Protein 8RO4 (pdb70)

Foldseek 3Di:
DDFADWDEAELPVPADVDPPRDEPLRVLLVLVVLPTQEYAEECDCRHHPLVVLLPDLVVLVVVQVSSVVSRYGYFAYEAALLLQLLAEAPVCLQVSLVSFDPVCRPPSVVSNVVSLVSLLSRLSSCLSSVYAEYEYAHHAHCLVCPDCVPHDDPCPLVVRLLVSLVSCLVSLVSNVVSNHAYAHEQARRGCRNDDVSLVSNCVSNVNRPRYAHEQDCLSCQLVVHDSLVRCVVRVVRHAHYEDWAKAAADDPPAHSVQPPDDQVRGNIHTAFPPPYDDPLLSVLVSCVVSDHHGYHYYDDDHPDDDVVVSSNVVRVVVVVSTDDDDDDDVVVVCVVDVD/DDFADWDEAELPVQADPDPPRDEPLRVLLVLVVLPTQEYEEECDCRHHPLVVLLVDLVVLCVSQVSSVVSRHHYFAYEDALLQQLLEEAPVCLQVSQVSFPPVCRPPSVVSNVVSLVSLLSRLSSCLSSVYAEYEYAQHAHCLVCPDCVPHDDPCPLVVRLLVSLVSCLVSLVSNVVSNHAYAHEQARRGCRNDDVSLVVNCVSNVVRPRYAHEQDCLRCQLVVHDSLVVCVVRVVRHQHYEDWAKAAADDPPAHSVQPPDDQLRGNIHTAAPPPYDDPLLSVLVSCVVSPHHGHHYYDDDHPDDDPVVRSSVVRVVVVVNTDDDDDDDPVVVVVVVD/DDFADWDEAELPVPADVDPPRQEQLSVLLVLVVLQTQEYEEECDVSYHPLVVLLPDLVVLVVVQVSSVVNRYGYFAYEDALLQQLLAEAPVCLQVSQVSFPPVCRPPSVVSNVVSLVSLLSRLSSCLSSVYAEYEYAQHAHCLVPPDCVPHDDPCPLVVRLLVSLVRCLVSLVSNVVSNHAYAHEQARRGQRNDDVSLVSNCVSNVVRPRYAHEQDCLSCQLVVHDSLVRCVVRVVRHAHYEDWAKAAADDPPAHSVQPPDDQLRGRIHTAFPPPYDDPLLSVLVSNVVSDHHGHHYYDDDHPDDDVVVSSSCVRVSVVVNTDDDDDDPVVVVCVVVVD/DDFADWDEAELPVQADPDPPRPEPLSVLLVLVVLPTQEYEEECDVSYHPLVVLLVDLVVLVVVQVSSVVSRYGYFEYEDALLLQLLEEAPVCLQVSQVSFPPVCRPPSVVSNVVSLVSLLSRLSSCLSSVYAEYEYAQHAHCLVCPDCVPHDDPCPLVVRLLVSLVSCLVSLVSNVVSNHAYAHEQARRGCRNDDVSLVSNCVSNVNRVRYAHAQDCLSCQLVVHDSLVRCVPRVVRHQHYEDWAKAAADDPPAHSVQPPDDQVPGRIHTAAPPPYDDPLLSVLVSNVVSPHHGYHYYDDDHPDDDPVVSSNVVRVSVVVSTDDDDDDDVVVVCVVVVD/DDFADWDEAELPVQADVDPPRQEPLSVLLVLVVLPTQEYEEEDDVSYHPLVVLLVDLVVLVVSQVSSVVSRHYYFEYEDALLQQLLEEAPVCLQVSLVSDDPVCNPPSVVSNVVSLVSLLSSLSSCLSNVHAEYEYAHHAHCLVPPDCVPHDDPCPLVVRLLVSLVRCLVSLVSNVVSNHAYAHEQARRGQRNDDVSLVSNCVSNVVRPRYAHAQDCLRCQLQVHDSLVRCVVRVVRHAHYEDWAKAAADDPVDHSVQPPDDQLPGNIHTAAPPPYDDPLLSVQVSNVVSPHHGYHYYDDDHPDDDPVVSSSVVRVSVVVNTDDDDDDPVVVVCVVVVD/DDFADWDEAELPVPADPDPPRDEPLRVLLVLVVLPTQEYEEECDCSYHPLVCLLVDLVVLVVSQVSSVVNRYYYFEYELALLQQLLAEAPVCLQVSLVSDPPVCRVPNVCSNVVSLVSLLSRLSSCLSSVYAEYEYAQHAHCLVPPDCVPHDDPCPLVVRLLVSLVSCLVSLVSNVVSNHAYAHEQARRHCRNDDVSLVSNCVSNVNRVRYAHAQDCLSCQLQVHDSLVSCVVRVVRHAHYEDWAKAAADDPPAHSVQPPDDQVRGNIHTAFPPPYDDPLLSVLVSNVVSDHHGHHYYDDDHPDDDPVVSSSVVRVSVVVNTDDDDDDPVVVVCVVVPD

B-factor: mean 66.4, std 17.75, range [29.2, 140.8]

Secondary structure (DSSP, 8-state):
--PPEEEEEEGGGG--SSTTSSSHHHHHHHHHHHT--EEEEE--TTT--HHHHHH-HHHHHHHHHHHHHHT-EEEEEEEHHHHHHTSB-GGGTTTTGGGS-GGGTT-HHHHHHHHHHHHHHHHHHHHHHT--EEEE---BSSGGGSS-SSPPPTTHHHHHHHHHHHHHHHHHHHHHHHT-EEEEE--TTSS--SHHHHHHHHHHTTS-TTEEEEE-HHHHHTTT--HHHHHHHHGGGEEEEEE-EEEE---SS--SS-TT--TTT-SEEEE-TTSSS--HHHHHHHHHHTT--SEEEE----SSS-HHHHHHHHHHHHHHH---B----HHHHHHHS--/--PPEEEEEEGGGG--SSTTSSSHHHHHHHHHHTT--EEEEE--TTT--HHHHHH-HHHHHHHHHHHHHHT-EEEEEEEHHHHHTTSB-GGGHHHHHTTS-GGGTT-HHHHHHHHHHHHHHHHHHHHHHT-SEEEE---BSSGGGSS-SSPPPTTHHHHHHHHHHHHHHHHHHHHHHHT-EEEEE--TTSS--SHHHHHHHHHHTTS-TTEEEEE-HHHHHTTT--HHHHHHHHGGGEEEEEE-EEEE---SS--SS-TT--TTTSSEEEE-TTSSS--HHHHHHHHHHTT--SEEEE----SSS-HHHHHHHHHHHHHHH---B----SHHHHHHTT-/--PPEEEEEEGGGG--SSTTSSSHHHHHHHHHHHT--EEEEE--TTT--HHHHHH-HHHHHHHHHHHHHHT-EEEEEEEHHHHHHTSB-GGGTTTTGGGS-GGGTT-HHHHHHHHHHHHHHHHHHHHHHT--EEEE---BSSGGGSS-SSPPPTTHHHHHHHHHHHHHHHHHHHHHHHT-EEEEE--TTSS--SHHHHHHHHHHTTS-TTEEEEE-HHHHHTTT--HHHHHHHHGGGEEEEEE-EEEE---SS--SS-TT--TTT-SEEEE-TTSSS--HHHHHHHHHHTT--SEEEE----SSB-HHHHHHHHHHHHHHH--------HHHHHHHT-/--PPEEEEEEGGGT--SSTTSSSHHHHHHHHHHTT--EEEEE--TTT--HHHHTT-HHHHHHHHHHHHHHT-EEEEEEEHHHHHTTSB-GGGTTTTGGGS-GGGTT-HHHHHHHHHHHHHHHHHHHHHHT-SEEEE---BSSGGGSS-SSPPPTTHHHHHHHHHHHHHHHHHHHHHHHT-EEEEEP-TTSS--SHHHHHHHHHHTTS-TTEEEEE-HHHHHTTT--HHHHHHHHGGGEEEEEE-EEEE---SS--SS-TT--TTT-SEEEE-TTSSS--HHHHHHHHHHTT--SEEEE----SSS-HHHHHHHHHHHHHHH--------HHHHHHHTT-/--PPEEEEEEGGGT--SSTTSSSHHHHHHHHHHHT--EEEEE--TTT--HHHHHH-HHHHHHHHHHHHHHT-EEEEEEEHHHHHHTSB-GGGTTTTGGGS-GGGTT-HHHHHHHHHHHHHHHHHHHHHHT--EEEE---BSSGGGSS-SSPPPTTHHHHHHHHHHHHHHHHHHHHHHHT-EEEEE--TTSS--SHHHHHHHHHHTTS-TTEEEEE-HHHHHTTT--HHHHHHHHGGGEEEEEE-EEEE---SS--SS-TT--TTT-SEEEE-TTSSS--HHHHHHHHHHTT--SEEEE----SSB-HHHHHHHHHHHHHHH--------HHHHHHHHT-/--PPEEEEEEGGGT--SSTTSSSHHHHHHHHHHTT--EEEEE--TTT--HHHHHH-HHHHHHHHHHHHTTT-EEEEEEEHHHHHHTSB-GGGHHHHGGGS-GGGTT-HHHHHHHHHHHHHHHHHHHHHHT--EEEE---BSSGGGSS-SSPPPTTHHHHHHHHHHHHHHHHHHHHHHHT-EEEEE--TTSS--SHHHHHHHHHHTTS-TTEEEEE-HHHHHTTT--HHHHHHHHGGGEEEEEE-EEEE---SS--SS-TT--TTTSSEEEE-TTSSS--HHHHHHHHHHTT--SEEEE----SSS-HHHHHHHHHHHHHHH--------HHHHHHHT--

Solvent-accessible surface area: 72629 Å² total; per-residue (Å²): 88,82,58,4,102,18,6,0,0,7,0,38,80,19,64,41,127,156,75,50,64,49,65,14,53,39,0,0,83,37,0,30,89,30,37,5,120,0,0,1,0,21,10,67,91,183,21,1,38,4,89,111,0,9,80,47,109,65,49,0,62,81,12,87,43,119,7,66,141,39,48,7,102,10,9,8,0,5,0,20,55,8,0,4,2,0,0,22,7,62,18,11,33,73,28,4,20,60,82,6,33,68,118,24,105,62,153,72,137,38,6,40,102,53,0,26,65,12,0,76,22,0,0,92,0,0,90,22,9,52,14,155,12,0,0,0,12,2,0,6,1,0,7,4,3,8,13,21,47,7,126,46,54,62,20,0,12,101,34,0,6,60,36,0,1,149,53,0,40,63,0,0,74,30,0,77,143,19,29,1,14,0,0,0,5,3,18,3,6,0,0,1,1,0,0,34,0,2,62,81,0,20,148,41,11,67,95,26,69,50,0,0,0,2,0,2,0,0,4,2,15,4,0,25,8,55,30,43,60,0,0,44,70,15,61,133,45,9,82,2,0,0,0,11,2,0,16,28,71,63,56,4,92,2,0,2,12,0,1,8,30,45,68,50,83,10,10,2,20,8,7,2,20,52,55,24,96,15,72,7,34,27,0,0,5,44,3,0,27,63,71,11,116,7,31,0,1,1,15,21,58,23,20,3,22,39,47,94,30,4,0,138,90,1,7,25,44,0,108,115,47,34,12,111,26,116,112,81,86,66,46,18,1,102,148,17,4,38,65,101,78,56,4,95,11,2,0,0,6,0,35,76,20,70,43,134,167,71,49,47,55,65,12,53,39,0,0,80,30,0,30,90,49,44,5,119,0,0,1,0,22,6,65,64,193,23,1,45,4,107,115,0,10,91,38,99,66,49,0,67,96,38,100,42,102,5,65,140,37,48,6,92,11,10,8,0,3,0,18,55,6,0,5,2,0,0,23,7,67,19,10,36,80,24,6,19,59,83,4,35,65,126,19,112,61,127,76,140,24,6,42,104,55,0,28,65,10,0,68,10,0,0,90,0,0,88,49,5,64,21,115,12,1,1,0,15,2,0,4,3,0,8,4,4,11,15,22,52,7,131,48,54,68,25,1,16,121,32,0,5,52,46,0,0,146,55,0,42,63,0,0,68,25,0,77,144,28,29,0,4,0,0,1,4,3,19,3,5,0,0,0,1,0,0,41,0,1,61,87,0,20,146,45,11,66,97,28,71,36,0,0,0,2,0,3,0,0,3,2,16,6,2,23,8,56,30,40,59,0,0,51,66,14,56,125,47,8,91,2,1,0,0,8,2,0,13,30,71,60,56,3,90,2,0,3,14,0,1,8,25,43,72,47,78,10,10,3,21,9,8,2,15,50,55,24,96,15,74,6,34,27,0,0,4,46,3,0,30,67,72,12,128,7,27,0,1,0,15,19,57,22,24,1,20,42,49,96,11,1,0,128,76,0,8,39,44,0,92,130,49,27,10,110,29,127,129,66,90,72,35,15,2,137,146,15,11,74,86,82,61,4,104,8,0,0,0,6,0,37,79,22,50,31,120,152,79,52,45,37,60,14,54,43,0,0,101,29,0,30,90,43,34,4,110,0,0,1,0,14,12,62,112,113,14,1,33,5,93,111,0,20,85,45,106,72,59,0,65,74,6,109,34,93,2,66,146,50,50,5,94,16,10,8,0,4,0,18,68,9,0,2,1,0,0,21,7,68,17,12,38,70,26,6,18,63,68,11,42,82,121,22,132,66,129,75,138,30,6,36,99,58,0,29,72,14,0,64,16,0,0,78,0,0,96,38,8,64,21,112,12,0,0,0,13,2,0,6,1,0,10,5,3,9,11,19,41,6,124,48,57,59,13,0,12,98,29,0,5,60,25,0,1,150,56,0,39,64,0,0,66,15,0,75,132,17,26,0,3,0,0,0,4,3,18,1,6,0,0,1,1,0,0,38,0,2,62,88,0,23,128,39,9,66,84,26,73,34,0,0,0,2,0,3,0,0,4,2,15,2,0,24,7,55,30,41,60,0,0,46,70,14,55,134,51,7,81,2,1,1,0,10,2,0,14,28,68,65,57,3,88,2,1,3,14,0,0,10,27,48,70,50,88,10,12,2,20,10,7,2,15,49,55,23,96,14,74,6,34,26,0,1,8,45,3,0,27,64,64,12,114,6,28,0,1,0,15,19,57,23,18,2,24,40,48,72,30,2,0,145,83,1,7,33,50,0,98,126,47,33,11,108,24,127,122,74,94,64,58,16,4,127,144,17,0,41,92,170,77,62,3,98,18,0,0,0,6,0,44,75,21,63,40,138,163,67,53,50,36,54,14,71,39,0,0,97,34,0,32,90,44,32,6,109,0,0,1,0,24,10,73,102,160,12,1,35,4,74,113,0,11,92,44,118,59,52,0,60,76,6,104,42,124,8,64,158,60,47,4,95,19,10,8,0,4,1,18,58,9,0,4,1,0,0,25,7,66,16,9,41,74,22,6,20,62,68,6,45,69,132,20,102,65,138,75,106,18,8,33,108,61,0,29,69,19,0,77,19,0,0,103,0,0,99,33,4,59,18,158,14,0,1,0,14,2,0,5,2,1,9,4,5,8,13,17,57,7,143,42,55,70,28,1,19,96,42,1,2,53,32,0,2,145,40,0,43,66,0,0,63,28,0,98,147,22,41,1,21,0,0,0,5,3,20,1,5,0,1,1,1,0,0,35,0,2,59,84,0,20,140,42,13,65,88,20,75,54,0,1,0,2,0,4,0,0,4,3,15,3,1,24,8,56,29,43,59,0,0,46,56,14,53,97,49,5,71,3,1,1,0,11,2,0,13,28,67,64,58,4,90,2,1,4,13,0,0,9,28,48,70,42,84,10,11,4,20,10,7,2,15,50,56,22,101,15,74,6,34,28,0,0,6,45,3,1,40,68,50,9,79,8,32,0,1,0,15,20,55,20,22,2,19,35,47,109,27,1,1,147,63,0,6,34,46,0,91,125,49,36,13,132,26,122,115,83,96,55,44,16,2,96,142,17,1,34,131,100,79,60,3,103,10,2,0,0,8,0,37,74,20,62,33,100,143,71,54,66,39,60,17,58,38,0,0,91,28,0,32,90,36,42,3,114,0,0,1,0,24,8,72,102,153,19,1,47,4,82,112,0,7,90,42,88,62,51,0,70,78,6,110,42,124,6,68,128,37,48,6,95,12,10,10,0,4,0,19,61,8,0,5,2,0,0,24,7,64,19,12,35,69,30,6,27,57,102,4,44,64,123,21,122,64,139,69,142,26,6,39,112,63,0,28,80,18,0,70,21,0,0,96,0,0,88,31,9,63,16,95,4,1,1,0,15,2,0,5,7,1,9,4,4,9,12,19,49,9,125,49,55,69,22,0,13,97,45,0,5,61,45,0,2,152,65,0,42,62,0,0,61,23,0,98,136,24,39,1,12,0,0,0,5,3,19,4,6,1,0,1,1,0,0,38,0,1,62,78,0,20,132,43,11,63,92,22,77,59,0,0,0,3,0,2,0,0,5,3,14,6,0,22,8,55,32,44,61,0,0,48,56,10,62,100,44,7,71,3,1,0,0,10,2,0,16,27,74,62,57,5,91,2,0,3,14,0,1,10,27,47,71,63,85,11,10,2,22,9,9,3,18,50,54,22,92,16,74,6,33,25,0,1,6,46,3,0,31,66,64,10,85,4,29,0,0,0,16,19,60,21,25,13,25,52,50,65,16,2,0,116,82,0,9,36,47,0,96,129,45,36,12,107,22,123,118,68,91,63,48,15,1,102,147,14,2,35,131,93,102,53,4,93,14,0,0,0,7,1,38,77,19,80,45,126,158,73,45,62,47,63,17,44,41,0,0,88,24,0,29,88,44,34,5,111,0,0,1,0,18,10,65,76,179,23,2,44,5,85,108,0,18,89,43,116,70,60,0,63,60,13,119,34,110,4,64,158,39,50,5,92,16,11,11,0,4,0,20,64,6,0,5,1,0,0,21,6,62,18,10,42,75,28,5,18,56,81,5,42,73,106,12,110,62,113,71,154,34,7,42,116,52,0,23,60,17,0,74,21,0,0,84,0,0,80,35,9,63,22,153,14,0,0,0,14,2,0,4,3,0,8,4,4,11,15,17,52,11,146,46,50,68,12,0,11,90,42,1,6,63,42,0,2,155,52,0,41,65,0,0,63,30,0,77,144,31,25,0,19,0,0,0,5,3,19,0,6,0,2,1,0,0,0,46,0,2,66,86,0,20,139,44,12,66,101,22,74,50,0,2,0,2,0,2,0,0,3,2,16,2,1,24,8,55,32,41,57,0,0,44,58,14,53,98,50,5,90,1,1,0,0,10,2,0,16,28,75,61,58,3,93,2,1,3,18,0,0,9,26,46,70,43,82,9,12,3,18,8,7,3,20,49,54,22,96,15,77,6,34,28,0,1,4,42,3,0,31,61,88,11,123,8,29,0,0,0,15,21,56,21,25,4,17,50,48,62,13,2,0,120,85,1,7,37,50,0,92,126,43,34,11,104,21,121,126,67,92,75,56,18,2,116,141,15,1,35,90

Structure (mmCIF, N/CA/C/O backbone):
data_8RO4
#
_entry.id   8RO4
#
_cell.length_a   82.320
_cell.length_b   165.550
_cell.length_c   93.380
_cell.angle_alpha   90.000
_cell.angle_beta   113.340
_cell.angle_gamma   90.000
#
_symmetry.space_group_name_H-M   'P 1 21 1'
#
loop_
_entity.id
_entity.type
_entity.pdbx_description
1 polymer '2-hydroxy-3-keto-glucal hydratase'
2 non-polymer 'MANGANESE (II) ION'
3 water water
#
loop_
_atom_site.group_PDB
_atom_site.id
_atom_site.type_symbol
_atom_site.label_atom_id
_atom_site.label_alt_id
_atom_site.label_comp_id
_atom_site.label_asym_id
_atom_site.label_entity_id
_atom_site.label_seq_id
_atom_site.pdbx_PDB_ins_code
_atom_site.Cartn_x
_atom_site.Cartn_y
_atom_site.Cartn_z
_atom_site.occupancy
_atom_site.B_iso_or_equiv
_atom_site.auth_seq_id
_atom_site.auth_comp_id
_atom_site.auth_asym_id
_atom_site.auth_atom_id
_atom_site.pdbx_PDB_model_num
ATOM 1 N N . MET A 1 1 ? -7.11366 22.19301 3.71402 1.000 92.50300 1 MET A N 1
ATOM 2 C CA . MET A 1 1 ? -6.59459 20.98997 4.35453 1.000 90.84375 1 MET A CA 1
ATOM 3 C C . MET A 1 1 ? -7.59489 19.84541 4.25215 1.000 94.33602 1 MET A C 1
ATOM 4 O O . MET A 1 1 ? -8.60940 19.96554 3.56701 1.000 99.85981 1 MET A O 1
ATOM 9 N N . LYS A 1 2 ? -7.30954 18.73234 4.92821 1.000 99.33147 2 LYS A N 1
ATOM 10 C CA . LYS A 1 2 ? -8.12443 17.53187 4.79781 1.000 92.51534 2 LYS A CA 1
ATOM 11 C C . LYS A 1 2 ? -8.31011 16.84257 6.13976 1.000 81.80153 2 LYS A C 1
ATOM 12 O O . LYS A 1 2 ? -7.38472 16.77983 6.95497 1.000 69.68158 2 LYS A O 1
ATOM 18 N N . THR A 1 3 ? -9.52048 16.33250 6.35684 1.000 80.36254 3 THR A N 1
ATOM 19 C CA . THR A 1 3 ? -9.82352 15.54426 7.54175 1.000 70.87057 3 THR A CA 1
ATOM 20 C C . THR A 1 3 ? -9.35767 14.10823 7.32757 1.000 73.08139 3 THR A C 1
ATOM 21 O O . THR A 1 3 ? -9.69155 13.48221 6.31619 1.000 73.19291 3 THR A O 1
ATOM 25 N N . ILE A 1 4 ? -8.56429 13.59819 8.26926 1.000 74.52338 4 ILE A N 1
ATOM 26 C CA . ILE A 1 4 ? -8.03475 12.24335 8.16355 1.000 69.39904 4 ILE A CA 1
ATOM 27 C C . ILE A 1 4 ? -9.17295 11.23538 8.25516 1.000 63.27282 4 ILE A C 1
ATOM 28 O O . ILE A 1 4 ? -10.04036 11.32851 9.13387 1.000 65.49728 4 ILE A O 1
ATOM 33 N N . LYS A 1 5 ? -9.18178 10.27311 7.33724 1.000 51.38480 5 LYS A N 1
ATOM 34 C CA . LYS A 1 5 ? -10.19808 9.23111 7.33455 1.000 57.68033 5 LYS A CA 1
ATOM 35 C C . LYS A 1 5 ? -9.88097 8.16044 8.37446 1.000 59.99326 5 LYS A C 1
ATOM 36 O O . LYS A 1 5 ? -8.71649 7.84371 8.64154 1.000 58.57904 5 LYS A O 1
ATOM 42 N N . GLY A 1 6 ? -10.93816 7.59735 8.95932 1.000 55.96086 6 GLY A N 1
ATOM 43 C CA . GLY A 1 6 ? -10.80139 6.57769 9.97308 1.000 53.72425 6 GLY A CA 1
ATOM 44 C C . GLY A 1 6 ? -12.01877 6.50016 10.87165 1.000 53.06529 6 GLY A C 1
ATOM 45 O O . GLY A 1 6 ? -12.99589 7.23131 10.68849 1.000 61.25555 6 GLY A O 1
ATOM 46 N N . PRO A 1 7 ? -11.98322 5.60850 11.87483 1.000 63.35267 7 PRO A N 1
ATOM 47 C CA . PRO A 1 7 ? -10.87617 4.71208 12.24297 1.000 52.73650 7 PRO A CA 1
ATOM 48 C C . PRO A 1 7 ? -10.84753 3.41643 11.43207 1.000 53.15031 7 PRO A C 1
ATOM 49 O O . PRO A 1 7 ? -11.88476 2.91199 11.00988 1.000 52.73189 7 PRO A O 1
ATOM 53 N N . ALA A 1 8 ? -9.65380 2.87186 11.19891 1.000 54.41297 8 ALA A N 1
ATOM 54 C CA . ALA A 1 8 ? -9.46214 1.60144 10.51410 1.000 46.02084 8 ALA A CA 1
ATOM 55 C C . ALA A 1 8 ? -8.57014 0.71078 11.37113 1.000 47.29118 8 ALA A C 1
ATOM 56 O O . ALA A 1 8 ? -7.97707 1.16027 12.35644 1.000 42.61476 8 ALA A O 1
ATOM 58 N N . ILE A 1 9 ? -8.47303 -0.56756 10.99958 1.000 46.36448 9 ILE A N 1
ATOM 59 C CA . ILE A 1 9 ? -7.73430 -1.54099 11.79948 1.000 48.92163 9 ILE A CA 1
ATOM 60 C C . ILE A 1 9 ? -6.98821 -2.50714 10.88359 1.000 52.75678 9 ILE A C 1
ATOM 61 O O . ILE A 1 9 ? -7.50791 -2.93525 9.84742 1.000 46.49483 9 ILE A O 1
ATOM 66 N N . PHE A 1 10 ? -5.75895 -2.84210 11.27409 1.000 55.11997 10 PHE A N 1
ATOM 67 C CA . PHE A 1 10 ? -4.92090 -3.79942 10.56065 1.000 47.90585 10 PHE A CA 1
ATOM 68 C C . PHE A 1 10 ? -5.18046 -5.19407 11.12659 1.000 48.29140 10 PHE A C 1
ATOM 69 O O . PHE A 1 10 ? -4.99409 -5.42517 12.32624 1.000 53.67627 10 PHE A O 1
ATOM 77 N N . LEU A 1 11 ? -5.59923 -6.12362 10.26398 1.000 57.00274 11 LEU A N 1
ATOM 78 C CA . LEU A 1 11 ? -6.07213 -7.43103 10.71035 1.000 57.25662 11 LEU A CA 1
ATOM 79 C C . LEU A 1 11 ? -4.96149 -8.44445 10.96272 1.000 57.73160 11 LEU A C 1
ATOM 80 O O . LEU A 1 11 ? -5.25577 -9.53042 11.47341 1.000 59.50613 11 LEU A O 1
ATOM 85 N N . ALA A 1 12 ? -3.70639 -8.12351 10.63615 1.000 58.16083 12 ALA A N 1
ATOM 86 C CA . ALA A 1 12 ? -2.64087 -9.12299 10.70360 1.000 55.82261 12 ALA A CA 1
ATOM 87 C C . ALA A 1 12 ? -2.47653 -9.68322 12.11383 1.000 61.89580 12 ALA A C 1
ATOM 88 O O . ALA A 1 12 ? -2.20786 -10.87852 12.28834 1.000 57.38112 12 ALA A O 1
ATOM 90 N N . GLN A 1 13 ? -2.62291 -8.83810 13.13079 1.000 56.56733 13 GLN A N 1
ATOM 91 C CA . GLN A 1 13 ? -2.42452 -9.26021 14.51192 1.000 62.41140 13 GLN A CA 1
ATOM 92 C C . GLN A 1 13 ? -3.62178 -10.00333 15.08844 1.000 57.59681 13 GLN A C 1
ATOM 93 O O . GLN A 1 13 ? -3.54609 -10.47242 16.22837 1.000 59.31822 13 GLN A O 1
ATOM 99 N N . PHE A 1 14 ? -4.71569 -10.12642 14.34028 1.000 52.84322 14 PHE A N 1
ATOM 100 C CA . PHE A 1 14 ? -5.94460 -10.69761 14.86650 1.000 63.17381 14 PHE A CA 1
ATOM 101 C C . PHE A 1 14 ? -6.40595 -11.94766 14.13239 1.000 66.76752 14 PHE A C 1
ATOM 102 O O . PHE A 1 14 ? -7.41426 -12.53954 14.53384 1.000 71.80836 14 PHE A O 1
ATOM 110 N N . VAL A 1 15 ? -5.71181 -12.36724 13.07287 1.000 58.24833 15 VAL A N 1
ATOM 111 C CA . VAL A 1 15 ? -6.11960 -13.56568 12.35268 1.000 70.48909 15 VAL A CA 1
ATOM 112 C C . VAL A 1 15 ? -5.84186 -14.79770 13.19998 1.000 66.40952 15 VAL A C 1
ATOM 113 O O . VAL A 1 15 ? -4.83387 -14.87692 13.91610 1.000 66.29675 15 VAL A O 1
ATOM 117 N N . GLY A 1 16 ? -6.75355 -15.76107 13.13210 1.000 79.01819 16 GLY A N 1
ATOM 118 C CA . GLY A 1 16 ? -6.59686 -17.01420 13.84210 1.000 82.02395 16 GLY A CA 1
ATOM 119 C C . GLY A 1 16 ? -7.22671 -18.14773 13.05522 1.000 81.08265 16 GLY A C 1
ATOM 120 O O . GLY A 1 16 ? -7.37132 -18.04290 11.82949 1.000 86.35979 16 GLY A O 1
ATOM 121 N N . ASP A 1 17 ? -7.61933 -19.22705 13.73110 1.000 91.53942 17 ASP A N 1
ATOM 122 C CA . ASP A 1 17 ? -8.20116 -20.36880 13.04549 1.000 100.13630 17 ASP A CA 1
ATOM 123 C C . ASP A 1 17 ? -9.65897 -20.60290 13.40634 1.000 94.34694 17 ASP A C 1
ATOM 124 O O . ASP A 1 17 ? -10.31657 -21.43230 12.76945 1.000 99.02302 17 ASP A O 1
ATOM 129 N N . LYS A 1 18 ? -10.17703 -19.90802 14.41178 1.000 82.13529 18 LYS A N 1
ATOM 130 C CA . LYS A 1 18 ? -11.55377 -20.04206 14.86281 1.000 79.83319 18 LYS A CA 1
ATOM 131 C C . LYS A 1 18 ? -12.31632 -18.76168 14.54546 1.000 84.95204 18 LYS A C 1
ATOM 132 O O . LYS A 1 18 ? -11.73999 -17.76432 14.10343 1.000 85.25203 18 LYS A O 1
ATOM 138 N N . ALA A 1 19 ? -13.61976 -18.79759 14.76973 1.000 70.52599 19 ALA A N 1
ATOM 139 C CA . ALA A 1 19 ? -14.44724 -17.63650 14.50122 1.000 78.38634 19 ALA A CA 1
ATOM 140 C C . ALA A 1 19 ? -14.30960 -16.60783 15.62206 1.000 79.51261 19 ALA A C 1
ATOM 141 O O . ALA A 1 19 ? -14.07728 -16.96762 16.77874 1.000 76.51175 19 ALA A O 1
ATOM 143 N N . PRO A 1 20 ? -14.44261 -15.31146 15.30242 1.000 77.85892 20 PRO A N 1
ATOM 144 C CA . PRO A 1 20 ? -14.63809 -14.72501 13.97073 1.000 79.61038 20 PRO A CA 1
ATOM 145 C C . PRO A 1 20 ? -13.32732 -14.27252 13.33376 1.000 79.91907 20 PRO A C 1
ATOM 146 O O . PRO A 1 20 ? -13.31115 -13.30924 12.57229 1.000 71.21764 20 PRO A O 1
ATOM 150 N N . PHE A 1 21 ? -12.21087 -14.94966 13.60826 1.000 77.18712 21 PHE A N 1
ATOM 151 C CA . PHE A 1 21 ? -10.90072 -14.50977 13.14525 1.000 79.73306 21 PHE A CA 1
ATOM 152 C C . PHE A 1 21 ? -10.33648 -15.41799 12.06103 1.000 74.23455 21 PHE A C 1
ATOM 153 O O . PHE A 1 21 ? -9.11736 -15.46782 11.87058 1.000 75.28460 21 PHE A O 1
ATOM 161 N N . ASP A 1 22 ? -11.20077 -16.12327 11.33672 1.000 79.36156 22 ASP A N 1
ATOM 162 C CA . ASP A 1 22 ? -10.79064 -17.11942 10.35345 1.000 80.02146 22 ASP A CA 1
ATOM 163 C C . ASP A 1 22 ? -11.02001 -16.69473 8.91070 1.000 77.67642 22 ASP A C 1
ATOM 164 O O . ASP A 1 22 ? -10.17766 -16.97564 8.05725 1.000 79.24783 22 ASP A O 1
ATOM 169 N N . THR A 1 23 ? -12.13863 -16.04269 8.60168 1.000 75.01063 23 THR A N 1
ATOM 170 C CA . THR A 1 23 ? -12.43696 -15.59568 7.24760 1.000 80.45018 23 THR A CA 1
ATOM 171 C C . THR A 1 23 ? -12.47490 -14.07305 7.19563 1.000 81.44324 23 THR A C 1
ATOM 172 O O . THR A 1 23 ? -12.67310 -13.39937 8.21158 1.000 75.65219 23 THR A O 1
ATOM 176 N N . LEU A 1 24 ? -12.27988 -13.53866 5.98530 1.000 73.65851 24 LEU A N 1
ATOM 177 C CA . LEU A 1 24 ? -12.33207 -12.09187 5.78897 1.000 73.27026 24 LEU A CA 1
ATOM 178 C C . LEU A 1 24 ? -13.72226 -11.53573 6.07997 1.000 80.88758 24 LEU A C 1
ATOM 179 O O . LEU A 1 24 ? -13.85492 -10.41812 6.58605 1.000 80.45597 24 LEU A O 1
ATOM 184 N N . ASP A 1 25 ? -14.77001 -12.29465 5.75294 1.000 82.10953 25 ASP A N 1
ATOM 185 C CA . ASP A 1 25 ? -16.12961 -11.84513 6.03205 1.000 71.92461 25 ASP A CA 1
ATOM 186 C C . ASP A 1 25 ? -16.34842 -11.69710 7.53118 1.000 74.67581 25 ASP A C 1
ATOM 187 O O . ASP A 1 25 ? -16.91492 -10.70040 7.99490 1.000 80.85015 25 ASP A O 1
ATOM 192 N N . ASN A 1 26 ? -15.91178 -12.69296 8.30547 1.000 68.07899 26 ASN A N 1
ATOM 193 C CA . ASN A 1 26 ? -16.10083 -12.65163 9.74957 1.000 78.33668 26 ASN A CA 1
ATOM 194 C C . ASN A 1 26 ? -15.26556 -11.55275 10.39415 1.000 74.65998 26 ASN A C 1
ATOM 195 O O . ASN A 1 26 ? -15.74179 -10.86434 11.30353 1.000 68.63949 26 ASN A O 1
ATOM 200 N N . LEU A 1 27 ? -14.02720 -11.37004 9.93382 1.000 72.38617 27 LEU A N 1
ATOM 201 C CA . LEU A 1 27 ? -13.20167 -10.29318 10.46445 1.000 61.76484 27 LEU A CA 1
ATOM 202 C C . LEU A 1 27 ? -13.80799 -8.93711 10.13950 1.000 71.14734 27 LEU A C 1
ATOM 203 O O . LEU A 1 27 ? -13.71230 -7.99693 10.93798 1.000 69.74954 27 LEU A O 1
ATOM 208 N N . GLY A 1 28 ? -14.43826 -8.81695 8.97052 1.000 56.16940 28 GLY A N 1
ATOM 209 C CA . GLY A 1 28 ? -15.08777 -7.56597 8.62130 1.000 60.44711 28 GLY A CA 1
ATOM 210 C C . GLY A 1 28 ? -16.27486 -7.25032 9.51202 1.000 69.82229 28 GLY A C 1
ATOM 211 O O . GLY A 1 28 ? -16.48327 -6.09547 9.89567 1.000 66.76943 28 GLY A O 1
ATOM 212 N N . GLN A 1 29 ? -17.07153 -8.26642 9.85286 1.000 70.20491 29 GLN A N 1
ATOM 213 C CA . GLN A 1 29 ? -18.18190 -8.04023 10.77147 1.000 68.82078 29 GLN A CA 1
ATOM 214 C C . GLN A 1 29 ? -17.67691 -7.72993 12.17385 1.000 67.14621 29 GLN A C 1
ATOM 215 O O . GLN A 1 29 ? -18.24727 -6.88316 12.87174 1.000 68.36621 29 GLN A O 1
ATOM 221 N N . TRP A 1 30 ? -16.61265 -8.41164 12.60423 1.000 62.19726 30 TRP A N 1
ATOM 222 C CA . TRP A 1 30 ? -16.03566 -8.14780 13.91894 1.000 67.05557 30 TRP A CA 1
ATOM 223 C C . TRP A 1 30 ? -15.50706 -6.72064 14.00973 1.000 65.48262 30 TRP A C 1
ATOM 224 O O . TRP A 1 30 ? -15.75123 -6.01633 14.99673 1.000 64.54410 30 TRP A O 1
ATOM 235 N N . ALA A 1 31 ? -14.78775 -6.27278 12.97733 1.000 59.14394 31 ALA A N 1
ATOM 236 C CA . ALA A 1 31 ? -14.25803 -4.91243 12.97486 1.000 62.82816 31 ALA A CA 1
ATOM 237 C C . ALA A 1 31 ? -15.37667 -3.87811 12.92732 1.000 61.17209 31 ALA A C 1
ATOM 238 O O . ALA A 1 31 ? -15.31541 -2.85671 13.62280 1.000 65.77946 31 ALA A O 1
ATOM 240 N N . ALA A 1 32 ? -16.40727 -4.12280 12.11434 1.000 59.13965 32 ALA A N 1
ATOM 241 C CA . ALA A 1 32 ? -17.50454 -3.16671 12.01362 1.000 62.58958 32 ALA A CA 1
ATOM 242 C C . ALA A 1 32 ? -18.30445 -3.09415 13.30705 1.000 70.05581 32 ALA A C 1
ATOM 243 O O . ALA A 1 32 ? -18.80638 -2.02166 13.66453 1.000 63.57451 32 ALA A O 1
ATOM 245 N N . SER A 1 33 ? -18.41757 -4.21265 14.02789 1.000 60.48489 33 SER A N 1
ATOM 246 C CA . SER A 1 33 ? -19.13576 -4.21305 15.29503 1.000 62.18984 33 SER A CA 1
ATOM 247 C C . SER A 1 33 ? -18.42383 -3.38974 16.35907 1.000 71.00894 33 SER A C 1
ATOM 248 O O . SER A 1 33 ? -19.07435 -2.92316 17.30052 1.000 70.55703 33 SER A O 1
ATOM 251 N N . LEU A 1 34 ? -17.11012 -3.19878 16.23104 1.000 67.54790 34 LEU A N 1
ATOM 252 C CA . LEU A 1 34 ? -16.34374 -2.42809 17.19998 1.000 58.18526 34 LEU A CA 1
ATOM 253 C C . LEU A 1 34 ? -16.29345 -0.94044 16.87567 1.000 50.69352 34 LEU A C 1
ATOM 254 O O . LEU A 1 34 ? -15.83737 -0.15502 17.71309 1.000 60.77628 34 LEU A O 1
ATOM 259 N N . GLY A 1 35 ? -16.75288 -0.53262 15.69518 1.000 49.63230 35 GLY A N 1
ATOM 260 C CA . GLY A 1 35 ? -16.78382 0.86760 15.32286 1.000 51.74210 35 GLY A CA 1
ATOM 261 C C . GLY A 1 35 ? -15.81915 1.25999 14.22616 1.000 53.46534 35 GLY A C 1
ATOM 262 O O . GLY A 1 35 ? -15.73806 2.44906 13.89867 1.000 63.13338 35 GLY A O 1
ATOM 263 N N . TYR A 1 36 ? -15.08868 0.31296 13.64563 1.000 51.99288 36 TYR A N 1
ATOM 264 C CA . TYR A 1 36 ? -14.14123 0.63726 12.59239 1.000 52.24078 36 TYR A CA 1
ATOM 265 C C . TYR A 1 36 ? -14.84656 0.72870 11.24648 1.000 50.13604 36 TYR A C 1
ATOM 266 O O . TYR A 1 36 ? -15.85987 0.06941 11.00372 1.000 62.42178 36 TYR A O 1
ATOM 275 N N . LYS A 1 37 ? -14.29068 1.55650 10.36373 1.000 56.06064 37 LYS A N 1
ATOM 276 C CA . LYS A 1 37 ? -14.85665 1.77613 9.04401 1.000 48.76946 37 LYS A CA 1
ATOM 277 C C . LYS A 1 37 ? -13.95516 1.30495 7.91432 1.000 57.58357 37 LYS A C 1
ATOM 278 O O . LYS A 1 37 ? -14.37979 1.33570 6.75403 1.000 62.79058 37 LYS A O 1
ATOM 284 N N . GLY A 1 38 ? -12.73642 0.86754 8.21571 1.000 61.81750 38 GLY A N 1
ATOM 285 C CA . GLY A 1 38 ? -11.82820 0.38077 7.19608 1.000 55.13403 38 GLY A CA 1
ATOM 286 C C . GLY A 1 38 ? -10.95889 -0.72339 7.75390 1.000 52.37707 38 GLY A C 1
ATOM 287 O O . GLY A 1 38 ? -10.86690 -0.91827 8.97021 1.000 57.79994 38 GLY A O 1
ATOM 288 N N . ILE A 1 39 ? -10.32676 -1.45756 6.84448 1.000 53.08080 39 ILE A N 1
ATOM 289 C CA . ILE A 1 39 ? -9.43586 -2.55155 7.20943 1.000 50.30827 39 ILE A CA 1
ATOM 290 C C . ILE A 1 39 ? -8.23208 -2.54053 6.28104 1.000 55.39278 39 ILE A C 1
ATOM 291 O O . ILE A 1 39 ? -8.35182 -2.24642 5.08632 1.000 51.86294 39 ILE A O 1
ATOM 296 N N . GLN A 1 40 ? -7.06836 -2.84919 6.84166 1.000 56.60586 40 GLN A N 1
ATOM 297 C CA . GLN A 1 40 ? -5.86510 -3.11507 6.06916 1.000 53.95781 40 GLN A CA 1
ATOM 298 C C . GLN A 1 40 ? -5.71872 -4.63029 6.01029 1.000 53.40233 40 GLN A C 1
ATOM 299 O O . GLN A 1 40 ? -5.69075 -5.29408 7.05269 1.000 47.85189 40 GLN A O 1
ATOM 305 N N . VAL A 1 41 ? -5.64351 -5.17812 4.80674 1.000 50.36673 41 VAL A N 1
ATOM 306 C CA . VAL A 1 41 ? -5.78215 -6.61741 4.61054 1.000 52.78479 41 VAL A CA 1
ATOM 307 C C . VAL A 1 41 ? -4.40500 -7.20289 4.32048 1.000 56.92741 41 VAL A C 1
ATOM 308 O O . VAL A 1 41 ? -3.75259 -6.79103 3.35114 1.000 52.94131 41 VAL A O 1
ATOM 312 N N . PRO A 1 42 ? -3.92788 -8.15595 5.11756 1.000 54.39414 42 PRO A N 1
ATOM 313 C CA . PRO A 1 42 ? -2.71981 -8.89563 4.73913 1.000 58.70401 42 PRO A CA 1
ATOM 314 C C . PRO A 1 42 ? -3.03346 -9.90920 3.64849 1.000 61.51184 42 PRO A C 1
ATOM 315 O O . PRO A 1 42 ? -4.10701 -10.51671 3.62309 1.000 60.65716 42 PRO A O 1
ATOM 319 N N . THR A 1 43 ? -2.08172 -10.08146 2.73352 1.000 58.16585 43 THR A N 1
ATOM 320 C CA . THR A 1 43 ? -2.29573 -10.90166 1.54078 1.000 63.53844 43 THR A CA 1
ATOM 321 C C . THR A 1 43 ? -1.83650 -12.33869 1.79152 1.000 72.47251 43 THR A C 1
ATOM 322 O O . THR A 1 43 ? -0.88113 -12.84535 1.20083 1.000 72.29134 43 THR A O 1
ATOM 326 N N . ASP A 1 44 ? -2.55663 -12.99667 2.68527 1.000 86.39655 44 ASP A N 1
ATOM 327 C CA . ASP A 1 44 ? -2.36093 -14.41743 2.94424 1.000 83.93522 44 ASP A CA 1
ATOM 328 C C . ASP A 1 44 ? -3.28875 -15.20558 2.02978 1.000 88.70419 44 ASP A C 1
ATOM 329 O O . ASP A 1 44 ? -4.48805 -14.90556 1.97768 1.000 92.59573 44 ASP A O 1
ATOM 334 N N . PRO A 1 45 ? -2.77001 -16.18047 1.27249 1.000 92.30868 45 PRO A N 1
ATOM 335 C CA . PRO A 1 45 ? -3.63087 -16.94129 0.34769 1.000 89.20390 45 PRO A CA 1
ATOM 336 C C . PRO A 1 45 ? -4.93460 -17.42969 0.95789 1.000 87.42267 45 PRO A C 1
ATOM 337 O O . PRO A 1 45 ? -5.92300 -17.59782 0.23144 1.000 82.99376 45 PRO A O 1
ATOM 341 N N . LYS A 1 46 ? -4.97271 -17.65234 2.27275 1.000 86.54670 46 LYS A N 1
ATOM 342 C CA . LYS A 1 46 ? -6.22613 -18.01373 2.92555 1.000 85.96824 46 LYS A CA 1
ATOM 343 C C . LYS A 1 46 ? -7.22242 -16.86115 2.88065 1.000 83.98158 46 LYS A C 1
ATOM 344 O O . LYS A 1 46 ? -8.37751 -17.04208 2.47801 1.000 98.93797 46 LYS A O 1
ATOM 350 N N . LEU A 1 47 ? -6.78968 -15.66322 3.28461 1.000 83.30110 47 LEU A N 1
ATOM 351 C CA . LEU A 1 47 ? -7.70502 -14.52977 3.38083 1.000 81.86531 47 LEU A CA 1
ATOM 352 C C . LEU A 1 47 ? -7.89038 -13.82267 2.04401 1.000 68.29292 47 LEU A C 1
ATOM 353 O O . LEU A 1 47 ? -9.01327 -13.44349 1.69571 1.000 70.88976 47 LEU A O 1
ATOM 358 N N . PHE A 1 48 ? -6.81378 -13.63809 1.28230 1.000 76.24233 48 PHE A N 1
ATOM 359 C CA . PHE A 1 48 ? -6.88757 -12.87966 0.03570 1.000 80.71416 48 PHE A CA 1
ATOM 360 C C . PHE A 1 48 ? -5.82016 -13.41677 -0.90698 1.000 87.25947 48 PHE A C 1
ATOM 361 O O . PHE A 1 48 ? -4.62428 -13.24598 -0.65075 1.000 91.93582 48 PHE A O 1
ATOM 369 N N . ASP A 1 49 ? -6.24825 -14.05156 -1.99638 1.000 83.10909 49 ASP A N 1
ATOM 370 C CA . ASP A 1 49 ? -5.32922 -14.63279 -2.96991 1.000 85.95379 49 ASP A CA 1
ATOM 371 C C . ASP A 1 49 ? -5.00828 -13.56693 -4.01306 1.000 75.19109 49 ASP A C 1
ATOM 372 O O . ASP A 1 49 ? -5.88836 -13.13537 -4.76507 1.000 79.36772 49 ASP A O 1
ATOM 377 N N . LEU A 1 50 ? -3.74276 -13.14436 -4.05474 1.000 77.71308 50 LEU A N 1
ATOM 378 C CA . LEU A 1 50 ? -3.33609 -12.08024 -4.96611 1.000 75.07900 50 LEU A CA 1
ATOM 379 C C . LEU A 1 50 ? -3.40164 -12.51455 -6.42492 1.000 73.54640 50 LEU A C 1
ATOM 380 O O . LEU A 1 50 ? -3.65203 -11.68207 -7.30339 1.000 71.67403 50 LEU A O 1
ATOM 385 N N . GLU A 1 51 ? -3.18495 -13.80140 -6.70518 1.000 82.36949 51 GLU A N 1
ATOM 386 C CA . GLU A 1 51 ? -3.10867 -14.25213 -8.09127 1.000 83.34468 51 GLU A CA 1
ATOM 387 C C . GLU A 1 51 ? -4.48352 -14.32021 -8.74910 1.000 72.88313 51 GLU A C 1
ATOM 388 O O . GLU A 1 51 ? -4.62286 -13.96765 -9.92605 1.000 69.54139 51 GLU A O 1
ATOM 394 N N . LYS A 1 52 ? -5.51126 -14.76239 -8.01806 1.000 79.03769 52 LYS A N 1
ATOM 395 C CA . LYS A 1 52 ? -6.86278 -14.69647 -8.56869 1.000 72.94368 52 LYS A CA 1
ATOM 396 C C . LYS A 1 52 ? -7.34590 -13.25560 -8.66030 1.000 73.36823 52 LYS A C 1
ATOM 397 O O . LYS A 1 52 ? -8.04349 -12.88646 -9.61310 1.000 73.47248 52 LYS A O 1
ATOM 403 N N . ALA A 1 53 ? -6.96985 -12.42347 -7.68556 1.000 73.26906 53 ALA A N 1
ATOM 404 C CA . ALA A 1 53 ? -7.42707 -11.04010 -7.67433 1.000 69.09558 53 ALA A CA 1
ATOM 405 C C . ALA A 1 53 ? -6.76266 -10.22434 -8.77237 1.000 70.08558 53 ALA A C 1
ATOM 406 O O . ALA A 1 53 ? -7.38962 -9.32368 -9.34312 1.000 65.22796 53 ALA A O 1
ATOM 408 N N . ALA A 1 54 ? -5.50498 -10.52473 -9.08658 1.000 61.24445 54 ALA A N 1
ATOM 409 C CA . ALA A 1 54 ? -4.82501 -9.83321 -10.16999 1.000 62.81318 54 ALA A CA 1
ATOM 410 C C . ALA A 1 54 ? -5.27437 -10.30951 -11.54426 1.000 74.88834 54 ALA A C 1
ATOM 411 O O . ALA A 1 54 ? -5.01932 -9.61913 -12.53436 1.000 68.23880 54 ALA A O 1
ATOM 413 N N . ALA A 1 55 ? -5.95909 -11.44867 -11.63311 1.000 73.26360 55 ALA A N 1
ATOM 414 C CA . ALA A 1 55 ? -6.33594 -11.99618 -12.93081 1.000 79.05361 55 ALA A CA 1
ATOM 415 C C . ALA A 1 55 ? -7.74773 -11.62091 -13.35101 1.000 82.62302 55 ALA A C 1
ATOM 416 O O . ALA A 1 55 ? -7.99318 -11.38471 -14.53797 1.000 83.60787 55 ALA A O 1
ATOM 418 N N . SER A 1 56 ? -8.68424 -11.56197 -12.41081 1.000 82.38042 56 SER A N 1
ATOM 419 C CA . SER A 1 56 ? -10.07003 -11.22964 -12.71206 1.000 83.33399 56 SER A CA 1
ATOM 420 C C . SER A 1 56 ? -10.48848 -10.06753 -11.82840 1.000 78.02919 56 SER A C 1
ATOM 421 O O . SER A 1 56 ? -10.45400 -10.18135 -10.59821 1.000 80.09072 56 SER A O 1
ATOM 424 N N . LYS A 1 57 ? -10.88274 -8.95390 -12.45069 1.000 78.09789 57 LYS A N 1
ATOM 425 C CA . LYS A 1 57 ? -11.48159 -7.86649 -11.68344 1.000 74.06503 57 LYS A CA 1
ATOM 426 C C . LYS A 1 57 ? -12.75539 -8.32663 -10.98793 1.000 79.69381 57 LYS A C 1
ATOM 427 O O . LYS A 1 57 ? -13.12454 -7.78107 -9.94095 1.000 80.90771 57 LYS A O 1
ATOM 433 N N . ALA A 1 58 ? -13.44448 -9.31721 -11.56169 1.000 80.11411 58 ALA A N 1
ATOM 434 C CA . ALA A 1 58 ? -14.67475 -9.81815 -10.95763 1.000 80.93860 58 ALA A CA 1
ATOM 435 C C . ALA A 1 58 ? -14.42490 -10.35449 -9.55287 1.000 77.62088 58 ALA A C 1
ATOM 436 O O . ALA A 1 58 ? -15.24114 -10.14063 -8.64908 1.000 81.03074 58 ALA A O 1
ATOM 438 N N . TYR A 1 59 ? -13.31804 -11.07782 -9.35582 1.000 73.72820 59 TYR A N 1
ATOM 439 C CA . TYR A 1 59 ? -12.96977 -11.56206 -8.02148 1.000 76.99391 59 TYR A CA 1
ATOM 440 C C . TYR A 1 59 ? -12.89363 -10.41371 -7.02052 1.000 82.44616 59 TYR A C 1
ATOM 441 O O . TYR A 1 59 ? -13.39867 -10.51625 -5.89737 1.000 79.49112 59 TYR A O 1
ATOM 450 N N . CYS A 1 60 ? -12.24719 -9.31255 -7.41282 1.000 72.15006 60 CYS A N 1
ATOM 451 C CA . CYS A 1 60 ? -12.15304 -8.14493 -6.54084 1.000 76.76422 60 CYS A CA 1
ATOM 452 C C . CYS A 1 60 ? -13.51955 -7.51103 -6.30029 1.000 77.74848 60 CYS A C 1
ATOM 453 O O . CYS A 1 60 ? -13.82904 -7.09571 -5.17664 1.000 75.96723 60 CYS A O 1
ATOM 456 N N . ASP A 1 61 ? -14.34474 -7.40936 -7.34781 1.000 75.07093 61 ASP A N 1
ATOM 457 C CA . ASP A 1 61 ? -15.66973 -6.81296 -7.19230 1.000 78.27649 61 ASP A CA 1
ATOM 458 C C . ASP A 1 61 ? -16.52577 -7.57206 -6.18552 1.000 72.51687 61 ASP A C 1
ATOM 459 O O . ASP A 1 61 ? -17.35254 -6.96609 -5.49684 1.000 66.86986 61 ASP A O 1
ATOM 464 N N . ASP A 1 62 ? -16.35823 -8.89076 -6.09155 1.000 72.74870 62 ASP A N 1
ATOM 465 C CA . ASP A 1 62 ? -17.10698 -9.65793 -5.10117 1.000 71.62616 62 ASP A CA 1
ATOM 466 C C . ASP A 1 62 ? -16.68610 -9.28066 -3.68528 1.000 71.73461 62 ASP A C 1
ATOM 467 O O . ASP A 1 62 ? -17.53398 -9.03599 -2.81777 1.000 69.09839 62 ASP A O 1
ATOM 472 N N . ILE A 1 63 ? -15.37397 -9.23179 -3.43602 1.000 69.38075 63 ILE A N 1
ATOM 473 C CA . ILE A 1 63 ? -14.86767 -8.92661 -2.09894 1.000 69.92693 63 ILE A CA 1
ATOM 474 C C . ILE A 1 63 ? -15.30388 -7.53048 -1.67350 1.000 69.58247 63 ILE A C 1
ATOM 475 O O . ILE A 1 63 ? -15.78132 -7.31784 -0.55144 1.000 63.21751 63 ILE A O 1
ATOM 480 N N . LYS A 1 64 ? -15.14271 -6.55904 -2.57353 1.000 64.12259 64 LYS A N 1
ATOM 481 C CA . LYS A 1 64 ? -15.51733 -5.17880 -2.28596 1.000 60.35348 64 LYS A CA 1
ATOM 482 C C . LYS A 1 64 ? -16.99815 -5.06552 -1.94334 1.000 66.33424 64 LYS A C 1
ATOM 483 O O . LYS A 1 64 ? -17.37375 -4.42003 -0.95759 1.000 64.25938 64 LYS A O 1
ATOM 489 N N . GLY A 1 65 ? -17.85565 -5.68436 -2.75860 1.000 66.83060 65 GLY A N 1
ATOM 490 C CA . GLY A 1 65 ? -19.28798 -5.59743 -2.52377 1.000 51.46725 65 GLY A CA 1
ATOM 491 C C . GLY A 1 65 ? -19.72820 -6.29472 -1.25067 1.000 60.61610 65 GLY A C 1
ATOM 492 O O . GLY A 1 65 ? -20.57668 -5.78278 -0.51471 1.000 68.19244 65 GLY A O 1
ATOM 493 N N . ARG A 1 66 ? -19.16819 -7.47691 -0.97740 1.000 57.75389 66 ARG A N 1
ATOM 494 C CA . ARG A 1 66 ? -19.58477 -8.23693 0.19678 1.000 60.55894 66 ARG A CA 1
ATOM 495 C C . ARG A 1 66 ? -19.14767 -7.56433 1.49085 1.000 69.14958 66 ARG A C 1
ATOM 496 O O . ARG A 1 66 ? -19.84083 -7.67552 2.50868 1.000 71.14124 66 ARG A O 1
ATOM 504 N N . LEU A 1 67 ? -18.00771 -6.86998 1.47651 1.000 64.34288 67 LEU A N 1
ATOM 505 C CA . LEU A 1 67 ? -17.58613 -6.12485 2.65839 1.000 61.31701 67 LEU A CA 1
ATOM 506 C C . LEU A 1 67 ? -18.43699 -4.87758 2.85718 1.000 58.62867 67 LEU A C 1
ATOM 507 O O . LEU A 1 67 ? -18.72823 -4.49453 3.99579 1.000 64.48561 67 LEU A O 1
ATOM 512 N N . ALA A 1 68 ? -18.85223 -4.23596 1.76174 1.000 58.69224 68 ALA A N 1
ATOM 513 C CA . ALA A 1 68 ? -19.67425 -3.03559 1.86103 1.000 58.08793 68 ALA A CA 1
ATOM 514 C C . ALA A 1 68 ? -21.04923 -3.31608 2.45395 1.000 64.78069 68 ALA A C 1
ATOM 515 O O . ALA A 1 68 ? -21.67088 -2.39988 3.00119 1.000 65.33462 68 ALA A O 1
ATOM 517 N N . GLU A 1 69 ? -21.53625 -4.55565 2.36092 1.000 72.59362 69 GLU A N 1
ATOM 518 C CA . GLU A 1 69 ? -22.80411 -4.90129 2.99565 1.000 79.70005 69 GLU A CA 1
ATOM 519 C C . GLU A 1 69 ? -22.72188 -4.78836 4.51404 1.000 79.39087 69 GLU A C 1
ATOM 520 O O . GLU A 1 69 ? -23.70883 -4.42314 5.16292 1.000 79.59821 69 GLU A O 1
ATOM 526 N N . THR A 1 70 ? -21.56149 -5.09014 5.09726 1.000 75.31440 70 THR A N 1
ATOM 527 C CA . THR A 1 70 ? -21.38633 -4.94428 6.53638 1.000 80.66316 70 THR A CA 1
ATOM 528 C C . THR A 1 70 ? -21.04173 -3.51921 6.94411 1.000 74.68560 70 THR A C 1
ATOM 529 O O . THR A 1 70 ? -21.16158 -3.18389 8.12814 1.000 79.31029 70 THR A O 1
ATOM 533 N N . GLY A 1 71 ? -20.61603 -2.68181 6.00568 1.000 69.05821 71 GLY A N 1
ATOM 534 C CA . GLY A 1 71 ? -20.21296 -1.33005 6.31401 1.000 63.71004 71 GLY A CA 1
ATOM 535 C C . GLY A 1 71 ? -18.72097 -1.10704 6.40860 1.000 71.11923 71 GLY A C 1
ATOM 536 O O . GLY A 1 71 ? -18.29316 -0.22494 7.16012 1.000 76.31109 71 GLY A O 1
ATOM 537 N N . ILE A 1 72 ? -17.91753 -1.87557 5.67652 1.000 68.27496 72 ILE A N 1
ATOM 538 C CA . ILE A 1 72 ? -16.46652 -1.85327 5.79327 1.000 64.42573 72 ILE A CA 1
ATOM 539 C C . ILE A 1 72 ? -15.86161 -1.64767 4.41064 1.000 70.93867 72 ILE A C 1
ATOM 540 O O . ILE A 1 72 ? -16.40291 -2.10219 3.39766 1.000 67.71077 72 ILE A O 1
ATOM 545 N N . GLU A 1 73 ? -14.73116 -0.94657 4.37264 1.000 67.00592 73 GLU A N 1
ATOM 546 C CA . GLU A 1 73 ? -13.99826 -0.70376 3.14067 1.000 72.18855 73 GLU A CA 1
ATOM 547 C C . GLU A 1 73 ? -12.54834 -1.12534 3.32163 1.000 69.42821 73 GLU A C 1
ATOM 548 O O . GLU A 1 73 ? -11.99032 -1.00085 4.41499 1.000 73.63735 73 GLU A O 1
ATOM 554 N N . ILE A 1 74 ? -11.94020 -1.62572 2.25160 1.000 68.71323 74 ILE A N 1
ATOM 555 C CA . ILE A 1 74 ? -10.52352 -1.96684 2.28379 1.000 58.89053 74 ILE A CA 1
ATOM 556 C C . ILE A 1 74 ? -9.73838 -0.67400 2.11717 1.000 59.97553 74 ILE A C 1
ATOM 557 O O . ILE A 1 74 ? -9.87241 0.01421 1.10074 1.000 70.62512 74 ILE A O 1
ATOM 562 N N . THR A 1 75 ? -8.93004 -0.33159 3.11950 1.000 50.92734 75 THR A N 1
ATOM 563 C CA . THR A 1 75 ? -8.10623 0.86863 3.01797 1.000 53.52661 75 THR A CA 1
ATOM 564 C C . THR A 1 75 ? -6.89138 0.62096 2.13064 1.000 53.53678 75 THR A C 1
ATOM 565 O O . THR A 1 75 ? -6.67868 1.32655 1.13946 1.000 51.47173 75 THR A O 1
ATOM 569 N N . GLU A 1 76 ? -6.08189 -0.38002 2.47523 1.000 55.63587 76 GLU A N 1
ATOM 570 C CA . GLU A 1 76 ? -4.93151 -0.75804 1.66842 1.000 50.67691 76 GLU A CA 1
ATOM 571 C C . GLU A 1 76 ? -4.71730 -2.25898 1.80434 1.000 55.64804 76 GLU A C 1
ATOM 572 O O . GLU A 1 76 ? -5.24926 -2.90683 2.71174 1.000 51.14432 76 GLU A O 1
ATOM 578 N N . LEU A 1 77 ? -3.93997 -2.80792 0.88013 1.000 51.17932 77 LEU A N 1
ATOM 579 C CA . LEU A 1 77 ? -3.43536 -4.16530 0.99805 1.000 52.39808 77 LEU A CA 1
ATOM 580 C C . LEU A 1 77 ? -2.03338 -4.13243 1.59578 1.000 51.23683 77 LEU A C 1
ATOM 581 O O . LEU A 1 77 ? -1.31240 -3.13899 1.48664 1.000 54.57856 77 LEU A O 1
ATOM 586 N N . SER A 1 78 ? -1.64535 -5.23974 2.22191 1.000 54.52635 78 SER A N 1
ATOM 587 C CA . SER A 1 78 ? -0.36851 -5.33801 2.91653 1.000 49.72394 78 SER A CA 1
ATOM 588 C C . SER A 1 78 ? 0.44831 -6.49405 2.35725 1.000 51.79884 78 SER A C 1
ATOM 589 O O . SER A 1 78 ? -0.05963 -7.61227 2.22315 1.000 44.62815 78 SER A O 1
ATOM 592 N N . THR A 1 79 ? 1.70641 -6.21769 2.02107 1.000 46.40117 79 THR A N 1
ATOM 593 C CA . THR A 1 79 ? 2.67506 -7.23624 1.62303 1.000 47.61685 79 THR A CA 1
ATOM 594 C C . THR A 1 79 ? 3.96012 -7.08389 2.42556 1.000 50.43100 79 THR A C 1
ATOM 595 O O . THR A 1 79 ? 5.06848 -7.09153 1.88511 1.000 54.53498 79 THR A O 1
ATOM 599 N N . HIS A 1 80 ? 3.81654 -6.92093 3.74286 1.000 54.74620 80 HIS A N 1
ATOM 600 C CA . HIS A 1 80 ? 4.98340 -6.84741 4.61799 1.000 51.96342 80 HIS A CA 1
ATOM 601 C C . HIS A 1 80 ? 5.81923 -8.11925 4.52621 1.000 50.65885 80 HIS A C 1
ATOM 602 O O . HIS A 1 80 ? 7.05150 -8.06261 4.44115 1.000 51.26506 80 HIS A O 1
ATOM 609 N N . ILE A 1 81 ? 5.16033 -9.27975 4.56611 1.000 46.00165 81 ILE A N 1
ATOM 610 C CA . ILE A 1 81 ? 5.86813 -10.55686 4.50134 1.000 48.76929 81 ILE A CA 1
ATOM 611 C C . ILE A 1 81 ? 6.58814 -10.71103 3.16462 1.000 49.50062 81 ILE A C 1
ATOM 612 O O . ILE A 1 81 ? 7.78277 -11.02696 3.11767 1.000 48.96237 81 ILE A O 1
ATOM 617 N N . GLN A 1 82 ? 5.86960 -10.50666 2.05621 1.000 53.09296 82 GLN A N 1
ATOM 618 C CA . GLN A 1 82 ? 6.47380 -10.71332 0.74075 1.000 50.20461 82 GLN A CA 1
ATOM 619 C C . GLN A 1 82 ? 7.57183 -9.69528 0.46076 1.000 48.81894 82 GLN A C 1
ATOM 620 O O . GLN A 1 82 ? 8.59111 -10.02900 -0.15445 1.000 49.54486 82 GLN A O 1
ATOM 626 N N . GLY A 1 83 ? 7.37371 -8.44389 0.87394 1.000 46.98660 83 GLY A N 1
ATOM 627 C CA . GLY A 1 83 ? 8.41161 -7.44797 0.67953 1.000 41.06885 83 GLY A CA 1
ATOM 628 C C . GLY A 1 83 ? 9.69288 -7.79217 1.41018 1.000 51.49329 83 GLY A C 1
ATOM 629 O O . GLY A 1 83 ? 10.79059 -7.50309 0.92309 1.000 43.46818 83 GLY A O 1
ATOM 630 N N . GLN A 1 84 ? 9.57302 -8.42390 2.57972 1.000 42.07737 84 GLN A N 1
ATOM 631 C CA . GLN A 1 84 ? 10.75498 -8.83522 3.32693 1.000 48.71511 84 GLN A CA 1
ATOM 632 C C . GLN A 1 84 ? 11.57767 -9.85034 2.54561 1.000 41.92622 84 GLN A C 1
ATOM 633 O O . GLN A 1 84 ? 12.81282 -9.82031 2.58098 1.000 43.58423 84 GLN A O 1
ATOM 639 N N . LEU A 1 85 ? 10.90903 -10.76476 1.84420 1.000 50.79563 85 LEU A N 1
ATOM 640 C CA . LEU A 1 85 ? 11.58494 -11.82577 1.11064 1.000 53.13011 85 LEU A CA 1
ATOM 641 C C . LEU A 1 85 ? 12.20563 -11.34755 -0.19676 1.000 46.49071 85 LEU A C 1
ATOM 642 O O . LEU A 1 85 ? 12.92318 -12.11940 -0.84179 1.000 54.84242 85 LEU A O 1
ATOM 647 N N . VAL A 1 86 ? 11.94596 -10.10336 -0.60397 1.000 48.36429 86 VAL A N 1
ATOM 648 C CA . VAL A 1 86 ? 12.57882 -9.56537 -1.80343 1.000 51.67316 86 VAL A CA 1
ATOM 649 C C . VAL A 1 86 ? 14.07741 -9.38501 -1.58821 1.000 56.40413 86 VAL A C 1
ATOM 650 O O . VAL A 1 86 ? 14.86375 -9.45813 -2.54121 1.000 54.26557 86 VAL A O 1
ATOM 654 N N . SER A 1 87 ? 14.50447 -9.17613 -0.34437 1.000 56.86113 87 SER A N 1
ATOM 655 C CA . SER A 1 87 ? 15.92448 -9.01025 -0.04484 1.000 56.76746 87 SER A CA 1
ATOM 656 C C . SER A 1 87 ? 16.18670 -9.60558 1.33158 1.000 50.01981 87 SER A C 1
ATOM 657 O O . SER A 1 87 ? 15.73941 -9.05161 2.33982 1.000 57.11612 87 SER A O 1
ATOM 660 N N . VAL A 1 88 ? 16.90915 -10.72431 1.37720 1.000 45.80293 88 VAL A N 1
ATOM 661 C CA . VAL A 1 88 ? 17.16784 -11.44743 2.61827 1.000 53.72424 88 VAL A CA 1
ATOM 662 C C . VAL A 1 88 ? 18.65384 -11.76468 2.71221 1.000 52.98003 88 VAL A C 1
ATOM 663 O O . VAL A 1 88 ? 19.24713 -12.27095 1.75403 1.000 59.70456 88 VAL A O 1
ATOM 667 N N . HIS A 1 89 ? 19.24868 -11.47562 3.86749 1.000 53.13520 89 HIS A N 1
ATOM 668 C CA . HIS A 1 89 ? 20.62635 -11.86260 4.13856 1.000 53.12983 89 HIS A CA 1
ATOM 669 C C . HIS A 1 89 ? 20.68200 -13.34248 4.52686 1.000 57.94904 89 HIS A C 1
ATOM 670 O O . HIS A 1 89 ? 19.79009 -13.83094 5.22797 1.000 50.26819 89 HIS A O 1
ATOM 677 N N . PRO A 1 90 ? 21.71353 -14.07243 4.08094 1.000 59.56457 90 PRO A N 1
ATOM 678 C CA . PRO A 1 90 ? 21.76013 -15.52774 4.33225 1.000 60.38515 90 PRO A CA 1
ATOM 679 C C . PRO A 1 90 ? 21.66570 -15.92649 5.79586 1.000 58.70279 90 PRO A C 1
ATOM 680 O O . PRO A 1 90 ? 21.15214 -17.01118 6.09463 1.000 52.69764 90 PRO A O 1
ATOM 684 N N . ALA A 1 91 ? 22.15412 -15.09604 6.71890 1.000 51.51050 91 ALA A N 1
ATOM 685 C CA . ALA A 1 91 ? 22.08737 -15.44237 8.13372 1.000 52.21077 91 ALA A CA 1
ATOM 686 C C . ALA A 1 91 ? 20.65434 -15.61456 8.62310 1.000 58.70460 91 ALA A C 1
ATOM 687 O O . ALA A 1 91 ? 20.43480 -16.29415 9.63257 1.000 57.13644 91 ALA A O 1
ATOM 689 N N . TYR A 1 92 ? 19.67773 -15.01736 7.93564 1.000 52.22659 92 TYR A N 1
ATOM 690 C CA . TYR A 1 92 ? 18.27585 -15.09407 8.32771 1.000 51.51752 92 TYR A CA 1
ATOM 691 C C . TYR A 1 92 ? 17.43713 -15.93844 7.37248 1.000 57.17066 92 TYR A C 1
ATOM 692 O O . TYR A 1 92 ? 16.20397 -15.92872 7.48086 1.000 65.59688 92 TYR A O 1
ATOM 701 N N . ASP A 1 93 ? 18.06978 -16.65655 6.43801 1.000 60.52853 93 ASP A N 1
ATOM 702 C CA . ASP A 1 93 ? 17.32120 -17.37874 5.41019 1.000 66.67979 93 ASP A CA 1
ATOM 703 C C . ASP A 1 93 ? 16.34212 -18.37177 6.02392 1.000 60.43088 93 ASP A C 1
ATOM 704 O O . ASP A 1 93 ? 15.18656 -18.46649 5.59214 1.000 61.95265 93 ASP A O 1
ATOM 709 N N . GLU A 1 94 ? 16.78642 -19.12534 7.03204 1.000 69.56626 94 GLU A N 1
ATOM 710 C CA . GLU A 1 94 ? 15.92690 -20.13833 7.62991 1.000 68.15095 94 GLU A CA 1
ATOM 711 C C . GLU A 1 94 ? 14.88232 -19.53775 8.56722 1.000 63.38035 94 GLU A C 1
ATOM 712 O O . GLU A 1 94 ? 13.77815 -20.07781 8.66904 1.000 64.94230 94 GLU A O 1
ATOM 718 N N . MET A 1 95 ? 15.19817 -18.43510 9.25739 1.000 63.84873 95 MET A N 1
ATOM 719 C CA . MET A 1 95 ? 14.21279 -17.83256 10.15048 1.000 60.52697 95 MET A CA 1
ATOM 720 C C . MET A 1 95 ? 13.01520 -17.28958 9.38882 1.000 59.39428 95 MET A C 1
ATOM 721 O O . MET A 1 95 ? 11.90636 -17.24612 9.93438 1.000 62.79288 95 MET A O 1
ATOM 726 N N . PHE A 1 96 ? 13.21348 -16.88150 8.13972 1.000 58.94018 96 PHE A N 1
ATOM 727 C CA . PHE A 1 96 ? 12.14287 -16.32649 7.32888 1.000 58.90926 96 PHE A CA 1
ATOM 728 C C . PHE A 1 96 ? 11.42873 -17.36904 6.47933 1.000 74.52838 96 PHE A C 1
ATOM 729 O O . PHE A 1 96 ? 10.41976 -17.03770 5.84434 1.000 69.80919 96 PHE A O 1
ATOM 737 N N . ASP A 1 97 ? 11.91928 -18.61295 6.44635 1.000 67.87938 97 ASP A N 1
ATOM 738 C CA . ASP A 1 97 ? 11.28491 -19.62097 5.60389 1.000 68.38476 97 ASP A CA 1
ATOM 739 C C . ASP A 1 97 ? 9.86903 -19.92442 6.06957 1.000 67.99113 97 ASP A C 1
ATOM 740 O O . ASP A 1 97 ? 9.02076 -20.30714 5.25705 1.000 77.75518 97 ASP A O 1
ATOM 745 N N . GLY A 1 98 ? 9.58575 -19.74435 7.36017 1.000 69.92475 98 GLY A N 1
ATOM 746 C CA . GLY A 1 98 ? 8.23095 -19.95401 7.83930 1.000 70.74057 98 GLY A CA 1
ATOM 747 C C . GLY A 1 98 ? 7.22319 -18.96814 7.28850 1.000 66.87250 98 GLY A C 1
ATOM 748 O O . GLY A 1 98 ? 6.01637 -19.17580 7.45565 1.000 71.61705 98 GLY A O 1
ATOM 749 N N . PHE A 1 99 ? 7.69316 -17.91309 6.62755 1.000 69.96134 99 PHE A N 1
ATOM 750 C CA . PHE A 1 99 ? 6.84115 -16.89907 6.03154 1.000 61.21423 99 PHE A CA 1
ATOM 751 C C . PHE A 1 99 ? 6.62982 -17.11901 4.54069 1.000 63.04385 99 PHE A C 1
ATOM 752 O O . PHE A 1 99 ? 5.80822 -16.42312 3.93527 1.000 62.24746 99 PHE A O 1
ATOM 760 N N . ALA A 1 100 ? 7.35290 -18.05592 3.94258 1.000 63.28726 100 ALA A N 1
ATOM 761 C CA . ALA A 1 100 ? 7.23726 -18.43630 2.54752 1.000 66.00206 100 ALA A CA 1
ATOM 762 C C . ALA A 1 100 ? 6.40514 -19.70173 2.41886 1.000 66.76473 100 ALA A C 1
ATOM 763 O O . ALA A 1 100 ? 6.23383 -20.44515 3.39019 1.000 63.36688 100 ALA A O 1
ATOM 765 N N . PRO A 1 101 ? 5.84602 -19.96883 1.23769 1.000 65.77871 101 PRO A N 1
ATOM 766 C CA . PRO A 1 101 ? 5.14629 -21.24174 1.03354 1.000 73.95790 101 PRO A CA 1
ATOM 767 C C . PRO A 1 101 ? 6.05792 -22.42865 1.31026 1.000 75.79083 101 PRO A C 1
ATOM 768 O O . PRO A 1 101 ? 7.27287 -22.37019 1.10259 1.000 70.47302 101 PRO A O 1
ATOM 772 N N . ALA A 1 102 ? 5.44689 -23.51468 1.79467 1.000 64.10145 102 ALA A N 1
ATOM 773 C CA . ALA A 1 102 ? 6.21659 -24.67191 2.24409 1.000 70.28970 102 ALA A CA 1
ATOM 774 C C . ALA A 1 102 ? 7.06740 -25.25038 1.11939 1.000 68.66680 102 ALA A C 1
ATOM 775 O O . ALA A 1 102 ? 8.18079 -25.73343 1.35777 1.000 67.21298 102 ALA A O 1
ATOM 777 N N . GLU A 1 103 ? 6.55874 -25.21592 -0.11414 1.000 64.69752 103 GLU A N 1
ATOM 778 C CA . GLU A 1 103 ? 7.29275 -25.79035 -1.23525 1.000 74.12345 103 GLU A CA 1
ATOM 779 C C . GLU A 1 103 ? 8.53675 -24.98510 -1.58343 1.000 75.60972 103 GLU A C 1
ATOM 780 O O . GLU A 1 103 ? 9.43488 -25.51152 -2.24986 1.000 66.49861 103 GLU A O 1
ATOM 786 N N . LEU A 1 104 ? 8.60598 -23.72619 -1.15279 1.000 73.90999 104 LEU A N 1
ATOM 787 C CA . LEU A 1 104 ? 9.74321 -22.86368 -1.43547 1.000 60.05094 104 LEU A CA 1
ATOM 788 C C . LEU A 1 104 ? 10.78476 -22.85849 -0.32408 1.000 67.49019 104 LEU A C 1
ATOM 789 O O . LEU A 1 104 ? 11.85608 -22.27010 -0.50689 1.000 70.22296 104 LEU A O 1
ATOM 794 N N . ARG A 1 105 ? 10.49961 -23.48484 0.81633 1.000 58.34028 105 ARG A N 1
ATOM 795 C CA . ARG A 1 105 ? 11.46498 -23.51800 1.90656 1.000 66.45333 105 ARG A CA 1
ATOM 796 C C . ARG A 1 105 ? 12.71438 -24.28694 1.49064 1.000 72.67533 105 ARG A C 1
ATOM 797 O O . ARG A 1 105 ? 12.63487 -25.34796 0.86499 1.000 67.14035 105 ARG A O 1
ATOM 805 N N . GLY A 1 106 ? 13.87696 -23.74018 1.84108 1.000 71.94135 106 GLY A N 1
ATOM 806 C CA . GLY A 1 106 ? 15.14572 -24.31744 1.45447 1.000 55.98443 106 GLY A CA 1
ATOM 807 C C . GLY A 1 106 ? 15.64088 -23.92408 0.07974 1.000 69.18048 106 GLY A C 1
ATOM 808 O O . GLY A 1 106 ? 16.72161 -24.37729 -0.32131 1.000 66.49041 106 GLY A O 1
ATOM 809 N N . ARG A 1 107 ? 14.89320 -23.09521 -0.65276 1.000 64.24109 107 ARG A N 1
ATOM 810 C CA . ARG A 1 107 ? 15.25519 -22.67121 -2.00564 1.000 57.22115 107 ARG A CA 1
ATOM 811 C C . ARG A 1 107 ? 15.22479 -21.15056 -2.06708 1.000 63.01275 107 ARG A C 1
ATOM 812 O O . ARG A 1 107 ? 14.21047 -20.55258 -2.45351 1.000 60.31647 107 ARG A O 1
ATOM 820 N N . PRO A 1 108 ? 16.33036 -20.48975 -1.70742 1.000 59.68456 108 PRO A N 1
ATOM 821 C CA . PRO A 1 108 ? 16.29298 -19.02168 -1.57021 1.000 63.48085 108 PRO A CA 1
ATOM 822 C C . PRO A 1 108 ? 16.01374 -18.27005 -2.86313 1.000 63.38046 108 PRO A C 1
ATOM 823 O O . PRO A 1 108 ? 15.27839 -17.27491 -2.83348 1.000 57.94238 108 PRO A O 1
ATOM 827 N N . GLN A 1 109 ? 16.57686 -18.69583 -3.99727 1.000 56.02313 109 GLN A N 1
ATOM 828 C CA . GLN A 1 109 ? 16.33806 -17.95349 -5.23376 1.000 51.59481 109 GLN A CA 1
ATOM 829 C C . GLN A 1 109 ? 14.88935 -18.08592 -5.68841 1.000 59.73613 109 GLN A C 1
ATOM 830 O O . GLN A 1 109 ? 14.29725 -17.11864 -6.18304 1.000 60.12237 109 GLN A O 1
ATOM 836 N N . ALA A 1 110 ? 14.30160 -19.27387 -5.52812 1.000 53.28447 110 ALA A N 1
ATOM 837 C CA . ALA A 1 110 ? 12.89859 -19.45764 -5.88406 1.000 51.94804 110 ALA A CA 1
ATOM 838 C C . ALA A 1 110 ? 11.98723 -18.65373 -4.96431 1.000 52.05160 110 ALA A C 1
ATOM 839 O O . ALA A 1 110 ? 10.96584 -18.11560 -5.40778 1.000 55.69282 110 ALA A O 1
ATOM 841 N N . ARG A 1 111 ? 12.34202 -18.56283 -3.67953 1.000 57.50543 111 ARG A N 1
ATOM 842 C CA . ARG A 1 111 ? 11.55472 -17.77091 -2.73889 1.000 51.14260 111 ARG A CA 1
ATOM 843 C C . ARG A 1 111 ? 11.58273 -16.29051 -3.09795 1.000 43.87130 111 ARG A C 1
ATOM 844 O O . ARG A 1 111 ? 10.55732 -15.60356 -3.01568 1.000 45.40524 111 ARG A O 1
ATOM 852 N N . GLN A 1 112 ? 12.74914 -15.78072 -3.50006 1.000 50.73649 112 GLN A N 1
ATOM 853 C CA . GLN A 1 112 ? 12.85685 -14.36936 -3.85639 1.000 45.31605 112 GLN A CA 1
ATOM 854 C C . GLN A 1 112 ? 12.04518 -14.04392 -5.10745 1.000 48.43518 112 GLN A C 1
ATOM 855 O O . GLN A 1 112 ? 11.36452 -13.01381 -5.15712 1.000 56.51661 112 GLN A O 1
ATOM 861 N N . GLU A 1 113 ? 12.10233 -14.90757 -6.12859 1.000 58.10633 113 GLU A N 1
ATOM 862 C CA . GLU A 1 113 ? 11.35003 -14.65845 -7.35798 1.000 53.92146 113 GLU A CA 1
ATOM 863 C C . GLU A 1 113 ? 9.84567 -14.76646 -7.13504 1.000 52.36367 113 GLU A C 1
ATOM 864 O O . GLU A 1 113 ? 9.06902 -14.04960 -7.77784 1.000 47.06567 113 GLU A O 1
ATOM 870 N N . TRP A 1 114 ? 9.41529 -15.65700 -6.24173 1.000 38.96125 114 TRP A N 1
ATOM 871 C CA . TRP A 1 114 ? 7.99992 -15.72891 -5.89899 1.000 40.97769 114 TRP A CA 1
ATOM 872 C C . TRP A 1 114 ? 7.53306 -14.44688 -5.21983 1.000 50.51214 114 TRP A C 1
ATOM 873 O O . TRP A 1 114 ? 6.41191 -13.98305 -5.45583 1.000 55.28952 114 TRP A O 1
ATOM 884 N N . ALA A 1 115 ? 8.38917 -13.85041 -4.38474 1.000 47.82965 115 ALA A N 1
ATOM 885 C CA . ALA A 1 115 ? 8.00830 -12.63589 -3.66946 1.000 51.83930 115 ALA A CA 1
ATOM 886 C C . ALA A 1 115 ? 7.90136 -11.44460 -4.61317 1.000 54.44770 115 ALA A C 1
ATOM 887 O O . ALA A 1 115 ? 7.00904 -10.60093 -4.45627 1.000 45.63159 115 ALA A O 1
ATOM 889 N N . VAL A 1 116 ? 8.80689 -11.35098 -5.59216 1.000 44.90245 116 VAL A N 1
ATOM 890 C CA . VAL A 1 116 ? 8.72622 -10.27247 -6.57443 1.000 41.68178 116 VAL A CA 1
ATOM 891 C C . VAL A 1 116 ? 7.43189 -10.37657 -7.36895 1.000 46.50544 116 VAL A C 1
ATOM 892 O O . VAL A 1 116 ? 6.77232 -9.36769 -7.64910 1.000 52.75155 116 VAL A O 1
ATOM 896 N N . ASN A 1 117 ? 7.03647 -11.59918 -7.72785 1.000 55.81585 117 ASN A N 1
ATOM 897 C CA . ASN A 1 117 ? 5.79205 -11.77885 -8.46568 1.000 62.50455 117 ASN A CA 1
ATOM 898 C C . ASN A 1 117 ? 4.58778 -11.41298 -7.60498 1.000 59.04323 117 ASN A C 1
ATOM 899 O O . ASN A 1 117 ? 3.61132 -10.84262 -8.10553 1.000 55.52650 117 ASN A O 1
ATOM 904 N N . GLN A 1 118 ? 4.63734 -11.73516 -6.30879 1.000 54.29444 118 GLN A N 1
ATOM 905 C CA . GLN A 1 118 ? 3.55549 -11.34574 -5.40807 1.000 62.15091 118 GLN A CA 1
ATOM 906 C C . GLN A 1 118 ? 3.39691 -9.83049 -5.35613 1.000 59.03075 118 GLN A C 1
ATOM 907 O O . GLN A 1 118 ? 2.27153 -9.31656 -5.36260 1.000 56.64690 118 GLN A O 1
ATOM 913 N N . LEU A 1 119 ? 4.51326 -9.09825 -5.30156 1.000 56.27159 119 LEU A N 1
ATOM 914 C CA . LEU A 1 119 ? 4.43830 -7.64026 -5.26619 1.000 61.30049 119 LEU A CA 1
ATOM 915 C C . LEU A 1 119 ? 3.81427 -7.08514 -6.54023 1.000 51.94366 119 LEU A C 1
ATOM 916 O O . LEU A 1 119 ? 3.01291 -6.14504 -6.48721 1.000 58.83959 119 LEU A O 1
ATOM 921 N N . LYS A 1 120 ? 4.16931 -7.65063 -7.69656 1.000 61.17989 120 LYS A N 1
ATOM 922 C CA . LYS A 1 120 ? 3.63346 -7.14236 -8.95658 1.000 58.80647 120 LYS A CA 1
ATOM 923 C C . LYS A 1 120 ? 2.14447 -7.44302 -9.09174 1.000 55.41221 120 LYS A C 1
ATOM 924 O O . LYS A 1 120 ? 1.38939 -6.62837 -9.63565 1.000 62.09834 120 LYS A O 1
ATOM 930 N N . CYS A 1 121 ? 1.70041 -8.60313 -8.60328 1.000 52.29815 121 CYS A N 1
ATOM 931 C CA . CYS A 1 121 ? 0.26966 -8.89001 -8.59413 1.000 54.90329 121 CYS A CA 1
ATOM 932 C C . CYS A 1 121 ? -0.47584 -7.96969 -7.63642 1.000 60.94235 121 CYS A C 1
ATOM 933 O O . CYS A 1 121 ? -1.65573 -7.66981 -7.85595 1.000 52.74635 121 CYS A O 1
ATOM 936 N N . ALA A 1 122 ? 0.19647 -7.51093 -6.57621 1.000 66.96421 122 ALA A N 1
ATOM 937 C CA . ALA A 1 122 ? -0.43648 -6.61306 -5.61688 1.000 55.63584 122 ALA A CA 1
ATOM 938 C C . ALA A 1 122 ? -0.72855 -5.24844 -6.22298 1.000 49.56428 122 ALA A C 1
ATOM 939 O O . ALA A 1 122 ? -1.69986 -4.59276 -5.82746 1.000 53.51055 122 ALA A O 1
ATOM 941 N N . ALA A 1 123 ? 0.09779 -4.79637 -7.16696 1.000 46.98926 123 ALA A N 1
ATOM 942 C CA . ALA A 1 123 ? -0.18440 -3.53525 -7.84361 1.000 42.58827 123 ALA A CA 1
ATOM 943 C C . ALA A 1 123 ? -1.46005 -3.63366 -8.67174 1.000 51.39892 123 ALA A C 1
ATOM 944 O O . ALA A 1 123 ? -2.31328 -2.74103 -8.62414 1.000 52.86141 123 ALA A O 1
ATOM 946 N N . LYS A 1 124 ? -1.61479 -4.72502 -9.42674 1.000 57.49408 124 LYS A N 1
ATOM 947 C CA . LYS A 1 124 ? -2.76432 -4.85444 -10.31788 1.000 65.19803 124 LYS A CA 1
ATOM 948 C C . LYS A 1 124 ? -4.05789 -5.05854 -9.53669 1.000 61.16217 124 LYS A C 1
ATOM 949 O O . LYS A 1 124 ? -5.10000 -4.49774 -9.89556 1.000 60.71397 124 LYS A O 1
ATOM 955 N N . ALA A 1 125 ? -4.01386 -5.86106 -8.47010 1.000 52.31731 125 ALA A N 1
ATOM 956 C CA . ALA A 1 125 ? -5.20090 -6.06077 -7.64451 1.000 54.49507 125 ALA A CA 1
ATOM 957 C C . ALA A 1 125 ? -5.61098 -4.77802 -6.92953 1.000 63.20734 125 ALA A C 1
ATOM 958 O O . ALA A 1 125 ? -6.79839 -4.57851 -6.64952 1.000 57.29581 125 ALA A O 1
ATOM 960 N N . SER A 1 126 ? -4.64787 -3.90824 -6.61237 1.000 60.66584 126 SER A N 1
ATOM 961 C CA . SER A 1 126 ? -4.97652 -2.63836 -5.97138 1.000 57.04230 126 SER A CA 1
ATOM 962 C C . SER A 1 126 ? -5.72994 -1.71527 -6.92186 1.000 56.76224 126 SER A C 1
ATOM 963 O O . SER A 1 126 ? -6.65492 -1.00920 -6.50440 1.000 58.10897 126 SER A O 1
ATOM 966 N N . GLN A 1 127 ? -5.33873 -1.69481 -8.19874 1.000 53.78906 127 GLN A N 1
ATOM 967 C CA . GLN A 1 127 ? -6.08756 -0.93152 -9.19245 1.000 62.04938 127 GLN A CA 1
ATOM 968 C C . GLN A 1 127 ? -7.52009 -1.43309 -9.31485 1.000 62.08086 127 GLN A C 1
ATOM 969 O O . GLN A 1 127 ? -8.46024 -0.63621 -9.41570 1.000 60.22327 127 GLN A O 1
ATOM 975 N N . HIS A 1 128 ? -7.70297 -2.75555 -9.31126 1.000 58.51895 128 HIS A N 1
ATOM 976 C CA . HIS A 1 128 ? -9.04232 -3.32747 -9.42168 1.000 65.21664 128 HIS A CA 1
ATOM 977 C C . HIS A 1 128 ? -9.93275 -2.87185 -8.27212 1.000 64.00525 128 HIS A C 1
ATOM 978 O O . HIS A 1 128 ? -11.10976 -2.54971 -8.47538 1.000 65.00750 128 HIS A O 1
ATOM 985 N N . LEU A 1 129 ? -9.38599 -2.83475 -7.05794 1.000 59.70698 129 LEU A N 1
ATOM 986 C CA . LEU A 1 129 ? -10.13465 -2.39787 -5.88927 1.000 62.91487 129 LEU A CA 1
ATOM 987 C C . LEU A 1 129 ? -10.20907 -0.88071 -5.75711 1.000 58.41499 129 LEU A C 1
ATOM 988 O O . LEU A 1 129 ? -10.88974 -0.38766 -4.85258 1.000 56.93814 129 LEU A O 1
ATOM 993 N N . GLY A 1 130 ? -9.52895 -0.12936 -6.61682 1.000 58.45516 130 GLY A N 1
ATOM 994 C CA . GLY A 1 130 ? -9.55648 1.31534 -6.49748 1.000 65.70686 130 GLY A CA 1
ATOM 995 C C . GLY A 1 130 ? -8.73607 1.87590 -5.35593 1.000 63.38986 130 GLY A C 1
ATOM 996 O O . GLY A 1 130 ? -9.07514 2.93648 -4.82287 1.000 67.33582 130 GLY A O 1
ATOM 997 N N . LEU A 1 131 ? -7.66659 1.19269 -4.96145 1.000 70.10252 131 LEU A N 1
ATOM 998 C CA . LEU A 1 131 ? -6.82051 1.64396 -3.86683 1.000 62.73138 131 LEU A CA 1
ATOM 999 C C . LEU A 1 131 ? -5.68093 2.50439 -4.39646 1.000 70.65747 131 LEU A C 1
ATOM 1000 O O . LEU A 1 131 ? -5.16830 2.28649 -5.49812 1.000 72.96205 131 LEU A O 1
ATOM 1005 N N . LYS A 1 132 ? -5.28958 3.49366 -3.59400 1.000 66.88016 132 LYS A N 1
ATOM 1006 C CA . LYS A 1 132 ? -4.26483 4.45016 -3.98440 1.000 59.97103 132 LYS A CA 1
ATOM 1007 C C . LYS A 1 132 ? -2.90887 4.17606 -3.34936 1.000 61.66141 132 LYS A C 1
ATOM 1008 O O . LYS A 1 132 ? -1.91123 4.75685 -3.79018 1.000 64.64173 132 LYS A O 1
ATOM 1014 N N . SER A 1 133 ? -2.84244 3.30796 -2.34164 1.000 54.73320 133 SER A N 1
ATOM 1015 C CA . SER A 1 133 ? -1.60108 3.05211 -1.62778 1.000 53.33281 133 SER A CA 1
ATOM 1016 C C . SER A 1 133 ? -1.46783 1.56299 -1.34438 1.000 55.80633 133 SER A C 1
ATOM 1017 O O . SER A 1 133 ? -2.44851 0.81449 -1.36260 1.000 54.92088 133 SER A O 1
ATOM 1020 N N . HIS A 1 134 ? -0.23246 1.14509 -1.06844 1.000 46.45433 134 HIS A N 1
ATOM 1021 C CA . HIS A 1 134 ? 0.06418 -0.23825 -0.72942 1.000 42.43298 134 HIS A CA 1
ATOM 1022 C C . HIS A 1 134 ? 1.21744 -0.26656 0.26248 1.000 48.05734 134 HIS A C 1
ATOM 1023 O O . HIS A 1 134 ? 2.21701 0.43469 0.08244 1.000 54.39676 134 HIS A O 1
ATOM 1030 N N . ALA A 1 135 ? 1.07042 -1.08390 1.30156 1.000 37.47118 135 ALA A N 1
ATOM 1031 C CA . ALA A 1 135 ? 2.01117 -1.14047 2.41152 1.000 44.93967 135 ALA A CA 1
ATOM 1032 C C . ALA A 1 135 ? 2.93104 -2.34465 2.27263 1.000 49.10895 135 ALA A C 1
ATOM 1033 O O . ALA A 1 135 ? 2.48180 -3.43788 1.91716 1.000 52.98921 135 ALA A O 1
ATOM 1035 N N . SER A 1 136 ? 4.21518 -2.15125 2.57565 1.000 43.28551 136 SER A N 1
ATOM 1036 C CA . SER A 1 136 ? 5.17099 -3.24215 2.43144 1.000 53.58004 136 SER A CA 1
ATOM 1037 C C . SER A 1 136 ? 6.44149 -2.94643 3.22130 1.000 51.78426 136 SER A C 1
ATOM 1038 O O . SER A 1 136 ? 6.64614 -1.84414 3.73422 1.000 55.22000 136 SER A O 1
ATOM 1041 N N . PHE A 1 137 ? 7.29369 -3.96334 3.30321 1.000 55.07139 137 PHE A N 1
ATOM 1042 C CA . PHE A 1 137 ? 8.65118 -3.86647 3.81582 1.000 46.61437 137 PHE A CA 1
ATOM 1043 C C . PHE A 1 137 ? 9.63083 -3.88345 2.64712 1.000 54.31827 137 PHE A C 1
ATOM 1044 O O . PHE A 1 137 ? 9.28404 -4.23713 1.51812 1.000 56.14217 137 PHE A O 1
ATOM 1052 N N . SER A 1 138 ? 10.87793 -3.51084 2.93318 1.000 47.85819 138 SER A N 1
ATOM 1053 C CA . SER A 1 138 ? 11.89827 -3.43086 1.89641 1.000 44.60607 138 SER A CA 1
ATOM 1054 C C . SER A 1 138 ? 12.86616 -4.60765 1.89588 1.000 52.98483 138 SER A C 1
ATOM 1055 O O . SER A 1 138 ? 13.52100 -4.84734 0.87480 1.000 39.71369 138 SER A O 1
ATOM 1058 N N . GLY A 1 139 ? 12.96172 -5.35114 2.99491 1.000 39.81539 139 GLY A N 1
ATOM 1059 C CA . GLY A 1 139 ? 13.99796 -6.34747 3.15165 1.000 50.47352 139 GLY A CA 1
ATOM 1060 C C . GLY A 1 139 ? 15.30183 -5.73929 3.64043 1.000 56.76543 139 GLY A C 1
ATOM 1061 O O . GLY A 1 139 ? 15.46396 -4.52171 3.75584 1.000 53.63227 139 GLY A O 1
ATOM 1062 N N . ALA A 1 140 ? 16.26199 -6.61635 3.92307 1.000 61.34050 140 ALA A N 1
ATOM 1063 C CA . ALA A 1 140 ? 17.53294 -6.17878 4.48419 1.000 63.02865 140 ALA A CA 1
ATOM 1064 C C . ALA A 1 140 ? 18.65854 -7.05409 3.96153 1.000 55.97663 140 ALA A C 1
ATOM 1065 O O . ALA A 1 140 ? 18.58039 -8.28337 4.03954 1.000 66.12021 140 ALA A O 1
ATOM 1067 N N . LEU A 1 141 ? 19.69351 -6.41385 3.42105 1.000 58.47146 141 LEU A N 1
ATOM 1068 C CA . LEU A 1 141 ? 20.93572 -7.08610 3.06946 1.000 53.70586 141 LEU A CA 1
ATOM 1069 C C . LEU A 1 141 ? 22.07853 -6.78469 4.02341 1.000 51.16621 141 LEU A C 1
ATOM 1070 O O . LEU A 1 141 ? 22.96046 -7.62739 4.19349 1.000 50.72814 141 LEU A O 1
ATOM 1075 N N . ALA A 1 142 ? 22.07481 -5.61633 4.66483 1.000 50.60427 142 ALA A N 1
ATOM 1076 C CA . ALA A 1 142 ? 23.20833 -5.16857 5.46225 1.000 50.17441 142 ALA A CA 1
ATOM 1077 C C . ALA A 1 142 ? 22.88655 -5.02143 6.94442 1.000 52.19622 142 ALA A C 1
ATOM 1078 O O . ALA A 1 142 ? 23.74323 -4.55212 7.70351 1.000 43.35119 142 ALA A O 1
ATOM 1080 N N . TRP A 1 143 ? 21.69205 -5.42252 7.38215 1.000 48.91433 143 TRP A N 1
ATOM 1081 C CA . TRP A 1 143 ? 21.33981 -5.26458 8.79150 1.000 53.70236 143 TRP A CA 1
ATOM 1082 C C . TRP A 1 143 ? 22.32015 -5.92932 9.75662 1.000 48.46858 143 TRP A C 1
ATOM 1083 O O . TRP A 1 143 ? 22.55611 -5.35199 10.83200 1.000 43.28195 143 TRP A O 1
ATOM 1094 N N . PRO A 1 144 ? 22.89985 -7.10526 9.47791 1.000 50.77711 144 PRO A N 1
ATOM 1095 C CA . PRO A 1 144 ? 23.90788 -7.64603 10.40975 1.000 49.25297 144 PRO A CA 1
ATOM 1096 C C . PRO A 1 144 ? 25.09155 -6.71767 10.64608 1.000 45.04164 144 PRO A C 1
ATOM 1097 O O . PRO A 1 144 ? 25.80783 -6.89210 11.64081 1.000 44.43604 144 PRO A O 1
ATOM 1101 N N . PHE A 1 145 ? 25.31608 -5.73176 9.77859 1.000 42.70115 145 PHE A N 1
ATOM 1102 C CA . PHE A 1 145 ? 26.44115 -4.81461 9.90698 1.000 47.03767 145 PHE A CA 1
ATOM 1103 C C . PHE A 1 145 ? 25.98988 -3.41761 10.32425 1.000 47.64068 145 PHE A C 1
ATOM 1104 O O . PHE A 1 145 ? 26.62924 -2.42195 9.97592 1.000 47.72504 145 PHE A O 1
ATOM 1112 N N . ILE A 1 146 ? 24.89533 -3.33618 11.08551 1.000 44.18168 146 ILE A N 1
ATOM 1113 C CA . ILE A 1 146 ? 24.33667 -2.03979 11.46134 1.000 46.74318 146 ILE A CA 1
ATOM 1114 C C . ILE A 1 146 ? 25.30501 -1.27277 12.35583 1.000 44.48915 146 ILE A C 1
ATOM 1115 O O . ILE A 1 146 ? 25.40797 -0.04373 12.26735 1.000 54.75926 146 ILE A O 1
ATOM 1120 N N . TYR A 1 147 ? 26.04128 -1.98315 13.23183 1.000 41.58595 147 TYR A N 1
ATOM 1121 C CA . TYR A 1 147 ? 27.04018 -1.27593 14.02664 1.000 46.68484 147 TYR A CA 1
ATOM 1122 C C . TYR A 1 147 ? 28.41893 -1.48229 13.42319 1.000 51.85483 147 TYR A C 1
ATOM 1123 O O . TYR A 1 147 ? 28.76971 -2.62099 13.08273 1.000 50.90225 147 TYR A O 1
ATOM 1132 N N . PRO A 1 148 ? 29.23771 -0.42865 13.29130 1.000 57.54711 148 PRO A N 1
ATOM 1133 C CA . PRO A 1 148 ? 30.53872 -0.58006 12.62106 1.000 60.11314 148 PRO A CA 1
ATOM 1134 C C . PRO A 1 148 ? 31.56781 -1.34705 13.44091 1.000 63.48111 148 PRO A C 1
ATOM 1135 O O . PRO A 1 148 ? 32.71259 -0.90344 13.57381 1.000 58.64994 148 PRO A O 1
ATOM 1139 N N . TRP A 1 149 ? 31.18210 -2.49297 13.99340 1.000 60.22339 149 TRP A N 1
ATOM 1140 C CA . TRP A 1 149 ? 32.14387 -3.36996 14.64709 1.000 63.20451 149 TRP A CA 1
ATOM 1141 C C . TRP A 1 149 ? 31.74693 -4.82377 14.41733 1.000 61.06182 149 TRP A C 1
ATOM 1142 O O . TRP A 1 149 ? 30.71986 -5.27599 14.93934 1.000 75.78878 149 TRP A O 1
ATOM 1153 N N . PRO A 1 150 ? 32.52516 -5.58981 13.63917 1.000 65.88336 150 PRO A N 1
ATOM 1154 C CA . PRO A 1 150 ? 33.80950 -5.23506 13.00845 1.000 68.11361 150 PRO A CA 1
ATOM 1155 C C . PRO A 1 150 ? 33.67631 -4.13784 11.95301 1.000 69.29179 150 PRO A C 1
ATOM 1156 O O . PRO A 1 150 ? 32.58080 -3.85283 11.47122 1.000 59.57965 150 PRO A O 1
ATOM 1160 N N . GLN A 1 151 ? 34.78752 -3.49996 11.59731 1.000 61.93144 151 GLN A N 1
ATOM 1161 C CA . GLN A 1 151 ? 34.74525 -2.35360 10.70057 1.000 73.24962 151 GLN A CA 1
ATOM 1162 C C . GLN A 1 151 ? 34.26261 -2.77710 9.31849 1.000 71.79864 151 GLN A C 1
ATOM 1163 O O . GLN A 1 151 ? 34.74629 -3.76284 8.75300 1.000 68.46383 151 GLN A O 1
ATOM 1169 N N . ARG A 1 152 ? 33.30188 -2.03641 8.78338 1.000 62.17292 152 ARG A N 1
ATOM 1170 C CA . ARG A 1 152 ? 32.72121 -2.38965 7.49589 1.000 65.07564 152 ARG A CA 1
ATOM 1171 C C . ARG A 1 152 ? 33.71296 -2.09081 6.37770 1.000 64.02455 152 ARG A C 1
ATOM 1172 O O . ARG A 1 152 ? 34.24000 -0.97414 6.30566 1.000 59.31924 152 ARG A O 1
ATOM 1180 N N . PRO A 1 153 ? 33.99102 -3.04668 5.49465 1.000 59.74211 153 PRO A N 1
ATOM 1181 C CA . PRO A 1 153 ? 34.89020 -2.77349 4.36924 1.000 60.82174 153 PRO A CA 1
ATOM 1182 C C . PRO A 1 153 ? 34.29082 -1.74855 3.41774 1.000 60.19033 153 PRO A C 1
ATOM 1183 O O . PRO A 1 153 ? 33.07455 -1.55949 3.34160 1.000 64.19441 153 PRO A O 1
ATOM 1187 N N . ALA A 1 154 ? 35.17804 -1.07835 2.68460 1.000 62.08609 154 ALA A N 1
ATOM 1188 C CA . ALA A 1 154 ? 34.75541 -0.03260 1.76085 1.000 58.11790 154 ALA A CA 1
ATOM 1189 C C . ALA A 1 154 ? 33.88010 -0.60403 0.65212 1.000 66.19169 154 ALA A C 1
ATOM 1190 O O . ALA A 1 154 ? 34.19306 -1.64612 0.06841 1.000 66.48362 154 ALA A O 1
ATOM 1192 N N . GLY A 1 155 ? 32.77302 0.08322 0.36838 1.000 59.28878 155 GLY A N 1
ATOM 1193 C CA . GLY A 1 155 ? 31.86831 -0.31381 -0.68648 1.000 63.93449 155 GLY A CA 1
ATOM 1194 C C . GLY A 1 155 ? 30.78529 -1.28891 -0.27868 1.000 60.23493 155 GLY A C 1
ATOM 1195 O O . GLY A 1 155 ? 29.89922 -1.57785 -1.09421 1.000 61.35776 155 GLY A O 1
ATOM 1196 N N . LEU A 1 156 ? 30.82463 -1.80615 0.95221 1.000 56.14069 156 LEU A N 1
ATOM 1197 C CA . LEU A 1 156 ? 29.83768 -2.79565 1.37586 1.000 51.89764 156 LEU A CA 1
ATOM 1198 C C . LEU A 1 156 ? 28.43709 -2.19572 1.40928 1.000 52.27460 156 LEU A C 1
ATOM 1199 O O . LEU A 1 156 ? 27.49700 -2.74615 0.82487 1.000 59.08589 156 LEU A O 1
ATOM 1204 N N . VAL A 1 157 ? 28.28161 -1.05942 2.08907 1.000 49.38114 157 VAL A N 1
ATOM 1205 C CA . VAL A 1 157 ? 26.96996 -0.43056 2.20228 1.000 61.13744 157 VAL A CA 1
ATOM 1206 C C . VAL A 1 157 ? 26.49198 0.07842 0.84638 1.000 59.35507 157 VAL A C 1
ATOM 1207 O O . VAL A 1 157 ? 25.29761 0.01255 0.53178 1.000 58.81110 157 VAL A O 1
ATOM 1211 N N . GLU A 1 158 ? 27.40859 0.58590 0.01779 1.000 58.63913 158 GLU A N 1
ATOM 1212 C CA . GLU A 1 158 ? 27.00370 1.08251 -1.29481 1.000 60.23424 158 GLU A CA 1
ATOM 1213 C C . GLU A 1 158 ? 26.53144 -0.04537 -2.20290 1.000 57.46127 158 GLU A C 1
ATOM 1214 O O . GLU A 1 158 ? 25.63419 0.16033 -3.02866 1.000 59.66814 158 GLU A O 1
ATOM 1220 N N . MET A 1 159 ? 27.11919 -1.23552 -2.06962 1.000 51.78961 159 MET A N 1
ATOM 1221 C CA . MET A 1 159 ? 26.67126 -2.37281 -2.86557 1.000 55.59933 159 MET A CA 1
ATOM 1222 C C . MET A 1 159 ? 25.28820 -2.83738 -2.42900 1.000 63.00360 159 MET A C 1
ATOM 1223 O O . MET A 1 159 ? 24.46395 -3.23009 -3.26421 1.000 58.48930 159 MET A O 1
ATOM 1228 N N . ALA A 1 160 ? 25.02286 -2.81188 -1.12107 1.000 59.74782 160 ALA A N 1
ATOM 1229 C CA . ALA A 1 160 ? 23.72049 -3.23457 -0.61808 1.000 53.80076 160 ALA A CA 1
ATOM 1230 C C . ALA A 1 160 ? 22.60283 -2.34941 -1.15477 1.000 52.64501 160 ALA A C 1
ATOM 1231 O O . ALA A 1 160 ? 21.53968 -2.84740 -1.54434 1.000 58.70922 160 ALA A O 1
ATOM 1233 N N . PHE A 1 161 ? 22.81810 -1.03278 -1.17988 1.000 46.90882 161 PHE A N 1
ATOM 1234 C CA . PHE A 1 161 ? 21.77101 -0.13683 -1.65892 1.000 56.09185 161 PHE A CA 1
ATOM 1235 C C . PHE A 1 161 ? 21.65740 -0.13331 -3.17889 1.000 56.79680 161 PHE A C 1
ATOM 1236 O O . PHE A 1 161 ? 20.56361 0.09244 -3.70940 1.000 57.33554 161 PHE A O 1
ATOM 1244 N N . ALA A 1 162 ? 22.76137 -0.37234 -3.89285 1.000 60.16768 162 ALA A N 1
ATOM 1245 C CA . ALA A 1 162 ? 22.67856 -0.54025 -5.34073 1.000 49.59778 162 ALA A CA 1
ATOM 1246 C C . ALA A 1 162 ? 21.87484 -1.78253 -5.70187 1.000 58.14421 162 ALA A C 1
ATOM 1247 O O . ALA A 1 162 ? 21.05204 -1.75324 -6.62487 1.000 59.50040 162 ALA A O 1
ATOM 1249 N N . GLU A 1 163 ? 22.09833 -2.88541 -4.98049 1.000 50.57283 163 GLU A N 1
ATOM 1250 C CA . GLU A 1 163 ? 21.33642 -4.10536 -5.22980 1.000 54.89439 163 GLU A CA 1
ATOM 1251 C C . GLU A 1 163 ? 19.87257 -3.92580 -4.85551 1.000 58.66817 163 GLU A C 1
ATOM 1252 O O . GLU A 1 163 ? 18.97893 -4.41011 -5.55993 1.000 58.00974 163 GLU A O 1
ATOM 1258 N N . LEU A 1 164 ? 19.61239 -3.23951 -3.74193 1.000 59.79606 164 LEU A N 1
ATOM 1259 C CA . LEU A 1 164 ? 18.23866 -3.00569 -3.30987 1.000 57.21903 164 LEU A CA 1
ATOM 1260 C C . LEU A 1 164 ? 17.47175 -2.18386 -4.33933 1.000 51.81110 164 LEU A C 1
ATOM 1261 O O . LEU A 1 164 ? 16.32407 -2.50226 -4.67285 1.000 53.65187 164 LEU A O 1
ATOM 1266 N N . GLY A 1 165 ? 18.09149 -1.12190 -4.85523 1.000 59.67641 165 GLY A N 1
ATOM 1267 C CA . GLY A 1 165 ? 17.44514 -0.33467 -5.89079 1.000 53.68607 165 GLY A CA 1
ATOM 1268 C C . GLY A 1 165 ? 17.23672 -1.11652 -7.17308 1.000 59.34766 165 GLY A C 1
ATOM 1269 O O . GLY A 1 165 ? 16.22279 -0.94611 -7.85560 1.000 66.23401 165 GLY A O 1
ATOM 1270 N N . LYS A 1 166 ? 18.19793 -1.97433 -7.52627 1.000 55.13921 166 LYS A N 1
ATOM 1271 C CA . LYS A 1 166 ? 18.06554 -2.77278 -8.74061 1.000 61.19711 166 LYS A CA 1
ATOM 1272 C C . LYS A 1 166 ? 16.89923 -3.75095 -8.65270 1.000 60.19587 166 LYS A C 1
ATOM 1273 O O . LYS A 1 166 ? 16.26075 -4.04352 -9.66957 1.000 59.68489 166 LYS A O 1
ATOM 1279 N N . ARG A 1 167 ? 16.58510 -4.24411 -7.45189 1.000 61.56099 167 ARG A N 1
ATOM 1280 C CA . ARG A 1 167 ? 15.50269 -5.21371 -7.31276 1.000 47.95112 167 ARG A CA 1
ATOM 1281 C C . ARG A 1 167 ? 14.13233 -4.55847 -7.20241 1.000 57.28982 167 ARG A C 1
ATOM 1282 O O . ARG A 1 167 ? 13.13977 -5.14284 -7.65026 1.000 63.11091 167 ARG A O 1
ATOM 1290 N N . TRP A 1 168 ? 14.04911 -3.36336 -6.61744 1.000 54.63716 168 TRP A N 1
ATOM 1291 C CA . TRP A 1 168 ? 12.76006 -2.72129 -6.39373 1.000 49.99683 168 TRP A CA 1
ATOM 1292 C C . TRP A 1 168 ? 12.33769 -1.80427 -7.53377 1.000 49.05880 168 TRP A C 1
ATOM 1293 O O . TRP A 1 168 ? 11.13962 -1.53172 -7.67523 1.000 52.89474 168 TRP A O 1
ATOM 1304 N N . THR A 1 169 ? 13.28267 -1.32454 -8.34383 1.000 55.74346 169 THR A N 1
ATOM 1305 C CA . THR A 1 169 ? 12.93042 -0.43739 -9.45194 1.000 57.34547 169 THR A CA 1
ATOM 1306 C C . THR A 1 169 ? 11.97325 -1.08239 -10.45085 1.000 61.15332 169 THR A C 1
ATOM 1307 O O . THR A 1 169 ? 11.00081 -0.41764 -10.85003 1.000 54.81916 169 THR A O 1
ATOM 1311 N N . PRO A 1 170 ? 12.17186 -2.33200 -10.90359 1.000 63.94037 170 PRO A N 1
ATOM 1312 C CA . PRO A 1 170 ? 11.13176 -2.96153 -11.74171 1.000 55.89793 170 PRO A CA 1
ATOM 1313 C C . PRO A 1 170 ? 9.76829 -3.02339 -11.06990 1.000 56.94997 170 PRO A C 1
ATOM 1314 O O . PRO A 1 170 ? 8.74706 -2.75980 -11.71795 1.000 58.05822 170 PRO A O 1
ATOM 1318 N N . ILE A 1 171 ? 9.72399 -3.37710 -9.78292 1.000 51.70575 171 ILE A N 1
ATOM 1319 C CA . ILE A 1 171 ? 8.45463 -3.41779 -9.05966 1.000 51.41727 171 ILE A CA 1
ATOM 1320 C C . ILE A 1 171 ? 7.83340 -2.02883 -8.98280 1.000 49.92160 171 ILE A C 1
ATOM 1321 O O . ILE A 1 171 ? 6.61774 -1.86583 -9.15206 1.000 48.30073 171 ILE A O 1
ATOM 1326 N N . LEU A 1 172 ? 8.65325 -1.00622 -8.72652 1.000 47.97585 172 LEU A N 1
ATOM 1327 C CA . LEU A 1 172 ? 8.12741 0.35162 -8.65260 1.000 49.71681 172 LEU A CA 1
ATOM 1328 C C . LEU A 1 172 ? 7.53511 0.79209 -9.98461 1.000 56.43765 172 LEU A C 1
ATOM 1329 O O . LEU A 1 172 ? 6.54927 1.53832 -10.00964 1.000 51.47987 172 LEU A O 1
ATOM 1334 N N . ASP A 1 173 ? 8.11459 0.33594 -11.09789 1.000 54.96309 173 ASP A N 1
ATOM 1335 C CA . ASP A 1 173 ? 7.56247 0.65893 -12.40892 1.000 53.51573 173 ASP A CA 1
ATOM 1336 C C . ASP A 1 173 ? 6.19158 0.02657 -12.61306 1.000 58.51117 173 ASP A C 1
ATOM 1337 O O . ASP A 1 173 ? 5.33062 0.61658 -13.27625 1.000 73.57105 173 ASP A O 1
ATOM 1342 N N . THR A 1 174 ? 5.97433 -1.17362 -12.07150 1.000 51.61208 174 THR A N 1
ATOM 1343 C CA . THR A 1 174 ? 4.65404 -1.78866 -12.15508 1.000 53.26462 174 THR A CA 1
ATOM 1344 C C . THR A 1 174 ? 3.61933 -0.97530 -11.38740 1.000 58.96523 174 THR A C 1
ATOM 1345 O O . THR A 1 174 ? 2.47748 -0.82380 -11.83917 1.000 63.24597 174 THR A O 1
ATOM 1349 N N . PHE A 1 175 ? 4.00010 -0.43491 -10.22645 1.000 55.35529 175 PHE A N 1
ATOM 1350 C CA . PHE A 1 175 ? 3.05870 0.38109 -9.46897 1.000 56.13432 175 PHE A CA 1
ATOM 1351 C C . PHE A 1 175 ? 2.75263 1.68775 -10.18587 1.000 59.39937 175 PHE A C 1
ATOM 1352 O O . PHE A 1 175 ? 1.67802 2.26560 -9.98506 1.000 63.49539 175 PHE A O 1
ATOM 1360 N N . GLU A 1 176 ? 3.67955 2.16825 -11.01842 1.000 61.97337 176 GLU A N 1
ATOM 1361 C CA . GLU A 1 176 ? 3.42628 3.38126 -11.78852 1.000 57.13875 176 GLU A CA 1
ATOM 1362 C C . GLU A 1 176 ? 2.32912 3.16376 -12.82326 1.000 58.34100 176 GLU A C 1
ATOM 1363 O O . GLU A 1 176 ? 1.39039 3.96213 -12.91947 1.000 64.40026 176 GLU A O 1
ATOM 1369 N N . GLU A 1 177 ? 2.42380 2.08400 -13.60477 1.000 56.21535 177 GLU A N 1
ATOM 1370 C CA . GLU A 1 177 ? 1.43578 1.84631 -14.65109 1.000 67.44801 177 GLU A CA 1
ATOM 1371 C C . GLU A 1 177 ? 0.04288 1.57479 -14.09006 1.000 75.53960 177 GLU A C 1
ATOM 1372 O O . GLU A 1 177 ? -0.94446 1.76074 -14.80956 1.000 73.14245 177 GLU A O 1
ATOM 1378 N N . ASN A 1 178 ? -0.06443 1.14746 -12.83045 1.000 64.19794 178 ASN A N 1
ATOM 1379 C CA . ASN A 1 178 ? -1.36207 0.99664 -12.18424 1.000 63.92395 178 ASN A CA 1
ATOM 1380 C C . ASN A 1 178 ? -1.77373 2.21894 -11.37212 1.000 66.54836 178 ASN A C 1
ATOM 1381 O O . ASN A 1 178 ? -2.90573 2.25951 -10.87715 1.000 66.38709 178 ASN A O 1
ATOM 1386 N N . GLY A 1 179 ? -0.89621 3.20642 -11.22411 1.000 61.34095 179 GLY A N 1
ATOM 1387 C CA . GLY A 1 179 ? -1.23293 4.40911 -10.47920 1.000 59.15681 179 GLY A CA 1
ATOM 1388 C C . GLY A 1 179 ? -1.36837 4.19708 -8.98600 1.000 66.95074 179 GLY A C 1
ATOM 1389 O O . GLY A 1 179 ? -2.27989 4.75878 -8.36562 1.000 66.85263 179 GLY A O 1
ATOM 1390 N N . VAL A 1 180 ? -0.48150 3.40402 -8.38873 1.000 65.18015 180 VAL A N 1
ATOM 1391 C CA . VAL A 1 180 ? -0.55586 3.06196 -6.97391 1.000 68.24576 180 VAL A CA 1
ATOM 1392 C C . VAL A 1 180 ? 0.74618 3.46357 -6.29395 1.000 56.87422 180 VAL A C 1
ATOM 1393 O O . VAL A 1 180 ? 1.83582 3.23183 -6.82858 1.000 62.52397 180 VAL A O 1
ATOM 1397 N N . ASP A 1 181 ? 0.62714 4.06769 -5.11418 1.000 57.95351 181 ASP A N 1
ATOM 1398 C CA . ASP A 1 181 ? 1.78848 4.45013 -4.32349 1.000 51.54275 181 ASP A CA 1
ATOM 1399 C C . ASP A 1 181 ? 2.27310 3.27219 -3.48841 1.000 57.58050 181 ASP A C 1
ATOM 1400 O O . ASP A 1 181 ? 1.47301 2.53365 -2.90631 1.000 55.72732 181 ASP A O 1
ATOM 1405 N N . LEU A 1 182 ? 3.59013 3.09730 -3.43160 1.000 58.27546 182 LEU A N 1
ATOM 1406 C CA . LEU A 1 182 ? 4.20704 2.04557 -2.63235 1.000 53.23890 182 LEU A CA 1
ATOM 1407 C C . LEU A 1 182 ? 4.79958 2.66576 -1.37143 1.000 46.15453 182 LEU A C 1
ATOM 1408 O O . LEU A 1 182 ? 5.71935 3.48676 -1.45262 1.000 51.02812 182 LEU A O 1
ATOM 1413 N N . CYS A 1 183 ? 4.27495 2.27414 -0.21230 1.000 46.10316 183 CYS A N 1
ATOM 1414 C CA . CYS A 1 183 ? 4.62890 2.88819 1.06504 1.000 53.35633 183 CYS A CA 1
ATOM 1415 C C . CYS A 1 183 ? 5.44098 1.90116 1.89719 1.000 38.56083 183 CYS A C 1
ATOM 1416 O O . CYS A 1 183 ? 4.89761 0.91335 2.39973 1.000 44.49969 183 CYS A O 1
ATOM 1419 N N . TYR A 1 184 ? 6.73086 2.18558 2.06605 1.000 41.55964 184 TYR A N 1
ATOM 1420 C CA . TYR A 1 184 ? 7.59011 1.36685 2.91006 1.000 36.80608 184 TYR A CA 1
ATOM 1421 C C . TYR A 1 184 ? 7.46245 1.78828 4.36685 1.000 47.51170 184 TYR A C 1
ATOM 1422 O O . TYR A 1 184 ? 7.42287 2.98161 4.68180 1.000 46.41805 184 TYR A O 1
ATOM 1431 N N . GLU A 1 185 ? 7.41326 0.80335 5.25923 1.000 40.75965 185 GLU A N 1
ATOM 1432 C CA . GLU A 1 185 ? 7.41568 1.06869 6.69170 1.000 37.69524 185 GLU A CA 1
ATOM 1433 C C . GLU A 1 185 ? 8.84597 0.99268 7.21017 1.000 47.66596 185 GLU A C 1
ATOM 1434 O O . GLU A 1 185 ? 9.47451 -0.06956 7.15795 1.000 49.61589 185 GLU A O 1
ATOM 1440 N N . LEU A 1 186 ? 9.36199 2.12030 7.69182 1.000 52.13329 186 LEU A N 1
ATOM 1441 C CA . LEU A 1 186 ? 10.71103 2.16001 8.24099 1.000 42.20395 186 LEU A CA 1
ATOM 1442 C C . LEU A 1 186 ? 10.74141 1.41325 9.56787 1.000 48.51443 186 LEU A C 1
ATOM 1443 O O . LEU A 1 186 ? 10.08209 1.81453 10.53149 1.000 54.32087 186 LEU A O 1
ATOM 1448 N N . HIS A 1 187 ? 11.52663 0.33797 9.62164 1.000 45.80835 187 HIS A N 1
ATOM 1449 C CA . HIS A 1 187 ? 11.39455 -0.67568 10.64682 1.000 54.30972 187 HIS A CA 1
ATOM 1450 C C . HIS A 1 187 ? 12.76134 -1.29664 10.88916 1.000 51.92681 187 HIS A C 1
ATOM 1451 O O . HIS A 1 187 ? 13.50480 -1.52358 9.92429 1.000 52.71940 187 HIS A O 1
ATOM 1458 N N . PRO A 1 188 ? 13.12586 -1.57254 12.14016 1.000 50.52324 188 PRO A N 1
ATOM 1459 C CA . PRO A 1 188 ? 14.38551 -2.28167 12.39570 1.000 49.54500 188 PRO A CA 1
ATOM 1460 C C . PRO A 1 188 ? 14.37825 -3.65800 11.74697 1.000 56.69725 188 PRO A C 1
ATOM 1461 O O . PRO A 1 188 ? 13.33114 -4.28759 11.58229 1.000 49.94965 188 PRO A O 1
ATOM 1465 N N . GLY A 1 189 ? 15.57069 -4.13065 11.38948 1.000 49.52301 189 GLY A N 1
ATOM 1466 C CA . GLY A 1 189 ? 15.67921 -5.33541 10.59546 1.000 44.14141 189 GLY A CA 1
ATOM 1467 C C . GLY A 1 189 ? 15.42748 -5.13116 9.11907 1.000 45.24665 189 GLY A C 1
ATOM 1468 O O . GLY A 1 189 ? 15.33496 -6.11457 8.37736 1.000 57.86794 189 GLY A O 1
ATOM 1469 N N . GLU A 1 190 ? 15.29010 -3.88608 8.67517 1.000 49.33818 190 GLU A N 1
ATOM 1470 C CA . GLU A 1 190 ? 15.22209 -3.53955 7.26628 1.000 53.78677 190 GLU A CA 1
ATOM 1471 C C . GLU A 1 190 ? 16.36632 -2.58833 6.95227 1.000 51.90554 190 GLU A C 1
ATOM 1472 O O . GLU A 1 190 ? 16.85658 -1.87715 7.83425 1.000 60.84853 190 GLU A O 1
ATOM 1478 N N . ASP A 1 191 ? 16.79253 -2.57290 5.68858 1.000 51.07768 191 ASP A N 1
ATOM 1479 C CA . ASP A 1 191 ? 17.75489 -1.55718 5.27751 1.000 53.26284 191 ASP A CA 1
ATOM 1480 C C . ASP A 1 191 ? 17.14054 -0.16432 5.33781 1.000 46.60928 191 ASP A C 1
ATOM 1481 O O . ASP A 1 191 ? 17.85426 0.81570 5.57921 1.000 53.62208 191 ASP A O 1
ATOM 1486 N N . LEU A 1 192 ? 15.82702 -0.05777 5.12705 1.000 47.10718 192 LEU A N 1
ATOM 1487 C CA . LEU A 1 192 ? 15.09495 1.19772 5.30662 1.000 53.94354 192 LEU A CA 1
ATOM 1488 C C . LEU A 1 192 ? 14.53641 1.21158 6.72282 1.000 51.07504 192 LEU A C 1
ATOM 1489 O O . LEU A 1 192 ? 13.43313 0.72940 6.98276 1.000 47.42026 192 LEU A O 1
ATOM 1494 N N . HIS A 1 193 ? 15.30274 1.77812 7.65447 1.000 43.49980 193 HIS A N 1
ATOM 1495 C CA . HIS A 1 193 ? 14.89065 1.82525 9.04969 1.000 49.11997 193 HIS A CA 1
ATOM 1496 C C . HIS A 1 193 ? 14.87051 3.23142 9.63244 1.000 47.01558 193 HIS A C 1
ATOM 1497 O O . HIS A 1 193 ? 14.53256 3.38557 10.81093 1.000 53.63938 193 HIS A O 1
ATOM 1504 N N . ASP A 1 194 ? 15.22276 4.25340 8.85707 1.000 52.41768 194 ASP A N 1
ATOM 1505 C CA . ASP A 1 194 ? 15.09074 5.64149 9.29303 1.000 53.97907 194 ASP A CA 1
ATOM 1506 C C . ASP A 1 194 ? 15.06580 6.53317 8.05383 1.000 53.61341 194 ASP A C 1
ATOM 1507 O O . ASP A 1 194 ? 14.98440 6.04828 6.91984 1.000 52.67248 194 ASP A O 1
ATOM 1512 N N . GLY A 1 195 ? 15.12814 7.84744 8.27500 1.000 39.98879 195 GLY A N 1
ATOM 1513 C CA . GLY A 1 195 ? 15.00828 8.78208 7.16767 1.000 41.08341 195 GLY A CA 1
ATOM 1514 C C . GLY A 1 195 ? 16.24329 8.84056 6.28759 1.000 46.52251 195 GLY A C 1
ATOM 1515 O O . GLY A 1 195 ? 16.13714 9.01513 5.07049 1.000 52.20314 195 GLY A O 1
ATOM 1516 N N . ILE A 1 196 ? 17.43005 8.70722 6.88597 1.000 48.21230 196 ILE A N 1
ATOM 1517 C CA . ILE A 1 196 ? 18.66475 8.76464 6.10562 1.000 49.77759 196 ILE A CA 1
ATOM 1518 C C . ILE A 1 196 ? 18.70823 7.63352 5.08678 1.000 51.21052 196 ILE A C 1
ATOM 1519 O O . ILE A 1 196 ? 19.05410 7.84289 3.91728 1.000 53.62022 196 ILE A O 1
ATOM 1524 N N . THR A 1 197 ? 18.33612 6.42277 5.50415 1.000 41.70801 197 THR A N 1
ATOM 1525 C CA . THR A 1 197 ? 18.38259 5.29477 4.58385 1.000 51.96580 197 THR A CA 1
ATOM 1526 C C . THR A 1 197 ? 17.31550 5.40622 3.50443 1.000 49.70389 197 THR A C 1
ATOM 1527 O O . THR A 1 197 ? 17.53563 4.95777 2.37426 1.000 52.30195 197 THR A O 1
ATOM 1531 N N . PHE A 1 198 ? 16.16066 5.99525 3.82269 1.000 42.00695 198 PHE A N 1
ATOM 1532 C CA . PHE A 1 198 ? 15.14779 6.19570 2.79208 1.000 46.39502 198 PHE A CA 1
ATOM 1533 C C . PHE A 1 198 ? 15.62851 7.17331 1.72484 1.000 46.62057 198 PHE A C 1
ATOM 1534 O O . PHE A 1 198 ? 15.36872 6.97292 0.53308 1.000 47.15640 198 PHE A O 1
ATOM 1542 N N . GLU A 1 199 ? 16.31625 8.24476 2.13156 1.000 48.99617 199 GLU A N 1
ATOM 1543 C CA . GLU A 1 199 ? 16.86998 9.17624 1.15311 1.000 49.79150 199 GLU A CA 1
ATOM 1544 C C . GLU A 1 199 ? 17.90857 8.48406 0.28371 1.000 58.19043 199 GLU A C 1
ATOM 1545 O O . GLU A 1 199 ? 18.00908 8.75167 -0.92027 1.000 51.02481 199 GLU A O 1
ATOM 1551 N N . ARG A 1 200 ? 18.69443 7.59130 0.88901 1.000 56.64731 200 ARG A N 1
ATOM 1552 C CA . ARG A 1 200 ? 19.70529 6.84195 0.15422 1.000 54.29375 200 ARG A CA 1
ATOM 1553 C C . ARG A 1 200 ? 19.06155 5.86633 -0.82376 1.000 56.47786 200 ARG A C 1
ATOM 1554 O O . ARG A 1 200 ? 19.55214 5.68437 -1.94398 1.000 57.23937 200 ARG A O 1
ATOM 1562 N N . PHE A 1 201 ? 17.96112 5.23016 -0.41355 1.000 49.19680 201 PHE A N 1
ATOM 1563 C CA . PHE A 1 201 ? 17.24230 4.32119 -1.30036 1.000 54.30704 201 PHE A CA 1
ATOM 1564 C C . PHE A 1 201 ? 16.62467 5.06806 -2.47554 1.000 50.42700 201 PHE A C 1
ATOM 1565 O O . PHE A 1 201 ? 16.57859 4.54408 -3.59490 1.000 49.78420 201 PHE A O 1
ATOM 1573 N N . LEU A 1 202 ? 16.13307 6.28622 -2.23522 1.000 45.82857 202 LEU A N 1
ATOM 1574 C CA . LEU A 1 202 ? 15.54597 7.08683 -3.30623 1.000 46.72369 202 LEU A CA 1
ATOM 1575 C C . LEU A 1 202 ? 16.55722 7.34729 -4.41672 1.000 57.54745 202 LEU A C 1
ATOM 1576 O O . LEU A 1 202 ? 16.26818 7.13267 -5.59947 1.000 58.18241 202 LEU A O 1
ATOM 1581 N N . GLU A 1 203 ? 17.75292 7.81836 -4.04946 1.000 52.00752 203 GLU A N 1
ATOM 1582 C CA . GLU A 1 203 ? 18.78947 8.08900 -5.04050 1.000 64.24657 203 GLU A CA 1
ATOM 1583 C C . GLU A 1 203 ? 19.16220 6.83798 -5.82748 1.000 62.52648 203 GLU A C 1
ATOM 1584 O O . GLU A 1 203 ? 19.45604 6.92364 -7.02565 1.000 73.36733 203 GLU A O 1
ATOM 1590 N N . ALA A 1 204 ? 19.13920 5.66967 -5.18442 1.000 49.88845 204 ALA A N 1
ATOM 1591 C CA . ALA A 1 204 ? 19.46173 4.42718 -5.87449 1.000 50.74324 204 ALA A CA 1
ATOM 1592 C C . ALA A 1 204 ? 18.35211 3.95903 -6.80713 1.000 62.07956 204 ALA A C 1
ATOM 1593 O O . ALA A 1 204 ? 18.59352 3.05779 -7.61754 1.000 61.98142 204 ALA A O 1
ATOM 1595 N N . THR A 1 205 ? 17.15216 4.53502 -6.71340 1.000 54.72287 205 THR A N 1
ATOM 1596 C CA . THR A 1 205 ? 16.04848 4.19881 -7.60562 1.000 62.55547 205 THR A CA 1
ATOM 1597 C C . THR A 1 205 ? 15.72326 5.31997 -8.58594 1.000 63.84080 205 THR A C 1
ATOM 1598 O O . THR A 1 205 ? 14.67154 5.27749 -9.23468 1.000 58.66908 205 THR A O 1
ATOM 1602 N N . GLY A 1 206 ? 16.59258 6.31958 -8.70730 1.000 50.72918 206 GLY A N 1
ATOM 1603 C CA . GLY A 1 206 ? 16.32073 7.44247 -9.58416 1.000 47.39060 206 GLY A CA 1
ATOM 1604 C C . GLY A 1 206 ? 15.20276 8.34963 -9.11860 1.000 61.13443 206 GLY A C 1
ATOM 1605 O O . GLY A 1 206 ? 14.48587 8.91593 -9.95080 1.000 60.71524 206 GLY A O 1
ATOM 1606 N N . ASN A 1 207 ? 15.04206 8.50942 -7.80364 1.000 60.91768 207 ASN A N 1
ATOM 1607 C CA . ASN A 1 207 ? 14.01918 9.38134 -7.22110 1.000 62.71260 207 ASN A CA 1
ATOM 1608 C C . ASN A 1 207 ? 12.61560 9.01624 -7.70842 1.000 60.49323 207 ASN A C 1
ATOM 1609 O O . ASN A 1 207 ? 11.80213 9.88697 -8.02355 1.000 58.28482 207 ASN A O 1
ATOM 1614 N N . HIS A 1 208 ? 12.33080 7.71555 -7.76195 1.000 52.60809 208 HIS A N 1
ATOM 1615 C CA . HIS A 1 208 ? 11.05907 7.23149 -8.28818 1.000 57.38512 208 HIS A CA 1
ATOM 1616 C C . HIS A 1 208 ? 9.88055 7.81331 -7.51215 1.000 62.24731 208 HIS A C 1
ATOM 1617 O O . HIS A 1 208 ? 9.86538 7.80271 -6.27753 1.000 60.40611 208 HIS A O 1
ATOM 1624 N N . SER A 1 209 ? 8.88347 8.31316 -8.24746 1.000 49.72430 209 SER A N 1
ATOM 1625 C CA . SER A 1 209 ? 7.75922 9.02057 -7.64468 1.000 55.22284 209 SER A CA 1
ATOM 1626 C C . SER A 1 209 ? 6.80628 8.11154 -6.87626 1.000 57.89274 209 SER A C 1
ATOM 1627 O O . SER A 1 209 ? 5.95964 8.62544 -6.13720 1.000 55.78719 209 SER A O 1
ATOM 1630 N N . ARG A 1 210 ? 6.90815 6.79253 -7.02726 1.000 49.25436 210 ARG A N 1
ATOM 1631 C CA . ARG A 1 210 ? 6.02154 5.87089 -6.32981 1.000 53.50392 210 ARG A CA 1
ATOM 1632 C C . ARG A 1 210 ? 6.63328 5.30469 -5.05539 1.000 56.03497 210 ARG A C 1
ATOM 1633 O O . ARG A 1 210 ? 5.96427 4.54020 -4.35135 1.000 52.37817 210 ARG A O 1
ATOM 1641 N N . ALA A 1 211 ? 7.88130 5.64994 -4.74441 1.000 45.82879 211 ALA A N 1
ATOM 1642 C CA . ALA A 1 211 ? 8.52330 5.21430 -3.50840 1.000 59.19344 211 ALA A CA 1
ATOM 1643 C C . ALA A 1 211 ? 8.15804 6.20983 -2.41151 1.000 51.37962 211 ALA A C 1
ATOM 1644 O O . ALA A 1 211 ? 8.58296 7.36837 -2.44969 1.000 44.12239 211 ALA A O 1
ATOM 1646 N N . ASN A 1 212 ? 7.36798 5.76274 -1.43820 1.000 48.87828 212 ASN A N 1
ATOM 1647 C CA . ASN A 1 212 ? 6.86414 6.63814 -0.38726 1.000 48.11888 212 ASN A CA 1
ATOM 1648 C C . ASN A 1 212 ? 6.99949 5.92792 0.95710 1.000 54.42791 212 ASN A C 1
ATOM 1649 O O . ASN A 1 212 ? 7.60156 4.85454 1.06242 1.000 54.19269 212 ASN A O 1
ATOM 1654 N N . ILE A 1 213 ? 6.42562 6.53442 1.99368 1.000 47.90014 213 ILE A N 1
ATOM 1655 C CA . ILE A 1 213 ? 6.64247 6.12805 3.37603 1.000 48.85518 213 ILE A CA 1
ATOM 1656 C C . ILE A 1 213 ? 5.30861 5.79821 4.03084 1.000 46.80075 213 ILE A C 1
ATOM 1657 O O . ILE A 1 213 ? 4.31908 6.51360 3.84054 1.000 52.25461 213 ILE A O 1
ATOM 1662 N N . LEU A 1 214 ? 5.28494 4.70841 4.79638 1.000 46.72771 214 LEU A N 1
ATOM 1663 C CA . LEU A 1 214 ? 4.23933 4.45239 5.78046 1.000 48.65972 214 LEU A CA 1
ATOM 1664 C C . LEU A 1 214 ? 4.75640 4.91170 7.14209 1.000 48.11233 214 LEU A C 1
ATOM 1665 O O . LEU A 1 214 ? 5.73540 4.35997 7.65617 1.000 53.38271 214 LEU A O 1
ATOM 1670 N N . TYR A 1 215 ? 4.10307 5.91508 7.72031 1.000 42.51330 215 TYR A N 1
ATOM 1671 C CA . TYR A 1 215 ? 4.55609 6.52992 8.96363 1.000 44.46568 215 TYR A CA 1
ATOM 1672 C C . TYR A 1 215 ? 4.02134 5.75282 10.16299 1.000 44.74125 215 TYR A C 1
ATOM 1673 O O . TYR A 1 215 ? 2.80448 5.60848 10.32735 1.000 48.12672 215 TYR A O 1
ATOM 1682 N N . ASP A 1 216 ? 4.93321 5.24506 10.98869 1.000 46.21624 216 ASP A N 1
ATOM 1683 C CA . ASP A 1 216 ? 4.59653 4.55523 12.23402 1.000 43.04502 216 ASP A CA 1
ATOM 1684 C C . ASP A 1 216 ? 5.50936 5.10159 13.32471 1.000 39.38292 216 ASP A C 1
ATOM 1685 O O . ASP A 1 216 ? 6.69904 4.74370 13.37895 1.000 47.52849 216 ASP A O 1
ATOM 1690 N N . PRO A 1 217 ? 4.99338 5.94911 14.21906 1.000 44.74980 217 PRO A N 1
ATOM 1691 C CA . PRO A 1 217 ? 5.87452 6.61756 15.19079 1.000 36.34808 217 PRO A CA 1
ATOM 1692 C C . PRO A 1 217 ? 6.45869 5.69219 16.24540 1.000 39.06326 217 PRO A C 1
ATOM 1693 O O . PRO A 1 217 ? 7.44466 6.07288 16.88773 1.000 49.41196 217 PRO A O 1
ATOM 1697 N N . SER A 1 218 ? 5.88959 4.50149 16.45125 1.000 43.17494 218 SER A N 1
ATOM 1698 C CA . SER A 1 218 ? 6.36203 3.62835 17.52359 1.000 45.35055 218 SER A CA 1
ATOM 1699 C C . SER A 1 218 ? 7.80245 3.18277 17.29740 1.000 47.14709 218 SER A C 1
ATOM 1700 O O . SER A 1 218 ? 8.58997 3.10215 18.24790 1.000 49.84920 218 SER A O 1
ATOM 1703 N N . HIS A 1 219 ? 8.16682 2.88728 16.04785 1.000 48.70056 219 HIS A N 1
ATOM 1704 C CA . HIS A 1 219 ? 9.51863 2.41384 15.77636 1.000 50.05979 219 HIS A CA 1
ATOM 1705 C C . HIS A 1 219 ? 10.55385 3.51205 15.96829 1.000 52.14830 219 HIS A C 1
ATOM 1706 O O . HIS A 1 219 ? 11.71150 3.22007 16.28705 1.000 63.92684 219 HIS A O 1
ATOM 1713 N N . PHE A 1 220 ? 10.16296 4.77316 15.78526 1.000 53.26622 220 PHE A N 1
ATOM 1714 C CA . PHE A 1 220 ? 11.08929 5.86938 16.03769 1.000 52.05905 220 PHE A CA 1
ATOM 1715 C C . PHE A 1 220 ? 11.29160 6.06822 17.53209 1.000 48.13149 220 PHE A C 1
ATOM 1716 O O . PHE A 1 220 ? 12.39024 6.41732 17.97700 1.000 51.59609 220 PHE A O 1
ATOM 1724 N N . VAL A 1 221 ? 10.23559 5.85911 18.31933 1.000 54.36120 221 VAL A N 1
ATOM 1725 C CA . VAL A 1 221 ? 10.34776 5.94814 19.77187 1.000 42.84423 221 VAL A CA 1
ATOM 1726 C C . VAL A 1 221 ? 11.27460 4.86104 20.30291 1.000 43.29153 221 VAL A C 1
ATOM 1727 O O . VAL A 1 221 ? 12.03754 5.08128 21.25237 1.000 45.95572 221 VAL A O 1
ATOM 1731 N N . LEU A 1 222 ? 11.23311 3.67237 19.69394 1.000 48.12299 222 LEU A N 1
ATOM 1732 C CA . LEU A 1 222 ? 12.01870 2.55062 20.19972 1.000 48.02916 222 LEU A CA 1
ATOM 1733 C C . LEU A 1 222 ? 13.51480 2.72182 19.97063 1.000 45.9255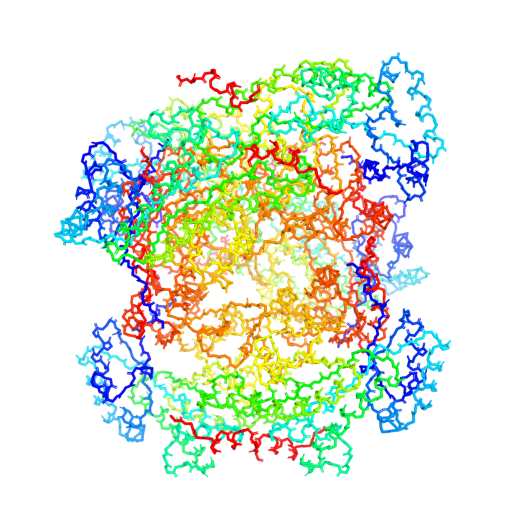7 222 LEU A C 1
ATOM 1734 O O . LEU A 1 222 ? 14.30539 2.00656 20.59469 1.000 45.45333 222 LEU A O 1
ATOM 1739 N N . GLN A 1 223 ? 13.92588 3.64675 19.10048 1.000 42.68076 223 GLN A N 1
ATOM 1740 C CA . GLN A 1 223 ? 15.34202 3.92175 18.88467 1.000 40.98046 223 GLN A CA 1
ATOM 1741 C C . GLN A 1 223 ? 15.71296 5.35375 19.26419 1.000 45.53850 223 GLN A C 1
ATOM 1742 O O . GLN A 1 223 ? 16.75080 5.85857 18.82256 1.000 49.90441 223 GLN A O 1
ATOM 1748 N N . ALA A 1 224 ? 14.87803 6.01867 20.06734 1.000 48.09227 224 ALA A N 1
ATOM 1749 C CA . ALA A 1 224 ? 15.14762 7.36198 20.58681 1.000 42.14503 224 ALA A CA 1
ATOM 1750 C C . ALA A 1 224 ? 15.38639 8.36123 19.45147 1.000 50.46994 224 ALA A C 1
ATOM 1751 O O . ALA A 1 224 ? 16.40322 9.05361 19.39224 1.000 61.79613 224 ALA A O 1
ATOM 1753 N N . MET A 1 225 ? 14.41143 8.43015 18.55094 1.000 53.40347 225 MET A N 1
ATOM 1754 C CA . MET A 1 225 ? 14.45942 9.29533 17.38119 1.000 49.10189 225 MET A CA 1
ATOM 1755 C C . MET A 1 225 ? 13.23937 10.21213 17.37925 1.000 60.38715 225 MET A C 1
ATOM 1756 O O . MET A 1 225 ? 12.15235 9.80988 17.80762 1.000 62.60410 225 MET A O 1
ATOM 1761 N N . ASP A 1 226 ? 13.42143 11.45124 16.91876 1.000 62.13161 226 ASP A N 1
ATOM 1762 C CA . ASP A 1 226 ? 12.36190 12.46232 16.97500 1.000 57.84162 226 ASP A CA 1
ATOM 1763 C C . ASP A 1 226 ? 11.33595 12.19702 15.87992 1.000 50.93870 226 ASP A C 1
ATOM 1764 O O . ASP A 1 226 ? 11.52879 12.57381 14.72130 1.000 53.15644 226 ASP A O 1
ATOM 1769 N N . TYR A 1 227 ? 10.21463 11.58410 16.26324 1.000 46.10386 227 TYR A N 1
ATOM 1770 C CA . TYR A 1 227 ? 9.18285 11.21439 15.30392 1.000 46.08447 227 TYR A CA 1
ATOM 1771 C C . TYR A 1 227 ? 8.36656 12.41060 14.82828 1.000 50.38760 227 TYR A C 1
ATOM 1772 O O . TYR A 1 227 ? 7.70260 12.31332 13.79032 1.000 49.45259 227 TYR A O 1
ATOM 1781 N N . LEU A 1 228 ? 8.38905 13.52872 15.56049 1.000 56.34536 228 LEU A N 1
ATOM 1782 C CA . LEU A 1 228 ? 7.64799 14.71116 15.12741 1.000 52.09812 228 LEU A CA 1
ATOM 1783 C C . LEU A 1 228 ? 8.41780 15.51885 14.08816 1.000 52.68300 228 LEU A C 1
ATOM 1784 O O . LEU A 1 228 ? 7.82399 16.00939 13.12155 1.000 47.22481 228 LEU A O 1
ATOM 1789 N N . ASP A 1 229 ? 9.73524 15.66538 14.26168 1.000 51.71596 229 ASP A N 1
ATOM 1790 C CA . ASP A 1 229 ? 10.53829 16.33210 13.23982 1.000 57.39587 229 ASP A CA 1
ATOM 1791 C C . ASP A 1 229 ? 10.55864 15.54094 11.93738 1.000 60.22108 229 ASP A C 1
ATOM 1792 O O . ASP A 1 229 ? 10.72617 16.12357 10.85957 1.000 54.94749 229 ASP A O 1
ATOM 1797 N N . PHE A 1 230 ? 10.39616 14.21760 12.01848 1.000 54.82779 230 PHE A N 1
ATOM 1798 C CA . PHE A 1 230 ? 10.32184 13.39406 10.81581 1.000 55.22642 230 PHE A CA 1
ATOM 1799 C C . PHE A 1 230 ? 9.18325 13.84277 9.90756 1.000 56.63930 230 PHE A C 1
ATOM 1800 O O . PHE A 1 230 ? 9.34398 13.90196 8.68184 1.000 44.19306 230 PHE A O 1
ATOM 1808 N N . ILE A 1 231 ? 8.02462 14.16346 10.49143 1.000 42.97000 231 ILE A N 1
ATOM 1809 C CA . ILE A 1 231 ? 6.88591 14.60727 9.69249 1.000 52.03004 231 ILE A CA 1
ATOM 1810 C C . ILE A 1 231 ? 7.19484 15.93915 9.01761 1.000 57.23545 231 ILE A C 1
ATOM 1811 O O . ILE A 1 231 ? 6.78539 16.18247 7.87606 1.000 51.37658 231 ILE A O 1
ATOM 1816 N N . ASP A 1 232 ? 7.91177 16.82551 9.71430 1.000 47.02875 232 ASP A N 1
ATOM 1817 C CA . ASP A 1 232 ? 8.23955 18.12929 9.14725 1.000 51.21101 232 ASP A CA 1
ATOM 1818 C C . ASP A 1 232 ? 9.13418 18.00628 7.92015 1.000 50.41824 232 ASP A C 1
ATOM 1819 O O . ASP A 1 232 ? 9.06229 18.84261 7.01376 1.000 52.94136 232 ASP A O 1
ATOM 1824 N N . ILE A 1 233 ? 9.96725 16.97190 7.86447 1.000 55.43209 233 ILE A N 1
ATOM 1825 C CA . ILE A 1 233 ? 10.94146 16.83241 6.78611 1.000 48.71697 233 ILE A CA 1
ATOM 1826 C C . ILE A 1 233 ? 10.38204 16.04472 5.60554 1.000 49.45879 233 ILE A C 1
ATOM 1827 O O . ILE A 1 233 ? 10.64890 16.38333 4.44989 1.000 47.33175 233 ILE A O 1
ATOM 1832 N N . TYR A 1 234 ? 9.59088 14.99864 5.85624 1.000 48.27347 234 TYR A N 1
ATOM 1833 C CA . TYR A 1 234 ? 9.23439 14.03831 4.81722 1.000 46.13037 234 TYR A CA 1
ATOM 1834 C C . TYR A 1 234 ? 7.74557 14.03330 4.47942 1.000 47.32383 234 TYR A C 1
ATOM 1835 O O . TYR A 1 234 ? 7.26398 13.06723 3.88003 1.000 48.27512 234 TYR A O 1
ATOM 1844 N N . HIS A 1 235 ? 7.00526 15.08699 4.84077 1.000 43.63285 235 HIS A N 1
ATOM 1845 C CA . HIS A 1 235 ? 5.55345 15.05718 4.66416 1.000 44.08280 235 HIS A CA 1
ATOM 1846 C C . HIS A 1 235 ? 5.15219 14.87792 3.20271 1.000 44.81711 235 HIS A C 1
ATOM 1847 O O . HIS A 1 235 ? 4.11267 14.27376 2.91846 1.000 48.78713 235 HIS A O 1
ATOM 1854 N N . GLU A 1 236 ? 5.96639 15.36238 2.26343 1.000 48.23989 236 GLU A N 1
ATOM 1855 C CA . GLU A 1 236 ? 5.63400 15.20887 0.85092 1.000 55.51386 236 GLU A CA 1
ATOM 1856 C C . GLU A 1 236 ? 5.63300 13.74896 0.40389 1.000 59.20230 236 GLU A C 1
ATOM 1857 O O . GLU A 1 236 ? 5.09684 13.44111 -0.66697 1.000 58.73278 236 GLU A O 1
ATOM 1863 N N . ARG A 1 237 ? 6.21511 12.84581 1.19468 1.000 52.30167 237 ARG A N 1
ATOM 1864 C CA . ARG A 1 237 ? 6.33275 11.43895 0.83294 1.000 46.06354 237 ARG A CA 1
ATOM 1865 C C . ARG A 1 237 ? 5.55430 10.51277 1.76251 1.000 47.93489 237 ARG A C 1
ATOM 1866 O O . ARG A 1 237 ? 5.66812 9.28950 1.63813 1.000 55.06961 237 ARG A O 1
ATOM 1874 N N . ILE A 1 238 ? 4.76186 11.05396 2.67930 1.000 47.75563 238 ILE A N 1
ATOM 1875 C CA . ILE A 1 238 ? 3.99598 10.23871 3.61551 1.000 49.61901 238 ILE A CA 1
ATOM 1876 C C . ILE A 1 238 ? 2.61058 9.99898 3.02823 1.000 51.10220 238 ILE A C 1
ATOM 1877 O O . ILE A 1 238 ? 1.84359 10.94518 2.81754 1.000 54.28913 238 ILE A O 1
ATOM 1882 N N . ARG A 1 239 ? 2.28502 8.73175 2.76706 1.000 47.94156 239 ARG A N 1
ATOM 1883 C CA . ARG A 1 239 ? 1.01806 8.37550 2.14313 1.000 52.36441 239 ARG A CA 1
ATOM 1884 C C . ARG A 1 239 ? 0.18868 7.38942 2.95721 1.000 59.92881 239 ARG A C 1
ATOM 1885 O O . ARG A 1 239 ? -0.93926 7.07964 2.55626 1.000 70.22238 239 ARG A O 1
ATOM 1893 N N . ALA A 1 240 ? 0.70705 6.88142 4.07483 1.000 54.40084 240 ALA A N 1
ATOM 1894 C CA . ALA A 1 240 ? -0.03613 5.95718 4.92217 1.000 49.90495 240 ALA A CA 1
ATOM 1895 C C . ALA A 1 240 ? 0.37545 6.18213 6.37051 1.000 43.41422 240 ALA A C 1
ATOM 1896 O O . ALA A 1 240 ? 1.43583 6.74621 6.65048 1.000 50.74031 240 ALA A O 1
ATOM 1898 N N . PHE A 1 241 ? -0.46900 5.72102 7.29267 1.000 38.38938 241 PHE A N 1
ATOM 1899 C CA . PHE A 1 241 ? -0.33448 6.08099 8.70112 1.000 37.91305 241 PHE A CA 1
ATOM 1900 C C . PHE A 1 241 ? -0.74400 4.90461 9.57952 1.000 43.50614 241 PHE A C 1
ATOM 1901 O O . PHE A 1 241 ? -1.89038 4.44933 9.51753 1.000 44.32157 241 PHE A O 1
ATOM 1909 N N . HIS A 1 242 ? 0.18994 4.41932 10.39722 1.000 41.38430 242 HIS A N 1
ATOM 1910 C CA . HIS A 1 242 ? -0.08691 3.41012 11.41478 1.000 45.43650 242 HIS A CA 1
ATOM 1911 C C . HIS A 1 242 ? -0.16925 4.08052 12.78115 1.000 50.12341 242 HIS A C 1
ATOM 1912 O O . HIS A 1 242 ? 0.77368 4.75937 13.19960 1.000 50.70957 242 HIS A O 1
ATOM 1919 N N . VAL A 1 243 ? -1.28298 3.88005 13.47826 1.000 52.70364 243 VAL A N 1
ATOM 1920 C CA . VAL A 1 243 ? -1.44820 4.38828 14.83610 1.000 45.69679 243 VAL A CA 1
ATOM 1921 C C . VAL A 1 243 ? -1.01508 3.2957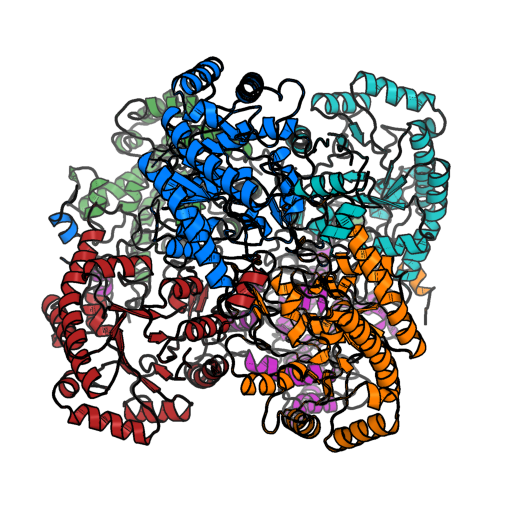0 15.80574 1.000 48.81873 243 VAL A C 1
ATOM 1922 O O . VAL A 1 243 ? -1.72826 2.30938 16.00304 1.000 57.71970 243 VAL A O 1
ATOM 1926 N N . LYS A 1 244 ? 0.14823 3.47849 16.42458 1.000 55.18722 244 LYS A N 1
ATOM 1927 C CA . LYS A 1 244 ? 0.73148 2.46010 17.28737 1.000 43.22442 244 LYS A CA 1
ATOM 1928 C C . LYS A 1 244 ? 1.55393 3.15356 18.36364 1.000 44.90518 244 LYS A C 1
ATOM 1929 O O . LYS A 1 244 ? 2.32409 4.06802 18.05846 1.000 50.84755 244 LYS A O 1
ATOM 1935 N N . ASP A 1 245 ? 1.38151 2.73237 19.61232 1.000 44.50210 245 ASP A N 1
ATOM 1936 C CA . ASP A 1 245 ? 2.02147 3.37490 20.75144 1.000 43.75702 245 ASP A CA 1
ATOM 1937 C C . ASP A 1 245 ? 3.24383 2.58914 21.21608 1.000 42.42675 245 ASP A C 1
ATOM 1938 O O . ASP A 1 245 ? 3.38196 1.39080 20.96011 1.000 38.90730 245 ASP A O 1
ATOM 1943 N N . ALA A 1 246 ? 4.14010 3.29057 21.90700 1.000 45.58271 246 ALA A N 1
ATOM 1944 C CA . ALA A 1 246 ? 5.35773 2.67528 22.41366 1.000 39.40262 246 ALA A CA 1
ATOM 1945 C C . ALA A 1 246 ? 5.94922 3.56466 23.49459 1.000 40.35314 246 ALA A C 1
ATOM 1946 O O . ALA A 1 246 ? 5.62796 4.75079 23.59515 1.000 40.10528 246 ALA A O 1
ATOM 1948 N N . GLU A 1 247 ? 6.83307 2.97501 24.29460 1.000 44.10704 247 GLU A N 1
ATOM 1949 C CA . GLU A 1 247 ? 7.51813 3.69822 25.35226 1.000 49.11288 247 GLU A CA 1
ATOM 1950 C C . GLU A 1 247 ? 8.97002 3.25092 25.39106 1.000 49.75652 247 GLU A C 1
ATOM 1951 O O . GLU A 1 247 ? 9.30024 2.12506 25.00965 1.000 46.43972 247 GLU A O 1
ATOM 1957 N N . PHE A 1 248 ? 9.83365 4.14685 25.86022 1.000 46.01328 248 PHE A N 1
ATOM 1958 C CA . PHE A 1 248 ? 11.25549 3.86598 26.02864 1.000 52.90995 248 PHE A CA 1
ATOM 1959 C C . PHE A 1 248 ? 11.67712 4.39849 27.39075 1.000 45.22205 248 PHE A C 1
ATOM 1960 O O . PHE A 1 248 ? 11.73840 5.61567 27.59366 1.000 55.46773 248 PHE A O 1
ATOM 1968 N N . ASN A 1 249 ? 11.96697 3.48914 28.32209 1.000 49.79932 249 ASN A N 1
ATOM 1969 C CA . ASN A 1 249 ? 12.34199 3.84034 29.69131 1.000 57.47835 249 ASN A CA 1
ATOM 1970 C C . ASN A 1 249 ? 13.70670 3.23633 29.98758 1.000 58.72305 249 ASN A C 1
ATOM 1971 O O . ASN A 1 249 ? 13.80102 2.11114 30.50280 1.000 60.08103 249 ASN A O 1
ATOM 1976 N N . PRO A 1 250 ? 14.78878 3.95050 29.68973 1.000 58.24820 250 PRO A N 1
ATOM 1977 C CA . PRO A 1 250 ? 16.12370 3.39306 29.91832 1.000 50.51982 250 PRO A CA 1
ATOM 1978 C C . PRO A 1 250 ? 16.44896 3.29275 31.39911 1.000 52.63590 250 PRO A C 1
ATOM 1979 O O . PRO A 1 250 ? 16.03588 4.12212 32.21364 1.000 57.92707 250 PRO A O 1
ATOM 1983 N N . THR A 1 251 ? 17.20614 2.25890 31.73724 1.000 52.81619 251 THR A N 1
ATOM 1984 C CA . THR A 1 251 ? 17.64741 1.99173 33.09756 1.000 55.12382 251 THR A CA 1
ATOM 1985 C C . THR A 1 251 ? 19.17381 1.95424 33.11907 1.000 50.98363 251 THR A C 1
ATOM 1986 O O . THR A 1 251 ? 19.83911 2.24774 32.12128 1.000 56.32868 251 THR A O 1
ATOM 1990 N N . GLY A 1 252 ? 19.72752 1.59016 34.27088 1.000 50.77313 252 GLY A N 1
ATOM 1991 C CA . GLY A 1 252 ? 21.14980 1.35221 34.37502 1.000 43.77434 252 GLY A CA 1
ATOM 1992 C C . GLY A 1 252 ? 21.60312 -0.01370 33.91626 1.000 53.63683 252 GLY A C 1
ATOM 1993 O O . GLY A 1 252 ? 22.79953 -0.31111 33.97555 1.000 50.82250 252 GLY A O 1
ATOM 1994 N N . ARG A 1 253 ? 20.67847 -0.85606 33.44408 1.000 48.11588 253 ARG A N 1
ATOM 1995 C CA . ARG A 1 253 ? 21.00118 -2.21165 33.02423 1.000 49.51347 253 ARG A CA 1
ATOM 1996 C C . ARG A 1 253 ? 20.85242 -2.44386 31.52831 1.000 58.25728 253 ARG A C 1
ATOM 1997 O O . ARG A 1 253 ? 21.47278 -3.37328 31.00303 1.000 56.30601 253 ARG A O 1
ATOM 2005 N N . SER A 1 254 ? 20.05857 -1.63346 30.83263 1.000 60.36868 254 SER A N 1
ATOM 2006 C CA . SER A 1 254 ? 19.77243 -1.88900 29.42839 1.000 54.44337 254 SER A CA 1
ATOM 2007 C C . SER A 1 254 ? 19.36716 -0.59002 28.75006 1.000 50.67817 254 SER A C 1
ATOM 2008 O O . SER A 1 254 ? 18.90764 0.35453 29.39673 1.000 45.71940 254 SER A O 1
ATOM 2011 N N . GLY A 1 255 ? 19.54389 -0.56347 27.43184 1.000 47.58908 255 GLY A N 1
ATOM 2012 C CA . GLY A 1 255 ? 19.20327 0.57526 26.60005 1.000 33.96409 255 GLY A CA 1
ATOM 2013 C C . GLY A 1 255 ? 18.43170 0.13147 25.36951 1.000 48.91477 255 GLY A C 1
ATOM 2014 O O . GLY A 1 255 ? 17.59551 -0.77144 25.42004 1.000 48.65251 255 GLY A O 1
ATOM 2015 N N . VAL A 1 256 ? 18.73738 0.78000 24.24139 1.000 43.34111 256 VAL A N 1
ATOM 2016 C CA . VAL A 1 256 ? 17.97124 0.56492 23.01468 1.000 45.44407 256 VAL A CA 1
ATOM 2017 C C . VAL A 1 256 ? 18.15941 -0.85706 22.49015 1.000 43.78683 256 VAL A C 1
ATOM 2018 O O . VAL A 1 256 ? 17.21815 -1.46979 21.97199 1.000 48.61154 256 VAL A O 1
ATOM 2022 N N . TYR A 1 257 ? 19.36864 -1.40751 22.61549 1.000 44.85789 257 TYR A N 1
ATOM 2023 C CA . TYR A 1 257 ? 19.63177 -2.73747 22.07117 1.000 41.28674 257 TYR A CA 1
ATOM 2024 C C . TYR A 1 257 ? 18.78999 -3.80409 22.76574 1.000 53.78009 257 TYR A C 1
ATOM 2025 O O . TYR A 1 257 ? 18.30711 -4.74047 22.11750 1.000 57.81924 257 TYR A O 1
ATOM 2034 N N . GLY A 1 258 ? 18.60830 -3.68739 24.08143 1.000 45.55248 258 GLY A N 1
ATOM 2035 C CA . GLY A 1 258 ? 17.62081 -4.46945 24.79726 1.000 50.34434 258 GLY A CA 1
ATOM 2036 C C . GLY A 1 258 ? 18.14049 -5.69355 25.52067 1.000 57.02106 258 GLY A C 1
ATOM 2037 O O . GLY A 1 258 ? 17.40907 -6.25184 26.34853 1.000 55.65043 258 GLY A O 1
ATOM 2038 N N . GLY A 1 259 ? 19.36190 -6.13609 25.22987 1.000 50.67458 259 GLY A N 1
ATOM 2039 C CA . GLY A 1 259 ? 19.94228 -7.25142 25.95487 1.000 38.85297 259 GLY A CA 1
ATOM 2040 C C . GLY A 1 259 ? 19.24857 -8.58218 25.75973 1.000 49.40208 259 GLY A C 1
ATOM 2041 O O . GLY A 1 259 ? 19.21828 -9.39643 26.68941 1.000 42.90662 259 GLY A O 1
ATOM 2042 N N . TYR A 1 260 ? 18.69963 -8.82980 24.56819 1.000 41.33823 260 TYR A N 1
ATOM 2043 C CA . TYR A 1 260 ? 17.99633 -10.06650 24.22323 1.000 49.95351 260 TYR A CA 1
ATOM 2044 C C . TYR A 1 260 ? 16.78926 -10.33430 25.11813 1.000 50.07946 260 TYR A C 1
ATOM 2045 O O . TYR A 1 260 ? 16.30894 -11.46930 25.18747 1.000 60.16492 260 TYR A O 1
ATOM 2054 N N . GLN A 1 261 ? 16.27395 -9.31627 25.79902 1.000 50.80737 261 GLN A N 1
ATOM 2055 C CA . GLN A 1 261 ? 15.13834 -9.51962 26.68224 1.000 50.86992 261 GLN A CA 1
ATOM 2056 C C . GLN A 1 261 ? 13.83649 -9.60637 25.88998 1.000 54.39549 261 GLN A C 1
ATOM 2057 O O . GLN A 1 261 ? 13.74061 -9.16477 24.74085 1.000 56.49668 261 GLN A O 1
ATOM 2063 N N . GLY A 1 262 ? 12.82411 -10.18629 26.52998 1.000 50.23989 262 GLY A N 1
ATOM 2064 C CA . GLY A 1 262 ? 11.49546 -10.22873 25.95762 1.000 37.26021 262 GLY A CA 1
ATOM 2065 C C . GLY A 1 262 ? 10.80697 -8.87709 26.00175 1.000 52.55213 262 GLY A C 1
ATOM 2066 O O . GLY A 1 262 ? 11.29916 -7.90081 26.57042 1.000 53.24520 262 GLY A O 1
ATOM 2067 N N . TRP A 1 263 ? 9.62806 -8.82795 25.37493 1.000 54.69880 263 TRP A N 1
ATOM 2068 C CA . TRP A 1 263 ? 8.93239 -7.55611 25.20614 1.000 56.60628 263 TRP A CA 1
ATOM 2069 C C . TRP A 1 263 ? 8.50472 -6.95005 26.53500 1.000 50.08797 263 TRP A C 1
ATOM 2070 O O . TRP A 1 263 ? 8.40938 -5.72344 26.65166 1.000 67.00733 263 TRP A O 1
ATOM 2081 N N . VAL A 1 264 ? 8.24190 -7.77960 27.54344 1.000 49.57693 264 VAL A N 1
ATOM 2082 C CA . VAL A 1 264 ? 7.80406 -7.23932 28.82475 1.000 65.05036 264 VAL A CA 1
ATOM 2083 C C . VAL A 1 264 ? 8.95216 -6.53832 29.54182 1.000 61.89610 264 VAL A C 1
ATOM 2084 O O . VAL A 1 264 ? 8.73737 -5.54832 30.25130 1.000 61.84877 264 VAL A O 1
ATOM 2088 N N . ASP A 1 265 ? 10.18270 -7.02024 29.36552 1.000 57.77516 265 ASP A N 1
ATOM 2089 C CA . ASP A 1 265 ? 11.31957 -6.52639 30.13047 1.000 58.33550 265 ASP A CA 1
ATOM 2090 C C . ASP A 1 265 ? 12.20186 -5.54385 29.36851 1.000 57.94673 265 ASP A C 1
ATOM 2091 O O . ASP A 1 265 ? 13.11282 -4.96690 29.97101 1.000 57.38387 265 ASP A O 1
ATOM 2096 N N . ARG A 1 266 ? 11.96728 -5.34111 28.07632 1.000 58.73208 266 ARG A N 1
ATOM 2097 C CA . ARG A 1 266 ? 12.79867 -4.42176 27.31233 1.000 49.03391 266 ARG A CA 1
ATOM 2098 C C . ARG A 1 266 ? 12.56644 -2.98523 27.77247 1.000 50.23693 266 ARG A C 1
ATOM 2099 O O . ARG A 1 266 ? 11.44187 -2.62033 28.13028 1.000 56.19901 266 ARG A O 1
ATOM 2107 N N . PRO A 1 267 ? 13.60833 -2.15054 27.78631 1.000 51.74510 267 PRO A N 1
ATOM 2108 C CA . PRO A 1 267 ? 13.37832 -0.72224 28.05465 1.000 53.25932 267 PRO A CA 1
ATOM 2109 C C . PRO A 1 267 ? 12.44026 -0.08843 27.04433 1.000 52.77495 267 PRO A C 1
ATOM 2110 O O . PRO A 1 267 ? 11.58685 0.72646 27.41757 1.000 50.44266 267 PRO A O 1
ATOM 2114 N N . GLY A 1 268 ? 12.58488 -0.43568 25.76564 1.000 40.74326 268 GLY A N 1
ATOM 2115 C CA . GLY A 1 268 ? 11.68017 0.04386 24.73984 1.000 41.17812 268 GLY A CA 1
ATOM 2116 C C . GLY A 1 268 ? 10.71579 -1.02468 24.27540 1.000 42.86813 268 GLY A C 1
ATOM 2117 O O . GLY A 1 268 ? 11.14198 -2.04498 23.72288 1.000 49.09357 268 GLY A O 1
ATOM 2118 N N . ARG A 1 269 ? 9.41592 -0.79839 24.46644 1.000 44.81078 269 ARG A N 1
ATOM 2119 C CA . ARG A 1 269 ? 8.41464 -1.81122 24.16505 1.000 41.06618 269 ARG A CA 1
ATOM 2120 C C . ARG A 1 269 ? 7.13802 -1.14480 23.67234 1.000 39.86377 269 ARG A C 1
ATOM 2121 O O . ARG A 1 269 ? 6.89742 0.04072 23.91205 1.000 50.32666 269 ARG A O 1
ATOM 2129 N N . PHE A 1 270 ? 6.31728 -1.93094 22.97816 1.000 43.46530 270 PHE A N 1
ATOM 2130 C CA . PHE A 1 270 ? 5.04054 -1.45041 22.46989 1.000 41.21632 270 PHE A CA 1
ATOM 2131 C C . PHE A 1 270 ? 3.97670 -1.47467 23.56118 1.000 44.23243 270 PHE A C 1
ATOM 2132 O O . PHE A 1 270 ? 3.98134 -2.33321 24.44845 1.000 51.01264 270 PHE A O 1
ATOM 2140 N N . ARG A 1 271 ? 3.05379 -0.51819 23.48410 1.000 50.46265 271 ARG A N 1
ATOM 2141 C CA . ARG A 1 271 ? 1.97017 -0.40819 24.44985 1.000 51.07864 271 ARG A CA 1
ATOM 2142 C C . ARG A 1 271 ? 0.66576 -0.10650 23.72478 1.000 51.92150 271 ARG A C 1
ATOM 2143 O O . ARG A 1 271 ? 0.65867 0.41140 22.60503 1.000 47.61205 271 ARG A O 1
ATOM 2151 N N . SER A 1 272 ? -0.44541 -0.44507 24.37839 1.000 56.51928 272 SER A N 1
ATOM 2152 C CA . SER A 1 272 ? -1.75638 -0.09835 23.84821 1.000 52.31939 272 SER A CA 1
ATOM 2153 C C . SER A 1 272 ? -1.90910 1.41595 23.77789 1.000 49.24835 272 SER A C 1
ATOM 2154 O O . SER A 1 272 ? -1.25045 2.16128 24.50791 1.000 47.65054 272 SER A O 1
ATOM 2157 N N . LEU A 1 273 ? -2.78975 1.86429 22.88203 1.000 48.22653 273 LEU A N 1
ATOM 2158 C CA . LEU A 1 273 ? -2.97619 3.28988 22.63078 1.000 49.32282 273 LEU A CA 1
ATOM 2159 C C . LEU A 1 273 ? -3.30851 4.04014 23.91466 1.000 55.42873 273 LEU A C 1
ATOM 2160 O O . LEU A 1 273 ? -4.21638 3.65858 24.65788 1.000 56.35607 273 LEU A O 1
ATOM 2165 N N . GLY A 1 274 ? -2.55817 5.11056 24.17337 1.000 57.39484 274 GLY A N 1
ATOM 2166 C CA . GLY A 1 274 ? -2.73818 5.90563 25.36502 1.000 50.68644 274 GLY A CA 1
ATOM 2167 C C . GLY A 1 274 ? -1.85677 5.52163 26.53105 1.000 49.45174 274 GLY A C 1
ATOM 2168 O O . GLY A 1 274 ? -1.76101 6.29320 27.49332 1.000 52.78877 274 GLY A O 1
ATOM 2169 N N . ASP A 1 275 ? -1.20768 4.36143 26.47979 1.000 59.91544 275 ASP A N 1
ATOM 2170 C CA . ASP A 1 275 ? -0.37211 3.88518 27.57201 1.000 49.95285 275 ASP A CA 1
ATOM 2171 C C . ASP A 1 275 ? 1.11645 4.03966 27.28148 1.000 56.09557 275 ASP A C 1
ATOM 2172 O O . ASP A 1 275 ? 1.93986 3.49800 28.02406 1.000 59.62104 275 ASP A O 1
ATOM 2177 N N . GLY A 1 276 ? 1.47773 4.76239 26.22167 1.000 57.63507 276 GLY A N 1
ATOM 2178 C CA . GLY A 1 276 ? 2.86913 4.97099 25.86875 1.000 48.48377 276 GLY A CA 1
ATOM 2179 C C . GLY A 1 276 ? 3.30720 6.42001 25.94376 1.000 49.33686 276 GLY A C 1
ATOM 2180 O O . GLY A 1 276 ? 2.73013 7.20992 26.69559 1.000 66.56207 276 GLY A O 1
ATOM 2181 N N . HIS A 1 277 ? 4.32845 6.77955 25.16362 1.000 53.13610 277 HIS A N 1
ATOM 2182 C CA . HIS A 1 277 ? 4.91541 8.11383 25.18238 1.000 46.71111 277 HIS A CA 1
ATOM 2183 C C . HIS A 1 277 ? 4.59761 8.93623 23.94027 1.000 40.43848 277 HIS A C 1
ATOM 2184 O O . HIS A 1 277 ? 4.99321 10.10428 23.87501 1.000 56.43761 277 HIS A O 1
ATOM 2191 N N . VAL A 1 278 ? 3.91367 8.36547 22.94901 1.000 45.15442 278 VAL A N 1
ATOM 2192 C CA . VAL A 1 278 ? 3.68023 9.07772 21.69651 1.000 43.50358 278 VAL A CA 1
ATOM 2193 C C . VAL A 1 278 ? 2.66776 10.19431 21.91121 1.000 46.13065 278 VAL A C 1
ATOM 2194 O O . VAL A 1 278 ? 1.58578 9.97770 22.47251 1.000 54.74641 278 VAL A O 1
ATOM 2198 N N . ASP A 1 279 ? 3.01282 11.39548 21.45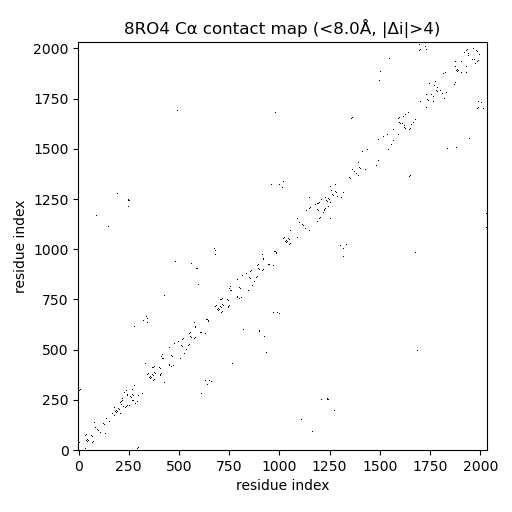276 1.000 48.99374 279 ASP A N 1
ATOM 2199 C CA . ASP A 1 279 ? 2.11030 12.54581 21.47864 1.000 49.45212 279 ASP A CA 1
ATOM 2200 C C . ASP A 1 279 ? 1.23457 12.48026 20.23324 1.000 50.35982 279 ASP A C 1
ATOM 2201 O O . ASP A 1 279 ? 1.56017 13.03399 19.18090 1.000 46.01389 279 ASP A O 1
ATOM 2206 N N . PHE A 1 280 ? 0.10063 11.78879 20.35509 1.000 46.72549 280 PHE A N 1
ATOM 2207 C CA . PHE A 1 280 ? -0.76545 11.59960 19.19629 1.000 47.52345 280 PHE A CA 1
ATOM 2208 C C . PHE A 1 280 ? -1.52841 12.86575 18.83679 1.000 52.99648 280 PHE A C 1
ATOM 2209 O O . PHE A 1 280 ? -1.90964 13.04229 17.67392 1.000 50.79158 280 PHE A O 1
ATOM 2217 N N . GLY A 1 281 ? -1.76858 13.74976 19.80681 1.000 48.76066 281 GLY A N 1
ATOM 2218 C CA . GLY A 1 281 ? -2.32330 15.04941 19.47235 1.000 29.20453 281 GLY A CA 1
ATOM 2219 C C . GLY A 1 281 ? -1.43860 15.82392 18.51289 1.000 44.28081 281 GLY A C 1
ATOM 2220 O O . GLY A 1 281 ? -1.91872 16.39071 17.52857 1.000 45.40609 281 GLY A O 1
ATOM 2221 N N . ALA A 1 282 ? -0.12712 15.82436 18.76347 1.000 38.97296 282 ALA A N 1
ATOM 2222 C CA . ALA A 1 282 ? 0.79274 16.52110 17.87084 1.000 42.60080 282 ALA A CA 1
ATOM 2223 C C . ALA A 1 282 ? 0.90554 15.81332 16.52681 1.000 48.07185 282 ALA A C 1
ATOM 2224 O O . ALA A 1 282 ? 1.05526 16.46659 15.48703 1.000 47.60348 282 ALA A O 1
ATOM 2226 N N . VAL A 1 283 ? 0.84179 14.47975 16.52833 1.000 47.17982 283 VAL A N 1
ATOM 2227 C CA . VAL A 1 283 ? 0.95736 13.72515 15.28398 1.000 44.31553 283 VAL A CA 1
ATOM 2228 C C . VAL A 1 283 ? -0.23537 14.00713 14.37787 1.000 44.57551 283 VAL A C 1
ATOM 2229 O O . VAL A 1 283 ? -0.07542 14.29216 13.18524 1.000 43.39871 283 VAL A O 1
ATOM 2233 N N . PHE A 1 284 ? -1.45070 13.93912 14.93201 1.000 46.45227 284 PHE A N 1
ATOM 2234 C CA . PHE A 1 284 ? -2.64277 14.20554 14.13172 1.000 45.40957 284 PHE A CA 1
ATOM 2235 C C . PHE A 1 284 ? -2.70616 15.65797 13.68498 1.000 50.11001 284 PHE A C 1
ATOM 2236 O O . PHE A 1 284 ? -3.24848 15.95214 12.61423 1.000 50.33022 284 PHE A O 1
ATOM 2244 N N . SER A 1 285 ? -2.17844 16.57686 14.49472 1.000 56.95751 285 SER A N 1
ATOM 2245 C CA . SER A 1 285 ? -2.15764 17.98127 14.10527 1.000 42.19498 285 SER A CA 1
ATOM 2246 C C . SER A 1 285 ? -1.26086 18.20117 12.89273 1.000 46.89152 285 SER A C 1
ATOM 2247 O O . SER A 1 285 ? -1.65175 18.87580 11.93247 1.000 45.70179 285 SER A O 1
ATOM 2250 N N . LYS A 1 286 ? -0.05669 17.62299 12.91194 1.000 43.08045 286 LYS A N 1
ATOM 2251 C CA . LYS A 1 286 ? 0.87546 17.82154 11.80545 1.000 44.78262 286 LYS A CA 1
ATOM 2252 C C . LYS A 1 286 ? 0.37085 17.17414 10.52193 1.000 44.68346 286 LYS A C 1
ATOM 2253 O O . LYS A 1 286 ? 0.46221 17.77210 9.44394 1.000 47.57186 286 LYS A O 1
ATOM 2259 N N . LEU A 1 287 ? -0.16945 15.95713 10.61283 1.000 49.94334 287 LEU A N 1
ATOM 2260 C CA . LEU A 1 287 ? -0.69230 15.30244 9.41763 1.000 51.04626 287 LEU A CA 1
ATOM 2261 C C . LEU A 1 287 ? -1.86938 16.07580 8.84100 1.000 54.66467 287 LEU A C 1
ATOM 2262 O O . LEU A 1 287 ? -2.03067 16.15772 7.61736 1.000 53.06348 287 LEU A O 1
ATOM 2267 N N . THR A 1 288 ? -2.70004 16.65653 9.70872 1.000 43.46288 288 THR A N 1
ATOM 2268 C CA . THR A 1 288 ? -3.81959 17.46114 9.23508 1.000 45.08080 288 THR A CA 1
ATOM 2269 C C . THR A 1 288 ? -3.33365 18.74674 8.57658 1.000 53.02101 288 THR A C 1
ATOM 2270 O O . THR A 1 288 ? -3.91764 19.19868 7.58551 1.000 63.69781 288 THR A O 1
ATOM 2274 N N . GLN A 1 289 ? -2.24896 19.32379 9.09217 1.000 51.82248 289 GLN A N 1
ATOM 2275 C CA . GLN A 1 289 ? -1.74067 20.59427 8.59341 1.000 49.98847 289 GLN A CA 1
ATOM 2276 C C . GLN A 1 289 ? -1.00769 20.44536 7.26404 1.000 56.35904 289 GLN A C 1
ATOM 2277 O O . GLN A 1 289 ? -0.97854 21.39086 6.46885 1.000 57.25990 289 GLN A O 1
ATOM 2283 N N . TYR A 1 290 ? -0.45226 19.26672 6.98518 1.000 55.53536 290 TYR A N 1
ATOM 2284 C CA . TYR A 1 290 ? 0.30759 19.01952 5.76725 1.000 61.50604 290 TYR A CA 1
ATOM 2285 C C . TYR A 1 290 ? -0.51808 18.32823 4.68001 1.000 68.29411 290 TYR A C 1
ATOM 2286 O O . TYR A 1 290 ? 0.05716 17.78500 3.72964 1.000 60.62531 290 TYR A O 1
ATOM 2295 N N . ASP A 1 291 ? -1.84836 18.32156 4.81087 1.000 63.31378 291 ASP A N 1
ATOM 2296 C CA . ASP A 1 291 ? -2.76545 17.77200 3.80592 1.000 75.19452 291 ASP A CA 1
ATOM 2297 C C . ASP A 1 291 ? -2.45033 16.30223 3.50679 1.000 83.45271 291 ASP A C 1
ATOM 2298 O O . ASP A 1 291 ? -2.04356 15.92068 2.40797 1.000 78.90919 291 ASP A O 1
ATOM 2303 N N . PHE A 1 292 ? -2.65881 15.48771 4.53449 1.000 76.57685 292 PHE A N 1
ATOM 2304 C CA . PHE A 1 292 ? -2.54082 14.04049 4.43157 1.000 59.16126 292 PHE A CA 1
ATOM 2305 C C . PHE A 1 292 ? -3.89605 13.46943 4.02398 1.000 60.62069 292 PHE A C 1
ATOM 2306 O O . PHE A 1 292 ? -4.88717 13.63803 4.74348 1.000 67.32742 292 PHE A O 1
ATOM 2314 N N . GLU A 1 293 ? -3.94482 12.81768 2.86270 1.000 72.27533 293 GLU A N 1
ATOM 2315 C CA . GLU A 1 293 ? -5.19441 12.26354 2.33532 1.000 75.99784 293 GLU A CA 1
ATOM 2316 C C . GLU A 1 293 ? -5.21110 10.74132 2.50180 1.000 80.18913 293 GLU A C 1
ATOM 2317 O O . GLU A 1 293 ? -5.21564 9.96737 1.54328 1.000 97.80659 293 GLU A O 1
ATOM 2323 N N . GLY A 1 294 ? -5.26160 10.30776 3.75711 1.000 66.56857 294 GLY A N 1
ATOM 2324 C CA . GLY A 1 294 ? -5.21341 8.88272 4.01065 1.000 62.88841 294 GLY A CA 1
ATOM 2325 C C . GLY A 1 294 ? -6.04757 8.38222 5.16869 1.000 53.41417 294 GLY A C 1
ATOM 2326 O O . GLY A 1 294 ? -6.95248 9.07137 5.65038 1.000 63.00083 294 GLY A O 1
ATOM 2327 N N . TRP A 1 295 ? -5.72756 7.17746 5.63135 1.000 47.53819 295 TRP A N 1
ATOM 2328 C CA . TRP A 1 295 ? -6.46020 6.50602 6.69192 1.000 49.67360 295 TRP A CA 1
ATOM 2329 C C . TRP A 1 295 ? -5.59944 6.41492 7.94291 1.000 52.76124 295 TRP A C 1
ATOM 2330 O O . TRP A 1 295 ? -4.38138 6.22293 7.85934 1.000 52.93523 295 TRP A O 1
ATOM 2341 N N . ALA A 1 296 ? -6.23661 6.56110 9.10010 1.000 47.69113 296 ALA A N 1
ATOM 2342 C CA . ALA A 1 296 ? -5.58860 6.30275 10.38342 1.000 42.98925 296 ALA A CA 1
ATOM 2343 C C . ALA A 1 296 ? -5.82558 4.83656 10.72287 1.000 49.21719 296 ALA A C 1
ATOM 2344 O O . ALA A 1 296 ? -6.90408 4.46232 11.18833 1.000 55.53437 296 ALA A O 1
ATOM 2346 N N . VAL A 1 297 ? -4.81624 4.00141 10.49757 1.000 46.72082 297 VAL A N 1
ATOM 2347 C CA . VAL A 1 297 ? -4.94621 2.55658 10.64050 1.000 39.13984 297 VAL A CA 1
ATOM 2348 C C . VAL A 1 297 ? -4.32557 2.13899 11.96479 1.000 46.58032 297 VAL A C 1
ATOM 2349 O O . VAL A 1 297 ? -3.13035 2.35933 12.19996 1.000 46.63989 297 VAL A O 1
ATOM 2353 N N . LEU A 1 298 ? -5.12965 1.51031 12.81838 1.000 39.64398 298 LEU A N 1
ATOM 2354 C CA . LEU A 1 298 ? -4.63942 0.98792 14.08702 1.000 40.80714 298 LEU A CA 1
ATOM 2355 C C . LEU A 1 298 ? -3.86211 -0.30117 13.85004 1.000 40.98732 298 LEU A C 1
ATOM 2356 O O . LEU A 1 298 ? -4.38105 -1.24574 13.24598 1.000 42.69428 298 LEU A O 1
ATOM 2361 N N . GLU A 1 299 ? -2.61795 -0.33635 14.31486 1.000 41.74813 299 GLU A N 1
ATOM 2362 C CA . GLU A 1 299 ? -1.83096 -1.56229 14.38393 1.000 46.49391 299 GLU A CA 1
ATOM 2363 C C . GLU A 1 299 ? -1.57771 -1.84631 15.85837 1.000 51.08362 299 GLU A C 1
ATOM 2364 O O . GLU A 1 299 ? -0.78106 -1.15213 16.49905 1.000 60.35121 299 GLU A O 1
ATOM 2370 N N . TRP A 1 300 ? -2.25904 -2.85161 16.40155 1.000 53.14150 300 TRP A N 1
ATOM 2371 C CA . TRP A 1 300 ? -2.26515 -3.06845 17.84073 1.000 50.60921 300 TRP A CA 1
ATOM 2372 C C . TRP A 1 300 ? -1.18556 -4.05463 18.26615 1.000 64.48080 300 TRP A C 1
ATOM 2373 O O . TRP A 1 300 ? -0.97176 -5.08671 17.62179 1.000 62.14440 300 TRP A O 1
ATOM 2384 N N . GLU A 1 301 ? -0.51450 -3.72412 19.36955 1.000 50.36107 301 GLU A N 1
ATOM 2385 C CA . GLU A 1 301 ? 0.46571 -4.59866 19.99897 1.000 54.66339 301 GLU A CA 1
ATOM 2386 C C . GLU A 1 301 ? 0.77994 -4.05976 21.38932 1.000 56.82230 301 GLU A C 1
ATOM 2387 O O . GLU A 1 301 ? 1.08336 -2.87184 21.53946 1.000 60.39216 301 GLU A O 1
ATOM 2393 N N . CYS A 1 302 ? 0.70981 -4.91131 22.41093 1.000 50.66080 302 CYS A N 1
ATOM 2394 C CA . CYS A 1 302 ? 0.97323 -4.47139 23.77378 1.000 49.83200 302 CYS A CA 1
ATOM 2395 C C . CYS A 1 302 ? 1.62131 -5.59667 24.56187 1.000 47.65841 302 CYS A C 1
ATOM 2396 O O . CYS A 1 302 ? 1.35557 -6.77703 24.32325 1.000 56.51251 302 CYS A O 1
ATOM 2399 N N . ALA A 1 303 ? 2.46769 -5.21369 25.51775 1.000 55.08813 303 ALA A N 1
ATOM 2400 C CA . ALA A 1 303 ? 3.14229 -6.18832 26.36407 1.000 58.93869 303 ALA A CA 1
ATOM 2401 C C . ALA A 1 303 ? 2.27652 -6.68663 27.51434 1.000 59.57186 303 ALA A C 1
ATOM 2402 O O . ALA A 1 303 ? 2.58901 -7.73074 28.09503 1.000 57.94146 303 ALA A O 1
ATOM 2404 N N . LEU A 1 304 ? 1.20348 -5.98386 27.84960 1.000 62.07127 304 LEU A N 1
ATOM 2405 C CA . LEU A 1 304 ? 0.42697 -6.31702 29.04052 1.000 64.64083 304 LEU A CA 1
ATOM 2406 C C . LEU A 1 304 ? -1.05505 -6.52427 28.76550 1.000 63.39892 304 LEU A C 1
ATOM 2407 O O . LEU A 1 304 ? -1.64546 -7.46392 29.30353 1.000 56.59507 304 LEU A O 1
ATOM 2412 N N . LYS A 1 305 ? -1.67050 -5.67022 27.95318 1.000 61.84202 305 LYS A N 1
ATOM 2413 C CA . LYS A 1 305 ? -3.12067 -5.62703 27.84721 1.000 60.19173 305 LYS A CA 1
ATOM 2414 C C . LYS A 1 305 ? -3.65977 -6.79736 27.03134 1.000 64.35438 305 LYS A C 1
ATOM 2415 O O . LYS A 1 305 ? -3.01149 -7.29188 26.10488 1.000 70.57009 305 LYS A O 1
ATOM 2421 N N . HIS A 1 306 ? -4.87234 -7.22356 27.38020 1.000 65.15656 306 HIS A N 1
ATOM 2422 C CA . HIS A 1 306 ? -5.54129 -8.28996 26.64813 1.000 63.13658 306 HIS A CA 1
ATOM 2423 C C . HIS A 1 306 ? -5.93799 -7.79025 25.25837 1.000 62.14830 306 HIS A C 1
ATOM 2424 O O . HIS A 1 306 ? -6.37488 -6.64385 25.11312 1.000 59.76941 306 HIS A O 1
ATOM 2431 N N . PRO A 1 307 ? -5.79467 -8.62023 24.21993 1.000 58.35212 307 PRO A N 1
ATOM 2432 C CA . PRO A 1 307 ? -6.01493 -8.12485 22.84937 1.000 60.80279 307 PRO A CA 1
ATOM 2433 C C . PRO A 1 307 ? -7.42609 -7.63681 22.57591 1.000 65.83908 307 PRO A C 1
ATOM 2434 O O . PRO A 1 307 ? -7.59764 -6.68483 21.80332 1.000 70.03558 307 PRO A O 1
ATOM 2438 N N . GLU A 1 308 ? -8.44507 -8.24970 23.17769 1.000 67.27876 308 GLU A N 1
ATOM 2439 C CA . GLU A 1 308 ? -9.81270 -7.84902 22.87314 1.000 71.84047 308 GLU A CA 1
ATOM 2440 C C . GLU A 1 308 ? -10.19829 -6.52264 23.52000 1.000 64.97116 308 GLU A C 1
ATOM 2441 O O . G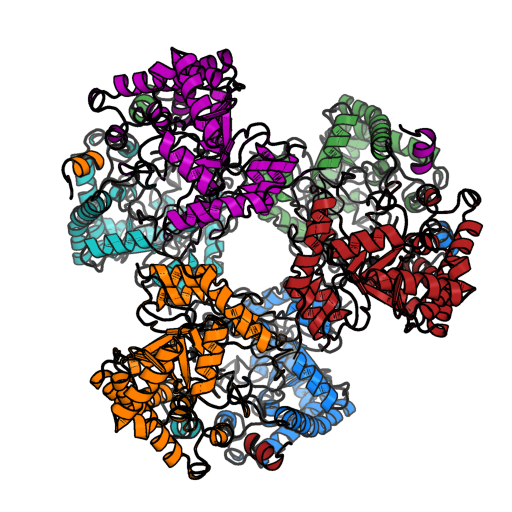LU A 1 308 ? -11.14396 -5.87760 23.05563 1.000 63.70566 308 GLU A O 1
ATOM 2447 N N . ASP A 1 309 ? -9.49041 -6.09677 24.56988 1.000 73.39099 309 ASP A N 1
ATOM 2448 C CA . ASP A 1 309 ? -9.70354 -4.75801 25.11225 1.000 67.51288 309 ASP A CA 1
ATOM 2449 C C . ASP A 1 309 ? -9.02375 -3.69678 24.25653 1.000 70.50035 309 ASP A C 1
ATOM 2450 O O . ASP A 1 309 ? -9.55720 -2.59336 24.09192 1.000 70.55809 309 ASP A O 1
ATOM 2455 N N . GLY A 1 310 ? -7.84265 -4.00729 23.71769 1.000 62.93090 310 GLY A N 1
ATOM 2456 C CA . GLY A 1 310 ? -7.15137 -3.04579 22.87508 1.000 64.51201 310 GLY A CA 1
ATOM 2457 C C . GLY A 1 310 ? -7.91123 -2.72870 21.60181 1.000 55.44413 310 GLY A C 1
ATOM 2458 O O . GLY A 1 310 ? -8.00249 -1.56854 21.19459 1.000 62.82087 310 GLY A O 1
ATOM 2459 N N . ALA A 1 311 ? -8.48211 -3.75297 20.96437 1.000 66.21136 311 ALA A N 1
ATOM 2460 C CA . ALA A 1 311 ? -9.23566 -3.52538 19.73652 1.000 69.45688 311 ALA A CA 1
ATOM 2461 C C . ALA A 1 311 ? -10.48386 -2.69223 19.98997 1.000 63.14289 311 ALA A C 1
ATOM 2462 O O . ALA A 1 311 ? -10.92395 -1.95012 19.10395 1.000 56.06613 311 ALA A O 1
ATOM 2464 N N . ARG A 1 312 ? -11.06227 -2.79332 21.18879 1.000 59.80515 312 ARG A N 1
ATOM 2465 C CA . ARG A 1 312 ? -12.28212 -2.05346 21.49204 1.000 61.06654 312 ARG A CA 1
ATOM 2466 C C . ARG A 1 312 ? -11.99175 -0.58587 21.78648 1.000 52.17255 312 ARG A C 1
ATOM 2467 O O . ARG A 1 312 ? -12.72934 0.29735 21.33616 1.000 64.40618 312 ARG A O 1
ATOM 2475 N N . GLU A 1 313 ? -10.91822 -0.30517 22.52698 1.000 62.24765 313 GLU A N 1
ATOM 2476 C CA . GLU A 1 313 ? -10.58441 1.07267 22.87045 1.000 57.95895 313 GLU A CA 1
ATOM 2477 C C . GLU A 1 313 ? -10.00392 1.84685 21.69271 1.000 55.23701 313 GLU A C 1
ATOM 2478 O O . GLU A 1 313 ? -10.06543 3.08141 21.68883 1.000 54.12666 313 GLU A O 1
ATOM 2484 N N . GLY A 1 314 ? -9.44748 1.15301 20.69828 1.000 52.25372 314 GLY A N 1
ATOM 2485 C CA . GLY A 1 314 ? -8.78330 1.84289 19.60415 1.000 42.93743 314 GLY A CA 1
ATOM 2486 C C . GLY A 1 314 ? -9.71639 2.72607 18.79845 1.000 51.09978 314 GLY A C 1
ATOM 2487 O O . GLY A 1 314 ? -9.33889 3.82405 18.38406 1.000 53.53930 314 GLY A O 1
ATOM 2488 N N . ALA A 1 315 ? -10.94744 2.26163 18.56652 1.000 59.37271 315 ALA A N 1
ATOM 2489 C CA . ALA A 1 315 ? -11.87903 3.00841 17.72423 1.000 53.87158 315 ALA A CA 1
ATOM 2490 C C . ALA A 1 315 ? -12.21508 4.36206 18.33804 1.000 62.93248 315 ALA A C 1
ATOM 2491 O O . ALA A 1 315 ? -12.23225 5.38604 17.64366 1.000 62.55378 315 ALA A O 1
ATOM 2493 N N . GLY A 1 316 ? -12.49571 4.38615 19.64150 1.000 54.11619 316 GLY A N 1
ATOM 2494 C CA . GLY A 1 316 ? -12.77423 5.65276 20.29609 1.000 56.36642 316 GLY A CA 1
ATOM 2495 C C . GLY A 1 316 ? -11.55195 6.54695 20.37112 1.000 57.60645 316 GLY A C 1
ATOM 2496 O O . GLY A 1 316 ? -11.65211 7.76490 20.20743 1.000 50.31802 316 GLY A O 1
ATOM 2497 N N . PHE A 1 317 ? -10.37888 5.95346 20.59830 1.000 60.63943 317 PHE A N 1
ATOM 2498 C CA . PHE A 1 317 ? -9.15015 6.73668 20.66953 1.000 45.85329 317 PHE A CA 1
ATOM 2499 C C . PHE A 1 317 ? -8.88711 7.47128 19.35957 1.000 50.17657 317 PHE A C 1
ATOM 2500 O O . PHE A 1 317 ? -8.55303 8.66129 19.35943 1.000 51.95550 317 PHE A O 1
ATOM 2508 N N . ILE A 1 318 ? -9.02920 6.77532 18.22934 1.000 49.99214 318 ILE A N 1
ATOM 2509 C CA . ILE A 1 318 ? -8.75008 7.39706 16.93782 1.000 48.58726 318 ILE A CA 1
ATOM 2510 C C . ILE A 1 318 ? -9.75990 8.49967 16.63845 1.000 57.29165 318 ILE A C 1
ATOM 2511 O O . ILE A 1 318 ? -9.39601 9.57729 16.14896 1.000 55.97479 318 ILE A O 1
ATOM 2516 N N . GLU A 1 319 ? -11.04333 8.24996 16.91934 1.000 57.82566 319 GLU A N 1
ATOM 2517 C CA . GLU A 1 319 ? -12.08192 9.22223 16.59196 1.000 65.30333 319 GLU A CA 1
ATOM 2518 C C . GLU A 1 319 ? -11.97404 10.49089 17.42869 1.000 59.43905 319 GLU A C 1
ATOM 2519 O O . GLU A 1 319 ? -12.47291 11.53789 17.00482 1.000 70.87821 319 GLU A O 1
ATOM 2525 N N . ASN A 1 320 ? -11.33156 10.42373 18.59829 1.000 57.37707 320 ASN A N 1
ATOM 2526 C CA . ASN A 1 320 ? -11.13260 11.60694 19.42347 1.000 56.14718 320 ASN A CA 1
ATOM 2527 C C . ASN A 1 320 ? -9.95693 12.45447 18.96044 1.000 61.19267 320 ASN A C 1
ATOM 2528 O O . ASN A 1 320 ? -9.91502 13.65029 19.26942 1.000 68.97558 320 ASN A O 1
ATOM 2533 N N . HIS A 1 321 ? -9.01332 11.87525 18.22032 1.000 45.60414 321 HIS A N 1
ATOM 2534 C CA . HIS A 1 321 ? -7.84088 12.60834 17.76689 1.000 52.02265 321 HIS A CA 1
ATOM 2535 C C . HIS A 1 321 ? -7.96765 13.11427 16.33730 1.000 52.93973 321 HIS A C 1
ATOM 2536 O O . HIS A 1 321 ? -7.16267 13.95378 15.92167 1.000 53.41769 321 HIS A O 1
ATOM 2543 N N . ILE A 1 322 ? -8.94939 12.62691 15.57898 1.000 59.80916 322 ILE A N 1
ATOM 2544 C CA . ILE A 1 322 ? -9.18559 13.14700 14.24001 1.000 51.64015 322 ILE A CA 1
ATOM 2545 C C . ILE A 1 322 ? -9.73362 14.56207 14.34509 1.000 55.94893 322 ILE A C 1
ATOM 2546 O O . ILE A 1 322 ? -10.60673 14.85136 15.17497 1.000 66.98881 322 ILE A O 1
ATOM 2551 N N . ILE A 1 323 ? -9.20608 15.45915 13.51699 1.000 64.89604 323 ILE A N 1
ATOM 2552 C CA . ILE A 1 323 ? -9.57262 16.86972 13.53911 1.000 59.25315 323 ILE A CA 1
ATOM 2553 C C . ILE A 1 323 ? -10.40935 17.17564 12.30439 1.000 63.13180 323 ILE A C 1
ATOM 2554 O O . ILE A 1 323 ? -9.96257 16.96229 11.17014 1.000 67.99831 323 ILE A O 1
ATOM 2559 N N . ARG A 1 324 ? -11.62061 17.67662 12.53172 1.000 64.29631 324 ARG A N 1
ATOM 2560 C CA . ARG A 1 324 ? -12.47916 18.19029 11.47057 1.000 66.86926 324 ARG A CA 1
ATOM 2561 C C . ARG A 1 324 ? -12.03897 19.60012 11.09667 1.000 55.28731 324 ARG A C 1
ATOM 2562 O O . ARG A 1 324 ? -12.03089 20.49905 11.94431 1.000 61.83997 324 ARG A O 1
ATOM 2570 N N . VAL A 1 325 ? -11.67771 19.79362 9.82875 1.000 60.94450 325 VAL A N 1
ATOM 2571 C CA . VAL A 1 325 ? -11.14169 21.06860 9.36138 1.000 75.52478 325 VAL A CA 1
ATOM 2572 C C . VAL A 1 325 ? -12.27102 22.02500 8.99962 1.000 71.60527 325 VAL A C 1
ATOM 2573 O O . VAL A 1 325 ? -13.43316 21.62041 8.88300 1.000 78.00101 325 VAL A O 1
ATOM 2577 N N . THR A 1 326 ? -11.92982 23.29597 8.80497 1.000 81.27180 326 THR A N 1
ATOM 2578 C CA . THR A 1 326 ? -12.91598 24.33440 8.52372 1.000 89.09524 326 THR A CA 1
ATOM 2579 C C . THR A 1 326 ? -13.50803 24.17175 7.12781 1.000 75.51934 326 THR A C 1
ATOM 2580 O O . THR A 1 326 ? -12.77978 24.03476 6.14877 1.000 76.46516 326 THR A O 1
ATOM 2584 N N . GLY A 1 337 ? -8.84996 40.14773 -1.34030 1.000 94.68044 337 GLY A N 1
ATOM 2585 C CA . GLY A 1 337 ? -8.14615 40.62041 -2.51894 1.000 105.22491 337 GLY A CA 1
ATOM 2586 C C . GLY A 1 337 ? -6.96387 41.49993 -2.16816 1.000 97.05633 337 GLY A C 1
ATOM 2587 O O . GLY A 1 337 ? -6.87289 41.99416 -1.04309 1.000 102.01588 337 GLY A O 1
ATOM 2588 N N . THR A 1 338 ? -6.06532 41.71991 -3.12714 1.000 94.18716 338 THR A N 1
ATOM 2589 C CA . THR A 1 338 ? -4.86257 42.50825 -2.88988 1.000 96.94356 338 THR A CA 1
ATOM 2590 C C . THR A 1 338 ? -5.04330 43.91089 -3.46016 1.000 97.59057 338 THR A C 1
ATOM 2591 O O . THR A 1 338 ? -5.24246 44.07877 -4.66830 1.000 103.49888 338 THR A O 1
ATOM 2595 N N . ASP A 1 339 ? -4.97907 44.90708 -2.57866 1.000 84.30531 339 ASP A N 1
ATOM 2596 C CA . ASP A 1 339 ? -5.09238 46.32136 -2.93772 1.000 72.49123 339 ASP A CA 1
ATOM 2597 C C . ASP A 1 339 ? -3.71649 46.98990 -2.94964 1.000 75.62754 339 ASP A C 1
ATOM 2598 O O . ASP A 1 339 ? -3.40356 47.79919 -2.07689 1.000 79.26860 339 ASP A O 1
ATOM 2603 N N . ASP A 1 340 ? -2.85846 46.55804 -3.88354 1.000 63.57666 340 ASP A N 1
ATOM 2604 C CA . ASP A 1 340 ? -1.52681 47.14498 -4.07116 1.000 77.75296 340 ASP A CA 1
ATOM 2605 C C . ASP A 1 340 ? -1.38136 48.58809 -3.59007 1.000 77.84179 340 ASP A C 1
ATOM 2606 O O . ASP A 1 340 ? -0.42405 48.90951 -2.88026 1.000 73.27171 340 ASP A O 1
ATOM 2611 N N . ALA A 1 341 ? -2.31679 49.46322 -3.97387 1.000 73.53462 341 ALA A N 1
ATOM 2612 C CA . ALA A 1 341 ? -2.22125 50.87213 -3.59529 1.000 72.22879 341 ALA A CA 1
ATOM 2613 C C . ALA A 1 341 ? -2.29508 51.05357 -2.08180 1.000 69.80064 341 ALA A C 1
ATOM 2614 O O . ALA A 1 341 ? -1.50898 51.80823 -1.49619 1.000 66.42374 341 ALA A O 1
ATOM 2616 N N . ALA A 1 342 ? -3.25249 50.38388 -1.43256 1.000 70.96135 342 ALA A N 1
ATOM 2617 C CA . ALA A 1 342 ? -3.34419 50.45267 0.02253 1.000 65.80012 342 ALA A CA 1
ATOM 2618 C C . ALA A 1 342 ? -2.12326 49.82139 0.67898 1.000 57.61716 342 ALA A C 1
ATOM 2619 O O . ALA A 1 342 ? -1.56982 50.37258 1.63842 1.000 68.08580 342 ALA A O 1
ATOM 2621 N N . ASN A 1 343 ? -1.69777 48.65565 0.18293 1.000 52.83692 343 ASN A N 1
ATOM 2622 C CA . ASN A 1 343 ? -0.49604 48.01745 0.71151 1.000 62.73665 343 ASN A CA 1
ATOM 2623 C C . ASN A 1 343 ? 0.72655 48.90690 0.52342 1.000 61.83095 343 ASN A C 1
ATOM 2624 O O . ASN A 1 343 ? 1.59340 48.97781 1.40293 1.000 64.26102 343 ASN A O 1
ATOM 2629 N N . ARG A 1 344 ? 0.81097 49.59813 -0.61615 1.000 53.36161 344 ARG A N 1
ATOM 2630 C CA . ARG A 1 344 ? 1.90516 50.54027 -0.82545 1.000 61.84993 344 ARG A CA 1
ATOM 2631 C C . ARG A 1 344 ? 1.85157 51.67740 0.18430 1.000 58.90465 344 ARG A C 1
ATOM 2632 O O . ARG A 1 344 ? 2.89237 52.12101 0.68344 1.000 58.39270 344 ARG A O 1
ATOM 2640 N N . ARG A 1 345 ? 0.64748 52.16549 0.49861 1.000 60.40945 345 ARG A N 1
ATOM 2641 C CA . ARG A 1 345 ? 0.53426 53.24561 1.47297 1.000 58.09515 345 ARG A CA 1
ATOM 2642 C C . ARG A 1 345 ? 0.94554 52.77880 2.86183 1.000 61.83763 345 ARG A C 1
ATOM 2643 O O . ARG A 1 345 ? 1.60527 53.51956 3.59976 1.000 56.08490 345 ARG A O 1
ATOM 2651 N N . LEU A 1 346 ? 0.57305 51.54930 3.22960 1.000 54.72588 346 LEU A N 1
ATOM 2652 C CA . LEU A 1 346 ? 0.88968 51.04276 4.56131 1.000 52.84386 346 LEU A CA 1
ATOM 2653 C C . LEU A 1 346 ? 2.39487 50.92160 4.76631 1.000 57.83159 346 LEU A C 1
ATOM 2654 O O . LEU A 1 346 ? 2.90021 51.16074 5.86972 1.000 55.58746 346 LEU A O 1
ATOM 2659 N N . LEU A 1 347 ? 3.12860 50.56227 3.71861 1.000 63.09897 347 LEU A N 1
ATOM 2660 C CA . LEU A 1 347 ? 4.57930 50.48544 3.79786 1.000 57.20767 347 LEU A CA 1
ATOM 2661 C C . LEU A 1 347 ? 5.15103 51.86262 3.45883 1.000 67.59342 347 LEU A C 1
ATOM 2662 O O . LEU A 1 347 ? 4.43405 52.86756 3.47241 1.000 71.39499 347 LEU A O 1
ATOM 2667 N N . GLY A 1 348 ? 6.43693 51.92974 3.11624 1.000 72.43718 348 GLY A N 1
ATOM 2668 C CA . GLY A 1 348 ? 7.02120 53.21688 2.79480 1.000 86.39842 348 GLY A CA 1
ATOM 2669 C C . GLY A 1 348 ? 6.71438 53.62329 1.37370 1.000 83.37006 348 GLY A C 1
ATOM 2670 O O . GLY A 1 348 ? 6.70565 54.81541 1.05156 1.000 75.01431 348 GLY A O 1
ATOM 2671 N N . LEU A 1 349 ? 6.43434 52.64445 0.52099 1.000 88.72600 349 LEU A N 1
ATOM 2672 C CA . LEU A 1 349 ? 6.20752 52.83924 -0.90224 1.000 76.71425 349 LEU A CA 1
ATOM 2673 C C . LEU A 1 349 ? 5.03344 53.77011 -1.17569 1.000 86.26718 349 LEU A C 1
ATOM 2674 O O . LEU A 1 349 ? 4.68087 54.01126 -2.33008 1.000 103.81465 349 LEU A O 1
ATOM 2679 N N . MET B 1 1 ? -12.55412 30.32926 50.16050 1.000 101.94673 1 MET C N 1
ATOM 2680 C CA . MET B 1 1 ? -12.37487 30.01546 48.74741 1.000 92.85447 1 MET C CA 1
ATOM 2681 C C . MET B 1 1 ? -13.70308 30.06164 48.00522 1.000 97.60696 1 MET C C 1
ATOM 2682 O O . MET B 1 1 ? -14.76956 30.05746 48.62080 1.000 93.92166 1 MET C O 1
ATOM 2687 N N . LYS B 1 2 ? -13.63292 30.10222 46.67603 1.000 100.44508 2 LYS C N 1
ATOM 2688 C CA . LYS B 1 2 ? -14.81319 30.30382 45.85016 1.000 101.44537 2 LYS C CA 1
ATOM 2689 C C . LYS B 1 2 ? -14.80409 29.34988 44.66841 1.000 98.95897 2 LYS C C 1
ATOM 2690 O O . LYS B 1 2 ? -13.75342 29.08518 44.07554 1.000 90.35720 2 LYS C O 1
ATOM 2696 N N . THR B 1 3 ? -15.98253 28.83247 44.33779 1.000 86.01507 3 THR C N 1
ATOM 2697 C CA . THR B 1 3 ? -16.13445 28.00565 43.15225 1.000 81.61017 3 THR C CA 1
ATOM 2698 C C . THR B 1 3 ? -16.25588 28.92867 41.94761 1.000 82.58909 3 THR C C 1
ATOM 2699 O O . THR B 1 3 ? -17.11489 29.81773 41.92416 1.000 81.14031 3 THR C O 1
ATOM 2703 N N . ILE B 1 4 ? -15.38688 28.73241 40.95815 1.000 74.24600 4 ILE C N 1
ATOM 2704 C CA . ILE B 1 4 ? -15.41300 29.57038 39.76819 1.000 69.49548 4 ILE C CA 1
ATOM 2705 C C . ILE B 1 4 ? -16.70659 29.31606 39.00882 1.000 69.93020 4 ILE C C 1
ATOM 2706 O O . ILE B 1 4 ? -17.10070 28.16374 38.78605 1.000 69.36189 4 ILE C O 1
ATOM 2711 N N . LYS B 1 5 ? -17.38259 30.39214 38.62424 1.000 58.07731 5 LYS C N 1
ATOM 2712 C CA . LYS B 1 5 ? -18.62655 30.27689 37.88302 1.000 57.77887 5 LYS C CA 1
ATOM 2713 C C . LYS B 1 5 ? -18.34683 29.97111 36.41570 1.000 62.52378 5 LYS C C 1
ATOM 2714 O O . LYS B 1 5 ? -17.34818 30.41734 35.84368 1.000 63.73747 5 LYS C O 1
ATOM 2720 N N . GLY B 1 6 ? -19.24437 29.20069 35.80560 1.000 64.54647 6 GLY C N 1
ATOM 2721 C CA . GLY B 1 6 ? -19.09670 28.82287 34.42057 1.000 55.48881 6 GLY C CA 1
ATOM 2722 C C . GLY B 1 6 ? -19.85316 27.55680 34.07709 1.000 56.90714 6 GLY C C 1
ATOM 2723 O O . GLY B 1 6 ? -20.53423 26.96509 34.91986 1.000 63.38499 6 GLY C O 1
ATOM 2724 N N . PRO B 1 7 ? -19.74228 27.10875 32.81881 1.000 64.95791 7 PRO C N 1
ATOM 2725 C CA . PRO B 1 7 ? -18.92361 27.67559 31.73636 1.000 56.56114 7 PRO C CA 1
ATOM 2726 C C . PRO B 1 7 ? -19.58996 28.84070 31.00541 1.000 56.81521 7 PRO C C 1
ATOM 2727 O O . PRO B 1 7 ? -20.81058 28.89706 30.87086 1.000 62.93691 7 PRO C O 1
ATOM 2731 N N . ALA B 1 8 ? -18.78649 29.78480 30.51900 1.000 48.70513 8 ALA C N 1
ATOM 2732 C CA . ALA B 1 8 ? -19.25686 30.92186 29.74197 1.000 44.61950 8 ALA C CA 1
ATOM 2733 C C . ALA B 1 8 ? -18.46668 30.99422 28.44242 1.000 46.66037 8 ALA C C 1
ATOM 2734 O O . ALA B 1 8 ? -17.45037 30.31688 28.27235 1.000 43.16759 8 ALA C O 1
ATOM 2736 N N . ILE B 1 9 ? -18.93206 31.83305 27.51914 1.000 41.55650 9 ILE C N 1
ATOM 2737 C CA . ILE B 1 9 ? -18.33510 31.92384 26.19100 1.000 40.00660 9 ILE C CA 1
ATOM 2738 C C . ILE B 1 9 ? -18.32311 33.37707 25.73034 1.000 50.64895 9 ILE C C 1
ATOM 2739 O O . ILE B 1 9 ? -19.26615 34.13467 25.98554 1.000 46.40707 9 ILE C O 1
ATOM 2744 N N . PHE B 1 10 ? -17.23218 33.76572 25.07183 1.000 43.62240 10 PHE C N 1
ATOM 2745 C CA . PHE B 1 10 ? -17.08585 35.08528 24.46907 1.000 39.28722 10 PHE C CA 1
ATOM 2746 C C . PHE B 1 10 ? -17.60711 35.02001 23.03645 1.000 42.35885 10 PHE C C 1
ATOM 2747 O O . PHE B 1 10 ? -17.12300 34.21754 22.23229 1.000 55.85206 10 PHE C O 1
ATOM 2755 N N . LEU B 1 11 ? -18.59050 35.86466 22.71926 1.000 52.82043 11 LEU C N 1
ATOM 2756 C CA . LEU B 1 11 ? -19.31241 35.77719 21.45388 1.000 51.52863 11 LEU C CA 1
ATOM 2757 C C . LEU B 1 11 ? -18.59476 36.44647 20.28816 1.000 54.20117 11 LEU C C 1
ATOM 2758 O O . LEU B 1 11 ? -19.06321 36.32007 19.15154 1.000 52.26695 11 LEU C O 1
ATOM 2763 N N . ALA B 1 12 ? -17.48331 37.14699 20.53425 1.000 51.43325 12 ALA C N 1
ATOM 2764 C CA . ALA B 1 12 ? -16.85826 37.94764 19.48196 1.000 55.28883 12 ALA C CA 1
ATOM 2765 C C . ALA B 1 12 ? -16.42066 37.09092 18.29835 1.000 58.65541 12 ALA C C 1
ATOM 2766 O O . ALA B 1 12 ? -16.55971 37.50271 17.14084 1.000 48.06318 12 ALA C O 1
ATOM 2768 N N . GLN B 1 13 ? -15.90614 35.89247 18.56239 1.000 54.31132 13 GLN C N 1
ATOM 2769 C CA . GLN B 1 13 ? -15.37343 35.04926 17.49905 1.000 56.78625 13 GLN C CA 1
ATOM 2770 C C . GLN B 1 13 ? -16.45001 34.32547 16.70186 1.000 62.40709 13 GLN C C 1
ATOM 2771 O O . GLN B 1 13 ? -16.11330 33.62938 15.73817 1.000 71.13436 13 GLN C O 1
ATOM 2777 N N . PHE B 1 14 ? -17.72485 34.46524 17.06228 1.000 55.33772 14 PHE C N 1
ATOM 2778 C CA . PHE B 1 14 ? -18.77570 33.68331 16.43065 1.000 56.95574 14 PHE C CA 1
ATOM 2779 C C . PHE B 1 14 ? -19.83602 34.51530 15.72002 1.000 56.13371 14 PHE C C 1
ATOM 2780 O O . PHE B 1 14 ? -20.72899 33.93364 15.09472 1.000 56.07130 14 PHE C O 1
ATOM 2788 N N . VAL B 1 15 ? -19.76992 35.84694 15.78282 1.000 57.04690 15 VAL C N 1
ATOM 2789 C CA . VAL B 1 15 ? -20.77786 36.66694 15.12047 1.000 59.60058 15 VAL C CA 1
ATOM 2790 C C . VAL B 1 15 ? -20.60254 36.58672 13.60875 1.000 69.65515 15 VAL C C 1
ATOM 2791 O O . VAL B 1 15 ? -19.47768 36.58116 13.09032 1.000 71.91414 15 VAL C O 1
ATOM 2795 N N . GLY B 1 16 ? -21.71812 36.50595 12.89727 1.000 74.10476 16 GLY C N 1
ATOM 2796 C CA . GLY B 1 16 ? -21.72286 36.43318 11.44551 1.000 68.56538 16 GLY C CA 1
ATOM 2797 C C . GLY B 1 16 ? -22.98581 37.05700 10.88632 1.000 82.84444 16 GLY C C 1
ATOM 2798 O O . GLY B 1 16 ? -23.57300 37.95696 11.49484 1.000 85.91336 16 GLY C O 1
ATOM 2799 N N . ASP B 1 17 ? -23.41048 36.57080 9.71836 1.000 78.51941 17 ASP C N 1
ATOM 2800 C CA . ASP B 1 17 ? -24.61566 37.05567 9.05220 1.000 91.16194 17 ASP C CA 1
ATOM 2801 C C . ASP B 1 17 ? -25.74881 36.04587 9.01825 1.000 88.76614 17 ASP C C 1
ATOM 2802 O O . ASP B 1 17 ? -26.91271 36.44900 9.00212 1.000 93.76359 17 ASP C O 1
ATOM 2807 N N . LYS B 1 18 ? -25.44764 34.75423 9.00488 1.000 88.08194 18 LYS C N 1
ATOM 2808 C CA . LYS B 1 18 ? -26.48515 33.73710 9.02489 1.000 84.48709 18 LYS C CA 1
ATOM 2809 C C . LYS B 1 18 ? -26.88364 33.42379 10.46092 1.000 82.31465 18 LYS C C 1
ATOM 2810 O O . LYS B 1 18 ? -26.05855 33.46173 11.37853 1.000 80.69402 18 LYS C O 1
ATOM 2816 N N . ALA B 1 19 ? -28.16583 33.12430 10.64836 1.000 73.71199 19 ALA C N 1
ATOM 2817 C CA . ALA B 1 19 ? -28.62998 32.65021 11.93897 1.000 73.04384 19 ALA C CA 1
ATOM 2818 C C . ALA B 1 19 ? -27.92397 31.33794 12.28258 1.000 73.05338 19 ALA C C 1
ATOM 2819 O O . ALA B 1 19 ? -27.55681 30.56989 11.38813 1.000 71.63286 19 ALA C O 1
ATOM 2821 N N . PRO B 1 20 ? -27.70583 31.05642 13.57362 1.000 72.58223 20 PRO C N 1
ATOM 2822 C CA . PRO B 1 20 ? -28.03018 31.86914 14.75101 1.000 72.62482 20 PRO C CA 1
ATOM 2823 C C . PRO B 1 20 ? -26.87537 32.76319 15.19087 1.000 66.59216 20 PRO C C 1
ATOM 2824 O O . PRO B 1 20 ? -26.70651 33.01706 16.38041 1.000 69.89117 20 PRO C O 1
ATOM 2828 N N . PHE B 1 21 ? -26.05943 33.25988 14.26087 1.000 62.65655 21 PHE C N 1
ATOM 2829 C CA . PHE B 1 21 ? -24.86929 34.02608 14.60433 1.000 63.83637 21 PHE C CA 1
ATOM 2830 C C . PHE B 1 21 ? -24.99981 35.50012 14.23702 1.000 62.34519 21 PHE C C 1
ATOM 2831 O O . PHE B 1 21 ? -23.98473 36.18260 14.06883 1.000 68.43604 21 PHE C O 1
ATOM 2839 N N . ASP B 1 22 ? -26.22349 36.01248 14.12736 1.000 65.71332 22 ASP C N 1
ATOM 2840 C CA . ASP B 1 22 ? -26.44904 37.37327 13.65026 1.000 69.50100 22 ASP C CA 1
ATOM 2841 C C . ASP B 1 22 ? -26.91468 38.34074 14.72736 1.000 52.41780 22 ASP C C 1
ATOM 2842 O O . ASP B 1 22 ? -26.44567 39.47854 14.76282 1.000 66.08061 22 ASP C O 1
ATOM 2847 N N . THR B 1 23 ? -27.82192 37.92952 15.60852 1.000 63.72256 23 THR C N 1
ATOM 2848 C CA . THR B 1 23 ? -28.34615 38.79472 16.65481 1.000 56.77548 23 THR C CA 1
ATOM 2849 C C . THR B 1 23 ? -27.93851 38.26398 18.02306 1.000 64.59883 23 THR C C 1
ATOM 2850 O O . THR B 1 23 ? -27.59175 37.09016 18.18086 1.000 69.11844 23 THR C O 1
ATOM 2854 N N . LEU B 1 24 ? -27.97362 39.15458 19.01714 1.000 58.04717 24 LEU C N 1
ATOM 2855 C CA . LEU B 1 24 ? -27.65610 38.74866 20.38209 1.000 51.35284 24 LEU C CA 1
ATOM 2856 C C . LEU B 1 24 ? -28.64590 37.70922 20.89868 1.000 65.88184 24 LEU C C 1
ATOM 2857 O O . LEU B 1 24 ? -28.26755 36.80064 21.64787 1.000 64.33393 24 LEU C O 1
ATOM 2862 N N . ASP B 1 25 ? -29.91918 37.82682 20.51426 1.000 68.60381 25 ASP C N 1
ATOM 2863 C CA . ASP B 1 25 ? -30.91859 36.85931 20.95889 1.000 64.41546 25 ASP C CA 1
ATOM 2864 C C . ASP B 1 25 ? -30.61725 35.46399 20.42432 1.000 62.49240 25 ASP C C 1
ATOM 2865 O O . ASP B 1 25 ? -30.70245 34.47334 21.15950 1.000 59.92414 25 ASP C O 1
ATOM 2870 N N . ASN B 1 26 ? -30.27585 35.36291 19.13771 1.000 57.56806 26 ASN C N 1
ATOM 2871 C CA . ASN B 1 26 ? -29.99054 34.05285 18.55993 1.000 57.87278 26 ASN C CA 1
ATOM 2872 C C . ASN B 1 26 ? -28.70965 33.46143 19.13474 1.000 59.48038 26 ASN C C 1
ATOM 2873 O O . ASN B 1 26 ? -28.64434 32.25697 19.40693 1.000 60.58704 26 ASN C O 1
ATOM 2878 N N . LEU B 1 27 ? -27.68322 34.29538 19.32985 1.000 55.96585 27 LEU C N 1
ATOM 2879 C CA . LEU B 1 27 ? -26.43324 33.81961 19.91261 1.000 46.26060 27 LEU C CA 1
ATOM 2880 C C . LEU B 1 27 ? -26.63558 33.32442 21.33863 1.000 59.35239 27 LEU C C 1
ATOM 2881 O O . LEU B 1 27 ? -25.96064 32.38190 21.77015 1.000 54.70288 27 LEU C O 1
ATOM 2886 N N . GLY B 1 28 ? -27.54462 33.95245 22.08777 1.000 53.01554 28 GLY C N 1
ATOM 2887 C CA . GLY B 1 28 ? -27.81860 33.49130 23.43865 1.000 53.77828 28 GLY C CA 1
ATOM 2888 C C . GLY B 1 28 ? -28.46927 32.12036 23.47961 1.000 55.50600 28 GLY C C 1
ATOM 2889 O O . GLY B 1 28 ? -28.13259 31.29199 24.33130 1.000 63.91134 28 GLY C O 1
ATOM 2890 N N . GLN B 1 29 ? -29.40782 31.85682 22.56370 1.000 52.61666 29 GLN C N 1
ATOM 2891 C CA . GLN B 1 29 ? -30.01111 30.52678 22.50267 1.000 63.50603 29 GLN C CA 1
ATOM 2892 C C . GLN B 1 29 ? -29.01090 29.48652 22.01501 1.000 57.62817 29 GLN C C 1
ATOM 2893 O O . GLN B 1 29 ? -29.01071 28.34555 22.49332 1.000 52.39654 29 GLN C O 1
ATOM 2899 N N . TRP B 1 30 ? -28.16458 29.85801 21.05099 1.000 50.41487 30 TRP C N 1
ATOM 2900 C CA . TRP B 1 30 ? -27.14562 28.93844 20.55653 1.000 52.59088 30 TRP C CA 1
ATOM 2901 C C . TRP B 1 30 ? -26.18099 28.54054 21.66656 1.000 52.03436 30 TRP C C 1
ATOM 2902 O O . TRP B 1 30 ? -25.83429 27.36146 21.80568 1.000 58.46751 30 TRP C O 1
ATOM 2913 N N . ALA B 1 31 ? -25.74282 29.51178 22.47097 1.000 53.19732 31 ALA C N 1
ATOM 2914 C CA . ALA B 1 31 ? -24.83077 29.21370 23.56967 1.000 51.57825 31 ALA C CA 1
ATOM 2915 C C . ALA B 1 31 ? -25.49564 28.32891 24.61523 1.000 48.51517 31 ALA C C 1
ATOM 2916 O O . ALA B 1 31 ? -24.86159 27.41530 25.15665 1.000 56.97062 31 ALA C O 1
ATOM 2918 N N . ALA B 1 32 ? -26.76925 28.59194 24.92189 1.000 55.83674 32 ALA C N 1
ATOM 2919 C CA . ALA B 1 32 ? -27.46617 27.79674 25.92816 1.000 55.56126 32 ALA C CA 1
ATOM 2920 C C . ALA B 1 32 ? -27.69690 26.36654 25.45785 1.000 51.91647 32 ALA C C 1
ATOM 2921 O O . ALA B 1 32 ? -27.67830 25.43833 26.27480 1.000 54.32429 32 ALA C O 1
ATOM 2923 N N . SER B 1 33 ? -27.90782 26.16578 24.15334 1.000 51.73571 33 SER C N 1
ATOM 2924 C CA . SER B 1 33 ? -28.08826 24.81732 23.62795 1.000 48.03887 33 SER C CA 1
ATOM 2925 C C . SER B 1 33 ? -26.81200 23.99474 23.72610 1.000 54.56567 33 SER C C 1
ATOM 2926 O O . SER B 1 33 ? -26.88282 22.76137 23.74373 1.000 53.93348 33 SER C O 1
ATOM 2929 N N . LEU B 1 34 ? -25.65192 24.64764 23.78056 1.000 56.85137 34 LEU C N 1
ATOM 2930 C CA . LEU B 1 34 ? -24.37707 23.95567 23.89493 1.000 44.32195 34 LEU C CA 1
ATOM 2931 C C . LEU B 1 34 ? -23.96234 23.71215 25.33946 1.000 46.66910 34 LEU C C 1
ATOM 2932 O O . LEU B 1 34 ? -22.98814 22.98905 25.56997 1.000 65.68989 34 LEU C O 1
ATOM 2937 N N . GLY B 1 35 ? -24.66128 24.30070 26.31281 1.000 43.93338 35 GLY C N 1
ATOM 2938 C CA . GLY B 1 35 ? -24.38484 24.05603 27.71748 1.000 50.31044 35 GLY C CA 1
ATOM 2939 C C . GLY B 1 35 ? -23.79246 25.21428 28.49492 1.000 55.02913 35 GLY C C 1
ATOM 2940 O O . GLY B 1 35 ? -23.47484 25.03695 29.67677 1.000 52.41940 35 GLY C O 1
ATOM 2941 N N . TYR B 1 36 ? -23.63418 26.38769 27.89119 1.000 44.86115 36 TYR C N 1
ATOM 2942 C CA . TYR B 1 36 ? -23.04544 27.51993 28.59374 1.000 52.74601 36 TYR C CA 1
ATOM 2943 C C . TYR B 1 36 ? -24.09078 28.25437 29.42791 1.000 52.32603 36 TYR C C 1
ATOM 2944 O O . TYR B 1 36 ? -25.28483 28.24313 29.11769 1.000 56.90970 36 TYR C O 1
ATOM 2953 N N . LYS B 1 37 ? -23.62381 28.90147 30.50015 1.000 51.35739 37 LYS C N 1
ATOM 2954 C CA . LYS B 1 37 ? -24.48892 29.65345 31.39941 1.000 50.66364 37 LYS C CA 1
ATOM 2955 C C . LYS B 1 37 ? -24.24792 31.15367 31.36131 1.000 52.57235 37 LYS C C 1
ATOM 2956 O O . LYS B 1 37 ? -25.00542 31.89756 31.99436 1.000 57.24672 37 LYS C O 1
ATOM 2962 N N . GLY B 1 38 ? -23.22512 31.61618 30.64795 1.000 59.69596 38 GLY C N 1
ATOM 2963 C CA . GLY B 1 38 ? -22.94767 33.03693 30.55909 1.000 49.81387 38 GLY C CA 1
ATOM 2964 C C . GLY B 1 38 ? -22.37263 33.38430 29.20437 1.000 53.93477 38 GLY C C 1
ATOM 2965 O O . GLY B 1 38 ? -21.93051 32.51058 28.45081 1.000 57.86803 38 GLY C O 1
ATOM 2966 N N . ILE B 1 39 ? -22.39194 34.67825 28.89485 1.000 44.01622 39 ILE C N 1
ATOM 2967 C CA . ILE B 1 39 ? -21.84938 35.18135 27.63991 1.000 46.94740 39 ILE C CA 1
ATOM 2968 C C . ILE B 1 39 ? -21.12260 36.49151 27.90715 1.000 53.28812 39 ILE C C 1
ATOM 2969 O O . ILE B 1 39 ? -21.56412 37.30867 28.72236 1.000 49.40051 39 ILE C O 1
ATOM 2974 N N . GLN B 1 40 ? -19.99866 36.68298 27.22438 1.000 41.74072 40 GLN C N 1
ATOM 2975 C CA . GLN B 1 40 ? -19.30877 37.96291 27.19242 1.000 46.80171 40 GLN C CA 1
ATOM 2976 C C . GLN B 1 40 ? -19.65979 38.62626 25.86660 1.000 54.15881 40 GLN C C 1
ATOM 2977 O O . GLN B 1 40 ? -19.47533 38.02792 24.80060 1.000 42.49081 40 GLN C O 1
ATOM 2983 N N . VAL B 1 41 ? -20.18252 39.84162 25.93115 1.000 39.87375 41 VAL C N 1
ATOM 2984 C CA . VAL B 1 41 ? -20.82365 40.47476 24.78333 1.000 59.70152 41 VAL C CA 1
ATOM 2985 C C . VAL B 1 41 ? -19.89119 41.54948 24.23788 1.000 54.19864 41 VAL C C 1
ATOM 2986 O O . VAL B 1 41 ? -19.50981 42.46383 24.98023 1.000 54.20935 41 VAL C O 1
ATOM 2990 N N . PRO B 1 42 ? -19.50381 41.48878 22.96592 1.000 55.89442 42 PRO C N 1
ATOM 2991 C CA . PRO B 1 42 ? -18.80853 42.62890 22.36431 1.000 54.97647 42 PRO C CA 1
ATOM 2992 C C . PRO B 1 42 ? -19.80239 43.74292 22.07994 1.000 62.09420 42 PRO C C 1
ATOM 2993 O O . PRO B 1 42 ? -20.94216 43.49838 21.67655 1.000 60.92448 42 PRO C O 1
ATOM 2997 N N . THR B 1 43 ? -19.36316 44.97989 22.30354 1.000 58.92372 43 THR C N 1
ATOM 2998 C CA . THR B 1 43 ? -20.25792 46.13392 22.21592 1.000 57.92430 43 THR C CA 1
ATOM 2999 C C . THR B 1 43 ? -20.18648 46.75624 20.82175 1.000 59.61587 43 THR C C 1
ATOM 3000 O O . THR B 1 43 ? -19.76061 47.89464 20.62504 1.000 65.56596 43 THR C O 1
ATOM 3004 N N . ASP B 1 44 ? -20.63712 45.99657 19.85920 1.000 66.97228 44 ASP C N 1
ATOM 3005 C CA . ASP B 1 44 ? -20.74162 46.55915 18.51972 1.000 68.16240 44 ASP C CA 1
ATOM 3006 C C . ASP B 1 44 ? -22.12352 47.17033 18.34110 1.000 74.17786 44 ASP C C 1
ATOM 3007 O O . ASP B 1 44 ? -23.12295 46.51828 18.66371 1.000 74.37863 44 ASP C O 1
ATOM 3012 N N . PRO B 1 45 ? -22.21031 48.42030 17.87214 1.000 82.93713 45 PRO C N 1
ATOM 3013 C CA . PRO B 1 45 ? -23.52063 49.08564 17.73723 1.000 81.44597 45 PRO C CA 1
ATOM 3014 C C . PRO B 1 45 ? -24.60578 48.24823 17.07773 1.000 83.96566 45 PRO C C 1
ATOM 3015 O O . PRO B 1 45 ? -25.79265 48.48577 17.33406 1.000 90.93965 45 PRO C O 1
ATOM 3019 N N . LYS B 1 46 ? -24.24525 47.27526 16.24012 1.000 83.50320 46 LYS C N 1
ATOM 3020 C CA . LYS B 1 46 ? -25.24741 46.41277 15.62834 1.000 77.89144 46 LYS C CA 1
ATOM 3021 C C . LYS B 1 46 ? -25.63430 45.23278 16.51235 1.000 71.61510 46 LYS C C 1
ATOM 3022 O O . LYS B 1 46 ? -26.67460 44.61148 16.26610 1.000 77.07935 46 LYS C O 1
ATOM 3028 N N . LEU B 1 47 ? -24.82800 44.91052 17.52500 1.000 74.99815 47 LEU C N 1
ATOM 3029 C CA . LEU B 1 47 ? -25.11041 43.81993 18.45165 1.000 71.38602 47 LEU C CA 1
ATOM 3030 C C . LEU B 1 47 ? -25.63174 44.31428 19.79623 1.000 67.44738 47 LEU C C 1
ATOM 3031 O O . LEU B 1 47 ? -26.55837 43.71922 20.35819 1.000 61.67742 47 LEU C O 1
ATOM 3036 N N . PHE B 1 48 ? -25.04086 45.38798 20.31919 1.000 65.05378 48 PHE C N 1
ATOM 3037 C CA . PHE B 1 48 ? -25.39434 45.95958 21.61692 1.000 59.42365 48 PHE C CA 1
ATOM 3038 C C . PHE B 1 48 ? -25.04854 47.44007 21.54799 1.000 68.37992 48 PHE C C 1
ATOM 3039 O O . PHE B 1 48 ? -23.86789 47.78949 21.45831 1.000 63.19371 48 PHE C O 1
ATOM 3047 N N . ASP B 1 49 ? -26.05839 48.30742 21.61025 1.000 66.33457 49 ASP C N 1
ATOM 3048 C CA . ASP B 1 49 ? -25.84396 49.74688 21.48330 1.000 64.63739 49 ASP C CA 1
ATOM 3049 C C . ASP B 1 49 ? -25.53497 50.32774 22.85857 1.000 62.60512 49 ASP C C 1
ATOM 3050 O O . ASP B 1 49 ? -26.40753 50.38354 23.73127 1.000 58.47274 49 ASP C O 1
ATOM 3055 N N . LEU B 1 50 ? -24.29247 50.78408 23.03568 1.000 59.10908 50 LEU C N 1
ATOM 3056 C CA . LEU B 1 50 ? -23.86232 51.32050 24.32261 1.000 65.95053 50 LEU C CA 1
ATOM 3057 C C . LEU B 1 50 ? -24.53633 52.65341 24.62853 1.000 63.83810 50 LEU C C 1
ATOM 3058 O O . LEU B 1 50 ? -24.90407 52.91740 25.77943 1.000 64.09988 50 LEU C O 1
ATOM 3063 N N . GLU B 1 51 ? -24.69944 53.51049 23.61643 1.000 58.78220 51 GLU C N 1
ATOM 3064 C CA . GLU B 1 51 ? -25.30670 54.81710 23.85307 1.000 67.70099 51 GLU C CA 1
ATOM 3065 C C . GLU B 1 51 ? -26.77354 54.68913 24.24803 1.000 68.80644 51 GLU C C 1
ATOM 3066 O O . GLU B 1 51 ? -27.25424 55.43455 25.10931 1.000 67.40278 51 GLU C O 1
ATOM 3072 N N . LYS B 1 52 ? -27.50205 53.75333 23.63357 1.000 61.50939 52 LYS C N 1
ATOM 3073 C CA . LYS B 1 52 ? -28.87619 53.50361 24.05835 1.000 65.09386 52 LYS C CA 1
ATOM 3074 C C . LYS B 1 52 ? -28.92159 52.86854 25.44234 1.000 66.88477 52 LYS C C 1
ATOM 3075 O O . LYS B 1 52 ? -29.79827 53.19371 26.25172 1.000 60.28001 52 LYS C O 1
ATOM 3081 N N . ALA B 1 53 ? -27.97149 51.97545 25.73747 1.000 63.29175 53 ALA C N 1
ATOM 3082 C CA . ALA B 1 53 ? -27.97665 51.26870 27.01451 1.000 61.03866 53 ALA C CA 1
ATOM 3083 C C . ALA B 1 53 ? -27.58101 52.17541 28.17103 1.000 60.86923 53 ALA C C 1
ATOM 3084 O O . ALA B 1 53 ? -28.06995 51.99276 29.29182 1.000 61.43627 53 ALA C O 1
ATOM 3086 N N . ALA B 1 54 ? -26.69802 53.14690 27.93019 1.000 63.60488 54 ALA C N 1
ATOM 3087 C CA . ALA B 1 54 ? -26.31708 54.06893 28.99238 1.000 64.44229 54 ALA C CA 1
ATOM 3088 C C . ALA B 1 54 ? -27.41186 55.08292 29.29516 1.000 70.52874 54 ALA C C 1
ATOM 3089 O O . ALA B 1 54 ? -27.37966 55.71481 30.35568 1.000 63.13081 54 ALA C O 1
ATOM 3091 N N . ALA B 1 55 ? -28.38749 55.23262 28.40189 1.000 69.86326 55 ALA C N 1
ATOM 3092 C CA . ALA B 1 55 ? -29.45764 56.20898 28.55576 1.000 72.65066 55 ALA C CA 1
ATOM 3093 C C . ALA B 1 55 ? -30.74567 55.61841 29.11371 1.000 75.49557 55 ALA C C 1
ATOM 3094 O O . ALA B 1 55 ? -31.46326 56.31173 29.84269 1.000 85.32042 55 ALA C O 1
ATOM 3096 N N . SER B 1 56 ? -31.06114 54.36276 28.79771 1.000 73.45105 56 SER C N 1
ATOM 3097 C CA . SER B 1 56 ? -32.32265 53.75029 29.19911 1.000 78.38856 56 SER C CA 1
ATOM 3098 C C . SER B 1 56 ? -32.06913 52.49664 30.02506 1.000 71.75352 56 SER C C 1
ATOM 3099 O O . SER B 1 56 ? -31.49033 51.52292 29.52950 1.000 65.20995 56 SER C O 1
ATOM 3102 N N . LYS B 1 57 ? -32.51711 52.52879 31.28274 1.000 69.87237 57 LYS C N 1
ATOM 3103 C CA . LYS B 1 57 ? -32.53280 51.33692 32.12417 1.000 66.94022 57 LYS C CA 1
ATOM 3104 C C . LYS B 1 57 ? -33.46083 50.26942 31.55982 1.000 74.49067 57 LYS C C 1
ATOM 3105 O O . LYS B 1 57 ? -33.20977 49.07116 31.73451 1.000 74.99691 57 LYS C O 1
ATOM 3111 N N . ALA B 1 58 ? -34.54483 50.68573 30.89830 1.000 64.89978 58 ALA C N 1
ATOM 3112 C CA . ALA B 1 58 ? -35.48786 49.72879 30.32651 1.000 66.65464 58 ALA C CA 1
ATOM 3113 C C . ALA B 1 58 ? -34.82707 48.86245 29.26223 1.000 67.19673 58 ALA C C 1
ATOM 3114 O O . ALA B 1 58 ? -35.07455 47.65274 29.19552 1.000 69.27632 58 ALA C O 1
ATOM 3116 N N . TYR B 1 59 ? -34.00744 49.47280 28.40115 1.000 65.14513 59 TYR C N 1
ATOM 3117 C CA . TYR B 1 59 ? -33.28888 48.71518 27.38056 1.000 61.71769 59 TYR C CA 1
ATOM 3118 C C . TYR B 1 59 ? -32.45366 47.59727 27.99663 1.000 64.61572 59 TYR C C 1
ATOM 3119 O O . TYR B 1 59 ? -32.45834 46.46620 27.49812 1.000 64.87951 59 TYR C O 1
ATOM 3128 N N . CYS B 1 60 ? -31.73118 47.89227 29.08163 1.000 64.78798 60 CYS C N 1
ATOM 3129 C CA . CYS B 1 60 ? -30.92113 46.86760 29.73581 1.000 59.61158 60 CYS C CA 1
ATOM 3130 C C . CYS B 1 60 ? -31.78598 45.77525 30.35444 1.000 64.43242 60 CYS C C 1
ATOM 3131 O O . CYS B 1 60 ? -31.48705 44.58295 30.21613 1.000 69.39148 60 CYS C O 1
ATOM 3134 N N . ASP B 1 61 ? -32.85761 46.16018 31.05411 1.000 70.06114 61 ASP C N 1
ATOM 3135 C CA . ASP B 1 61 ? -33.74026 45.15834 31.64770 1.000 71.34887 61 ASP C CA 1
ATOM 3136 C C . ASP B 1 61 ? -34.38663 44.27407 30.58954 1.000 69.76475 61 ASP C C 1
ATOM 3137 O O . ASP B 1 61 ? -34.64824 43.09426 30.84686 1.000 65.94356 61 ASP C O 1
ATOM 3142 N N . ASP B 1 62 ? -34.65616 44.81598 29.40084 1.000 61.28931 62 ASP C N 1
ATOM 3143 C CA . ASP B 1 62 ? -35.20239 43.98768 28.33114 1.000 60.88205 62 ASP C CA 1
ATOM 3144 C C . ASP B 1 62 ? -34.19237 42.92975 27.90406 1.000 70.66581 62 ASP C C 1
ATOM 3145 O O . ASP B 1 62 ? -34.52628 41.74451 27.78581 1.000 71.75033 62 ASP C O 1
ATOM 3150 N N . ILE B 1 63 ? -32.94640 43.34530 27.66184 1.000 65.35648 63 ILE C N 1
ATOM 3151 C CA . ILE B 1 63 ? -31.91375 42.39967 27.24719 1.000 60.33394 63 ILE C CA 1
ATOM 3152 C C . ILE B 1 63 ? -31.65987 41.37649 28.34705 1.000 59.45166 63 ILE C C 1
ATOM 3153 O O . ILE B 1 63 ? -31.62442 40.16485 28.09766 1.000 61.67465 63 ILE C O 1
ATOM 3158 N N . LYS B 1 64 ? -31.48731 41.85153 29.58465 1.000 55.81417 64 LYS C N 1
ATOM 3159 C CA . LYS B 1 64 ? -31.23386 40.94656 30.70304 1.000 63.11106 64 LYS C CA 1
ATOM 3160 C C . LYS B 1 64 ? -32.38392 39.96500 30.90378 1.000 53.64734 64 LYS C C 1
ATOM 3161 O O . LYS B 1 64 ? -32.16250 38.75860 31.05978 1.000 59.47542 64 LYS C O 1
ATOM 3167 N N . GLY B 1 65 ? -33.62332 40.46306 30.89539 1.000 58.76104 65 GLY C N 1
ATOM 3168 C CA . GLY B 1 65 ? -34.76169 39.58536 31.12508 1.000 44.22460 65 GLY C CA 1
ATOM 3169 C C . GLY B 1 65 ? -34.93902 38.55190 30.02879 1.000 54.29591 65 GLY C C 1
ATOM 3170 O O . GLY B 1 65 ? -35.23414 37.38552 30.30259 1.000 52.41967 65 GLY C O 1
ATOM 3171 N N . ARG B 1 66 ? -34.76322 38.96568 28.77176 1.000 52.92320 66 ARG C N 1
ATOM 3172 C CA . ARG B 1 66 ? -34.88471 38.02924 27.66034 1.000 48.29319 66 ARG C CA 1
ATOM 3173 C C . ARG B 1 66 ? -33.83546 36.92944 27.74822 1.000 56.11516 66 ARG C C 1
ATOM 3174 O O . ARG B 1 66 ? -34.13612 35.75330 27.51116 1.000 62.03996 66 ARG C O 1
ATOM 3182 N N . LEU B 1 67 ? -32.59704 37.29198 28.09062 1.000 53.71485 67 LEU C N 1
ATOM 3183 C CA . LEU B 1 67 ? -31.53267 36.29636 28.16893 1.000 55.83737 67 LEU C CA 1
ATOM 3184 C C . LEU B 1 67 ? -31.75838 35.33291 29.32893 1.000 59.24841 67 LEU C C 1
ATOM 3185 O O . LEU B 1 67 ? -31.44706 34.14105 29.22055 1.000 56.92400 67 LEU C O 1
ATOM 3190 N N . ALA B 1 68 ? -32.30172 35.82697 30.44609 1.000 58.35664 68 ALA C N 1
ATOM 3191 C CA . ALA B 1 68 ? -32.56781 34.95161 31.58379 1.000 51.55748 68 ALA C CA 1
ATOM 3192 C C . ALA B 1 68 ? -33.65295 33.92832 31.26734 1.000 64.71671 68 ALA C C 1
ATOM 3193 O O . ALA B 1 68 ? -33.64770 32.82994 31.83460 1.000 60.87818 68 ALA C O 1
ATOM 3195 N N . GLU B 1 69 ? -34.58946 34.26537 30.37472 1.000 61.04774 69 GLU C N 1
ATOM 3196 C CA . GLU B 1 69 ? -35.58246 33.28446 29.94580 1.000 68.49225 69 GLU C CA 1
ATOM 3197 C C . GLU B 1 69 ? -34.92527 32.13671 29.18837 1.000 73.94064 69 GLU C C 1
ATOM 3198 O O . GLU B 1 69 ? -35.33947 30.97798 29.31549 1.000 69.75674 69 GLU C O 1
ATOM 3204 N N . THR B 1 70 ? -33.89182 32.43949 28.39981 1.000 77.62320 70 THR C N 1
ATOM 3205 C CA . THR B 1 70 ? -33.15642 31.40056 27.68956 1.000 69.90932 70 THR C CA 1
ATOM 3206 C C . THR B 1 70 ? -32.27016 30.58533 28.62584 1.000 60.17356 70 THR C C 1
ATOM 3207 O O . THR B 1 70 ? -31.90603 29.45222 28.29137 1.000 53.06154 70 THR C O 1
ATOM 3211 N N . GLY B 1 71 ? -31.95463 31.11487 29.80132 1.000 62.15396 71 GLY C N 1
ATOM 3212 C CA . GLY B 1 71 ? -31.06610 30.46079 30.73223 1.000 55.83068 71 GLY C CA 1
ATOM 3213 C C . GLY B 1 71 ? -29.64527 30.97362 30.69752 1.000 64.79899 71 GLY C C 1
ATOM 3214 O O . GLY B 1 71 ? -28.72629 30.22481 31.04534 1.000 69.63488 71 GLY C O 1
ATOM 3215 N N . ILE B 1 72 ? -29.43915 32.22790 30.30416 1.000 67.69170 72 ILE C N 1
ATOM 3216 C CA . ILE B 1 72 ? -28.12052 32.79942 30.07192 1.000 58.32428 72 ILE C CA 1
ATOM 3217 C C . ILE B 1 72 ? -28.01271 34.10665 30.84463 1.000 57.09221 72 ILE C C 1
ATOM 3218 O O . ILE B 1 72 ? -29.00051 34.82400 31.02801 1.000 65.43230 72 ILE C O 1
ATOM 3223 N N . GLU B 1 73 ? -26.80417 34.40967 31.31167 1.000 64.02545 73 GLU C N 1
ATOM 3224 C CA . GLU B 1 73 ? -26.52779 35.65017 32.01689 1.000 62.53248 73 GLU C CA 1
ATOM 3225 C C . GLU B 1 73 ? -25.33706 36.34332 31.36576 1.000 63.94968 73 GLU C C 1
ATOM 3226 O O . GLU B 1 73 ? -24.43348 35.68889 30.84262 1.000 62.54220 73 GLU C O 1
ATOM 3232 N N . ILE B 1 74 ? -25.34801 37.67344 31.37800 1.000 57.89132 74 ILE C N 1
ATOM 3233 C CA . ILE B 1 74 ? -24.22347 38.44490 30.85536 1.000 48.69440 74 ILE C CA 1
ATOM 3234 C C . ILE B 1 74 ? -23.12620 38.48304 31.91171 1.000 50.82115 74 ILE C C 1
ATOM 3235 O O . ILE B 1 74 ? -23.33995 38.97226 33.02547 1.000 54.60469 74 ILE C O 1
ATOM 3240 N N . THR B 1 75 ? -21.94740 37.96557 31.56493 1.000 47.53648 75 THR C N 1
ATOM 3241 C CA . THR B 1 75 ? -20.82405 38.00434 32.49476 1.000 56.45099 75 THR C CA 1
ATOM 3242 C C . THR B 1 75 ? -20.20856 39.39952 32.55346 1.000 55.01439 75 THR C C 1
ATOM 3243 O O . THR B 1 75 ? -20.15064 40.02066 33.62005 1.000 53.27846 75 THR C O 1
ATOM 3247 N N . GLU B 1 76 ? -19.74903 39.90849 31.41141 1.000 49.23613 76 GLU C N 1
ATOM 3248 C CA . GLU B 1 76 ? -19.20746 41.25658 31.31247 1.000 48.00955 76 GLU C CA 1
ATOM 3249 C C . GLU B 1 76 ? -19.48766 41.78720 29.91343 1.000 49.99433 76 GLU C C 1
ATOM 3250 O O . GLU B 1 76 ? -19.84055 41.03954 28.99744 1.000 44.56524 76 GLU C O 1
ATOM 3256 N N . LEU B 1 77 ? -19.32819 43.09434 29.75901 1.000 45.54533 77 LEU C N 1
ATOM 3257 C CA . LEU B 1 77 ? -19.30552 43.70630 28.44202 1.000 48.68267 77 LEU C CA 1
ATOM 3258 C C . LEU B 1 77 ? -17.86078 43.82054 27.96799 1.000 49.62760 77 LEU C C 1
ATOM 3259 O O . LEU B 1 77 ? -16.91878 43.80420 28.76255 1.000 46.39069 77 LEU C O 1
ATOM 3264 N N . SER B 1 78 ? -17.68948 43.89723 26.65327 1.000 51.65102 78 SER C N 1
ATOM 3265 C CA . SER B 1 78 ? -16.36820 43.97041 26.04667 1.000 47.12114 78 SER C CA 1
ATOM 3266 C C . SER B 1 78 ? -16.26586 45.21131 25.17191 1.000 49.39272 78 SER C C 1
ATOM 3267 O O . SER B 1 78 ? -17.14430 45.46544 24.34126 1.000 41.98128 78 SER C O 1
ATOM 3270 N N . THR B 1 79 ? -15.19769 45.98003 25.36518 1.000 44.05301 79 THR C N 1
ATOM 3271 C CA . THR B 1 79 ? -14.84516 47.10281 24.50091 1.000 40.61278 79 THR C CA 1
ATOM 3272 C C . THR B 1 79 ? -13.40052 46.96633 24.03691 1.000 45.90623 79 THR C C 1
ATOM 3273 O O . THR B 1 79 ? -12.60978 47.90963 24.09278 1.000 54.85234 79 THR C O 1
ATOM 3277 N N . HIS B 1 80 ? -13.02981 45.76453 23.58869 1.000 49.18647 80 HIS C N 1
ATOM 3278 C CA . HIS B 1 80 ? -11.68906 45.56419 23.04847 1.000 51.24604 80 HIS C CA 1
ATOM 3279 C C . HIS B 1 80 ? -11.44244 46.47837 21.85614 1.000 51.02786 80 HIS C C 1
ATOM 3280 O O . HIS B 1 80 ? -10.39310 47.12534 21.76277 1.000 51.18033 80 HIS C O 1
ATOM 3287 N N . ILE B 1 81 ? -12.40976 46.55249 20.93815 1.000 49.66599 81 ILE C N 1
ATOM 3288 C CA . ILE B 1 81 ? -12.25353 47.38922 19.75047 1.000 42.87459 81 ILE C CA 1
ATOM 3289 C C . ILE B 1 81 ? -12.10498 48.85114 20.14735 1.000 53.87434 81 ILE C C 1
ATOM 3290 O O . ILE B 1 81 ? -11.15047 49.52889 19.74783 1.000 51.59329 81 ILE C O 1
ATOM 3295 N N . GLN B 1 82 ? -13.04433 49.35335 20.95514 1.000 53.08575 82 GLN C N 1
ATOM 3296 C CA . GLN B 1 82 ? -13.04072 50.76738 21.31495 1.000 48.67899 82 GLN C CA 1
ATOM 3297 C C . GLN B 1 82 ? -11.83396 51.12527 22.17465 1.000 42.67030 82 GLN C C 1
ATOM 3298 O O . GLN B 1 82 ? -11.25628 52.20631 22.01590 1.000 48.91731 82 GLN C O 1
ATOM 3304 N N . GLY B 1 83 ? -11.44623 50.24118 23.09712 1.000 39.79411 83 GLY C N 1
ATOM 3305 C CA . GLY B 1 83 ? -10.28708 50.51952 23.93052 1.000 42.50961 83 GLY C CA 1
ATOM 3306 C C . GLY B 1 83 ? -9.00717 50.66363 23.13035 1.000 42.73062 83 GLY C C 1
ATOM 3307 O O . GLY B 1 83 ? -8.13606 51.46498 23.47513 1.000 41.63876 83 GLY C O 1
ATOM 3308 N N . GLN B 1 84 ? -8.87620 49.88831 22.05144 1.000 46.34982 84 GLN C N 1
ATOM 3309 C CA . GLN B 1 84 ? -7.70907 50.01378 21.18663 1.000 39.91875 84 GLN C CA 1
ATOM 3310 C C . GLN B 1 84 ? -7.65360 51.39204 20.53936 1.000 47.13736 84 GLN C C 1
ATOM 3311 O O . GLN B 1 84 ? -6.57360 51.97507 20.39246 1.000 47.34713 84 GLN C O 1
ATOM 3317 N N . LEU B 1 85 ? -8.81222 51.93045 20.15108 1.000 51.56540 85 LEU C N 1
ATOM 3318 C CA . LEU B 1 85 ? -8.89003 53.20570 19.45014 1.000 42.00414 85 LEU C CA 1
ATOM 3319 C C . LEU B 1 85 ? -8.67941 54.40977 20.35988 1.000 41.08235 85 LEU C C 1
ATOM 3320 O O . LEU B 1 85 ? -8.58943 55.53400 19.85636 1.000 47.91805 85 LEU C O 1
ATOM 3325 N N . VAL B 1 86 ? -8.59978 54.21066 21.67690 1.000 46.25512 86 VAL C N 1
ATOM 3326 C CA . VAL B 1 86 ? -8.30032 55.32554 22.57073 1.000 45.57324 86 VAL C CA 1
ATOM 3327 C C . VAL B 1 86 ? -6.87074 55.81841 22.35402 1.000 52.36227 86 VAL C C 1
ATOM 3328 O O . VAL B 1 86 ? -6.57449 57.00132 22.56704 1.000 45.95485 86 VAL C O 1
ATOM 3332 N N . SER B 1 87 ? -5.97132 54.94120 21.90406 1.000 45.80592 87 SER C N 1
ATOM 3333 C CA . SER B 1 87 ? -4.58337 55.32345 21.64278 1.000 52.78658 87 SER C CA 1
ATOM 3334 C C . SER B 1 87 ? -4.08600 54.50914 20.45808 1.000 52.21586 87 SER C C 1
ATOM 3335 O O . SER B 1 87 ? -3.92172 53.29097 20.57155 1.000 62.08437 87 SER C O 1
ATOM 3338 N N . VAL B 1 88 ? -3.85037 55.17314 19.32822 1.000 55.61299 88 VAL C N 1
ATOM 3339 C CA . VAL B 1 88 ? -3.41605 54.51236 18.10254 1.000 51.55781 88 VAL C CA 1
ATOM 3340 C C . VAL B 1 88 ? -2.21451 55.26461 17.54868 1.000 49.29305 88 VAL C C 1
ATOM 3341 O O . VAL B 1 88 ? -2.25168 56.49286 17.41739 1.000 58.64037 88 VAL C O 1
ATOM 3345 N N . HIS B 1 89 ? -1.16158 54.53024 17.21283 1.000 46.48140 89 HIS C N 1
ATOM 3346 C CA . HIS B 1 89 ? -0.01558 55.13606 16.55190 1.000 42.55727 89 HIS C CA 1
ATOM 3347 C C . HIS B 1 89 ? -0.32349 55.33520 15.06782 1.000 47.95955 89 HIS C C 1
ATOM 3348 O O . HIS B 1 89 ? -1.00259 54.50165 14.46110 1.000 45.39372 89 HIS C O 1
ATOM 3355 N N . PRO B 1 90 ? 0.14910 56.43628 14.47116 1.000 54.61040 90 PRO C N 1
ATOM 3356 C CA . PRO B 1 90 ? -0.20632 56.73996 13.07032 1.000 49.21394 90 PRO C CA 1
ATOM 3357 C C . PRO B 1 90 ? 0.10276 55.63433 12.07442 1.000 50.36740 90 PRO C C 1
ATOM 3358 O O . PRO B 1 90 ? -0.59375 55.52484 11.05754 1.000 62.61804 90 PRO C O 1
ATOM 3362 N N . ALA B 1 91 ? 1.12810 54.81713 12.32033 1.000 46.34410 91 ALA C N 1
ATOM 3363 C CA . ALA B 1 91 ? 1.45651 53.74403 11.38830 1.000 48.80082 91 ALA C CA 1
ATOM 3364 C C . ALA B 1 91 ? 0.31816 52.74080 11.22940 1.000 51.42781 91 ALA C C 1
ATOM 3365 O O . ALA B 1 91 ? 0.26706 52.03404 10.21690 1.000 51.27481 91 ALA C O 1
ATOM 3367 N N . TYR B 1 92 ? -0.58852 52.65336 12.20281 1.000 49.97359 92 TYR C N 1
ATOM 3368 C CA . TYR B 1 92 ? -1.69573 51.70853 12.15078 1.000 53.74299 92 TYR C CA 1
ATOM 3369 C C . TYR B 1 92 ? -3.04372 52.38959 11.94539 1.000 53.00023 92 TYR C C 1
ATOM 3370 O O . TYR B 1 92 ? -4.08045 51.72948 12.06564 1.000 64.73668 92 TYR C O 1
ATOM 3379 N N . ASP B 1 93 ? -3.05391 53.68895 11.63445 1.000 59.54629 93 ASP C N 1
ATOM 3380 C CA . ASP B 1 93 ? -4.30544 54.44373 11.57270 1.000 63.29577 93 ASP C CA 1
ATOM 3381 C C . ASP B 1 93 ? -5.28346 53.84108 10.56988 1.000 64.71791 93 ASP C C 1
ATOM 3382 O O . ASP B 1 93 ? -6.46647 53.65299 10.87537 1.000 59.70950 93 ASP C O 1
ATOM 3387 N N . GLU B 1 94 ? -4.80764 53.52563 9.36702 1.000 70.46061 94 GLU C N 1
ATOM 3388 C CA . GLU B 1 94 ? -5.70591 53.02225 8.33527 1.000 66.17803 94 GLU C CA 1
ATOM 3389 C C . GLU B 1 94 ? -6.07044 51.55737 8.55435 1.000 65.07928 94 GLU C C 1
ATOM 3390 O O . GLU B 1 94 ? -7.18005 51.14236 8.20028 1.000 76.18699 94 GLU C O 1
ATOM 3396 N N . MET B 1 95 ? -5.16087 50.76235 9.12725 1.000 62.94609 95 MET C N 1
ATOM 3397 C CA . MET B 1 95 ? -5.45087 49.34968 9.36607 1.000 60.24665 95 MET C CA 1
ATOM 3398 C C . MET B 1 95 ? -6.56845 49.15074 10.38344 1.000 66.36642 95 MET C C 1
ATOM 3399 O O . MET B 1 95 ? -7.27721 48.13949 10.33065 1.000 67.40077 95 MET C O 1
ATOM 3404 N N . PHE B 1 96 ? -6.75112 50.09686 11.30066 1.000 65.11478 96 PHE C N 1
ATOM 3405 C CA . PHE B 1 96 ? -7.77671 49.99007 12.32858 1.000 60.96108 96 PHE C CA 1
ATOM 3406 C C . PHE B 1 96 ? -9.09755 50.62247 11.92017 1.000 62.51949 96 PHE C C 1
ATOM 3407 O O . PHE B 1 96 ? -10.08933 50.45871 12.63874 1.000 65.46730 96 PHE C O 1
ATOM 3415 N N . ASP B 1 97 ? -9.13831 51.32085 10.78235 1.000 65.32600 97 ASP C N 1
ATOM 3416 C CA . ASP B 1 97 ? -10.35545 52.01972 10.38321 1.000 73.96979 97 ASP C CA 1
ATOM 3417 C C . ASP B 1 97 ? -11.50173 51.05758 10.09361 1.000 70.52614 97 ASP C C 1
ATOM 3418 O O . ASP B 1 97 ? -12.67138 51.43420 10.23056 1.000 62.66739 97 ASP C O 1
ATOM 3423 N N . GLY B 1 98 ? -11.19812 49.82007 9.69735 1.000 63.58179 98 GLY C N 1
ATOM 3424 C CA . GLY B 1 98 ? -12.25910 48.85666 9.45077 1.000 60.91851 98 GLY C CA 1
ATOM 3425 C C . GLY B 1 98 ? -13.04597 48.45485 10.68342 1.000 63.69530 98 GLY C C 1
ATOM 3426 O O . GLY B 1 98 ? -14.10366 47.83086 10.54550 1.000 72.76745 98 GLY C O 1
ATOM 3427 N N . PHE B 1 99 ? -12.56794 48.81236 11.87375 1.000 62.64807 99 PHE C N 1
ATOM 3428 C CA . PHE B 1 99 ? -13.24262 48.50060 13.12478 1.000 71.76656 99 PHE C CA 1
ATOM 3429 C C . PHE B 1 99 ? -14.06467 49.66090 13.66635 1.000 68.21745 99 PHE C C 1
ATOM 3430 O O . PHE B 1 99 ? -14.78413 49.48108 14.65453 1.000 74.64131 99 PHE C O 1
ATOM 3438 N N . ALA B 1 100 ? -13.96705 50.83270 13.06426 1.000 65.74352 100 ALA C N 1
ATOM 3439 C CA . ALA B 1 100 ? -14.75917 51.97867 13.46893 1.000 62.25091 100 ALA C CA 1
ATOM 3440 C C . ALA B 1 100 ? -15.95763 52.14032 12.54623 1.000 62.27272 100 ALA C C 1
ATOM 3441 O O . ALA B 1 100 ? -15.96252 51.62899 11.42206 1.000 64.23521 100 ALA C O 1
ATOM 3443 N N . PRO B 1 101 ? -17.00475 52.83515 12.99371 1.000 65.73444 101 PRO C N 1
ATOM 3444 C CA . PRO B 1 101 ? -18.12895 53.12738 12.09586 1.000 67.16767 101 PRO C CA 1
ATOM 3445 C C . PRO B 1 101 ? -17.67113 53.86796 10.84767 1.000 70.16175 101 PRO C C 1
ATOM 3446 O O . PRO B 1 101 ? -16.68937 54.61422 10.86529 1.000 73.42932 101 PRO C O 1
ATOM 3450 N N . ALA B 1 102 ? -18.40813 53.64891 9.75360 1.000 69.12622 102 ALA C N 1
ATOM 3451 C CA . ALA B 1 102 ? -17.99432 54.14913 8.44417 1.000 74.40751 102 ALA C CA 1
ATOM 3452 C C . ALA B 1 102 ? -17.79530 55.65961 8.44178 1.000 74.13841 102 ALA C C 1
ATOM 3453 O O . ALA B 1 102 ? -16.93157 56.16953 7.71914 1.000 74.77904 102 ALA C O 1
ATOM 3455 N N . GLU B 1 103 ? -18.58536 56.39082 9.22898 1.000 68.38934 103 GLU C N 1
ATOM 3456 C CA . GLU B 1 103 ? -18.49077 57.84478 9.24031 1.000 68.36105 103 GLU C CA 1
ATOM 3457 C C . GLU B 1 103 ? -17.19040 58.34488 9.85947 1.000 73.47070 103 GLU C C 1
ATOM 3458 O O . GLU B 1 103 ? -16.81677 59.50055 9.63148 1.000 73.39279 103 GLU C O 1
ATOM 3464 N N . LEU B 1 104 ? -16.49881 57.51192 10.63746 1.000 62.37304 104 LEU C N 1
ATOM 3465 C CA . LEU B 1 104 ? -15.27717 57.91915 11.31858 1.000 56.95401 104 LEU C CA 1
ATOM 3466 C C . LEU B 1 104 ? -13.99887 57.56237 10.56837 1.000 61.48642 104 LEU C C 1
ATOM 3467 O O . LEU B 1 104 ? -12.91393 57.95672 11.00995 1.000 63.15856 104 LEU C O 1
ATOM 3472 N N . ARG B 1 105 ? -14.08994 56.82610 9.46464 1.000 53.16038 105 ARG C N 1
ATOM 3473 C CA . ARG B 1 105 ? -12.89057 56.36499 8.77751 1.000 59.40389 105 ARG C CA 1
ATOM 3474 C C . ARG B 1 105 ? -12.20282 57.52234 8.06045 1.000 64.40054 105 ARG C C 1
ATOM 3475 O O . ARG B 1 105 ? -12.83676 58.27339 7.31284 1.000 66.60456 105 ARG C O 1
ATOM 3483 N N . GLY B 1 106 ? -10.89932 57.66350 8.29177 1.000 66.58471 106 GLY C N 1
ATOM 3484 C CA . GLY B 1 106 ? -10.13371 58.76329 7.74857 1.000 54.68773 106 GLY C CA 1
ATOM 3485 C C . GLY B 1 106 ? -10.09909 60.00073 8.61548 1.000 57.41779 106 GLY C C 1
ATOM 3486 O O . GLY B 1 106 ? -9.42746 60.97469 8.25174 1.000 63.57307 106 GLY C O 1
ATOM 3487 N N . ARG B 1 107 ? -10.79637 59.99432 9.75219 1.000 51.28719 107 ARG C N 1
ATOM 3488 C CA . ARG B 1 107 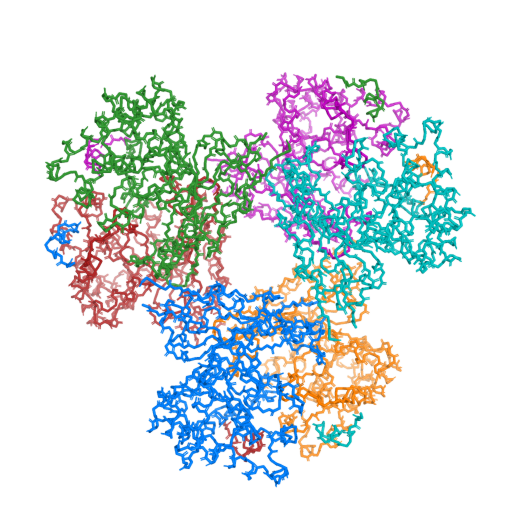? -10.86919 61.13126 10.66574 1.000 56.13535 107 ARG C CA 1
ATOM 3489 C C . ARG B 1 107 ? -10.31739 60.68614 12.01699 1.000 54.99404 107 ARG C C 1
ATOM 3490 O O . ARG B 1 107 ? -11.08139 60.31578 12.92192 1.000 50.33939 107 ARG C O 1
ATOM 3498 N N . PRO B 1 108 ? -8.99287 60.72013 12.19160 1.000 59.64479 108 PRO C N 1
ATOM 3499 C CA . PRO B 1 108 ? -8.38902 60.10676 13.38904 1.000 64.73254 108 PRO C CA 1
ATOM 3500 C C . PRO B 1 108 ? -8.79026 60.75977 14.69930 1.000 54.58390 108 PRO C C 1
ATOM 3501 O O . PRO B 1 108 ? -8.90227 60.06077 15.71307 1.000 66.48117 108 PRO C O 1
ATOM 3505 N N . GLN B 1 109 ? -9.00091 62.07540 14.72231 1.000 54.38199 109 GLN C N 1
ATOM 3506 C CA . GLN B 1 109 ? -9.35084 62.72777 15.97878 1.000 57.25714 109 GLN C CA 1
ATOM 3507 C C . GLN B 1 109 ? -10.79414 62.43954 16.37183 1.000 58.70679 109 GLN C C 1
ATOM 3508 O O . GLN B 1 109 ? -11.08176 62.19171 17.54806 1.000 64.86762 109 GLN C O 1
ATOM 3514 N N . ALA B 1 110 ? -11.71198 62.46085 15.40444 1.000 54.96029 110 ALA C N 1
ATOM 3515 C CA . ALA B 1 110 ? -13.10364 62.14282 15.70453 1.000 55.70184 110 ALA C CA 1
ATOM 3516 C C . ALA B 1 110 ? -13.25508 60.69101 16.13594 1.000 66.85199 110 ALA C C 1
ATOM 3517 O O . ALA B 1 110 ? -14.07568 60.37879 17.00779 1.000 58.22939 110 ALA C O 1
ATOM 3519 N N . ARG B 1 111 ? -12.47413 59.78999 15.53237 1.000 51.82895 111 ARG C N 1
ATOM 3520 C CA . ARG B 1 111 ? -12.53626 58.38278 15.91119 1.000 44.34933 111 ARG C CA 1
ATOM 3521 C C . ARG B 1 111 ? -12.07802 58.17353 17.34846 1.000 51.52574 111 ARG C C 1
ATOM 3522 O O . ARG B 1 111 ? -12.67878 57.38592 18.08817 1.000 46.87376 111 ARG C O 1
ATOM 3530 N N . GLN B 1 112 ? -11.01395 58.86683 17.76316 1.000 53.26256 112 GLN C N 1
ATOM 3531 C CA . GLN B 1 112 ? -10.53013 58.71717 19.13232 1.000 53.77709 112 GLN C CA 1
ATOM 3532 C C . GLN B 1 112 ? -11.53161 59.26939 20.14126 1.000 52.50067 112 GLN C C 1
ATOM 3533 O O . GLN B 1 112 ? -11.68075 58.72016 21.23873 1.000 45.98017 112 GLN C O 1
ATOM 3539 N N . GLU B 1 113 ? -12.21646 60.36251 19.79694 1.000 52.89588 113 GLU C N 1
ATOM 3540 C CA . GLU B 1 113 ? -13.17994 60.94629 20.72589 1.000 54.94379 113 GLU C CA 1
ATOM 3541 C C . GLU B 1 113 ? -14.42059 60.07273 20.85269 1.000 53.21434 113 GLU C C 1
ATOM 3542 O O . GLU B 1 113 ? -14.96315 59.91097 21.95282 1.000 51.65670 113 GLU C O 1
ATOM 3548 N N . TRP B 1 114 ? -14.88466 59.50539 19.73621 1.000 39.66813 114 TRP C N 1
ATOM 3549 C CA . TRP B 1 114 ? -15.98575 58.54872 19.79001 1.000 46.47220 114 TRP C CA 1
ATOM 3550 C C . TRP B 1 114 ? -15.63849 57.35573 20.67303 1.000 53.72127 114 TRP C C 1
ATOM 3551 O O . TRP B 1 114 ? -16.49581 56.84263 21.40106 1.000 49.26578 114 TRP C O 1
ATOM 3562 N N . ALA B 1 115 ? -14.37869 56.91354 20.63732 1.000 42.90928 115 ALA C N 1
ATOM 3563 C CA . ALA B 1 115 ? -13.97754 55.75675 21.42930 1.000 42.21835 115 ALA C CA 1
ATOM 3564 C C . ALA B 1 115 ? -13.96493 56.07871 22.91947 1.000 46.41461 115 ALA C C 1
ATOM 3565 O O . ALA B 1 115 ? -14.34789 55.23989 23.74336 1.000 47.36701 115 ALA C O 1
ATOM 3567 N N . VAL B 1 116 ? -13.52336 57.28325 23.28874 1.000 45.07895 116 VAL C N 1
ATOM 3568 C CA . VAL B 1 116 ? -13.53660 57.67097 24.69739 1.000 46.41209 116 VAL C CA 1
ATOM 3569 C C . VAL B 1 116 ? -14.96395 57.69738 25.22870 1.000 55.34238 116 VAL C C 1
ATOM 3570 O O . VAL B 1 116 ? -15.23313 57.26564 26.35632 1.000 57.44997 116 VAL C O 1
ATOM 3574 N N . ASN B 1 117 ? -15.90246 58.19518 24.42230 1.000 56.28038 117 ASN C N 1
ATOM 3575 C CA . ASN B 1 117 ? -17.29498 58.24557 24.85218 1.000 55.01790 117 ASN C CA 1
ATOM 3576 C C . ASN B 1 117 ? -17.88734 56.84409 24.97417 1.000 64.96613 117 ASN C C 1
ATOM 3577 O O . ASN B 1 117 ? -18.70224 56.58604 25.86854 1.000 54.57699 117 ASN C O 1
ATOM 3582 N N . GLN B 1 118 ? -17.50045 55.93067 24.07544 1.000 57.88783 118 GLN C N 1
ATOM 3583 C CA . GLN B 1 118 ? -17.96923 54.54877 24.16375 1.000 56.27715 118 GLN C CA 1
ATOM 3584 C C . GLN B 1 118 ? -17.55746 53.90165 25.48155 1.000 52.89923 118 GLN C C 1
ATOM 3585 O O . GLN B 1 118 ? -18.35583 53.19267 26.10631 1.000 46.21595 118 GLN C O 1
ATOM 3591 N N . LEU B 1 119 ? -16.31562 54.13296 25.92056 1.000 52.57021 119 LEU C N 1
ATOM 3592 C CA . LEU B 1 119 ? -15.85582 53.55695 27.18244 1.000 53.30986 119 LEU C CA 1
ATOM 3593 C C . LEU B 1 119 ? -16.66056 54.09101 28.36132 1.000 54.12787 119 LEU C C 1
ATOM 3594 O O . LEU B 1 119 ? -17.00971 53.33594 29.27688 1.000 59.57977 119 LEU C O 1
ATOM 3599 N N . LYS B 1 120 ? -16.96452 55.39139 28.35679 1.000 49.26513 120 LYS C N 1
ATOM 3600 C CA . LYS B 1 120 ? -17.70145 55.98338 29.46956 1.000 58.75498 120 LYS C CA 1
ATOM 3601 C C . LYS B 1 120 ? -19.14563 55.49610 29.50213 1.000 62.96629 120 LYS C C 1
ATOM 3602 O O . LYS B 1 120 ? -19.70896 55.28087 30.58294 1.000 52.19487 120 LYS C O 1
ATOM 3608 N N . CYS B 1 121 ? -19.75862 55.30702 28.32918 1.000 54.97307 121 CYS C N 1
ATOM 3609 C CA . CYS B 1 121 ? -21.10583 54.74610 28.28476 1.000 57.61223 121 CYS C CA 1
ATOM 3610 C C . CYS B 1 121 ? -21.12158 53.29850 28.75506 1.000 59.36725 121 CYS C C 1
ATOM 3611 O O . CYS B 1 121 ? -22.14087 52.82825 29.27341 1.000 55.64539 121 CYS C O 1
ATOM 3614 N N . ALA B 1 122 ? -20.00853 52.57951 28.58183 1.000 61.93859 122 ALA C N 1
ATOM 3615 C CA . ALA B 1 122 ? -19.94044 51.19625 29.03907 1.000 51.26358 122 ALA C CA 1
ATOM 3616 C C . ALA B 1 122 ? -19.96168 51.10389 30.55961 1.000 46.18035 122 ALA C C 1
ATOM 3617 O O . ALA B 1 122 ? -20.45839 50.11526 31.11108 1.000 45.20288 122 ALA C O 1
ATOM 3619 N N . ALA B 1 123 ? -19.42585 52.11174 31.25092 1.000 38.52838 123 ALA C N 1
ATOM 3620 C CA . ALA B 1 123 ? -19.47373 52.11639 32.71026 1.000 53.06057 123 ALA C CA 1
ATOM 3621 C C . ALA B 1 123 ? -20.90780 52.22532 33.21561 1.000 54.84555 123 ALA C C 1
ATOM 3622 O O . ALA B 1 123 ? -21.31429 51.48734 34.12129 1.000 50.87586 123 ALA C O 1
ATOM 3624 N N . LYS B 1 124 ? -21.68983 53.14582 32.64245 1.000 46.39665 124 LYS C N 1
ATOM 3625 C CA . LYS B 1 124 ? -23.08034 53.30043 33.06038 1.000 55.09241 124 LYS C CA 1
ATOM 3626 C C . LYS B 1 124 ? -23.90945 52.07466 32.69611 1.000 64.18172 124 LYS C C 1
ATOM 3627 O O . LYS B 1 124 ? -24.71534 51.59984 33.50669 1.000 57.26808 124 LYS C O 1
ATOM 3633 N N . ALA B 1 125 ? -23.72491 51.54546 31.48359 1.000 45.78253 125 ALA C N 1
ATOM 3634 C CA . ALA B 1 125 ? -24.49208 50.37539 31.07423 1.000 51.83417 125 ALA C CA 1
ATOM 3635 C C . ALA B 1 125 ? -24.15449 49.16130 31.92940 1.000 49.10619 125 ALA C C 1
ATOM 3636 O O . ALA B 1 125 ? -25.02020 48.31373 32.17394 1.000 62.88679 125 ALA C O 1
ATOM 3638 N N . SER B 1 126 ? -22.90888 49.05765 32.39406 1.000 48.26875 126 SER C N 1
ATOM 3639 C CA . SER B 1 126 ? -22.54646 47.95520 33.27818 1.000 60.37452 126 SER C CA 1
ATOM 3640 C C . SER B 1 126 ? -23.20279 48.10864 34.64410 1.000 59.19657 126 SER C C 1
ATOM 3641 O O . SER B 1 126 ? -23.64530 47.11861 35.24057 1.000 52.61264 126 SER C O 1
ATOM 3644 N N . GLN B 1 127 ? -23.26428 49.34281 35.15713 1.000 61.57092 127 GLN C N 1
ATOM 3645 C CA . GLN B 1 127 ? -23.95750 49.59323 36.41730 1.000 62.90177 127 GLN C CA 1
ATOM 3646 C C . GLN B 1 127 ? -25.44052 49.23987 36.31799 1.000 62.22014 127 GLN C C 1
ATOM 3647 O O . GLN B 1 127 ? -26.00210 48.62958 37.23664 1.000 64.39532 127 GLN C O 1
ATOM 3653 N N . HIS B 1 128 ? -26.09347 49.60515 35.20853 1.000 56.91249 128 HIS C N 1
ATOM 3654 C CA . HIS B 1 128 ? -27.50949 49.27267 35.05353 1.000 66.92084 128 HIS C CA 1
ATOM 3655 C C . HIS B 1 128 ? -27.72672 47.76270 35.01905 1.000 64.58875 128 HIS C C 1
ATOM 3656 O O . HIS B 1 128 ? -28.69333 47.25417 35.59928 1.000 76.51136 128 HIS C O 1
ATOM 3663 N N . LEU B 1 129 ? -26.84241 47.03028 34.34215 1.000 64.53934 129 LEU C N 1
ATOM 3664 C CA . LEU B 1 129 ? -26.96061 45.58058 34.23519 1.000 57.14615 129 LEU C CA 1
ATOM 3665 C C . LEU B 1 129 ? -26.47999 44.83792 35.47751 1.000 57.21251 129 LEU C C 1
ATOM 3666 O O . LEU B 1 129 ? -26.59781 43.60815 35.52538 1.000 64.10528 129 LEU C O 1
ATOM 3671 N N . GLY B 1 130 ? -25.92907 45.53595 36.46596 1.000 56.47502 130 GLY C N 1
ATOM 3672 C CA . GLY B 1 130 ? -25.44189 44.87261 37.66021 1.000 54.53753 130 GLY C CA 1
ATOM 3673 C C . GLY B 1 130 ? -24.14804 44.10802 37.48700 1.000 65.18295 130 GLY C C 1
ATOM 3674 O O . GLY B 1 130 ? -23.91178 43.13428 38.20931 1.000 57.01925 130 GLY C O 1
ATOM 3675 N N . LEU B 1 131 ? -23.29699 44.52514 36.55507 1.000 70.80582 131 LEU C N 1
ATOM 3676 C CA . LEU B 1 131 ? -22.03153 43.85253 36.30327 1.000 52.80737 131 LEU C CA 1
ATOM 3677 C C . LEU B 1 131 ? -20.91568 44.49378 37.12016 1.000 64.17472 131 LEU C C 1
ATOM 3678 O O . LEU B 1 131 ? -20.93546 45.69571 37.40146 1.000 60.68904 131 LEU C O 1
ATOM 3683 N N . LYS B 1 132 ? -19.93310 43.67636 37.49586 1.000 58.24519 132 LYS C N 1
ATOM 3684 C CA . LYS B 1 132 ? -18.81364 44.14278 38.30445 1.000 66.09825 132 LYS C CA 1
ATOM 3685 C C . LYS B 1 132 ? -17.56550 44.45129 37.48895 1.000 62.85046 132 LYS C C 1
ATOM 3686 O O . LYS B 1 132 ? -16.80502 45.35235 37.85820 1.000 64.26929 132 LYS C O 1
ATOM 3692 N N . SER B 1 133 ? -17.33831 43.74192 36.38946 1.000 59.41646 133 SER C N 1
ATOM 3693 C CA . SER B 1 133 ? -16.11487 43.87801 35.61779 1.000 61.16880 133 SER C CA 1
ATOM 3694 C C . SER B 1 133 ? -16.42764 44.30033 34.18783 1.000 59.52236 133 SER C C 1
ATOM 3695 O O . SER B 1 133 ? -17.55728 44.17182 33.70906 1.000 54.75221 133 SER C O 1
ATOM 3698 N N . HIS B 1 134 ? -15.40020 44.81245 33.51192 1.000 51.91700 134 HIS C N 1
ATOM 3699 C CA . HIS B 1 134 ? -15.50194 45.21938 32.11678 1.000 46.35597 134 HIS C CA 1
ATOM 3700 C C . HIS B 1 134 ? -14.16956 44.94485 31.43297 1.000 51.49903 134 HIS C C 1
ATOM 3701 O O . HIS B 1 134 ? -13.11304 45.28780 31.97188 1.000 50.72160 134 HIS C O 1
ATOM 3708 N N . ALA B 1 135 ? -14.22624 44.33912 30.24854 1.000 38.12792 135 ALA C N 1
ATOM 3709 C CA . ALA B 1 135 ? -13.04245 43.90849 29.51721 1.000 45.27311 135 ALA C CA 1
ATOM 3710 C C . ALA B 1 135 ? -12.72775 44.89758 28.40429 1.000 52.72579 135 ALA C C 1
ATOM 3711 O O . ALA B 1 135 ? -13.63268 45.36778 27.70773 1.000 47.75599 135 ALA C O 1
ATOM 3713 N N . SER B 1 136 ? -11.44078 45.19407 28.22531 1.000 46.31312 136 SER C N 1
ATOM 3714 C CA . SER B 1 136 ? -11.03255 46.17579 27.22930 1.000 52.32377 136 SER C CA 1
ATOM 3715 C C . SER B 1 136 ? -9.55214 46.00908 26.91003 1.000 50.34238 136 SER C C 1
ATOM 3716 O O . SER B 1 136 ? -8.83418 45.23697 27.54893 1.000 51.30975 136 SER C O 1
ATOM 3719 N N . PHE B 1 137 ? -9.11813 46.72994 25.88185 1.000 60.07504 137 PHE C N 1
ATOM 3720 C CA . PHE B 1 137 ? -7.71787 46.90056 25.52956 1.000 40.02291 137 PHE C CA 1
ATOM 3721 C C . PHE B 1 137 ? -7.27312 48.30471 25.92260 1.000 46.32393 137 PHE C C 1
ATOM 3722 O O . PHE B 1 137 ? -8.09165 49.18882 26.18758 1.000 46.57186 137 PHE C O 1
ATOM 3730 N N . SER B 1 138 ? -5.95564 48.51282 25.93596 1.000 48.61671 138 SER C N 1
ATOM 3731 C CA . SER B 1 138 ? -5.38719 49.78496 26.36099 1.000 44.45842 138 SER C CA 1
ATOM 3732 C C . SER B 1 138 ? -4.93872 50.67241 25.20717 1.000 48.30697 138 SER C C 1
ATOM 3733 O O . SER B 1 138 ? -4.75663 51.87767 25.41207 1.000 49.98192 138 SER C O 1
ATOM 3736 N N . GLY B 1 139 ? -4.74258 50.11563 24.01557 1.000 48.71295 139 GLY C N 1
ATOM 3737 C CA . GLY B 1 139 ? -4.14130 50.85026 22.92438 1.000 44.75884 139 GLY C CA 1
ATOM 3738 C C . GLY B 1 139 ? -2.62777 50.85300 23.02448 1.000 52.88929 139 GLY C C 1
ATOM 3739 O O . GLY B 1 139 ? -2.02951 50.37535 23.99085 1.000 51.85309 139 GLY C O 1
ATOM 3740 N N . ALA B 1 140 ? -1.99232 51.40321 21.99192 1.000 56.39322 140 ALA C N 1
ATOM 3741 C CA . ALA B 1 140 ? -0.53631 51.40781 21.92859 1.000 51.78509 140 ALA C CA 1
ATOM 3742 C C . ALA B 1 140 ? -0.04934 52.66627 21.22956 1.000 57.04878 140 ALA C C 1
ATOM 3743 O O . ALA B 1 140 ? -0.48404 52.96927 20.11494 1.000 60.82010 140 ALA C O 1
ATOM 3745 N N . LEU B 1 141 ? 0.85920 53.38524 21.88612 1.000 57.74279 141 LEU C N 1
ATOM 3746 C CA . LEU B 1 141 ? 1.57104 54.50102 21.28070 1.000 44.78283 141 LEU C CA 1
ATOM 3747 C C . LEU B 1 141 ? 3.01612 54.18069 20.93177 1.000 55.48117 141 LEU C C 1
ATOM 3748 O O . LEU B 1 141 ? 3.56367 54.79110 20.01123 1.000 59.20907 141 LEU C O 1
ATOM 3753 N N . ALA B 1 142 ? 3.64443 53.23922 21.63962 1.000 48.39084 142 ALA C N 1
ATOM 3754 C CA . ALA B 1 142 ? 5.06879 52.96402 21.48953 1.000 41.35459 142 ALA C CA 1
ATOM 3755 C C . ALA B 1 142 ? 5.36161 51.55890 20.96748 1.000 51.34763 142 ALA C C 1
ATOM 3756 O O . ALA B 1 142 ? 6.53278 51.16103 20.92070 1.000 42.77061 142 ALA C O 1
ATOM 3758 N N . TRP B 1 143 ? 4.33918 50.80125 20.56827 1.000 47.12034 143 TRP C N 1
ATOM 3759 C CA . TRP B 1 143 ? 4.57024 49.43597 20.09756 1.000 51.61466 143 TRP C CA 1
ATOM 3760 C C . TRP B 1 143 ? 5.55089 49.31628 18.93120 1.000 48.86649 143 TRP C C 1
ATOM 3761 O O . TRP B 1 143 ? 6.31404 48.33483 18.91250 1.000 47.02062 143 TRP C O 1
ATOM 3772 N N . PRO B 1 144 ? 5.58410 50.21667 17.94170 1.000 43.38522 144 PRO C N 1
ATOM 3773 C CA . PRO B 1 144 ? 6.60404 50.08788 16.88301 1.000 40.52206 144 PRO C CA 1
ATOM 3774 C C . PRO B 1 144 ? 8.03744 50.09528 17.39155 1.000 43.45269 144 PRO C C 1
ATOM 3775 O O . PRO B 1 144 ? 8.93733 49.67030 16.65735 1.000 46.19055 144 PRO C O 1
ATOM 3779 N N . PHE B 1 145 ? 8.28277 50.55813 18.61742 1.000 47.23902 145 PHE C N 1
ATOM 3780 C CA . PHE B 1 145 ? 9.62650 50.65229 19.17483 1.000 43.71984 145 PHE C CA 1
ATOM 3781 C C . PHE B 1 145 ? 9.86292 49.60382 20.25560 1.000 47.35051 145 PHE C C 1
ATOM 3782 O O . PHE B 1 145 ? 10.66463 49.81477 21.16878 1.000 46.89495 145 PHE C O 1
ATOM 3790 N N . ILE B 1 146 ? 9.19172 48.45532 20.14177 1.000 41.61728 146 ILE C N 1
ATOM 3791 C CA . ILE B 1 146 ? 9.27631 47.43798 21.18483 1.000 43.38822 146 ILE C CA 1
ATOM 3792 C C . ILE B 1 146 ? 10.69431 46.88895 21.28481 1.000 51.29417 146 ILE C C 1
ATOM 3793 O O . ILE B 1 146 ? 11.18288 46.59166 22.38212 1.000 44.53185 146 ILE C O 1
ATOM 3798 N N . TYR B 1 147 ? 11.39067 46.76465 20.14430 1.000 46.72304 147 TYR C N 1
ATOM 3799 C CA . TYR B 1 147 ? 12.77495 46.32413 20.23239 1.000 43.76865 147 TYR C CA 1
ATOM 3800 C C . TYR B 1 147 ? 13.70164 47.52592 20.12766 1.000 53.77142 147 TYR C C 1
ATOM 3801 O O . TYR B 1 147 ? 13.51081 48.37349 19.24222 1.000 53.90997 147 TYR C O 1
ATOM 3810 N N . PRO B 1 148 ? 14.71328 47.63317 20.99695 1.000 50.93234 148 PRO C N 1
ATOM 3811 C CA . PRO B 1 148 ? 15.56774 48.83156 21.00738 1.000 53.80044 148 PRO C CA 1
ATOM 3812 C C . PRO B 1 148 ? 16.53592 48.93024 19.83484 1.000 54.81987 148 PRO C C 1
ATOM 3813 O O . PRO B 1 148 ? 17.73488 49.14725 20.03827 1.000 61.80288 148 PRO C O 1
ATOM 3817 N N . TRP B 1 149 ? 16.04108 48.76026 18.61123 1.000 50.16052 149 TRP C N 1
ATOM 3818 C CA . TRP B 1 149 ? 16.85214 49.00565 17.42464 1.000 54.76071 149 TRP C CA 1
ATOM 3819 C C . TRP B 1 149 ? 15.98955 49.59567 16.31436 1.000 62.54838 149 TRP C C 1
ATOM 3820 O O . TRP B 1 149 ? 15.13106 48.89615 15.76145 1.000 58.07358 149 TRP C O 1
ATOM 3831 N N . PRO B 1 150 ? 16.18622 50.87138 15.94614 1.000 69.64893 150 PRO C N 1
ATOM 3832 C CA . PRO B 1 150 ? 17.20358 51.81872 16.43388 1.000 59.17602 150 PRO C CA 1
ATOM 3833 C C . PRO B 1 150 ? 17.00281 52.19854 17.89756 1.000 63.74745 150 PRO C C 1
ATOM 3834 O O . PRO B 1 150 ? 15.92909 51.99600 18.46364 1.000 60.60204 150 PRO C O 1
ATOM 3838 N N . GLN B 1 151 ? 18.03405 52.75428 18.52486 1.000 60.36056 151 GLN C N 1
ATOM 3839 C CA . GLN B 1 151 ? 17.99724 53.00218 19.95758 1.000 68.34513 151 GLN C CA 1
ATOM 3840 C C . GLN B 1 151 ? 16.96358 54.06966 20.29681 1.000 71.75195 151 GLN C C 1
ATOM 3841 O O . GLN B 1 151 ? 16.86650 55.10333 19.62990 1.000 67.60416 151 GLN C O 1
ATOM 3847 N N . ARG B 1 152 ? 16.18148 53.80358 21.33248 1.000 62.68195 152 ARG C N 1
ATOM 3848 C CA . ARG B 1 152 ? 15.10349 54.70882 21.70798 1.000 65.50895 152 ARG C CA 1
ATOM 3849 C C . ARG B 1 152 ? 15.67407 55.97552 22.33942 1.000 61.09647 152 ARG C C 1
ATOM 3850 O O . ARG B 1 152 ? 16.50459 55.88792 23.25234 1.000 52.82963 152 ARG C O 1
ATOM 3858 N N . PRO B 1 153 ? 15.26767 57.16040 21.88254 1.000 57.62333 153 PRO C N 1
ATOM 3859 C CA . PRO B 1 153 ? 15.74267 58.39759 22.51177 1.000 61.18071 153 PRO C CA 1
ATOM 3860 C C . PRO B 1 153 ? 15.24490 58.50666 23.94417 1.000 62.06377 153 PRO C C 1
ATOM 3861 O O . PRO B 1 153 ? 14.23197 57.91595 24.32607 1.000 55.50077 153 PRO C O 1
ATOM 3865 N N . ALA B 1 154 ? 15.97827 59.28131 24.74157 1.000 55.18895 154 ALA C N 1
ATOM 3866 C CA . ALA B 1 154 ? 15.63980 59.43453 26.15039 1.000 56.96490 154 ALA C CA 1
ATOM 3867 C C . ALA B 1 154 ? 14.27415 60.08987 26.31145 1.000 56.39516 154 ALA C C 1
ATOM 3868 O O . ALA B 1 154 ? 13.96189 61.08109 25.64426 1.000 56.71058 154 ALA C O 1
ATOM 3870 N N . GLY B 1 155 ? 13.45394 59.51901 27.19535 1.000 48.90224 155 GLY C N 1
ATOM 3871 C CA . GLY B 1 155 ? 12.14612 60.05490 27.49896 1.000 43.28166 155 GLY C CA 1
ATOM 3872 C C . GLY B 1 155 ? 11.01967 59.57301 26.61119 1.000 51.39688 155 GLY C C 1
ATOM 3873 O O . GLY B 1 155 ? 9.85645 59.89602 26.89076 1.000 52.03750 155 GLY C O 1
ATOM 3874 N N . LEU B 1 156 ? 11.32006 58.81444 25.55279 1.000 43.34707 156 LEU C N 1
ATOM 3875 C CA . LEU B 1 156 ? 10.27563 58.38218 24.62781 1.000 43.44056 156 LEU C CA 1
ATOM 3876 C C . LEU B 1 156 ? 9.27121 57.45996 25.30875 1.000 45.52036 156 LEU C C 1
ATOM 3877 O O . LEU B 1 156 ? 8.05687 57.67847 25.22527 1.000 56.72458 156 LEU C O 1
ATOM 3882 N N . VAL B 1 157 ? 9.75793 56.41679 25.98246 1.000 45.17990 157 VAL C N 1
ATOM 3883 C CA . VAL B 1 157 ? 8.85115 55.47614 26.63358 1.000 49.63371 157 VAL C CA 1
ATOM 3884 C C . VAL B 1 157 ? 8.09971 56.15499 27.77169 1.000 53.57761 157 VAL C C 1
ATOM 3885 O O . VAL B 1 157 ? 6.90213 55.91397 27.97198 1.000 56.98927 157 VAL C O 1
ATOM 3889 N N . GLU B 1 158 ? 8.77718 57.02906 28.52007 1.000 51.12941 158 GLU C N 1
ATOM 3890 C CA . GLU B 1 158 ? 8.11085 57.72133 29.61890 1.000 59.49727 158 GLU C CA 1
ATOM 3891 C C . GLU B 1 158 ? 7.01281 58.64810 29.10824 1.000 59.51038 158 GLU C C 1
ATOM 3892 O O . GLU B 1 158 ? 5.95221 58.76400 29.73279 1.000 58.61412 158 GLU C O 1
ATOM 3898 N N . MET B 1 159 ? 7.24463 59.31480 27.97494 1.000 53.40288 159 MET C N 1
ATOM 3899 C CA . MET B 1 159 ? 6.21088 60.17368 27.40687 1.000 52.59341 159 MET C CA 1
ATOM 3900 C C . MET B 1 159 ? 4.99998 59.36347 26.96004 1.000 59.28551 159 MET C C 1
ATOM 3901 O O . MET B 1 159 ? 3.85378 59.79374 27.14139 1.000 56.45624 159 MET C O 1
ATOM 3906 N N . ALA B 1 160 ? 5.23479 58.18335 26.37952 1.000 49.74337 160 ALA C N 1
ATOM 3907 C CA . ALA B 1 160 ? 4.12962 57.35006 25.91712 1.000 46.06215 160 ALA C CA 1
ATOM 3908 C C . ALA B 1 160 ? 3.22502 56.93720 27.07079 1.000 50.60483 160 ALA C C 1
ATOM 3909 O O . ALA B 1 160 ? 1.99529 56.97718 26.94887 1.000 47.30643 160 ALA C O 1
ATOM 3911 N N . PHE B 1 161 ? 3.81259 56.54662 28.20403 1.000 54.48902 161 PHE C N 1
ATOM 3912 C CA . PHE B 1 161 ? 3.00145 56.13134 29.34263 1.000 54.49919 161 PHE C CA 1
ATOM 3913 C C . PHE B 1 161 ? 2.36517 57.31402 30.05983 1.000 55.64766 161 PHE C C 1
ATOM 3914 O O . PHE B 1 161 ? 1.28568 57.16428 30.64163 1.000 53.29298 161 PHE C O 1
ATOM 3922 N N . ALA B 1 162 ? 3.00223 58.48856 30.02312 1.000 51.99423 162 ALA C N 1
ATOM 3923 C CA . ALA B 1 162 ? 2.37523 59.68428 30.57813 1.000 52.55270 162 ALA C CA 1
ATOM 3924 C C . ALA B 1 162 ? 1.10709 60.05443 29.81635 1.000 50.68058 162 ALA C C 1
ATOM 3925 O O . ALA B 1 162 ? 0.09226 60.41549 30.42354 1.000 54.84526 162 ALA C O 1
ATOM 3927 N N . GLU B 1 163 ? 1.14873 59.98663 28.48450 1.000 48.71966 163 GLU C N 1
ATOM 3928 C CA . GLU B 1 163 ? -0.04204 60.27852 27.69105 1.000 57.84853 163 GLU C CA 1
ATOM 3929 C C . GLU B 1 163 ? -1.10672 59.20154 27.87669 1.000 60.97906 163 GLU C C 1
ATOM 3930 O O . GLU B 1 163 ? -2.30562 59.50247 27.92827 1.000 55.78901 163 GLU C O 1
ATOM 3936 N N . LEU B 1 164 ? -0.68382 57.93895 27.96627 1.000 57.72731 164 LEU C N 1
ATOM 3937 C CA . LEU B 1 164 ? -1.62460 56.83599 28.14221 1.000 50.40739 164 LEU C CA 1
ATOM 3938 C C . LEU B 1 164 ? -2.40180 56.96982 29.44845 1.000 57.30620 164 LEU C C 1
ATOM 3939 O O . LEU B 1 164 ? -3.62785 56.80996 29.47610 1.000 58.28602 164 LEU C O 1
ATOM 3944 N N . GLY B 1 165 ? -1.70373 57.26279 30.54618 1.000 58.73115 165 GLY C N 1
ATOM 3945 C CA . GLY B 1 165 ? -2.39454 57.48083 31.80639 1.000 56.26967 165 GLY C CA 1
ATOM 3946 C C . GLY B 1 165 ? -3.27365 58.71605 31.77860 1.000 62.39501 165 GLY C C 1
ATOM 3947 O O . GLY B 1 165 ? -4.36106 58.73239 32.36319 1.000 62.70352 165 GLY C O 1
ATOM 3948 N N . LYS B 1 166 ? -2.80998 59.76970 31.10570 1.000 53.67255 166 LYS C N 1
ATOM 3949 C CA . LYS B 1 166 ? -3.57892 61.00523 31.01953 1.000 60.88710 166 LYS C CA 1
ATOM 3950 C C . LYS B 1 166 ? -4.88319 60.80542 30.25232 1.000 65.25744 166 LYS C C 1
ATOM 3951 O O . LYS B 1 166 ? -5.87407 61.49216 30.52804 1.000 60.63441 166 LYS C O 1
ATOM 3957 N N . ARG B 1 167 ? -4.90936 59.87298 29.29664 1.000 64.04582 167 ARG C N 1
ATOM 3958 C CA . ARG B 1 167 ? -6.13287 59.62142 28.54140 1.000 47.48309 167 ARG C CA 1
ATOM 3959 C C . ARG B 1 167 ? -7.07000 58.66863 29.27010 1.000 53.18728 167 ARG C C 1
ATOM 3960 O O . ARG B 1 167 ? -8.29092 58.76441 29.10506 1.000 55.99653 167 ARG C O 1
ATOM 3968 N N . TRP B 1 168 ? -6.52969 57.75000 30.06973 1.000 50.14612 168 TRP C N 1
ATOM 3969 C CA . TRP B 1 168 ? -7.35247 56.74761 30.72999 1.000 51.56412 168 TRP C CA 1
ATOM 3970 C C . TRP B 1 168 ? -7.83614 57.17458 32.10837 1.000 49.41458 168 TRP C C 1
ATOM 3971 O O . TRP B 1 168 ? -8.83298 56.62376 32.59123 1.000 49.81060 168 TRP C O 1
ATOM 3982 N N . THR B 1 169 ? -7.16133 58.12847 32.75341 1.000 51.77275 169 THR C N 1
ATOM 3983 C CA . THR B 1 169 ? -7.59541 58.56706 34.07992 1.000 60.15305 169 THR C CA 1
ATOM 3984 C C . THR B 1 169 ? -9.00981 59.14129 34.08614 1.000 55.95708 169 THR C C 1
ATOM 3985 O O . THR B 1 169 ? -9.78979 58.77787 34.98391 1.000 46.60997 169 THR C O 1
ATOM 3989 N N . PRO B 1 170 ? -9.41273 60.02003 33.15406 1.000 51.78892 170 PRO C N 1
ATOM 3990 C CA . PRO B 1 170 ? -10.83270 60.41937 33.11956 1.000 46.48819 170 PRO C CA 1
ATOM 3991 C C . PRO B 1 170 ? -11.78335 59.24415 32.97204 1.000 61.17599 170 PRO C C 1
ATOM 3992 O O . PRO B 1 170 ? -12.81786 59.19409 33.64935 1.000 60.81948 170 PRO C O 1
ATOM 3996 N N . ILE B 1 171 ? -11.45568 58.29372 32.09411 1.000 59.26780 171 ILE C N 1
ATOM 3997 C CA . ILE B 1 171 ? -12.29838 57.11656 31.90411 1.000 49.98936 171 ILE C CA 1
ATOM 3998 C C . ILE B 1 171 ? -12.35679 56.27872 33.17683 1.000 49.74197 171 ILE C C 1
ATOM 3999 O O . ILE B 1 171 ? -13.42711 55.79851 33.57209 1.000 52.82059 171 ILE C O 1
ATOM 4004 N N . LEU B 1 172 ? -11.21078 56.08859 33.83753 1.000 43.56907 172 LEU C N 1
ATOM 4005 C CA . LEU B 1 172 ? -11.18421 55.31125 35.07340 1.000 46.99704 172 LEU C CA 1
ATOM 4006 C C . LEU B 1 172 ? -11.99176 55.97462 36.18306 1.000 57.16163 172 LEU C C 1
ATOM 4007 O O . LEU B 1 172 ? -12.59379 55.28007 37.01010 1.000 54.95841 172 LEU C O 1
ATOM 4012 N N . ASP B 1 173 ? -12.01392 57.30951 36.22526 1.000 54.43954 173 ASP C N 1
ATOM 4013 C CA . ASP B 1 173 ? -12.81702 57.99830 37.23147 1.000 60.24807 173 ASP C CA 1
ATOM 4014 C C . ASP B 1 173 ? -14.30579 57.75967 37.00848 1.000 62.61950 173 ASP C C 1
ATOM 4015 O O . ASP B 1 173 ? -15.07375 57.65401 37.97182 1.000 55.96578 173 ASP C O 1
ATOM 4020 N N . THR B 1 174 ? -14.73202 57.67549 35.74571 1.000 57.48098 174 THR C N 1
ATOM 4021 C CA . THR B 1 174 ? -16.12134 57.33616 35.45509 1.000 50.76487 174 THR C CA 1
ATOM 4022 C C . THR B 1 174 ? -16.44776 55.92059 35.91873 1.000 66.90778 174 THR C C 1
ATOM 4023 O O . THR B 1 174 ? -17.55912 55.65724 36.39542 1.000 62.52286 174 THR C O 1
ATOM 4027 N N . PHE B 1 175 ? -15.49818 54.98777 35.77618 1.000 60.95483 175 PHE C N 1
ATOM 4028 C CA . PHE B 1 175 ? -15.75420 53.63441 36.25636 1.000 52.58781 175 PHE C CA 1
ATOM 4029 C C . PHE B 1 175 ? -15.83262 53.58215 37.77543 1.000 49.27135 175 PHE C C 1
ATOM 4030 O O . PHE B 1 175 ? -16.48350 52.68766 38.32713 1.000 56.48455 175 PHE C O 1
ATOM 4038 N N . GLU B 1 176 ? -15.16455 54.50706 38.46841 1.000 58.88989 176 GLU C N 1
ATOM 4039 C CA . GLU B 1 176 ? -15.29382 54.55966 39.92095 1.000 70.13046 176 GLU C CA 1
ATOM 4040 C C . GLU B 1 176 ? -16.69281 55.00376 40.33599 1.000 68.05293 176 GLU C C 1
ATOM 4041 O O . GLU B 1 176 ? -17.26112 54.46320 41.29218 1.000 64.12940 176 GLU C O 1
ATOM 4047 N N . GLU B 1 177 ? -17.26621 55.98029 39.62261 1.000 69.08079 177 GLU C N 1
ATOM 4048 C CA . GLU B 1 177 ? -18.59667 56.47967 39.96402 1.000 66.26860 177 GLU C CA 1
ATOM 4049 C C . GLU B 1 177 ? -19.65749 55.39230 39.85871 1.000 71.49727 177 GLU C C 1
ATOM 4050 O O . GLU B 1 177 ? -20.61441 55.38252 40.64107 1.000 66.39935 177 GLU C O 1
ATOM 4056 N N . ASN B 1 178 ? -19.51592 54.48024 38.89797 1.000 74.97549 178 ASN C N 1
ATOM 4057 C CA . ASN B 1 178 ? -20.47754 53.40359 38.70233 1.000 58.68666 178 ASN C CA 1
ATOM 4058 C C . ASN B 1 178 ? -20.10807 52.12833 39.45040 1.000 48.62284 178 ASN C C 1
ATOM 4059 O O . ASN B 1 178 ? -20.89586 51.17596 39.44433 1.000 53.74040 178 ASN C O 1
ATOM 4064 N N . GLY B 1 179 ? -18.94174 52.08470 40.08616 1.000 49.36120 179 GLY C N 1
ATOM 4065 C CA . GLY B 1 179 ? -18.53192 50.91272 40.84292 1.000 52.76066 179 GLY C CA 1
ATOM 4066 C C . GLY B 1 179 ? -18.18623 49.70935 39.99180 1.000 65.60253 179 GLY C C 1
ATOM 4067 O O . GLY B 1 179 ? -18.53424 48.57832 40.35408 1.000 68.76147 179 GLY C O 1
ATOM 4068 N N . VAL B 1 180 ? -17.49484 49.91978 38.87516 1.000 54.65360 180 VAL C N 1
ATOM 4069 C CA . VAL B 1 180 ? -17.16503 48.85372 37.93903 1.000 57.71126 180 VAL C CA 1
ATOM 4070 C C . VAL B 1 180 ? -15.65212 48.79906 37.77523 1.000 60.21710 180 VAL C C 1
ATOM 4071 O O . VAL B 1 180 ? -14.99354 49.83457 37.62655 1.000 55.88690 180 VAL C O 1
ATOM 4075 N N . ASP B 1 181 ? -15.10274 47.58916 37.80790 1.000 61.35057 181 ASP C N 1
ATOM 4076 C CA . ASP B 1 181 ? -13.67603 47.38999 37.60859 1.000 60.20110 181 ASP C CA 1
ATOM 4077 C C . ASP B 1 181 ? -13.36162 47.30688 36.12042 1.000 56.47831 181 ASP C C 1
ATOM 4078 O O . ASP B 1 181 ? -14.06706 46.63945 35.35777 1.000 59.21630 181 ASP C O 1
ATOM 4083 N N . LEU B 1 182 ? -12.28312 47.96791 35.71698 1.000 51.64572 182 LEU C N 1
ATOM 4084 C CA . LEU B 1 182 ? -11.83759 47.96790 34.33071 1.000 48.12719 182 LEU C CA 1
ATOM 4085 C C . LEU B 1 182 ? -10.65665 47.01237 34.19482 1.000 49.01148 182 LEU C C 1
ATOM 4086 O O . LEU B 1 182 ? -9.59547 47.24166 34.78582 1.000 48.47836 182 LEU C O 1
ATOM 4091 N N . CYS B 1 183 ? -10.84196 45.94895 33.41095 1.000 49.52210 183 CYS C N 1
ATOM 4092 C CA . CYS B 1 183 ? -9.87651 44.85848 33.29514 1.000 42.69819 183 CYS C CA 1
ATOM 4093 C C . CYS B 1 183 ? -9.21694 44.90779 31.92195 1.000 49.72556 183 CYS C C 1
ATOM 4094 O O . CYS B 1 183 ? -9.86431 44.63431 30.90522 1.000 46.86228 183 CYS C O 1
ATOM 4097 N N . TYR B 1 184 ? -7.93096 45.24944 31.89679 1.000 51.38970 184 TYR C N 1
ATOM 4098 C CA . TYR B 1 184 ? -7.16322 45.23650 30.66072 1.000 44.03112 184 TYR C CA 1
ATOM 4099 C C . TYR B 1 184 ? -6.64261 43.83554 30.37027 1.000 40.25155 184 TYR C C 1
ATOM 4100 O O . TYR B 1 184 ? -6.18218 43.12868 31.27146 1.000 46.95587 184 TYR C O 1
ATOM 4109 N N . GLU B 1 185 ? -6.72175 43.43475 29.10477 1.000 36.86913 185 GLU C N 1
ATOM 4110 C CA . GLU B 1 185 ? -6.14784 42.17168 28.65681 1.000 51.43956 185 GLU C CA 1
ATOM 4111 C C . GLU B 1 185 ? -4.74723 42.43362 28.11175 1.000 52.13581 185 GLU C C 1
ATOM 4112 O O . GLU B 1 185 ? -4.58681 43.13756 27.10799 1.000 47.07600 185 GLU C O 1
ATOM 4118 N N . LEU B 1 186 ? -3.73949 41.87712 28.78034 1.000 47.10728 186 LEU C N 1
ATOM 4119 C CA . LEU B 1 186 ? -2.35226 42.05490 28.36639 1.000 39.87765 186 LEU C CA 1
ATOM 4120 C C . LEU B 1 186 ? -2.09850 41.28585 27.07255 1.000 53.07484 186 LEU C C 1
ATOM 4121 O O . LEU B 1 186 ? -2.20884 40.05602 27.03906 1.000 50.52289 186 LEU C O 1
ATOM 4126 N N . HIS B 1 187 ? -1.74158 42.01137 26.01021 1.000 45.17789 187 HIS C N 1
ATOM 4127 C CA . HIS B 1 187 ? -1.83673 41.50531 24.65164 1.000 49.86161 187 HIS C CA 1
ATOM 4128 C C . HIS B 1 187 ? -0.77026 42.16843 23.79059 1.000 45.66725 187 HIS C C 1
ATOM 4129 O O . HIS B 1 187 ? -0.49719 43.36181 23.97794 1.000 49.35934 187 HIS C O 1
ATOM 4136 N N . PRO B 1 188 ? -0.14457 41.44103 22.86425 1.000 47.21391 188 PRO C N 1
ATOM 4137 C CA . PRO B 1 188 ? 0.79514 42.08798 21.93853 1.000 46.44819 188 PRO C CA 1
ATOM 4138 C C . PRO B 1 188 ? 0.09209 43.15609 21.11488 1.000 50.34290 188 PRO C C 1
ATOM 4139 O O . PRO B 1 188 ? -1.11184 43.08464 20.86581 1.000 52.38473 188 PRO C O 1
ATOM 4143 N N . GLY B 1 189 ? 0.85502 44.16338 20.69779 1.000 48.69788 189 GLY C N 1
ATOM 4144 C CA . GLY B 1 189 ? 0.26226 45.30446 20.02807 1.000 45.18694 189 GLY C CA 1
ATOM 4145 C C . GLY B 1 189 ? -0.39736 46.30799 20.94624 1.000 50.32368 189 GLY C C 1
ATOM 4146 O O . GLY B 1 189 ? -1.07331 47.22209 20.46221 1.000 59.14017 189 GLY C O 1
ATOM 4147 N N . GLU B 1 190 ? -0.24567 46.15203 22.25459 1.000 46.11428 190 GLU C N 1
ATOM 4148 C CA . GLU B 1 190 ? -0.67823 47.13447 23.23248 1.000 46.93425 190 GLU C CA 1
ATOM 4149 C C . GLU B 1 190 ? 0.53694 47.57204 24.03411 1.000 51.21530 190 GLU C C 1
ATOM 4150 O O . GLU B 1 190 ? 1.51742 46.83099 24.14811 1.000 45.52429 190 GLU C O 1
ATOM 4156 N N . ASP B 1 191 ? 0.48142 48.78635 24.58143 1.000 47.04650 191 ASP C N 1
ATOM 4157 C CA . ASP B 1 191 ? 1.53831 49.18571 25.49978 1.000 46.91781 191 ASP C CA 1
ATOM 4158 C C . ASP B 1 191 ? 1.50371 48.33972 26.76260 1.000 48.46568 191 ASP C C 1
ATOM 4159 O O . ASP B 1 191 ? 2.54835 48.09426 27.37583 1.000 52.03698 191 ASP C O 1
ATOM 4164 N N . LEU B 1 192 ? 0.32010 47.87127 27.14836 1.000 45.89034 192 LEU C N 1
ATOM 4165 C CA . LEU B 1 192 ? 0.15537 46.95148 28.27207 1.000 59.96544 192 LEU C CA 1
ATOM 4166 C C . LEU B 1 192 ? 0.17148 45.53529 27.71035 1.000 53.63575 192 LEU C C 1
ATOM 4167 O O . LEU B 1 192 ? -0.85599 44.99754 27.29762 1.000 48.64099 192 LEU C O 1
ATOM 4172 N N . HIS B 1 193 ? 1.35676 44.92128 27.67536 1.000 46.52472 193 HIS C N 1
ATOM 4173 C CA . HIS B 1 193 ? 1.48641 43.58002 27.12702 1.000 46.97985 193 HIS C CA 1
ATOM 4174 C C . HIS B 1 193 ? 2.13289 42.57374 28.07181 1.000 48.62745 193 HIS C C 1
ATOM 4175 O O . HIS B 1 193 ? 2.29277 41.41097 27.68609 1.000 48.69180 193 HIS C O 1
ATOM 4182 N N . ASP B 1 194 ? 2.51220 42.97300 29.27976 1.000 45.51043 194 ASP C N 1
ATOM 4183 C CA . ASP B 1 194 ? 3.02037 42.03046 30.26972 1.000 43.43931 194 ASP C CA 1
ATOM 4184 C C . ASP B 1 194 ? 2.87387 42.66258 31.65083 1.000 52.78202 194 ASP C C 1
ATOM 4185 O O . ASP B 1 194 ? 2.27144 43.73077 31.80220 1.000 51.53441 194 ASP C O 1
ATOM 4190 N N . GLY B 1 195 ? 3.43782 42.00462 32.66431 1.000 50.15637 195 GLY C N 1
ATOM 4191 C CA . GLY B 1 195 ? 3.26388 42.48425 34.02493 1.000 46.42682 195 GLY C CA 1
ATOM 4192 C C . GLY B 1 195 ? 4.06485 43.73779 34.31952 1.000 48.51587 195 GLY C C 1
ATOM 4193 O O . GLY B 1 195 ? 3.60630 44.61588 35.05522 1.000 49.19890 195 GLY C O 1
ATOM 4194 N N . ILE B 1 196 ? 5.26778 43.84330 33.74709 1.000 51.99869 196 ILE C N 1
ATOM 4195 C CA . ILE B 1 196 ? 6.10727 45.01755 33.98027 1.000 46.27033 196 ILE C CA 1
ATOM 4196 C C . ILE B 1 196 ? 5.43161 46.27865 33.45349 1.000 49.44624 196 ILE C C 1
ATOM 4197 O O . ILE B 1 196 ? 5.42949 47.32257 34.11900 1.000 44.20236 196 ILE C O 1
ATOM 4202 N N . THR B 1 197 ? 4.84699 46.20749 32.25281 1.000 44.24130 197 THR C N 1
ATOM 4203 C CA . THR B 1 197 ? 4.20381 47.39071 31.68984 1.000 49.90680 197 THR C CA 1
ATOM 4204 C C . THR B 1 197 ? 2.92289 47.74890 32.43306 1.000 45.01494 197 THR C C 1
ATOM 4205 O O . THR B 1 197 ? 2.58285 48.93315 32.53538 1.000 48.12294 197 THR C O 1
ATOM 4209 N N . PHE B 1 198 ? 2.19643 46.75494 32.95061 1.000 43.43058 198 PHE C N 1
ATOM 4210 C CA . PHE B 1 198 ? 1.01131 47.06561 33.74467 1.000 50.57364 198 PHE C CA 1
ATOM 4211 C C . PHE B 1 198 ? 1.37921 47.79766 35.02867 1.000 45.44092 198 PHE C C 1
ATOM 4212 O O . PHE B 1 198 ? 0.69810 48.75118 35.42258 1.000 55.12034 198 PHE C O 1
ATOM 4220 N N . GLU B 1 199 ? 2.45588 47.37278 35.69390 1.000 44.98023 199 GLU C N 1
ATOM 4221 C CA . GLU B 1 199 ? 2.89647 48.08371 36.88939 1.000 58.24976 199 GLU C CA 1
ATOM 4222 C C . GLU B 1 199 ? 3.29066 49.51268 36.54813 1.000 48.43446 199 GLU C C 1
ATOM 4223 O O . GLU B 1 199 ? 3.04017 50.43980 37.32741 1.000 58.48635 199 GLU C O 1
ATOM 4229 N N . ARG B 1 200 ? 3.90367 49.70790 35.37822 1.000 47.60738 200 ARG C N 1
ATOM 4230 C CA . ARG B 1 200 ? 4.26783 51.05025 34.94052 1.000 45.17625 200 ARG C CA 1
ATOM 4231 C C . ARG B 1 200 ? 3.02969 51.89179 34.65704 1.000 52.04054 200 ARG C C 1
ATOM 4232 O O . ARG B 1 200 ? 2.98336 53.07757 35.00431 1.000 55.21879 200 ARG C O 1
ATOM 4240 N N . PHE B 1 201 ? 2.01486 51.29351 34.02821 1.000 50.90096 201 PHE C N 1
ATOM 4241 C CA . PHE B 1 201 ? 0.77107 52.01213 33.77582 1.000 48.03277 201 PHE C CA 1
ATOM 4242 C C . PHE B 1 201 ? 0.04205 52.32236 35.07463 1.000 51.27812 201 PHE C C 1
ATOM 4243 O O . PHE B 1 201 ? -0.54913 53.39808 35.21855 1.000 50.68262 201 PHE C O 1
ATOM 4251 N N . LEU B 1 202 ? 0.07358 51.39001 36.02983 1.000 54.67120 202 LEU C N 1
ATOM 4252 C CA . LEU B 1 202 ? -0.58599 51.61348 37.31203 1.000 55.38804 202 LEU C CA 1
ATOM 4253 C C . LEU B 1 202 ? -0.02588 52.84098 38.02007 1.000 59.16687 202 LEU C C 1
ATOM 4254 O O . LEU B 1 202 ? -0.77168 53.58929 38.66216 1.000 62.70098 202 LEU C O 1
ATOM 4259 N N . GLU B 1 203 ? 1.28452 53.07041 37.91127 1.000 53.09960 203 GLU C N 1
ATOM 4260 C CA . GLU B 1 203 ? 1.87289 54.24099 38.55338 1.000 62.26198 203 GLU C CA 1
ATOM 4261 C C . GLU B 1 203 ? 1.51129 55.52351 37.81255 1.000 64.74880 203 GLU C C 1
ATOM 4262 O O . GLU B 1 203 ? 1.27172 56.56129 38.44060 1.000 71.72432 203 GLU C O 1
ATOM 4268 N N . ALA B 1 204 ? 1.45291 55.47303 36.48047 1.000 54.95189 204 ALA C N 1
ATOM 4269 C CA . ALA B 1 204 ? 1.08100 56.64749 35.70020 1.000 54.20900 204 ALA C CA 1
ATOM 4270 C C . ALA B 1 204 ? -0.36726 57.07407 35.91613 1.000 62.89278 204 ALA C C 1
ATOM 4271 O O . ALA B 1 204 ? -0.73630 58.17545 35.49406 1.000 51.43481 204 ALA C O 1
ATOM 4273 N N . THR B 1 205 ? -1.19118 56.24039 36.55287 1.000 54.26091 205 THR C N 1
ATOM 4274 C CA . THR B 1 205 ? -2.57301 56.58593 36.86413 1.000 67.33484 205 THR C CA 1
ATOM 4275 C C . THR B 1 205 ? -2.78849 56.84308 38.35188 1.000 68.14182 205 THR C C 1
ATOM 4276 O O . THR B 1 205 ? -3.93836 56.91437 38.79910 1.000 70.11147 205 THR C O 1
ATOM 4280 N N . GLY B 1 206 ? -1.71582 56.98451 39.12705 1.000 63.35430 206 GLY C N 1
ATOM 4281 C CA . GLY B 1 206 ? -1.85254 57.18090 40.55694 1.000 49.85742 206 GLY C CA 1
ATOM 4282 C C . GLY B 1 206 ? -2.35720 55.97052 41.31043 1.000 69.15405 206 GLY C C 1
ATOM 4283 O O . GLY B 1 206 ? -3.09174 56.12495 42.29270 1.000 75.35337 206 GLY C O 1
ATOM 4284 N N . ASN B 1 207 ? -1.98096 54.76505 40.87410 1.000 60.34842 207 ASN C N 1
ATOM 4285 C CA . ASN B 1 207 ? -2.40320 53.51606 41.51356 1.000 66.72046 207 ASN C CA 1
ATOM 4286 C C . ASN B 1 207 ? -3.92619 53.41698 41.58672 1.000 61.94959 207 ASN C C 1
ATOM 4287 O O . ASN B 1 207 ? -4.49104 53.00556 42.60291 1.000 64.23336 207 ASN C O 1
ATOM 4292 N N . HIS B 1 208 ? -4.59267 53.79587 40.49581 1.000 54.29512 208 HIS C N 1
ATOM 4293 C CA . HIS B 1 208 ? -6.05034 53.82473 40.46931 1.000 59.89761 208 HIS C CA 1
ATOM 4294 C C . HIS B 1 208 ? -6.62484 52.45212 40.80094 1.000 58.25256 208 HIS C C 1
ATOM 4295 O O . HIS B 1 208 ? -6.21429 51.43528 40.23255 1.000 61.18578 208 HIS C O 1
ATOM 4302 N N . SER B 1 209 ? -7.59240 52.43046 41.71814 1.000 49.22258 209 SER C N 1
ATOM 4303 C CA . SER B 1 209 ? -8.12768 51.17494 42.23138 1.000 61.23755 209 SER C CA 1
ATOM 4304 C C . SER B 1 209 ? -8.97611 50.41874 41.21567 1.000 57.14440 209 SER C C 1
ATOM 4305 O O . SER B 1 209 ? -9.29531 49.24991 41.45643 1.000 58.58323 209 SER C O 1
ATOM 4308 N N . ARG B 1 210 ? -9.34892 51.03993 40.09861 1.000 49.29520 210 ARG C N 1
ATOM 4309 C CA . ARG B 1 210 ? -10.19664 50.39201 39.10768 1.000 48.33927 210 ARG C CA 1
ATOM 4310 C C . ARG B 1 210 ? -9.41380 49.78588 37.94991 1.000 53.93096 210 ARG C C 1
ATOM 4311 O O . ARG B 1 210 ? -10.01534 49.13163 37.09302 1.000 52.88438 210 ARG C O 1
ATOM 4319 N N . ALA B 1 211 ? -8.09468 49.96605 37.91125 1.000 47.65261 211 ALA C N 1
ATOM 4320 C CA . ALA B 1 211 ? -7.25344 49.38467 36.86841 1.000 50.07675 211 ALA C CA 1
ATOM 4321 C C . ALA B 1 211 ? -6.85540 47.97254 37.28785 1.000 51.90390 211 ALA C C 1
ATOM 4322 O O . ALA B 1 211 ? -6.10067 47.79132 38.24875 1.000 51.03055 211 ALA C O 1
ATOM 4324 N N . ASN B 1 212 ? -7.35458 46.97326 36.56452 1.000 46.05162 212 ASN C N 1
ATOM 4325 C CA . ASN B 1 212 ? -7.13879 45.57469 36.91670 1.000 46.52321 212 ASN C CA 1
ATOM 4326 C C . ASN B 1 212 ? -6.78161 44.80310 35.64891 1.000 53.31000 212 ASN C C 1
ATOM 4327 O O . ASN B 1 212 ? -6.54788 45.38947 34.58677 1.000 53.06012 212 ASN C O 1
ATOM 4332 N N . ILE B 1 213 ? -6.73105 43.47536 35.76707 1.000 48.84191 213 ILE C N 1
ATOM 4333 C CA . ILE B 1 213 ? -6.21189 42.59498 34.72603 1.000 54.90189 213 ILE C CA 1
ATOM 4334 C C . ILE B 1 213 ? -7.27190 41.57439 34.33445 1.000 54.28663 213 ILE C C 1
ATOM 4335 O O . ILE B 1 213 ? -7.95866 41.01597 35.19694 1.000 55.91684 213 ILE C O 1
ATOM 4340 N N . LEU B 1 214 ? -7.39946 41.33537 33.02874 1.000 59.99735 214 LEU C N 1
ATOM 4341 C CA . LEU B 1 214 ? -8.05898 40.14895 32.49392 1.000 49.64977 214 LEU C CA 1
ATOM 4342 C C . LEU B 1 214 ? -6.97685 39.11929 32.19372 1.000 57.98593 214 LEU C C 1
ATOM 4343 O O . LEU B 1 214 ? -6.10948 39.35727 31.34592 1.000 54.84987 214 LEU C O 1
ATOM 4348 N N . TYR B 1 215 ? -7.02340 37.98575 32.88611 1.000 48.89438 215 TYR C N 1
ATOM 4349 C CA . TYR B 1 215 ? -5.98820 36.96885 32.76148 1.000 51.05485 215 TYR C CA 1
ATOM 4350 C C . TYR B 1 215 ? -6.30280 36.04974 31.58531 1.000 49.19544 215 TYR C C 1
ATOM 4351 O O . TYR B 1 215 ? -7.35696 35.40410 31.55612 1.000 38.44601 215 TYR C O 1
ATOM 4360 N N . ASP B 1 216 ? -5.39453 36.00101 30.61760 1.000 36.48085 216 ASP C N 1
ATOM 4361 C CA . ASP B 1 216 ? -5.49744 35.08824 29.47967 1.000 42.35537 216 ASP C CA 1
ATOM 4362 C C . ASP B 1 216 ? -4.13205 34.44402 29.28096 1.000 44.56886 216 ASP C C 1
ATOM 4363 O O . ASP B 1 216 ? -3.20923 35.10712 28.76317 1.000 51.82644 216 ASP C O 1
ATOM 4368 N N . PRO B 1 217 ? -3.95431 33.17368 29.65419 1.000 46.85449 217 PRO C N 1
ATOM 4369 C CA . PRO B 1 217 ? -2.60649 32.58101 29.61549 1.000 45.74825 217 PRO C CA 1
ATOM 4370 C C . PRO B 1 217 ? -2.06736 32.35990 28.21292 1.000 39.33089 217 PRO C C 1
ATOM 4371 O O . PRO B 1 217 ? -0.85132 32.19110 28.06308 1.000 51.04134 217 PRO C O 1
ATOM 4375 N N . SER B 1 218 ? -2.92102 32.35661 27.18492 1.000 44.66697 218 SER C N 1
ATOM 4376 C CA . SER B 1 218 ? -2.45642 32.03438 25.83764 1.000 49.40415 218 SER C CA 1
ATOM 4377 C C . SER B 1 218 ? -1.43853 33.05284 25.33249 1.000 46.90026 218 SER C C 1
ATOM 4378 O O . SER B 1 218 ? -0.46713 32.68746 24.65956 1.000 47.52613 218 SER C O 1
ATOM 4381 N N . HIS B 1 219 ? -1.64367 34.33629 25.63860 1.000 47.61829 219 HIS C N 1
ATOM 4382 C CA . HIS B 1 219 ? -0.71929 35.35788 25.15385 1.000 53.08906 219 HIS C CA 1
ATOM 4383 C C . HIS B 1 219 ? 0.63513 35.26791 25.84306 1.000 57.35214 219 HIS C C 1
ATOM 4384 O O . HIS B 1 219 ? 1.65049 35.67463 25.26636 1.000 54.65733 219 HIS C O 1
ATOM 4391 N N . PHE B 1 220 ? 0.67208 34.74447 27.06884 1.000 50.77711 220 PHE C N 1
ATOM 4392 C CA . PHE B 1 220 ? 1.94622 34.56314 27.75483 1.000 51.95623 220 PHE C CA 1
ATOM 4393 C C . PHE B 1 220 ? 2.72676 33.38995 27.17425 1.000 49.38693 220 PHE C C 1
ATOM 4394 O O . PHE B 1 220 ? 3.96038 33.42828 27.11664 1.000 48.44157 220 PHE C O 1
ATOM 4402 N N . VAL B 1 221 ? 2.03023 32.33668 26.74335 1.000 48.68199 221 VAL C N 1
ATOM 4403 C CA . VAL B 1 221 ? 2.71495 31.20179 26.12965 1.000 39.14369 221 VAL C CA 1
ATOM 4404 C C . VAL B 1 221 ? 3.38181 31.61128 24.81862 1.000 49.01460 221 VAL C C 1
ATOM 4405 O O . VAL B 1 221 ? 4.51842 31.20982 24.53734 1.000 40.76158 221 VAL C O 1
ATOM 4409 N N . LEU B 1 222 ? 2.71134 32.44696 24.01254 1.000 49.83176 222 LEU C N 1
ATOM 4410 C CA . LEU B 1 222 ? 3.26902 32.81476 22.70980 1.000 44.98906 222 LEU C CA 1
ATOM 4411 C C . LEU B 1 222 ? 4.48862 33.71601 22.80695 1.000 44.90838 222 LEU C C 1
ATOM 4412 O O . LEU B 1 222 ? 5.17802 33.89385 21.79706 1.000 53.46232 222 LEU C O 1
ATOM 4417 N N . GLN B 1 223 ? 4.77378 34.28976 23.97451 1.000 47.15963 223 GLN C N 1
ATOM 4418 C CA . GLN B 1 223 ? 5.98996 35.07260 24.15400 1.000 50.75743 223 GLN C CA 1
ATOM 4419 C C . GLN B 1 223 ? 6.91836 34.43999 25.18856 1.000 47.29506 223 GLN C C 1
ATOM 4420 O O . GLN B 1 223 ? 7.82622 35.10713 25.69577 1.000 49.75045 223 GLN C O 1
ATOM 4426 N N . ALA B 1 224 ? 6.70812 33.15697 25.49903 1.000 52.32590 224 ALA C N 1
ATOM 4427 C CA . ALA B 1 224 ? 7.56950 32.38137 26.39442 1.000 52.09682 224 ALA C CA 1
ATOM 4428 C C . ALA B 1 224 ? 7.69191 33.04318 27.77081 1.000 55.99559 224 ALA C C 1
ATOM 4429 O O . ALA B 1 224 ? 8.78188 33.35706 28.24791 1.000 61.58839 224 ALA C O 1
ATOM 4431 N N . MET B 1 225 ? 6.54125 33.25841 28.40132 1.000 54.75047 225 MET C N 1
ATOM 4432 C CA . MET B 1 225 ? 6.45958 33.87516 29.71834 1.000 45.04479 225 MET C CA 1
ATOM 4433 C C . MET B 1 225 ? 5.75274 32.91569 30.66620 1.000 56.21122 225 MET C C 1
ATOM 4434 O O . MET B 1 225 ? 4.81797 32.21505 30.26409 1.000 61.27922 225 MET C O 1
ATOM 4439 N N . ASP B 1 226 ? 6.19693 32.87581 31.92200 1.000 52.38479 226 ASP C N 1
ATOM 4440 C CA . ASP B 1 226 ? 5.64822 31.92313 32.88869 1.000 57.39171 226 ASP C CA 1
ATOM 4441 C C . ASP B 1 226 ? 4.28894 32.42791 33.35873 1.000 48.35925 226 ASP C C 1
ATOM 4442 O O . ASP B 1 226 ? 4.19845 33.31846 34.20680 1.000 56.17883 226 ASP C O 1
ATOM 4447 N N . TYR B 1 227 ? 3.22307 31.84596 32.80515 1.000 50.95349 227 TYR C N 1
ATOM 4448 C CA . TYR B 1 227 ? 1.86416 32.28627 33.09350 1.000 49.88771 227 TYR C CA 1
ATOM 4449 C C . TYR B 1 227 ? 1.37296 31.85133 34.46853 1.000 58.75301 227 TYR C C 1
ATOM 4450 O O . TYR B 1 227 ? 0.41569 32.44030 34.98312 1.000 53.02244 227 TYR C O 1
ATOM 4459 N N . LEU B 1 228 ? 1.99750 30.84187 35.07577 1.000 53.34214 228 LEU C N 1
ATOM 4460 C CA . LEU B 1 228 ? 1.58659 30.43043 36.41375 1.000 54.46972 228 LEU C CA 1
ATOM 4461 C C . LEU B 1 228 ? 2.19553 31.32883 37.48160 1.000 59.34644 228 LEU C C 1
ATOM 4462 O O . LEU B 1 228 ? 1.54199 31.63372 38.48649 1.000 56.28345 228 LEU C O 1
ATOM 4467 N N . ASP B 1 229 ? 3.44824 31.75052 37.28682 1.000 62.53540 229 ASP C N 1
ATOM 4468 C CA . ASP B 1 229 ? 4.06155 32.69117 38.21707 1.000 60.12906 229 ASP C CA 1
ATOM 4469 C C . ASP B 1 229 ? 3.34145 34.03097 38.19273 1.000 59.32146 229 ASP C C 1
ATOM 4470 O O . ASP B 1 229 ? 3.30306 34.73850 39.20644 1.000 60.59409 229 ASP C O 1
ATOM 4475 N N . PHE B 1 230 ? 2.75452 34.38045 37.04492 1.000 55.43070 230 PHE C N 1
ATOM 4476 C CA . PHE B 1 230 ? 1.99512 35.61927 36.92042 1.000 56.03227 230 PHE C CA 1
ATOM 4477 C C . PHE B 1 230 ? 0.84585 35.66867 37.91760 1.000 41.87061 230 PHE C C 1
ATOM 4478 O O . PHE B 1 230 ? 0.58541 36.71428 38.52402 1.000 46.32573 230 PHE C O 1
ATOM 4486 N N . ILE B 1 231 ? 0.14336 34.54869 38.09634 1.000 44.32625 231 ILE C N 1
ATOM 4487 C CA . ILE B 1 231 ? -0.98154 34.52186 39.02550 1.000 56.21530 231 ILE C CA 1
ATOM 4488 C C . ILE B 1 231 ? -0.49932 34.73236 40.45550 1.000 50.85244 231 ILE C C 1
ATOM 4489 O O . ILE B 1 231 ? -1.13760 35.44051 41.24109 1.000 53.75515 231 ILE C O 1
ATOM 4494 N N . ASP B 1 232 ? 0.64348 34.14192 40.81074 1.000 51.42154 232 ASP C N 1
ATOM 4495 C CA . ASP B 1 232 ? 1.17011 34.30598 42.16227 1.000 55.25864 232 ASP C CA 1
ATOM 4496 C C . ASP B 1 232 ? 1.54538 35.75476 42.44999 1.000 61.27919 232 ASP C C 1
ATOM 4497 O O . ASP B 1 232 ? 1.51160 36.18660 43.60803 1.000 56.65896 232 ASP C O 1
ATOM 4502 N N . ILE B 1 233 ? 1.90538 36.51748 41.42168 1.000 60.09249 233 ILE C N 1
ATOM 4503 C CA . ILE B 1 233 ? 2.37021 37.88524 41.62785 1.000 45.24518 233 ILE C CA 1
ATOM 4504 C C . ILE B 1 233 ? 1.21881 38.88897 41.58949 1.000 47.38413 233 ILE C C 1
ATOM 4505 O O . ILE B 1 233 ? 1.19163 39.83532 42.37931 1.000 49.24636 233 ILE C O 1
ATOM 4510 N N . TYR B 1 234 ? 0.24598 38.70623 40.69090 1.000 47.05085 234 TYR C N 1
ATOM 4511 C CA . TYR B 1 234 ? -0.76331 39.72615 40.41365 1.000 47.67846 234 TYR C CA 1
ATOM 4512 C C . TYR B 1 234 ? -2.18548 39.29204 40.76333 1.000 53.05814 234 TYR C C 1
ATOM 4513 O O . TYR B 1 234 ? -3.14041 39.91314 40.28249 1.000 47.43097 234 TYR C O 1
ATOM 4522 N N . HIS B 1 235 ? -2.36027 38.25280 41.58845 1.000 41.15807 235 HIS C N 1
ATOM 4523 C CA . HIS B 1 235 ? -3.70505 37.71666 41.80566 1.000 47.77667 235 HIS C CA 1
ATOM 4524 C C . HIS B 1 235 ? -4.65581 38.75132 42.39874 1.000 52.07025 235 HIS C C 1
ATOM 4525 O O . HIS B 1 235 ? -5.86890 38.67799 42.16731 1.000 50.71030 235 HIS C O 1
ATOM 4532 N N . GLU B 1 236 ? -4.13453 39.72898 43.14241 1.000 46.07298 236 GLU C N 1
ATOM 4533 C CA . GLU B 1 236 ? -5.00606 40.71515 43.77085 1.000 56.85999 236 GLU C CA 1
ATOM 4534 C C . GLU B 1 236 ? -5.60046 41.69543 42.76589 1.000 61.39529 236 GLU C C 1
ATOM 4535 O O . GLU B 1 236 ? -6.58753 42.36659 43.08360 1.000 62.55807 236 GLU C O 1
ATOM 4541 N N . ARG B 1 237 ? -5.03344 41.78659 41.56413 1.000 52.99418 237 ARG C N 1
ATOM 4542 C CA . ARG B 1 237 ? -5.53530 42.66958 40.51939 1.000 51.49266 237 ARG C CA 1
ATOM 4543 C C . ARG B 1 237 ? -6.20119 41.91286 39.37593 1.000 57.76426 237 ARG C C 1
ATOM 4544 O O . ARG B 1 237 ? -6.53621 42.52424 38.35558 1.000 56.63526 237 ARG C O 1
ATOM 4552 N N . ILE B 1 238 ? -6.39215 40.60347 39.51314 1.000 44.16208 238 ILE C N 1
ATOM 4553 C CA . ILE B 1 238 ? -7.02593 39.79236 38.47775 1.000 47.84422 238 ILE C CA 1
ATOM 4554 C C . ILE B 1 238 ? -8.51659 39.69455 38.77923 1.000 52.24633 238 ILE C C 1
ATOM 4555 O O . ILE B 1 238 ? -8.91359 39.16618 39.82329 1.000 48.35197 238 ILE C O 1
ATOM 4560 N N . ARG B 1 239 ? -9.34360 40.21258 37.86756 1.000 55.60277 239 ARG C N 1
ATOM 4561 C CA . ARG B 1 239 ? -10.78712 40.25347 38.05793 1.000 53.52001 239 ARG C CA 1
ATOM 4562 C C . ARG B 1 239 ? -11.57097 39.58063 36.93866 1.000 63.16294 239 ARG C C 1
ATOM 4563 O O . ARG B 1 239 ? -12.80413 39.51959 37.01931 1.000 69.20557 239 ARG C O 1
ATOM 4571 N N . ALA B 1 240 ? -10.90267 39.09403 35.89420 1.000 50.52462 240 ALA C N 1
ATOM 4572 C CA . ALA B 1 240 ? -11.57089 38.40377 34.80001 1.000 44.69456 240 ALA C CA 1
ATOM 4573 C C . ALA B 1 240 ? -10.64715 37.31386 34.27284 1.000 57.41990 240 ALA C C 1
ATOM 4574 O O . ALA B 1 240 ? -9.43396 37.34079 34.49634 1.000 59.84679 240 ALA C O 1
ATOM 4576 N N . PHE B 1 241 ? -11.23455 36.34766 33.56884 1.000 45.86551 241 PHE C N 1
ATOM 4577 C CA . PHE B 1 241 ? -10.51603 35.13139 33.20069 1.000 45.21483 241 PHE C CA 1
ATOM 4578 C C . PHE B 1 241 ? -10.97028 34.64490 31.83145 1.000 49.38480 241 PHE C C 1
ATOM 4579 O O . PHE B 1 241 ? -12.14933 34.33038 31.64304 1.000 60.86718 241 PHE C O 1
ATOM 4587 N N . HIS B 1 242 ? -10.03159 34.57538 30.88822 1.000 48.97180 242 HIS C N 1
ATOM 4588 C CA . HIS B 1 242 ? -10.24926 33.95916 29.58394 1.000 49.34559 242 HIS C CA 1
ATOM 4589 C C . HIS B 1 242 ? -9.60410 32.57818 29.55886 1.000 44.98480 242 HIS C C 1
ATOM 4590 O O . HIS B 1 242 ? -8.41253 32.43941 29.85584 1.000 51.92070 242 HIS C O 1
ATOM 4597 N N . VAL B 1 243 ? -10.38939 31.56250 29.21712 1.000 45.53932 243 VAL C N 1
ATOM 4598 C CA . VAL B 1 243 ? -9.87908 30.20568 29.04977 1.000 41.72975 243 VAL C CA 1
ATOM 4599 C C . VAL B 1 243 ? -9.53237 30.01841 27.57770 1.000 47.98507 243 VAL C C 1
ATOM 4600 O O . VAL B 1 243 ? -10.42418 29.92019 26.73113 1.000 46.73303 243 VAL C O 1
ATOM 4604 N N . LYS B 1 244 ? -8.23867 29.97902 27.26618 1.000 46.79574 244 LYS C N 1
ATOM 4605 C CA . LYS B 1 244 ? -7.80218 29.89772 25.87794 1.000 38.47114 244 LYS C CA 1
ATOM 4606 C C . LYS B 1 244 ? -6.47235 29.16171 25.80729 1.000 43.42998 244 LYS C C 1
ATOM 4607 O O . LYS B 1 244 ? -5.55933 29.45184 26.58630 1.000 44.48828 244 LYS C O 1
ATOM 4613 N N . ASP B 1 245 ? -6.36669 28.21410 24.88185 1.000 36.61759 245 ASP C N 1
ATOM 4614 C CA . ASP B 1 245 ? -5.18304 27.37579 24.76768 1.000 45.92141 245 ASP C CA 1
ATOM 4615 C C . ASP B 1 245 ? -4.27085 27.85926 23.64321 1.000 51.36116 245 ASP C C 1
ATOM 4616 O O . ASP B 1 245 ? -4.69798 28.53345 22.70085 1.000 41.56364 245 ASP C O 1
ATOM 4621 N N . ALA B 1 246 ? -2.99494 27.49713 23.75798 1.000 43.21985 246 ALA C N 1
ATOM 4622 C CA . ALA B 1 246 ? -1.99119 27.89159 22.78018 1.000 43.25299 246 ALA C CA 1
ATOM 4623 C C . ALA B 1 246 ? -0.76767 27.00598 22.95246 1.000 48.96835 246 ALA C C 1
ATOM 4624 O O . ALA B 1 246 ? -0.59256 26.35412 23.98552 1.000 51.00353 246 ALA C O 1
ATOM 4626 N N . GLU B 1 247 ? 0.08514 27.00044 21.92897 1.000 43.97583 247 GLU C N 1
ATOM 4627 C CA . GLU B 1 247 ? 1.30574 26.20722 21.94680 1.000 50.95294 247 GLU C CA 1
ATOM 4628 C C . GLU B 1 247 ? 2.44607 27.00671 21.33418 1.000 47.82959 247 GLU C C 1
ATOM 4629 O O . GLU B 1 247 ? 2.22800 27.88682 20.49785 1.000 43.19672 247 GLU C O 1
ATOM 4635 N N . PHE B 1 248 ? 3.66951 26.69276 21.76136 1.000 51.32144 248 PHE C N 1
ATOM 4636 C CA . PHE B 1 248 ? 4.87479 27.32152 21.22589 1.000 51.41381 248 PHE C CA 1
ATOM 4637 C C . PHE B 1 248 ? 5.90605 26.23136 20.96196 1.000 47.96358 248 PHE C C 1
ATOM 4638 O O . PHE B 1 248 ? 6.44885 25.64272 21.90270 1.000 45.01747 248 PHE C O 1
ATOM 4646 N N . ASN B 1 249 ? 6.17191 25.95768 19.68437 1.000 48.51735 249 ASN C N 1
ATOM 4647 C CA . ASN B 1 249 ? 7.11943 24.92337 19.26810 1.000 50.13726 249 ASN C CA 1
ATOM 4648 C C . ASN B 1 249 ? 8.18235 25.55612 18.38091 1.000 49.22977 249 ASN C C 1
ATOM 4649 O O . ASN B 1 249 ? 8.02936 25.60302 17.14981 1.000 52.09530 249 ASN C O 1
ATOM 4654 N N . PRO B 1 250 ? 9.27455 26.05093 18.95761 1.000 53.54584 250 PRO C N 1
ATOM 4655 C CA . PRO B 1 250 ? 10.31124 26.68962 18.14209 1.000 58.61582 250 PRO C CA 1
ATOM 4656 C C . PRO B 1 250 ? 11.04761 25.67638 17.28216 1.000 46.91400 250 PRO C C 1
ATOM 4657 O O . PRO B 1 250 ? 11.21718 24.51330 17.65230 1.000 50.85375 250 PRO C O 1
ATOM 4661 N N . THR B 1 251 ? 11.46332 26.12864 16.10803 1.000 58.73302 251 THR C N 1
ATOM 4662 C CA . THR B 1 251 ? 12.19697 25.31132 15.15284 1.000 44.79109 251 THR C CA 1
ATOM 4663 C C . THR B 1 251 ? 13.53649 25.97936 14.85322 1.000 49.09550 251 THR C C 1
ATOM 4664 O O . THR B 1 251 ? 13.91448 26.97647 15.47539 1.000 45.15208 251 THR C O 1
ATOM 4668 N N . GLY B 1 252 ? 14.25830 25.42015 13.89070 1.000 53.65231 252 GLY C N 1
ATOM 4669 C CA . GLY B 1 252 ? 15.45759 26.07906 13.42700 1.000 47.02158 252 GLY C CA 1
ATOM 4670 C C . GLY B 1 252 ? 15.22509 27.18423 12.42738 1.000 46.76685 252 GLY C C 1
ATOM 4671 O O . GLY B 1 252 ? 16.18845 27.80239 11.96741 1.000 50.37248 252 GLY C O 1
ATOM 4672 N N . ARG B 1 253 ? 13.96446 27.46288 12.08211 1.000 50.39231 253 ARG C N 1
ATOM 4673 C CA . ARG B 1 253 ? 13.63863 28.47680 11.09036 1.000 47.90791 253 ARG C CA 1
ATOM 4674 C C . ARG B 1 253 ? 12.91611 29.69015 11.65757 1.000 55.00472 253 ARG C C 1
ATOM 4675 O O . ARG B 1 253 ? 12.95589 30.75507 11.03279 1.000 45.20649 253 ARG C O 1
ATOM 4683 N N . SER B 1 254 ? 12.25579 29.56466 12.80671 1.000 48.88055 254 SER C N 1
ATOM 4684 C CA . SER B 1 254 ? 11.44555 30.66469 13.30857 1.000 44.97589 254 SER C CA 1
ATOM 4685 C C . SER B 1 254 ? 11.28204 30.53111 14.81715 1.000 38.43675 254 SER C C 1
ATOM 4686 O O . SER B 1 254 ? 11.39571 29.44026 15.38193 1.000 48.75830 254 SER C O 1
ATOM 4689 N N . GLY B 1 255 ? 11.01138 31.66313 15.45920 1.000 51.50949 255 GLY C N 1
ATOM 4690 C CA . GLY B 1 255 ? 10.82115 31.74000 16.89569 1.000 42.90535 255 GLY C CA 1
ATOM 4691 C C . GLY B 1 255 ? 9.59002 32.56034 17.23247 1.000 47.73233 255 GLY C C 1
ATOM 4692 O O . GLY B 1 255 ? 8.56447 32.49658 16.55452 1.000 49.19524 255 GLY C O 1
ATOM 4693 N N . VAL B 1 256 ? 9.71343 33.36363 18.29246 1.000 39.91983 256 VAL C N 1
ATOM 4694 C CA . VAL B 1 256 ? 8.55972 34.08967 18.81888 1.000 44.22102 256 VAL C CA 1
ATOM 4695 C C . VAL B 1 256 ? 8.05320 35.11661 17.81082 1.000 39.66333 256 VAL C C 1
ATOM 4696 O O . VAL B 1 256 ? 6.84068 35.30959 17.66174 1.000 48.49042 256 VAL C O 1
ATOM 4700 N N . TYR B 1 257 ? 8.96338 35.77384 17.08767 1.000 44.03183 257 TYR C N 1
ATOM 4701 C CA . TYR B 1 257 ? 8.54723 36.81725 16.15400 1.000 38.73955 257 TYR C CA 1
ATOM 4702 C C . TYR B 1 257 ? 7.67196 36.24785 15.04054 1.000 35.06917 257 TYR C C 1
ATOM 4703 O O . TYR B 1 257 ? 6.68852 36.87568 14.63407 1.000 45.36468 257 TYR C O 1
ATOM 4712 N N . GLY B 1 258 ? 8.00698 35.06053 14.53626 1.000 42.07689 258 GLY C N 1
ATOM 4713 C CA . GLY B 1 258 ? 7.12192 34.32218 13.65943 1.000 39.64250 258 GLY C CA 1
ATOM 4714 C C . GLY B 1 258 ? 7.41054 34.45512 12.17878 1.000 43.05503 258 GLY C C 1
ATOM 4715 O O . GLY B 1 258 ? 6.85643 33.68094 11.38988 1.000 48.99806 258 GLY C O 1
ATOM 4716 N N . GLY B 1 259 ? 8.23014 35.42253 11.77528 1.000 50.09099 259 GLY C N 1
ATOM 4717 C CA . GLY B 1 259 ? 8.61355 35.54740 10.38005 1.000 50.41184 259 GLY C CA 1
ATOM 4718 C C . GLY B 1 259 ? 7.49506 35.90259 9.42582 1.000 42.31700 259 GLY C C 1
ATOM 4719 O O . GLY B 1 259 ? 7.50521 35.44286 8.28011 1.000 42.30198 259 GLY C O 1
ATOM 4720 N N . TYR B 1 260 ? 6.52690 36.70826 9.86717 1.000 46.62181 260 TYR C N 1
ATOM 4721 C CA . TYR B 1 260 ? 5.37876 37.12827 9.05976 1.000 53.43542 260 TYR C CA 1
ATOM 4722 C C . TYR B 1 260 ? 4.53999 35.94974 8.57205 1.000 46.61061 260 TYR C C 1
ATOM 4723 O O . TYR B 1 260 ? 3.78724 36.07956 7.60216 1.000 53.10929 260 TYR C O 1
ATOM 4732 N N . GLN B 1 261 ? 4.65726 34.79437 9.21553 1.000 47.85886 261 GLN C N 1
ATOM 4733 C CA . GLN B 1 261 ? 3.90407 33.62414 8.79612 1.000 48.62286 261 GLN C CA 1
ATOM 4734 C C . GLN B 1 261 ? 2.45709 33.71079 9.27567 1.000 52.85858 261 GLN C C 1
ATOM 4735 O O . GLN B 1 261 ? 2.12652 34.43723 10.21781 1.000 51.21170 261 GLN C O 1
ATOM 4741 N N . GLY B 1 262 ? 1.59160 32.94679 8.61436 1.000 53.29231 262 GLY C N 1
ATOM 4742 C CA . GLY B 1 262 ? 0.21855 32.82248 9.05386 1.000 43.40996 262 GLY C CA 1
ATOM 4743 C C . GLY B 1 262 ? 0.10273 31.95719 10.29548 1.000 44.85088 262 GLY C C 1
ATOM 4744 O O . GLY B 1 262 ? 1.05515 31.31965 10.74510 1.000 58.09031 262 GLY C O 1
ATOM 4745 N N . TRP B 1 263 ? -1.10802 31.92774 10.85690 1.000 48.85690 263 TRP C N 1
ATOM 4746 C CA . TRP B 1 263 ? -1.30227 31.26475 12.14362 1.000 53.81519 263 TRP C CA 1
ATOM 4747 C C . TRP B 1 263 ? -1.07015 29.75987 12.06198 1.000 56.58324 263 TRP C C 1
ATOM 4748 O O . TRP B 1 263 ? -0.63903 29.15145 13.04770 1.000 65.04190 263 TRP C O 1
ATOM 4759 N N . VAL B 1 264 ? -1.32848 29.14403 10.90582 1.000 46.60573 264 VAL C N 1
ATOM 4760 C CA . VAL B 1 264 ? -1.16302 27.69693 10.80160 1.000 58.89701 264 VAL C CA 1
ATOM 4761 C C . VAL B 1 264 ? 0.31442 27.31669 10.82762 1.000 62.06264 264 VAL C C 1
ATOM 4762 O O . VAL B 1 264 ? 0.68168 26.25150 11.34008 1.000 58.98893 264 VAL C O 1
ATOM 4766 N N . ASP B 1 265 ? 1.18404 28.17609 10.30132 1.000 48.31611 265 ASP C N 1
ATOM 4767 C CA . ASP B 1 265 ? 2.59689 27.86277 10.16117 1.000 52.55386 265 ASP C CA 1
ATOM 4768 C C . ASP B 1 265 ? 3.46899 28.48978 11.24434 1.000 57.42486 265 ASP C C 1
ATOM 4769 O O . ASP B 1 265 ? 4.65916 28.16656 11.31656 1.000 56.92596 265 ASP C O 1
ATOM 4774 N N . ARG B 1 266 ? 2.91069 29.35404 12.09112 1.000 49.91329 266 ARG C N 1
ATOM 4775 C CA . ARG B 1 266 ? 3.70463 30.01737 13.11776 1.000 42.61104 266 ARG C CA 1
ATOM 4776 C C . ARG B 1 266 ? 4.18024 29.01050 14.16292 1.000 52.52457 266 ARG C C 1
ATOM 4777 O O . ARG B 1 266 ? 3.45337 28.06699 14.49343 1.000 49.83089 266 ARG C O 1
ATOM 4785 N N . PRO B 1 267 ? 5.39495 29.17798 14.69729 1.000 52.58138 267 PRO C N 1
ATOM 4786 C CA . PRO B 1 267 ? 5.80442 28.32886 15.82875 1.000 46.20684 267 PRO C CA 1
ATOM 4787 C C . PRO B 1 267 ? 4.88657 28.47582 17.02719 1.000 50.81419 267 PRO C C 1
ATOM 4788 O O . PRO B 1 267 ? 4.54492 27.47831 17.67409 1.000 48.80812 267 PRO C O 1
ATOM 4792 N N . GLY B 1 268 ? 4.47938 29.70496 17.34084 1.000 44.72268 268 GLY C N 1
ATOM 4793 C CA . GLY B 1 268 ? 3.52243 29.95432 18.40070 1.000 45.84812 268 GLY C CA 1
ATOM 4794 C C . GLY B 1 268 ? 2.16006 30.30417 17.84478 1.000 49.81388 268 GLY C C 1
ATOM 4795 O O . GLY B 1 268 ? 2.00831 31.31439 17.14722 1.000 53.13730 268 GLY C O 1
ATOM 4796 N N . ARG B 1 269 ? 1.15794 29.48297 18.14712 1.000 46.98548 269 ARG C N 1
ATOM 4797 C CA . ARG B 1 269 ? -0.16456 29.65395 17.56669 1.000 44.49521 269 ARG C CA 1
ATOM 4798 C C . ARG B 1 269 ? -1.22277 29.21650 18.56956 1.000 41.63228 269 ARG C C 1
ATOM 4799 O O . ARG B 1 269 ? -0.94855 28.45296 19.50059 1.000 41.02499 269 ARG C O 1
ATOM 4807 N N . PHE B 1 270 ? -2.44726 29.69575 18.35326 1.000 43.09304 270 PHE C N 1
ATOM 4808 C CA . PHE B 1 270 ? -3.56762 29.33445 19.21131 1.000 39.90157 270 PHE C CA 1
ATOM 4809 C C . PHE B 1 270 ? -4.12725 27.97090 18.82495 1.000 41.29547 270 PHE C C 1
ATOM 4810 O O . PHE B 1 270 ? -4.13513 27.58450 17.65233 1.000 48.97938 270 PHE C O 1
ATOM 4818 N N . ARG B 1 271 ? -4.61011 27.24306 19.82950 1.000 44.50738 271 ARG C N 1
ATOM 4819 C CA . ARG B 1 271 ? -5.18663 25.92579 19.61492 1.000 43.25354 271 ARG C CA 1
ATOM 4820 C C . ARG B 1 271 ? -6.46907 25.79751 20.42391 1.000 47.04752 271 ARG C C 1
ATOM 4821 O O . ARG B 1 271 ? -6.67115 26.48723 21.42729 1.000 42.50778 271 ARG C O 1
ATOM 4829 N N . SER B 1 272 ? -7.33945 24.90133 19.96530 1.000 50.66141 272 SER C N 1
ATOM 4830 C CA . SER B 1 272 ? -8.56732 24.60332 20.68748 1.000 48.60367 272 SER C CA 1
ATOM 4831 C C . SER B 1 272 ? -8.24821 24.00569 22.05401 1.000 45.65134 272 SER C C 1
ATOM 4832 O O . SER B 1 272 ? -7.18346 23.41948 22.26625 1.000 51.30838 272 SER C O 1
ATOM 4835 N N . LEU B 1 273 ? -9.19009 24.15815 22.98461 1.000 47.76712 273 LEU C N 1
ATOM 4836 C CA . LEU B 1 273 ? -8.98809 23.71818 24.36217 1.000 45.78137 273 LEU C CA 1
ATOM 4837 C C . LEU B 1 273 ? -8.60486 22.24577 24.42716 1.000 54.14805 273 LEU C C 1
ATOM 4838 O O . LEU B 1 273 ? -9.28481 21.38629 23.86011 1.000 57.00724 273 LEU C O 1
ATOM 4843 N N . GLY B 1 274 ? -7.50935 21.95943 25.12941 1.000 52.05930 274 GLY C N 1
ATOM 4844 C CA . GLY B 1 274 ? -7.01782 20.60712 25.26390 1.000 48.06255 274 GLY C CA 1
ATOM 4845 C C . GLY B 1 274 ? -5.97536 20.19712 24.24718 1.000 44.72218 274 GLY C C 1
ATOM 4846 O O . GLY B 1 274 ? -5.31898 19.16756 24.44221 1.000 60.71628 274 GLY C O 1
ATOM 4847 N N . ASP B 1 275 ? -5.79769 20.96430 23.17222 1.000 49.64354 275 ASP C N 1
ATOM 4848 C CA . ASP B 1 275 ? -4.84122 20.63834 22.12250 1.000 54.58366 275 ASP C CA 1
ATOM 4849 C C . ASP B 1 275 ? -3.58242 21.49684 22.18095 1.000 50.84434 275 ASP C C 1
ATOM 4850 O O . ASP B 1 275 ? -2.78295 21.46721 21.23982 1.000 54.36804 275 ASP C O 1
ATOM 4855 N N . GLY B 1 276 ? -3.38780 22.25578 23.25923 1.000 42.97034 276 GLY C N 1
ATOM 4856 C CA . GLY B 1 276 ? -2.21644 23.09900 23.40066 1.000 35.13044 276 GLY C CA 1
ATOM 4857 C C . GLY B 1 276 ? -1.30826 22.71127 24.55044 1.000 38.96239 276 GLY C C 1
ATOM 4858 O O . GLY B 1 276 ? -1.28677 21.55218 24.97209 1.000 54.16144 276 GLY C O 1
ATOM 4859 N N . HIS B 1 277 ? -0.55328 23.68130 25.07017 1.000 52.03493 277 HIS C N 1
ATOM 4860 C CA . HIS B 1 277 ? 0.42532 23.43832 26.12093 1.000 47.40102 277 HIS C CA 1
ATOM 4861 C C . HIS B 1 277 ? 0.01672 23.98321 27.48074 1.000 48.04785 277 HIS C C 1
ATOM 4862 O O . HIS B 1 277 ? 0.73604 23.74837 28.45682 1.000 50.88609 277 HIS C O 1
ATOM 4869 N N . VAL B 1 278 ? -1.10482 24.69784 27.57880 1.000 49.15608 278 VAL C N 1
ATOM 4870 C CA . VAL B 1 278 ? -1.47459 25.33106 28.83980 1.000 48.26910 278 VAL C CA 1
ATOM 4871 C C . VAL B 1 278 ? -1.89990 24.26879 29.84385 1.000 48.20252 278 VAL C C 1
ATOM 4872 O O . VAL B 1 278 ? -2.71362 23.38774 29.53820 1.000 44.60169 278 VAL C O 1
ATOM 4876 N N . ASP B 1 279 ? -1.33474 24.33866 31.04661 1.000 44.65515 279 ASP C N 1
ATOM 4877 C CA . ASP B 1 279 ? -1.72413 23.46052 32.14756 1.000 51.80343 279 ASP C CA 1
ATOM 4878 C C . ASP B 1 279 ? -2.93310 24.09232 32.82945 1.000 56.27801 279 ASP C C 1
ATOM 4879 O O . ASP B 1 279 ? -2.81074 24.85168 33.79335 1.000 49.76033 279 ASP C O 1
ATOM 4884 N N . PHE B 1 280 ? -4.12504 23.76991 32.32104 1.000 43.52070 280 PHE C N 1
ATOM 4885 C CA . PHE B 1 280 ? -5.33658 24.38139 32.85602 1.000 51.35280 280 PHE C CA 1
ATOM 4886 C C . PHE B 1 280 ? -5.71159 23.80769 34.21791 1.000 56.86251 280 PHE C C 1
ATOM 4887 O O . PHE B 1 280 ? -6.37579 24.48714 35.00775 1.000 51.01581 280 PHE C O 1
ATOM 4895 N N . GLY B 1 281 ? -5.30136 22.57274 34.51463 1.000 47.71010 281 GLY C N 1
ATOM 4896 C CA . GLY B 1 281 ? -5.49058 22.05247 35.85918 1.000 37.58454 281 GLY C CA 1
ATOM 4897 C C . GLY B 1 281 ? -4.82015 22.91423 36.91228 1.000 48.39742 281 GLY C C 1
ATOM 4898 O O . GLY B 1 281 ? -5.40055 23.18990 37.96468 1.000 54.46627 281 GLY C O 1
ATOM 4899 N N . ALA B 1 282 ? -3.58837 23.35528 36.64098 1.000 48.33287 282 ALA C N 1
ATOM 4900 C CA . ALA B 1 282 ? -2.88452 24.23015 37.57426 1.000 48.12298 282 ALA C CA 1
ATOM 4901 C C . ALA B 1 282 ? -3.48058 25.63304 37.60415 1.000 49.31679 282 ALA C C 1
ATOM 4902 O O . ALA B 1 282 ? -3.48425 26.27910 38.65878 1.000 58.55390 282 ALA C O 1
ATOM 4904 N N . VAL B 1 283 ? -3.97201 26.12550 36.46501 1.000 47.70258 283 VAL C N 1
ATOM 4905 C CA . VAL B 1 283 ? -4.53486 27.47262 36.41627 1.000 46.97005 283 VAL C CA 1
ATOM 4906 C C . VAL B 1 283 ? -5.78997 27.56189 37.27673 1.000 48.53486 283 VAL C C 1
ATOM 4907 O O . VAL B 1 283 ? -5.94567 28.49014 38.07904 1.000 48.74004 283 VAL C O 1
ATOM 4911 N N . PHE B 1 284 ? -6.70136 26.59637 37.12750 1.000 52.48592 284 PHE C N 1
ATOM 4912 C CA . PHE B 1 284 ? -7.92746 26.60969 37.92002 1.000 57.91863 284 PHE C CA 1
ATOM 4913 C C . PHE B 1 284 ? -7.64156 26.40253 39.40093 1.000 55.25743 284 PHE C C 1
ATOM 4914 O O . PHE B 1 284 ? -8.36054 26.94199 40.24941 1.000 51.78568 284 PHE C O 1
ATOM 4922 N N . SER B 1 285 ? -6.60641 25.62650 39.72917 1.000 51.76601 285 SER C N 1
ATOM 4923 C CA . SER B 1 285 ? -6.24288 25.42502 41.12803 1.000 53.20459 285 SER C CA 1
ATOM 4924 C C . SER B 1 285 ? -5.76475 26.72459 41.76441 1.000 54.30954 285 SER C C 1
ATOM 4925 O O . SER B 1 285 ? -6.17595 27.06832 42.87869 1.000 57.38996 285 SER C O 1
ATOM 4928 N N . LYS B 1 286 ? -4.89397 27.46390 41.07031 1.000 47.90750 286 LYS C N 1
ATOM 4929 C CA . LYS B 1 286 ? -4.38114 28.71069 41.63170 1.000 44.99167 286 LYS C CA 1
ATOM 4930 C C . LYS B 1 286 ? -5.47945 29.75929 41.75898 1.000 50.05730 286 LYS C C 1
ATOM 4931 O O . LYS B 1 286 ? -5.55065 30.46685 42.76972 1.000 49.93921 286 LYS C O 1
ATOM 4937 N N . LEU B 1 287 ? -6.34185 29.88042 40.74665 1.000 47.29372 287 LEU C N 1
ATOM 4938 C CA . LEU B 1 287 ? -7.43974 30.83807 40.83533 1.000 50.01262 287 LEU C CA 1
ATOM 4939 C C . LEU B 1 287 ? -8.40472 30.46826 41.95576 1.000 59.52344 287 LEU C C 1
ATOM 4940 O O . LEU B 1 287 ? -8.94277 31.34916 42.63595 1.000 61.77542 287 LEU C O 1
ATOM 4945 N N . THR B 1 288 ? -8.63391 29.16789 42.16544 1.000 54.38516 288 THR C N 1
ATOM 4946 C CA . THR B 1 288 ? -9.52937 28.73790 43.23570 1.000 55.33670 288 THR C CA 1
ATOM 4947 C C . THR B 1 288 ? -8.93074 29.02846 44.60683 1.000 60.64933 288 THR C C 1
ATOM 4948 O O . THR B 1 288 ? -9.64598 29.43212 45.53149 1.000 66.61622 288 THR C O 1
ATOM 4952 N N . GLN B 1 289 ? -7.61633 28.86461 44.74867 1.000 54.92013 289 GLN C N 1
ATOM 4953 C CA . GLN B 1 289 ? -6.97428 29.05607 46.04162 1.000 60.00652 289 GLN C CA 1
ATOM 4954 C C . GLN B 1 289 ? -6.80328 30.52957 46.38733 1.000 61.12826 289 GLN C C 1
ATOM 4955 O O . GLN B 1 289 ? -6.67886 30.86600 47.56925 1.000 62.73987 289 GLN C O 1
ATOM 4961 N N . TYR B 1 290 ? -6.79604 31.41055 45.38906 1.000 63.74663 290 TYR C N 1
ATOM 4962 C CA . TYR B 1 290 ? -6.64284 32.84152 45.60496 1.000 58.82764 290 TYR C CA 1
ATOM 4963 C C . TYR B 1 290 ? -7.97311 33.58538 45.63297 1.000 53.84089 290 TYR C C 1
ATOM 4964 O O . TYR B 1 290 ? -7.98226 34.81491 45.52432 1.000 68.59209 290 TYR C O 1
ATOM 4973 N N . ASP B 1 291 ? -9.08923 32.86800 45.77518 1.000 64.26282 291 ASP C N 1
ATOM 4974 C CA . ASP B 1 291 ? -10.42060 33.45853 45.93052 1.000 78.40755 291 ASP C CA 1
ATOM 4975 C C . ASP B 1 291 ? -10.75577 34.38196 44.75736 1.000 83.21111 291 ASP C C 1
ATOM 4976 O O . ASP B 1 291 ? -10.93785 35.59217 44.90536 1.000 84.99592 291 ASP C O 1
ATOM 4981 N N . PHE B 1 292 ? -10.84908 33.77538 43.58058 1.000 71.51895 292 PHE C N 1
ATOM 4982 C CA . PHE B 1 292 ? -11.24111 34.47541 42.36687 1.000 61.79538 292 PHE C CA 1
ATOM 4983 C C . PHE B 1 292 ? -12.75996 34.43340 42.23541 1.000 70.59013 292 PHE C C 1
ATOM 4984 O O . PHE B 1 292 ? -13.35250 33.35204 42.14967 1.000 71.64966 292 PHE C O 1
ATOM 4992 N N . GLU B 1 293 ? -13.38281 35.60901 42.22129 1.000 72.97653 293 GLU C N 1
ATOM 4993 C CA . GLU B 1 293 ? -14.83776 35.72661 42.15355 1.000 77.58559 293 GLU C CA 1
ATOM 4994 C C . GLU B 1 293 ? -15.25454 36.13281 40.74083 1.000 76.05203 293 GLU C C 1
ATOM 4995 O O . GLU B 1 293 ? -15.70404 37.24890 40.47734 1.000 107.01507 293 GLU C O 1
ATOM 5001 N N . GLY B 1 294 ? -15.06511 35.20777 39.80967 1.000 61.83552 294 GLY C N 1
ATOM 5002 C CA . GLY B 1 294 ? -15.41357 35.51473 38.43847 1.000 68.16146 294 GLY C CA 1
ATOM 5003 C C . GLY B 1 294 ? -15.93936 34.35746 37.61887 1.000 60.99919 294 GLY C C 1
ATOM 5004 O O . GLY B 1 294 ? -16.31828 33.31003 38.15195 1.000 66.73402 294 GLY C O 1
ATOM 5005 N N . TRP B 1 295 ? -15.94003 34.54589 36.30441 1.000 58.60828 295 TRP C N 1
ATOM 5006 C CA . TRP B 1 295 ? -16.43384 33.56852 35.34888 1.000 56.70200 295 TRP C CA 1
ATOM 5007 C C . TRP B 1 295 ? -15.26729 33.02696 34.53126 1.000 57.73262 295 TRP C C 1
ATOM 5008 O O . TRP B 1 295 ? -14.32858 33.76222 34.20588 1.000 56.63698 295 TRP C O 1
ATOM 5019 N N . ALA B 1 296 ? -15.32229 31.73899 34.20941 1.000 50.86555 296 ALA C N 1
ATOM 5020 C CA . ALA B 1 296 ? -14.37783 31.13369 33.27329 1.000 54.90044 296 ALA C CA 1
ATOM 5021 C C . ALA B 1 296 ? -14.97301 31.27602 31.87732 1.000 56.26168 296 ALA C C 1
ATOM 5022 O O . ALA B 1 296 ? -15.87885 30.53034 31.49615 1.000 48.36906 296 ALA C O 1
ATOM 5024 N N . VAL B 1 297 ? -14.47720 32.24742 31.11536 1.000 46.34588 297 VAL C N 1
ATOM 5025 C CA . VAL B 1 297 ? -15.04353 32.59299 29.81553 1.000 42.72624 297 VAL C CA 1
ATOM 5026 C C . VAL B 1 297 ? -14.15724 32.01658 28.71874 1.000 48.22015 297 VAL C C 1
ATOM 5027 O O . VAL B 1 297 ? -12.96845 32.34723 28.62838 1.000 49.00113 297 VAL C O 1
ATOM 5031 N N . LEU B 1 298 ? -14.74266 31.18212 27.86382 1.000 41.36798 298 LEU C N 1
ATOM 5032 C CA . LEU B 1 298 ? -14.02324 30.62796 26.72590 1.000 40.18370 298 LEU C CA 1
ATOM 5033 C C . LEU B 1 298 ? -13.87229 31.67129 25.62369 1.000 49.60082 298 LEU C C 1
ATOM 5034 O O . LEU B 1 298 ? -14.85874 32.25429 25.16195 1.000 44.75952 298 LEU C O 1
ATOM 5039 N N . GLU B 1 299 ? -12.63343 31.90685 25.20857 1.000 43.06606 299 GLU C N 1
ATOM 5040 C CA . GLU B 1 299 ? -12.32976 32.68250 24.01278 1.000 45.53179 299 GLU C CA 1
ATOM 5041 C C . GLU B 1 299 ? -11.70843 31.70490 23.02614 1.000 47.66909 299 GLU C C 1
ATOM 5042 O O . GLU B 1 299 ? -10.56568 31.27451 23.20815 1.000 52.21093 299 GLU C O 1
ATOM 5048 N N . TRP B 1 300 ? -12.46711 31.32820 22.00404 1.000 44.20361 300 TRP C N 1
ATOM 5049 C CA . TRP B 1 300 ? -12.07153 30.22062 21.15219 1.000 54.43387 300 TRP C CA 1
ATOM 5050 C C . TRP B 1 300 ? -11.32006 30.71482 19.92484 1.000 52.05438 300 TRP C C 1
ATOM 5051 O O . TRP B 1 300 ? -11.70001 31.71116 19.30352 1.000 53.11933 300 TRP C O 1
ATOM 5062 N N . GLU B 1 301 ? -10.24565 30.00325 19.58640 1.000 55.01835 301 GLU C N 1
ATOM 5063 C CA . GLU B 1 301 ? -9.47520 30.25256 18.37487 1.000 52.43982 301 GLU C CA 1
ATOM 5064 C C . GLU B 1 301 ? -8.53872 29.07659 18.12994 1.000 55.33420 301 GLU C C 1
ATOM 5065 O O . GLU B 1 301 ? -7.83811 28.63495 19.04668 1.000 58.24474 301 GLU C O 1
ATOM 5071 N N . CYS B 1 302 ? -8.53671 28.54813 16.90859 1.000 58.10983 302 CYS C N 1
ATOM 5072 C CA . CYS B 1 302 ? -7.68961 27.41729 16.56068 1.000 52.45110 302 CYS C CA 1
ATOM 5073 C C . CYS B 1 302 ? -7.25475 27.55176 15.11134 1.000 51.21008 302 CYS C C 1
ATOM 5074 O O . CYS B 1 302 ? -7.97964 28.10145 14.27831 1.000 53.21327 302 CYS C O 1
ATOM 5077 N N . ALA B 1 303 ? -6.06051 27.03999 14.81752 1.000 56.23657 303 ALA C N 1
ATOM 5078 C CA . ALA B 1 303 ? -5.55244 27.08036 13.45395 1.000 64.90755 303 ALA C CA 1
ATOM 5079 C C . ALA B 1 303 ? -6.12586 25.97405 12.57768 1.000 60.62099 303 ALA C C 1
ATOM 5080 O O . ALA B 1 303 ? -6.03951 26.07177 11.34910 1.000 71.30793 303 ALA C O 1
ATOM 5082 N N . LEU B 1 304 ? -6.71346 24.93850 13.16957 1.000 49.72771 304 LEU C N 1
ATOM 5083 C CA . LEU B 1 304 ? -7.13766 23.77989 12.38842 1.000 66.72922 304 LEU C CA 1
ATOM 5084 C C . LEU B 1 304 ? -8.60086 23.40737 12.58399 1.000 60.40998 304 LEU C C 1
ATOM 5085 O O . LEU B 1 304 ? -9.29012 23.12625 11.59989 1.000 61.73886 304 LEU C O 1
ATOM 5090 N N . LYS B 1 305 ? -9.09310 23.40584 13.82109 1.000 49.53543 305 LYS C N 1
ATOM 5091 C CA . LYS B 1 305 ? -10.37560 22.78492 14.12495 1.000 52.58930 305 LYS C CA 1
ATOM 5092 C C . LYS B 1 305 ? -11.54868 23.63352 13.63519 1.000 48.32371 305 LYS C C 1
ATOM 5093 O O . LYS B 1 305 ? -11.48791 24.86457 13.59796 1.000 43.90148 305 LYS C O 1
ATOM 5099 N N . HIS B 1 306 ? -12.63252 22.94837 13.27253 1.000 55.66310 306 HIS C N 1
ATOM 5100 C CA . HIS B 1 306 ? -13.84510 23.61893 12.82357 1.000 64.18666 306 HIS C CA 1
ATOM 5101 C C . HIS B 1 306 ? -14.51525 24.33779 13.99478 1.000 53.03865 306 HIS C C 1
ATOM 5102 O O . HIS B 1 306 ? -14.58455 23.79146 15.10059 1.000 49.15824 306 HIS C O 1
ATOM 5109 N N . PRO B 1 307 ? -15.02984 25.55297 13.78075 1.000 57.80824 307 PRO C N 1
ATOM 5110 C CA . PRO B 1 307 ? -15.56066 26.33639 14.91163 1.000 57.40979 307 PRO C CA 1
ATOM 5111 C C . PRO B 1 307 ? -16.74583 25.69568 15.61089 1.000 61.63150 307 PRO C C 1
ATOM 5112 O O . PRO B 1 307 ? -16.95399 25.95119 16.80378 1.000 61.84316 307 PRO C O 1
ATOM 5116 N N . GLU B 1 308 ? -17.53622 24.87667 14.91233 1.000 69.78386 308 GLU C N 1
ATOM 5117 C CA . GLU B 1 308 ? -18.66334 24.22070 15.56908 1.000 66.50126 308 GLU C CA 1
ATOM 5118 C C . GLU B 1 308 ? -18.19023 23.15785 16.55300 1.000 62.73070 308 GLU C C 1
ATOM 5119 O O . GLU B 1 308 ? -18.81304 22.95443 17.60179 1.000 68.80317 308 GLU C O 1
ATOM 5125 N N . ASP B 1 309 ? -17.09261 22.46944 16.23308 1.000 64.04017 309 ASP C N 1
ATOM 5126 C CA . ASP B 1 309 ? -16.55893 21.46146 17.14427 1.000 66.25327 309 ASP C CA 1
ATOM 5127 C C . ASP B 1 309 ? -15.90917 22.10338 18.36304 1.000 60.09208 309 ASP C C 1
ATOM 5128 O O . ASP B 1 309 ? -16.02175 21.58503 19.48007 1.000 58.84094 309 ASP C O 1
ATOM 5133 N N . GLY B 1 310 ? -15.22195 23.22922 18.16841 1.000 56.76082 310 GLY C N 1
ATOM 5134 C CA . GLY B 1 310 ? -14.58407 23.89428 19.29162 1.000 62.65676 310 GLY C CA 1
ATOM 5135 C C . GLY B 1 310 ? -15.57424 24.42229 20.31165 1.000 54.47720 310 GLY C C 1
ATOM 5136 O O . GLY B 1 310 ? -15.36562 24.28594 21.52071 1.000 51.74692 310 GLY C O 1
ATOM 5137 N N . ALA B 1 311 ? -16.66478 25.03221 19.84238 1.000 56.27240 311 ALA C N 1
ATOM 5138 C CA . ALA B 1 311 ? -17.66771 25.55440 20.76349 1.000 57.71683 311 ALA C CA 1
ATOM 5139 C C . ALA B 1 311 ? -18.36682 24.43738 21.52388 1.000 57.39772 311 ALA C C 1
ATOM 5140 O O . ALA B 1 311 ? -18.72862 24.61726 22.69253 1.000 46.40008 311 ALA C O 1
ATOM 5142 N N . ARG B 1 312 ? -18.55615 23.28066 20.88510 1.000 57.77667 312 ARG C N 1
ATOM 5143 C CA . ARG B 1 312 ? -19.24924 22.17866 21.54265 1.000 64.90243 312 ARG C CA 1
ATOM 5144 C C . ARG B 1 312 ? -18.38929 21.55136 22.63422 1.000 53.20671 312 ARG C C 1
ATOM 5145 O O . ARG B 1 312 ? -18.89536 21.20675 23.70735 1.000 58.83483 312 ARG C O 1
ATOM 5153 N N . GLU B 1 313 ? -17.08671 21.40449 22.38713 1.000 65.53081 313 GLU C N 1
ATOM 5154 C CA . GLU B 1 313 ? -16.20730 20.76120 23.35647 1.000 66.35240 313 GLU C CA 1
ATOM 5155 C C . GLU B 1 313 ? -15.83002 21.67082 24.52013 1.000 60.27246 313 GLU C C 1
ATOM 5156 O O . GLU B 1 313 ? -15.48667 21.16474 25.59446 1.000 64.76984 313 GLU C O 1
ATOM 5162 N N . GLY B 1 314 ? -15.89247 22.99186 24.33533 1.000 58.42943 314 GLY C N 1
ATOM 5163 C CA . GLY B 1 314 ? -15.42764 23.90195 25.37233 1.000 63.18172 314 GLY C CA 1
ATOM 5164 C C . GLY B 1 314 ? -16.22295 23.81259 26.66241 1.000 54.86553 314 GLY C C 1
ATOM 5165 O O . GLY B 1 314 ? -15.65590 23.87952 27.75575 1.000 54.62041 314 GLY C O 1
ATOM 5166 N N . ALA B 1 315 ? -17.54576 23.66043 26.55485 1.000 55.45935 315 ALA C N 1
ATOM 5167 C CA . ALA B 1 315 ? -18.38985 23.66809 27.74590 1.000 54.62286 315 ALA C CA 1
ATOM 5168 C C . ALA B 1 315 ? -18.05874 22.50223 28.67036 1.000 59.61289 315 ALA C C 1
ATOM 5169 O O . ALA B 1 315 ? -17.94834 22.67882 29.89034 1.000 55.71587 315 ALA C O 1
ATOM 5171 N N . GLY B 1 316 ? -17.89446 21.30310 28.10939 1.000 54.59242 316 GLY C N 1
ATOM 5172 C CA . GLY B 1 316 ? -17.53184 20.16055 28.93145 1.000 50.80930 316 GLY C CA 1
ATOM 5173 C C . GLY B 1 316 ? -16.13509 20.28350 29.50962 1.000 58.27827 316 GLY C C 1
ATOM 5174 O O . GLY B 1 316 ? -15.88306 19.86252 30.64252 1.000 57.11147 316 GLY C O 1
ATOM 5175 N N . PHE B 1 317 ? -15.20745 20.85330 28.73601 1.000 56.82992 317 PHE C N 1
ATOM 5176 C CA . PHE B 1 317 ? -13.84523 21.06099 29.21876 1.000 51.70664 317 PHE C CA 1
ATOM 5177 C C . PHE B 1 317 ? -13.83227 21.96317 30.44811 1.000 47.94127 317 PHE C C 1
ATOM 5178 O O . PHE B 1 317 ? -13.16263 21.66612 31.44428 1.000 49.87144 317 PHE C O 1
ATOM 5186 N N . ILE B 1 318 ? -14.57333 23.07296 30.39627 1.000 45.53544 318 ILE C N 1
ATOM 5187 C CA . ILE B 1 318 ? -14.58362 24.01383 31.51391 1.000 54.48038 318 ILE C CA 1
ATOM 5188 C C . ILE B 1 318 ? -15.21282 23.37667 32.74712 1.000 61.59234 318 ILE C C 1
ATOM 5189 O O . ILE B 1 318 ? -14.77292 23.61587 33.87840 1.000 60.49050 318 ILE C O 1
ATOM 5194 N N . GLU B 1 319 ? -16.24962 22.55555 32.55259 1.000 56.95818 319 GLU C N 1
ATOM 5195 C CA . GLU B 1 319 ? -16.92450 21.94019 33.69094 1.000 62.48926 319 GLU C CA 1
ATOM 5196 C C . GLU B 1 319 ? -16.02774 20.95037 34.42512 1.000 57.61487 319 GLU C C 1
ATOM 5197 O O . GLU B 1 319 ? -16.12111 20.83139 35.65165 1.000 63.77557 319 GLU C O 1
ATOM 5203 N N . ASN B 1 320 ? -15.15208 20.24070 33.70756 1.000 64.82732 320 ASN C N 1
ATOM 5204 C CA . ASN B 1 320 ? -14.29989 19.25141 34.36047 1.000 62.30488 320 ASN C CA 1
ATOM 5205 C C . ASN B 1 320 ? -13.17332 19.87794 35.17495 1.000 56.11815 320 ASN C C 1
ATOM 5206 O O . ASN B 1 320 ? -12.64553 19.21771 36.07570 1.000 66.69631 320 ASN C O 1
ATOM 5211 N N . HIS B 1 321 ? -12.79706 21.12756 34.89660 1.000 49.28972 321 HIS C N 1
ATOM 5212 C CA . HIS B 1 321 ? -11.69952 21.76926 35.61196 1.000 54.69354 321 HIS C CA 1
ATOM 5213 C C . HIS B 1 321 ? -12.15484 22.66632 36.75674 1.000 53.01142 321 HIS C C 1
ATOM 5214 O O . HIS B 1 321 ? -11.32036 23.05821 37.57883 1.000 52.50036 321 HIS C O 1
ATOM 5221 N N . ILE B 1 322 ? -13.44133 23.00695 36.83447 1.000 60.12754 322 ILE C N 1
ATOM 5222 C CA . ILE B 1 322 ? -13.92660 23.78650 37.96521 1.000 63.07220 322 ILE C CA 1
ATOM 5223 C C . ILE B 1 322 ? -13.89483 22.92300 39.21973 1.000 67.21408 322 ILE C C 1
ATOM 5224 O O . ILE B 1 322 ? -14.29163 21.74960 39.20190 1.000 68.78679 322 ILE C O 1
ATOM 5229 N N . ILE B 1 323 ? -13.40196 23.49636 40.31459 1.000 60.41715 323 ILE C N 1
ATOM 5230 C CA . ILE B 1 323 ? -13.22171 22.78661 41.57580 1.000 60.27744 323 ILE C CA 1
ATOM 5231 C C . ILE B 1 323 ? -14.27831 23.27740 42.55501 1.000 63.17769 323 ILE C C 1
ATOM 5232 O O . ILE B 1 323 ? -14.35967 24.47889 42.83963 1.000 73.85816 323 ILE C O 1
ATOM 5237 N N . ARG B 1 324 ? -15.08570 22.35188 43.07089 1.000 72.72156 324 ARG C N 1
ATOM 5238 C CA . ARG B 1 324 ? -16.03923 22.67262 44.12673 1.000 69.67597 324 ARG C CA 1
ATOM 5239 C C . ARG B 1 324 ? -15.31051 22.68208 45.46477 1.000 58.51733 324 ARG C C 1
ATOM 5240 O O . ARG B 1 324 ? -14.68121 21.68672 45.83894 1.000 66.20914 324 ARG C O 1
ATOM 5248 N N . VAL B 1 325 ? -15.38709 23.80022 46.18223 1.000 63.43347 325 VAL C N 1
ATOM 5249 C CA . VAL B 1 325 ? -14.67277 23.94572 47.44634 1.000 71.43956 325 VAL C CA 1
ATOM 5250 C C . VAL B 1 325 ? -15.49770 23.32246 48.56546 1.000 78.47134 325 VAL C C 1
ATOM 5251 O O . VAL B 1 325 ? -16.67508 22.99646 48.37585 1.000 76.70851 325 VAL C O 1
ATOM 5255 N N . THR B 1 326 ? -14.89054 23.16475 49.73906 1.000 81.76586 326 THR C N 1
ATOM 5256 C CA . THR B 1 326 ? -15.53519 22.48067 50.85756 1.000 83.77716 326 THR C CA 1
ATOM 5257 C C . THR B 1 326 ? -16.69506 23.29483 51.42377 1.000 74.03195 326 THR C C 1
ATOM 5258 O O . THR B 1 326 ? -16.53882 24.46367 51.76403 1.000 79.27963 326 THR C O 1
ATOM 5262 N N . GLY B 1 337 ? -9.93486 29.71741 71.07295 1.000 84.76529 337 GLY C N 1
ATOM 5263 C CA . GLY B 1 337 ? -9.93681 28.50557 71.87138 1.000 99.19277 337 GLY C CA 1
ATOM 5264 C C . GLY B 1 337 ? -8.70686 27.64593 71.65283 1.000 112.46462 337 GLY C C 1
ATOM 5265 O O . GLY B 1 337 ? -8.76373 26.60831 70.99480 1.000 120.79843 337 GLY C O 1
ATOM 5266 N N . THR B 1 338 ? -7.58965 28.08100 72.22695 1.000 99.76798 338 THR C N 1
ATOM 5267 C CA . THR B 1 338 ? -6.30300 27.41031 72.09925 1.000 97.68771 338 THR C CA 1
ATOM 5268 C C . THR B 1 338 ? -5.75279 27.20039 73.49840 1.000 102.71780 338 THR C C 1
ATOM 5269 O O . THR B 1 338 ? -5.73765 28.13523 74.30331 1.000 111.13571 338 THR C O 1
ATOM 5273 N N . ASP B 1 339 ? -5.31688 25.97882 73.79300 1.000 91.88142 339 ASP C N 1
ATOM 5274 C CA . ASP B 1 339 ? -4.78939 25.65917 75.11801 1.000 95.03632 339 ASP C CA 1
ATOM 5275 C C . ASP B 1 339 ? -3.35404 26.16496 75.16915 1.000 96.27077 339 ASP C C 1
ATOM 5276 O O . ASP B 1 339 ? -2.40689 25.47041 74.79650 1.000 96.02604 339 ASP C O 1
ATOM 5281 N N . ASP B 1 340 ? -3.21213 27.41340 75.63170 1.000 92.20452 340 ASP C N 1
ATOM 5282 C CA . ASP B 1 340 ? -1.90105 28.04471 75.75693 1.000 91.91678 340 ASP C CA 1
ATOM 5283 C C . ASP B 1 340 ? -0.94815 27.17170 76.56282 1.000 93.64168 340 ASP C C 1
ATOM 5284 O O . ASP B 1 340 ? 0.21640 26.98973 76.19082 1.000 94.19515 340 ASP C O 1
ATOM 5289 N N . ALA B 1 341 ? -1.43207 26.63494 77.68721 1.000 97.61861 341 ALA C N 1
ATOM 5290 C CA . ALA B 1 341 ? -0.58656 25.83938 78.57431 1.000 92.47742 341 ALA C CA 1
ATOM 5291 C C . ALA B 1 341 ? -0.01816 24.61467 77.86683 1.000 90.10923 341 ALA C C 1
ATOM 5292 O O . ALA B 1 341 ? 1.16873 24.29917 78.01508 1.000 92.68414 341 ALA C O 1
ATOM 5294 N N . ALA B 1 342 ? -0.85031 23.90685 77.09900 1.000 90.12676 342 ALA C N 1
ATOM 5295 C CA . ALA B 1 342 ? -0.36392 22.74107 76.36703 1.000 91.37013 342 ALA C CA 1
ATOM 5296 C C . ALA B 1 342 ? 0.69166 23.12798 75.33809 1.000 88.22168 342 ALA C C 1
ATOM 5297 O O . ALA B 1 342 ? 1.71740 22.44902 75.20769 1.000 88.48524 342 ALA C O 1
ATOM 5299 N N . ASN B 1 343 ? 0.45490 24.20914 74.58997 1.000 84.14517 343 ASN C N 1
ATOM 5300 C CA . ASN B 1 343 ? 1.44205 24.66068 73.61418 1.000 68.91312 343 ASN C CA 1
ATOM 5301 C C . ASN B 1 343 ? 2.75570 25.03765 74.28841 1.000 75.61151 343 ASN C C 1
ATOM 5302 O O . ASN B 1 343 ? 3.83578 24.78984 73.73930 1.000 75.73826 343 ASN C O 1
ATOM 5307 N N . ARG B 1 344 ? 2.68519 25.63888 75.48050 1.000 85.44751 344 ARG C N 1
ATOM 5308 C CA . ARG B 1 344 ? 3.90504 25.97228 76.21130 1.000 78.14297 344 ARG C CA 1
ATOM 5309 C C . ARG B 1 344 ? 4.65755 24.71368 76.62371 1.000 79.69997 344 ARG C C 1
ATOM 5310 O O . ARG B 1 344 ? 5.89438 24.68984 76.62259 1.000 78.69278 344 ARG C O 1
ATOM 5318 N N . ARG B 1 345 ? 3.92469 23.65529 76.97658 1.000 72.60656 345 ARG C N 1
ATOM 5319 C CA . ARG B 1 345 ? 4.56207 22.39872 77.35232 1.000 80.90539 345 ARG C CA 1
ATOM 5320 C C . ARG B 1 345 ? 5.25145 21.75579 76.15634 1.000 81.80944 345 ARG C C 1
ATOM 5321 O O . ARG B 1 345 ? 6.36363 21.22960 76.28039 1.000 76.32992 345 ARG C O 1
ATOM 5329 N N . LEU B 1 346 ? 4.60802 21.80393 74.98687 1.000 83.74566 346 LEU C N 1
ATOM 5330 C CA . LEU B 1 346 ? 5.17200 21.19947 73.78433 1.000 83.66375 346 LEU C CA 1
ATOM 5331 C C . LEU B 1 346 ? 6.45305 21.89769 73.34347 1.000 80.65919 346 LEU C C 1
ATOM 5332 O O . LEU B 1 346 ? 7.36399 21.24395 72.82197 1.000 78.50037 346 LEU C O 1
ATOM 5337 N N . LEU B 1 347 ? 6.54084 23.21276 73.53742 1.000 81.58335 347 LEU C N 1
ATOM 5338 C CA . LEU B 1 347 ? 7.72842 23.98187 73.18885 1.000 75.31499 347 LEU C CA 1
ATOM 5339 C C . LEU B 1 347 ? 8.75743 24.03057 74.31118 1.000 71.22546 347 LEU C C 1
ATOM 5340 O O . LEU B 1 347 ? 9.81357 24.64712 74.13104 1.000 72.77376 347 LEU C O 1
ATOM 5345 N N . GLY B 1 348 ? 8.48506 23.37574 75.43977 1.000 81.78150 348 GLY C N 1
ATOM 5346 C CA . GLY B 1 348 ? 9.33111 23.40795 76.62542 1.000 86.45137 348 GLY C CA 1
ATOM 5347 C C . GLY B 1 348 ? 10.09228 24.68775 76.91536 1.000 75.14038 348 GLY C C 1
ATOM 5348 O O . GLY B 1 348 ? 9.53231 25.64042 77.45756 1.000 71.53562 348 GLY C O 1
ATOM 5349 N N . MET C 1 1 ? 36.85933 18.90955 5.79323 1.000 98.90711 1 MET D N 1
ATOM 5350 C CA . MET C 1 1 ? 36.75118 19.80551 6.93899 1.000 91.87440 1 MET D CA 1
ATOM 5351 C C . MET C 1 1 ? 37.80471 20.90265 6.89379 1.000 91.07597 1 MET D C 1
ATOM 5352 O O . MET C 1 1 ? 38.85160 20.75246 6.26420 1.000 90.36563 1 MET D O 1
ATOM 5357 N N . LYS C 1 2 ? 37.51547 22.01152 7.56861 1.000 93.03351 2 LYS D N 1
ATOM 5358 C CA . LYS C 1 2 ? 38.38457 23.17621 7.55934 1.000 91.28627 2 LYS D CA 1
ATOM 5359 C C . LYS C 1 2 ? 38.49644 23.71988 8.97383 1.000 86.16725 2 LYS D C 1
ATOM 5360 O O . LYS C 1 2 ? 37.50989 23.74855 9.71469 1.000 80.82094 2 LYS D O 1
ATOM 5366 N N . THR C 1 3 ? 39.70195 24.14481 9.34408 1.000 89.38796 3 THR D N 1
ATOM 5367 C CA . THR C 1 3 ? 39.92140 24.74825 10.65072 1.000 77.38355 3 THR D CA 1
ATOM 5368 C C . THR C 1 3 ? 39.48380 26.20730 10.61595 1.000 79.07335 3 THR D C 1
ATOM 5369 O O . THR C 1 3 ? 39.91173 26.97541 9.74806 1.000 77.50841 3 THR D O 1
ATOM 5373 N N . ILE C 1 4 ? 38.61411 26.58010 11.55368 1.000 69.03007 4 ILE D N 1
ATOM 5374 C CA . ILE C 1 4 ? 38.09062 27.93853 11.60352 1.000 69.16273 4 ILE D CA 1
ATOM 5375 C C . ILE C 1 4 ? 39.21552 28.91065 11.93328 1.000 65.72433 4 ILE D C 1
ATOM 5376 O O . ILE C 1 4 ? 39.98681 28.69836 12.87881 1.000 66.90420 4 ILE D O 1
ATOM 5381 N N . LYS C 1 5 ? 39.31527 29.98367 11.15339 1.000 56.94304 5 LYS D N 1
ATOM 5382 C CA . LYS C 1 5 ? 40.32052 31.00389 11.40455 1.000 49.85416 5 LYS D CA 1
ATOM 5383 C C . LYS C 1 5 ? 39.86414 31.92319 12.53193 1.000 60.06217 5 LYS D C 1
ATOM 5384 O O . LYS C 1 5 ? 38.67273 32.20590 12.68850 1.000 61.66815 5 LYS D O 1
ATOM 5390 N N . GLY C 1 6 ? 40.82478 32.38847 13.32494 1.000 56.76626 6 GLY D N 1
ATOM 5391 C CA . GLY C 1 6 ? 40.52404 33.27344 14.42375 1.000 52.92463 6 GLY D CA 1
ATOM 5392 C C . GLY C 1 6 ? 41.56593 33.21558 15.51904 1.000 55.24921 6 GLY D C 1
ATOM 5393 O O . GLY C 1 6 ? 42.54618 32.47058 15.43588 1.000 68.77295 6 GLY D O 1
ATOM 5394 N N . PRO C 1 7 ? 41.36015 33.99251 16.58810 1.000 54.18060 7 PRO D N 1
ATOM 5395 C CA . PRO C 1 7 ? 40.21053 34.86991 16.84646 1.000 50.64480 7 PRO D CA 1
ATOM 5396 C C . PRO C 1 7 ? 40.32087 36.23963 16.17929 1.000 51.46275 7 PRO D C 1
ATOM 5397 O O . PRO C 1 7 ? 41.40861 36.77061 15.97179 1.000 46.85711 7 PRO D O 1
ATOM 5401 N N . ALA C 1 8 ? 39.17732 36.82182 15.83219 1.000 46.30730 8 ALA D N 1
ATOM 5402 C CA . ALA C 1 8 ? 39.08654 38.15972 15.27119 1.000 44.64411 8 ALA D CA 1
ATOM 5403 C C . ALA C 1 8 ? 38.11062 38.95847 16.12232 1.000 44.76322 8 ALA D C 1
ATOM 5404 O O . ALA C 1 8 ? 37.42536 38.41230 16.99050 1.000 44.64495 8 ALA D O 1
ATOM 5406 N N . ILE C 1 9 ? 38.05279 40.26586 15.88829 1.000 49.10479 9 ILE D N 1
ATOM 5407 C CA . ILE C 1 9 ? 37.23790 41.14519 16.71695 1.000 42.13143 9 ILE D CA 1
ATOM 5408 C C . ILE C 1 9 ? 36.57098 42.19354 15.83753 1.000 51.33016 9 ILE D C 1
ATOM 5409 O O . ILE C 1 9 ? 37.17940 42.71547 14.89722 1.000 45.81481 9 ILE D O 1
ATOM 5414 N N . PHE C 1 10 ? 35.30675 42.48325 16.14127 1.000 47.57116 10 PHE D N 1
ATOM 5415 C CA . PHE C 1 10 ? 34.53689 43.51868 15.46284 1.000 46.75665 10 PHE D CA 1
ATOM 5416 C C . PHE C 1 10 ? 34.74552 44.82863 16.21395 1.000 46.02813 10 PHE D C 1
ATOM 5417 O O . PHE C 1 10 ? 34.45575 44.91407 17.41192 1.000 56.31712 10 PHE D O 1
ATOM 5425 N N . LEU C 1 11 ? 35.24589 45.84622 15.51434 1.000 55.57377 11 LEU D N 1
ATOM 5426 C CA . LEU C 1 11 ? 35.66865 47.07564 16.17384 1.000 56.39128 11 LEU D CA 1
ATOM 5427 C C . LEU C 1 11 ? 34.52730 48.04312 16.45352 1.000 57.71626 11 LEU D C 1
ATOM 5428 O O . LEU C 1 11 ? 34.75805 49.05924 17.11789 1.000 64.63803 11 LEU D O 1
ATOM 5433 N N . ALA C 1 12 ? 33.31323 47.75292 15.97938 1.000 60.30102 12 ALA D N 1
ATOM 5434 C CA . ALA C 1 12 ? 32.23007 48.72972 16.05888 1.000 61.51776 12 ALA D CA 1
ATOM 5435 C C . ALA C 1 12 ? 31.91780 49.11786 17.49967 1.000 59.71853 12 ALA D C 1
ATOM 5436 O O . ALA C 1 12 ? 31.64835 50.28988 17.78692 1.000 58.35590 12 ALA D O 1
ATOM 5438 N N . GLN C 1 13 ? 31.95247 48.15653 18.42045 1.000 54.40016 13 GLN D N 1
ATOM 5439 C CA . GLN C 1 13 ? 31.58485 48.43755 19.80328 1.000 61.58104 13 GLN D CA 1
ATOM 5440 C C . GLN C 1 13 ? 32.69590 49.10605 20.60444 1.000 63.46887 13 GLN D C 1
ATOM 5441 O O . GLN C 1 13 ? 32.45724 49.47707 21.75901 1.000 75.70033 13 GLN D O 1
ATOM 5447 N N . PHE C 1 14 ? 33.89210 49.27924 20.03326 1.000 65.09701 14 PHE D N 1
ATOM 5448 C CA . PHE C 1 14 ? 35.03097 49.80189 20.77717 1.000 60.04839 14 PHE D CA 1
ATOM 5449 C C . PHE C 1 14 ? 35.61054 51.09283 20.21672 1.000 65.19999 14 PHE D C 1
ATOM 5450 O O . PHE C 1 14 ? 36.50726 51.66399 20.84704 1.000 64.83766 14 PHE D O 1
ATOM 5458 N N . VAL C 1 15 ? 35.12862 51.57824 19.07179 1.000 71.25583 15 VAL D N 1
ATOM 5459 C CA . VAL C 1 15 ? 35.65688 52.81533 18.51173 1.000 62.31714 15 VAL D CA 1
ATOM 5460 C C . VAL C 1 15 ? 35.19311 53.98968 19.36569 1.000 59.79614 15 VAL D C 1
ATOM 5461 O O . VAL C 1 15 ? 34.06355 54.00480 19.87738 1.000 68.93930 15 VAL D O 1
ATOM 5465 N N . GLY C 1 16 ? 36.07452 54.96133 19.56095 1.000 68.74934 16 GLY D N 1
ATOM 5466 C CA . GLY C 1 16 ? 35.76833 56.13100 20.36838 1.000 68.72620 16 GLY D CA 1
ATOM 5467 C C . GLY C 1 16 ? 36.47837 57.38622 19.89757 1.000 75.44972 16 GLY D C 1
ATOM 5468 O O . GLY C 1 16 ? 36.78909 57.53316 18.71072 1.000 74.58093 16 GLY D O 1
ATOM 5469 N N . ASP C 1 17 ? 36.74535 58.29304 20.84944 1.000 77.01525 17 ASP D N 1
ATOM 5470 C CA . ASP C 1 17 ? 37.36876 59.57963 20.57479 1.000 97.73844 17 ASP D CA 1
ATOM 5471 C C . ASP C 1 17 ? 38.77101 59.71010 21.15351 1.000 103.50417 17 ASP D C 1
ATOM 5472 O O . ASP C 1 17 ? 39.44975 60.70131 20.86974 1.000 88.75036 17 ASP D O 1
ATOM 5477 N N . LYS C 1 18 ? 39.21938 58.75141 21.95804 1.000 97.10704 18 LYS D N 1
ATOM 5478 C CA . LYS C 1 18 ? 40.49427 58.84241 22.64953 1.000 84.44696 18 LYS D CA 1
ATOM 5479 C C . LYS C 1 18 ? 41.32752 57.59993 22.36336 1.000 86.56812 18 LYS D C 1
ATOM 5480 O O . LYS C 1 18 ? 40.79344 56.52859 22.05181 1.000 87.77993 18 LYS D O 1
ATOM 5486 N N . ALA C 1 19 ? 42.64513 57.75189 22.48088 1.000 83.44682 19 ALA D N 1
ATOM 5487 C CA . ALA C 1 19 ? 43.54217 56.64939 22.18895 1.000 80.19932 19 ALA D CA 1
ATOM 5488 C C . ALA C 1 19 ? 43.35236 55.52263 23.20476 1.000 82.97195 19 ALA D C 1
ATOM 5489 O O . ALA C 1 19 ? 43.04229 55.77123 24.37330 1.000 89.62860 19 ALA D O 1
ATOM 5491 N N . PRO C 1 20 ? 43.54525 54.26541 22.78492 1.000 83.22714 20 PRO D N 1
ATOM 5492 C CA . PRO C 1 20 ? 43.88853 53.80642 21.43343 1.000 84.49386 20 PRO D CA 1
ATOM 5493 C C . PRO C 1 20 ? 42.66546 53.44622 20.59359 1.000 79.22907 20 PRO D C 1
ATOM 5494 O O . PRO C 1 20 ? 42.72936 52.55091 19.75459 1.000 79.08738 20 PRO D O 1
ATOM 5498 N N . PHE C 1 21 ? 41.53999 54.13602 20.78601 1.000 78.46705 21 PHE D N 1
ATOM 5499 C CA . PHE C 1 21 ? 40.28483 53.78833 20.13274 1.000 73.19999 21 PHE D CA 1
ATOM 5500 C C . PHE C 1 21 ? 39.84954 54.81422 19.08958 1.000 75.84332 21 PHE D C 1
ATOM 5501 O O . PHE C 1 21 ? 38.65737 54.90742 18.78695 1.000 81.26551 21 PHE D O 1
ATOM 5509 N N . ASP C 1 22 ? 40.78081 55.57298 18.51699 1.000 86.71037 22 ASP D N 1
ATOM 5510 C CA . ASP C 1 22 ? 40.42567 56.67016 17.62197 1.000 79.77266 22 ASP D CA 1
ATOM 5511 C C . ASP C 1 22 ? 40.71579 56.38872 16.15764 1.000 80.37451 22 ASP D C 1
ATOM 5512 O O . ASP C 1 22 ? 39.90279 56.73458 15.30050 1.000 90.64030 22 ASP D O 1
ATOM 5517 N N . THR C 1 23 ? 41.85037 55.77726 15.84022 1.000 77.50693 23 THR D N 1
ATOM 5518 C CA . THR C 1 23 ? 42.22867 55.50193 14.46417 1.000 78.54433 23 THR D CA 1
ATOM 5519 C C . THR C 1 23 ? 42.26584 54.00166 14.21610 1.000 74.44387 23 THR D C 1
ATOM 5520 O O . THR C 1 23 ? 42.35203 53.19724 15.14714 1.000 74.94616 23 THR D O 1
ATOM 5524 N N . LEU C 1 24 ? 42.18577 53.63494 12.93455 1.000 66.31974 24 LEU D N 1
ATOM 5525 C CA . LEU C 1 24 ? 42.26262 52.22471 12.56696 1.000 75.76396 24 LEU D CA 1
ATOM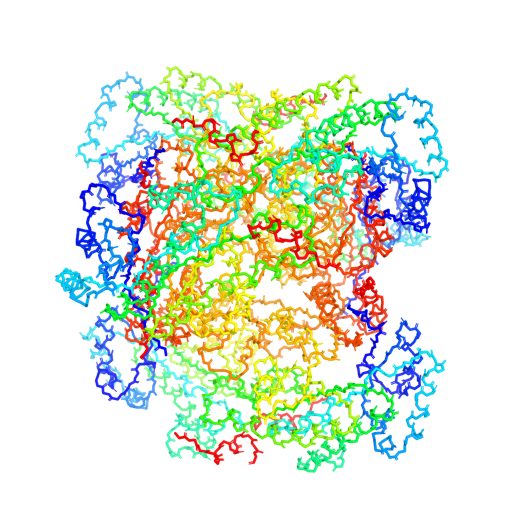 5526 C C . LEU C 1 24 ? 43.60221 51.61293 12.95867 1.000 73.86482 24 LEU D C 1
ATOM 5527 O O . LEU C 1 24 ? 43.66413 50.44968 13.37144 1.000 75.49585 24 LEU D O 1
ATOM 5532 N N . ASP C 1 25 ? 44.68571 52.37244 12.82954 1.000 76.28859 25 ASP D N 1
ATOM 5533 C CA . ASP C 1 25 ? 45.99487 51.85775 13.21758 1.000 78.92097 25 ASP D CA 1
ATOM 5534 C C . ASP C 1 25 ? 46.07899 51.60743 14.71835 1.000 73.73400 25 ASP D C 1
ATOM 5535 O O . ASP C 1 25 ? 46.60280 50.57498 15.15452 1.000 71.01084 25 ASP D O 1
ATOM 5540 N N . ASN C 1 26 ? 45.58139 52.55034 15.52719 1.000 63.89733 26 ASN D N 1
ATOM 5541 C CA . ASN C 1 26 ? 45.65189 52.37212 16.97563 1.000 75.14616 26 ASN D CA 1
ATOM 5542 C C . ASN C 1 26 ? 44.78464 51.20046 17.41143 1.000 73.32727 26 ASN D C 1
ATOM 5543 O O . ASN C 1 26 ? 45.17015 50.42530 18.29659 1.000 72.92092 26 ASN D O 1
ATOM 5548 N N . LEU C 1 27 ? 43.60115 51.05847 16.80531 1.000 75.27288 27 LEU D N 1
ATOM 5549 C CA . LEU C 1 27 ? 42.74693 49.91516 17.11047 1.000 68.72449 27 LEU D CA 1
ATOM 5550 C C . LEU C 1 27 ? 43.41869 48.61561 16.68734 1.000 64.47454 27 LEU D C 1
ATOM 5551 O O . LEU C 1 27 ? 43.27276 47.58641 17.35590 1.000 56.82777 27 LEU D O 1
ATOM 5556 N N . GLY C 1 28 ? 44.16875 48.65015 15.58029 1.000 54.49222 28 GLY D N 1
ATOM 5557 C CA . GLY C 1 28 ? 44.87726 47.46011 15.13412 1.000 56.94945 28 GLY D CA 1
ATOM 5558 C C . GLY C 1 28 ? 45.98602 47.03492 16.07987 1.000 69.60325 28 GLY D C 1
ATOM 5559 O O . GLY C 1 28 ? 46.18960 45.83922 16.30917 1.000 62.75570 28 GLY D O 1
ATOM 5560 N N . GLN C 1 29 ? 46.73220 48.00097 16.62708 1.000 67.22609 29 GLN D N 1
ATOM 5561 C CA . GLN C 1 29 ? 47.74889 47.66276 17.62048 1.000 70.05779 29 GLN D CA 1
ATOM 5562 C C . GLN C 1 29 ? 47.11075 47.20566 18.92562 1.000 63.74631 29 GLN D C 1
ATOM 5563 O O . GLN C 1 29 ? 47.62107 46.29474 19.58846 1.000 65.88933 29 GLN D O 1
ATOM 5569 N N . TRP C 1 30 ? 46.00612 47.84251 19.31928 1.000 57.56991 30 TRP D N 1
ATOM 5570 C CA . TRP C 1 30 ? 45.29780 47.42724 20.52439 1.000 58.74282 30 TRP D CA 1
ATOM 5571 C C . TRP C 1 30 ? 44.76849 46.00451 20.38979 1.000 63.29597 30 TRP D C 1
ATOM 5572 O O . TRP C 1 30 ? 44.89501 45.19657 21.31770 1.000 61.54717 30 TRP D O 1
ATOM 5583 N N . ALA C 1 31 ? 44.17892 45.67709 19.23661 1.000 65.19323 31 ALA D N 1
ATOM 5584 C CA . ALA C 1 31 ? 43.65377 44.33114 19.02543 1.000 58.23857 31 ALA D CA 1
ATOM 5585 C C . ALA C 1 31 ? 44.76720 43.29004 19.00940 1.000 61.34975 31 ALA D C 1
ATOM 5586 O O . ALA C 1 31 ? 44.61447 42.20260 19.57819 1.000 66.96145 31 ALA D O 1
ATOM 5588 N N . ALA C 1 32 ? 45.89612 43.60339 18.36824 1.000 64.38336 32 ALA D N 1
ATOM 5589 C CA . ALA C 1 32 ? 46.98793 42.63855 18.28830 1.000 58.53949 32 ALA D CA 1
ATOM 5590 C C . ALA C 1 32 ? 47.61275 42.37907 19.65172 1.000 56.09149 32 ALA D C 1
ATOM 5591 O O . ALA C 1 32 ? 48.06375 41.26015 19.92037 1.000 54.53494 32 ALA D O 1
ATOM 5593 N N . SER C 1 33 ? 47.64468 43.38979 20.52241 1.000 48.36314 33 SER D N 1
ATOM 5594 C CA . SER C 1 33 ? 48.19076 43.20404 21.85996 1.000 47.64953 33 SER D CA 1
ATOM 5595 C C . SER C 1 33 ? 47.32348 42.29101 22.71770 1.000 59.73981 33 SER D C 1
ATOM 5596 O O . SER C 1 33 ? 47.83225 41.68592 23.66762 1.000 63.14400 33 SER D O 1
ATOM 5599 N N . LEU C 1 34 ? 46.03118 42.18470 22.41133 1.000 65.15197 34 LEU D N 1
ATOM 5600 C CA . LEU C 1 34 ? 45.11374 41.34668 23.17152 1.000 54.56496 34 LEU D CA 1
ATOM 5601 C C . LEU C 1 34 ? 45.01953 39.91908 22.65229 1.000 58.52349 34 LEU D C 1
ATOM 5602 O O . LEU C 1 34 ? 44.34545 39.09566 23.27978 1.000 71.91142 34 LEU D O 1
ATOM 5607 N N . GLY C 1 35 ? 45.62520 39.61638 21.50720 1.000 56.68927 35 GLY D N 1
ATOM 5608 C CA . GLY C 1 35 ? 45.64710 38.26552 20.98221 1.000 54.17278 35 GLY D CA 1
ATOM 5609 C C . GLY C 1 35 ? 44.81877 38.05275 19.73745 1.000 52.75457 35 GLY D C 1
ATOM 5610 O O . GLY C 1 35 ? 44.72997 36.91511 19.26231 1.000 50.53572 35 GLY D O 1
ATOM 5611 N N . TYR C 1 36 ? 44.19612 39.09344 19.19903 1.000 56.15885 36 TYR D N 1
ATOM 5612 C CA . TYR C 1 36 ? 43.40639 38.92734 17.99302 1.000 57.20606 36 TYR D CA 1
ATOM 5613 C C . TYR C 1 36 ? 44.31338 39.02182 16.77338 1.000 51.59169 36 TYR D C 1
ATOM 5614 O O . TYR C 1 36 ? 45.33912 39.70677 16.78739 1.000 59.01383 36 TYR D O 1
ATOM 5623 N N . LYS C 1 37 ? 43.92963 38.31317 15.71635 1.000 50.24306 37 LYS D N 1
ATOM 5624 C CA . LYS C 1 37 ? 44.69618 38.27398 14.48144 1.000 56.42804 37 LYS D CA 1
ATOM 5625 C C . LYS C 1 37 ? 43.94386 38.87501 13.30606 1.000 61.71054 37 LYS D C 1
ATOM 5626 O O . LYS C 1 37 ? 44.51099 38.98054 12.21177 1.000 64.96139 37 LYS D O 1
ATOM 5632 N N . GLY C 1 38 ? 42.68573 39.25965 13.50066 1.000 56.90593 38 GLY D N 1
ATOM 5633 C CA . GLY C 1 38 ? 41.89939 39.88306 12.45480 1.000 51.16495 38 GLY D CA 1
ATOM 5634 C C . GLY C 1 38 ? 40.95465 40.88751 13.07538 1.000 57.56703 38 GLY D C 1
ATOM 5635 O O . GLY C 1 38 ? 40.72005 40.88228 14.28807 1.000 53.60624 38 GLY D O 1
ATOM 5636 N N . ILE C 1 39 ? 40.42040 41.76416 12.22961 1.000 58.61409 39 ILE D N 1
ATOM 5637 C CA . ILE C 1 39 ? 39.48829 42.79713 12.66496 1.000 58.82320 39 ILE D CA 1
ATOM 5638 C C . ILE C 1 39 ? 38.40150 42.94981 11.61327 1.000 61.68751 39 ILE D C 1
ATOM 5639 O O . ILE C 1 39 ? 38.66090 42.82251 10.41195 1.000 61.88122 39 ILE D O 1
ATOM 5644 N N . GLN C 1 40 ? 37.17738 43.19489 12.07123 1.000 57.10377 40 GLN D N 1
ATOM 5645 C CA . GLN C 1 40 ? 36.07488 43.58323 11.20392 1.000 58.51537 40 GLN D CA 1
ATOM 5646 C C . GLN C 1 40 ? 35.90147 45.08965 11.34274 1.000 55.44363 40 GLN D C 1
ATOM 5647 O O . GLN C 1 40 ? 35.75562 45.59755 12.46008 1.000 50.95861 40 GLN D O 1
ATOM 5653 N N . VAL C 1 41 ? 35.95030 45.80082 10.22524 1.000 49.49585 41 VAL D N 1
ATOM 5654 C CA . VAL C 1 41 ? 36.04472 47.25762 10.22358 1.000 65.22571 41 VAL D CA 1
ATOM 5655 C C . VAL C 1 41 ? 34.69837 47.83348 9.79636 1.000 64.64748 41 VAL D C 1
ATOM 5656 O O . VAL C 1 41 ? 34.21140 47.51128 8.70345 1.000 56.15324 41 VAL D O 1
ATOM 5660 N N . PRO C 1 42 ? 34.06952 48.67816 10.60800 1.000 59.06820 42 PRO D N 1
ATOM 5661 C CA . PRO C 1 42 ? 32.91033 49.43423 10.13086 1.000 60.95538 42 PRO D CA 1
ATOM 5662 C C . PRO C 1 42 ? 33.35562 50.56280 9.21577 1.000 67.62311 42 PRO D C 1
ATOM 5663 O O . PRO C 1 42 ? 34.41662 51.16367 9.39824 1.000 67.85386 42 PRO D O 1
ATOM 5667 N N . THR C 1 43 ? 32.52784 50.84300 8.21057 1.000 68.61216 43 THR D N 1
ATOM 5668 C CA . THR C 1 43 ? 32.89330 51.79674 7.16170 1.000 67.45913 43 THR D CA 1
ATOM 5669 C C . THR C 1 43 ? 32.43865 53.20422 7.55160 1.000 75.21640 43 THR D C 1
ATOM 5670 O O . THR C 1 43 ? 31.58964 53.83354 6.91776 1.000 69.25884 43 THR D O 1
ATOM 5674 N N . ASP C 1 44 ? 33.05214 53.69778 8.61403 1.000 87.17643 44 ASP D N 1
ATOM 5675 C CA . ASP C 1 44 ? 32.89090 55.06752 9.08290 1.000 86.90483 44 ASP D CA 1
ATOM 5676 C C . ASP C 1 44 ? 33.97956 55.92733 8.45420 1.000 95.97779 44 ASP D C 1
ATOM 5677 O O . ASP C 1 44 ? 35.15564 55.54683 8.50113 1.000 92.28211 44 ASP D O 1
ATOM 5682 N N . PRO C 1 45 ? 33.62718 57.04925 7.81555 1.000 94.41955 45 PRO D N 1
ATOM 5683 C CA . PRO C 1 45 ? 34.65688 57.90183 7.19433 1.000 83.71104 45 PRO D CA 1
ATOM 5684 C C . PRO C 1 45 ? 35.84140 58.19537 8.09691 1.000 83.75004 45 PRO D C 1
ATOM 5685 O O . PRO C 1 45 ? 36.97574 58.29499 7.61101 1.000 87.31083 45 PRO D O 1
ATOM 5689 N N . LYS C 1 46 ? 35.60976 58.32588 9.40465 1.000 75.88160 46 LYS D N 1
ATOM 5690 C CA . LYS C 1 46 ? 36.70657 58.54717 10.33910 1.000 86.17399 46 LYS D CA 1
ATOM 5691 C C . LYS C 1 46 ? 37.68001 57.37352 10.35267 1.000 90.86192 46 LYS D C 1
ATOM 5692 O O . LYS C 1 46 ? 38.87023 57.56016 10.63062 1.000 97.75045 46 LYS D O 1
ATOM 5698 N N . LEU C 1 47 ? 37.20505 56.16723 10.04560 1.000 85.84325 47 LEU D N 1
ATOM 5699 C CA . LEU C 1 47 ? 38.03034 54.96434 10.08302 1.000 73.98034 47 LEU D CA 1
ATOM 5700 C C . LEU C 1 47 ? 38.39444 54.42532 8.70918 1.000 76.61579 47 LEU D C 1
ATOM 5701 O O . LEU C 1 47 ? 39.53600 54.01079 8.49875 1.000 86.05596 47 LEU D O 1
ATOM 5706 N N . PHE C 1 48 ? 37.45096 54.40842 7.77072 1.000 87.35086 48 PHE D N 1
ATOM 5707 C CA . PHE C 1 48 ? 37.67023 53.80622 6.45947 1.000 85.10497 48 PHE D CA 1
ATOM 5708 C C . PHE C 1 48 ? 36.75951 54.48394 5.44707 1.000 88.49648 48 PHE D C 1
ATOM 5709 O O . PHE C 1 48 ? 35.53426 54.38279 5.55965 1.000 91.04139 48 PHE D O 1
ATOM 5717 N N . ASP C 1 49 ? 37.34557 55.16977 4.46627 1.000 77.50633 49 ASP D N 1
ATOM 5718 C CA . ASP C 1 49 ? 36.57688 55.87009 3.43899 1.000 74.33946 49 ASP D CA 1
ATOM 5719 C C . ASP C 1 49 ? 36.27965 54.91839 2.28608 1.000 82.49296 49 ASP D C 1
ATOM 5720 O O . ASP C 1 49 ? 37.19584 54.45373 1.59963 1.000 80.03913 49 ASP D O 1
ATOM 5725 N N . LEU C 1 50 ? 34.99216 54.62510 2.08390 1.000 71.88634 50 LEU D N 1
ATOM 5726 C CA . LEU C 1 50 ? 34.58816 53.72677 1.01030 1.000 78.01221 50 LEU D CA 1
ATOM 5727 C C . LEU C 1 50 ? 34.80243 54.36103 -0.35694 1.000 81.84675 50 LEU D C 1
ATOM 5728 O O . LEU C 1 50 ? 35.10681 53.65607 -1.32621 1.000 83.59854 50 LEU D O 1
ATOM 5733 N N . GLU C 1 51 ? 34.64627 55.68457 -0.45126 1.000 86.67651 51 GLU D N 1
ATOM 5734 C CA . GLU C 1 51 ? 34.76617 56.36323 -1.73782 1.000 87.88258 51 GLU D CA 1
ATOM 5735 C C . GLU C 1 51 ? 36.20618 56.36985 -2.23680 1.000 83.12205 51 GLU D C 1
ATOM 5736 O O . GLU C 1 51 ? 36.44914 56.20526 -3.43719 1.000 73.11574 51 GLU D O 1
ATOM 5742 N N . LYS C 1 52 ? 37.17023 56.56515 -1.33548 1.000 83.08905 52 LYS D N 1
ATOM 5743 C CA . LYS C 1 52 ? 38.57677 56.51949 -1.71940 1.000 81.77371 52 LYS D CA 1
ATOM 5744 C C . LYS C 1 52 ? 39.06457 55.09336 -1.92505 1.000 86.62630 52 LYS D C 1
ATOM 5745 O O . LYS C 1 52 ? 39.91218 54.85543 -2.79478 1.000 86.56235 52 LYS D O 1
ATOM 5751 N N . ALA C 1 53 ? 38.56028 54.13891 -1.13827 1.000 85.52940 53 ALA D N 1
ATOM 5752 C CA . ALA C 1 53 ? 39.00767 52.75618 -1.28431 1.000 79.41481 53 ALA D CA 1
ATOM 5753 C C . ALA C 1 53 ? 38.46917 52.11564 -2.55708 1.000 81.21332 53 ALA D C 1
ATOM 5754 O O . ALA C 1 53 ? 39.15050 51.28520 -3.16955 1.000 79.62763 53 ALA D O 1
ATOM 5756 N N . ALA C 1 54 ? 37.25852 52.48483 -2.97085 1.000 75.57595 54 ALA D N 1
ATOM 5757 C CA . ALA C 1 54 ? 36.67845 51.95377 -4.19680 1.000 79.46471 54 ALA D CA 1
ATOM 5758 C C . ALA C 1 54 ? 37.28249 52.56109 -5.45495 1.000 81.33040 54 ALA D C 1
ATOM 5759 O O . ALA C 1 54 ? 37.07592 52.01867 -6.54513 1.000 75.43301 54 ALA D O 1
ATOM 5761 N N . ALA C 1 55 ? 38.01204 53.66763 -5.33846 1.000 85.63056 55 ALA D N 1
ATOM 5762 C CA . ALA C 1 55 ? 38.56206 54.35241 -6.50179 1.000 90.95338 55 ALA D CA 1
ATOM 5763 C C . ALA C 1 55 ? 40.02229 54.01848 -6.77866 1.000 87.39821 55 ALA D C 1
ATOM 5764 O O . ALA C 1 55 ? 40.41835 53.92388 -7.94470 1.000 83.98174 55 ALA D O 1
ATOM 5766 N N . SER C 1 56 ? 40.83347 53.82499 -5.74268 1.000 85.30391 56 SER D N 1
ATOM 5767 C CA . SER C 1 56 ? 42.26675 53.60903 -5.89971 1.000 80.74672 56 SER D CA 1
ATOM 5768 C C . SER C 1 56 ? 42.67593 52.30286 -5.23784 1.000 93.23782 56 SER D C 1
ATOM 5769 O O . SER C 1 56 ? 42.44896 52.10935 -4.03827 1.000 89.14230 56 SER D O 1
ATOM 5772 N N . LYS C 1 57 ? 43.28118 51.41375 -6.02623 1.000 90.02173 57 LYS D N 1
ATOM 5773 C CA . LYS C 1 57 ? 43.88223 50.20776 -5.47179 1.000 85.01328 57 LYS D CA 1
ATOM 5774 C C . LYS C 1 57 ? 44.95940 50.54770 -4.44540 1.000 92.64476 57 LYS D C 1
ATOM 5775 O O . LYS C 1 57 ? 45.17722 49.78349 -3.49841 1.000 94.19293 57 LYS D O 1
ATOM 5781 N N . ALA C 1 58 ? 45.63984 51.68582 -4.62002 1.000 88.48690 58 ALA D N 1
ATOM 5782 C CA . ALA C 1 58 ? 46.71144 52.09038 -3.70964 1.000 89.27309 58 ALA D CA 1
ATOM 5783 C C . ALA C 1 58 ? 46.21073 52.34011 -2.28720 1.000 81.76743 58 ALA D C 1
ATOM 5784 O O . ALA C 1 58 ? 46.85760 51.93477 -1.31408 1.000 80.72678 58 ALA D O 1
ATOM 5786 N N . TYR C 1 59 ? 45.07643 53.03384 -2.14454 1.000 78.63129 59 TYR D N 1
ATOM 5787 C CA . TYR C 1 59 ? 44.53196 53.32405 -0.81732 1.000 82.58063 59 TYR D CA 1
ATOM 5788 C C . TYR C 1 59 ? 44.31280 52.04952 -0.00833 1.000 84.53662 59 TYR D C 1
ATOM 5789 O O . TYR C 1 59 ? 44.67387 51.97903 1.17183 1.000 79.48329 59 TYR D O 1
ATOM 5798 N N . CYS C 1 60 ? 43.71324 51.03022 -0.63036 1.000 80.52337 60 CYS D N 1
ATOM 5799 C CA . CYS C 1 60 ? 43.49437 49.76512 0.06361 1.000 79.21527 60 CYS D CA 1
ATOM 5800 C C . CYS C 1 60 ? 44.81264 49.07011 0.38267 1.000 83.92103 60 CYS D C 1
ATOM 5801 O O . CYS C 1 60 ? 44.99261 48.54887 1.48946 1.000 82.93295 60 CYS D O 1
ATOM 5804 N N . ASP C 1 61 ? 45.73940 49.03840 -0.58012 1.000 88.05247 61 ASP D N 1
ATOM 5805 C CA . ASP C 1 61 ? 47.04345 48.42464 -0.34299 1.000 84.74989 61 ASP D CA 1
ATOM 5806 C C . ASP C 1 61 ? 47.81224 49.13157 0.76589 1.000 76.15649 61 ASP D C 1
ATOM 5807 O O . ASP C 1 61 ? 48.57654 48.49138 1.49496 1.000 73.35843 61 ASP D O 1
ATOM 5812 N N . ASP C 1 62 ? 47.62787 50.44538 0.90396 1.000 82.13431 62 ASP D N 1
ATOM 5813 C CA . ASP C 1 62 ? 48.30385 51.19573 1.95758 1.000 83.11126 62 ASP D CA 1
ATOM 5814 C C . ASP C 1 62 ? 47.81386 50.74524 3.33155 1.000 85.84030 62 ASP D C 1
ATOM 5815 O O . ASP C 1 62 ? 48.61949 50.40683 4.20791 1.000 85.09411 62 ASP D O 1
ATOM 5820 N N . ILE C 1 63 ? 46.49018 50.68205 3.51782 1.000 82.07440 63 ILE D N 1
ATOM 5821 C CA . ILE C 1 63 ? 45.92804 50.29224 4.81168 1.000 82.46621 63 ILE D CA 1
ATOM 5822 C C . ILE C 1 63 ? 46.32924 48.86326 5.16103 1.000 78.21897 63 ILE D C 1
ATOM 5823 O O . ILE C 1 63 ? 46.73467 48.57303 6.29304 1.000 78.05782 63 ILE D O 1
ATOM 5828 N N . LYS C 1 64 ? 46.22199 47.95126 4.18987 1.000 69.62741 64 LYS D N 1
ATOM 5829 C CA . LYS C 1 64 ? 46.58338 46.55365 4.41725 1.000 66.96506 64 LYS D CA 1
ATOM 5830 C C . LYS C 1 64 ? 48.02997 46.41221 4.87980 1.000 83.93148 64 LYS D C 1
ATOM 5831 O O . LYS C 1 64 ? 48.32468 45.64975 5.80851 1.000 81.31502 64 LYS D O 1
ATOM 5837 N N . GLY C 1 65 ? 48.95106 47.12791 4.23053 1.000 82.93193 65 GLY D N 1
ATOM 5838 C CA . GLY C 1 65 ? 50.35679 46.99190 4.57779 1.000 58.31167 65 GLY D CA 1
ATOM 5839 C C . GLY C 1 65 ? 50.66848 47.44969 5.98940 1.000 64.94215 65 GLY D C 1
ATOM 5840 O O . GLY C 1 65 ? 51.39916 46.77732 6.72069 1.000 72.64276 65 GLY D O 1
ATOM 5841 N N . ARG C 1 66 ? 50.11831 48.59664 6.39443 1.000 61.13545 66 ARG D N 1
ATOM 5842 C CA . ARG C 1 66 ? 50.38302 49.09995 7.73840 1.000 64.19704 66 ARG D CA 1
ATOM 5843 C C . ARG C 1 66 ? 49.81720 48.16704 8.80124 1.000 73.11587 66 ARG D C 1
ATOM 5844 O O . ARG C 1 66 ? 50.47421 47.90307 9.81512 1.000 75.37932 66 ARG D O 1
ATOM 5852 N N . LEU C 1 67 ? 48.59831 47.66267 8.59120 1.000 70.88659 67 LEU D N 1
ATOM 5853 C CA . LEU C 1 67 ? 48.02454 46.70618 9.53263 1.000 75.15390 67 LEU D CA 1
ATOM 5854 C C . LEU C 1 67 ? 48.85510 45.43163 9.59933 1.000 74.82267 67 LEU D C 1
ATOM 5855 O O . LEU C 1 67 ? 48.99004 44.82480 10.66841 1.000 76.04659 67 LEU D O 1
ATOM 5860 N N . ALA C 1 68 ? 49.42166 45.01130 8.46553 1.000 68.29827 68 ALA D N 1
ATOM 5861 C CA . ALA C 1 68 ? 50.24053 43.80402 8.44822 1.000 74.53164 68 ALA D CA 1
ATOM 5862 C C . ALA C 1 68 ? 51.52069 43.97367 9.25785 1.000 79.39618 68 ALA D C 1
ATOM 5863 O O . ALA C 1 68 ? 52.06930 42.98449 9.75646 1.000 83.30777 68 ALA D O 1
ATOM 5865 N N . GLU C 1 69 ? 52.01272 45.20818 9.39688 1.000 75.97188 69 GLU D N 1
ATOM 5866 C CA . GLU C 1 69 ? 53.17686 45.44747 10.24425 1.000 82.71114 69 GLU D CA 1
ATOM 5867 C C . GLU C 1 69 ? 52.88470 45.11494 11.70092 1.000 86.80795 69 GLU D C 1
ATOM 5868 O O . GLU C 1 69 ? 53.78192 44.67764 12.43068 1.000 94.74629 69 GLU D O 1
ATOM 5874 N N . THR C 1 70 ? 51.64355 45.31943 12.14151 1.000 85.15554 70 THR D N 1
ATOM 5875 C CA . THR C 1 70 ? 51.25670 45.03420 13.51549 1.000 78.12556 70 THR D CA 1
ATOM 5876 C C . THR C 1 70 ? 50.86557 43.57824 13.73213 1.000 73.01111 70 THR D C 1
ATOM 5877 O O . THR C 1 70 ? 50.85699 43.11523 14.87956 1.000 89.40642 70 THR D O 1
ATOM 5881 N N . GLY C 1 71 ? 50.55793 42.84912 12.66746 1.000 69.62740 71 GLY D N 1
ATOM 5882 C CA . GLY C 1 71 ? 50.12181 41.47661 12.76728 1.000 72.47120 71 GLY D CA 1
ATOM 5883 C C . GLY C 1 71 ? 48.62712 41.27498 12.67168 1.000 70.14739 71 GLY D C 1
ATOM 5884 O O . GLY C 1 71 ? 48.11837 40.28246 13.20428 1.000 71.75618 71 GLY D O 1
ATOM 5885 N N . ILE C 1 72 ? 47.91170 42.17516 12.00438 1.000 70.39907 72 ILE D N 1
ATOM 5886 C CA . ILE C 1 72 ? 46.45780 42.15485 11.93283 1.000 67.99758 72 ILE D CA 1
ATOM 5887 C C . ILE C 1 72 ? 46.06929 42.25357 10.46497 1.000 68.13307 72 ILE D C 1
ATOM 5888 O O . ILE C 1 72 ? 46.73414 42.94694 9.68692 1.000 80.50162 72 ILE D O 1
ATOM 5893 N N . GLU C 1 73 ? 44.99944 41.56148 10.08111 1.000 65.56456 73 GLU D N 1
ATOM 5894 C CA . GLU C 1 73 ? 44.46777 41.66242 8.73107 1.000 69.38057 73 GLU D CA 1
ATOM 5895 C C . GLU C 1 73 ? 42.97244 41.93048 8.80109 1.000 69.44188 73 GLU D C 1
ATOM 5896 O O . GLU C 1 73 ? 42.30150 41.55703 9.76704 1.000 69.07573 73 GLU D O 1
ATOM 5902 N N . ILE C 1 74 ? 42.45865 42.59820 7.77215 1.000 66.75279 74 ILE D N 1
ATOM 5903 C CA . ILE C 1 74 ? 41.03451 42.89510 7.71339 1.000 57.29857 74 ILE D CA 1
ATOM 5904 C C . ILE C 1 74 ? 40.28422 41.62433 7.34069 1.000 64.07384 74 ILE D C 1
ATOM 5905 O O . ILE C 1 74 ? 40.51157 41.04104 6.27496 1.000 65.45384 74 ILE D O 1
ATOM 5910 N N . THR C 1 75 ? 39.38816 41.18435 8.22422 1.000 61.24570 75 THR D N 1
ATOM 5911 C CA . THR C 1 75 ? 38.57989 40.00722 7.92960 1.000 51.93200 75 THR D CA 1
ATOM 5912 C C . THR C 1 75 ? 37.46041 40.34587 6.95074 1.000 59.94466 75 THR D C 1
ATOM 5913 O O . THR C 1 75 ? 37.36741 39.75484 5.87049 1.000 57.59503 75 THR D O 1
ATOM 5917 N N . GLU C 1 76 ? 36.60709 41.30552 7.30658 1.000 57.57949 76 GLU D N 1
ATOM 5918 C CA . GLU C 1 76 ? 35.54926 41.76196 6.41608 1.000 53.79433 76 GLU D CA 1
ATOM 5919 C C . GLU C 1 76 ? 35.29989 43.23924 6.67219 1.000 58.64414 76 GLU D C 1
ATOM 5920 O O . GLU C 1 76 ? 35.71595 43.79644 7.69216 1.000 58.20728 76 GLU D O 1
ATOM 5926 N N . LEU C 1 77 ? 34.61496 43.86763 5.72776 1.000 59.90565 77 LEU D N 1
ATOM 5927 C CA . LEU C 1 77 ? 34.09296 45.20662 5.93185 1.000 57.08980 77 LEU D CA 1
ATOM 5928 C C . LEU C 1 77 ? 32.64893 45.12002 6.40869 1.000 56.40803 77 LEU D C 1
ATOM 5929 O O . LEU C 1 77 ? 31.94471 44.13916 6.15945 1.000 65.60453 77 LEU D O 1
ATOM 5934 N N . SER C 1 78 ? 32.20854 46.16175 7.10364 1.000 60.24371 78 SER D N 1
ATOM 5935 C CA . SER C 1 78 ? 30.86875 46.19646 7.67029 1.000 54.31026 78 SER D CA 1
ATOM 5936 C C . SER C 1 78 ? 30.12511 47.41887 7.15521 1.000 50.94445 78 SER D C 1
ATOM 5937 O O . SER C 1 78 ? 30.63556 48.54102 7.22836 1.000 51.43971 78 SER D O 1
ATOM 5940 N N . THR C 1 79 ? 28.92270 47.19346 6.63643 1.000 51.55629 79 THR D N 1
ATOM 5941 C CA . THR C 1 79 ? 27.99181 48.24521 6.24671 1.000 51.65796 79 THR D CA 1
ATOM 5942 C C . THR C 1 79 ? 26.62862 47.99438 6.87756 1.000 52.48510 79 THR D C 1
ATOM 5943 O O . THR C 1 79 ? 25.58701 48.06897 6.22137 1.000 57.73416 79 THR D O 1
ATOM 5947 N N . HIS C 1 80 ? 26.62742 47.67305 8.17522 1.000 54.06432 80 HIS D N 1
ATOM 5948 C CA . HIS C 1 80 ? 25.36880 47.49219 8.89352 1.000 52.32529 80 HIS D CA 1
ATOM 5949 C C . HIS C 1 80 ? 24.53511 48.76405 8.84447 1.000 54.79861 80 HIS D C 1
ATOM 5950 O O . HIS C 1 80 ? 23.32914 48.72476 8.57248 1.000 57.91783 80 HIS D O 1
ATOM 5957 N N . ILE C 1 81 ? 25.17250 49.90641 9.10593 1.000 50.23117 81 ILE D N 1
ATOM 5958 C CA . ILE C 1 81 ? 24.46814 51.18482 9.11252 1.000 58.48200 81 ILE D CA 1
ATOM 5959 C C . ILE C 1 81 ? 23.90138 51.49579 7.73214 1.000 55.71974 81 ILE D C 1
ATOM 5960 O O . ILE C 1 81 ? 22.70895 51.78812 7.58247 1.000 65.50626 81 ILE D O 1
ATOM 5965 N N . GLN C 1 82 ? 24.74676 51.43270 6.70165 1.000 52.58081 82 GLN D N 1
ATOM 5966 C CA . GLN C 1 82 ? 24.30108 51.79694 5.36075 1.000 48.39991 82 GLN D CA 1
ATOM 5967 C C . GLN C 1 82 ? 23.26994 50.80912 4.83168 1.000 52.87837 82 GLN D C 1
ATOM 5968 O O . GLN C 1 82 ? 22.30518 51.20709 4.16856 1.000 67.34225 82 GLN D O 1
ATOM 5974 N N . GLY C 1 83 ? 23.45944 49.51732 5.10646 1.000 50.92177 83 GLY D N 1
ATOM 5975 C CA . GLY C 1 83 ? 22.49125 48.52461 4.66893 1.000 48.68438 83 GLY D CA 1
ATOM 5976 C C . GLY C 1 83 ? 21.11388 48.73427 5.26484 1.000 52.03085 83 GLY D C 1
ATOM 5977 O O . GLY C 1 83 ? 20.10232 48.44069 4.62162 1.000 52.13020 83 GLY D O 1
ATOM 5978 N N . GLN C 1 84 ? 21.05500 49.23560 6.50057 1.000 45.96739 84 GLN D N 1
ATOM 5979 C CA . GLN C 1 84 ? 19.77150 49.52257 7.12935 1.000 51.19180 84 GLN D CA 1
ATOM 5980 C C . GLN C 1 84 ? 19.00165 50.58600 6.35360 1.000 56.84999 84 GLN D C 1
ATOM 5981 O O . GLN C 1 84 ? 17.77386 50.50784 6.23053 1.000 51.99579 84 GLN D O 1
ATOM 5987 N N . LEU C 1 85 ? 19.70627 51.58770 5.82235 1.000 50.10942 85 LEU D N 1
ATOM 5988 C CA . LEU C 1 85 ? 19.06751 52.70591 5.13877 1.000 41.86924 85 LEU D CA 1
ATOM 5989 C C . LEU C 1 85 ? 18.57774 52.36421 3.73718 1.000 44.68655 85 LEU D C 1
ATOM 5990 O O . LEU C 1 85 ? 17.91713 53.20069 3.11154 1.000 58.98550 85 LEU D O 1
ATOM 5995 N N . VAL C 1 86 ? 18.88442 51.17167 3.22387 1.000 53.03763 86 VAL D N 1
ATOM 5996 C CA . VAL C 1 86 ? 18.36492 50.78349 1.91594 1.000 51.52725 86 VAL D CA 1
ATOM 5997 C C . VAL C 1 86 ? 16.84662 50.60416 1.96287 1.000 56.00304 86 VAL D C 1
ATOM 5998 O O . VAL C 1 86 ? 16.16217 50.78934 0.94779 1.000 59.57608 86 VAL D O 1
ATOM 6002 N N . SER C 1 87 ? 16.28904 50.27635 3.13034 1.000 55.79461 87 SER D N 1
ATOM 6003 C CA . SER C 1 87 ? 14.84126 50.11062 3.27110 1.000 58.80970 87 SER D CA 1
ATOM 6004 C C . SER C 1 87 ? 14.43346 50.57631 4.66242 1.000 58.25509 87 SER D C 1
ATOM 6005 O O . SER C 1 87 ? 14.77702 49.93068 5.65713 1.000 59.72104 87 SER D O 1
ATOM 6008 N N . VAL C 1 88 ? 13.69859 51.68547 4.73435 1.000 55.95540 88 VAL D N 1
ATOM 6009 C CA . VAL C 1 88 ? 13.27968 52.27443 6.00189 1.000 54.33680 88 VAL D CA 1
ATOM 6010 C C . VAL C 1 88 ? 11.78552 52.56140 5.93972 1.000 56.71597 88 VAL D C 1
ATOM 6011 O O . VAL C 1 88 ? 11.30629 53.17858 4.98207 1.000 70.42475 88 VAL D O 1
ATOM 6015 N N . HIS C 1 89 ? 11.05302 52.12490 6.96741 1.000 58.75057 89 HIS D N 1
ATOM 6016 C CA . HIS C 1 89 ? 9.64021 52.46264 7.08092 1.000 52.63859 89 HIS D CA 1
ATOM 6017 C C . HIS C 1 89 ? 9.48947 53.87909 7.63705 1.000 52.55196 89 HIS D C 1
ATOM 6018 O O . HIS C 1 89 ? 10.27460 54.29017 8.49577 1.000 52.60635 89 HIS D O 1
ATOM 6025 N N . PRO C 1 90 ? 8.49679 54.64164 7.16269 1.000 57.77556 90 PRO D N 1
ATOM 6026 C CA . PRO C 1 90 ? 8.36577 56.04707 7.59392 1.000 59.26381 90 PRO D CA 1
ATOM 6027 C C . PRO C 1 90 ? 8.29857 56.24714 9.10110 1.000 56.02725 90 PRO D C 1
ATOM 6028 O O . PRO C 1 90 ? 8.71612 57.30464 9.59101 1.000 56.51271 90 PRO D O 1
ATOM 6032 N N . ALA C 1 91 ? 7.77459 55.27658 9.85376 1.000 53.62109 91 ALA D N 1
ATOM 6033 C CA . ALA C 1 91 ? 7.68583 55.42629 11.30286 1.000 50.00064 91 ALA D CA 1
ATOM 6034 C C . ALA C 1 91 ? 9.04873 55.57531 11.96965 1.000 57.15951 91 ALA D C 1
ATOM 6035 O O . ALA C 1 91 ? 9.12991 56.14991 13.06025 1.000 60.93667 91 ALA D O 1
ATOM 6037 N N . TYR C 1 92 ? 10.11941 55.08877 11.34123 1.000 52.32013 92 TYR D N 1
ATOM 6038 C CA . TYR C 1 92 ? 11.45939 55.15211 11.91369 1.000 62.23577 92 TYR D CA 1
ATOM 6039 C C . TYR C 1 92 ? 12.37058 56.13754 11.18978 1.000 66.64692 92 TYR D C 1
ATOM 6040 O O . TYR C 1 92 ? 13.58355 56.13201 11.43450 1.000 65.54180 92 TYR D O 1
ATOM 6049 N N . ASP C 1 93 ? 11.81923 56.97329 10.30480 1.000 64.55260 93 ASP D N 1
ATOM 6050 C CA . ASP C 1 93 ? 12.64734 57.83845 9.46942 1.000 67.48299 93 ASP D CA 1
ATOM 6051 C C . ASP C 1 93 ? 13.55491 58.73230 10.30591 1.000 69.86616 93 ASP D C 1
ATOM 6052 O O . ASP C 1 93 ? 14.74587 58.87352 10.00780 1.000 76.38945 93 ASP D O 1
ATOM 6057 N N . GLU C 1 94 ? 13.01488 59.34573 11.35854 1.000 69.02819 94 GLU D N 1
ATOM 6058 C CA . GLU C 1 94 ? 13.80955 60.30120 12.11800 1.000 61.07035 94 GLU D CA 1
ATOM 6059 C C . GLU C 1 94 ? 14.80911 59.61197 13.04379 1.000 68.23838 94 GLU D C 1
ATOM 6060 O O . GLU C 1 94 ? 15.89572 60.14684 13.28382 1.000 73.23555 94 GLU D O 1
ATOM 6066 N N . MET C 1 95 ? 14.46370 58.43486 13.57800 1.000 69.85804 95 MET D N 1
ATOM 6067 C CA . MET C 1 95 ? 15.37067 57.73338 14.48449 1.000 58.84164 95 MET D CA 1
ATOM 6068 C C . MET C 1 95 ? 16.63888 57.27381 13.77669 1.000 64.33179 95 MET D C 1
ATOM 6069 O O . MET C 1 95 ? 17.68068 57.10689 14.42228 1.000 69.00430 95 MET D O 1
ATOM 6074 N N . PHE C 1 96 ? 16.57133 57.06015 12.46510 1.000 70.45752 96 PHE D N 1
ATOM 6075 C CA . PHE C 1 96 ? 17.71418 56.60905 11.68348 1.000 74.80046 96 PHE D CA 1
ATOM 6076 C C . PHE C 1 96 ? 18.52108 57.74921 11.07305 1.000 74.13141 96 PHE D C 1
ATOM 6077 O O . PHE C 1 96 ? 19.57710 57.48850 10.48481 1.000 75.02583 96 PHE D O 1
ATOM 6085 N N . ASP C 1 97 ? 18.05501 58.99715 11.19124 1.000 73.78428 97 ASP D N 1
ATOM 6086 C CA . ASP C 1 97 ? 18.75517 60.11462 10.56226 1.000 81.35137 97 ASP D CA 1
ATOM 6087 C C . ASP C 1 97 ? 20.13978 60.33335 11.15838 1.000 88.78415 97 ASP D C 1
ATOM 6088 O O . ASP C 1 97 ? 21.03275 60.84444 10.47350 1.000 93.15742 97 ASP D O 1
ATOM 6093 N N . GLY C 1 98 ? 20.34195 59.95708 12.42109 1.000 86.23393 98 GLY D N 1
ATOM 6094 C CA . GLY C 1 98 ? 21.65057 60.08751 13.03973 1.000 74.65120 98 GLY D CA 1
ATOM 6095 C C . GLY C 1 98 ? 22.72074 59.19854 12.44041 1.000 75.17078 98 GLY D C 1
ATOM 6096 O O . GLY C 1 98 ? 23.89839 59.36103 12.77819 1.000 82.53587 98 GLY D O 1
ATOM 6097 N N . PHE C 1 99 ? 22.34093 58.27098 11.56363 1.000 80.85371 99 PHE D N 1
ATOM 6098 C CA . PHE C 1 99 ? 23.27142 57.33911 10.94537 1.000 85.41434 99 PHE D CA 1
ATOM 6099 C C . PHE C 1 99 ? 23.71941 57.77087 9.55523 1.000 82.88449 99 PHE D C 1
ATOM 6100 O O . PHE C 1 99 ? 24.64681 57.16777 9.00464 1.000 81.79210 99 PHE D O 1
ATOM 6108 N N . ALA C 1 100 ? 23.08579 58.78115 8.98008 1.000 80.07202 100 ALA D N 1
ATOM 6109 C CA . ALA C 1 100 ? 23.41015 59.34571 7.68235 1.000 82.42300 100 ALA D CA 1
ATOM 6110 C C . ALA C 1 100 ? 24.19484 60.63746 7.84382 1.000 83.96647 100 ALA D C 1
ATOM 6111 O O . ALA C 1 100 ? 24.19513 61.24569 8.91884 1.000 78.09630 100 ALA D O 1
ATOM 6113 N N . PRO C 1 101 ? 24.90388 61.07455 6.80118 1.000 80.40565 101 PRO D N 1
ATOM 6114 C CA . PRO C 1 101 ? 25.55136 62.38970 6.85886 1.000 80.52355 101 PRO D CA 1
ATOM 6115 C C . PRO C 1 101 ? 24.53956 63.49220 7.13912 1.000 80.36583 101 PRO D C 1
ATOM 6116 O O . PRO C 1 101 ? 23.36868 63.40323 6.76220 1.000 84.99858 101 PRO D O 1
ATOM 6120 N N . ALA C 1 102 ? 25.01166 64.53825 7.82355 1.000 81.91625 102 ALA D N 1
ATOM 6121 C CA . ALA C 1 102 ? 24.11882 65.58961 8.30510 1.000 82.54780 102 ALA D CA 1
ATOM 6122 C C . ALA C 1 102 ? 23.37017 66.27342 7.16428 1.000 85.16722 102 ALA D C 1
ATOM 6123 O O . ALA C 1 102 ? 22.20324 66.65271 7.31993 1.000 85.31547 102 ALA D O 1
ATOM 6125 N N . GLU C 1 103 ? 24.02109 66.44277 6.00974 1.000 76.86892 103 GLU D N 1
ATOM 6126 C CA . GLU C 1 103 ? 23.39134 67.15986 4.90488 1.000 83.78928 103 GLU D CA 1
ATOM 6127 C C . GLU C 1 103 ? 22.23905 66.38349 4.27895 1.000 82.23250 103 GLU D C 1
ATOM 6128 O O . GLU C 1 103 ? 21.41581 66.98111 3.57850 1.000 84.69774 103 GLU D O 1
ATOM 6134 N N . LEU C 1 104 ? 22.16161 65.07576 4.50676 1.000 85.31841 104 LEU D N 1
ATOM 6135 C CA . LEU C 1 104 ? 21.11262 64.24704 3.92897 1.000 70.20533 104 LEU D CA 1
ATOM 6136 C C . LEU C 1 104 ? 19.90017 64.10323 4.83520 1.000 72.42828 104 LEU D C 1
ATOM 6137 O O . LEU C 1 104 ? 18.90800 63.49442 4.42268 1.000 70.34177 104 LEU D O 1
ATOM 6142 N N . ARG C 1 105 ? 19.95286 64.64115 6.04954 1.000 72.78330 105 ARG D N 1
ATOM 6143 C CA . ARG C 1 105 ? 18.84839 64.48048 6.98317 1.000 80.18055 105 ARG D CA 1
ATOM 6144 C C . ARG C 1 105 ? 17.63327 65.27726 6.52115 1.000 81.29387 105 ARG D C 1
ATOM 6145 O O . ARG C 1 105 ? 17.75687 66.38971 5.99951 1.000 80.73725 105 ARG D O 1
ATOM 6153 N N . GLY C 1 106 ? 16.45182 64.68688 6.70135 1.000 79.59850 106 GLY D N 1
ATOM 6154 C CA . GLY C 1 106 ? 15.21536 65.25927 6.21716 1.000 60.92926 106 GLY D CA 1
ATOM 6155 C C . GLY C 1 106 ? 14.85412 64.89649 4.79271 1.000 78.10550 106 GLY D C 1
ATOM 6156 O O . GLY C 1 106 ? 13.76603 65.26875 4.33444 1.000 83.12181 106 GLY D O 1
ATOM 6157 N N . ARG C 1 107 ? 15.72416 64.17833 4.07896 1.000 80.57553 107 ARG D N 1
ATOM 6158 C CA . ARG C 1 107 ? 15.52309 63.82677 2.67295 1.000 71.26187 107 ARG D CA 1
ATOM 6159 C C . ARG C 1 107 ? 15.60494 62.31219 2.53680 1.000 67.59400 107 ARG D C 1
ATOM 6160 O O . ARG C 1 107 ? 16.68658 61.75993 2.28064 1.000 72.46600 107 ARG D O 1
ATOM 6168 N N . PRO C 1 108 ? 14.48381 61.60080 2.69030 1.000 71.92708 108 PRO D N 1
ATOM 6169 C CA . PRO C 1 108 ? 14.55535 60.12848 2.71898 1.000 73.93110 108 PRO D CA 1
ATOM 6170 C C . PRO C 1 108 ? 15.01323 59.51211 1.40957 1.000 70.58570 108 PRO D C 1
ATOM 6171 O O . PRO C 1 108 ? 15.73585 58.50701 1.42529 1.000 62.35043 108 PRO D O 1
ATOM 6175 N N . GLN C 1 109 ? 14.60962 60.08272 0.27235 1.000 74.67284 109 GLN D N 1
ATOM 6176 C CA . GLN C 1 109 ? 14.95234 59.48750 -1.01508 1.000 67.91171 109 GLN D CA 1
ATOM 6177 C C . GLN C 1 109 ? 16.43244 59.66505 -1.33206 1.000 64.13634 109 GLN D C 1
ATOM 6178 O O . GLN C 1 109 ? 17.07688 58.74288 -1.84643 1.000 62.31085 109 GLN D O 1
ATOM 6184 N N . ALA C 1 110 ? 16.99032 60.84070 -1.03048 1.000 60.41826 110 ALA D N 1
ATOM 6185 C CA . ALA C 1 110 ? 18.41665 61.05687 -1.25243 1.000 64.95195 110 ALA D CA 1
ATOM 6186 C C . ALA C 1 110 ? 19.25542 60.22537 -0.29007 1.000 69.32061 110 ALA D C 1
ATOM 6187 O O . ALA C 1 110 ? 20.31163 59.70423 -0.66855 1.000 63.45540 110 ALA D O 1
ATOM 6189 N N . ARG C 1 111 ? 18.79538 60.08273 0.95576 1.000 62.19004 111 ARG D N 1
ATOM 6190 C CA . ARG C 1 111 ? 19.50869 59.25222 1.92071 1.000 58.44983 111 ARG D CA 1
ATOM 6191 C C . ARG C 1 111 ? 19.52100 57.79587 1.47934 1.000 59.86381 111 ARG D C 1
ATOM 6192 O O . ARG C 1 111 ? 20.53136 57.09764 1.63126 1.000 57.56927 111 ARG D O 1
ATOM 6200 N N . GLN C 1 112 ? 18.39908 57.32032 0.93562 1.000 59.10357 112 GLN D N 1
ATOM 6201 C CA . GLN C 1 112 ? 18.31650 55.93824 0.47837 1.000 60.77202 112 GLN D CA 1
ATOM 6202 C C . GLN C 1 112 ? 19.24696 55.68494 -0.70287 1.000 58.88252 112 GLN D C 1
ATOM 6203 O O . GLN C 1 112 ? 19.85001 54.61091 -0.80302 1.000 57.83042 112 GLN D O 1
ATOM 6209 N N . GLU C 1 113 ? 19.38170 56.65986 -1.60606 1.000 74.01008 113 GLU D N 1
ATOM 6210 C CA . GLU C 1 113 ? 20.27795 56.48350 -2.74551 1.000 67.00789 113 GLU D CA 1
ATOM 6211 C C . GLU C 1 113 ? 21.74163 56.58466 -2.33537 1.000 57.05793 113 GLU D C 1
ATOM 6212 O O . GLU C 1 113 ? 22.59486 55.91259 -2.92556 1.000 51.20799 113 GLU D O 1
ATOM 6218 N N . TRP C 1 114 ? 22.05193 57.40998 -1.33288 1.000 54.48242 114 TRP D N 1
ATOM 6219 C CA . TRP C 1 114 ? 23.41346 57.45302 -0.80999 1.000 54.82943 114 TRP D CA 1
ATOM 6220 C C . TRP C 1 114 ? 23.82791 56.09834 -0.25101 1.000 61.24790 114 TRP D C 1
ATOM 6221 O O . TRP C 1 114 ? 24.98906 55.69367 -0.37919 1.000 66.06511 114 TRP D O 1
ATOM 6232 N N . ALA C 1 115 ? 22.88769 55.38138 0.36947 1.000 61.23197 115 ALA D N 1
ATOM 6233 C CA . ALA C 1 115 ? 23.20318 54.07846 0.94660 1.000 59.05086 115 ALA D CA 1
ATOM 6234 C C . ALA C 1 115 ? 23.46332 53.03586 -0.13564 1.000 57.36588 115 ALA D C 1
ATOM 6235 O O . ALA C 1 115 ? 24.34669 52.18431 0.01822 1.000 57.26815 115 ALA D O 1
ATOM 6237 N N . VAL C 1 116 ? 22.70401 53.08134 -1.23435 1.000 51.24763 116 VAL D N 1
ATOM 6238 C CA . VAL C 1 116 ? 22.92703 52.14242 -2.33286 1.000 52.83668 116 VAL D CA 1
ATOM 6239 C C . VAL C 1 116 ? 24.32446 52.31952 -2.91336 1.000 62.16557 116 VAL D C 1
ATOM 6240 O O . VAL C 1 116 ? 24.99835 51.34102 -3.25974 1.000 57.32375 116 VAL D O 1
ATOM 6244 N N . ASN C 1 117 ? 24.78158 53.56779 -3.03297 1.000 53.17064 117 ASN D N 1
ATOM 6245 C CA . ASN C 1 117 ? 26.12152 53.81075 -3.55490 1.000 61.16395 117 ASN D CA 1
ATOM 6246 C C . ASN C 1 117 ? 27.18902 53.31200 -2.58632 1.000 58.36103 117 ASN D C 1
ATOM 6247 O O . ASN C 1 117 ? 28.22337 52.78400 -3.01120 1.000 58.67089 117 ASN D O 1
ATOM 6252 N N . GLN C 1 118 ? 26.95599 53.47447 -1.28083 1.000 59.45804 118 GLN D N 1
ATOM 6253 C CA . GLN C 1 118 ? 27.89833 52.97061 -0.28575 1.000 55.45477 118 GLN D CA 1
ATOM 6254 C C . GLN C 1 118 ? 28.05859 51.45897 -0.38573 1.000 55.89761 118 GLN D C 1
ATOM 6255 O O . GLN C 1 118 ? 29.17575 50.93682 -0.28719 1.000 55.73576 118 GLN D O 1
ATOM 6261 N N . LEU C 1 119 ? 26.95087 50.73757 -0.56717 1.000 52.27141 119 LEU D N 1
ATOM 6262 C CA . LEU C 1 119 ? 27.02665 49.28451 -0.68567 1.000 52.88194 119 LEU D CA 1
ATOM 6263 C C . LEU C 1 119 ? 27.81288 48.87404 -1.92484 1.000 54.66323 119 LEU D C 1
ATOM 6264 O O . LEU C 1 119 ? 28.58799 47.91141 -1.88733 1.000 61.52300 119 LEU D O 1
ATOM 6269 N N . LYS C 1 120 ? 27.61178 49.58209 -3.03895 1.000 54.25632 120 LYS D N 1
ATOM 6270 C CA . LYS C 1 120 ? 28.30903 49.23671 -4.27393 1.000 57.82848 120 LYS D CA 1
ATOM 6271 C C . LYS C 1 120 ? 29.79782 49.55519 -4.18360 1.000 65.39301 120 LYS D C 1
ATOM 6272 O O . LYS C 1 120 ? 30.62894 48.81941 -4.73025 1.000 64.76685 120 LYS D O 1
ATOM 6278 N N . CYS C 1 121 ? 30.15700 50.64532 -3.50075 1.000 53.59145 121 CYS D N 1
ATOM 6279 C CA . CYS C 1 121 ? 31.57080 50.94560 -3.29871 1.000 57.69572 121 CYS D CA 1
ATOM 6280 C C . CYS C 1 121 ? 32.24322 49.92576 -2.38659 1.000 64.23155 121 CYS D C 1
ATOM 6281 O O . CYS C 1 121 ? 33.44848 49.68278 -2.51501 1.000 63.45764 121 CYS D O 1
ATOM 6284 N N . ALA C 1 122 ? 31.49071 49.32073 -1.46462 1.000 65.49679 122 ALA D N 1
ATOM 6285 C CA . ALA C 1 122 ? 32.07827 48.31516 -0.58641 1.000 60.93937 122 ALA D CA 1
ATOM 6286 C C . ALA C 1 122 ? 32.45426 47.05145 -1.34856 1.000 62.91606 122 ALA D C 1
ATOM 6287 O O . ALA C 1 122 ? 33.42577 46.37658 -0.98656 1.000 61.10639 122 ALA D O 1
ATOM 6289 N N . ALA C 1 123 ? 31.70431 46.71528 -2.39998 1.000 58.24745 123 ALA D N 1
ATOM 6290 C CA . ALA C 1 123 ? 32.05863 45.55995 -3.21826 1.000 63.01994 123 ALA D CA 1
ATOM 6291 C C . ALA C 1 123 ? 33.38096 45.78042 -3.94482 1.000 66.50679 123 ALA D C 1
ATOM 6292 O O . ALA C 1 123 ? 34.18775 44.85176 -4.07277 1.000 69.56639 123 ALA D O 1
ATOM 6294 N N . LYS C 1 124 ? 33.62067 47.00284 -4.42712 1.000 60.44631 124 LYS D N 1
ATOM 6295 C CA . LYS C 1 124 ? 34.88307 47.29926 -5.09816 1.000 77.68427 124 LYS D CA 1
ATOM 6296 C C . LYS C 1 124 ? 36.04421 47.31946 -4.11214 1.000 67.14131 124 LYS D C 1
ATOM 6297 O O . LYS C 1 124 ? 37.11180 46.76143 -4.39051 1.000 75.94611 124 LYS D O 1
ATOM 6303 N N . ALA C 1 125 ? 35.85601 47.95699 -2.95542 1.000 60.21176 125 ALA D N 1
ATOM 6304 C CA . ALA C 1 125 ? 36.91648 47.99717 -1.95522 1.000 65.95087 125 ALA D CA 1
ATOM 6305 C C . ALA C 1 125 ? 37.23401 46.60821 -1.41475 1.000 63.91152 125 ALA D C 1
ATOM 6306 O O . ALA C 1 125 ? 38.37850 46.33821 -1.03430 1.000 73.22324 125 ALA D O 1
ATOM 6308 N N . SER C 1 126 ? 36.24203 45.71550 -1.36859 1.000 69.74985 126 SER D N 1
ATOM 6309 C CA . SER C 1 126 ? 36.49968 44.35834 -0.89648 1.000 69.01375 126 SER D CA 1
ATOM 6310 C C . SER C 1 126 ? 37.38017 43.58666 -1.87194 1.000 68.15494 126 SER D C 1
ATOM 6311 O O . SER C 1 126 ? 38.27875 42.84797 -1.45200 1.000 66.39202 126 SER D O 1
ATOM 6314 N N . GLN C 1 127 ? 37.14108 43.74498 -3.17642 1.000 63.88731 127 GLN D N 1
ATOM 6315 C CA . GLN C 1 127 ? 38.00401 43.10884 -4.16739 1.000 74.38523 127 GLN D CA 1
ATOM 6316 C C . GLN C 1 127 ? 39.43534 43.61785 -4.06495 1.000 72.68865 127 GLN D C 1
ATOM 6317 O O . GLN C 1 127 ? 40.39036 42.83821 -4.16369 1.000 75.67840 127 GLN D O 1
ATOM 6323 N N . HIS C 1 128 ? 39.60068 44.92773 -3.87121 1.000 68.30426 128 HIS D N 1
ATOM 6324 C CA . HIS C 1 128 ? 40.93602 45.50571 -3.75067 1.000 73.88135 128 HIS D CA 1
ATOM 6325 C C . HIS C 1 128 ? 41.68389 44.92253 -2.55827 1.000 72.39722 128 HIS D C 1
ATOM 6326 O O . HIS C 1 128 ? 42.88231 44.62852 -2.64772 1.000 82.56104 128 HIS D O 1
ATOM 6333 N N . LEU C 1 129 ? 40.99151 44.74402 -1.43408 1.000 69.27178 129 LEU D N 1
ATOM 6334 C CA . LEU C 1 129 ? 41.60324 44.18285 -0.23823 1.000 65.99482 129 LEU D CA 1
ATOM 6335 C C . LEU C 1 129 ? 41.70917 42.66469 -0.28563 1.000 63.66199 129 LEU D C 1
ATOM 6336 O O . LEU C 1 129 ? 42.29226 42.07144 0.62806 1.000 66.13198 129 LEU D O 1
ATOM 6341 N N . GLY C 1 130 ? 41.16260 42.02618 -1.31587 1.000 68.79692 130 GLY D N 1
ATOM 6342 C CA . GLY C 1 130 ? 41.20069 40.58012 -1.39331 1.000 66.05846 130 GLY D CA 1
ATOM 6343 C C . GLY C 1 130 ? 40.24410 39.87510 -0.45899 1.000 70.93635 130 GLY D C 1
ATOM 6344 O O . GLY C 1 130 ? 40.52146 38.74848 -0.03939 1.000 68.75246 130 GLY D O 1
ATOM 6345 N N . LEU C 1 131 ? 39.11778 40.50036 -0.12791 1.000 72.73751 131 LEU D N 1
ATOM 6346 C CA . LEU C 1 131 ? 38.15368 39.91116 0.78892 1.000 62.13976 131 LEU D CA 1
ATOM 6347 C C . LEU C 1 131 ? 37.11595 39.09857 0.02578 1.000 62.28345 131 LEU D C 1
ATOM 6348 O O . LEU C 1 131 ? 36.78250 39.39792 -1.12398 1.000 76.11347 131 LEU D O 1
ATOM 6353 N N . LYS C 1 132 ? 36.60585 38.05671 0.68713 1.000 65.86603 132 LYS D N 1
ATOM 6354 C CA . LYS C 1 132 ? 35.63282 37.15048 0.09501 1.000 71.33416 132 LYS D CA 1
ATOM 6355 C C . LYS C 1 132 ? 34.20975 37.36534 0.59695 1.000 64.18903 132 LYS D C 1
ATOM 6356 O O . LYS C 1 132 ? 33.26553 36.95270 -0.08532 1.000 57.64315 132 LYS D O 1
ATOM 6362 N N . SER C 1 133 ? 34.02775 38.02048 1.74381 1.000 54.90623 133 SER D N 1
ATOM 6363 C CA . SER C 1 133 ? 32.70513 38.25280 2.30721 1.000 56.79566 133 SER D CA 1
ATOM 6364 C C . SER C 1 133 ? 32.56507 39.69892 2.76345 1.000 65.58087 133 SER D C 1
ATOM 6365 O O . SER C 1 133 ? 33.55124 40.41607 2.95428 1.000 61.35509 133 SER D O 1
ATOM 6368 N N . HIS C 1 134 ? 31.30907 40.11115 2.93734 1.000 56.37863 134 HIS D N 1
ATOM 6369 C CA . HIS C 1 134 ? 30.95700 41.44522 3.40100 1.000 46.22536 134 HIS D CA 1
ATOM 6370 C C . HIS C 1 134 ? 29.69324 41.35577 4.24355 1.000 53.77218 134 HIS D C 1
ATOM 6371 O O . HIS C 1 134 ? 28.75103 40.64637 3.88206 1.000 52.51593 134 HIS D O 1
ATOM 6378 N N . ALA C 1 135 ? 29.69018 42.06869 5.36918 1.000 44.41750 135 ALA D N 1
ATOM 6379 C CA . ALA C 1 135 ? 28.61821 42.01528 6.35560 1.000 49.50009 135 ALA D CA 1
ATOM 6380 C C . ALA C 1 135 ? 27.70065 43.22580 6.22660 1.000 56.23101 135 ALA D C 1
ATOM 6381 O O . ALA C 1 135 ? 28.16899 44.34486 5.99910 1.000 59.88933 135 ALA D O 1
ATOM 6383 N N . SER C 1 136 ? 26.39241 43.00061 6.37714 1.000 53.37270 136 SER D N 1
ATOM 6384 C CA . SER C 1 136 ? 25.42472 44.08356 6.23716 1.000 56.86811 136 SER D CA 1
ATOM 6385 C C . SER C 1 136 ? 24.09354 43.69798 6.87469 1.000 55.11496 136 SER D C 1
ATOM 6386 O O . SER C 1 136 ? 23.87821 42.55649 7.28984 1.000 55.28984 136 SER D O 1
ATOM 6389 N N . PHE C 1 137 ? 23.20583 44.68722 6.95110 1.000 55.48902 137 PHE D N 1
ATOM 6390 C CA . PHE C 1 137 ? 21.80815 44.52458 7.32617 1.000 42.09246 137 PHE D CA 1
ATOM 6391 C C . PHE C 1 137 ? 20.93399 44.63143 6.08001 1.000 53.42924 137 PHE D C 1
ATOM 6392 O O . PHE C 1 137 ? 21.37321 45.07894 5.01853 1.000 57.24273 137 PHE D O 1
ATOM 6400 N N . SER C 1 138 ? 19.66972 44.23365 6.22399 1.000 50.30593 138 SER D N 1
ATOM 6401 C CA . SER C 1 138 ? 18.75155 44.22161 5.09330 1.000 43.42283 138 SER D CA 1
ATOM 6402 C C . SER C 1 138 ? 17.79466 45.40546 5.07010 1.000 44.44280 138 SER D C 1
ATOM 6403 O O . SER C 1 138 ? 17.22249 45.69408 4.01433 1.000 46.42437 138 SER D O 1
ATOM 6406 N N . GLY C 1 139 ? 17.60002 46.08845 6.19325 1.000 41.49017 139 GLY D N 1
ATOM 6407 C CA . GLY C 1 139 ? 16.55516 47.08230 6.29963 1.000 49.04329 139 GLY D CA 1
ATOM 6408 C C . GLY C 1 139 ? 15.21698 46.43168 6.59872 1.000 54.64299 139 GLY D C 1
ATOM 6409 O O . GLY C 1 139 ? 15.06883 45.20859 6.61566 1.000 61.37485 139 GLY D O 1
ATOM 6410 N N . ALA C 1 140 ? 14.21481 47.27215 6.84151 1.000 54.50345 140 ALA D N 1
ATOM 6411 C CA . ALA C 1 140 ? 12.90198 46.76088 7.21047 1.000 51.80201 140 ALA D CA 1
ATOM 6412 C C . ALA C 1 140 ? 11.81180 47.66690 6.66331 1.000 61.36970 140 ALA D C 1
ATOM 6413 O O . ALA C 1 140 ? 11.82351 48.87629 6.90951 1.000 65.30531 140 ALA D O 1
ATOM 6415 N N . LEU C 1 141 ? 10.86851 47.07135 5.93534 1.000 55.32057 141 LEU D N 1
ATOM 6416 C CA . LEU C 1 141 ? 9.65002 47.74661 5.51273 1.000 55.62479 141 LEU D CA 1
ATOM 6417 C C . LEU C 1 141 ? 8.41348 47.31046 6.28335 1.000 59.38398 141 LEU D C 1
ATOM 6418 O O . LEU C 1 141 ? 7.47592 48.09918 6.41626 1.000 58.09372 141 LEU D O 1
ATOM 6423 N N . ALA C 1 142 ? 8.39144 46.08030 6.79957 1.000 53.95960 142 ALA D N 1
ATOM 6424 C CA . ALA C 1 142 ? 7.19741 45.50755 7.40927 1.000 51.42044 142 ALA D CA 1
ATOM 6425 C C . ALA C 1 142 ? 7.35990 45.20357 8.89422 1.000 52.58277 142 ALA D C 1
ATOM 6426 O O . ALA C 1 142 ? 6.46211 44.59200 9.48656 1.000 60.87588 142 ALA D O 1
ATOM 6428 N N . TRP C 1 143 ? 8.47219 45.60281 9.51124 1.000 42.53695 143 TRP D N 1
ATOM 6429 C CA . TRP C 1 143 ? 8.67492 45.29556 10.92596 1.000 47.14192 143 TRP D CA 1
ATOM 6430 C C . TRP C 1 143 ? 7.56769 45.81293 11.84578 1.000 46.90910 143 TRP D C 1
ATOM 6431 O O . TRP C 1 143 ? 7.22299 45.09444 12.80069 1.000 45.04504 143 TRP D O 1
ATOM 6442 N N . PRO C 1 144 ? 6.97802 46.99921 11.64426 1.000 45.96232 144 PRO D N 1
ATOM 6443 C CA . PRO C 1 144 ? 5.85328 47.40248 12.51181 1.000 44.18464 144 PRO D CA 1
ATOM 6444 C C . PRO C 1 144 ? 4.68302 46.42898 12.50980 1.000 50.66255 144 PRO D C 1
ATOM 6445 O O . PRO C 1 144 ? 3.84912 46.48802 13.42240 1.000 45.76096 144 PRO D O 1
ATOM 6449 N N . PHE C 1 145 ? 4.58730 45.53913 11.52168 1.000 42.55006 145 PHE D N 1
ATOM 6450 C CA . PHE C 1 145 ? 3.48223 44.59605 11.42290 1.000 43.01714 145 PHE D CA 1
ATOM 6451 C C . PHE C 1 145 ? 3.92488 43.16855 11.72674 1.000 39.52686 145 PHE D C 1
ATOM 6452 O O . PHE C 1 145 ? 3.35863 42.20871 11.19822 1.000 42.51540 145 PHE D O 1
ATOM 6460 N N . ILE C 1 146 ? 4.93644 43.01926 12.58553 1.000 46.46425 146 ILE D N 1
ATOM 6461 C CA . ILE C 1 146 ? 5.46941 41.69451 12.88364 1.000 41.11178 146 ILE D CA 1
ATOM 6462 C C . ILE C 1 146 ? 4.42808 40.84772 13.60733 1.000 41.07233 146 ILE D C 1
ATOM 6463 O O . ILE C 1 146 ? 4.36232 39.62910 13.40549 1.000 44.45152 146 ILE D O 1
ATOM 6468 N N . TYR C 1 147 ? 3.59976 41.46516 14.45507 1.000 39.97423 147 TYR D N 1
ATOM 6469 C CA . TYR C 1 147 ? 2.52802 40.69397 15.06813 1.000 42.36622 147 TYR D CA 1
ATOM 6470 C C . TYR C 1 147 ? 1.20937 40.94497 14.34350 1.000 46.11118 147 TYR D C 1
ATOM 6471 O O . TYR C 1 147 ? 0.87337 42.09639 14.04900 1.000 51.09485 147 TYR D O 1
ATOM 6480 N N . PRO C 1 148 ? 0.42772 39.89630 14.05770 1.000 42.22101 148 PRO D N 1
ATOM 6481 C CA . PRO C 1 148 ? -0.79797 40.07969 13.26573 1.000 47.25000 148 PRO D CA 1
ATOM 6482 C C . PRO C 1 148 ? -1.92400 40.78182 14.01365 1.000 54.74268 148 PRO D C 1
ATOM 6483 O O . PRO C 1 148 ? -3.07089 40.32191 13.98637 1.000 47.46593 148 PRO D O 1
ATOM 6487 N N . TRP C 1 149 ? -1.61944 41.89118 14.67946 1.000 50.18917 149 TRP D N 1
ATOM 6488 C CA . TRP C 1 149 ? -2.66175 42.72096 15.27042 1.000 62.11582 149 TRP D CA 1
ATOM 6489 C C . TRP C 1 149 ? -2.23270 44.18237 15.18811 1.000 66.42422 149 TRP D C 1
ATOM 6490 O O . TRP C 1 149 ? -1.29495 44.59207 15.88477 1.000 59.82145 149 TRP D O 1
ATOM 6501 N N . PRO C 1 150 ? -2.88572 45.00421 14.34994 1.000 66.25931 150 PRO D N 1
ATOM 6502 C CA . PRO C 1 150 ? -4.06730 44.71171 13.51662 1.000 61.39890 150 PRO D CA 1
ATOM 6503 C C . PRO C 1 150 ? -3.81470 43.67013 12.42686 1.000 63.27642 150 PRO D C 1
ATOM 6504 O O . PRO C 1 150 ? -2.67781 43.45243 12.00705 1.000 62.33181 150 PRO D O 1
ATOM 6508 N N . GLN C 1 151 ? -4.87877 43.00960 11.97155 1.000 57.18819 151 GLN D N 1
ATOM 6509 C CA . GLN C 1 151 ? -4.74964 41.93816 10.99187 1.000 58.42830 151 GLN D CA 1
ATOM 6510 C C . GLN C 1 151 ? -4.17723 42.47143 9.68308 1.000 59.77901 151 GLN D C 1
ATOM 6511 O O . GLN C 1 151 ? -4.59778 43.52084 9.18758 1.000 69.62676 151 GLN D O 1
ATOM 6517 N N . ARG C 1 152 ? -3.20746 41.74849 9.12997 1.000 58.76080 152 ARG D N 1
ATOM 6518 C CA . ARG C 1 152 ? -2.48559 42.23449 7.95833 1.000 62.00449 152 ARG D CA 1
ATOM 6519 C C . ARG C 1 152 ? -3.31632 41.99628 6.70097 1.000 59.71343 152 ARG D C 1
ATOM 6520 O O . ARG C 1 152 ? -3.76889 40.87085 6.46924 1.000 52.58409 152 ARG D O 1
ATOM 6528 N N . PRO C 1 153 ? -3.53325 43.01425 5.87236 1.000 59.45345 153 PRO D N 1
ATOM 6529 C CA . PRO C 1 153 ? -4.27532 42.80256 4.62524 1.000 50.49231 153 PRO D CA 1
ATOM 6530 C C . PRO C 1 153 ? -3.51007 41.89576 3.67344 1.000 60.94517 153 PRO D C 1
ATOM 6531 O O . PRO C 1 153 ? -2.28290 41.78244 3.72292 1.000 60.55470 153 PRO D O 1
ATOM 6535 N N . ALA C 1 154 ? -4.26510 41.24917 2.78762 1.000 64.41080 154 ALA D N 1
ATOM 6536 C CA . ALA C 1 154 ? -3.67548 40.31214 1.84052 1.000 52.61793 154 ALA D CA 1
ATOM 6537 C C . ALA C 1 154 ? -2.70977 41.02361 0.90151 1.000 58.04964 154 ALA D C 1
ATOM 6538 O O . ALA C 1 154 ? -3.00623 42.09856 0.37271 1.000 63.69045 154 ALA D O 1
ATOM 6540 N N . GLY C 1 155 ? -1.54375 40.41304 0.69418 1.000 54.85680 155 GLY D N 1
ATOM 6541 C CA . GLY C 1 155 ? -0.54323 40.95546 -0.19790 1.000 53.95303 155 GLY D CA 1
ATOM 6542 C C . GLY C 1 155 ? 0.44659 41.90821 0.43699 1.000 51.33107 155 GLY D C 1
ATOM 6543 O O . GLY C 1 155 ? 1.39077 42.33239 -0.24323 1.000 55.62566 155 GLY D O 1
ATOM 6544 N N . LEU C 1 156 ? 0.25848 42.26804 1.71045 1.000 44.31015 156 LEU D N 1
ATOM 6545 C CA . LEU C 1 156 ? 1.15647 43.22199 2.35649 1.000 49.72588 156 LEU D CA 1
ATOM 6546 C C . LEU C 1 156 ? 2.56763 42.66157 2.47629 1.000 53.86885 156 LEU D C 1
ATOM 6547 O O . LEU C 1 156 ? 3.54581 43.32018 2.10270 1.000 50.41176 156 LEU D O 1
ATOM 6552 N N . VAL C 1 157 ? 2.69174 41.44822 3.01592 1.000 47.25787 157 VAL D N 1
ATOM 6553 C CA . VAL C 1 157 ? 4.00781 40.84747 3.20519 1.000 63.74818 157 VAL D CA 1
ATOM 6554 C C . VAL C 1 157 ? 4.66733 40.56934 1.86034 1.000 60.04017 157 VAL D C 1
ATOM 6555 O O . VAL C 1 157 ? 5.86766 40.80915 1.67965 1.000 60.25209 157 VAL D O 1
ATOM 6559 N N . GLU C 1 158 ? 3.88981 40.07842 0.89209 1.000 55.14568 158 GLU D N 1
ATOM 6560 C CA . GLU C 1 158 ? 4.43688 39.75573 -0.42088 1.000 56.01433 158 GLU D CA 1
ATOM 6561 C C . GLU C 1 158 ? 4.95021 40.99656 -1.13744 1.000 62.63955 158 GLU D C 1
ATOM 6562 O O . GLU C 1 158 ? 5.92311 40.91571 -1.89519 1.000 62.22854 158 GLU D O 1
ATOM 6568 N N . MET C 1 159 ? 4.31933 42.15134 -0.91353 1.000 56.59463 159 MET D N 1
ATOM 6569 C CA . MET C 1 159 ? 4.80690 43.37532 -1.54060 1.000 62.01704 159 MET D CA 1
ATOM 6570 C C . MET C 1 159 ? 6.07395 43.88220 -0.86369 1.000 68.33336 159 MET D C 1
ATOM 6571 O O . MET C 1 159 ? 6.98070 44.38837 -1.53642 1.000 69.26297 159 MET D O 1
ATOM 6576 N N . ALA C 1 160 ? 6.15678 43.76092 0.46409 1.000 59.40991 160 ALA D N 1
ATOM 6577 C CA . ALA C 1 160 ? 7.35286 44.21780 1.16253 1.000 58.11100 160 ALA D CA 1
ATOM 6578 C C . ALA C 1 160 ? 8.58149 43.45836 0.68481 1.000 56.95817 160 ALA D C 1
ATOM 6579 O O . ALA C 1 160 ? 9.63615 44.05515 0.43922 1.000 55.60671 160 ALA D O 1
ATOM 6581 N N . PHE C 1 161 ? 8.45616 42.14253 0.52330 1.000 50.20893 161 PHE D N 1
ATOM 6582 C CA . PHE C 1 161 ? 9.58568 41.33639 0.08292 1.000 57.96360 161 PHE D CA 1
ATOM 6583 C C . PHE C 1 161 ? 9.85834 41.48816 -1.40639 1.000 65.47907 161 PHE D C 1
ATOM 6584 O O . PHE C 1 161 ? 11.00413 41.31793 -1.83832 1.000 58.32502 161 PHE D O 1
ATOM 6592 N N . ALA C 1 162 ? 8.83002 41.79326 -2.20200 1.000 63.20128 162 ALA D N 1
ATOM 6593 C CA . ALA C 1 162 ? 9.06000 42.11645 -3.60556 1.000 57.16477 162 ALA D CA 1
ATOM 6594 C C . ALA C 1 162 ? 9.90560 43.37573 -3.73953 1.000 53.30686 162 ALA D C 1
ATOM 6595 O O . ALA C 1 162 ? 10.80124 43.44383 -4.58891 1.000 54.55933 162 ALA D O 1
ATOM 6597 N N . GLU C 1 163 ? 9.63576 44.38349 -2.90396 1.000 55.37842 163 GLU D N 1
ATOM 6598 C CA . GLU C 1 163 ? 10.41911 45.61508 -2.93759 1.000 55.69420 163 GLU D CA 1
ATOM 6599 C C . GLU C 1 163 ? 11.85448 45.38894 -2.46988 1.000 61.40689 163 GLU D C 1
ATOM 6600 O O . GLU C 1 163 ? 12.79015 45.97119 -3.03158 1.000 58.37478 163 GLU D O 1
ATOM 6606 N N . LEU C 1 164 ? 12.05053 44.56400 -1.43564 1.000 52.89078 164 LEU D N 1
ATOM 6607 C CA . LEU C 1 164 ? 13.40389 44.28508 -0.95713 1.000 49.97448 164 LEU D CA 1
ATOM 6608 C C . LEU C 1 164 ? 14.25039 43.62827 -2.04047 1.000 59.24758 164 LEU D C 1
ATOM 6609 O O . LEU C 1 164 ? 15.40637 44.00977 -2.25759 1.000 59.98307 164 LEU D O 1
ATOM 6614 N N . GLY C 1 165 ? 13.69244 42.63096 -2.72935 1.000 55.55700 165 GLY D N 1
ATOM 6615 C CA . GLY C 1 165 ? 14.42293 42.00978 -3.82113 1.000 59.83751 165 GLY D CA 1
ATOM 6616 C C . GLY C 1 165 ? 14.68460 42.97899 -4.95629 1.000 65.19687 165 GLY D C 1
ATOM 6617 O O . GLY C 1 165 ? 15.74650 42.94820 -5.58161 1.000 67.01333 165 GLY D O 1
ATOM 6618 N N . LYS C 1 166 ? 13.71874 43.85639 -5.23248 1.000 55.10974 166 LYS D N 1
ATOM 6619 C CA . LYS C 1 166 ? 13.88636 44.85250 -6.28288 1.000 54.44385 166 LYS D CA 1
ATOM 6620 C C . LYS C 1 166 ? 15.00957 45.83160 -5.96284 1.000 64.24186 166 LYS D C 1
ATOM 6621 O O . LYS C 1 166 ? 15.71331 46.28321 -6.87307 1.000 65.08621 166 LYS D O 1
ATOM 6627 N N . ARG C 1 167 ? 15.21415 46.15110 -4.68286 1.000 59.90694 167 ARG D N 1
ATOM 6628 C CA . ARG C 1 167 ? 16.25329 47.10142 -4.30343 1.000 51.71036 167 ARG D CA 1
ATOM 6629 C C . ARG C 1 167 ? 17.62069 46.45886 -4.13210 1.000 60.51294 167 ARG D C 1
ATOM 6630 O O . ARG C 1 167 ? 18.63700 47.11545 -4.38670 1.000 67.18449 167 ARG D O 1
ATOM 6638 N N . TRP C 1 168 ? 17.67577 45.19773 -3.70500 1.000 54.23108 168 TRP D N 1
ATOM 6639 C CA . TRP C 1 168 ? 18.95093 44.55637 -3.41617 1.000 53.82094 168 TRP D CA 1
ATOM 6640 C C . TRP C 1 168 ? 19.53167 43.79661 -4.60155 1.000 50.56402 168 TRP D C 1
ATOM 6641 O O . TRP C 1 168 ? 20.74475 43.56062 -4.62599 1.000 60.05931 168 TRP D O 1
ATOM 6652 N N . THR C 1 169 ? 18.70718 43.40012 -5.57267 1.000 53.68460 169 THR D N 1
ATOM 6653 C CA . THR C 1 169 ? 19.22857 42.66843 -6.72713 1.000 61.58728 169 THR D CA 1
ATOM 6654 C C . THR C 1 169 ? 20.25583 43.46796 -7.52310 1.000 66.59530 169 THR D C 1
ATOM 6655 O O . THR C 1 169 ? 21.30211 42.89658 -7.87695 1.000 60.53598 169 THR D O 1
ATOM 6659 N N . PRO C 1 170 ? 20.04427 44.75475 -7.84544 1.000 59.42179 170 PRO D N 1
ATOM 6660 C CA . PRO C 1 170 ? 21.13738 45.51536 -8.47953 1.000 59.43075 170 PRO D CA 1
ATOM 6661 C C . PRO C 1 170 ? 22.40898 45.52512 -7.65303 1.000 64.46712 170 PRO D C 1
ATOM 6662 O O . PRO C 1 170 ? 23.50639 45.36096 -8.20126 1.000 59.83769 170 PRO D O 1
ATOM 6666 N N . ILE C 1 171 ? 22.28885 45.71664 -6.33839 1.000 68.20854 171 ILE D N 1
ATOM 6667 C CA . ILE C 1 171 ? 23.46409 45.69017 -5.47354 1.000 60.71770 171 ILE D CA 1
ATOM 6668 C C . ILE C 1 171 ? 24.10626 44.30953 -5.49192 1.000 56.58937 171 ILE D C 1
ATOM 6669 O O . ILE C 1 171 ? 25.33372 44.17892 -5.57871 1.000 50.25402 171 ILE D O 1
ATOM 6674 N N . LEU C 1 172 ? 23.28621 43.25773 -5.42634 1.000 57.47326 172 LEU D N 1
ATOM 6675 C CA . LEU C 1 172 ? 23.81876 41.90036 -5.45301 1.000 54.45874 172 LEU D CA 1
ATOM 6676 C C . LEU C 1 172 ? 24.51908 41.60402 -6.77187 1.000 65.51875 172 LEU D C 1
ATOM 6677 O O . LEU C 1 172 ? 25.47859 40.82471 -6.80402 1.000 70.16030 172 LEU D O 1
ATOM 6682 N N . ASP C 1 173 ? 24.04621 42.19769 -7.86958 1.000 59.83013 173 ASP D N 1
ATOM 6683 C CA . ASP C 1 173 ? 24.72666 42.02591 -9.14828 1.000 63.55418 173 ASP D CA 1
ATOM 6684 C C . ASP C 1 173 ? 26.11220 42.65941 -9.11634 1.000 66.94982 173 ASP D C 1
ATOM 6685 O O . ASP C 1 173 ? 27.05223 42.14412 -9.73328 1.000 68.47155 173 ASP D O 1
ATOM 6690 N N . THR C 1 174 ? 26.25540 43.78059 -8.40456 1.000 55.93129 174 THR D N 1
ATOM 6691 C CA . THR C 1 174 ? 27.56868 44.39732 -8.24910 1.000 66.22334 174 THR D CA 1
ATOM 6692 C C . THR C 1 174 ? 28.51280 43.49352 -7.46375 1.000 66.65277 174 THR D C 1
ATOM 6693 O O . THR C 1 174 ? 29.70248 43.39490 -7.78789 1.000 67.51536 174 THR D O 1
ATOM 6697 N N . PHE C 1 175 ? 27.99952 42.81787 -6.43082 1.000 66.91614 175 PHE D N 1
ATOM 6698 C CA . PHE C 1 175 ? 28.84092 41.91472 -5.65163 1.000 65.08270 175 PHE D CA 1
ATOM 6699 C C . PHE C 1 175 ? 29.25913 40.68626 -6.45088 1.000 64.14031 175 PHE D C 1
ATOM 6700 O O . PHE C 1 175 ? 30.31673 40.10678 -6.17779 1.000 65.77251 175 PHE D O 1
ATOM 6708 N N . GLU C 1 176 ? 28.45161 40.26899 -7.42944 1.000 59.10053 176 GLU D N 1
ATOM 6709 C CA . GLU C 1 176 ? 28.85283 39.15593 -8.28562 1.000 69.90410 176 GLU D CA 1
ATOM 6710 C C . GLU C 1 176 ? 30.02300 39.53708 -9.18674 1.000 76.61614 176 GLU D C 1
ATOM 6711 O O . GLU C 1 176 ? 30.92567 38.72335 -9.41752 1.000 72.98958 176 GLU D O 1
ATOM 6717 N N . GLU C 1 177 ? 30.02431 40.76883 -9.70468 1.000 77.34293 177 GLU D N 1
ATOM 6718 C CA . GLU C 1 177 ? 31.10662 41.20806 -10.58154 1.000 81.02592 177 GLU D CA 1
ATOM 6719 C C . GLU C 1 177 ? 32.44310 41.22079 -9.84998 1.000 75.79715 177 GLU D C 1
ATOM 6720 O O . GLU C 1 177 ? 33.46430 40.79014 -10.39858 1.000 78.38867 177 GLU D O 1
ATOM 6726 N N . ASN C 1 178 ? 32.45642 41.70904 -8.60980 1.000 71.04928 178 ASN D N 1
ATOM 6727 C CA . ASN C 1 178 ? 33.67958 41.76749 -7.82104 1.000 60.90811 178 ASN D CA 1
ATOM 6728 C C . ASN C 1 178 ? 34.00149 40.45210 -7.12360 1.000 69.98191 178 ASN D C 1
ATOM 6729 O O . ASN C 1 178 ? 35.06819 40.34243 -6.51067 1.000 75.13624 178 ASN D O 1
ATOM 6734 N N . GLY C 1 179 ? 33.11700 39.46286 -7.19745 1.000 71.81607 179 GLY D N 1
ATOM 6735 C CA . GLY C 1 179 ? 33.37497 38.17051 -6.58390 1.000 67.31485 179 GLY D CA 1
ATOM 6736 C C . GLY C 1 179 ? 33.33874 38.15873 -5.06989 1.000 71.49521 179 GLY D C 1
ATOM 6737 O O . GLY C 1 179 ? 34.18506 37.51110 -4.44090 1.000 75.62777 179 GLY D O 1
ATOM 6738 N N . VAL C 1 180 ? 32.37938 38.85762 -4.46596 1.000 70.98370 180 VAL D N 1
ATOM 6739 C CA . VAL C 1 180 ? 32.27066 38.97284 -3.01624 1.000 65.34150 180 VAL D CA 1
ATOM 6740 C C . VAL C 1 180 ? 30.88900 38.49896 -2.57771 1.000 66.28033 180 VAL D C 1
ATOM 6741 O O . VAL C 1 180 ? 29.88083 38.80543 -3.22416 1.000 57.31491 180 VAL D O 1
ATOM 6745 N N . ASP C 1 181 ? 30.85003 37.72913 -1.49166 1.000 56.00073 181 ASP D N 1
ATOM 6746 C CA . ASP C 1 181 ? 29.59150 37.27728 -0.91211 1.000 58.10956 181 ASP D CA 1
ATOM 6747 C C . ASP C 1 181 ? 29.02327 38.33691 0.02667 1.000 53.51078 181 ASP D C 1
ATOM 6748 O O . ASP C 1 181 ? 29.75783 38.96676 0.79233 1.000 58.02558 181 ASP D O 1
ATOM 6753 N N . LEU C 1 182 ? 27.70902 38.53671 -0.03924 1.000 48.87196 182 LEU D N 1
ATOM 6754 C CA . LEU C 1 182 ? 27.01464 39.48360 0.82683 1.000 52.85150 182 LEU D CA 1
ATOM 6755 C C . LEU C 1 182 ? 26.28923 38.71954 1.93077 1.000 52.63097 182 LEU D C 1
ATOM 6756 O O . LEU C 1 182 ? 25.37929 37.93011 1.65202 1.000 46.16136 182 LEU D O 1
ATOM 6761 N N . CYS C 1 183 ? 26.68681 38.96080 3.17898 1.000 45.49248 183 CYS D N 1
ATOM 6762 C CA . CYS C 1 183 ? 26.19379 38.21005 4.33034 1.000 52.64434 183 CYS D CA 1
ATOM 6763 C C . CYS C 1 183 ? 25.28502 39.10916 5.16224 1.000 51.94859 183 CYS D C 1
ATOM 6764 O O . CYS C 1 183 ? 25.75661 40.05026 5.80941 1.000 50.92218 183 CYS D O 1
ATOM 6767 N N . TYR C 1 184 ? 23.98719 38.81357 5.14963 1.000 46.70643 184 TYR D N 1
ATOM 6768 C CA . TYR C 1 184 ? 23.03329 39.53923 5.97648 1.000 50.03420 184 TYR D CA 1
ATOM 6769 C C . TYR C 1 184 ? 22.99873 38.94848 7.37911 1.000 51.54110 184 TYR D C 1
ATOM 6770 O O . TYR C 1 184 ? 23.00668 37.72626 7.55503 1.000 40.89665 184 TYR D O 1
ATOM 6779 N N . GLU C 1 185 ? 22.94003 39.81956 8.37956 1.000 42.56168 185 GLU D N 1
ATOM 6780 C CA . GLU C 1 185 ? 22.79145 39.38418 9.76108 1.000 44.26585 185 GLU D CA 1
ATOM 6781 C C . GLU C 1 185 ? 21.31318 39.37710 10.13680 1.000 46.84837 185 GLU D C 1
ATOM 6782 O O . GLU C 1 185 ? 20.66040 40.42640 10.13291 1.000 49.52509 185 GLU D O 1
ATOM 6788 N N . LEU C 1 186 ? 20.78591 38.19398 10.44317 1.000 42.80014 186 LEU D N 1
ATOM 6789 C CA . LEU C 1 186 ? 19.39219 38.06987 10.85096 1.000 47.40891 186 LEU D CA 1
ATOM 6790 C C . LEU C 1 186 ? 19.21125 38.68050 12.23736 1.000 45.46337 186 LEU D C 1
ATOM 6791 O O . LEU C 1 186 ? 19.78525 38.19844 13.21881 1.000 48.30378 186 LEU D O 1
ATOM 6796 N N . HIS C 1 187 ? 18.39705 39.73272 12.31878 1.000 44.00582 187 HIS D N 1
ATOM 6797 C CA . HIS C 1 187 ? 18.39043 40.63020 13.45538 1.000 46.10867 187 HIS D CA 1
ATOM 6798 C C . HIS C 1 187 ? 16.99263 41.20650 13.61209 1.000 48.90809 187 HIS D C 1
ATOM 6799 O O . HIS C 1 187 ? 16.34682 41.51648 12.60149 1.000 50.69989 187 HIS D O 1
ATOM 6806 N N . PRO C 1 188 ? 16.49516 41.35249 14.83866 1.000 51.57227 188 PRO D N 1
ATOM 6807 C CA . PRO C 1 188 ? 15.20686 42.02968 15.02808 1.000 55.50439 188 PRO D CA 1
ATOM 6808 C C . PRO C 1 188 ? 15.26779 43.46275 14.51753 1.000 51.80208 188 PRO D C 1
ATOM 6809 O O . PRO C 1 188 ? 16.32440 44.09806 14.50576 1.000 51.38274 188 PRO D O 1
ATOM 6813 N N . GLY C 1 189 ? 14.11407 43.97233 14.09197 1.000 46.54639 189 GLY D N 1
ATOM 6814 C CA . GLY C 1 189 ? 14.07244 45.25572 13.42231 1.000 40.38960 189 GLY D CA 1
ATOM 6815 C C . GLY C 1 189 ? 14.47767 45.21178 11.96738 1.000 44.45041 189 GLY D C 1
ATOM 6816 O O . GLY C 1 189 ? 14.63258 46.26894 11.34706 1.000 57.97777 189 GLY D O 1
ATOM 6817 N N . GLU C 1 190 ? 14.67518 44.02196 11.41238 1.000 52.39857 190 GLU D N 1
ATOM 6818 C CA . GLU C 1 190 ? 14.91294 43.81657 9.99451 1.000 54.52772 190 GLU D CA 1
ATOM 6819 C C . GLU C 1 190 ? 13.83213 42.89506 9.44961 1.000 51.49393 190 GLU D C 1
ATOM 6820 O O . GLU C 1 190 ? 13.22486 42.11725 10.19156 1.000 49.95261 190 GLU D O 1
ATOM 6826 N N . ASP C 1 191 ? 13.57063 42.99886 8.14497 1.000 47.95321 191 ASP D N 1
ATOM 6827 C CA . ASP C 1 191 ? 12.68018 42.02159 7.52986 1.000 54.74959 191 ASP D CA 1
ATOM 6828 C C . ASP C 1 191 ? 13.30904 40.63239 7.51820 1.000 55.77795 191 ASP D C 1
ATOM 6829 O O . ASP C 1 191 ? 12.59018 39.63035 7.60634 1.000 62.89911 191 ASP D O 1
ATOM 6834 N N . LEU C 1 192 ? 14.64055 40.55257 7.43753 1.000 49.34777 192 LEU D N 1
ATOM 6835 C CA . LEU C 1 192 ? 15.37038 39.28541 7.54562 1.000 50.56671 192 LEU D CA 1
ATOM 6836 C C . LEU C 1 192 ? 15.77451 39.09764 9.00288 1.000 51.41775 192 LEU D C 1
ATOM 6837 O O . LEU C 1 192 ? 16.84165 39.53538 9.43489 1.000 48.53104 192 LEU D O 1
ATOM 6842 N N . HIS C 1 193 ? 14.91907 38.42172 9.77109 1.000 40.26673 193 HIS D N 1
ATOM 6843 C CA . HIS C 1 193 ? 15.16651 38.21424 11.18935 1.000 42.43085 193 HIS D CA 1
ATOM 6844 C C . HIS C 1 193 ? 15.14133 36.75093 11.60481 1.000 48.74547 193 HIS D C 1
ATOM 6845 O O . HIS C 1 193 ? 15.37078 36.45910 12.78452 1.000 55.04316 193 HIS D O 1
ATOM 6852 N N . ASP C 1 194 ? 14.88211 35.82696 10.68489 1.000 43.67756 194 ASP D N 1
ATOM 6853 C CA . ASP C 1 194 ? 14.96179 34.40022 10.98381 1.000 44.46119 194 ASP D CA 1
ATOM 6854 C C . ASP C 1 194 ? 15.13960 33.63626 9.67438 1.000 44.36134 194 ASP D C 1
ATOM 6855 O O . ASP C 1 194 ? 15.32314 34.23089 8.60649 1.000 48.51007 194 ASP D O 1
ATOM 6860 N N . GLY C 1 195 ? 15.07510 32.30734 9.75887 1.000 40.12670 195 GLY D N 1
ATOM 6861 C CA . GLY C 1 195 ? 15.33938 31.48806 8.58712 1.000 49.99310 195 GLY D CA 1
ATOM 6862 C C . GLY C 1 195 ? 14.21476 31.52676 7.57055 1.000 50.22498 195 GLY D C 1
ATOM 6863 O O . GLY C 1 195 ? 14.45834 31.46726 6.36230 1.000 53.59430 195 GLY D O 1
ATOM 6864 N N . ILE C 1 196 ? 12.96860 31.61160 8.04295 1.000 52.73192 196 ILE D N 1
ATOM 6865 C CA . ILE C 1 196 ? 11.82736 31.66062 7.13246 1.000 51.62002 196 ILE D CA 1
ATOM 6866 C C . ILE C 1 196 ? 11.89008 32.90591 6.25624 1.000 51.35413 196 ILE D C 1
ATOM 6867 O O . ILE C 1 196 ? 11.65728 32.84051 5.04238 1.000 48.00514 196 ILE D O 1
ATOM 6872 N N . THR C 1 197 ? 12.21427 34.05743 6.85045 1.000 43.05806 197 THR D N 1
ATOM 6873 C CA . THR C 1 197 ? 12.25476 35.29104 6.07350 1.000 48.48581 197 THR D CA 1
ATOM 6874 C C . THR C 1 197 ? 13.42033 35.30737 5.09454 1.000 43.31928 197 THR D C 1
ATOM 6875 O O . THR C 1 197 ? 13.30678 35.89398 4.01333 1.000 56.39246 197 THR D O 1
ATOM 6879 N N . PHE C 1 198 ? 14.54224 34.67572 5.44327 1.000 46.37743 198 PHE D N 1
ATOM 6880 C CA . PHE C 1 198 ? 15.65150 34.60837 4.49938 1.000 53.29573 198 PHE D CA 1
ATOM 6881 C C . PHE C 1 198 ? 15.27405 33.79907 3.26377 1.000 49.09573 198 PHE D C 1
ATOM 6882 O O . PHE C 1 198 ? 15.62900 34.17133 2.14021 1.000 56.91103 198 PHE D O 1
ATOM 6890 N N . GLU C 1 199 ? 14.55022 32.69127 3.44958 1.000 48.75379 199 GLU D N 1
ATOM 6891 C CA . GLU C 1 199 ? 14.10034 31.90223 2.30534 1.000 55.98396 199 GLU D CA 1
ATOM 6892 C C . GLU C 1 199 ? 13.14577 32.69831 1.42259 1.000 51.17884 199 GLU D C 1
ATOM 6893 O O . GLU C 1 199 ? 13.17679 32.57533 0.19235 1.000 53.19922 199 GLU D O 1
ATOM 6899 N N . ARG C 1 200 ? 12.28320 33.51367 2.03373 1.000 44.10981 200 ARG D N 1
ATOM 6900 C CA . ARG C 1 200 ? 11.36248 34.33748 1.25649 1.000 47.42295 200 ARG D CA 1
ATOM 6901 C C . ARG C 1 200 ? 12.11051 35.40176 0.46179 1.000 60.04213 200 ARG D C 1
ATOM 6902 O O . ARG C 1 200 ? 11.75795 35.69288 -0.68729 1.000 53.33713 200 ARG D O 1
ATOM 6910 N N . PHE C 1 201 ? 13.13978 35.99820 1.06520 1.000 54.80026 201 PHE D N 1
ATOM 6911 C CA . PHE C 1 201 ? 13.95735 36.98146 0.36566 1.000 52.50559 201 PHE D CA 1
ATOM 6912 C C . PHE C 1 201 ? 14.73558 36.34122 -0.77913 1.000 59.31505 201 PHE D C 1
ATOM 6913 O O . PHE C 1 201 ? 14.90743 36.95540 -1.83877 1.000 57.52448 201 PHE D O 1
ATOM 6921 N N . LEU C 1 202 ? 15.20545 35.10541 -0.58540 1.000 52.25391 202 LEU D N 1
ATOM 6922 C CA . LEU C 1 202 ? 15.95980 34.41438 -1.62820 1.000 58.46385 202 LEU D CA 1
ATOM 6923 C C . LEU C 1 202 ? 15.14562 34.27763 -2.90804 1.000 63.83976 202 LEU D C 1
ATOM 6924 O O . LEU C 1 202 ? 15.63788 34.57322 -4.00362 1.000 61.40326 202 LEU D O 1
ATOM 6929 N N . GLU C 1 203 ? 13.89454 33.82435 -2.79179 1.000 57.75497 203 GLU D N 1
ATOM 6930 C CA . GLU C 1 203 ? 13.05792 33.69253 -3.97978 1.000 67.69120 203 GLU D CA 1
ATOM 6931 C C . GLU C 1 203 ? 12.75367 35.04664 -4.60920 1.000 63.01209 203 GLU D C 1
ATOM 6932 O O . GLU C 1 203 ? 12.52328 35.12692 -5.82060 1.000 75.24731 203 GLU D O 1
ATOM 6938 N N . ALA C 1 204 ? 12.76004 36.11662 -3.81568 1.000 59.59788 204 ALA D N 1
ATOM 6939 C CA . ALA C 1 204 ? 12.53515 37.45239 -4.34662 1.000 57.92425 204 ALA D CA 1
ATOM 6940 C C . ALA C 1 204 ? 13.74238 38.00489 -5.09333 1.000 66.86203 204 ALA D C 1
ATOM 6941 O O . ALA C 1 204 ? 13.60419 39.00548 -5.80457 1.000 65.76957 204 ALA D O 1
ATOM 6943 N N . THR C 1 205 ? 14.90914 37.37453 -4.96658 1.000 61.12307 205 THR D N 1
ATOM 6944 C CA . THR C 1 205 ? 16.11162 37.79043 -5.67704 1.000 62.22036 205 THR D CA 1
ATOM 6945 C C . THR C 1 205 ? 16.48175 36.82295 -6.79283 1.000 60.26404 205 THR D C 1
ATOM 6946 O O . THR C 1 205 ? 17.60333 36.88186 -7.30837 1.000 61.29247 205 THR D O 1
ATOM 6950 N N . GLY C 1 206 ? 15.57514 35.92566 -7.16613 1.000 56.25047 206 GLY D N 1
ATOM 6951 C CA . GLY C 1 206 ? 15.89108 34.93019 -8.16957 1.000 65.04118 206 GLY D CA 1
ATOM 6952 C C . GLY C 1 206 ? 16.89204 33.90258 -7.69921 1.000 68.79201 206 GLY D C 1
ATOM 6953 O O . GLY C 1 206 ? 17.69779 33.41845 -8.50183 1.000 69.91521 206 GLY D O 1
ATOM 6954 N N . ASN C 1 207 ? 16.86022 33.55848 -6.40907 1.000 68.99596 207 ASN D N 1
ATOM 6955 C CA . ASN C 1 207 ? 17.77139 32.57573 -5.82003 1.000 62.76296 207 ASN D CA 1
ATOM 6956 C C . ASN C 1 207 ? 19.22996 32.97301 -6.06143 1.000 67.88918 207 ASN D C 1
ATOM 6957 O O . ASN C 1 207 ? 20.07953 32.14057 -6.38816 1.000 64.67073 207 ASN D O 1
ATOM 6962 N N . HIS C 1 208 ? 19.51293 34.26503 -5.88593 1.000 65.68701 208 HIS D N 1
ATOM 6963 C CA . HIS C 1 208 ? 20.82783 34.82942 -6.17470 1.000 58.91833 208 HIS D CA 1
ATOM 6964 C C . HIS C 1 208 ? 21.93423 34.13978 -5.38398 1.000 69.15724 208 HIS D C 1
ATOM 6965 O O . HIS C 1 208 ? 21.80966 33.91370 -4.17660 1.000 67.00485 208 HIS D O 1
ATOM 6972 N N . SER C 1 209 ? 23.02233 33.80214 -6.08038 1.000 58.09254 209 SER D N 1
ATOM 6973 C CA . SER C 1 209 ? 24.11639 33.04083 -5.48951 1.000 64.91464 209 SER D CA 1
ATOM 6974 C C . SER C 1 209 ? 24.96418 33.84555 -4.50777 1.000 58.96642 209 SER D C 1
ATOM 6975 O O . SER C 1 209 ? 25.75481 33.24469 -3.77271 1.000 73.42075 209 SER D O 1
ATOM 6978 N N . ARG C 1 210 ? 24.83306 35.17048 -4.47382 1.000 57.95969 210 ARG D N 1
ATOM 6979 C CA . ARG C 1 210 ? 25.63309 36.01052 -3.58960 1.000 51.21111 210 ARG D CA 1
ATOM 6980 C C . ARG C 1 210 ? 24.91233 36.40680 -2.30601 1.000 53.68516 210 ARG D C 1
ATOM 6981 O O . ARG C 1 210 ? 25.50751 37.09338 -1.46853 1.000 56.18486 210 ARG D O 1
ATOM 6989 N N . ALA C 1 211 ? 23.65289 36.01250 -2.13303 1.000 49.09157 211 ALA D N 1
ATOM 6990 C CA . ALA C 1 211 ? 22.90209 36.30603 -0.91440 1.000 52.11501 211 ALA D CA 1
ATOM 6991 C C . ALA C 1 211 ? 23.18193 35.21657 0.11464 1.000 50.88489 211 ALA D C 1
ATOM 6992 O O . ALA C 1 211 ? 22.78467 34.06200 -0.06987 1.000 47.45062 211 ALA D O 1
ATOM 6994 N N . ASN C 1 212 ? 23.85664 35.57956 1.20182 1.000 48.88606 212 ASN D N 1
ATOM 6995 C CA . ASN C 1 212 ? 24.26112 34.60202 2.20248 1.000 50.09295 212 ASN D CA 1
ATOM 6996 C C . ASN C 1 212 ? 23.94812 35.15393 3.58926 1.000 51.61021 212 ASN D C 1
ATOM 6997 O O . ASN C 1 212 ? 23.33953 36.21737 3.73835 1.000 50.35269 212 ASN D O 1
ATOM 7002 N N . ILE C 1 213 ? 24.39035 34.42620 4.61107 1.000 52.16386 213 ILE D N 1
ATOM 7003 C CA . ILE C 1 213 ? 23.98857 34.65090 5.99305 1.000 51.79910 213 ILE D CA 1
ATOM 7004 C C . ILE C 1 213 ? 25.22159 34.90034 6.85226 1.000 52.50157 213 ILE D C 1
ATOM 7005 O O . ILE C 1 213 ? 26.23690 34.20935 6.71415 1.000 49.94374 213 ILE D O 1
ATOM 7010 N N . LEU C 1 214 ? 25.12638 35.89009 7.74068 1.000 46.15260 214 LEU D N 1
ATOM 7011 C CA . LEU C 1 214 ? 26.04287 36.04128 8.86380 1.000 45.82451 214 LEU D CA 1
ATOM 7012 C C . LEU C 1 214 ? 25.39152 35.40608 10.08834 1.000 49.53648 214 LEU D C 1
ATOM 7013 O O . LEU C 1 214 ? 24.34378 35.87114 10.55015 1.000 52.71562 214 LEU D O 1
ATOM 7018 N N . TYR C 1 215 ? 26.00315 34.34734 10.60569 1.000 50.90776 215 TYR D N 1
ATOM 7019 C CA . TYR C 1 215 ? 25.42778 33.58665 11.70702 1.000 54.02808 215 TYR D CA 1
ATOM 7020 C C . TYR C 1 215 ? 25.83891 34.19419 13.04492 1.000 46.36046 215 TYR D C 1
ATOM 7021 O O . TYR C 1 215 ? 27.03122 34.25611 13.36743 1.000 50.00250 215 TYR D O 1
ATOM 7030 N N . ASP C 1 216 ? 24.84719 34.62650 13.82094 1.000 38.71376 216 ASP D N 1
ATOM 7031 C CA . ASP C 1 216 ? 25.04191 35.14145 15.17643 1.000 43.83353 216 ASP D CA 1
ATOM 7032 C C . ASP C 1 216 ? 23.99869 34.48272 16.07072 1.000 49.12628 216 ASP D C 1
ATOM 7033 O O . ASP C 1 216 ? 22.81480 34.86244 16.03101 1.000 51.31278 216 ASP D O 1
ATOM 7038 N N . PRO C 1 217 ? 24.39600 33.51770 16.90567 1.000 41.18271 217 PRO D N 1
ATOM 7039 C CA . PRO C 1 217 ? 23.39766 32.75006 17.66953 1.000 51.03439 217 PRO D CA 1
ATOM 7040 C C . PRO C 1 217 ? 22.68554 33.55258 18.75074 1.000 47.09719 217 PRO D C 1
ATOM 7041 O O . PRO C 1 217 ? 21.61130 33.12979 19.19846 1.000 46.45894 217 PRO D O 1
ATOM 7045 N N . SER C 1 218 ? 23.23449 34.69451 19.17305 1.000 50.86612 218 SER D N 1
ATOM 7046 C CA . SER C 1 218 ? 22.64512 35.43726 20.28517 1.000 50.10155 218 SER D CA 1
ATOM 7047 C C . SER C 1 218 ? 21.24593 35.94407 19.95050 1.000 50.79254 218 SER D C 1
ATOM 7048 O O . SER C 1 218 ? 20.35110 35.92446 20.80361 1.000 50.26630 218 SER D O 1
ATOM 7051 N N . HIS C 1 219 ? 21.03377 36.40407 18.71588 1.000 46.96532 219 HIS D N 1
ATOM 7052 C CA . HIS C 1 219 ? 19.72070 36.92787 18.35533 1.000 46.85733 219 HIS D CA 1
ATOM 7053 C C . HIS C 1 219 ? 18.67082 35.82480 18.29891 1.000 54.06655 219 HIS D C 1
ATOM 7054 O O . HIS C 1 219 ? 17.47956 36.09406 18.49562 1.000 51.77043 219 HIS D O 1
ATOM 7061 N N . PHE C 1 220 ? 19.08669 34.58508 18.03408 1.000 44.13618 220 PHE D N 1
ATOM 7062 C CA . PHE C 1 220 ? 18.14248 33.47417 18.05990 1.000 55.98223 220 PHE D CA 1
ATOM 7063 C C . PHE C 1 220 ? 17.77314 33.09712 19.49153 1.000 49.16162 220 PHE D C 1
ATOM 7064 O O . PHE C 1 220 ? 16.62064 32.74609 19.76785 1.000 49.61255 220 PHE D O 1
ATOM 7072 N N . VAL C 1 221 ? 18.73352 33.17817 20.41693 1.000 49.67032 221 VAL D N 1
ATOM 7073 C CA . VAL C 1 221 ? 18.45054 32.88894 21.82165 1.000 39.43668 221 VAL D CA 1
ATOM 7074 C C . VAL C 1 221 ? 17.45885 33.89876 22.38995 1.000 42.25812 221 VAL D C 1
ATOM 7075 O O . VAL C 1 221 ? 16.58974 33.55021 23.19903 1.000 50.66230 221 VAL D O 1
ATOM 7079 N N . LEU C 1 222 ? 17.56242 35.16156 21.97165 1.000 40.57852 222 LEU D N 1
ATOM 7080 C CA . LEU C 1 222 ? 16.70310 36.20055 22.52579 1.000 43.88127 222 LEU D CA 1
ATOM 7081 C C . LEU C 1 222 ? 15.25286 36.07539 22.07992 1.000 46.54233 222 LEU D C 1
ATOM 7082 O O . LEU C 1 222 ? 14.38489 36.72605 22.67163 1.000 44.07033 222 LEU D O 1
ATOM 7087 N N . GLN C 1 223 ? 14.96444 35.28237 21.04815 1.000 36.35973 223 GLN D N 1
ATOM 7088 C CA . GLN C 1 223 ? 13.58648 35.06357 20.62809 1.000 45.42090 223 GLN D CA 1
ATOM 7089 C C . GLN C 1 223 ? 13.19620 33.59373 20.75197 1.000 43.50323 223 GLN D C 1
ATOM 7090 O O . GLN C 1 223 ? 12.20195 33.16304 20.15747 1.000 46.83860 223 GLN D O 1
ATOM 7096 N N . ALA C 1 224 ? 13.96477 32.82371 21.52810 1.000 47.09728 224 ALA D N 1
ATOM 7097 C CA . ALA C 1 224 ? 13.68739 31.41644 21.82327 1.000 46.66254 224 ALA D CA 1
ATOM 7098 C C . ALA C 1 224 ? 13.61302 30.57652 20.54582 1.000 50.60444 224 ALA D C 1
ATOM 7099 O O . ALA C 1 224 ? 12.61777 29.91273 20.25882 1.000 71.14878 224 ALA D O 1
ATOM 7101 N N . MET C 1 225 ? 14.69914 30.61333 19.78137 1.000 57.81382 225 MET D N 1
ATOM 7102 C CA . MET C 1 225 ? 14.81515 29.87846 18.53007 1.000 45.96770 225 MET D CA 1
ATOM 7103 C C . MET C 1 225 ? 15.99992 28.92858 18.63158 1.000 52.32240 225 MET D C 1
ATOM 7104 O O . MET C 1 225 ? 17.02037 29.26629 19.23863 1.000 62.36324 225 MET D O 1
ATOM 7109 N N . ASP C 1 226 ? 15.86622 27.73922 18.04483 1.000 56.42220 226 ASP D N 1
ATOM 7110 C CA . ASP C 1 226 ? 16.90419 26.71334 18.15033 1.000 50.55603 226 ASP D CA 1
ATOM 7111 C C . ASP C 1 226 ? 18.04397 27.08011 17.20741 1.000 50.61941 226 ASP D C 1
ATOM 7112 O O . ASP C 1 226 ? 17.99395 26.79910 16.00756 1.000 50.61732 226 ASP D O 1
ATOM 7117 N N . TYR C 1 227 ? 19.10208 27.66851 17.76827 1.000 48.19644 227 TYR D N 1
ATOM 7118 C CA . TYR C 1 227 ? 20.21358 28.16855 16.96829 1.000 46.72836 227 TYR D CA 1
ATOM 7119 C C . TYR C 1 227 ? 21.09986 27.05521 16.42768 1.000 49.64204 227 TYR D C 1
ATOM 7120 O O . TYR C 1 227 ? 21.85334 27.29305 15.47844 1.000 47.27533 227 TYR D O 1
ATOM 7129 N N . LEU C 1 228 ? 21.03673 25.85324 17.00647 1.000 53.38612 228 LEU D N 1
ATOM 7130 C CA . LEU C 1 228 ? 21.83457 24.74735 16.48580 1.000 44.32477 228 LEU D CA 1
ATOM 7131 C C . LEU C 1 228 ? 21.16333 24.08796 15.28935 1.000 56.57421 228 LEU D C 1
ATOM 7132 O O . LEU C 1 228 ? 21.84054 23.71893 14.32293 1.000 63.38813 228 LEU D O 1
ATOM 7137 N N . ASP C 1 229 ? 19.83613 23.93374 15.33463 1.000 54.14593 229 ASP D N 1
ATOM 7138 C CA . ASP C 1 229 ? 19.11747 23.39986 14.18231 1.000 53.82562 229 ASP D CA 1
ATOM 7139 C C . ASP C 1 229 ? 19.22794 24.32968 12.98260 1.000 48.40649 229 ASP D C 1
ATOM 7140 O O . ASP C 1 229 ? 19.14133 23.87627 11.83567 1.000 50.71649 229 ASP D O 1
ATOM 7145 N N . PHE C 1 230 ? 19.40508 25.62987 13.22879 1.000 35.48235 230 PHE D N 1
ATOM 7146 C CA . PHE C 1 230 ? 19.60429 26.57860 12.13965 1.000 44.88535 230 PHE D CA 1
ATOM 7147 C C . PHE C 1 230 ? 20.83147 26.21384 11.30809 1.000 48.36733 230 PHE D C 1
ATOM 7148 O O . PHE C 1 230 ? 20.79955 26.29665 10.07410 1.000 41.84312 230 PHE D O 1
ATOM 7156 N N . ILE C 1 231 ? 21.92239 25.80647 11.96706 1.000 43.16408 231 ILE D N 1
ATOM 7157 C CA . ILE C 1 231 ? 23.14634 25.46018 11.24602 1.000 50.23018 231 ILE D CA 1
ATOM 7158 C C . ILE C 1 231 ? 22.93656 24.22472 10.37953 1.000 52.98138 231 ILE D C 1
ATOM 7159 O O . ILE C 1 231 ? 23.42211 24.15865 9.24426 1.000 52.97297 231 ILE D O 1
ATOM 7164 N N . ASP C 1 232 ? 22.20539 23.23142 10.89115 1.000 44.47416 232 ASP D N 1
ATOM 7165 C CA . ASP C 1 232 ? 21.97219 22.01640 10.11695 1.000 49.02210 232 ASP D CA 1
ATOM 7166 C C . ASP C 1 232 ? 21.16938 22.30119 8.85304 1.000 48.76858 232 ASP D C 1
ATOM 7167 O O . ASP C 1 232 ? 21.30673 21.58531 7.85584 1.000 56.47912 232 ASP D O 1
ATOM 7172 N N . ILE C 1 233 ? 20.33406 23.33506 8.87133 1.000 55.78880 233 ILE D N 1
ATOM 7173 C CA . ILE C 1 233 ? 19.45692 23.61938 7.74105 1.000 43.12382 233 ILE D CA 1
ATOM 7174 C C . ILE C 1 233 ? 20.12003 24.54768 6.72888 1.000 39.67255 233 ILE D C 1
ATOM 7175 O O . ILE C 1 233 ? 19.98539 24.34453 5.52059 1.000 51.41449 233 ILE D O 1
ATOM 7180 N N . TYR C 1 234 ? 20.86850 25.55631 7.18704 1.000 42.05792 234 TYR D N 1
ATOM 7181 C CA . TYR C 1 234 ? 21.32804 26.63967 6.32324 1.000 47.15321 234 TYR D CA 1
ATOM 7182 C C . TYR C 1 234 ? 22.84604 26.68867 6.15770 1.000 48.48040 234 TYR D C 1
ATOM 7183 O O . TYR C 1 234 ? 23.37019 27.69836 5.67419 1.000 44.62512 234 TYR D O 1
ATOM 7192 N N . HIS C 1 235 ? 23.56139 25.61198 6.50142 1.000 50.30035 235 HIS D N 1
ATOM 7193 C CA . HIS C 1 235 ? 25.02268 25.66578 6.51043 1.000 49.08097 235 HIS D CA 1
ATOM 7194 C C . HIS C 1 235 ? 25.62087 25.98824 5.14418 1.000 48.51215 235 HIS D C 1
ATOM 7195 O O . HIS C 1 235 ? 26.73271 26.52280 5.08237 1.000 58.73095 235 HIS D O 1
ATOM 7202 N N . GLU C 1 236 ? 24.91499 25.69460 4.05169 1.000 52.45814 236 GLU D N 1
ATOM 7203 C CA . GLU C 1 236 ? 25.44613 25.99672 2.72714 1.000 64.82058 236 GLU D CA 1
ATOM 7204 C C . GLU C 1 236 ? 25.45214 27.48756 2.41342 1.000 55.61329 236 GLU D C 1
ATOM 7205 O O . GLU C 1 236 ? 26.12056 27.89772 1.45918 1.000 56.81907 236 GLU D O 1
ATOM 7211 N N . ARG C 1 237 ? 24.74331 28.30515 3.18924 1.000 59.14128 237 ARG D N 1
ATOM 7212 C CA . ARG C 1 237 ? 24.65626 29.73784 2.93818 1.000 54.35592 237 ARG D CA 1
ATOM 7213 C C . ARG C 1 237 ? 25.30952 30.57132 4.03416 1.000 52.38572 237 ARG D C 1
ATOM 7214 O O . ARG C 1 237 ? 25.19269 31.80109 4.01395 1.000 57.97264 237 ARG D O 1
ATOM 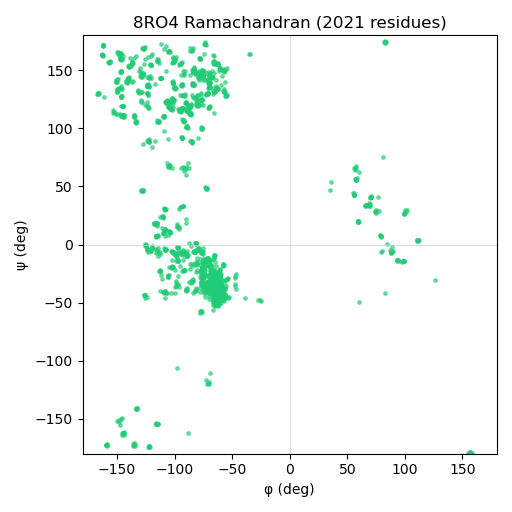7222 N N . ILE C 1 238 ? 25.99006 29.94063 4.98582 1.000 47.51172 238 ILE D N 1
ATOM 7223 C CA . ILE C 1 238 ? 26.63924 30.65228 6.08179 1.000 51.61706 238 ILE D CA 1
ATOM 7224 C C . ILE C 1 238 ? 28.08579 30.92895 5.69420 1.000 56.25883 238 ILE D C 1
ATOM 7225 O O . ILE C 1 238 ? 28.87210 29.99744 5.48722 1.000 52.86069 238 ILE D O 1
ATOM 7230 N N . ARG C 1 239 ? 28.43824 32.21207 5.59835 1.000 50.07738 239 ARG D N 1
ATOM 7231 C CA . ARG C 1 239 ? 29.76710 32.62256 5.17144 1.000 57.14884 239 ARG D CA 1
ATOM 7232 C C . ARG C 1 239 ? 30.46631 33.52294 6.18007 1.000 55.77053 239 ARG D C 1
ATOM 7233 O O . ARG C 1 239 ? 31.62903 33.88347 5.96343 1.000 64.48710 239 ARG D O 1
ATOM 7241 N N . ALA C 1 240 ? 29.79732 33.89687 7.26903 1.000 52.12222 240 ALA D N 1
ATOM 7242 C CA . ALA C 1 240 ? 30.39650 34.72978 8.30163 1.000 48.77223 240 ALA D CA 1
ATOM 7243 C C . ALA C 1 240 ? 29.83442 34.31002 9.65165 1.000 45.80895 240 ALA D C 1
ATOM 7244 O O . ALA C 1 240 ? 28.77180 33.69030 9.73571 1.000 49.52270 240 ALA D O 1
ATOM 7246 N N . PHE C 1 241 ? 30.55927 34.66008 10.71283 1.000 41.44312 241 PHE D N 1
ATOM 7247 C CA . PHE C 1 241 ? 30.27892 34.11930 12.03956 1.000 47.75311 241 PHE D CA 1
ATOM 7248 C C . PHE C 1 241 ? 30.58102 35.17272 13.09605 1.000 43.04820 241 PHE D C 1
ATOM 7249 O O . PHE C 1 241 ? 31.72522 35.62045 13.21713 1.000 52.90555 241 PHE D O 1
ATOM 7257 N N . HIS C 1 242 ? 29.56055 35.55961 13.85994 1.000 42.20663 242 HIS D N 1
ATOM 7258 C CA . HIS C 1 242 ? 29.72529 36.41977 15.02622 1.000 42.38105 242 HIS D CA 1
ATOM 7259 C C . HIS C 1 242 ? 29.65543 35.56187 16.28227 1.000 49.53130 242 HIS D C 1
ATOM 7260 O O . HIS C 1 242 ? 28.66464 34.85601 16.49961 1.000 52.64277 242 HIS D O 1
ATOM 7267 N N . VAL C 1 243 ? 30.69286 35.63659 17.11023 1.000 45.35937 243 VAL D N 1
ATOM 7268 C CA . VAL C 1 243 ? 30.71905 34.94335 18.39329 1.000 46.23264 243 VAL D CA 1
ATOM 7269 C C . VAL C 1 243 ? 30.18567 35.90747 19.44731 1.000 49.29579 243 VAL D C 1
ATOM 7270 O O . VAL C 1 243 ? 30.86478 36.86314 19.83102 1.000 42.87626 243 VAL D O 1
ATOM 7274 N N . LYS C 1 244 ? 28.96533 35.65872 19.91497 1.000 47.92393 244 LYS D N 1
ATOM 7275 C CA . LYS C 1 244 ? 28.30468 36.56243 20.84654 1.000 44.52444 244 LYS D CA 1
ATOM 7276 C C . LYS C 1 244 ? 27.37434 35.75147 21.73543 1.000 48.45876 244 LYS D C 1
ATOM 7277 O O . LYS C 1 244 ? 26.61929 34.91114 21.23811 1.000 40.47146 244 LYS D O 1
ATOM 7283 N N . ASP C 1 245 ? 27.43595 35.99715 23.03981 1.000 47.78713 245 ASP D N 1
ATOM 7284 C CA . ASP C 1 245 ? 26.67312 35.23129 24.01339 1.000 47.46470 245 ASP D CA 1
ATOM 7285 C C . ASP C 1 245 ? 25.43329 36.00133 24.45894 1.000 41.98356 245 ASP D C 1
ATOM 7286 O O . ASP C 1 245 ? 25.36392 37.22806 24.36059 1.000 41.11250 245 ASP D O 1
ATOM 7291 N N . ALA C 1 246 ? 24.44636 35.25451 24.95181 1.000 45.66109 246 ALA D N 1
ATOM 7292 C CA . ALA C 1 246 ? 23.18909 35.83033 25.41003 1.000 37.96126 246 ALA D CA 1
ATOM 7293 C C . ALA C 1 246 ? 22.47011 34.81313 26.28242 1.000 43.57589 246 ALA D C 1
ATOM 7294 O O . ALA C 1 246 ? 22.79388 33.62239 26.27787 1.000 46.17715 246 ALA D O 1
ATOM 7296 N N . GLU C 1 247 ? 21.49413 35.30258 27.04307 1.000 40.18989 247 GLU D N 1
ATOM 7297 C CA . GLU C 1 247 ? 20.68925 34.44911 27.90460 1.000 51.13087 247 GLU D CA 1
ATOM 7298 C C . GLU C 1 247 ? 19.23791 34.90193 27.85225 1.000 47.61571 247 GLU D C 1
ATOM 7299 O O . GLU C 1 247 ? 18.94553 36.06324 27.55729 1.000 47.58083 247 GLU D O 1
ATOM 7305 N N . PHE C 1 248 ? 18.32851 33.96529 28.12257 1.000 45.99839 248 PHE D N 1
ATOM 7306 C CA . PHE C 1 248 ? 16.89682 34.25610 28.17578 1.000 47.13785 248 PHE D CA 1
ATOM 7307 C C . PHE C 1 248 ? 16.31941 33.58224 29.41408 1.000 41.14261 248 PHE D C 1
ATOM 7308 O O . PHE C 1 248 ? 16.24572 32.35233 29.47585 1.000 41.44023 248 PHE D O 1
ATOM 7316 N N . ASN C 1 249 ? 15.90573 34.38193 30.39675 1.000 53.32115 249 ASN D N 1
ATOM 7317 C CA . ASN C 1 249 ? 15.35673 33.88164 31.65737 1.000 53.24324 249 ASN D CA 1
ATOM 7318 C C . ASN C 1 249 ? 13.95328 34.44263 31.84162 1.000 58.07649 249 ASN D C 1
ATOM 7319 O O . ASN C 1 249 ? 13.77724 35.53188 32.41100 1.000 64.74322 249 ASN D O 1
ATOM 7324 N N . PRO C 1 250 ? 12.92732 33.74079 31.36785 1.000 55.33038 250 PRO D N 1
ATOM 7325 C CA . PRO C 1 250 ? 11.56230 34.25784 31.49457 1.000 58.07382 250 PRO D CA 1
ATOM 7326 C C . PRO C 1 250 ? 11.09209 34.24534 32.93843 1.000 53.17029 250 PRO D C 1
ATOM 7327 O O . PRO C 1 250 ? 11.44731 33.36795 33.72767 1.000 56.32930 250 PRO D O 1
ATOM 7331 N N . THR C 1 251 ? 10.28707 35.24218 33.27895 1.000 51.79872 251 THR D N 1
ATOM 7332 C CA . THR C 1 251 ? 9.72971 35.39254 34.61509 1.000 55.70237 251 THR D CA 1
ATOM 7333 C C . THR C 1 251 ? 8.20525 35.43016 34.53158 1.000 57.08524 251 THR D C 1
ATOM 7334 O O . THR C 1 251 ? 7.61209 35.25111 33.46394 1.000 57.12113 251 THR D O 1
ATOM 7338 N N . GLY C 1 252 ? 7.57146 35.67691 35.67387 1.000 54.11999 252 GLY D N 1
ATOM 7339 C CA . GLY C 1 252 ? 6.14512 35.90646 35.68810 1.000 52.01760 252 GLY D CA 1
ATOM 7340 C C . GLY C 1 252 ? 5.74324 37.31478 35.32776 1.000 65.75383 252 GLY D C 1
ATOM 7341 O O . GLY C 1 252 ? 4.54991 37.63284 35.30962 1.000 56.74748 252 GLY D O 1
ATOM 7342 N N . ARG C 1 253 ? 6.72148 38.17365 35.02701 1.000 52.14989 253 ARG D N 1
ATOM 7343 C CA . ARG C 1 253 ? 6.46161 39.56689 34.70709 1.000 49.00445 253 ARG D CA 1
ATOM 7344 C C . ARG C 1 253 ? 6.76764 39.94628 33.26595 1.000 50.68641 253 ARG D C 1
ATOM 7345 O O . ARG C 1 253 ? 6.20594 40.93173 32.77793 1.000 53.11987 253 ARG D O 1
ATOM 7353 N N . SER C 1 254 ? 7.63234 39.20874 32.57400 1.000 55.72004 254 SER D N 1
ATOM 7354 C CA . SER C 1 254 ? 8.04334 39.63880 31.24524 1.000 51.53764 254 SER D CA 1
ATOM 7355 C C . SER C 1 254 ? 8.54072 38.44273 30.44926 1.000 47.32967 254 SER D C 1
ATOM 7356 O O . SER C 1 254 ? 8.95323 37.42610 31.01181 1.000 49.56271 254 SER D O 1
ATOM 7359 N N . GLY C 1 255 ? 8.49489 38.58453 29.12469 1.000 52.67109 255 GLY D N 1
ATOM 7360 C CA . GLY C 1 255 ? 8.93297 37.55597 28.19917 1.000 44.99730 255 GLY D CA 1
ATOM 7361 C C . GLY C 1 255 ? 9.82100 38.13634 27.11155 1.000 45.10307 255 GLY D C 1
ATOM 7362 O O . GLY C 1 255 ? 10.64078 39.02059 27.34848 1.000 47.55618 255 GLY D O 1
ATOM 7363 N N . VAL C 1 256 ? 9.63434 37.62668 25.89144 1.000 46.81500 256 VAL D N 1
ATOM 7364 C CA . VAL C 1 256 ? 10.52356 37.97801 24.78694 1.000 45.71908 256 VAL D CA 1
ATOM 7365 C C . VAL C 1 256 ? 10.38829 39.45374 24.41571 1.000 46.45114 256 VAL D C 1
ATOM 7366 O O . VAL C 1 256 ? 11.38125 40.11525 24.09005 1.000 50.87866 256 VAL D O 1
ATOM 7370 N N . TYR C 1 257 ? 9.16811 39.99739 24.46146 1.000 50.67883 257 TYR D N 1
ATOM 7371 C CA . TYR C 1 257 ? 8.96585 41.38445 24.04503 1.000 46.52537 257 TYR D CA 1
ATOM 7372 C C . TYR C 1 257 ? 9.71125 42.35848 24.95348 1.000 45.52997 257 TYR D C 1
ATOM 7373 O O . TYR C 1 257 ? 10.28493 43.34287 24.47440 1.000 56.87695 257 TYR D O 1
ATOM 7382 N N . GLY C 1 258 ? 9.71828 42.10590 26.26433 1.000 48.95100 258 GLY D N 1
ATOM 7383 C CA . GLY C 1 258 ? 10.61643 42.78915 27.17578 1.000 49.65756 258 GLY D CA 1
ATOM 7384 C C . GLY C 1 258 ? 10.03516 43.96352 27.93857 1.000 46.54755 258 GLY D C 1
ATOM 7385 O O . GLY C 1 258 ? 10.65709 44.41047 28.91006 1.000 51.57753 258 GLY D O 1
ATOM 7386 N N . GLY C 1 259 ? 8.87673 44.47693 27.53639 1.000 44.59399 259 GLY D N 1
ATOM 7387 C CA . GLY C 1 259 ? 8.23497 45.55158 28.27421 1.000 51.33225 259 GLY D CA 1
ATOM 7388 C C . GLY C 1 259 ? 8.95483 46.88511 28.26982 1.000 52.97655 259 GLY D C 1
ATOM 7389 O O . GLY C 1 259 ? 8.89151 47.61584 29.26639 1.000 52.69941 259 GLY D O 1
ATOM 7390 N N . TYR C 1 260 ? 9.63337 47.22672 27.17100 1.000 44.72440 260 TYR D N 1
ATOM 7391 C CA . TYR C 1 260 ? 10.36859 48.48460 27.01718 1.000 47.50419 260 TYR D CA 1
ATOM 7392 C C . TYR C 1 260 ? 11.45655 48.66537 28.07109 1.000 47.57722 260 TYR D C 1
ATOM 7393 O O . TYR C 1 260 ? 11.92347 49.78597 28.29463 1.000 55.70284 260 TYR D O 1
ATOM 7402 N N . GLN C 1 261 ? 11.88393 47.58296 28.71459 1.000 46.80068 261 GLN D N 1
ATOM 7403 C CA . GLN C 1 261 ? 12.88765 47.66797 29.76229 1.000 43.00144 261 GLN D CA 1
ATOM 7404 C C . GLN C 1 261 ? 14.28305 47.82987 29.16999 1.000 49.47817 261 GLN D C 1
ATOM 7405 O O . GLN C 1 261 ? 14.53766 47.50456 28.00611 1.000 44.13489 261 GLN D O 1
ATOM 7411 N N . GLY C 1 262 ? 15.19801 48.32392 30.00150 1.000 46.37510 262 GLY D N 1
ATOM 7412 C CA . GLY C 1 262 ? 16.58926 48.40132 29.61239 1.000 39.01875 262 GLY D CA 1
ATOM 7413 C C . GLY C 1 262 ? 17.23720 47.02982 29.59417 1.000 40.74723 262 GLY D C 1
ATOM 7414 O O . GLY C 1 262 ? 16.66301 46.02510 30.01368 1.000 53.26778 262 GLY D O 1
ATOM 7415 N N . TRP C 1 263 ? 18.47083 46.99225 29.08649 1.000 44.89970 263 TRP D N 1
ATOM 7416 C CA . TRP C 1 263 ? 19.13729 45.71255 28.86231 1.000 49.53460 263 TRP D CA 1
ATOM 7417 C C . TRP C 1 263 ? 19.43357 44.97333 30.16122 1.000 49.70551 263 TRP D C 1
ATOM 7418 O O . TRP C 1 263 ? 19.46364 43.73788 30.17127 1.000 61.22697 263 TRP D O 1
ATOM 7429 N N . VAL C 1 264 ? 19.63913 45.69524 31.26340 1.000 53.01348 264 VAL D N 1
ATOM 7430 C CA . VAL C 1 264 ? 19.97507 45.02058 32.51287 1.000 60.10384 264 VAL D CA 1
ATOM 7431 C C . VAL C 1 264 ? 18.77393 44.25562 33.05807 1.000 58.40307 264 VAL D C 1
ATOM 7432 O O . VAL C 1 264 ? 18.93368 43.19695 33.67832 1.000 64.37735 264 VAL D O 1
ATOM 7436 N N . ASP C 1 265 ? 17.55964 44.75507 32.83079 1.000 56.11865 265 ASP D N 1
ATOM 7437 C CA . ASP C 1 265 ? 16.36750 44.15806 33.41853 1.000 61.94238 265 ASP D CA 1
ATOM 7438 C C . ASP C 1 265 ? 15.57390 43.28056 32.45406 1.000 59.27606 265 ASP D C 1
ATOM 7439 O O . ASP C 1 265 ? 14.61239 42.63536 32.88607 1.000 53.78821 265 ASP D O 1
ATOM 7444 N N . ARG C 1 266 ? 15.94347 43.23298 31.17559 1.000 53.05876 266 ARG D N 1
ATOM 7445 C CA . ARG C 1 266 ? 15.21067 42.40370 30.22837 1.000 42.75050 266 ARG D CA 1
ATOM 7446 C C . ARG C 1 266 ? 15.40692 40.92468 30.55661 1.000 50.37200 266 ARG D C 1
ATOM 7447 O O . ARG C 1 266 ? 16.48789 40.52461 31.00494 1.000 52.84154 266 ARG D O 1
ATOM 7455 N N . PRO C 1 267 ? 14.37593 40.09410 30.36817 1.000 47.58608 267 PRO D N 1
ATOM 7456 C CA . PRO C 1 267 ? 14.57770 38.64018 30.51015 1.000 47.17341 267 PRO D CA 1
ATOM 7457 C C . PRO C 1 267 ? 15.60914 38.09382 29.54080 1.000 46.98830 267 PRO D C 1
ATOM 7458 O O . PRO C 1 267 ? 16.41240 37.22467 29.90422 1.000 50.12023 267 PRO D O 1
ATOM 7462 N N . GLY C 1 268 ? 15.58672 38.56715 28.29885 1.000 43.29020 268 GLY D N 1
ATOM 7463 C CA . GLY C 1 268 ? 16.58046 38.19014 27.31647 1.000 39.10195 268 GLY D CA 1
ATOM 7464 C C . GLY C 1 268 ? 17.56901 39.30885 27.07994 1.000 47.11569 268 GLY D C 1
ATOM 7465 O O . GLY C 1 268 ? 17.18628 40.39708 26.63394 1.000 47.48134 268 GLY D O 1
ATOM 7466 N N . ARG C 1 269 ? 18.84391 39.05813 27.36738 1.000 38.98207 269 ARG D N 1
ATOM 7467 C CA . ARG C 1 269 ? 19.85439 40.09973 27.28654 1.000 44.27594 269 ARG D CA 1
ATOM 7468 C C . ARG C 1 269 ? 21.17671 39.48744 26.85015 1.000 40.98121 269 ARG D C 1
ATOM 7469 O O . ARG C 1 269 ? 21.39530 38.28038 26.96876 1.000 43.69629 269 ARG D O 1
ATOM 7477 N N . PHE C 1 270 ? 22.05812 40.34173 26.33904 1.000 45.47153 270 PHE D N 1
ATOM 7478 C CA . PHE C 1 270 ? 23.38408 39.91257 25.92428 1.000 37.32885 270 PHE D CA 1
ATOM 7479 C C . PHE C 1 270 ? 24.31062 39.81103 27.12949 1.000 43.69576 270 PHE D C 1
ATOM 7480 O O . PHE C 1 270 ? 24.19037 40.56490 28.09906 1.000 46.21782 270 PHE D O 1
ATOM 7488 N N . ARG C 1 271 ? 25.24165 38.86258 27.06107 1.000 36.87230 271 ARG D N 1
ATOM 7489 C CA . ARG C 1 271 ? 26.21769 38.65058 28.11876 1.000 40.89186 271 ARG D CA 1
ATOM 7490 C C . ARG C 1 271 ? 27.59121 38.42231 27.50576 1.000 49.98274 271 ARG D C 1
ATOM 7491 O O . ARG C 1 271 ? 27.71147 37.96760 26.36508 1.000 39.85015 271 ARG D O 1
ATOM 7499 N N . SER C 1 272 ? 28.62675 38.72055 28.28827 1.000 53.30147 272 SER D N 1
ATOM 7500 C CA . SER C 1 272 ? 29.99180 38.46849 27.85649 1.000 47.83565 272 SER D CA 1
ATOM 7501 C C . SER C 1 272 ? 30.20578 36.97237 27.64197 1.000 51.74089 272 SER D C 1
ATOM 7502 O O . SER C 1 272 ? 29.50902 36.13033 28.21999 1.000 40.21999 272 SER D O 1
ATOM 7505 N N . LEU C 1 273 ? 31.18599 36.64958 26.79316 1.000 44.82898 273 LEU D N 1
ATOM 7506 C CA . LEU C 1 273 ? 31.44210 35.26439 26.40661 1.000 50.42157 273 LEU D CA 1
ATOM 7507 C C . LEU C 1 273 ? 31.65996 34.37593 27.62353 1.000 52.82454 273 LEU D C 1
ATOM 7508 O O . LEU C 1 273 ? 32.47353 34.68278 28.49853 1.000 50.45040 273 LEU D O 1
ATOM 7513 N N . GLY C 1 274 ? 30.91613 33.27028 27.67302 1.000 52.94681 274 GLY D N 1
ATOM 7514 C CA . GLY C 1 274 ? 30.98708 32.34025 28.77537 1.000 54.33294 274 GLY D CA 1
ATOM 7515 C C . GLY C 1 274 ? 29.97468 32.57527 29.87446 1.000 53.37875 274 GLY D C 1
ATOM 7516 O O . GLY C 1 274 ? 29.78905 31.69296 30.72096 1.000 57.83173 274 GLY D O 1
ATOM 7517 N N . ASP C 1 275 ? 29.31070 33.72950 29.88841 1.000 52.67497 275 ASP D N 1
ATOM 7518 C CA . ASP C 1 275 ? 28.35059 34.07251 30.92729 1.000 46.98427 275 ASP D CA 1
ATOM 7519 C C . ASP C 1 275 ? 26.90839 33.94081 30.45613 1.000 51.21120 275 ASP D C 1
ATOM 7520 O O . ASP C 1 275 ? 25.99662 34.38862 31.15754 1.000 55.49622 275 ASP D O 1
ATOM 7525 N N . GLY C 1 276 ? 26.68200 33.34316 29.28744 1.000 45.30766 276 GLY D N 1
ATOM 7526 C CA . GLY C 1 276 ? 25.33863 33.16744 28.76849 1.000 51.08250 276 GLY D CA 1
ATOM 7527 C C . GLY C 1 276 ? 24.91074 31.71864 28.63490 1.000 48.84019 276 GLY D C 1
ATOM 7528 O O . GLY C 1 276 ? 25.42075 30.84495 29.34193 1.000 59.61691 276 GLY D O 1
ATOM 7529 N N . HIS C 1 277 ? 23.97492 31.44982 27.72434 1.000 55.79804 277 HIS D N 1
ATOM 7530 C CA . HIS C 1 277 ? 23.40859 30.11842 27.55001 1.000 45.71222 277 HIS D CA 1
ATOM 7531 C C . HIS C 1 277 ? 23.85086 29.42949 26.26570 1.000 44.82482 277 HIS D C 1
ATOM 7532 O O . HIS C 1 277 ? 23.50295 28.26289 26.06045 1.000 55.48818 277 HIS D O 1
ATOM 7539 N N . VAL C 1 278 ? 24.60785 30.10400 25.40037 1.000 44.86733 278 VAL D N 1
ATOM 7540 C CA . VAL C 1 278 ? 24.96118 29.52064 24.11012 1.000 50.25290 278 VAL D CA 1
ATOM 7541 C C . VAL C 1 278 ? 25.95167 28.38169 24.31369 1.000 45.20684 278 VAL D C 1
ATOM 7542 O O . VAL C 1 278 ? 26.96606 28.53161 25.00762 1.000 44.29216 278 VAL D O 1
ATOM 7546 N N . ASP C 1 279 ? 25.65742 27.23181 23.70910 1.000 48.62055 279 ASP D N 1
ATOM 7547 C CA . ASP C 1 279 ? 26.55765 26.07933 23.72461 1.000 57.66203 279 ASP D CA 1
ATOM 7548 C C . ASP C 1 279 ? 27.55842 26.26044 22.58953 1.000 52.03957 279 ASP D C 1
ATOM 7549 O O . ASP C 1 279 ? 27.35907 25.78417 21.47025 1.000 47.78409 279 ASP D O 1
ATOM 7554 N N . PHE C 1 280 ? 28.66312 26.94944 22.88747 1.000 43.10857 280 PHE D N 1
ATOM 7555 C CA . PHE C 1 280 ? 29.63091 27.26426 21.84236 1.000 43.47696 280 PHE D CA 1
ATOM 7556 C C . PHE C 1 280 ? 30.44138 26.04496 21.43276 1.000 52.89626 280 PHE D C 1
ATOM 7557 O O . PHE C 1 280 ? 30.93615 25.98771 20.30103 1.000 51.11040 280 PHE D O 1
ATOM 7565 N N . GLY C 1 281 ? 30.59459 25.06890 22.32858 1.000 48.21119 281 GLY D N 1
ATOM 7566 C CA . GLY C 1 281 ? 31.20107 23.81324 21.92579 1.000 36.52439 281 GLY D CA 1
ATOM 7567 C C . GLY C 1 281 ? 30.44060 23.15195 20.79212 1.000 60.51766 281 GLY D C 1
ATOM 7568 O O . GLY C 1 281 ? 31.03877 22.64928 19.83668 1.000 48.38658 281 GLY D O 1
ATOM 7569 N N . ALA C 1 282 ? 29.10809 23.14894 20.88021 1.000 47.41812 282 ALA D N 1
ATOM 7570 C CA . ALA C 1 282 ? 28.29740 22.57552 19.81230 1.000 50.17343 282 ALA D CA 1
ATOM 7571 C C . ALA C 1 282 ? 28.32386 23.44766 18.56117 1.000 52.26988 282 ALA D C 1
ATOM 7572 O O . ALA C 1 282 ? 28.28941 22.92949 17.43853 1.000 56.55847 282 ALA D O 1
ATOM 7574 N N . VAL C 1 283 ? 28.37697 24.77140 18.73045 1.000 51.23853 283 VAL D N 1
ATOM 7575 C CA . VAL C 1 283 ? 28.38519 25.66649 17.57518 1.000 50.97518 283 VAL D CA 1
ATOM 7576 C C . VAL C 1 283 ? 29.66503 25.48213 16.76777 1.000 52.05327 283 VAL D C 1
ATOM 7577 O O . VAL C 1 283 ? 29.62757 25.32929 15.54128 1.000 49.08679 283 VAL D O 1
ATOM 7581 N N . PHE C 1 284 ? 30.81687 25.48031 17.44562 1.000 50.05549 284 PHE D N 1
ATOM 7582 C CA . PHE C 1 284 ? 32.08400 25.31267 16.74296 1.000 51.58136 284 PHE D CA 1
ATOM 7583 C C . PHE C 1 284 ? 32.20425 23.92650 16.12606 1.000 51.28823 284 PHE D C 1
ATOM 7584 O O . PHE C 1 284 ? 32.81324 23.77740 15.06104 1.000 48.03690 284 PHE D O 1
ATOM 7592 N N . SER C 1 285 ? 31.62462 22.90929 16.76851 1.000 53.21073 285 SER D N 1
ATOM 7593 C CA . SER C 1 285 ? 31.66546 21.55848 16.21629 1.000 47.28642 285 SER D CA 1
ATOM 7594 C C . SER C 1 285 ? 30.89800 21.47821 14.90367 1.000 51.54293 285 SER D C 1
ATOM 7595 O O . SER C 1 285 ? 31.38275 20.90215 13.92255 1.000 53.42670 285 SER D O 1
ATOM 7598 N N . LYS C 1 286 ? 29.69046 22.05062 14.86985 1.000 46.20777 286 LYS D N 1
ATOM 7599 C CA . LYS C 1 286 ? 28.87643 21.99788 13.65942 1.000 45.43629 286 LYS D CA 1
ATOM 7600 C C . LYS C 1 286 ? 29.49455 22.81369 12.53388 1.000 39.28838 286 LYS D C 1
ATOM 7601 O O . LYS C 1 286 ? 29.49508 22.38022 11.37620 1.000 45.61673 286 LYS D O 1
ATOM 7607 N N . LEU C 1 287 ? 30.01355 24.00080 12.84877 1.000 42.70177 287 LEU D N 1
ATOM 7608 C CA . LEU C 1 287 ? 30.65559 24.81796 11.82320 1.000 49.12696 287 LEU D CA 1
ATOM 7609 C C . LEU C 1 287 ? 31.90494 24.13591 11.27274 1.000 58.92516 287 LEU D C 1
ATOM 7610 O O . LEU C 1 287 ? 32.20866 24.24660 10.07913 1.000 55.56840 287 LEU D O 1
ATOM 7615 N N . THR C 1 288 ? 32.64525 23.42976 12.13021 1.000 54.29708 288 THR D N 1
ATOM 7616 C CA . THR C 1 288 ? 33.83260 22.71353 11.67452 1.000 56.84145 288 THR D CA 1
ATOM 7617 C C . THR C 1 288 ? 33.45950 21.53641 10.78000 1.000 50.16462 288 THR D C 1
ATOM 7618 O O . THR C 1 288 ? 34.15020 21.25256 9.79438 1.000 54.44861 288 THR D O 1
ATOM 7622 N N . GLN C 1 289 ? 32.34954 20.86512 11.08810 1.000 54.85322 289 GLN D N 1
ATOM 7623 C CA . GLN C 1 289 ? 31.96103 19.66022 10.36478 1.000 54.70872 289 GLN D CA 1
ATOM 7624 C C . GLN C 1 289 ? 31.36741 19.96750 8.99449 1.000 60.72271 289 GLN D C 1
ATOM 7625 O O . GLN C 1 289 ? 31.47180 19.14048 8.08102 1.000 67.22284 289 GLN D O 1
ATOM 7631 N N . TYR C 1 290 ? 30.78970 21.15388 8.81391 1.000 58.75440 290 TYR D N 1
ATOM 7632 C CA . TYR C 1 290 ? 30.16888 21.53878 7.55317 1.000 55.44146 290 TYR D CA 1
ATOM 7633 C C . TYR C 1 290 ? 31.09767 22.35906 6.66627 1.000 62.08542 290 TYR D C 1
ATOM 7634 O O . TYR C 1 290 ? 30.63307 22.98075 5.70641 1.000 64.55404 290 TYR D O 1
ATOM 7643 N N . ASP C 1 291 ? 32.39670 22.36580 6.96388 1.000 67.02434 291 ASP D N 1
ATOM 7644 C CA . ASP C 1 291 ? 33.41205 23.03688 6.15106 1.000 79.21306 291 ASP D CA 1
ATOM 7645 C C . ASP C 1 291 ? 33.10636 24.52811 5.99909 1.000 82.09243 291 ASP D C 1
ATOM 7646 O O . ASP C 1 291 ? 32.83410 25.03461 4.90738 1.000 80.73886 291 ASP D O 1
ATOM 7651 N N . PHE C 1 292 ? 33.16706 25.22691 7.12845 1.000 75.47326 292 PHE D N 1
ATOM 7652 C CA . PHE C 1 292 ? 33.01795 26.67578 7.16578 1.000 65.93831 292 PHE D CA 1
ATOM 7653 C C . PHE C 1 292 ? 34.39205 27.29901 6.96849 1.000 64.84433 292 PHE D C 1
ATOM 7654 O O . PHE C 1 292 ? 35.29721 27.09152 7.78172 1.000 65.98103 292 PHE D O 1
ATOM 7662 N N . GLU C 1 293 ? 34.54858 28.05686 5.89005 1.000 69.27439 293 GLU D N 1
ATOM 7663 C CA . GLU C 1 293 ? 35.81639 28.68599 5.56572 1.000 71.90276 293 GLU D CA 1
ATOM 7664 C C . GLU C 1 293 ? 35.71557 30.17429 5.87917 1.000 73.04091 293 GLU D C 1
ATOM 7665 O O . GLU C 1 293 ? 35.77702 31.03554 5.00202 1.000 89.31403 293 GLU D O 1
ATOM 7671 N N . GLY C 1 294 ? 35.60506 30.47746 7.16319 1.000 67.18907 294 GLY D N 1
ATOM 7672 C CA . GLY C 1 294 ? 35.46939 31.86159 7.55626 1.000 52.09310 294 GLY D CA 1
ATOM 7673 C C . GLY C 1 294 ? 36.18707 32.17930 8.84404 1.000 55.87749 294 GLY D C 1
ATOM 7674 O O . GLY C 1 294 ? 37.02440 31.39999 9.30432 1.000 63.54754 294 GLY D O 1
ATOM 7675 N N . TRP C 1 295 ? 35.85179 33.31639 9.43791 1.000 54.92223 295 TRP D N 1
ATOM 7676 C CA . TRP C 1 295 ? 36.49047 33.79862 10.64975 1.000 52.78258 295 TRP D CA 1
ATOM 7677 C C . TRP C 1 295 ? 35.50199 33.75384 11.80466 1.000 44.06013 295 TRP D C 1
ATOM 7678 O O . TRP C 1 295 ? 34.30679 34.00453 11.62154 1.000 50.31368 295 TRP D O 1
ATOM 7689 N N . ALA C 1 296 ? 36.00308 33.42500 12.98999 1.000 47.21996 296 ALA D N 1
ATOM 7690 C CA . ALA C 1 296 ? 35.22852 33.53708 14.22343 1.000 43.85367 296 ALA D CA 1
ATOM 7691 C C . ALA C 1 296 ? 35.46202 34.93783 14.77313 1.000 52.29561 296 ALA D C 1
ATOM 7692 O O . ALA C 1 296 ? 36.50586 35.21808 15.36731 1.000 51.82220 296 ALA D O 1
ATOM 7694 N N . VAL C 1 297 ? 34.49175 35.82346 14.56776 1.000 39.20904 297 VAL D N 1
ATOM 7695 C CA . VAL C 1 297 ? 34.62177 37.23680 14.90585 1.000 46.49811 297 VAL D CA 1
ATOM 7696 C C . VAL C 1 297 ? 33.86469 37.50544 16.19973 1.000 45.47027 297 VAL D C 1
ATOM 7697 O O . VAL C 1 297 ? 32.66321 37.22831 16.29531 1.000 50.97360 297 VAL D O 1
ATOM 7701 N N . LEU C 1 298 ? 34.56314 38.04200 17.19691 1.000 48.10716 298 LEU D N 1
ATOM 7702 C CA . LEU C 1 298 ? 33.92710 38.43527 18.44759 1.000 36.30257 298 LEU D CA 1
ATOM 7703 C C . LEU C 1 298 ? 33.17397 39.74775 18.25734 1.000 52.02336 298 LEU D C 1
ATOM 7704 O O . LEU C 1 298 ? 33.75508 40.74639 17.81737 1.000 50.97424 298 LEU D O 1
ATOM 7709 N N . GLU C 1 299 ? 31.87955 39.74330 18.56625 1.000 42.45764 299 GLU D N 1
ATOM 7710 C CA . GLU C 1 299 ? 31.09345 40.96701 18.69344 1.000 39.48484 299 GLU D CA 1
ATOM 7711 C C . GLU C 1 299 ? 30.65679 41.04860 20.14915 1.000 42.54922 299 GLU D C 1
ATOM 7712 O O . GLU C 1 299 ? 29.76048 40.31194 20.57326 1.000 44.28804 299 GLU D O 1
ATOM 7718 N N . TRP C 1 300 ? 31.28700 41.93284 20.91494 1.000 52.01408 300 TRP D N 1
ATOM 7719 C CA . TRP C 1 300 ? 31.13009 41.92398 22.36160 1.000 55.93263 300 TRP D CA 1
ATOM 7720 C C . TRP C 1 300 ? 30.03176 42.87897 22.81153 1.000 59.60183 300 TRP D C 1
ATOM 7721 O O . TRP C 1 300 ? 29.91492 44.00029 22.30779 1.000 57.62679 300 TRP D O 1
ATOM 7732 N N . GLU C 1 301 ? 29.23126 42.41807 23.77407 1.000 57.66249 301 GLU D N 1
ATOM 7733 C CA . GLU C 1 301 ? 28.19545 43.22372 24.40984 1.000 54.94432 301 GLU D CA 1
ATOM 7734 C C . GLU C 1 301 ? 27.71370 42.52404 25.67537 1.000 60.06765 301 GLU D C 1
ATOM 7735 O O . GLU C 1 301 ? 27.40543 41.32796 25.64415 1.000 60.98535 301 GLU D O 1
ATOM 7741 N N . CYS C 1 302 ? 27.65989 43.24749 26.79366 1.000 49.24589 302 CYS D N 1
ATOM 7742 C CA . CYS C 1 302 ? 27.22895 42.66227 28.05577 1.000 48.17178 302 CYS D CA 1
ATOM 7743 C C . CYS C 1 302 ? 26.50086 43.70747 28.88558 1.000 53.66237 302 CYS D C 1
ATOM 7744 O O . CYS C 1 302 ? 26.80915 44.89979 28.82231 1.000 55.35522 302 CYS D O 1
ATOM 7747 N N . ALA C 1 303 ? 25.54062 43.24027 29.68357 1.000 64.41548 303 ALA D N 1
ATOM 7748 C CA . ALA C 1 303 ? 24.77553 44.13188 30.54466 1.000 65.33374 303 ALA D CA 1
ATOM 7749 C C . ALA C 1 303 ? 25.49986 44.49101 31.83693 1.000 60.68976 303 ALA D C 1
ATOM 7750 O O . ALA C 1 303 ? 25.10870 45.46101 32.49415 1.000 68.03284 303 ALA D O 1
ATOM 7752 N N . LEU C 1 304 ? 26.53769 43.74585 32.21677 1.000 67.75718 304 LEU D N 1
ATOM 7753 C CA . LEU C 1 304 ? 27.17580 43.94597 33.51691 1.000 66.30853 304 LEU D CA 1
ATOM 7754 C C . LEU C 1 304 ? 28.67573 44.18603 33.43245 1.000 56.57247 304 LEU D C 1
ATOM 7755 O O . LEU C 1 304 ? 29.18886 45.06766 34.12509 1.000 57.60206 304 LEU D O 1
ATOM 7760 N N . LYS C 1 305 ? 29.38934 43.42359 32.61168 1.000 55.30094 305 LYS D N 1
ATOM 7761 C CA . LYS C 1 305 ? 30.84260 43.39359 32.66310 1.000 53.40708 305 LYS D CA 1
ATOM 7762 C C . LYS C 1 305 ? 31.44268 44.64791 32.03790 1.000 53.91260 305 LYS D C 1
ATOM 7763 O O . LYS C 1 305 ? 30.88148 45.23490 31.10822 1.000 59.26931 305 LYS D O 1
ATOM 7769 N N . HIS C 1 306 ? 32.60222 45.04990 32.55732 1.000 66.65345 306 HIS D N 1
ATOM 7770 C CA . HIS C 1 306 ? 33.31476 46.19499 32.00447 1.000 62.94474 306 HIS D CA 1
ATOM 7771 C C . HIS C 1 306 ? 33.87395 45.84384 30.62553 1.000 61.13191 306 HIS D C 1
ATOM 7772 O O . HIS C 1 306 ? 34.38202 44.73585 30.42509 1.000 54.66089 306 HIS D O 1
ATOM 7779 N N . PRO C 1 307 ? 33.80391 46.76441 29.65987 1.000 66.52822 307 PRO D N 1
ATOM 7780 C CA . PRO C 1 307 ? 34.19895 46.41206 28.28384 1.000 57.37627 307 PRO D CA 1
ATOM 7781 C C . PRO C 1 307 ? 35.65763 46.01357 28.13126 1.000 66.26892 307 PRO D C 1
ATOM 7782 O O . PRO C 1 307 ? 35.98313 45.26722 27.19937 1.000 59.96556 307 PRO D O 1
ATOM 7786 N N . GLU C 1 308 ? 36.55029 46.48118 29.00794 1.000 65.67107 308 GLU D N 1
ATOM 7787 C CA . GLU C 1 308 ? 37.95930 46.13105 28.85708 1.000 69.92978 308 GLU D CA 1
ATOM 7788 C C . GLU C 1 308 ? 38.22941 44.68916 29.26808 1.000 71.43098 308 GLU D C 1
ATOM 7789 O O . GLU C 1 308 ? 39.04181 44.00605 28.63429 1.000 63.25479 308 GLU D O 1
ATOM 7795 N N . ASP C 1 309 ? 37.56378 44.20871 30.32142 1.000 64.91014 309 ASP D N 1
ATOM 7796 C CA . ASP C 1 309 ? 37.70943 42.80622 30.69910 1.000 66.73450 309 ASP D CA 1
ATOM 7797 C C . ASP C 1 309 ? 37.10622 41.88701 29.64396 1.000 65.64646 309 ASP D C 1
ATOM 7798 O O . ASP C 1 309 ? 37.64006 40.80265 29.38076 1.000 71.99185 309 ASP D O 1
ATOM 7803 N N . GLY C 1 310 ? 35.99348 42.30195 29.03203 1.000 54.18103 310 GLY D N 1
ATOM 7804 C CA . GLY C 1 310 ? 35.38529 41.48826 27.99205 1.000 47.98404 310 GLY D CA 1
ATOM 7805 C C . GLY C 1 310 ? 36.28653 41.32288 26.78301 1.000 51.68836 310 GLY D C 1
ATOM 7806 O O . GLY C 1 310 ? 36.37721 40.23605 26.20769 1.000 60.21790 310 GLY D O 1
ATOM 7807 N N . ALA C 1 311 ? 36.95732 42.40247 26.37424 1.000 52.88549 311 ALA D N 1
ATOM 7808 C CA . ALA C 1 311 ? 37.87128 42.32384 25.24039 1.000 51.07662 311 ALA D CA 1
ATOM 7809 C C . ALA C 1 311 ? 39.08322 41.45308 25.54827 1.000 48.95423 311 ALA D C 1
ATOM 7810 O O . ALA C 1 311 ? 39.59787 40.77506 24.65221 1.000 46.78817 311 ALA D O 1
ATOM 7812 N N . ARG C 1 312 ? 39.54759 41.45418 26.80134 1.000 47.81747 312 ARG D N 1
ATOM 7813 C CA . ARG C 1 312 ? 40.73051 40.67737 27.16453 1.000 52.40877 312 ARG D CA 1
ATOM 7814 C C . ARG C 1 312 ? 40.46676 39.17802 27.12828 1.000 52.18371 312 ARG D C 1
ATOM 7815 O O . ARG C 1 312 ? 41.36448 38.39921 26.78708 1.000 68.24980 312 ARG D O 1
ATOM 7823 N N . GLU C 1 313 ? 39.25407 38.75735 27.47782 1.000 58.40484 313 GLU D N 1
ATOM 7824 C CA . GLU C 1 313 ? 38.92570 37.34454 27.61351 1.000 59.56003 313 GLU D CA 1
ATOM 7825 C C . GLU C 1 313 ? 38.49382 36.69549 26.30681 1.000 47.87690 313 GLU D C 1
ATOM 7826 O O . GLU C 1 313 ? 38.57479 35.46801 26.18648 1.000 59.34545 313 GLU D O 1
ATOM 7832 N N . GLY C 1 314 ? 38.04040 37.48467 25.33242 1.000 51.55878 314 GLY D N 1
ATOM 7833 C CA . GLY C 1 314 ? 37.48105 36.90564 24.12135 1.000 52.16102 314 GLY D CA 1
ATOM 7834 C C . GLY C 1 314 ? 38.47063 36.06590 23.33642 1.000 50.80322 314 GLY D C 1
ATOM 7835 O O . GLY C 1 314 ? 38.11057 35.02135 22.78807 1.000 58.94231 314 GLY D O 1
ATOM 7836 N N . ALA C 1 315 ? 39.72672 36.51052 23.26206 1.000 53.18771 315 ALA D N 1
ATOM 7837 C CA . ALA C 1 315 ? 40.71106 35.79781 22.45239 1.000 51.20942 315 ALA D CA 1
ATOM 7838 C C . ALA C 1 315 ? 40.95580 34.39246 22.99112 1.000 55.27809 315 ALA D C 1
ATOM 7839 O O . ALA C 1 315 ? 40.99396 33.42067 22.22759 1.000 53.53824 315 ALA D O 1
ATOM 7841 N N . GLY C 1 316 ? 41.11756 34.26460 24.31014 1.000 63.66009 316 GLY D N 1
ATOM 7842 C CA . GLY C 1 316 ? 41.32898 32.94997 24.89417 1.000 52.15192 316 GLY D CA 1
ATOM 7843 C C . GLY C 1 316 ? 40.10698 32.05647 24.80413 1.000 52.48554 316 GLY D C 1
ATOM 7844 O O . GLY C 1 316 ? 40.22702 30.85096 24.57070 1.000 51.94380 316 GLY D O 1
ATOM 7845 N N . PHE C 1 317 ? 38.91520 32.63224 24.98294 1.000 61.98693 317 PHE D N 1
ATOM 7846 C CA . PHE C 1 317 ? 37.68745 31.84714 24.88445 1.000 48.07366 317 PHE D CA 1
ATOM 7847 C C . PHE C 1 317 ? 37.53053 31.23890 23.49575 1.000 45.23320 317 PHE D C 1
ATOM 7848 O O . PHE C 1 317 ? 37.24404 30.04444 23.35621 1.000 53.26456 317 PHE D O 1
ATOM 7856 N N . ILE C 1 318 ? 37.71515 32.05041 22.45377 1.000 46.83506 318 ILE D N 1
ATOM 7857 C CA . ILE C 1 318 ? 37.55046 31.56010 21.08900 1.000 51.96722 318 ILE D CA 1
ATOM 7858 C C . ILE C 1 318 ? 38.63114 30.53984 20.74870 1.000 56.73736 318 ILE D C 1
ATOM 7859 O O . ILE C 1 318 ? 38.37705 29.56053 20.03617 1.000 53.53996 318 ILE D O 1
ATOM 7864 N N . GLU C 1 319 ? 39.84911 30.74312 21.25985 1.000 53.67119 319 GLU D N 1
ATOM 7865 C CA . GLU C 1 319 ? 40.94329 29.83080 20.94505 1.000 60.14540 319 GLU D CA 1
ATOM 7866 C C . GLU C 1 319 ? 40.71949 28.44390 21.53288 1.000 54.26261 319 GLU D C 1
ATOM 7867 O O . GLU C 1 319 ? 41.15256 27.45078 20.94101 1.000 65.01002 319 GLU D O 1
ATOM 7873 N N . ASN C 1 320 ? 40.05323 28.34950 22.68422 1.000 53.80214 320 ASN D N 1
ATOM 7874 C CA . ASN C 1 320 ? 39.80577 27.04862 23.29503 1.000 52.70575 320 ASN D CA 1
ATOM 7875 C C . ASN C 1 320 ? 38.72061 26.25688 22.57741 1.000 55.16549 320 ASN D C 1
ATOM 7876 O O . ASN C 1 320 ? 38.65418 25.03439 22.74193 1.000 67.84092 320 ASN D O 1
ATOM 7881 N N . HIS C 1 321 ? 37.86757 26.91976 21.79777 1.000 52.71484 321 HIS D N 1
ATOM 7882 C CA . HIS C 1 321 ? 36.76736 26.25764 21.11286 1.000 50.61542 321 HIS D CA 1
ATOM 7883 C C . HIS C 1 321 ? 37.08329 25.91008 19.66375 1.000 55.42978 321 HIS D C 1
ATOM 7884 O O . HIS C 1 321 ? 36.35087 25.11796 19.05944 1.000 46.33010 321 HIS D O 1
ATOM 7891 N N . ILE C 1 322 ? 38.14822 26.47534 19.09364 1.000 54.13330 322 ILE D N 1
ATOM 7892 C CA . ILE C 1 322 ? 38.54037 26.12428 17.73575 1.000 53.47791 322 ILE D CA 1
ATOM 7893 C C . ILE C 1 322 ? 39.09639 24.70666 17.71146 1.000 56.93931 322 ILE D C 1
ATOM 7894 O O . ILE C 1 322 ? 39.89615 24.31349 18.57257 1.000 58.92062 322 ILE D O 1
ATOM 7899 N N . ILE C 1 323 ? 38.66318 23.92806 16.72316 1.000 54.47561 323 ILE D N 1
ATOM 7900 C CA . ILE C 1 323 ? 39.03573 22.52622 16.58288 1.000 48.30134 323 ILE D CA 1
ATOM 7901 C C . ILE C 1 323 ? 39.99828 22.39800 15.41115 1.000 52.42117 323 ILE D C 1
ATOM 7902 O O . ILE C 1 323 ? 39.67138 22.78001 14.28021 1.000 52.31881 323 ILE D O 1
ATOM 7907 N N . ARG C 1 324 ? 41.18384 21.86587 15.68472 1.000 55.68758 324 ARG D N 1
ATOM 7908 C CA . ARG C 1 324 ? 42.13774 21.51409 14.64126 1.000 61.27913 324 ARG D CA 1
ATOM 7909 C C . ARG C 1 324 ? 41.76583 20.16886 14.03233 1.000 50.79842 324 ARG D C 1
ATOM 7910 O O . ARG C 1 324 ? 41.70268 19.15593 14.73717 1.000 53.75674 324 ARG D O 1
ATOM 7918 N N . VAL C 1 325 ? 41.52030 20.16243 12.72323 1.000 54.69383 325 VAL D N 1
ATOM 7919 C CA . VAL C 1 325 ? 41.07716 18.96453 12.01977 1.000 71.64695 325 VAL D CA 1
ATOM 7920 C C . VAL C 1 325 ? 42.28438 18.12376 11.63054 1.000 72.76351 325 VAL D C 1
ATOM 7921 O O . VAL C 1 325 ? 43.42780 18.58954 11.69164 1.000 72.57667 325 VAL D O 1
ATOM 7925 N N . THR C 1 326 ? 42.03387 16.88780 11.21256 1.000 81.33401 326 THR D N 1
ATOM 7926 C CA . THR C 1 326 ? 43.10101 15.95121 10.89168 1.000 81.95229 326 THR D CA 1
ATOM 7927 C C . THR C 1 326 ? 43.81820 16.36323 9.61111 1.000 80.19715 326 THR D C 1
ATOM 7928 O O . THR C 1 326 ? 43.18225 16.67211 8.60641 1.000 78.27228 326 THR D O 1
ATOM 7932 N N . GLY C 1 337 ? 40.91502 0.69438 -1.82935 1.000 98.30933 337 GLY D N 1
ATOM 7933 C CA . GLY C 1 337 ? 40.26712 -0.20233 -2.76880 1.000 112.26902 337 GLY D CA 1
ATOM 7934 C C . GLY C 1 337 ? 39.10183 -0.96761 -2.17031 1.000 115.39242 337 GLY D C 1
ATOM 7935 O O . GLY C 1 337 ? 38.95556 -1.03447 -0.94984 1.000 112.00416 337 GLY D O 1
ATOM 7936 N N . THR C 1 338 ? 38.27089 -1.55141 -3.03457 1.000 109.73153 338 THR D N 1
ATOM 7937 C CA . THR C 1 338 ? 37.09057 -2.30197 -2.61747 1.000 104.08791 338 THR D CA 1
ATOM 7938 C C . THR C 1 338 ? 37.11918 -3.66515 -3.29174 1.000 106.96410 338 THR D C 1
ATOM 7939 O O . THR C 1 338 ? 37.17918 -3.75067 -4.52170 1.000 115.56332 338 THR D O 1
ATOM 7943 N N . ASP C 1 339 ? 37.08783 -4.72477 -2.48319 1.000 88.95929 339 ASP D N 1
ATOM 7944 C CA . ASP C 1 339 ? 37.11059 -6.10669 -2.96675 1.000 80.47499 339 ASP D CA 1
ATOM 7945 C C . ASP C 1 339 ? 35.68387 -6.60853 -3.19370 1.000 83.76739 339 ASP D C 1
ATOM 7946 O O . ASP C 1 339 ? 35.15780 -7.41357 -2.42246 1.000 90.16059 339 ASP D O 1
ATOM 7951 N N . ASP C 1 340 ? 35.00609 -6.00933 -4.18472 1.000 80.60687 340 ASP D N 1
ATOM 7952 C CA . ASP C 1 340 ? 33.66777 -6.44518 -4.60463 1.000 88.70328 340 ASP D CA 1
ATOM 7953 C C . ASP C 1 340 ? 33.37833 -7.92539 -4.35135 1.000 83.95883 340 ASP D C 1
ATOM 7954 O O . ASP C 1 340 ? 32.32447 -8.27424 -3.81089 1.000 88.00644 340 ASP D O 1
ATOM 7959 N N . ALA C 1 341 ? 34.30260 -8.81402 -4.73897 1.000 74.85086 341 ALA D N 1
ATOM 7960 C CA . ALA C 1 341 ? 34.06000 -10.24722 -4.57370 1.000 75.00569 341 ALA D CA 1
ATOM 7961 C C . ALA C 1 341 ? 33.83415 -10.59760 -3.10762 1.000 76.70073 341 ALA D C 1
ATOM 7962 O O . ALA C 1 341 ? 32.92461 -11.36827 -2.77539 1.000 77.79505 341 ALA D O 1
ATOM 7964 N N . ALA C 1 342 ? 34.66239 -10.04986 -2.21663 1.000 65.48621 342 ALA D N 1
ATOM 7965 C CA . ALA C 1 342 ? 34.44838 -10.25105 -0.78805 1.000 75.13157 342 ALA D CA 1
ATOM 7966 C C . ALA C 1 342 ? 33.14011 -9.61198 -0.33477 1.000 76.63592 342 ALA D C 1
ATOM 7967 O O . ALA C 1 342 ? 32.39142 -10.20323 0.45302 1.000 69.36614 342 ALA D O 1
ATOM 7969 N N . ASN C 1 343 ? 32.85332 -8.39739 -0.81573 1.000 63.34752 343 ASN D N 1
ATOM 7970 C CA . ASN C 1 343 ? 31.60848 -7.72587 -0.45170 1.000 61.60857 343 ASN D CA 1
ATOM 7971 C C . ASN C 1 343 ? 30.38844 -8.53063 -0.88213 1.000 67.86630 343 ASN D C 1
ATOM 7972 O O . ASN C 1 343 ? 29.36891 -8.54389 -0.18238 1.000 71.00804 343 ASN D O 1
ATOM 7977 N N . ARG C 1 344 ? 30.46786 -9.20720 -2.03048 1.000 66.60565 344 ARG D N 1
ATOM 7978 C CA . ARG C 1 344 ? 29.33180 -10.00449 -2.48107 1.000 68.48302 344 ARG D CA 1
ATOM 7979 C C . ARG C 1 344 ? 29.17169 -11.27240 -1.65334 1.000 67.60281 344 ARG D C 1
ATOM 7980 O O . ARG C 1 344 ? 28.04374 -11.73685 -1.44847 1.000 65.77360 344 ARG D O 1
ATOM 7988 N N . ARG C 1 345 ? 30.27540 -11.84500 -1.16743 1.000 62.07164 345 ARG D N 1
ATOM 7989 C CA . ARG C 1 345 ? 30.15782 -12.97900 -0.25692 1.000 71.51671 345 ARG D CA 1
ATOM 7990 C C . ARG C 1 345 ? 29.57639 -12.54822 1.08305 1.000 64.28020 345 ARG D C 1
ATOM 7991 O O . ARG C 1 345 ? 28.77372 -13.27749 1.67701 1.000 63.81595 345 ARG D O 1
ATOM 7999 N N . LEU C 1 346 ? 29.97602 -11.37294 1.58080 1.000 61.55439 346 LEU D N 1
ATOM 8000 C CA . LEU C 1 346 ? 29.45953 -10.90583 2.86407 1.000 56.22258 346 LEU D CA 1
ATOM 8001 C C . LEU C 1 346 ? 27.96272 -10.62140 2.79322 1.000 55.25853 346 LEU D C 1
ATOM 8002 O O . LEU C 1 346 ? 27.23029 -10.89347 3.75187 1.000 48.02652 346 LEU D O 1
ATOM 8007 N N . LEU C 1 347 ? 27.48852 -10.07999 1.66902 1.000 55.06967 347 LEU D N 1
ATOM 8008 C CA . LEU C 1 347 ? 26.06942 -9.82540 1.45353 1.000 50.19868 347 LEU D CA 1
ATOM 8009 C C . LEU C 1 347 ? 25.35131 -11.00364 0.80369 1.000 64.92890 347 LEU D C 1
ATOM 8010 O O . LEU C 1 347 ? 24.26612 -10.81596 0.24074 1.000 67.21578 347 LEU D O 1
ATOM 8015 N N . GLY C 1 348 ? 25.90991 -12.21017 0.91165 1.000 60.46748 348 GLY D N 1
ATOM 8016 C CA . GLY C 1 348 ? 25.41904 -13.39710 0.23229 1.000 62.72948 348 GLY D CA 1
ATOM 8017 C C . GLY C 1 348 ? 24.82847 -13.19041 -1.15002 1.000 78.79357 348 GLY D C 1
ATOM 8018 O O . GLY C 1 348 ? 23.75500 -13.71651 -1.46087 1.000 72.26853 348 GLY D O 1
ATOM 8019 N N . LEU C 1 349 ? 25.52718 -12.42965 -1.98985 1.000 77.84199 349 LEU D N 1
ATOM 8020 C CA . LEU C 1 349 ? 25.13562 -12.25587 -3.38530 1.000 76.71940 349 LEU D CA 1
ATOM 8021 C C . LEU C 1 349 ? 25.99757 -13.13047 -4.29305 1.000 93.67007 349 LEU D C 1
ATOM 8022 O O . LEU C 1 349 ? 27.20583 -13.26387 -4.08666 1.000 83.28045 349 LEU D O 1
ATOM 8028 N N . MET D 1 1 ? 37.74298 5.98928 49.60731 1.000 96.58663 1 MET B N 1
ATOM 8029 C CA . MET D 1 1 ? 38.88821 5.83507 50.49621 1.000 98.35926 1 MET B CA 1
ATOM 8030 C C . MET D 1 1 ? 40.18579 5.68965 49.70961 1.000 106.43112 1 MET B C 1
ATOM 8031 O O . MET D 1 1 ? 41.27393 5.69379 50.28656 1.000 113.18319 1 MET B O 1
ATOM 8036 N N . LYS D 1 2 ? 40.07195 5.56152 48.39065 1.000 107.44328 2 LYS B N 1
ATOM 8037 C CA . LYS D 1 2 ? 41.22703 5.35885 47.53069 1.000 106.00119 2 LYS B CA 1
ATOM 8038 C C . LYS D 1 2 ? 41.26782 6.44421 46.46658 1.000 96.42602 2 LYS B C 1
ATOM 8039 O O . LYS D 1 2 ? 40.24129 6.77332 45.86338 1.000 92.23018 2 LYS B O 1
ATOM 8045 N N . THR D 1 3 ? 42.45799 6.98990 46.23245 1.000 85.17471 3 THR B N 1
ATOM 8046 C CA . THR D 1 3 ? 42.65090 7.94955 45.15546 1.000 80.21552 3 THR B CA 1
ATOM 8047 C C . THR D 1 3 ? 42.88087 7.19507 43.85366 1.000 80.73142 3 THR B C 1
ATOM 8048 O O . THR D 1 3 ? 43.74252 6.31284 43.78195 1.000 80.06018 3 THR B O 1
ATOM 8052 N N . ILE D 1 4 ? 42.09721 7.53142 42.82892 1.000 71.96232 4 ILE B N 1
ATOM 8053 C CA . ILE D 1 4 ? 42.21517 6.84350 41.55113 1.000 65.77700 4 ILE B CA 1
ATOM 8054 C C . ILE D 1 4 ? 43.57974 7.13357 40.94591 1.000 54.87265 4 ILE B C 1
ATOM 8055 O O . ILE D 1 4 ? 44.02280 8.28708 40.88774 1.000 68.14156 4 ILE B O 1
ATOM 8060 N N . LYS D 1 5 ? 44.25371 6.08297 40.49238 1.000 59.43911 5 LYS B N 1
ATOM 8061 C CA . LYS D 1 5 ? 45.56845 6.22485 39.88786 1.000 67.96012 5 LYS B CA 1
ATOM 8062 C C . LYS D 1 5 ? 45.44424 6.73182 38.45543 1.000 68.54432 5 LYS B C 1
ATOM 8063 O O . LYS D 1 5 ? 44.49329 6.40745 37.73794 1.000 69.69530 5 LYS B O 1
ATOM 8069 N N . GLY D 1 6 ? 46.42033 7.53382 38.03996 1.000 61.35347 6 GLY B N 1
ATOM 8070 C CA . GLY D 1 6 ? 46.42931 8.07344 36.70247 1.000 68.52950 6 GLY B CA 1
ATOM 8071 C C . GLY D 1 6 ? 47.22796 9.35432 36.59211 1.000 70.05009 6 GLY B C 1
ATOM 8072 O O . GLY D 1 6 ? 47.79160 9.84914 37.57244 1.000 74.40672 6 GLY B O 1
ATOM 8073 N N . PRO D 1 7 ? 47.27612 9.93183 35.38548 1.000 71.07748 7 PRO B N 1
ATOM 8074 C CA . PRO D 1 7 ? 46.60579 9.48893 34.15271 1.000 60.05612 7 PRO B CA 1
ATOM 8075 C C . PRO D 1 7 ? 47.36560 8.40986 33.37904 1.000 62.09106 7 PRO B C 1
ATOM 8076 O O . PRO D 1 7 ? 48.59270 8.36459 33.39117 1.000 61.49674 7 PRO B O 1
ATOM 8080 N N . ALA D 1 8 ? 46.63685 7.53108 32.69094 1.000 61.99516 8 ALA B N 1
ATOM 8081 C CA . ALA D 1 8 ? 47.20610 6.49807 31.83735 1.000 48.82722 8 ALA B CA 1
ATOM 8082 C C . ALA D 1 8 ? 46.56984 6.59835 30.45602 1.000 57.19013 8 ALA B C 1
ATOM 8083 O O . ALA D 1 8 ? 45.58785 7.31867 30.25374 1.000 49.38003 8 ALA B O 1
ATOM 8085 N N . ILE D 1 9 ? 47.13816 5.87790 29.49018 1.000 47.11563 9 ILE B N 1
ATOM 8086 C CA . ILE D 1 9 ? 46.67855 5.95751 28.10773 1.000 51.52948 9 ILE B CA 1
ATOM 8087 C C . ILE D 1 9 ? 46.72695 4.56967 27.47726 1.000 54.11715 9 ILE B C 1
ATOM 8088 O O . ILE D 1 9 ? 47.66260 3.79762 27.71151 1.000 47.25188 9 ILE B O 1
ATOM 8093 N N . PHE D 1 10 ? 45.70174 4.25349 26.68619 1.000 52.38891 10 PHE B N 1
ATOM 8094 C CA . PHE D 1 10 ? 45.62347 3.00402 25.93674 1.000 53.29710 10 PHE B CA 1
ATOM 8095 C C . PHE D 1 10 ? 46.27284 3.22088 24.57522 1.000 54.99745 10 PHE B C 1
ATOM 8096 O O . PHE D 1 10 ? 45.85394 4.10199 23.81757 1.000 61.62112 10 PHE B O 1
ATOM 8104 N N . LEU D 1 11 ? 47.28296 2.41150 24.26020 1.000 66.29851 11 LEU B N 1
ATOM 8105 C CA . LEU D 1 11 ? 48.11450 2.65416 23.08707 1.000 65.68796 11 LEU B CA 1
ATOM 8106 C C . LEU D 1 11 ? 47.50475 2.14109 21.78746 1.000 59.60472 11 LEU B C 1
ATOM 8107 O O . LEU D 1 11 ? 48.06987 2.40110 20.72023 1.000 61.51034 11 LEU B O 1
ATOM 8112 N N . ALA D 1 12 ? 46.37084 1.43796 21.84617 1.000 60.47034 12 ALA B N 1
ATOM 8113 C CA . ALA D 1 12 ? 45.83772 0.77785 20.65634 1.000 62.44485 12 ALA B CA 1
ATOM 8114 C C . ALA D 1 12 ? 45.54058 1.77159 19.53670 1.000 70.08025 12 ALA B C 1
ATOM 8115 O O . ALA D 1 12 ? 45.76972 1.47444 18.35809 1.000 66.50512 12 ALA B O 1
ATOM 8117 N N . GLN D 1 13 ? 45.03203 2.95339 19.88088 1.000 59.57553 13 GLN B N 1
ATOM 8118 C CA . GLN D 1 13 ? 44.63457 3.94302 18.88582 1.000 68.25819 13 GLN B CA 1
ATOM 8119 C C . GLN D 1 13 ? 45.80092 4.73726 18.30991 1.000 61.48402 13 GLN B C 1
ATOM 8120 O O . GLN D 1 13 ? 45.57784 5.55618 17.41222 1.000 74.40640 13 GLN B O 1
ATOM 8126 N N . PHE D 1 14 ? 47.02868 4.52538 18.78413 1.000 61.81640 14 PHE B N 1
ATOM 8127 C CA . PHE D 1 14 ? 48.15125 5.36599 18.38790 1.000 60.13329 14 PHE B CA 1
ATOM 8128 C C . PHE D 1 14 ? 49.28874 4.63316 17.68622 1.000 63.57118 14 PHE B C 1
ATOM 8129 O O . PHE D 1 14 ? 50.26410 5.28347 17.29389 1.000 73.35315 14 PHE B O 1
ATOM 8137 N N . VAL D 1 15 ? 49.20432 3.31307 17.51223 1.000 65.51283 15 VAL B N 1
ATOM 8138 C CA . VAL D 1 15 ? 50.26706 2.58781 16.82572 1.000 59.61332 15 VAL B CA 1
ATOM 8139 C C . VAL D 1 15 ? 50.25560 2.95308 15.34529 1.000 65.27715 15 VAL B C 1
ATOM 8140 O O . VAL D 1 15 ? 49.19132 3.10148 14.72845 1.000 60.28289 15 VAL B O 1
ATOM 8144 N N . GLY D 1 16 ? 51.44197 3.07828 14.76462 1.000 70.66293 16 GLY B N 1
ATOM 8145 C CA . GLY D 1 16 ? 51.60163 3.48744 13.37881 1.000 78.26908 16 GLY B CA 1
ATOM 8146 C C . GLY D 1 16 ? 52.78485 2.78579 12.74885 1.000 82.49974 16 GLY B C 1
ATOM 8147 O O . GLY D 1 16 ? 53.11583 1.65500 13.11790 1.000 84.66936 16 GLY B O 1
ATOM 8148 N N . ASP D 1 17 ? 53.43721 3.45853 11.79899 1.000 94.06445 17 ASP B N 1
ATOM 8149 C CA . ASP D 1 17 ? 54.54690 2.86739 11.05596 1.000 94.95011 17 ASP B CA 1
ATOM 8150 C C . ASP D 1 17 ? 55.90685 3.44135 11.42499 1.000 82.76444 17 ASP B C 1
ATOM 8151 O O . ASP D 1 17 ? 56.85625 2.67883 11.62466 1.000 90.38030 17 ASP B O 1
ATOM 8156 N N . LYS D 1 18 ? 56.04386 4.75901 11.51804 1.000 81.82005 18 LYS B N 1
ATOM 8157 C CA . LYS D 1 18 ? 57.32498 5.36361 11.85372 1.000 89.52325 18 LYS B CA 1
ATOM 8158 C C . LYS D 1 18 ? 57.30172 5.92595 13.26945 1.000 83.77018 18 LYS B C 1
ATOM 8159 O O . LYS D 1 18 ? 56.25988 5.99514 13.92811 1.000 87.78849 18 LYS B O 1
ATOM 8165 N N . ALA D 1 19 ? 58.48531 6.33028 13.72329 1.000 74.03364 19 ALA B N 1
ATOM 8166 C CA . ALA D 1 19 ? 58.65967 6.82601 15.07675 1.000 79.32455 19 ALA B CA 1
ATOM 8167 C C . ALA D 1 19 ? 57.76857 8.04284 15.32870 1.000 77.22138 19 ALA B C 1
ATOM 8168 O O . ALA D 1 19 ? 57.45190 8.79727 14.40338 1.000 79.33078 19 ALA B O 1
ATOM 8170 N N . PRO D 1 20 ? 57.33345 8.24795 16.57730 1.000 70.35543 20 PRO B N 1
ATOM 8171 C CA . PRO D 1 20 ? 57.55329 7.38484 17.74342 1.000 72.73999 20 PRO B CA 1
ATOM 8172 C C . PRO D 1 20 ? 56.38944 6.43181 18.00130 1.000 71.39551 20 PRO B C 1
ATOM 8173 O O . PRO D 1 20 ? 56.13657 6.06837 19.14687 1.000 71.88015 20 PRO B O 1
ATOM 8177 N N . PHE D 1 21 ? 55.66586 6.00367 16.96473 1.000 71.07327 21 PHE B N 1
ATOM 8178 C CA . PHE D 1 21 ? 54.47263 5.17970 17.12612 1.000 79.99535 21 PHE B CA 1
ATOM 8179 C C . PHE D 1 21 ? 54.65652 3.76320 16.59345 1.000 77.14249 21 PHE B C 1
ATOM 8180 O O . PHE D 1 21 ? 53.66854 3.09163 16.27937 1.000 82.37363 21 PHE B O 1
ATOM 8188 N N . ASP D 1 22 ? 55.89379 3.28524 16.50932 1.000 76.17255 22 ASP B N 1
ATOM 8189 C CA . ASP D 1 22 ? 56.19222 1.99491 15.89865 1.000 70.12580 22 ASP B CA 1
ATOM 8190 C C . ASP D 1 22 ? 56.59206 0.92164 16.89724 1.000 75.54769 22 ASP B C 1
ATOM 8191 O O . ASP D 1 22 ? 56.17947 -0.23083 16.75061 1.000 70.27508 22 ASP B O 1
ATOM 8196 N N . THR D 1 23 ? 57.38521 1.26128 17.90708 1.000 82.76716 23 THR B N 1
ATOM 8197 C CA . THR D 1 23 ? 57.83243 0.30385 18.90723 1.000 73.70838 23 THR B CA 1
ATOM 8198 C C . THR D 1 23 ? 57.26522 0.65485 20.27623 1.000 74.02195 23 THR B C 1
ATOM 8199 O O . THR D 1 23 ? 56.86819 1.79354 20.54238 1.000 68.90865 23 THR B O 1
ATOM 8203 N N . LEU D 1 24 ? 57.22299 -0.35532 21.14570 1.000 78.77414 24 LEU B N 1
ATOM 8204 C CA . LEU D 1 24 ? 56.81719 -0.12135 22.52572 1.000 71.35450 24 LEU B CA 1
ATOM 8205 C C . LEU D 1 24 ? 57.80136 0.81007 23.21693 1.000 83.14326 24 LEU B C 1
ATOM 8206 O O . LEU D 1 24 ? 57.41550 1.58880 24.09855 1.000 83.36833 24 LEU B O 1
ATOM 8211 N N . ASP D 1 25 ? 59.07547 0.73780 22.81854 1.000 90.97892 25 ASP B N 1
ATOM 8212 C CA . ASP D 1 25 ? 60.10667 1.60074 23.38479 1.000 90.67108 25 ASP B CA 1
ATOM 8213 C C . ASP D 1 25 ? 59.80180 3.07038 23.12098 1.000 88.96850 25 ASP B C 1
ATOM 8214 O O . ASP D 1 25 ? 59.86252 3.90379 24.03075 1.000 84.03213 25 ASP B O 1
ATOM 8219 N N . ASN D 1 26 ? 59.46935 3.40660 21.87458 1.000 82.01579 26 ASN B N 1
ATOM 8220 C CA . ASN D 1 26 ? 59.18300 4.79345 21.52383 1.000 82.21807 26 ASN B CA 1
ATOM 8221 C C . ASN D 1 26 ? 57.84275 5.26763 22.07580 1.000 77.34941 26 ASN B C 1
ATOM 8222 O O . ASN D 1 26 ? 57.72886 6.41513 22.51896 1.000 72.39435 26 ASN B O 1
ATOM 8227 N N . LEU D 1 27 ? 56.82425 4.40319 22.06307 1.000 76.69107 27 LEU B N 1
ATOM 8228 C CA . LEU D 1 27 ? 55.50650 4.80025 22.55516 1.000 70.86189 27 LEU B CA 1
ATOM 8229 C C . LEU D 1 27 ? 55.53696 5.15697 24.03806 1.000 67.26493 27 LEU B C 1
ATOM 8230 O O . LEU D 1 27 ? 54.82343 6.06766 24.47868 1.000 63.55520 27 LEU B O 1
ATOM 8235 N N . GLY D 1 28 ? 56.35271 4.45317 24.82374 1.000 65.94317 28 GLY B N 1
ATOM 8236 C CA . GLY D 1 28 ? 56.48176 4.79173 26.23268 1.000 57.30069 28 GLY B CA 1
ATOM 8237 C C . GLY D 1 28 ? 57.13120 6.14642 26.44592 1.000 68.52758 28 GLY B C 1
ATOM 8238 O O . GLY D 1 28 ? 56.75390 6.89395 27.35377 1.000 68.90140 28 GLY B O 1
ATOM 8239 N N . GLN D 1 29 ? 58.12275 6.47528 25.61700 1.000 65.48314 29 GLN B N 1
ATOM 8240 C CA . GLN D 1 29 ? 58.76361 7.78335 25.68508 1.000 78.27930 29 GLN B CA 1
ATOM 8241 C C . GLN D 1 29 ? 57.79501 8.88419 25.27133 1.000 73.67116 29 GLN B C 1
ATOM 8242 O O . GLN D 1 29 ? 57.76059 9.95908 25.88242 1.000 69.50510 29 GLN B O 1
ATOM 8248 N N . TRP D 1 30 ? 56.99781 8.62128 24.23425 1.000 67.97882 30 TRP B N 1
ATOM 8249 C CA . TRP D 1 30 ? 55.98704 9.56987 23.78120 1.000 61.96110 30 TRP B CA 1
ATOM 8250 C C . TRP D 1 30 ? 54.93323 9.81968 24.85426 1.000 62.16957 30 TRP B C 1
ATOM 8251 O O . TRP D 1 30 ? 54.55328 10.96925 25.10756 1.000 59.63097 30 TRP B O 1
ATOM 8262 N N . ALA D 1 31 ? 54.45984 8.75516 25.50540 1.000 55.52375 31 ALA B N 1
ATOM 8263 C CA . ALA D 1 31 ? 53.44660 8.90797 26.54502 1.000 59.99034 31 ALA B CA 1
ATOM 8264 C C . ALA D 1 31 ? 53.97996 9.69708 27.73654 1.000 68.69849 31 ALA B C 1
ATOM 8265 O O . ALA D 1 31 ? 53.25886 10.51469 28.32190 1.000 70.05297 31 ALA B O 1
ATOM 8267 N N . ALA D 1 32 ? 55.23430 9.45210 28.12460 1.000 67.37380 32 ALA B N 1
ATOM 8268 C CA . ALA D 1 32 ? 55.80453 10.15594 29.26950 1.000 61.64757 32 ALA B CA 1
ATOM 8269 C C . ALA D 1 32 ? 56.01269 11.63833 28.98577 1.000 61.46007 32 ALA B C 1
ATOM 8270 O O . ALA D 1 32 ? 55.89488 12.46229 29.89995 1.000 57.10875 32 ALA B O 1
ATOM 8272 N N . SER D 1 33 ? 56.32078 11.99972 27.73783 1.000 55.50599 33 SER B N 1
ATOM 8273 C CA . SER D 1 33 ? 56.50083 13.40753 27.40025 1.000 64.27048 33 SER B CA 1
ATOM 8274 C C . SER D 1 33 ? 55.19876 14.19476 27.48859 1.000 64.98872 33 SER B C 1
ATOM 8275 O O . SER D 1 33 ? 55.23899 15.41725 27.66238 1.000 83.13994 33 SER B O 1
ATOM 8278 N N . LEU D 1 34 ? 54.05227 13.52524 27.37164 1.000 59.83747 34 LEU B N 1
ATOM 8279 C CA . LEU D 1 34 ? 52.74973 14.17522 27.42686 1.000 65.80038 34 LEU B CA 1
ATOM 8280 C C . LEU D 1 34 ? 52.19098 14.28348 28.83887 1.000 56.61459 34 LEU B C 1
ATOM 8281 O O . LEU D 1 34 ? 51.18170 14.96723 29.03649 1.000 65.51318 34 LEU B O 1
ATOM 8286 N N . GLY D 1 35 ? 52.80924 13.62709 29.81734 1.000 51.82054 35 GLY B N 1
ATOM 8287 C CA . GLY D 1 35 ? 52.36823 13.69971 31.19547 1.000 51.15686 35 GLY B CA 1
ATOM 8288 C C . GLY D 1 35 ? 51.76257 12.42170 31.73225 1.000 57.78026 35 GLY B C 1
ATOM 8289 O O . GLY D 1 35 ? 51.30582 12.41191 32.88151 1.000 64.92404 35 GLY B O 1
ATOM 8290 N N . TYR D 1 36 ? 51.74837 11.34421 30.95142 1.000 54.84123 36 TYR B N 1
ATOM 8291 C CA . TYR D 1 36 ? 51.16161 10.09050 31.40001 1.000 59.86571 36 TYR B CA 1
ATOM 8292 C C . TYR D 1 36 ? 52.14904 9.29544 32.24357 1.000 57.09088 36 TYR B C 1
ATOM 8293 O O . TYR D 1 36 ? 53.36760 9.40597 32.08727 1.000 68.91367 36 TYR B O 1
ATOM 8302 N N . LYS D 1 37 ? 51.60189 8.49476 33.15868 1.000 63.84655 37 LYS B N 1
ATOM 8303 C CA . LYS D 1 37 ? 52.39883 7.68426 34.06350 1.000 63.79972 37 LYS B CA 1
ATOM 8304 C C . LYS D 1 37 ? 52.19821 6.18814 33.87554 1.000 66.07582 37 LYS B C 1
ATOM 8305 O O . LYS D 1 37 ? 52.93089 5.40370 34.48841 1.000 71.41248 37 LYS B O 1
ATOM 8311 N N . GLY D 1 38 ? 51.23943 5.77264 33.05118 1.000 70.46049 38 GLY B N 1
ATOM 8312 C CA . GLY D 1 38 ? 50.99517 4.36337 32.80444 1.000 59.02196 38 GLY B CA 1
ATOM 8313 C C . GLY D 1 38 ? 50.49610 4.16487 31.39050 1.000 54.45500 38 GLY B C 1
ATOM 8314 O O . GLY D 1 38 ? 50.07607 5.11456 30.72146 1.000 57.64711 38 GLY B O 1
ATOM 8315 N N . ILE D 1 39 ? 50.54294 2.91343 30.93739 1.000 59.78668 39 ILE B N 1
ATOM 8316 C CA . ILE D 1 39 ? 50.09350 2.55643 29.59536 1.000 53.23659 39 ILE B CA 1
ATOM 8317 C C . ILE D 1 39 ? 49.36255 1.22145 29.63996 1.000 56.03740 39 ILE B C 1
ATOM 8318 O O . ILE D 1 39 ? 49.72685 0.32461 30.40818 1.000 57.97878 39 ILE B O 1
ATOM 8323 N N . GLN D 1 40 ? 48.31301 1.10371 28.82675 1.000 54.59102 40 GLN B N 1
ATOM 8324 C CA . GLN D 1 40 ? 47.64532 -0.16647 28.56330 1.000 60.52572 40 GLN B CA 1
ATOM 8325 C C . GLN D 1 40 ? 48.13631 -0.67298 27.21170 1.000 55.67342 40 GLN B C 1
ATOM 8326 O O . GLN D 1 40 ? 48.05349 0.04694 26.21030 1.000 54.81760 40 GLN B O 1
ATOM 8332 N N . VAL D 1 41 ? 48.66737 -1.88760 27.18749 1.000 62.09418 41 VAL B N 1
ATOM 8333 C CA . VAL D 1 41 ? 49.41318 -2.40085 26.04123 1.000 69.04646 41 VAL B CA 1
ATOM 8334 C C . VAL D 1 41 ? 48.56883 -3.45149 25.32648 1.000 67.16648 41 VAL B C 1
ATOM 8335 O O . VAL D 1 41 ? 48.17114 -4.44715 25.94751 1.000 60.35164 41 VAL B O 1
ATOM 8339 N N . PRO D 1 42 ? 48.28587 -3.28615 24.03356 1.000 68.64756 42 PRO B N 1
ATOM 8340 C CA . PRO D 1 42 ? 47.67977 -4.38168 23.26430 1.000 63.15741 42 PRO B CA 1
ATOM 8341 C C . PRO D 1 42 ? 48.70771 -5.45915 22.94208 1.000 64.47733 42 PRO B C 1
ATOM 8342 O O . PRO D 1 42 ? 49.88636 -5.17155 22.71996 1.000 67.86960 42 PRO B O 1
ATOM 8346 N N . THR D 1 43 ? 48.25131 -6.71323 22.93028 1.000 63.72560 43 THR B N 1
ATOM 8347 C CA . THR D 1 43 ? 49.14706 -7.86532 22.79203 1.000 64.07148 43 THR B CA 1
ATOM 8348 C C . THR D 1 43 ? 49.29996 -8.25893 21.32023 1.000 64.13971 43 THR B C 1
ATOM 8349 O O . THR D 1 43 ? 48.89705 -9.33314 20.87277 1.000 71.00682 43 THR B O 1
ATOM 8353 N N . ASP D 1 44 ? 49.91183 -7.35245 20.56913 1.000 73.76761 44 ASP B N 1
ATOM 8354 C CA . ASP D 1 44 ? 50.31638 -7.51922 19.17637 1.000 85.67058 44 ASP B CA 1
ATOM 8355 C C . ASP D 1 44 ? 51.76145 -8.00598 19.13350 1.000 92.90155 44 ASP B C 1
ATOM 8356 O O . ASP D 1 44 ? 52.61969 -7.41842 19.80299 1.000 91.69069 44 ASP B O 1
ATOM 8361 N N . PRO D 1 45 ? 52.05895 -9.08648 18.40076 1.000 91.29750 45 PRO B N 1
ATOM 8362 C CA . PRO D 1 45 ? 53.44425 -9.59091 18.34812 1.000 96.22697 45 PRO B CA 1
ATOM 8363 C C . PRO D 1 45 ? 54.50294 -8.52470 18.10147 1.000 95.75581 45 PRO B C 1
ATOM 8364 O O . PRO D 1 45 ? 55.64483 -8.68813 18.55130 1.000 94.87884 45 PRO B O 1
ATOM 8368 N N . LYS D 1 46 ? 54.16276 -7.43492 17.40835 1.000 91.25119 46 LYS B N 1
ATOM 8369 C CA . LYS D 1 46 ? 55.13453 -6.36790 17.19324 1.000 90.63051 46 LYS B CA 1
ATOM 8370 C C . LYS D 1 46 ? 55.48114 -5.64586 18.49045 1.000 92.31619 46 LYS B C 1
ATOM 8371 O O . LYS D 1 46 ? 56.62783 -5.22093 18.67373 1.000 91.88197 46 LYS B O 1
ATOM 8377 N N . LEU D 1 47 ? 54.51732 -5.50063 19.39768 1.000 86.34257 47 LEU B N 1
ATOM 8378 C CA . LEU D 1 47 ? 54.72723 -4.79226 20.65450 1.000 76.65307 47 LEU B CA 1
ATOM 8379 C C . LEU D 1 47 ? 54.97101 -5.71912 21.83639 1.000 78.07738 47 LEU B C 1
ATOM 8380 O O . LEU D 1 47 ? 55.83894 -5.43699 22.66745 1.000 82.48263 47 LEU B O 1
ATOM 8385 N N . PHE D 1 48 ? 54.22212 -6.81479 21.93937 1.000 90.64519 48 PHE B N 1
ATOM 8386 C CA . PHE D 1 48 ? 54.32566 -7.69956 23.09613 1.000 73.85323 48 PHE B CA 1
ATOM 8387 C C . PHE D 1 48 ? 53.91848 -9.10282 22.66908 1.000 85.89550 48 PHE B C 1
ATOM 8388 O O . PHE D 1 48 ? 52.75314 -9.33168 22.33117 1.000 88.33308 48 PHE B O 1
ATOM 8396 N N . ASP D 1 49 ? 54.87088 -10.03360 22.67806 1.000 87.67470 49 ASP B N 1
ATOM 8397 C CA . ASP D 1 49 ? 54.61497 -11.42166 22.30235 1.000 90.07583 49 ASP B CA 1
ATOM 8398 C C . ASP D 1 49 ? 54.21892 -12.19584 23.55704 1.000 80.51809 49 ASP B C 1
ATOM 8399 O O . ASP D 1 49 ? 55.02534 -12.35453 24.47944 1.000 80.99992 49 ASP B O 1
ATOM 8404 N N . LEU D 1 50 ? 52.97446 -12.67956 23.58701 1.000 75.83738 50 LEU B N 1
ATOM 8405 C CA . LEU D 1 50 ? 52.46815 -13.37551 24.76578 1.000 85.02879 50 LEU B CA 1
ATOM 8406 C C . LEU D 1 50 ? 53.14881 -14.72228 24.98666 1.000 91.33414 50 LEU B C 1
ATOM 8407 O O . LEU D 1 50 ? 53.33351 -15.13403 26.13797 1.000 89.45034 50 LEU B O 1
ATOM 8412 N N . GLU D 1 51 ? 53.51286 -15.42886 23.91347 1.000 91.71785 51 GLU B N 1
ATOM 8413 C CA . GLU D 1 51 ? 54.13984 -16.73806 24.07616 1.000 87.13810 51 GLU B CA 1
ATOM 8414 C C . GLU D 1 51 ? 55.49770 -16.61530 24.75287 1.000 89.87231 51 GLU B C 1
ATOM 8415 O O . GLU D 1 51 ? 55.78065 -17.31299 25.73456 1.000 96.83587 51 GLU B O 1
ATOM 8421 N N . LYS D 1 52 ? 56.35022 -15.72690 24.24078 1.000 80.23769 52 LYS B N 1
ATOM 8422 C CA . LYS D 1 52 ? 57.65904 -15.52027 24.84896 1.000 86.82178 52 LYS B CA 1
ATOM 8423 C C . LYS D 1 52 ? 57.52564 -15.00788 26.27944 1.000 89.65301 52 LYS B C 1
ATOM 8424 O O . LYS D 1 52 ? 58.33012 -15.35812 27.15097 1.000 90.04875 52 LYS B O 1
ATOM 8430 N N . ALA D 1 53 ? 56.51147 -14.17840 26.53993 1.000 88.37585 53 ALA B N 1
ATOM 8431 C CA . ALA D 1 53 ? 56.33077 -13.61585 27.87396 1.000 84.71340 53 ALA B CA 1
ATOM 8432 C C . ALA D 1 53 ? 55.81335 -14.64694 28.86947 1.000 76.11214 53 ALA B C 1
ATOM 8433 O O . ALA D 1 53 ? 56.17317 -14.59547 30.05164 1.000 73.67387 53 ALA B O 1
ATOM 8435 N N . ALA D 1 54 ? 54.96858 -15.58064 28.42390 1.000 78.06139 54 ALA B N 1
ATOM 8436 C CA . ALA D 1 54 ? 54.47180 -16.61892 29.31906 1.000 81.07125 54 ALA B CA 1
ATOM 8437 C C . ALA D 1 54 ? 55.51272 -17.69036 29.60458 1.000 87.75191 54 ALA B C 1
ATOM 8438 O O . ALA D 1 54 ? 55.36539 -18.43869 30.57665 1.000 83.76803 54 ALA B O 1
ATOM 8440 N N . ALA D 1 55 ? 56.56997 -17.75889 28.80042 1.000 97.08452 55 ALA B N 1
ATOM 8441 C CA . ALA D 1 55 ? 57.60820 -18.76726 28.95362 1.000 90.95247 55 ALA B CA 1
ATOM 8442 C C . ALA D 1 55 ? 58.81941 -18.26245 29.72152 1.000 87.99060 55 ALA B C 1
ATOM 8443 O O . ALA D 1 55 ? 59.44905 -19.04225 30.44285 1.000 98.00065 55 ALA B O 1
ATOM 8445 N N . SER D 1 56 ? 59.16586 -16.98534 29.58286 1.000 91.32839 56 SER B N 1
ATOM 8446 C CA . SER D 1 56 ? 60.34524 -16.41468 30.22094 1.000 90.91673 56 SER B CA 1
ATOM 8447 C C . SER D 1 56 ? 59.91999 -15.23950 31.08717 1.000 92.07316 56 SER B C 1
ATOM 8448 O O . SER D 1 56 ? 59.39056 -14.24814 30.57486 1.000 92.83276 56 SER B O 1
ATOM 8451 N N . LYS D 1 57 ? 60.14838 -15.34447 32.39754 1.000 87.73587 57 LYS B N 1
ATOM 8452 C CA . LYS D 1 57 ? 59.93689 -14.17803 33.24823 1.000 89.29431 57 LYS B CA 1
ATOM 8453 C C . LYS D 1 57 ? 60.90020 -13.05432 32.89180 1.000 94.91719 57 LYS B C 1
ATOM 8454 O O . LYS D 1 57 ? 60.55530 -11.87340 33.02507 1.000 96.28057 57 LYS B O 1
ATOM 8460 N N . ALA D 1 58 ? 62.10567 -13.40573 32.43079 1.000 90.45727 58 ALA B N 1
ATOM 8461 C CA . ALA D 1 58 ? 63.10301 -12.39676 32.08939 1.000 88.34079 58 ALA B CA 1
ATOM 8462 C C . ALA D 1 58 ? 62.58705 -11.46229 31.00692 1.000 96.96090 58 ALA B C 1
ATOM 8463 O O . ALA D 1 58 ? 62.74390 -10.24089 31.10848 1.000 101.72926 58 ALA B O 1
ATOM 8465 N N . TYR D 1 59 ? 61.93340 -12.01506 29.98253 1.000 87.22219 59 TYR B N 1
ATOM 8466 C CA . TYR D 1 59 ? 61.34394 -11.18392 28.93771 1.000 88.00265 59 TYR B CA 1
ATOM 8467 C C . TYR D 1 59 ? 60.41893 -10.12868 29.53351 1.000 90.71238 59 TYR B C 1
ATOM 8468 O O . TYR D 1 59 ? 60.47012 -8.95434 29.14964 1.000 89.33326 59 TYR B O 1
ATOM 8477 N N . CYS D 1 60 ? 59.56063 -10.53380 30.47528 1.000 80.76225 60 CYS B N 1
ATOM 8478 C CA . CYS D 1 60 ? 58.68473 -9.57654 31.14586 1.000 85.23056 60 CYS B CA 1
ATOM 8479 C C . CYS D 1 60 ? 59.48234 -8.60858 32.01337 1.000 90.34695 60 CYS B C 1
ATOM 8480 O O . CYS D 1 60 ? 59.23372 -7.39746 31.99803 1.000 87.36875 60 CYS B O 1
ATOM 8483 N N . ASP D 1 61 ? 60.43954 -9.12677 32.78476 1.000 87.67306 61 ASP B N 1
ATOM 8484 C CA . ASP D 1 61 ? 61.26446 -8.26383 33.62347 1.000 92.03926 61 ASP B CA 1
ATOM 8485 C C . ASP D 1 61 ? 62.07467 -7.27004 32.79755 1.000 88.07288 61 ASP B C 1
ATOM 8486 O O . ASP D 1 61 ? 62.32717 -6.14431 33.24936 1.000 92.20146 61 ASP B O 1
ATOM 8491 N N . ASP D 1 62 ? 62.48568 -7.66287 31.58899 1.000 85.32944 62 ASP B N 1
ATOM 8492 C CA . ASP D 1 62 ? 63.24927 -6.75930 30.73669 1.000 89.48197 62 ASP B CA 1
ATOM 8493 C C . ASP D 1 62 ? 62.42287 -5.56438 30.29472 1.000 90.83261 62 ASP B C 1
ATOM 8494 O O . ASP D 1 62 ? 62.86824 -4.41382 30.40460 1.000 87.62949 62 ASP B O 1
ATOM 8499 N N . ILE D 1 63 ? 61.22336 -5.82740 29.77694 1.000 86.10392 63 ILE B N 1
ATOM 8500 C CA . ILE D 1 63 ? 60.35169 -4.75953 29.29692 1.000 82.62716 63 ILE B CA 1
ATOM 8501 C C . ILE D 1 63 ? 59.96427 -3.83120 30.43946 1.000 80.24316 63 ILE B C 1
ATOM 8502 O O . ILE D 1 63 ? 59.96993 -2.60239 30.29389 1.000 79.37544 63 ILE B O 1
ATOM 8507 N N . LYS D 1 64 ? 59.58817 -4.40874 31.58281 1.000 71.66966 64 LYS B N 1
ATOM 8508 C CA . LYS D 1 64 ? 59.20432 -3.60574 32.73928 1.000 80.98251 64 LYS B CA 1
ATOM 8509 C C . LYS D 1 64 ? 60.33113 -2.66578 33.15938 1.000 81.83315 64 LYS B C 1
ATOM 8510 O O . LYS D 1 64 ? 60.09058 -1.48762 33.45301 1.000 77.89828 64 LYS B O 1
ATOM 8516 N N . GLY D 1 65 ? 61.56699 -3.16986 33.19534 1.000 72.43365 65 GLY B N 1
ATOM 8517 C CA . GLY D 1 65 ? 62.68769 -2.33606 33.60287 1.000 76.94534 65 GLY B CA 1
ATOM 8518 C C . GLY D 1 65 ? 62.96781 -1.19052 32.64449 1.000 70.59656 65 GLY B C 1
ATOM 8519 O O . GLY D 1 65 ? 63.30315 -0.08195 33.07257 1.000 72.83309 65 GLY B O 1
ATOM 8520 N N . ARG D 1 66 ? 62.84486 -1.43987 31.33657 1.000 75.32108 66 ARG B N 1
ATOM 8521 C CA . ARG D 1 66 ? 63.09139 -0.38611 30.35366 1.000 67.23589 66 ARG B CA 1
ATOM 8522 C C . ARG D 1 66 ? 62.04919 0.72150 30.45677 1.000 82.29945 66 ARG B C 1
ATOM 8523 O O . ARG D 1 66 ? 62.38653 1.91178 30.43382 1.000 77.09108 66 ARG B O 1
ATOM 8531 N N . LEU D 1 67 ? 60.77244 0.34622 30.55798 1.000 73.63034 67 LEU B N 1
ATOM 8532 C CA . LEU D 1 67 ? 59.71037 1.34216 30.64611 1.000 71.37201 67 LEU B CA 1
ATOM 8533 C C . LEU D 1 67 ? 59.81202 2.14794 31.93290 1.000 74.79660 67 LEU B C 1
ATOM 8534 O O . LEU D 1 67 ? 59.52637 3.35168 31.94132 1.000 77.00279 67 LEU B O 1
ATOM 8539 N N . ALA D 1 68 ? 60.22594 1.50466 33.02798 1.000 71.85917 68 ALA B N 1
ATOM 8540 C CA . ALA D 1 68 ? 60.35784 2.21646 34.29448 1.000 74.48267 68 ALA B CA 1
ATOM 8541 C C . ALA D 1 68 ? 61.46716 3.26088 34.24385 1.000 78.45364 68 ALA B C 1
ATOM 8542 O O . ALA D 1 68 ? 61.43706 4.22735 35.01399 1.000 79.71103 68 ALA B O 1
ATOM 8544 N N . GLU D 1 69 ? 62.45190 3.08777 33.35440 1.000 71.78393 69 GLU B N 1
ATOM 8545 C CA . GLU D 1 69 ? 63.53734 4.05828 33.25799 1.000 85.98391 69 GLU B CA 1
ATOM 8546 C C . GLU D 1 69 ? 63.04769 5.37407 32.66699 1.000 92.84938 69 GLU B C 1
ATOM 8547 O O . GLU D 1 69 ? 63.54762 6.44516 33.03124 1.000 100.39407 69 GLU B O 1
ATOM 8553 N N . THR D 1 70 ? 62.08155 5.31474 31.74677 1.000 82.69389 70 THR B N 1
ATOM 8554 C CA . THR D 1 70 ? 61.44568 6.52166 31.24223 1.000 85.59951 70 THR B CA 1
ATOM 8555 C C . THR D 1 70 ? 60.41843 7.08260 32.22836 1.000 78.07386 70 THR B C 1
ATOM 8556 O O . THR D 1 70 ? 60.09568 8.27533 32.16419 1.000 91.05732 70 THR B O 1
ATOM 8560 N N . GLY D 1 71 ? 59.96398 6.27729 33.18318 1.000 71.04626 71 GLY B N 1
ATOM 8561 C CA . GLY D 1 71 ? 58.95720 6.69231 34.12882 1.000 61.32740 71 GLY B CA 1
ATOM 8562 C C . GLY D 1 71 ? 57.56754 6.18244 33.85154 1.000 73.82821 71 GLY B C 1
ATOM 8563 O O . GLY D 1 71 ? 56.59998 6.86929 34.19292 1.000 76.67857 71 GLY B O 1
ATOM 8564 N N . ILE D 1 72 ? 57.43577 5.01452 33.22896 1.000 63.45710 72 ILE B N 1
ATOM 8565 C CA . ILE D 1 72 ? 56.15222 4.47697 32.80439 1.000 61.72747 72 ILE B CA 1
ATOM 8566 C C . ILE D 1 72 ? 56.03585 3.05981 33.34483 1.000 67.46547 72 ILE B C 1
ATOM 8567 O O . ILE D 1 72 ? 57.03535 2.33779 33.43700 1.000 71.10036 72 ILE B O 1
ATOM 8572 N N . GLU D 1 73 ? 54.81988 2.67110 33.72268 1.000 62.49729 73 GLU B N 1
ATOM 8573 C CA . GLU D 1 73 ? 54.52349 1.32020 34.17050 1.000 68.48374 73 GLU B CA 1
ATOM 8574 C C . GLU D 1 73 ? 53.30213 0.79509 33.42714 1.000 70.83624 73 GLU B C 1
ATOM 8575 O O . GLU D 1 73 ? 52.41537 1.55885 33.03829 1.000 71.93432 73 GLU B O 1
ATOM 8581 N N . ILE D 1 74 ? 53.26826 -0.51716 33.22322 1.000 70.33373 74 ILE B N 1
ATOM 8582 C CA . ILE D 1 74 ? 52.14943 -1.15946 32.54044 1.000 61.48438 74 ILE B CA 1
ATOM 8583 C C . ILE D 1 74 ? 50.97021 -1.27281 33.49813 1.000 60.93861 74 ILE B C 1
ATOM 8584 O O . ILE D 1 74 ? 51.07501 -1.88946 34.56362 1.000 58.94723 74 ILE B O 1
ATOM 8589 N N . THR D 1 75 ? 49.84453 -0.66681 33.12195 1.000 62.25485 75 THR B N 1
ATOM 8590 C CA . THR D 1 75 ? 48.63721 -0.78030 33.93124 1.000 64.55635 75 THR B CA 1
ATOM 8591 C C . THR D 1 75 ? 47.97867 -2.14279 33.73186 1.000 58.61809 75 THR B C 1
ATOM 8592 O O . THR D 1 75 ? 47.78198 -2.89358 34.69211 1.000 59.99101 75 THR B O 1
ATOM 8596 N N . GLU D 1 76 ? 47.63496 -2.47978 32.48813 1.000 59.11450 76 GLU B N 1
ATOM 8597 C CA . GLU D 1 76 ? 47.07634 -3.78489 32.15875 1.000 57.02514 76 GLU B CA 1
ATOM 8598 C C . GLU D 1 76 ? 47.49273 -4.16534 30.74377 1.000 58.26875 76 GLU B C 1
ATOM 8599 O O . GLU D 1 76 ? 47.92646 -3.32502 29.95049 1.000 58.89498 76 GLU B O 1
ATOM 8605 N N . LEU D 1 77 ? 47.34425 -5.44857 30.43686 1.000 53.34601 77 LEU B N 1
ATOM 8606 C CA . LEU D 1 77 ? 47.46396 -5.95186 29.07861 1.000 55.06012 77 LEU B CA 1
ATOM 8607 C C . LEU D 1 77 ? 46.08103 -6.02382 28.43763 1.000 70.64385 77 LEU B C 1
ATOM 8608 O O . LEU D 1 77 ? 45.05830 -6.12887 29.12101 1.000 54.19568 77 LEU B O 1
ATOM 8613 N N . SER D 1 78 ? 46.05729 -5.97847 27.10737 1.000 60.38537 78 SER B N 1
ATOM 8614 C CA . SER D 1 78 ? 44.81016 -5.97723 26.35403 1.000 61.34592 78 SER B CA 1
ATOM 8615 C C . SER D 1 78 ? 44.77826 -7.13923 25.37036 1.000 53.91344 78 SER B C 1
ATOM 8616 O O . SER D 1 78 ? 45.72431 -7.33544 24.60236 1.000 60.36768 78 SER B O 1
ATOM 8619 N N . THR D 1 79 ? 43.69300 -7.90882 25.40312 1.000 51.32353 79 THR B N 1
ATOM 8620 C CA . THR D 1 79 ? 43.40676 -8.94543 24.41448 1.000 57.87445 79 THR B CA 1
ATOM 8621 C C . THR D 1 79 ? 41.99585 -8.76988 23.87106 1.000 57.05438 79 THR B C 1
ATOM 8622 O O . THR D 1 79 ? 41.21590 -9.71957 23.77462 1.000 60.90235 79 THR B O 1
ATOM 8626 N N . HIS D 1 80 ? 41.64465 -7.53022 23.52105 1.000 64.52807 80 HIS B N 1
ATOM 8627 C CA . HIS D 1 80 ? 40.34319 -7.27715 22.91141 1.000 61.66063 80 HIS B CA 1
ATOM 8628 C C . HIS D 1 80 ? 40.18930 -8.07627 21.62566 1.000 63.20372 80 HIS B C 1
ATOM 8629 O O . HIS D 1 80 ? 39.14874 -8.69961 21.38403 1.000 60.99077 80 HIS B O 1
ATOM 8636 N N . ILE D 1 81 ? 41.22834 -8.06589 20.78861 1.000 56.29821 81 ILE B N 1
ATOM 8637 C CA . ILE D 1 81 ? 41.18256 -8.76837 19.50999 1.000 57.16960 81 ILE B CA 1
ATOM 8638 C C . ILE D 1 81 ? 41.01332 -10.26980 19.72543 1.000 58.67675 81 ILE B C 1
ATOM 8639 O O . ILE D 1 81 ? 40.11694 -10.89943 19.15076 1.000 60.01082 81 ILE B O 1
ATOM 8644 N N . GLN D 1 82 ? 41.87654 -10.86856 20.55372 1.000 65.99067 82 GLN B N 1
ATOM 8645 C CA . GLN D 1 82 ? 41.83190 -12.31799 20.74164 1.000 54.40699 82 GLN B CA 1
ATOM 8646 C C . GLN D 1 82 ? 40.55729 -12.75333 21.45296 1.000 45.49028 82 GLN B C 1
ATOM 8647 O O . GLN D 1 82 ? 39.97788 -13.79180 21.11414 1.000 58.73553 82 GLN B O 1
ATOM 8653 N N . GLY D 1 83 ? 40.11017 -11.98173 22.44576 1.000 50.50392 83 GLY B N 1
ATOM 8654 C CA . GLY D 1 83 ? 38.87210 -12.31601 23.12780 1.000 39.56388 83 GLY B CA 1
ATOM 8655 C C . GLY D 1 83 ? 37.67903 -12.32635 22.19441 1.000 52.30167 83 GLY B C 1
ATOM 8656 O O . GLY D 1 83 ? 36.74606 -13.11176 22.37906 1.000 49.61735 83 GLY B O 1
ATOM 8657 N N . GLN D 1 84 ? 37.69214 -11.45596 21.18250 1.000 61.90393 84 GLN B N 1
ATOM 8658 C CA . GLN D 1 84 ? 36.61996 -11.43689 20.19329 1.000 54.27431 84 GLN B CA 1
ATOM 8659 C C . GLN D 1 84 ? 36.55094 -12.74791 19.41947 1.000 59.67632 84 GLN B C 1
ATOM 8660 O O . GLN D 1 84 ? 35.45812 -13.24283 19.11837 1.000 60.29482 84 GLN B O 1
ATOM 8666 N N . LEU D 1 85 ? 37.70915 -13.32740 19.09239 1.000 54.57390 85 LEU B N 1
ATOM 8667 C CA . LEU D 1 85 ? 37.77270 -14.53958 18.28407 1.000 55.46173 85 LEU B CA 1
ATOM 8668 C C . LEU D 1 85 ? 37.39330 -15.79896 19.05446 1.000 54.32867 85 LEU B C 1
ATOM 8669 O O . LEU D 1 85 ? 37.31776 -16.87370 18.44928 1.000 53.81987 85 LEU B O 1
ATOM 8674 N N . VAL D 1 86 ? 37.16209 -15.69834 20.36524 1.000 46.35631 86 VAL B N 1
ATOM 8675 C CA . VAL D 1 86 ? 36.72933 -16.86017 21.13428 1.000 43.89333 86 VAL B CA 1
ATOM 8676 C C . VAL D 1 86 ? 35.33632 -17.30991 20.69851 1.000 53.31805 86 VAL B C 1
ATOM 8677 O O . VAL D 1 86 ? 35.00301 -18.49883 20.78203 1.000 50.39254 86 VAL B O 1
ATOM 8681 N N . SER D 1 87 ? 34.51236 -16.38667 20.20634 1.000 60.54664 87 SER B N 1
ATOM 8682 C CA . SER D 1 87 ? 33.16749 -16.71871 19.73960 1.000 55.27104 87 SER B CA 1
ATOM 8683 C C . SER D 1 87 ? 32.83037 -15.78640 18.58569 1.000 56.85411 87 SER B C 1
ATOM 8684 O O . SER D 1 87 ? 32.67782 -14.57911 18.79232 1.000 68.05593 87 SER B O 1
ATOM 8687 N N . VAL D 1 88 ? 32.71087 -16.33949 17.38155 1.000 57.97027 88 VAL B N 1
ATOM 8688 C CA . VAL D 1 88 ? 32.44242 -15.56180 16.17840 1.000 51.63758 88 VAL B CA 1
ATOM 8689 C C . VAL D 1 88 ? 31.26978 -16.19802 15.44845 1.000 57.18871 88 VAL B C 1
ATOM 8690 O O . VAL D 1 88 ? 31.24668 -17.41658 15.24166 1.000 51.10663 88 VAL B O 1
ATOM 8694 N N . HIS D 1 89 ? 30.29991 -15.37859 15.06783 1.000 59.98670 89 HIS B N 1
ATOM 8695 C CA . HIS D 1 89 ? 29.21029 -15.87878 14.24608 1.000 55.82908 89 HIS B CA 1
ATOM 8696 C C . HIS D 1 89 ? 29.67127 -15.97946 12.79193 1.000 54.60477 89 HIS B C 1
ATOM 8697 O O . HIS D 1 89 ? 30.45980 -15.14562 12.33744 1.000 54.32865 89 HIS B O 1
ATOM 8704 N N . PRO D 1 90 ? 29.21754 -17.00080 12.05433 1.000 60.48137 90 PRO B N 1
ATOM 8705 C CA . PRO D 1 90 ? 29.69857 -17.19174 10.67182 1.000 55.80890 90 PRO B CA 1
ATOM 8706 C C . PRO D 1 90 ? 29.54502 -15.97139 9.77572 1.000 59.53488 90 PRO B C 1
ATOM 8707 O O . PRO D 1 90 ? 30.33167 -15.80476 8.83492 1.000 58.70787 90 PRO B O 1
ATOM 8711 N N . ALA D 1 91 ? 28.55068 -15.11756 10.02983 1.000 48.50476 91 ALA B N 1
ATOM 8712 C CA . ALA D 1 91 ? 28.34936 -13.92766 9.21069 1.000 55.21347 91 ALA B CA 1
ATOM 8713 C C . ALA D 1 91 ? 29.54842 -12.98217 9.23698 1.000 62.09409 91 ALA B C 1
ATOM 8714 O O . ALA D 1 91 ? 29.68644 -12.15240 8.33231 1.000 61.96270 91 ALA B O 1
ATOM 8716 N N . TYR D 1 92 ? 30.40558 -13.07458 10.25430 1.000 61.43120 92 TYR B N 1
ATOM 8717 C CA . TYR D 1 92 ? 31.54546 -12.17982 10.41984 1.000 61.67054 92 TYR B CA 1
ATOM 8718 C C . TYR D 1 92 ? 32.89822 -12.85760 10.19934 1.000 69.39632 92 TYR B C 1
ATOM 8719 O O . TYR D 1 92 ? 33.92663 -12.28667 10.57759 1.000 67.02686 92 TYR B O 1
ATOM 8728 N N . ASP D 1 93 ? 32.92563 -14.06335 9.62054 1.000 67.37327 93 ASP B N 1
ATOM 8729 C CA . ASP D 1 93 ? 34.17212 -14.82699 9.53051 1.000 65.55277 93 ASP B CA 1
ATOM 8730 C C . ASP D 1 93 ? 35.27084 -14.05640 8.80534 1.000 67.97504 93 ASP B C 1
ATOM 8731 O O . ASP D 1 93 ? 36.40274 -13.96329 9.29582 1.000 74.91268 93 ASP B O 1
ATOM 8736 N N . GLU D 1 94 ? 34.95390 -13.48200 7.64353 1.000 61.78101 94 GLU B N 1
ATOM 8737 C CA . GLU D 1 94 ? 35.97540 -12.79819 6.85739 1.000 73.14888 94 GLU B CA 1
ATOM 8738 C C . GLU D 1 94 ? 36.32002 -11.43484 7.42789 1.000 70.32079 94 GLU B C 1
ATOM 8739 O O . GLU D 1 94 ? 37.48022 -11.01280 7.36415 1.000 72.61969 94 GLU B O 1
ATOM 8745 N N . MET D 1 95 ? 35.33493 -10.75176 8.00534 1.000 70.37675 95 MET B N 1
ATOM 8746 C CA . MET D 1 95 ? 35.57684 -9.42969 8.56593 1.000 64.83756 95 MET B CA 1
ATOM 8747 C C . MET D 1 95 ? 36.54400 -9.48586 9.73801 1.000 64.47178 95 MET B C 1
ATOM 8748 O O . MET D 1 95 ? 37.26873 -8.51644 9.99270 1.000 72.08704 95 MET B O 1
ATOM 8753 N N . PHE D 1 96 ? 36.57983 -10.60721 10.45229 1.000 62.24713 96 PHE B N 1
ATOM 8754 C CA . PHE D 1 96 ? 37.48966 -10.76480 11.57456 1.000 72.84953 96 PHE B CA 1
ATOM 8755 C C . PHE D 1 96 ? 38.79063 -11.45325 11.18803 1.000 80.43851 96 PHE B C 1
ATOM 8756 O O . PHE D 1 96 ? 39.71169 -11.50061 12.00975 1.000 83.85944 96 PHE B O 1
ATOM 8764 N N . ASP D 1 97 ? 38.89011 -11.98105 9.96275 1.000 84.72698 97 ASP B N 1
ATOM 8765 C CA . ASP D 1 97 ? 40.09276 -12.70744 9.56338 1.000 90.34650 97 ASP B CA 1
ATOM 8766 C C . ASP D 1 97 ? 41.31388 -11.79949 9.49656 1.000 90.00607 97 ASP B C 1
ATOM 8767 O O . ASP D 1 97 ? 42.44090 -12.26707 9.69499 1.000 89.59244 97 ASP B O 1
ATOM 8772 N N . GLY D 1 98 ? 41.11752 -10.50926 9.22829 1.000 84.41601 98 GLY B N 1
ATOM 8773 C CA . GLY D 1 98 ? 42.23061 -9.57806 9.19773 1.000 89.26293 98 GLY B CA 1
ATOM 8774 C C . GLY D 1 98 ? 42.90195 -9.36375 10.53699 1.000 89.51583 98 GLY B C 1
ATOM 8775 O O . GLY D 1 98 ? 43.95839 -8.72434 10.58702 1.000 92.58732 98 GLY B O 1
ATOM 8776 N N . PHE D 1 99 ? 42.31596 -9.88167 11.61510 1.000 89.97845 99 PHE B N 1
ATOM 8777 C CA . PHE D 1 99 ? 42.84029 -9.70673 12.95921 1.000 91.03722 99 PHE B CA 1
ATOM 8778 C C . PHE D 1 99 ? 43.65573 -10.89874 13.44933 1.000 88.31242 99 PHE B C 1
ATOM 8779 O O . PHE D 1 99 ? 44.30101 -10.79698 14.49800 1.000 91.53897 99 PHE B O 1
ATOM 8787 N N . ALA D 1 100 ? 43.64176 -12.01644 12.72529 1.000 90.50598 100 ALA B N 1
ATOM 8788 C CA . ALA D 1 100 ? 44.36161 -13.23888 13.04979 1.000 87.90547 100 ALA B CA 1
ATOM 8789 C C . ALA D 1 100 ? 45.63527 -13.37051 12.22371 1.000 82.53109 100 ALA B C 1
ATOM 8790 O O . ALA D 1 100 ? 45.79629 -12.70273 11.19768 1.000 75.83337 100 ALA B O 1
ATOM 8792 N N . PRO D 1 101 ? 46.58236 -14.20640 12.66232 1.000 87.43168 101 PRO B N 1
ATOM 8793 C CA . PRO D 1 101 ? 47.75747 -14.49026 11.82755 1.000 85.43828 101 PRO B CA 1
ATOM 8794 C C . PRO D 1 101 ? 47.35217 -15.02576 10.46041 1.000 83.78692 101 PRO B C 1
ATOM 8795 O O . PRO D 1 101 ? 46.31610 -15.67599 10.30592 1.000 87.87751 101 PRO B O 1
ATOM 8799 N N . ALA D 1 102 ? 48.19185 -14.73635 9.46038 1.000 83.10462 102 ALA B N 1
ATOM 8800 C CA . ALA D 1 102 ? 47.83257 -15.00758 8.06889 1.000 91.86816 102 ALA B CA 1
ATOM 8801 C C . ALA D 1 102 ? 47.53505 -16.48430 7.82194 1.000 94.39920 102 ALA B C 1
ATOM 8802 O O . ALA D 1 102 ? 46.63234 -16.81833 7.04526 1.000 87.47217 102 ALA B O 1
ATOM 8804 N N . GLU D 1 103 ? 48.27973 -17.38467 8.46814 1.000 93.74924 103 GLU B N 1
ATOM 8805 C CA . GLU D 1 103 ? 48.08046 -18.81385 8.23874 1.000 95.73317 103 GLU B CA 1
ATOM 8806 C C . GLU D 1 103 ? 46.76982 -19.33697 8.81929 1.000 91.18284 103 GLU B C 1
ATOM 8807 O O . GLU D 1 103 ? 46.34648 -20.43894 8.45292 1.000 86.11365 103 GLU B O 1
ATOM 8813 N N . LEU D 1 104 ? 46.12475 -18.58902 9.71515 1.000 86.90065 104 LEU B N 1
ATOM 8814 C CA . LEU D 1 104 ? 44.87025 -19.02391 10.31769 1.000 83.47584 104 LEU B CA 1
ATOM 8815 C C . LEU D 1 104 ? 43.63604 -18.54283 9.56461 1.000 75.43552 104 LEU B C 1
ATOM 8816 O O . LEU D 1 104 ? 42.52936 -18.99893 9.87309 1.000 81.84684 104 LEU B O 1
ATOM 8821 N N . ARG D 1 105 ? 43.79144 -17.64035 8.59788 1.000 72.26582 105 ARG B N 1
ATOM 8822 C CA . ARG D 1 105 ? 42.64617 -17.16304 7.83463 1.000 82.26399 105 ARG B CA 1
ATOM 8823 C C . ARG D 1 105 ? 42.03073 -18.30288 7.03019 1.000 79.28210 105 ARG B C 1
ATOM 8824 O O . ARG D 1 105 ? 42.73628 -19.15939 6.49066 1.000 83.31105 105 ARG B O 1
ATOM 8832 N N . GLY D 1 106 ? 40.70068 -18.31180 6.95464 1.000 82.02856 106 GLY B N 1
ATOM 8833 C CA . GLY D 1 106 ? 39.97951 -19.37601 6.29177 1.000 69.41721 106 GLY B CA 1
ATOM 8834 C C . GLY D 1 106 ? 39.80493 -20.63567 7.10789 1.000 76.59493 106 GLY B C 1
ATOM 8835 O O . GLY D 1 106 ? 39.10503 -21.55201 6.65854 1.000 78.86773 106 GLY B O 1
ATOM 8836 N N . ARG D 1 107 ? 40.41210 -20.71524 8.29288 1.000 87.84970 107 ARG B N 1
ATOM 8837 C CA . ARG D 1 107 ? 40.32955 -21.88349 9.16795 1.000 74.41116 107 ARG B CA 1
ATOM 8838 C C . ARG D 1 107 ? 39.64950 -21.45722 10.46228 1.000 82.42368 107 ARG B C 1
ATOM 8839 O O . ARG D 1 107 ? 40.32319 -21.05310 11.42517 1.000 68.83275 107 ARG B O 1
ATOM 8847 N N . PRO D 1 108 ? 38.31550 -21.52982 10.53067 1.000 74.66385 108 PRO B N 1
ATOM 8848 C CA . PRO D 1 108 ? 37.61461 -20.99665 11.71342 1.000 76.47480 108 PRO B CA 1
ATOM 8849 C C . PRO D 1 108 ? 37.93597 -21.72804 13.00623 1.000 80.19803 108 PRO B C 1
ATOM 8850 O O . PRO D 1 108 ? 38.10486 -21.08126 14.04788 1.000 77.29151 108 PRO B O 1
ATOM 8854 N N . GLN D 1 109 ? 38.02320 -23.05964 12.97764 1.000 77.36928 109 GLN B N 1
ATOM 8855 C CA . GLN D 1 109 ? 38.28925 -23.79501 14.21019 1.000 76.67571 109 GLN B CA 1
ATOM 8856 C C . GLN D 1 109 ? 39.72160 -23.59271 14.69006 1.000 70.28662 109 GLN B C 1
ATOM 8857 O O . GLN D 1 109 ? 39.96965 -23.56517 15.90071 1.000 71.04893 109 GLN B O 1
ATOM 8863 N N . ALA D 1 110 ? 40.67315 -23.45041 13.76500 1.000 66.11130 110 ALA B N 1
ATOM 8864 C CA . ALA D 1 110 ? 42.05913 -23.22328 14.16151 1.000 65.78322 110 ALA B CA 1
ATOM 8865 C C . ALA D 1 110 ? 42.24905 -21.82118 14.72653 1.000 73.35979 110 ALA B C 1
ATOM 8866 O O . ALA D 1 110 ? 43.02424 -21.62425 15.67016 1.000 77.69525 110 ALA B O 1
ATOM 8868 N N . ARG D 1 111 ? 41.55290 -20.83418 14.15843 1.000 63.87341 111 ARG B N 1
ATOM 8869 C CA . ARG D 1 111 ? 41.63752 -19.47363 14.67695 1.000 60.56319 111 ARG B CA 1
ATOM 8870 C C . ARG D 1 111 ? 41.07792 -19.38334 16.09130 1.000 56.53239 111 ARG B C 1
ATOM 8871 O O . ARG D 1 111 ? 41.66126 -18.72038 16.95726 1.000 57.72442 111 ARG B O 1
ATOM 8879 N N . GLN D 1 112 ? 39.95577 -20.05814 16.34815 1.000 52.32345 112 GLN B N 1
ATOM 8880 C CA . GLN D 1 112 ? 39.34786 -20.01427 17.67407 1.000 55.77214 112 GLN B CA 1
ATOM 8881 C C . GLN D 1 112 ? 40.22995 -20.69664 18.71500 1.000 62.90332 112 GLN B C 1
ATOM 8882 O O . GLN D 1 112 ? 40.29266 -20.25398 19.86794 1.000 66.10964 112 GLN B O 1
ATOM 8888 N N . GLU D 1 113 ? 40.92292 -21.77163 18.32925 1.000 62.79352 113 GLU B N 1
ATOM 8889 C CA . GLU D 1 113 ? 41.80634 -22.45600 19.26997 1.000 60.55691 113 GLU B CA 1
ATOM 8890 C C . GLU D 1 113 ? 43.05156 -21.62776 19.56271 1.000 57.79020 113 GLU B C 1
ATOM 8891 O O . GLU D 1 113 ? 43.55945 -21.63555 20.69019 1.000 57.82077 113 GLU B O 1
ATOM 8897 N N . TRP D 1 114 ? 43.56126 -20.91312 18.55872 1.000 51.50080 114 TRP B N 1
ATOM 8898 C CA . TRP D 1 114 ? 44.67575 -20.00113 18.79052 1.000 54.33273 114 TRP B CA 1
ATOM 8899 C C . TRP D 1 114 ? 44.28450 -18.88586 19.75252 1.000 65.78121 114 TRP B C 1
ATOM 8900 O O . TRP D 1 114 ? 45.09721 -18.45371 20.57807 1.000 63.44470 114 TRP B O 1
ATOM 8911 N N . ALA D 1 115 ? 43.03773 -18.41436 19.66695 1.000 59.98859 115 ALA B N 1
ATOM 8912 C CA . ALA D 1 115 ? 42.59914 -17.31541 20.52043 1.000 58.63299 115 ALA B CA 1
ATOM 8913 C C . ALA D 1 115 ? 42.47594 -17.75011 21.97603 1.000 59.14775 115 ALA B C 1
ATOM 8914 O O . ALA D 1 115 ? 42.82285 -16.98910 22.88712 1.000 59.47817 115 ALA B O 1
ATOM 8916 N N . VAL D 1 116 ? 41.97898 -18.96477 22.21670 1.000 53.66087 116 VAL B N 1
ATOM 8917 C CA . VAL D 1 116 ? 41.88222 -19.47005 23.58476 1.000 64.09953 116 VAL B CA 1
ATOM 8918 C C . VAL D 1 116 ? 43.26747 -19.60408 24.20778 1.000 66.29958 116 VAL B C 1
ATOM 8919 O O . VAL D 1 116 ? 43.46753 -19.29165 25.38849 1.000 69.11958 116 VAL B O 1
ATOM 8923 N N . ASN D 1 117 ? 44.24706 -20.06293 23.42467 1.000 58.06606 117 ASN B N 1
ATOM 8924 C CA . ASN D 1 117 ? 45.60243 -20.20935 23.94679 1.000 59.64100 117 ASN B CA 1
ATOM 8925 C C . ASN D 1 117 ? 46.22853 -18.85202 24.25559 1.000 69.54064 117 ASN B C 1
ATOM 8926 O O . ASN D 1 117 ? 46.94653 -18.70725 25.25304 1.000 65.97121 117 ASN B O 1
ATOM 8931 N N . GLN D 1 118 ? 45.96661 -17.84656 23.41262 1.000 60.98459 118 GLN B N 1
ATOM 8932 C CA . GLN D 1 118 ? 46.46601 -16.49840 23.67572 1.000 56.89090 118 GLN B CA 1
ATOM 8933 C C . GLN D 1 118 ? 45.92847 -15.95795 24.99455 1.000 61.19741 118 GLN B C 1
ATOM 8934 O O . GLN D 1 118 ? 46.66005 -15.31762 25.75847 1.000 57.92849 118 GLN B O 1
ATOM 8940 N N . LEU D 1 119 ? 44.64482 -16.19520 25.27034 1.000 67.37223 119 LEU B N 1
ATOM 8941 C CA . LEU D 1 119 ? 44.04842 -15.71410 26.51158 1.000 68.71867 119 LEU B CA 1
ATOM 8942 C C . LEU D 1 119 ? 44.70676 -16.35782 27.72562 1.000 72.35526 119 LEU B C 1
ATOM 8943 O O . LEU D 1 119 ? 44.95285 -15.68636 28.73495 1.000 66.94170 119 LEU B O 1
ATOM 8948 N N . LYS D 1 120 ? 44.99976 -17.66043 27.64809 1.000 60.76986 120 LYS B N 1
ATOM 8949 C CA . LYS D 1 120 ? 45.60470 -18.34701 28.78621 1.000 57.78340 120 LYS B CA 1
ATOM 8950 C C . LYS D 1 120 ? 47.03911 -17.88853 29.01393 1.000 61.53337 120 LYS B C 1
ATOM 8951 O O . LYS D 1 120 ? 47.47309 -17.74016 30.16234 1.000 65.47386 120 LYS B O 1
ATOM 8957 N N . CYS D 1 121 ? 47.78649 -17.64315 27.93542 1.000 61.69436 121 CYS B N 1
ATOM 8958 C CA . CYS D 1 121 ? 49.13878 -17.11851 28.09048 1.000 64.68585 121 CYS B CA 1
ATOM 8959 C C . CYS D 1 121 ? 49.13105 -15.69594 28.63618 1.000 70.12826 121 CYS B C 1
ATOM 8960 O O . CYS D 1 121 ? 50.08396 -15.28830 29.31042 1.000 73.19741 121 CYS B O 1
ATOM 8963 N N . ALA D 1 122 ? 48.07424 -14.92778 28.35849 1.000 69.70020 122 ALA B N 1
ATOM 8964 C CA . ALA D 1 122 ? 47.98764 -13.57757 28.90288 1.000 62.77454 122 ALA B CA 1
ATOM 8965 C C . ALA D 1 122 ? 47.78722 -13.59291 30.41283 1.000 61.48871 122 ALA B C 1
ATOM 8966 O O . ALA D 1 122 ? 48.26022 -12.68672 31.10781 1.000 61.80508 122 ALA B O 1
ATOM 8968 N N . ALA D 1 123 ? 47.09256 -14.60634 30.93608 1.000 55.75092 123 ALA B N 1
ATOM 8969 C CA . ALA D 1 123 ? 46.93552 -14.72959 32.38197 1.000 63.97356 123 ALA B CA 1
ATOM 8970 C C . ALA D 1 123 ? 48.26867 -15.01846 33.06160 1.000 75.28530 123 ALA B C 1
ATOM 8971 O O . ALA D 1 123 ? 48.52311 -14.53853 34.17302 1.000 69.36878 123 ALA B O 1
ATOM 8973 N N . LYS D 1 124 ? 49.12919 -15.80910 32.41632 1.000 68.62246 124 LYS B N 1
ATOM 8974 C CA . LYS D 1 124 ? 50.43454 -16.09531 33.00046 1.000 74.16967 124 LYS B CA 1
ATOM 8975 C C . LYS D 1 124 ? 51.36443 -14.89530 32.87625 1.000 78.93645 124 LYS B C 1
ATOM 8976 O O . LYS D 1 124 ? 52.09378 -14.56733 33.81979 1.000 75.97631 124 LYS B O 1
ATOM 8982 N N . ALA D 1 125 ? 51.34521 -14.22314 31.72192 1.000 65.75068 125 ALA B N 1
ATOM 8983 C CA . ALA D 1 125 ? 52.16439 -13.03004 31.54476 1.000 64.73715 125 ALA B CA 1
ATOM 8984 C C . ALA D 1 125 ? 51.73626 -11.90918 32.48366 1.000 69.38391 125 ALA B C 1
ATOM 8985 O O . ALA D 1 125 ? 52.57069 -11.09629 32.89790 1.000 72.91852 125 ALA B O 1
ATOM 8987 N N . SER D 1 126 ? 50.44688 -11.84457 32.82981 1.000 61.39850 126 SER B N 1
ATOM 8988 C CA . SER D 1 126 ? 49.99221 -10.82176 33.76639 1.000 71.06259 126 SER B CA 1
ATOM 8989 C C . SER D 1 126 ? 50.55849 -11.06365 35.15922 1.000 70.64894 126 SER B C 1
ATOM 8990 O O . SER D 1 126 ? 50.93970 -10.11163 35.85016 1.000 69.63550 126 SER B O 1
ATOM 8993 N N . GLN D 1 127 ? 50.60922 -12.32433 35.59859 1.000 68.96298 127 GLN B N 1
ATOM 8994 C CA . GLN D 1 127 ? 51.30098 -12.62234 36.84813 1.000 72.36880 127 GLN B CA 1
ATOM 8995 C C . GLN D 1 127 ? 52.78114 -12.28304 36.74818 1.000 69.72307 127 GLN B C 1
ATOM 8996 O O . GLN D 1 127 ? 53.37129 -11.76983 37.70492 1.000 70.84983 127 GLN B O 1
ATOM 9002 N N . HIS D 1 128 ? 53.40478 -12.57664 35.60268 1.000 77.55060 128 HIS B N 1
ATOM 9003 C CA . HIS D 1 128 ? 54.82360 -12.26429 35.44806 1.000 67.10294 128 HIS B CA 1
ATOM 9004 C C . HIS D 1 128 ? 55.06867 -10.76657 35.60253 1.000 71.61598 128 HIS B C 1
ATOM 9005 O O . HIS D 1 128 ? 56.05140 -10.35548 36.22869 1.000 70.79995 128 HIS B O 1
ATOM 9012 N N . LEU D 1 129 ? 54.19773 -9.93038 35.02715 1.000 73.14256 129 LEU B N 1
ATOM 9013 C CA . LEU D 1 129 ? 54.35269 -8.48325 35.14963 1.000 61.91108 129 LEU B CA 1
ATOM 9014 C C . LEU D 1 129 ? 53.80938 -7.92553 36.46095 1.000 68.11086 129 LEU B C 1
ATOM 9015 O O . LEU D 1 129 ? 53.98565 -6.73078 36.71977 1.000 66.78692 129 LEU B O 1
ATOM 9020 N N . GLY D 1 130 ? 53.16750 -8.74301 37.29309 1.000 60.43794 130 GLY B N 1
ATOM 9021 C CA . GLY D 1 130 ? 52.59603 -8.22770 38.52382 1.000 63.20207 130 GLY B CA 1
ATOM 9022 C C . GLY D 1 130 ? 51.32626 -7.42607 38.33478 1.000 68.88142 130 GLY B C 1
ATOM 9023 O O . GLY D 1 130 ? 51.04655 -6.52356 39.12920 1.000 70.36514 130 GLY B O 1
ATOM 9024 N N . LEU D 1 131 ? 50.54599 -7.73586 37.30223 1.000 76.28784 131 LEU B N 1
ATOM 9025 C CA . LEU D 1 131 ? 49.32048 -7.01123 36.99558 1.000 73.18419 131 LEU B CA 1
ATOM 9026 C C . LEU D 1 131 ? 48.12910 -7.67452 37.67441 1.000 63.84043 131 LEU B C 1
ATOM 9027 O O . LEU D 1 131 ? 48.07924 -8.89968 37.81104 1.000 64.06154 131 LEU B O 1
ATOM 9032 N N . LYS D 1 132 ? 47.16615 -6.85576 38.09561 1.000 68.41004 132 LYS B N 1
ATOM 9033 C CA . LYS D 1 132 ? 45.97016 -7.35269 38.76531 1.000 66.93836 132 LYS B CA 1
ATOM 9034 C C . LYS D 1 132 ? 44.77856 -7.52460 37.83454 1.000 70.61587 132 LYS B C 1
ATOM 9035 O O . LYS D 1 132 ? 43.91025 -8.35922 38.11101 1.000 59.52581 132 LYS B O 1
ATOM 9041 N N . SER D 1 133 ? 44.71176 -6.76137 36.74546 1.000 67.05958 133 SER B N 1
ATOM 9042 C CA . SER D 1 133 ? 43.56230 -6.76100 35.85405 1.000 70.23181 133 SER B CA 1
ATOM 9043 C C . SER D 1 133 ? 43.98794 -7.09969 34.43169 1.000 68.90689 133 SER B C 1
ATOM 9044 O O . SER D 1 133 ? 45.16780 -7.02160 34.07683 1.000 59.36224 133 SER B O 1
ATOM 9047 N N . HIS D 1 134 ? 43.00939 -7.50650 33.62273 1.000 65.00696 134 HIS B N 1
ATOM 9048 C CA . HIS D 1 134 ? 43.25404 -7.77140 32.21106 1.000 66.78608 134 HIS B CA 1
ATOM 9049 C C . HIS D 1 134 ? 41.99545 -7.44859 31.41616 1.000 60.26688 134 HIS B C 1
ATOM 9050 O O . HIS D 1 134 ? 40.89470 -7.85106 31.80419 1.000 56.85598 134 HIS B O 1
ATOM 9057 N N . ALA D 1 135 ? 42.16603 -6.74082 30.30178 1.000 49.42198 135 ALA B N 1
ATOM 9058 C CA . ALA D 1 135 ? 41.05977 -6.24972 29.49155 1.000 46.84146 135 ALA B CA 1
ATOM 9059 C C . ALA D 1 135 ? 40.85967 -7.12422 28.25987 1.000 56.58809 135 ALA B C 1
ATOM 9060 O O . ALA D 1 135 ? 41.82894 -7.52672 27.61000 1.000 59.34650 135 ALA B O 1
ATOM 9062 N N . SER D 1 136 ? 39.59826 -7.40014 27.92932 1.000 56.81751 136 SER B N 1
ATOM 9063 C CA . SER D 1 136 ? 39.29098 -8.25615 26.78992 1.000 66.10327 136 SER B CA 1
ATOM 9064 C C . SER D 1 136 ? 37.83649 -8.06181 26.37757 1.000 60.24984 136 SER B C 1
ATOM 9065 O O . SER D 1 136 ? 37.05726 -7.38766 27.05540 1.000 61.87633 136 SER B O 1
ATOM 9068 N N . PHE D 1 137 ? 37.48989 -8.66132 25.24103 1.000 56.70359 137 PHE B N 1
ATOM 9069 C CA . PHE D 1 137 ? 36.12033 -8.77169 24.76059 1.000 51.86853 137 PHE B CA 1
ATOM 9070 C C . PHE D 1 137 ? 35.60022 -10.18958 24.97336 1.000 58.10490 137 PHE B C 1
ATOM 9071 O O . PHE D 1 137 ? 36.35530 -11.12510 25.24601 1.000 60.88555 137 PHE B O 1
ATOM 9079 N N . SER D 1 138 ? 34.28429 -10.34249 24.82655 1.000 50.63224 138 SER B N 1
ATOM 9080 C CA . SER D 1 138 ? 33.62815 -11.62098 25.05833 1.000 49.55628 138 SER B CA 1
ATOM 9081 C C . SER D 1 138 ? 33.30259 -12.37961 23.77858 1.000 51.41936 138 SER B C 1
ATOM 9082 O O . SER D 1 138 ? 33.09033 -13.59569 23.83788 1.000 61.60018 138 SER B O 1
ATOM 9085 N N . GLY D 1 139 ? 33.26567 -11.70545 22.63368 1.000 49.83064 139 GLY B N 1
ATOM 9086 C CA . GLY D 1 139 ? 32.79358 -12.31209 21.40891 1.000 53.89249 139 GLY B CA 1
ATOM 9087 C C . GLY D 1 139 ? 31.28014 -12.28236 21.31826 1.000 58.56778 139 GLY B C 1
ATOM 9088 O O . GLY D 1 139 ? 30.57036 -11.89509 22.24791 1.000 53.19267 139 GLY B O 1
ATOM 9089 N N . ALA D 1 140 ? 30.77360 -12.70732 20.16381 1.000 66.19485 140 ALA B N 1
ATOM 9090 C CA . ALA D 1 140 ? 29.33753 -12.66085 19.92628 1.000 67.50118 140 ALA B CA 1
ATOM 9091 C C . ALA D 1 140 ? 28.91284 -13.82865 19.05208 1.000 67.63679 140 ALA B C 1
ATOM 9092 O O . ALA D 1 140 ? 29.47900 -14.04318 17.97595 1.000 59.31700 140 ALA B O 1
ATOM 9094 N N . LEU D 1 141 ? 27.91962 -14.57812 19.52753 1.000 66.83585 141 LEU B N 1
ATOM 9095 C CA . LEU D 1 141 ? 27.24329 -15.59553 18.73637 1.000 67.95664 141 LEU B CA 1
ATOM 9096 C C . LEU D 1 141 ? 25.84733 -15.18724 18.29631 1.000 59.34542 141 LEU B C 1
ATOM 9097 O O . LEU D 1 141 ? 25.36398 -15.68874 17.27988 1.000 64.60198 141 LEU B O 1
ATOM 9102 N N . ALA D 1 142 ? 25.18763 -14.29681 19.03953 1.000 59.93459 142 ALA B N 1
ATOM 9103 C CA . ALA D 1 142 ? 23.78902 -13.96075 18.80142 1.000 61.40867 142 ALA B CA 1
ATOM 9104 C C . ALA D 1 142 ? 23.57014 -12.50841 18.38939 1.000 49.97648 142 ALA B C 1
ATOM 9105 O O . ALA D 1 142 ? 22.41528 -12.07488 18.30244 1.000 50.05789 142 ALA B O 1
ATOM 9107 N N . TRP D 1 143 ? 24.63325 -11.74257 18.14331 1.000 47.46455 143 TRP B N 1
ATOM 9108 C CA . TRP D 1 143 ? 24.45202 -10.33837 17.77963 1.000 43.25335 143 TRP B CA 1
ATOM 9109 C C . TRP D 1 143 ? 23.58118 -10.11096 16.54457 1.000 45.94613 143 TRP B C 1
ATOM 9110 O O . TRP D 1 143 ? 22.81799 -9.12903 16.54563 1.000 42.74453 143 TRP B O 1
ATOM 9121 N N . PRO D 1 144 ? 23.63865 -10.92240 15.47933 1.000 49.61000 144 PRO B N 1
ATOM 9122 C CA . PRO D 1 144 ? 22.71807 -10.69095 14.34939 1.000 38.95497 144 PRO B CA 1
ATOM 9123 C C . PRO D 1 144 ? 21.25085 -10.72356 14.73349 1.000 50.49069 144 PRO B C 1
ATOM 9124 O O . PRO D 1 144 ? 20.41847 -10.20255 13.98066 1.000 46.32043 144 PRO B O 1
ATOM 9128 N N . PHE D 1 145 ? 20.90596 -11.29770 15.88594 1.000 48.70490 145 PHE B N 1
ATOM 9129 C CA . PHE D 1 145 ? 19.52200 -11.42742 16.32155 1.000 45.18238 145 PHE B CA 1
ATOM 9130 C C . PHE D 1 145 ? 19.19925 -10.49096 17.48442 1.000 47.65332 145 PHE B C 1
ATOM 9131 O O . PHE D 1 145 ? 18.35313 -10.80360 18.32572 1.000 50.90932 145 PHE B O 1
ATOM 9139 N N . ILE D 1 146 ? 19.86584 -9.33403 17.53689 1.000 43.37242 146 ILE B N 1
ATOM 9140 C CA . ILE D 1 146 ? 19.67037 -8.40673 18.64819 1.000 42.37558 146 ILE B CA 1
ATOM 9141 C C . ILE D 1 146 ? 18.24882 -7.84531 18.64312 1.000 51.78758 146 ILE B C 1
ATOM 9142 O O . ILE D 1 146 ? 17.64564 -7.64419 19.70405 1.000 45.07146 146 ILE B O 1
ATOM 9147 N N . TYR D 1 147 ? 17.68265 -7.59894 17.45628 1.000 46.68339 147 TYR B N 1
ATOM 9148 C CA . TYR D 1 147 ? 16.29419 -7.15437 17.42116 1.000 47.80008 147 TYR B CA 1
ATOM 9149 C C . TYR D 1 147 ? 15.37200 -8.31933 17.08278 1.000 46.07703 147 TYR B C 1
ATOM 9150 O O . TYR D 1 147 ? 15.66653 -9.09859 16.16785 1.000 51.59699 147 TYR B O 1
ATOM 9159 N N . PRO D 1 148 ? 14.24668 -8.45919 17.79611 1.000 51.67021 148 PRO B N 1
ATOM 9160 C CA . PRO D 1 148 ? 13.36891 -9.62204 17.58283 1.000 56.24957 148 PRO B CA 1
ATOM 9161 C C . PRO D 1 148 ? 12.59251 -9.58684 16.27312 1.000 49.67843 148 PRO B C 1
ATOM 9162 O O . PRO D 1 148 ? 11.37909 -9.81196 16.26814 1.000 54.28607 148 PRO B O 1
ATOM 9166 N N . TRP D 1 149 ? 13.27015 -9.32154 15.15762 1.000 63.07961 149 TRP B N 1
ATOM 9167 C CA . TRP D 1 149 ? 12.63859 -9.42071 13.84619 1.000 55.70716 149 TRP B CA 1
ATOM 9168 C C . TRP D 1 149 ? 13.64588 -9.95231 12.83183 1.000 60.23866 149 TRP B C 1
ATOM 9169 O O . TRP D 1 149 ? 14.61345 -9.25679 12.49291 1.000 54.84249 149 TRP B O 1
ATOM 9180 N N . PRO D 1 150 ? 13.46072 -11.17939 12.32353 1.000 63.53671 150 PRO B N 1
ATOM 9181 C CA . PRO D 1 150 ? 12.33477 -12.10058 12.56398 1.000 64.82585 150 PRO B CA 1
ATOM 9182 C C . PRO D 1 150 ? 12.26130 -12.59210 14.00775 1.000 65.07227 150 PRO B C 1
ATOM 9183 O O . PRO D 1 150 ? 13.25123 -12.55052 14.73415 1.000 60.75178 150 PRO B O 1
ATOM 9187 N N . GLN D 1 151 ? 11.08593 -13.04404 14.43866 1.000 57.09385 151 GLN B N 1
ATOM 9188 C CA . GLN D 1 151 ? 10.88715 -13.43034 15.82914 1.000 69.29638 151 GLN B CA 1
ATOM 9189 C C . GLN D 1 151 ? 11.83488 -14.56037 16.21978 1.000 69.15888 151 GLN B C 1
ATOM 9190 O O . GLN D 1 151 ? 12.05074 -15.50690 15.45822 1.000 78.88240 151 GLN B O 1
ATOM 9196 N N . ARG D 1 152 ? 12.40859 -14.45136 17.41362 1.000 59.29551 152 ARG B N 1
ATOM 9197 C CA . ARG D 1 152 ? 13.42714 -15.40356 17.84949 1.000 71.47761 152 ARG B CA 1
ATOM 9198 C C . ARG D 1 152 ? 12.78631 -16.71600 18.28534 1.000 67.75822 152 ARG B C 1
ATOM 9199 O O . ARG D 1 152 ? 11.83626 -16.70266 19.07547 1.000 68.68597 152 ARG B O 1
ATOM 9207 N N . PRO D 1 153 ? 13.26905 -17.85510 17.79502 1.000 64.58007 153 PRO B N 1
ATOM 9208 C CA . PRO D 1 153 ? 12.74588 -19.14133 18.26107 1.000 54.68454 153 PRO B CA 1
ATOM 9209 C C . PRO D 1 153 ? 13.09405 -19.37393 19.72259 1.000 59.20561 153 PRO B C 1
ATOM 9210 O O . PRO D 1 153 ? 14.05421 -18.81898 20.26207 1.000 57.78326 153 PRO B O 1
ATOM 9214 N N . ALA D 1 154 ? 12.28569 -20.21087 20.36661 1.000 60.70080 154 ALA B N 1
ATOM 9215 C CA . ALA D 1 154 ? 12.50567 -20.51935 21.77222 1.000 56.06471 154 ALA B CA 1
ATOM 9216 C C . ALA D 1 154 ? 13.83195 -21.24553 21.95062 1.000 48.87197 154 ALA B C 1
ATOM 9217 O O . ALA D 1 154 ? 14.15352 -22.17094 21.19878 1.000 56.95461 154 ALA B O 1
ATOM 9219 N N . GLY D 1 155 ? 14.60755 -20.81647 22.94623 1.000 50.13805 155 GLY B N 1
ATOM 9220 C CA . GLY D 1 155 ? 15.87177 -21.44408 23.26543 1.000 47.48933 155 GLY B CA 1
ATOM 9221 C C . GLY D 1 155 ? 17.07896 -20.91042 22.52088 1.000 52.76489 155 GLY B C 1
ATOM 9222 O O . GLY D 1 155 ? 18.20800 -21.30179 22.84861 1.000 47.04732 155 GLY B O 1
ATOM 9223 N N . LEU D 1 156 ? 16.88661 -20.02835 21.53756 1.000 46.49090 156 LEU B N 1
ATOM 9224 C CA . LEU D 1 156 ? 18.02126 -19.52194 20.77123 1.000 59.85334 156 LEU B CA 1
ATOM 9225 C C . LEU D 1 156 ? 18.96860 -18.72285 21.65849 1.000 49.51383 156 LEU B C 1
ATOM 9226 O O . LEU D 1 156 ? 20.18352 -18.95117 21.65405 1.000 53.97106 156 LEU B O 1
ATOM 9231 N N . VAL D 1 157 ? 18.42885 -17.77152 22.42189 1.000 48.83580 157 VAL B N 1
ATOM 9232 C CA . VAL D 1 157 ? 19.26770 -16.95248 23.29054 1.000 46.98767 157 VAL B CA 1
ATOM 9233 C C . VAL D 1 157 ? 19.89564 -17.79947 24.38958 1.000 56.64626 157 VAL B C 1
ATOM 9234 O O . VAL D 1 157 ? 21.09068 -17.66872 24.68376 1.000 56.81122 157 VAL B O 1
ATOM 9238 N N . GLU D 1 158 ? 19.11068 -18.68903 25.00562 1.000 58.46441 158 GLU B N 1
ATOM 9239 C CA . GLU D 1 158 ? 19.63564 -19.48249 26.11220 1.000 62.96590 158 GLU B CA 1
ATOM 9240 C C . GLU D 1 158 ? 20.74038 -20.43078 25.65803 1.000 63.51731 158 GLU B C 1
ATOM 9241 O O . GLU D 1 158 ? 21.69317 -20.67497 26.40823 1.000 61.47442 158 GLU B O 1
ATOM 9247 N N . MET D 1 159 ? 20.64439 -20.96427 24.43790 1.000 61.92434 159 MET B N 1
ATOM 9248 C CA . MET D 1 159 ? 21.72208 -21.80508 23.92614 1.000 53.77949 159 MET B CA 1
ATOM 9249 C C . MET D 1 159 ? 22.99271 -20.99714 23.69355 1.000 62.13788 159 MET B C 1
ATOM 9250 O O . MET D 1 159 ? 24.10009 -21.48362 23.95467 1.000 61.05439 159 MET B O 1
ATOM 9255 N N . ALA D 1 160 ? 22.85246 -19.76245 23.20118 1.000 57.44320 160 ALA B N 1
ATOM 9256 C CA . ALA D 1 160 ? 24.02084 -18.92665 22.94107 1.000 57.62722 160 ALA B CA 1
ATOM 9257 C C . ALA D 1 160 ? 24.79858 -18.63907 24.21897 1.000 60.48896 160 ALA B C 1
ATOM 9258 O O . ALA D 1 160 ? 26.03425 -18.69869 24.22840 1.000 53.76619 160 ALA B O 1
ATOM 9260 N N . PHE D 1 161 ? 24.09565 -18.32571 25.30959 1.000 59.27067 161 PHE B N 1
ATOM 9261 C CA . PHE D 1 161 ? 24.78346 -18.02004 26.55891 1.000 61.42212 161 PHE B CA 1
ATOM 9262 C C . PHE D 1 161 ? 25.31580 -19.27096 27.24599 1.000 61.92754 161 PHE B C 1
ATOM 9263 O O . PHE D 1 161 ? 26.32566 -19.19580 27.95438 1.000 58.24882 161 PHE B O 1
ATOM 9271 N N . ALA D 1 162 ? 24.65932 -20.41895 27.05823 1.000 65.00981 162 ALA B N 1
ATOM 9272 C CA . ALA D 1 162 ? 25.21798 -21.67173 27.55653 1.000 63.52163 162 ALA B CA 1
ATOM 9273 C C . ALA D 1 162 ? 26.52936 -21.99967 26.85394 1.000 57.28672 162 ALA B C 1
ATOM 9274 O O . ALA D 1 162 ? 27.48820 -22.45081 27.49004 1.000 62.17652 162 ALA B O 1
ATOM 9276 N N . GLU D 1 163 ? 26.58481 -21.78579 25.53651 1.000 60.85212 163 GLU B N 1
ATOM 9277 C CA . GLU D 1 163 ? 27.81524 -22.02221 24.78712 1.000 65.40193 163 GLU B CA 1
ATOM 9278 C C . GLU D 1 163 ? 28.90047 -21.02407 25.16797 1.000 62.60524 163 GLU B C 1
ATOM 9279 O O . GLU D 1 163 ? 30.08164 -21.38152 25.25726 1.000 67.10516 163 GLU B O 1
ATOM 9285 N N . LEU D 1 164 ? 28.52011 -19.76317 25.37310 1.000 52.36198 164 LEU B N 1
ATOM 9286 C CA . LEU D 1 164 ? 29.49513 -18.73899 25.73305 1.000 63.74743 164 LEU B CA 1
ATOM 9287 C C . LEU D 1 164 ? 30.15925 -19.05712 27.06916 1.000 57.29811 164 LEU B C 1
ATOM 9288 O O . LEU D 1 164 ? 31.37513 -18.89126 27.22369 1.000 57.69401 164 LEU B O 1
ATOM 9293 N N . GLY D 1 165 ? 29.36895 -19.48796 28.05481 1.000 59.83551 165 GLY B N 1
ATOM 9294 C CA . GLY D 1 165 ? 29.93699 -19.89635 29.33035 1.000 59.17805 165 GLY B CA 1
ATOM 9295 C C . GLY D 1 165 ? 30.82179 -21.12484 29.21504 1.000 76.45521 165 GLY B C 1
ATOM 9296 O O . GLY D 1 165 ? 31.82834 -21.24446 29.92073 1.000 77.62415 165 GLY B O 1
ATOM 9297 N N . LYS D 1 166 ? 30.45257 -22.05875 28.33146 1.000 67.50972 166 LYS B N 1
ATOM 9298 C CA . LYS D 1 166 ? 31.23834 -23.27484 28.14123 1.000 61.58068 166 LYS B CA 1
ATOM 9299 C C . LYS D 1 166 ? 32.64174 -22.97119 27.63844 1.000 62.91193 166 LYS B C 1
ATOM 9300 O O . LYS D 1 166 ? 33.59277 -23.68147 27.98380 1.000 75.42320 166 LYS B O 1
ATOM 9306 N N . ARG D 1 167 ? 32.79425 -21.91762 26.84055 1.000 58.07274 167 ARG B N 1
ATOM 9307 C CA . ARG D 1 167 ? 34.08943 -21.56762 26.27536 1.000 54.87843 167 ARG B CA 1
ATOM 9308 C C . ARG D 1 167 ? 34.93202 -20.71752 27.21333 1.000 55.19308 167 ARG B C 1
ATOM 9309 O O . ARG D 1 167 ? 36.16385 -20.81005 27.18120 1.000 59.68638 167 ARG B O 1
ATOM 9317 N N . TRP D 1 168 ? 34.30446 -19.89353 28.04915 1.000 60.60243 168 TRP B N 1
ATOM 9318 C CA . TRP D 1 168 ? 35.05709 -18.98181 28.89740 1.000 59.10721 168 TRP B CA 1
ATOM 9319 C C . TRP D 1 168 ? 35.38570 -19.55138 30.27018 1.000 60.31338 168 TRP B C 1
ATOM 9320 O O . TRP D 1 168 ? 36.34306 -19.08350 30.89839 1.000 60.85257 168 TRP B O 1
ATOM 9331 N N . THR D 1 169 ? 34.62960 -20.53887 30.75296 1.000 51.36092 169 THR B N 1
ATOM 9332 C CA . THR D 1 169 ? 34.93134 -21.11275 32.06408 1.000 63.99815 169 THR B CA 1
ATOM 9333 C C . THR D 1 169 ? 36.32353 -21.73233 32.12984 1.000 59.62975 169 THR B C 1
ATOM 9334 O O . THR D 1 169 ? 37.03447 -21.48368 33.11887 1.000 60.11828 169 THR B O 1
ATOM 9338 N N . PRO D 1 170 ? 36.77902 -22.53000 31.15145 1.000 64.74563 170 PRO B N 1
ATOM 9339 C CA . PRO D 1 170 ? 38.18419 -22.97627 31.19171 1.000 58.19773 170 PRO B CA 1
ATOM 9340 C C . PRO D 1 170 ? 39.17951 -21.82937 31.23990 1.000 63.42481 170 PRO B C 1
ATOM 9341 O O . PRO D 1 170 ? 40.16457 -21.89887 31.98470 1.000 70.56535 170 PRO B O 1
ATOM 9345 N N . ILE D 1 171 ? 38.96125 -20.78094 30.44331 1.000 59.67902 171 ILE B N 1
ATOM 9346 C CA . ILE D 1 171 ? 39.85608 -19.62666 30.46566 1.000 65.13448 171 ILE B CA 1
ATOM 9347 C C . ILE D 1 171 ? 39.79808 -18.92692 31.81879 1.000 59.39636 171 ILE B C 1
ATOM 9348 O O . ILE D 1 171 ? 40.82820 -18.51110 32.36503 1.000 55.38965 171 ILE B O 1
ATOM 9353 N N . LEU D 1 172 ? 38.59391 -18.78130 32.37838 1.000 56.44544 172 LEU B N 1
ATOM 9354 C CA . LEU D 1 172 ? 38.44977 -18.12175 33.67287 1.000 62.90935 172 LEU B CA 1
ATOM 9355 C C . LEU D 1 172 ? 39.15665 -18.88798 34.78459 1.000 67.69145 172 LEU B C 1
ATOM 9356 O O . LEU D 1 172 ? 39.67850 -18.27523 35.72396 1.000 69.52190 172 LEU B O 1
ATOM 9361 N N . ASP D 1 173 ? 39.18314 -20.22048 34.69931 1.000 60.75152 173 ASP B N 1
ATOM 9362 C CA . ASP D 1 173 ? 39.89062 -21.01497 35.69914 1.000 65.61817 173 ASP B CA 1
ATOM 9363 C C . ASP D 1 173 ? 41.39494 -20.76910 35.63820 1.000 68.81414 173 ASP B C 1
ATOM 9364 O O . ASP D 1 173 ? 42.07480 -20.77177 36.67124 1.000 69.44510 173 ASP B O 1
ATOM 9369 N N . THR D 1 174 ? 41.93324 -20.55874 34.43636 1.000 59.20155 174 THR B N 1
ATOM 9370 C CA . THR D 1 174 ? 43.34897 -20.23084 34.31058 1.000 55.60516 174 THR B CA 1
ATOM 9371 C C . THR D 1 174 ? 43.66202 -18.88625 34.96131 1.000 73.59089 174 THR B C 1
ATOM 9372 O O . THR D 1 174 ? 44.71825 -18.72107 35.57841 1.000 65.68417 174 THR B O 1
ATOM 9376 N N . PHE D 1 175 ? 42.76047 -17.90808 34.82928 1.000 72.49445 175 PHE B N 1
ATOM 9377 C CA . PHE D 1 175 ? 42.97706 -16.61097 35.46713 1.000 60.03188 175 PHE B CA 1
ATOM 9378 C C . PHE D 1 175 ? 42.89700 -16.71873 36.98191 1.000 67.40348 175 PHE B C 1
ATOM 9379 O O . PHE D 1 175 ? 43.54989 -15.94968 37.69723 1.000 66.87102 175 PHE B O 1
ATOM 9387 N N . GLU D 1 176 ? 42.10776 -17.66053 37.48833 1.000 62.06868 176 GLU B N 1
ATOM 9388 C CA . GLU D 1 176 ? 42.07805 -17.88430 38.92683 1.000 77.86822 176 GLU B CA 1
ATOM 9389 C C . GLU D 1 176 ? 43.40181 -18.46264 39.41909 1.000 82.22635 176 GLU B C 1
ATOM 9390 O O . GLU D 1 176 ? 43.87355 -18.10409 40.50704 1.000 70.14295 176 GLU B O 1
ATOM 9396 N N . GLU D 1 177 ? 44.02717 -19.34454 38.62835 1.000 74.32644 177 GLU B N 1
ATOM 9397 C CA . GLU D 1 177 ? 45.28685 -19.94350 39.06229 1.000 75.65236 177 GLU B CA 1
ATOM 9398 C C . GLU D 1 177 ? 46.39218 -18.90301 39.18316 1.000 78.37592 177 GLU B C 1
ATOM 9399 O O . GLU D 1 177 ? 47.36236 -19.10205 39.92337 1.000 72.58032 177 GLU B O 1
ATOM 9405 N N . ASN D 1 178 ? 46.26841 -17.79554 38.45632 1.000 71.39473 178 ASN B N 1
ATOM 9406 C CA . ASN D 1 178 ? 47.26806 -16.74093 38.45283 1.000 61.59898 178 ASN B CA 1
ATOM 9407 C C . ASN D 1 178 ? 46.86553 -15.52889 39.28497 1.000 68.14326 178 ASN B C 1
ATOM 9408 O O . ASN D 1 178 ? 47.67554 -14.60912 39.44382 1.000 67.13010 178 ASN B O 1
ATOM 9413 N N . GLY D 1 179 ? 45.64597 -15.50132 39.81227 1.000 68.88746 179 GLY B N 1
ATOM 9414 C CA . GLY D 1 179 ? 45.20558 -14.38907 40.63911 1.000 66.40670 179 GLY B CA 1
ATOM 9415 C C . GLY D 1 179 ? 44.99109 -13.09375 39.88569 1.000 69.71148 179 GLY B C 1
ATOM 9416 O O . GLY D 1 179 ? 45.33413 -12.02069 40.39759 1.000 65.66823 179 GLY B O 1
ATOM 9417 N N . VAL D 1 180 ? 44.42030 -13.16311 38.68557 1.000 68.53219 180 VAL B N 1
ATOM 9418 C CA . VAL D 1 180 ? 44.21716 -11.99596 37.83762 1.000 70.84199 180 VAL B CA 1
ATOM 9419 C C . VAL D 1 180 ? 42.73807 -11.88829 37.49422 1.000 64.36319 180 VAL B C 1
ATOM 9420 O O . VAL D 1 180 ? 42.09377 -12.88925 37.16210 1.000 64.01691 180 VAL B O 1
ATOM 9424 N N . ASP D 1 181 ? 42.20446 -10.67082 37.57253 1.000 62.75114 181 ASP B N 1
ATOM 9425 C CA . ASP D 1 181 ? 40.81922 -10.42089 37.20055 1.000 66.37012 181 ASP B CA 1
ATOM 9426 C C . ASP D 1 181 ? 40.70191 -10.21713 35.69549 1.000 65.71385 181 ASP B C 1
ATOM 9427 O O . ASP D 1 181 ? 41.52913 -9.54093 35.07700 1.000 64.77182 181 ASP B O 1
ATOM 9432 N N . LEU D 1 182 ? 39.66568 -10.80850 35.10974 1.000 61.81284 182 LEU B N 1
ATOM 9433 C CA . LEU D 1 182 ? 39.37459 -10.67219 33.68866 1.000 56.88546 182 LEU B CA 1
ATOM 9434 C C . LEU D 1 182 ? 38.21756 -9.69029 33.52447 1.000 59.37865 182 LEU B C 1
ATOM 9435 O O . LEU D 1 182 ? 37.11419 -9.93707 34.02416 1.000 60.43957 182 LEU B O 1
ATOM 9440 N N . CYS D 1 183 ? 38.47560 -8.57189 32.84668 1.000 58.56152 183 CYS B N 1
ATOM 9441 C CA . CYS D 1 183 ? 37.52590 -7.46525 32.74132 1.000 51.37925 183 CYS B CA 1
ATOM 9442 C C . CYS D 1 183 ? 36.98410 -7.38240 31.31800 1.000 48.05878 183 CYS B C 1
ATOM 9443 O O . CYS D 1 183 ? 37.71516 -7.01848 30.39009 1.000 46.04441 183 CYS B O 1
ATOM 9446 N N . TYR D 1 184 ? 35.70400 -7.70849 31.15066 1.000 50.73406 184 TYR B N 1
ATOM 9447 C CA . TYR D 1 184 ? 35.04833 -7.58078 29.85616 1.000 52.06931 184 TYR B CA 1
ATOM 9448 C C . TYR D 1 184 ? 34.55257 -6.15580 29.65689 1.000 46.93570 184 TYR B C 1
ATOM 9449 O O . TYR D 1 184 ? 33.98416 -5.54904 30.56925 1.000 51.06746 184 TYR B O 1
ATOM 9458 N N . GLU D 1 185 ? 34.75200 -5.62693 28.45374 1.000 49.78400 185 GLU B N 1
ATOM 9459 C CA . GLU D 1 185 ? 34.22183 -4.31636 28.09878 1.000 51.96047 185 GLU B CA 1
ATOM 9460 C C . GLU D 1 185 ? 32.88095 -4.49768 27.39666 1.000 49.89343 185 GLU B C 1
ATOM 9461 O O . GLU D 1 185 ? 32.81685 -5.09554 26.31738 1.000 52.81048 185 GLU B O 1
ATOM 9467 N N . LEU D 1 186 ? 31.81425 -3.99891 28.01585 1.000 49.40609 186 LEU B N 1
ATOM 9468 C CA . LEU D 1 186 ? 30.48315 -4.09097 27.42758 1.000 47.72561 186 LEU B CA 1
ATOM 9469 C C . LEU D 1 186 ? 30.39716 -3.16999 26.21246 1.000 51.18500 186 LEU B C 1
ATOM 9470 O O . LEU D 1 186 ? 30.54573 -1.95028 26.33457 1.000 44.83558 186 LEU B O 1
ATOM 9475 N N . HIS D 1 187 ? 30.14558 -3.75516 25.03963 1.000 45.73045 187 HIS B N 1
ATOM 9476 C CA . HIS D 1 187 ? 30.40268 -3.10597 23.76777 1.000 41.35921 187 HIS B CA 1
ATOM 9477 C C . HIS D 1 187 ? 29.40603 -3.61608 22.73761 1.000 45.81675 187 HIS B C 1
ATOM 9478 O O . HIS D 1 187 ? 29.05433 -4.80321 22.76961 1.000 50.16572 187 HIS B O 1
ATOM 9485 N N . PRO D 1 188 ? 28.91233 -2.76149 21.84281 1.000 47.51101 188 PRO B N 1
ATOM 9486 C CA . PRO D 1 188 ? 28.05539 -3.25700 20.75861 1.000 50.51346 188 PRO B CA 1
ATOM 9487 C C . PRO D 1 188 ? 28.80733 -4.25641 19.89283 1.000 54.00479 188 PRO B C 1
ATOM 9488 O O . PRO D 1 188 ? 30.03026 -4.19016 19.74777 1.000 50.04133 188 PRO B O 1
ATOM 9492 N N . GLY D 1 189 ? 28.05966 -5.18806 19.30739 1.000 47.37915 189 GLY B N 1
ATOM 9493 C CA . GLY D 1 189 ? 28.67667 -6.28077 18.58445 1.000 45.32609 189 GLY B CA 1
ATOM 9494 C C . GLY D 1 189 ? 29.22458 -7.38360 19.45919 1.000 52.97436 189 GLY B C 1
ATOM 9495 O O . GLY D 1 189 ? 29.91292 -8.27564 18.95121 1.000 61.01785 189 GLY B O 1
ATOM 9496 N N . GLU D 1 190 ? 28.95815 -7.34067 20.75974 1.000 56.69719 190 GLU B N 1
ATOM 9497 C CA . GLU D 1 190 ? 29.30793 -8.40526 21.68401 1.000 53.02411 190 GLU B CA 1
ATOM 9498 C C . GLU D 1 190 ? 28.03743 -8.92786 22.33055 1.000 52.25368 190 GLU B C 1
ATOM 9499 O O . GLU D 1 190 ? 27.03370 -8.21455 22.42233 1.000 54.40830 190 GLU B O 1
ATOM 9505 N N . ASP D 1 191 ? 28.08330 -10.18369 22.77591 1.000 54.70679 191 ASP B N 1
ATOM 9506 C CA . ASP D 1 191 ? 26.96547 -10.70687 23.54948 1.000 54.92722 191 ASP B CA 1
ATOM 9507 C C . ASP D 1 191 ? 26.83915 -9.97885 24.87919 1.000 59.70103 191 ASP B C 1
ATOM 9508 O O . ASP D 1 191 ? 25.72626 -9.80496 25.38925 1.000 53.11473 191 ASP B O 1
ATOM 9513 N N . LEU D 1 192 ? 27.96177 -9.52441 25.43414 1.000 52.77888 192 LEU B N 1
ATOM 9514 C CA . LEU D 1 192 ? 27.97939 -8.69767 26.64016 1.000 47.94523 192 LEU B CA 1
ATOM 9515 C C . LEU D 1 192 ? 28.02482 -7.23595 26.21075 1.000 52.96398 192 LEU B C 1
ATOM 9516 O O . LEU D 1 192 ? 29.09241 -6.67127 25.96932 1.000 52.40508 192 LEU B O 1
ATOM 9521 N N . HIS D 1 193 ? 26.84910 -6.61471 26.09602 1.000 52.47207 193 HIS B N 1
ATOM 9522 C CA . HIS D 1 193 ? 26.75385 -5.22000 25.68346 1.000 50.47214 193 HIS B CA 1
ATOM 9523 C C . HIS D 1 193 ? 25.98504 -4.34228 26.66400 1.000 50.02678 193 HIS B C 1
ATOM 9524 O O . HIS D 1 193 ? 25.84016 -3.14174 26.40621 1.000 55.73552 193 HIS B O 1
ATOM 9531 N N . ASP D 1 194 ? 25.48125 -4.89446 27.76440 1.000 49.90904 194 ASP B N 1
ATOM 9532 C CA . ASP D 1 194 ? 24.87636 -4.09357 28.82577 1.000 44.46764 194 ASP B CA 1
ATOM 9533 C C . ASP D 1 194 ? 24.86989 -4.91888 30.11228 1.000 54.53934 194 ASP B C 1
ATOM 9534 O O . ASP D 1 194 ? 25.44356 -6.01159 30.17272 1.000 51.52236 194 ASP B O 1
ATOM 9539 N N . GLY D 1 195 ? 24.21052 -4.39354 31.14691 1.000 49.23563 195 GLY B N 1
ATOM 9540 C CA . GLY D 1 195 ? 24.23989 -5.05170 32.44467 1.000 46.59136 195 GLY B CA 1
ATOM 9541 C C . GLY D 1 195 ? 23.39843 -6.31404 32.50572 1.000 50.67279 195 GLY B C 1
ATOM 9542 O O . GLY D 1 195 ? 23.75899 -7.27346 33.19244 1.000 53.33030 195 GLY B O 1
ATOM 9543 N N . ILE D 1 196 ? 22.26211 -6.32915 31.80175 1.000 53.74564 196 ILE B N 1
ATOM 9544 C CA . ILE D 1 196 ? 21.38489 -7.49993 31.81742 1.000 51.18063 196 ILE B CA 1
ATOM 9545 C C . ILE D 1 196 ? 22.10209 -8.72163 31.25045 1.000 56.96375 196 ILE B C 1
ATOM 9546 O O . ILE D 1 196 ? 22.01839 -9.82334 31.80894 1.000 46.90583 196 ILE B O 1
ATOM 9551 N N . THR D 1 197 ? 22.82284 -8.54933 30.13816 1.000 45.56143 197 THR B N 1
ATOM 9552 C CA . THR D 1 197 ? 23.53144 -9.67764 29.54167 1.000 45.81031 197 THR B CA 1
ATOM 9553 C C . THR D 1 197 ? 24.72241 -10.11165 30.38996 1.000 52.18806 197 THR B C 1
ATOM 9554 O O . THR D 1 197 ? 25.07576 -11.29611 30.39386 1.000 56.87020 197 THR B O 1
ATOM 9558 N N . PHE D 1 198 ? 25.36142 -9.17682 31.09856 1.000 46.90041 198 PHE B N 1
ATOM 9559 C CA . PHE D 1 198 ? 26.44811 -9.55221 31.99892 1.000 53.49299 198 PHE B CA 1
ATOM 9560 C C . PHE D 1 198 ? 25.93900 -10.42778 33.13557 1.000 52.18439 198 PHE B C 1
ATOM 9561 O O . PHE D 1 198 ? 26.59800 -11.39720 33.52860 1.000 57.72650 198 PHE B O 1
ATOM 9569 N N . GLU D 1 199 ? 24.76476 -10.09976 33.67504 1.000 52.64119 199 GLU B N 1
ATOM 9570 C CA . GLU D 1 199 ? 24.17331 -10.91810 34.72780 1.000 58.15200 199 GLU B CA 1
ATOM 9571 C C . GLU D 1 199 ? 23.85146 -12.31830 34.21995 1.000 54.61339 199 GLU B C 1
ATOM 9572 O O . GLU D 1 199 ? 24.02002 -13.30521 34.94550 1.000 63.92991 199 GLU B O 1
ATOM 9578 N N . ARG D 1 200 ? 23.38993 -12.42219 32.97060 1.000 57.22901 200 ARG B N 1
ATOM 9579 C CA . ARG D 1 200 ? 23.09980 -13.72701 32.38300 1.000 54.91276 200 ARG B CA 1
ATOM 9580 C C . ARG D 1 200 ? 24.37493 -14.53526 32.18344 1.000 49.56123 200 ARG B C 1
ATOM 9581 O O . ARG D 1 200 ? 24.38921 -15.75200 32.40075 1.000 62.06493 200 ARG B O 1
ATOM 9589 N N . PHE D 1 201 ? 25.45140 -13.87303 31.75670 1.000 57.79571 201 PHE B N 1
ATOM 9590 C CA . PHE D 1 201 ? 26.72923 -14.55076 31.57051 1.000 53.64410 201 PHE B CA 1
ATOM 9591 C C . PHE D 1 201 ? 27.31105 -15.01288 32.90120 1.000 61.60739 201 PHE B C 1
ATOM 9592 O O . PHE D 1 201 ? 27.91018 -16.09223 32.97877 1.000 61.40847 201 PHE B O 1
ATOM 9600 N N . LEU D 1 202 ? 27.15027 -14.20713 33.95646 1.000 56.29868 202 LEU B N 1
ATOM 9601 C CA . LEU D 1 202 ? 27.64725 -14.59307 35.27524 1.000 57.60191 202 LEU B CA 1
ATOM 9602 C C . LEU D 1 202 ? 27.00543 -15.89149 35.74788 1.000 64.65496 202 LEU B C 1
ATOM 9603 O O . LEU D 1 202 ? 27.69171 -16.79049 36.24815 1.000 68.09561 202 LEU B O 1
ATOM 9608 N N . GLU D 1 203 ? 25.68084 -16.00144 35.60801 1.000 59.72098 203 GLU B N 1
ATOM 9609 C CA . GLU D 1 203 ? 24.99807 -17.23273 35.99187 1.000 57.87132 203 GLU B CA 1
ATOM 9610 C C . GLU D 1 203 ? 25.47889 -18.41343 35.15953 1.000 72.11760 203 GLU B C 1
ATOM 9611 O O . GLU D 1 203 ? 25.62270 -19.52816 35.67580 1.000 68.21567 203 GLU B O 1
ATOM 9617 N N . ALA D 1 204 ? 25.73621 -18.19049 33.86861 1.000 62.90906 204 ALA B N 1
ATOM 9618 C CA . ALA D 1 204 ? 26.20529 -19.27285 33.01383 1.000 69.92185 204 ALA B CA 1
ATOM 9619 C C . ALA D 1 204 ? 27.61350 -19.73868 33.36533 1.000 72.18998 204 ALA B C 1
ATOM 9620 O O . ALA D 1 204 ? 28.02809 -20.80061 32.88896 1.000 68.18656 204 ALA B O 1
ATOM 9622 N N . THR D 1 205 ? 28.35674 -18.98398 34.17643 1.000 64.55654 205 THR B N 1
ATOM 9623 C CA . THR D 1 205 ? 29.67904 -19.40336 34.62428 1.000 70.90018 205 THR B CA 1
ATOM 9624 C C . THR D 1 205 ? 29.70974 -19.75940 36.10669 1.000 66.69502 205 THR B C 1
ATOM 9625 O O . THR D 1 205 ? 30.79402 -19.96732 36.66050 1.000 78.35716 205 THR B O 1
ATOM 9629 N N . GLY D 1 206 ? 28.55552 -19.85098 36.75819 1.000 68.13685 206 GLY B N 1
ATOM 9630 C CA . GLY D 1 206 ? 28.53828 -20.15008 38.18033 1.000 67.46574 206 GLY B CA 1
ATOM 9631 C C . GLY D 1 206 ? 29.08436 -19.05553 39.07436 1.000 67.67890 206 GLY B C 1
ATOM 9632 O O . GLY D 1 206 ? 29.72630 -19.36106 40.08761 1.000 85.34384 206 GLY B O 1
ATOM 9633 N N . ASN D 1 207 ? 28.85451 -17.78491 38.72209 1.000 65.48739 207 ASN B N 1
ATOM 9634 C CA . ASN D 1 207 ? 29.36087 -16.64075 39.49502 1.000 68.97936 207 ASN B CA 1
ATOM 9635 C C . ASN D 1 207 ? 30.87402 -16.68495 39.67227 1.000 63.81651 207 ASN B C 1
ATOM 9636 O O . ASN D 1 207 ? 31.39068 -16.44677 40.76590 1.000 65.40761 207 ASN B O 1
ATOM 9641 N N . HIS D 1 208 ? 31.58927 -17.00113 38.59532 1.000 62.90615 208 HIS B N 1
ATOM 9642 C CA . HIS D 1 208 ? 33.04034 -17.07314 38.67410 1.000 64.56614 208 HIS B CA 1
ATOM 9643 C C . HIS D 1 208 ? 33.58884 -15.73737 39.16312 1.000 68.99353 208 HIS B C 1
ATOM 9644 O O . HIS D 1 208 ? 33.21731 -14.67648 38.65171 1.000 75.65375 208 HIS B O 1
ATOM 9651 N N . SER D 1 209 ? 34.47552 -15.79105 40.15999 1.000 63.63561 209 SER B N 1
ATOM 9652 C CA . SER D 1 209 ? 34.94284 -14.57677 40.82192 1.000 66.22008 209 SER B CA 1
ATOM 9653 C C . SER D 1 209 ? 35.85246 -13.72600 39.94700 1.000 54.86979 209 SER B C 1
ATOM 9654 O O . SER D 1 209 ? 36.13450 -12.58023 40.31295 1.000 71.91562 209 SER B O 1
ATOM 9657 N N . ARG D 1 210 ? 36.31564 -14.24610 38.81469 1.000 62.95345 210 ARG B N 1
ATOM 9658 C CA . ARG D 1 210 ? 37.21876 -13.51498 37.93941 1.000 65.06839 210 ARG B CA 1
ATOM 9659 C C . ARG D 1 210 ? 36.50600 -12.82733 36.78339 1.000 59.66529 210 ARG B C 1
ATOM 9660 O O . ARG D 1 210 ? 37.16045 -12.13729 35.99627 1.000 62.20532 210 ARG B O 1
ATOM 9668 N N . ALA D 1 211 ? 35.19058 -12.99370 36.65963 1.000 58.41651 211 ALA B N 1
ATOM 9669 C CA . ALA D 1 211 ? 34.41590 -12.31019 35.62935 1.000 60.18231 211 ALA B CA 1
ATOM 9670 C C . ALA D 1 211 ? 34.03394 -10.93571 36.16538 1.000 61.27296 211 ALA B C 1
ATOM 9671 O O . ALA D 1 211 ? 33.22665 -10.82677 37.09439 1.000 56.51716 211 ALA B O 1
ATOM 9673 N N . ASN D 1 212 ? 34.61414 -9.88800 35.58346 1.000 55.01507 212 ASN B N 1
ATOM 9674 C CA . ASN D 1 212 ? 34.40626 -8.52640 36.05719 1.000 53.97613 212 ASN B CA 1
ATOM 9675 C C . ASN D 1 212 ? 34.18723 -7.61641 34.85096 1.000 56.72814 212 ASN B C 1
ATOM 9676 O O . ASN D 1 212 ? 34.10262 -8.07500 33.70722 1.000 54.78632 212 ASN B O 1
ATOM 9681 N N . ILE D 1 213 ? 34.11736 -6.31065 35.10695 1.000 59.55925 213 ILE B N 1
ATOM 9682 C CA . ILE D 1 213 ? 33.69443 -5.32832 34.11641 1.000 53.00380 213 ILE B CA 1
ATOM 9683 C C . ILE D 1 213 ? 34.78312 -4.28055 33.92878 1.000 53.91926 213 ILE B C 1
ATOM 9684 O O . ILE D 1 213 ? 35.36386 -3.79102 34.90362 1.000 53.01858 213 ILE B O 1
ATOM 9689 N N . LEU D 1 214 ? 35.04509 -3.93117 32.66716 1.000 58.23087 214 LEU B N 1
ATOM 9690 C CA . LEU D 1 214 ? 35.77802 -2.72228 32.30395 1.000 49.84358 214 LEU B CA 1
ATOM 9691 C C . LEU D 1 214 ? 34.74546 -1.64408 31.99405 1.000 52.95143 214 LEU B C 1
ATOM 9692 O O . LEU D 1 214 ? 33.99375 -1.75817 31.01999 1.000 60.89489 214 LEU B O 1
ATOM 9697 N N . TYR D 1 215 ? 34.71956 -0.59376 32.80770 1.000 45.68222 215 TYR B N 1
ATOM 9698 C CA . TYR D 1 215 ? 33.70704 0.44615 32.68905 1.000 41.17629 215 TYR B CA 1
ATOM 9699 C C . TYR D 1 215 ? 34.14661 1.50071 31.67771 1.000 51.04473 215 TYR B C 1
ATOM 9700 O O . TYR D 1 215 ? 35.17706 2.16087 31.86072 1.000 43.81053 215 TYR B O 1
ATOM 9709 N N . ASP D 1 216 ? 33.35560 1.66266 30.62030 1.000 42.80674 216 ASP B N 1
ATOM 9710 C CA . ASP D 1 216 ? 33.56970 2.69580 29.60744 1.000 46.37171 216 ASP B CA 1
ATOM 9711 C C . ASP D 1 216 ? 32.21784 3.34583 29.35310 1.000 44.69527 216 ASP B C 1
ATOM 9712 O O . ASP D 1 216 ? 31.35388 2.74532 28.69072 1.000 51.31055 216 ASP B O 1
ATOM 9717 N N . PRO D 1 217 ? 31.99091 4.56047 29.85906 1.000 48.57712 217 PRO B N 1
ATOM 9718 C CA . PRO D 1 217 ? 30.64686 5.15135 29.76396 1.000 47.78570 217 PRO B CA 1
ATOM 9719 C C . PRO D 1 217 ? 30.24380 5.55099 28.35511 1.000 48.99024 217 PRO B C 1
ATOM 9720 O O . PRO D 1 217 ? 29.04473 5.72792 28.10869 1.000 54.39611 217 PRO B O 1
ATOM 9724 N N . SER D 1 218 ? 31.19407 5.69138 27.42626 1.000 40.23052 218 SER B N 1
ATOM 9725 C CA . SER D 1 218 ? 30.86175 6.18905 26.09264 1.000 47.93727 218 SER B CA 1
ATOM 9726 C C . SER D 1 218 ? 29.91202 5.24949 25.35826 1.000 51.03935 218 SER B C 1
ATOM 9727 O O . SER D 1 218 ? 29.00823 5.70529 24.64695 1.000 58.95536 218 SER B O 1
ATOM 9730 N N . HIS D 1 219 ? 30.09845 3.93480 25.51185 1.000 42.46337 219 HIS B N 1
ATOM 9731 C CA . HIS D 1 219 ? 29.23177 2.99037 24.81092 1.000 48.30775 219 HIS B CA 1
ATOM 9732 C C . HIS D 1 219 ? 27.81423 2.99829 25.37122 1.000 47.41786 219 HIS B C 1
ATOM 9733 O O . HIS D 1 219 ? 26.86578 2.66196 24.65295 1.000 52.07110 219 HIS B O 1
ATOM 9740 N N . PHE D 1 220 ? 27.64740 3.36573 26.64333 1.000 43.88133 220 PHE B N 1
ATOM 9741 C CA . PHE D 1 220 ? 26.30373 3.47563 27.20513 1.000 53.56762 220 PHE B CA 1
ATOM 9742 C C . PHE D 1 220 ? 25.58894 4.72308 26.69938 1.000 52.95305 220 PHE B C 1
ATOM 9743 O O . PHE D 1 220 ? 24.37133 4.70169 26.48190 1.000 44.94739 220 PHE B O 1
ATOM 9751 N N . VAL D 1 221 ? 26.32563 5.81814 26.50226 1.000 52.65895 221 VAL B N 1
ATOM 9752 C CA . VAL D 1 221 ? 25.71622 7.02621 25.95425 1.000 41.18180 221 VAL B CA 1
ATOM 9753 C C . VAL D 1 221 ? 25.20661 6.76472 24.54223 1.000 42.19963 221 VAL B C 1
ATOM 9754 O O . VAL D 1 221 ? 24.15188 7.27267 24.14288 1.000 50.88429 221 VAL B O 1
ATOM 9758 N N . LEU D 1 222 ? 25.93106 5.94768 23.77186 1.000 44.50857 222 LEU B N 1
ATOM 9759 C CA . LEU D 1 222 ? 25.55856 5.71682 22.38029 1.000 46.93048 222 LEU B CA 1
ATOM 9760 C C . LEU D 1 222 ? 24.28541 4.89368 22.23562 1.000 46.89497 222 LEU B C 1
ATOM 9761 O O . LEU D 1 222 ? 23.70758 4.86766 21.14468 1.000 46.78025 222 LEU B O 1
ATOM 9766 N N . GLN D 1 223 ? 23.82956 4.22142 23.29603 1.000 46.99185 223 GLN B N 1
ATOM 9767 C CA . GLN D 1 223 ? 22.57623 3.47644 23.23749 1.000 47.79339 223 GLN B CA 1
ATOM 9768 C C . GLN D 1 223 ? 21.53436 4.02056 24.21276 1.000 52.85224 223 GLN B C 1
ATOM 9769 O O . GLN D 1 223 ? 20.55800 3.32635 24.52319 1.000 46.21743 223 GLN B O 1
ATOM 9775 N N . ALA D 1 224 ? 21.71759 5.25516 24.68881 1.000 48.80186 224 ALA B N 1
ATOM 9776 C CA . ALA D 1 224 ? 20.75751 5.93670 25.56175 1.000 60.24204 224 ALA B CA 1
ATOM 9777 C C . ALA D 1 224 ? 20.48599 5.12082 26.82800 1.000 53.61565 224 ALA B C 1
ATOM 9778 O O . ALA D 1 224 ? 19.34901 4.78998 27.16124 1.000 63.10033 224 ALA B O 1
ATOM 9780 N N . MET D 1 225 ? 21.56523 4.80859 27.53487 1.000 58.17903 225 MET B N 1
ATOM 9781 C CA . MET D 1 225 ? 21.52727 4.01817 28.75618 1.000 47.77651 225 MET B CA 1
ATOM 9782 C C . MET D 1 225 ? 22.14130 4.83948 29.88409 1.000 60.47050 225 MET B C 1
ATOM 9783 O O . MET D 1 225 ? 23.08081 5.60848 29.65844 1.000 67.06648 225 MET B O 1
ATOM 9788 N N . ASP D 1 226 ? 21.59396 4.70213 31.09132 1.000 64.38584 226 ASP B N 1
ATOM 9789 C CA . ASP D 1 226 ? 22.01425 5.52627 32.22712 1.000 53.46263 226 ASP B CA 1
ATOM 9790 C C . ASP D 1 226 ? 23.34849 5.01243 32.75232 1.000 49.16069 226 ASP B C 1
ATOM 9791 O O . ASP D 1 226 ? 23.40083 4.04205 33.51192 1.000 50.28216 226 ASP B O 1
ATOM 9796 N N . TYR D 1 227 ? 24.43544 5.68785 32.37147 1.000 47.00765 227 TYR B N 1
ATOM 9797 C CA . TYR D 1 227 ? 25.76982 5.23483 32.74351 1.000 55.64634 227 TYR B CA 1
ATOM 9798 C C . TYR D 1 227 ? 26.11012 5.51523 34.20279 1.000 63.19042 227 TYR B C 1
ATOM 9799 O O . TYR D 1 227 ? 27.04011 4.89782 34.73438 1.000 52.17144 227 TYR B O 1
ATOM 9808 N N . LEU D 1 228 ? 25.39298 6.43122 34.85981 1.000 58.42209 228 LEU B N 1
ATOM 9809 C CA . LEU D 1 228 ? 25.67224 6.70873 36.26535 1.000 50.44793 228 LEU B CA 1
ATOM 9810 C C . LEU D 1 228 ? 25.00559 5.69072 37.18551 1.000 60.50443 228 LEU B C 1
ATOM 9811 O O . LEU D 1 228 ? 25.60495 5.27639 38.18479 1.000 63.30314 228 LEU B O 1
ATOM 9816 N N . ASP D 1 229 ? 23.76796 5.28187 36.87692 1.000 63.06680 229 ASP B N 1
ATOM 9817 C CA . ASP D 1 229 ? 23.14422 4.19613 37.63342 1.000 60.46588 229 ASP B CA 1
ATOM 9818 C C . ASP D 1 229 ? 23.87173 2.87448 37.43547 1.000 63.05895 229 ASP B C 1
ATOM 9819 O O . ASP D 1 229 ? 23.81187 2.00286 38.31045 1.000 56.76889 229 ASP B O 1
ATOM 9824 N N . PHE D 1 230 ? 24.53987 2.69523 36.29301 1.000 57.58622 230 PHE B N 1
ATOM 9825 C CA . PHE D 1 230 ? 25.31196 1.47602 36.08376 1.000 48.36814 230 PHE B CA 1
ATOM 9826 C C . PHE D 1 230 ? 26.36878 1.31017 37.16939 1.000 49.16276 230 PHE B C 1
ATOM 9827 O O . PHE D 1 230 ? 26.57032 0.20431 37.68343 1.000 47.59001 230 PHE B O 1
ATOM 9835 N N . ILE D 1 231 ? 27.04432 2.40265 37.54063 1.000 50.01164 231 ILE B N 1
ATOM 9836 C CA . ILE D 1 231 ? 28.06760 2.33028 38.58131 1.000 53.41449 231 ILE B CA 1
ATOM 9837 C C . ILE D 1 231 ? 27.44040 1.97825 39.92606 1.000 46.58660 231 ILE B C 1
ATOM 9838 O O . ILE D 1 231 ? 28.01600 1.22163 40.71589 1.000 48.53225 231 ILE B O 1
ATOM 9843 N N . ASP D 1 232 ? 26.25523 2.52407 40.21082 1.000 50.22278 232 ASP B N 1
ATOM 9844 C CA . ASP D 1 232 ? 25.59511 2.24451 41.48244 1.000 56.22681 232 ASP B CA 1
ATOM 9845 C C . ASP D 1 232 ? 25.21408 0.77395 41.61260 1.000 58.70176 232 ASP B C 1
ATOM 9846 O O . ASP D 1 232 ? 25.15660 0.24534 42.72846 1.000 60.77451 232 ASP B O 1
ATOM 9851 N N . ILE D 1 233 ? 24.96138 0.09688 40.49544 1.000 62.85456 233 ILE B N 1
ATOM 9852 C CA . ILE D 1 233 ? 24.48413 -1.28325 40.53668 1.000 56.40235 233 ILE B CA 1
ATOM 9853 C C . ILE D 1 233 ? 25.62878 -2.29418 40.52348 1.000 51.22822 233 ILE B C 1
ATOM 9854 O O . ILE D 1 233 ? 25.58805 -3.28668 41.25415 1.000 53.20483 233 ILE B O 1
ATOM 9859 N N . TYR D 1 234 ? 26.67878 -2.06136 39.72959 1.000 52.57971 234 TYR B N 1
ATOM 9860 C CA . TYR D 1 234 ? 27.67841 -3.08971 39.44526 1.000 56.82688 234 TYR B CA 1
ATOM 9861 C C . TYR D 1 234 ? 29.06881 -2.74807 39.97647 1.000 52.10379 234 TYR B C 1
ATOM 9862 O O . TYR D 1 234 ? 30.05341 -3.34550 39.52770 1.000 46.94924 234 TYR B O 1
ATOM 9871 N N . HIS D 1 235 ? 29.17640 -1.80708 40.92103 1.000 47.64978 235 HIS B N 1
ATOM 9872 C CA . HIS D 1 235 ? 30.49220 -1.33622 41.35434 1.000 52.66322 235 HIS B CA 1
ATOM 9873 C C . HIS D 1 235 ? 31.33979 -2.45271 41.95518 1.000 55.61526 235 HIS B C 1
ATOM 9874 O O . HIS D 1 235 ? 32.57322 -2.37285 41.93024 1.000 54.90406 235 HIS B O 1
ATOM 9881 N N . GLU D 1 236 ? 30.70690 -3.50017 42.48906 1.000 60.02076 236 GLU B N 1
ATOM 9882 C CA . GLU D 1 236 ? 31.45558 -4.60105 43.08667 1.000 57.69582 236 GLU B CA 1
ATOM 9883 C C . GLU D 1 236 ? 32.23012 -5.40909 42.05294 1.000 65.20071 236 GLU B C 1
ATOM 9884 O O . GLU D 1 236 ? 33.15160 -6.14357 42.42363 1.000 63.78564 236 GLU B O 1
ATOM 9890 N N . ARG D 1 237 ? 31.88101 -5.29006 40.77260 1.000 60.89861 237 ARG B N 1
ATOM 9891 C CA . ARG D 1 237 ? 32.50711 -6.05830 39.70523 1.000 55.32568 237 ARG B CA 1
ATOM 9892 C C . ARG D 1 237 ? 33.29557 -5.18396 38.73611 1.000 56.35186 237 ARG B C 1
ATOM 9893 O O . ARG D 1 237 ? 33.73108 -5.67435 37.69037 1.000 49.62774 237 ARG B O 1
ATOM 9901 N N . ILE D 1 238 ? 33.47517 -3.90302 39.04217 1.000 50.12421 238 ILE B N 1
ATOM 9902 C CA . ILE D 1 238 ? 34.20567 -2.99327 38.16582 1.000 52.30247 238 ILE B CA 1
ATOM 9903 C C . ILE D 1 238 ? 35.66473 -2.95307 38.60760 1.000 63.61653 238 ILE B C 1
ATOM 9904 O O . ILE D 1 238 ? 35.97413 -2.52282 39.72478 1.000 63.05796 238 ILE B O 1
ATOM 9909 N N . ARG D 1 239 ? 36.56488 -3.38730 37.72159 1.000 55.46170 239 ARG B N 1
ATOM 9910 C CA . ARG D 1 239 ? 37.98775 -3.46804 38.02124 1.000 51.89586 239 ARG B CA 1
ATOM 9911 C C . ARG D 1 239 ? 38.84925 -2.65417 37.06855 1.000 59.89639 239 ARG B C 1
ATOM 9912 O O . ARG D 1 239 ? 40.06849 -2.58936 37.26544 1.000 67.51598 239 ARG B O 1
ATOM 9920 N N . ALA D 1 240 ? 38.26439 -2.05031 36.03720 1.000 57.21950 240 ALA B N 1
ATOM 9921 C CA . ALA D 1 240 ? 39.02134 -1.23567 35.09966 1.000 52.89040 240 ALA B CA 1
ATOM 9922 C C . ALA D 1 240 ? 38.13817 -0.09276 34.62501 1.000 51.88027 240 ALA B C 1
ATOM 9923 O O . ALA D 1 240 ? 36.91020 -0.14686 34.73061 1.000 52.38113 240 ALA B O 1
ATOM 9925 N N . PHE D 1 241 ? 38.77931 0.94852 34.09854 1.000 39.27843 241 PHE B N 1
ATOM 9926 C CA . PHE D 1 241 ? 38.10334 2.20742 33.80777 1.000 46.94893 241 PHE B CA 1
ATOM 9927 C C . PHE D 1 241 ? 38.70146 2.81692 32.54849 1.000 45.24137 241 PHE B C 1
ATOM 9928 O O . PHE D 1 241 ? 39.89680 3.12536 32.51144 1.000 55.08536 241 PHE B O 1
ATOM 9936 N N . HIS D 1 242 ? 37.87018 2.99469 31.52515 1.000 47.12055 242 HIS B N 1
ATOM 9937 C CA . HIS D 1 242 ? 38.24874 3.71390 30.31512 1.000 48.84625 242 HIS B CA 1
ATOM 9938 C C . HIS D 1 242 ? 37.63859 5.11060 30.36059 1.000 57.39403 242 HIS B C 1
ATOM 9939 O O . HIS D 1 242 ? 36.42073 5.25596 30.52153 1.000 55.56152 242 HIS B O 1
ATOM 9946 N N . VAL D 1 243 ? 38.47954 6.13085 30.22583 1.000 51.62568 243 VAL B N 1
ATOM 9947 C CA . VAL D 1 243 ? 38.01553 7.51033 30.14032 1.000 52.01266 243 VAL B CA 1
ATOM 9948 C C . VAL D 1 243 ? 37.84073 7.83641 28.66227 1.000 57.03432 243 VAL B C 1
ATOM 9949 O O . VAL D 1 243 ? 38.82050 8.02453 27.93595 1.000 59.13906 243 VAL B O 1
ATOM 9953 N N . LYS D 1 244 ? 36.58835 7.90552 28.21875 1.000 50.69503 244 LYS B N 1
ATOM 9954 C CA . LYS D 1 244 ? 36.27429 8.10582 26.81158 1.000 51.18161 244 LYS B CA 1
ATOM 9955 C C . LYS D 1 244 ? 34.95919 8.86292 26.71031 1.000 52.72652 244 LYS B C 1
ATOM 9956 O O . LYS D 1 244 ? 33.97636 8.48854 27.35651 1.000 55.37240 244 LYS B O 1
ATOM 9962 N N . ASP D 1 245 ? 34.93949 9.91121 25.89665 1.000 45.90375 245 ASP B N 1
ATOM 9963 C CA . ASP D 1 245 ? 33.77874 10.77887 25.77880 1.000 43.25130 245 ASP B CA 1
ATOM 9964 C C . ASP D 1 245 ? 32.98423 10.45596 24.51710 1.000 54.56555 245 ASP B C 1
ATOM 9965 O O . ASP D 1 245 ? 33.50228 9.88604 23.55112 1.000 44.27153 245 ASP B O 1
ATOM 9970 N N . ALA D 1 246 ? 31.70560 10.82943 24.54303 1.000 43.05404 246 ALA B N 1
ATOM 9971 C CA . ALA D 1 246 ? 30.80404 10.58336 23.42595 1.000 38.14668 246 ALA B CA 1
ATOM 9972 C C . ALA D 1 246 ? 29.58195 11.47491 23.57528 1.000 40.15084 246 ALA B C 1
ATOM 9973 O O . ALA D 1 246 ? 29.30902 12.00917 24.65338 1.000 47.32024 246 ALA B O 1
ATOM 9975 N N . GLU D 1 247 ? 28.84077 11.61866 22.47683 1.000 43.19592 247 GLU B N 1
ATOM 9976 C CA . GLU D 1 247 ? 27.62702 12.42163 22.46010 1.000 40.76007 247 GLU B CA 1
ATOM 9977 C C . GLU D 1 247 ? 26.55562 11.69399 21.66279 1.000 46.53489 247 GLU B C 1
ATOM 9978 O O . GLU D 1 247 ? 26.85676 10.86909 20.79602 1.000 38.73942 247 GLU B O 1
ATOM 9984 N N . PHE D 1 248 ? 25.29725 11.98689 21.98674 1.000 45.51026 248 PHE B N 1
ATOM 9985 C CA . PHE D 1 248 ? 24.15524 11.42515 21.26928 1.000 50.75779 248 PHE B CA 1
ATOM 9986 C C . PHE D 1 248 ? 23.15655 12.54506 21.01656 1.000 46.12984 248 PHE B C 1
ATOM 9987 O O . PHE D 1 248 ? 22.52323 13.03603 21.95554 1.000 48.20055 248 PHE B O 1
ATOM 9995 N N . ASN D 1 249 ? 23.00964 12.94439 19.75244 1.000 44.37907 249 ASN B N 1
ATOM 9996 C CA . ASN D 1 249 ? 22.12182 14.03916 19.36362 1.000 49.72422 249 ASN B CA 1
ATOM 9997 C C . ASN D 1 249 ? 21.11340 13.52337 18.34689 1.000 56.57387 249 ASN B C 1
ATOM 9998 O O . ASN D 1 249 ? 21.34214 13.61601 17.12916 1.000 54.76655 249 ASN B O 1
ATOM 10003 N N . PRO D 1 250 ? 19.97529 12.99713 18.79631 1.000 57.37733 250 PRO B N 1
ATOM 10004 C CA . PRO D 1 250 ? 18.99594 12.45627 17.85133 1.000 53.48605 250 PRO B CA 1
ATOM 10005 C C . PRO D 1 250 ? 18.33910 13.56156 17.04325 1.000 51.76318 250 PRO B C 1
ATOM 10006 O O . PRO D 1 250 ? 18.09794 14.66812 17.53083 1.000 54.62608 250 PRO B O 1
ATOM 10010 N N . THR D 1 251 ? 18.04875 13.24438 15.79044 1.000 50.62734 251 THR B N 1
ATOM 10011 C CA . THR D 1 251 ? 17.42320 14.17026 14.86223 1.000 42.41620 251 THR B CA 1
ATOM 10012 C C . THR D 1 251 ? 16.12844 13.55287 14.34277 1.000 46.34955 251 THR B C 1
ATOM 10013 O O . THR D 1 251 ? 15.70048 12.48398 14.78665 1.000 45.81341 251 THR B O 1
ATOM 10017 N N . GLY D 1 252 ? 15.50905 14.23456 13.38637 1.000 48.79588 252 GLY B N 1
ATOM 10018 C CA . GLY D 1 252 ? 14.36658 13.68234 12.69871 1.000 39.67940 252 GLY B CA 1
ATOM 10019 C C . GLY D 1 252 ? 14.70582 12.72283 11.58510 1.000 60.69023 252 GLY B C 1
ATOM 10020 O O . GLY D 1 252 ? 13.79859 12.21195 10.92260 1.000 60.42062 252 GLY B O 1
ATOM 10021 N N . ARG D 1 253 ? 15.99732 12.46240 11.35686 1.000 48.76173 253 ARG B N 1
ATOM 10022 C CA . ARG D 1 253 ? 16.43808 11.57593 10.29085 1.000 49.88664 253 ARG B CA 1
ATOM 10023 C C . ARG D 1 253 ? 17.08618 10.29124 10.78391 1.000 49.69869 253 ARG B C 1
ATOM 10024 O O . ARG D 1 253 ? 17.12137 9.31575 10.02941 1.000 53.42450 253 ARG B O 1
ATOM 10032 N N . SER D 1 254 ? 17.60594 10.26018 12.00938 1.000 48.62908 254 SER B N 1
ATOM 10033 C CA . SER D 1 254 ? 18.33115 9.08170 12.46355 1.000 46.32366 254 SER B CA 1
ATOM 10034 C C . SER D 1 254 ? 18.34088 9.02919 13.98566 1.000 46.06802 254 SER B C 1
ATOM 10035 O O . SER D 1 254 ? 18.19593 10.04920 14.66478 1.000 51.13758 254 SER B O 1
ATOM 10038 N N . GLY D 1 255 ? 18.52945 7.81875 14.50924 1.000 45.95862 255 GLY B N 1
ATOM 10039 C CA . GLY D 1 255 ? 18.58926 7.56645 15.93718 1.000 39.96342 255 GLY B CA 1
ATOM 10040 C C . GLY D 1 255 ? 19.77856 6.68535 16.27688 1.000 47.99908 255 GLY B C 1
ATOM 10041 O O . GLY D 1 255 ? 20.84957 6.79371 15.68676 1.000 53.09468 255 GLY B O 1
ATOM 10042 N N . VAL D 1 256 ? 19.56515 5.77385 17.22994 1.000 48.73152 256 VAL B N 1
ATOM 10043 C CA . VAL D 1 256 ? 20.66728 4.97142 17.75897 1.000 43.46842 256 VAL B CA 1
ATOM 10044 C C . VAL D 1 256 ? 21.23848 4.04887 16.68475 1.000 41.16951 256 VAL B C 1
ATOM 10045 O O . VAL D 1 256 ? 22.45389 3.82741 16.62272 1.000 45.84596 256 VAL B O 1
ATOM 10049 N N . TYR D 1 257 ? 20.38245 3.50459 15.81707 1.000 42.57958 257 TYR B N 1
ATOM 10050 C CA . TYR D 1 257 ? 20.86375 2.56205 14.81039 1.000 42.57772 257 TYR B CA 1
ATOM 10051 C C . TYR D 1 257 ? 21.84568 3.22176 13.84668 1.000 47.27454 257 TYR B C 1
ATOM 10052 O O . TYR D 1 257 ? 22.83948 2.60341 13.44856 1.000 44.75849 257 TYR B O 1
ATOM 10061 N N . GLY D 1 258 ? 21.58300 4.46923 13.45079 1.000 48.66274 258 GLY B N 1
ATOM 10062 C CA . GLY D 1 258 ? 22.56408 5.28613 12.76536 1.000 41.60660 258 GLY B CA 1
ATOM 10063 C C . GLY D 1 258 ? 22.45302 5.32727 11.25439 1.000 46.86685 258 GLY B C 1
ATOM 10064 O O . GLY D 1 258 ? 23.07680 6.19686 10.63155 1.000 47.44123 258 GLY B O 1
ATOM 10065 N N . GLY D 1 259 ? 21.69533 4.41858 10.64735 1.000 41.15181 259 GLY B N 1
ATOM 10066 C CA . GLY D 1 259 ? 21.49637 4.45142 9.20942 1.000 48.40576 259 GLY B CA 1
ATOM 10067 C C . GLY D 1 259 ? 22.73326 4.18681 8.37712 1.000 41.31173 259 GLY B C 1
ATOM 10068 O O . GLY D 1 259 ? 22.86892 4.75584 7.29027 1.000 45.03620 259 GLY B O 1
ATOM 10069 N N . TYR D 1 260 ? 23.63983 3.33415 8.85900 1.000 41.55292 260 TYR B N 1
ATOM 10070 C CA . TYR D 1 260 ? 24.88318 2.97109 8.17285 1.000 45.79100 260 TYR B CA 1
ATOM 10071 C C . TYR D 1 260 ? 25.77696 4.17799 7.89931 1.000 45.91945 260 TYR B C 1
ATOM 10072 O O . TYR D 1 260 ? 26.65026 4.12080 7.02676 1.000 48.31562 260 TYR B O 1
ATOM 10081 N N . GLN D 1 261 ? 25.57726 5.27483 8.62444 1.000 50.25374 261 GLN B N 1
ATOM 10082 C CA . GLN D 1 261 ? 26.36745 6.47632 8.41096 1.000 51.87489 261 GLN B CA 1
ATOM 10083 C C . GLN D 1 261 ? 27.75264 6.34170 9.04031 1.000 51.01703 261 GLN B C 1
ATOM 10084 O O . GLN D 1 261 ? 27.98692 5.52372 9.93562 1.000 52.36223 261 GLN B O 1
ATOM 10090 N N . GLY D 1 262 ? 28.67524 7.16894 8.55718 1.000 49.59757 262 GLY B N 1
ATOM 10091 C CA . GLY D 1 262 ? 29.98940 7.25579 9.15496 1.000 39.32046 262 GLY B CA 1
ATOM 10092 C C . GLY D 1 262 ? 29.95804 7.99709 10.47798 1.000 52.07650 262 GLY B C 1
ATOM 10093 O O . GLY D 1 262 ? 28.95561 8.58860 10.88100 1.000 53.90185 262 GLY B O 1
ATOM 10094 N N . TRP D 1 263 ? 31.10538 7.97809 11.15868 1.000 57.47349 263 TRP B N 1
ATOM 10095 C CA . TRP D 1 263 ? 31.16885 8.49713 12.52139 1.000 50.80952 263 TRP B CA 1
ATOM 10096 C C . TRP D 1 263 ? 30.91355 9.99736 12.58528 1.000 59.90480 263 TRP B C 1
ATOM 10097 O O . TRP D 1 263 ? 30.41636 10.49272 13.60327 1.000 68.09410 263 TRP B O 1
ATOM 10108 N N . VAL D 1 264 ? 31.23753 10.73473 11.52159 1.000 51.13381 264 VAL B N 1
ATOM 10109 C CA . VAL D 1 264 ? 31.07125 12.18365 11.56564 1.000 56.87349 264 VAL B CA 1
ATOM 10110 C C . VAL D 1 264 ? 29.59590 12.56733 11.53559 1.000 56.24619 264 VAL B C 1
ATOM 10111 O O . VAL D 1 264 ? 29.18592 13.53883 12.18401 1.000 56.21680 264 VAL B O 1
ATOM 10115 N N . ASP D 1 265 ? 28.77098 11.80498 10.81777 1.000 59.90091 265 ASP B N 1
ATOM 10116 C CA . ASP D 1 265 ? 27.36923 12.14958 10.61658 1.000 53.03576 265 ASP B CA 1
ATOM 10117 C C . ASP D 1 265 ? 26.40973 11.35786 11.49753 1.000 54.63576 265 ASP B C 1
ATOM 10118 O O . ASP D 1 265 ? 25.20791 11.64284 11.48087 1.000 52.06625 265 ASP B O 1
ATOM 10123 N N . ARG D 1 266 ? 26.89494 10.37184 12.24530 1.000 45.72876 266 ARG B N 1
ATOM 10124 C CA . ARG D 1 266 ? 26.00820 9.58995 13.09212 1.000 43.19551 266 ARG B CA 1
ATOM 10125 C C . ARG D 1 266 ? 25.46648 10.45577 14.22781 1.000 47.41359 266 ARG B C 1
ATOM 10126 O O . ARG D 1 266 ? 26.18608 11.30924 14.75597 1.000 46.63139 266 ARG B O 1
ATOM 10134 N N . PRO D 1 267 ? 24.20720 10.25950 14.62819 1.000 49.81169 267 PRO B N 1
ATOM 10135 C CA . PRO D 1 267 ? 23.70569 10.97690 15.81372 1.000 47.47871 267 PRO B CA 1
ATOM 10136 C C . PRO D 1 267 ? 24.51501 10.69238 17.06538 1.000 47.04173 267 PRO B C 1
ATOM 10137 O O . PRO D 1 267 ? 24.76786 11.60708 17.85956 1.000 51.35381 267 PRO B O 1
ATOM 10141 N N . GLY D 1 268 ? 24.91434 9.43981 17.27039 1.000 48.17304 268 GLY B N 1
ATOM 10142 C CA . GLY D 1 268 ? 25.77946 9.07480 18.37533 1.000 43.36716 268 GLY B CA 1
ATOM 10143 C C . GLY D 1 268 ? 27.19843 8.79309 17.92580 1.000 50.61279 268 GLY B C 1
ATOM 10144 O O . GLY D 1 268 ? 27.43222 7.87723 17.12722 1.000 49.43145 268 GLY B O 1
ATOM 10145 N N . ARG D 1 269 ? 28.15626 9.56965 18.42747 1.000 45.15546 269 ARG B N 1
ATOM 10146 C CA . ARG D 1 269 ? 29.53583 9.45916 17.97849 1.000 49.90059 269 ARG B CA 1
ATOM 10147 C C . ARG D 1 269 ? 30.47989 9.78108 19.13030 1.000 50.17390 269 ARG B C 1
ATOM 10148 O O . ARG D 1 269 ? 30.10391 10.43023 20.11059 1.000 37.36749 269 ARG B O 1
ATOM 10156 N N . PHE D 1 270 ? 31.72266 9.32727 18.98891 1.000 46.22053 270 PHE B N 1
ATOM 10157 C CA . PHE D 1 270 ? 32.74686 9.57683 19.99163 1.000 42.57132 270 PHE B CA 1
ATOM 10158 C C . PHE D 1 270 ? 33.33945 10.97145 19.82212 1.000 42.69268 270 PHE B C 1
ATOM 10159 O O . PHE D 1 270 ? 33.46947 11.48644 18.70724 1.000 43.45723 270 PHE B O 1
ATOM 10167 N N . ARG D 1 271 ? 33.70802 11.58051 20.94664 1.000 37.16263 271 ARG B N 1
ATOM 10168 C CA . ARG D 1 271 ? 34.30407 12.90807 20.94304 1.000 42.19810 271 ARG B CA 1
ATOM 10169 C C . ARG D 1 271 ? 35.47914 12.92284 21.91040 1.000 51.31335 271 ARG B C 1
ATOM 10170 O O . ARG D 1 271 ? 35.53957 12.13252 22.85496 1.000 48.64350 271 ARG B O 1
ATOM 10178 N N . SER D 1 272 ? 36.40880 13.84659 21.67091 1.000 50.87169 272 SER B N 1
ATOM 10179 C CA . SER D 1 272 ? 37.54140 14.03685 22.56606 1.000 53.30271 272 SER B CA 1
ATOM 10180 C C . SER D 1 272 ? 37.05939 14.47168 23.94942 1.000 53.18612 272 SER B C 1
ATOM 10181 O O . SER D 1 272 ? 35.96906 15.02732 24.10899 1.000 54.95765 272 SER B O 1
ATOM 10184 N N . LEU D 1 273 ? 37.89217 14.20536 24.95812 1.000 52.65913 273 LEU B N 1
ATOM 10185 C CA . LEU D 1 273 ? 37.52450 14.46725 26.34775 1.000 61.35564 273 LEU B CA 1
ATOM 10186 C C . LEU D 1 273 ? 37.10427 15.91781 26.55027 1.000 63.17250 273 LEU B C 1
ATOM 10187 O O . LEU D 1 273 ? 37.81923 16.84725 26.16557 1.000 56.11355 273 LEU B O 1
ATOM 10192 N N . GLY D 1 274 ? 35.93014 16.10216 27.15579 1.000 55.99226 274 GLY B N 1
ATOM 10193 C CA . GLY D 1 274 ? 35.38345 17.41543 27.40465 1.000 48.47652 274 GLY B CA 1
ATOM 10194 C C . GLY D 1 274 ? 34.44004 17.93758 26.34224 1.000 52.70594 274 GLY B C 1
ATOM 10195 O O . GLY D 1 274 ? 33.73737 18.92456 26.59378 1.000 54.39807 274 GLY B O 1
ATOM 10196 N N . ASP D 1 275 ? 34.39674 17.31535 25.16665 1.000 52.85446 275 ASP B N 1
ATOM 10197 C CA . ASP D 1 275 ? 33.55082 17.77230 24.07288 1.000 54.68067 275 ASP B CA 1
ATOM 10198 C C . ASP D 1 275 ? 32.30983 16.90478 23.88172 1.000 60.99811 275 ASP B C 1
ATOM 10199 O O . ASP D 1 275 ? 31.61652 17.04930 22.87096 1.000 60.87736 275 ASP B O 1
ATOM 10204 N N . GLY D 1 276 ? 32.01229 16.01376 24.82503 1.000 44.29919 276 GLY B N 1
ATOM 10205 C CA . GLY D 1 276 ? 30.83589 15.17321 24.72426 1.000 48.65489 276 GLY B CA 1
ATOM 10206 C C . GLY D 1 276 ? 29.82382 15.46645 25.81413 1.000 54.73554 276 GLY B C 1
ATOM 10207 O O . GLY D 1 276 ? 29.79846 16.57401 26.35660 1.000 58.74301 276 GLY B O 1
ATOM 10208 N N . HIS D 1 277 ? 28.99403 14.48157 26.15506 1.000 60.64627 277 HIS B N 1
ATOM 10209 C CA . HIS D 1 277 ? 27.92341 14.65694 27.12780 1.000 55.62872 277 HIS B CA 1
ATOM 10210 C C . HIS D 1 277 ? 28.19608 13.95985 28.45291 1.000 51.71496 277 HIS B C 1
ATOM 10211 O O . HIS D 1 277 ? 27.39611 14.10030 29.38327 1.000 66.48965 277 HIS B O 1
ATOM 10218 N N . VAL D 1 278 ? 29.29590 13.21619 28.57030 1.000 55.55494 278 VAL B N 1
ATOM 10219 C CA . VAL D 1 278 ? 29.55171 12.45046 29.78460 1.000 59.10767 278 VAL B CA 1
ATOM 10220 C C . VAL D 1 278 ? 29.90087 13.39892 30.92378 1.000 61.22233 278 VAL B C 1
ATOM 10221 O O . VAL D 1 278 ? 30.76593 14.27410 30.78551 1.000 66.56874 278 VAL B O 1
ATOM 10225 N N . ASP D 1 279 ? 29.22429 13.22994 32.05771 1.000 54.76729 279 ASP B N 1
ATOM 10226 C CA . ASP D 1 279 ? 29.51971 13.98922 33.27114 1.000 50.22810 279 ASP B CA 1
ATOM 10227 C C . ASP D 1 279 ? 30.64511 13.26604 34.00067 1.000 49.67348 279 ASP B C 1
ATOM 10228 O O . ASP D 1 279 ? 30.41704 12.41563 34.86269 1.000 52.33218 279 ASP B O 1
ATOM 10233 N N . PHE D 1 280 ? 31.88509 13.61532 33.65388 1.000 48.17761 280 PHE B N 1
ATOM 10234 C CA . PHE D 1 280 ? 33.02641 12.91362 34.22961 1.000 51.13588 280 PHE B CA 1
ATOM 10235 C C . PHE D 1 280 ? 33.25908 13.30724 35.68107 1.000 50.50624 280 PHE B C 1
ATOM 10236 O O . PHE D 1 280 ? 33.80589 12.51145 36.45262 1.000 48.97430 280 PHE B O 1
ATOM 10244 N N . GLY D 1 281 ? 32.85164 14.51781 36.07210 1.000 52.81327 281 GLY B N 1
ATOM 10245 C CA . GLY D 1 281 ? 32.89783 14.88032 37.47942 1.000 39.07528 281 GLY B CA 1
ATOM 10246 C C . GLY D 1 281 ? 32.08600 13.93245 38.33981 1.000 47.56283 281 GLY B C 1
ATOM 10247 O O . GLY D 1 281 ? 32.52875 13.51637 39.41300 1.000 51.27119 281 GLY B O 1
ATOM 10248 N N . ALA D 1 282 ? 30.88684 13.57295 37.87538 1.000 45.32079 282 ALA B N 1
ATOM 10249 C CA . ALA D 1 282 ? 30.06683 12.61236 38.60219 1.000 45.06395 282 ALA B CA 1
ATOM 10250 C C . ALA D 1 282 ? 30.64384 11.20338 38.52042 1.000 50.87152 282 ALA B C 1
ATOM 10251 O O . ALA D 1 282 ? 30.52988 10.43621 39.48323 1.000 51.87759 282 ALA B O 1
ATOM 10253 N N . VAL D 1 283 ? 31.26170 10.84581 37.38926 1.000 46.33630 283 VAL B N 1
ATOM 10254 C CA . VAL D 1 283 ? 31.81775 9.50204 37.23029 1.000 50.45498 283 VAL B CA 1
ATOM 10255 C C . VAL D 1 283 ? 32.96518 9.27916 38.20810 1.000 45.76239 283 VAL B C 1
ATOM 10256 O O . VAL D 1 283 ? 33.03136 8.24662 38.88560 1.000 42.84696 283 VAL B O 1
ATOM 10260 N N . PHE D 1 284 ? 33.88931 10.24221 38.29281 1.000 51.02257 284 PHE B N 1
ATOM 10261 C CA . PHE D 1 284 ? 35.01076 10.10991 39.21812 1.000 48.69821 284 PHE B CA 1
ATOM 10262 C C . PHE D 1 284 ? 34.54834 10.13153 40.66867 1.000 56.43934 284 PHE B C 1
ATOM 10263 O O . PHE D 1 284 ? 35.15779 9.47474 41.52031 1.000 56.06784 284 PHE B O 1
ATOM 10271 N N . SER D 1 285 ? 33.47679 10.86976 40.96597 1.000 55.49796 285 SER B N 1
ATOM 10272 C CA . SER D 1 285 ? 32.94666 10.90144 42.32540 1.000 55.90785 285 SER B CA 1
ATOM 10273 C C . SER D 1 285 ? 32.41953 9.53337 42.74115 1.000 50.62633 285 SER B C 1
ATOM 10274 O O . SER D 1 285 ? 32.68594 9.06301 43.85331 1.000 52.12862 285 SER B O 1
ATOM 10277 N N . LYS D 1 286 ? 31.65749 8.88127 41.85939 1.000 54.43210 286 LYS B N 1
ATOM 10278 C CA . LYS D 1 286 ? 31.09154 7.57888 42.19850 1.000 59.76600 286 LYS B CA 1
ATOM 10279 C C . LYS D 1 286 ? 32.17546 6.51711 42.34115 1.000 56.94850 286 LYS B C 1
ATOM 10280 O O . LYS D 1 286 ? 32.13298 5.70273 43.27012 1.000 56.11444 286 LYS B O 1
ATOM 10286 N N . LEU D 1 287 ? 33.15452 6.50562 41.43452 1.000 45.96291 287 LEU B N 1
ATOM 10287 C CA . LEU D 1 287 ? 34.23217 5.52820 41.54576 1.000 62.27668 287 LEU B CA 1
ATOM 10288 C C . LEU D 1 287 ? 35.04884 5.75248 42.81212 1.000 63.01406 287 LEU B C 1
ATOM 10289 O O . LEU D 1 287 ? 35.51041 4.79305 43.44067 1.000 62.67157 287 LEU B O 1
ATOM 10294 N N . THR D 1 288 ? 35.23176 7.01438 43.20648 1.000 62.55255 288 THR B N 1
ATOM 10295 C CA . THR D 1 288 ? 36.00211 7.30782 44.41120 1.000 65.38486 288 THR B CA 1
ATOM 10296 C C . THR D 1 288 ? 35.27201 6.85576 45.67246 1.000 58.04938 288 THR B C 1
ATOM 10297 O O . THR D 1 288 ? 35.89972 6.34579 46.60754 1.000 63.76354 288 THR B O 1
ATOM 10301 N N . GLN D 1 289 ? 33.94734 7.00514 45.71386 1.000 58.63607 289 GLN B N 1
ATOM 10302 C CA . GLN D 1 289 ? 33.21757 6.63389 46.92003 1.000 61.99242 289 GLN B CA 1
ATOM 10303 C C . GLN D 1 289 ? 33.03525 5.12784 47.04526 1.000 68.55087 289 GLN B C 1
ATOM 10304 O O . GLN D 1 289 ? 32.81302 4.63574 48.15646 1.000 69.67495 289 GLN B O 1
ATOM 10310 N N . TYR D 1 290 ? 33.10710 4.38976 45.93838 1.000 68.99063 290 TYR B N 1
ATOM 10311 C CA . TYR D 1 290 ? 32.96047 2.94262 45.96279 1.000 63.11956 290 TYR B CA 1
ATOM 10312 C C . TYR D 1 290 ? 34.30708 2.23032 46.00066 1.000 70.89030 290 TYR B C 1
ATOM 10313 O O . TYR D 1 290 ? 34.35939 1.01489 45.78551 1.000 78.20637 290 TYR B O 1
ATOM 10322 N N . ASP D 1 291 ? 35.39052 2.96051 46.28201 1.000 72.30939 291 ASP B N 1
ATOM 10323 C CA . ASP D 1 291 ? 36.73280 2.40150 46.45255 1.000 86.21004 291 ASP B CA 1
ATOM 10324 C C . ASP D 1 291 ? 37.17456 1.62141 45.21041 1.000 87.53355 291 ASP B C 1
ATOM 10325 O O . ASP D 1 291 ? 37.33401 0.40054 45.22463 1.000 91.03445 291 ASP B O 1
ATOM 10330 N N . PHE D 1 292 ? 37.37173 2.36648 44.12855 1.000 80.01209 292 PHE B N 1
ATOM 10331 C CA . PHE D 1 292 ? 37.90624 1.79027 42.90374 1.000 77.69079 292 PHE B CA 1
ATOM 10332 C C . PHE D 1 292 ? 39.42727 1.83376 42.99277 1.000 80.27788 292 PHE B C 1
ATOM 10333 O O . PHE D 1 292 ? 40.02230 2.91374 43.08723 1.000 78.00992 292 PHE B O 1
ATOM 10341 N N . GLU D 1 293 ? 40.04808 0.65770 42.98799 1.000 82.25253 293 GLU B N 1
ATOM 10342 C CA . GLU D 1 293 ? 41.49872 0.53558 43.12694 1.000 87.25548 293 GLU B CA 1
ATOM 10343 C C . GLU D 1 293 ? 42.13304 0.18648 41.77872 1.000 78.20881 293 GLU B C 1
ATOM 10344 O O . GLU D 1 293 ? 42.69228 -0.88963 41.56284 1.000 103.52223 293 GLU B O 1
ATOM 10350 N N . GLY D 1 294 ? 42.04996 1.14609 40.86123 1.000 69.59819 294 GLY B N 1
ATOM 10351 C CA . GLY D 1 294 ? 42.56497 0.94692 39.52098 1.000 69.94987 294 GLY B CA 1
ATOM 10352 C C . GLY D 1 294 ? 43.15333 2.18330 38.87284 1.000 63.65549 294 GLY B C 1
ATOM 10353 O O . GLY D 1 294 ? 43.46763 3.16860 39.54831 1.000 68.42470 294 GLY B O 1
ATOM 10354 N N . TRP D 1 295 ? 43.28721 2.13983 37.55012 1.000 59.88978 295 TRP B N 1
ATOM 10355 C CA . TRP D 1 295 ? 43.87695 3.21329 36.76393 1.000 55.81412 295 TRP B CA 1
ATOM 10356 C C . TRP D 1 295 ? 42.81412 3.87188 35.89394 1.000 61.07854 295 TRP B C 1
ATOM 10357 O O . TRP D 1 295 ? 41.91332 3.20064 35.38094 1.000 67.74490 295 TRP B O 1
ATOM 10368 N N . ALA D 1 296 ? 42.92045 5.18921 35.73821 1.000 56.87783 296 ALA B N 1
ATOM 10369 C CA . ALA D 1 296 ? 42.08772 5.94376 34.80306 1.000 53.77806 296 ALA B CA 1
ATOM 10370 C C . ALA D 1 296 ? 42.80334 5.98792 33.45812 1.000 56.46708 296 ALA B C 1
ATOM 10371 O O . ALA D 1 296 ? 43.72937 6.77873 33.26109 1.000 57.44625 296 ALA B O 1
ATOM 10373 N N . VAL D 1 297 ? 42.36775 5.14542 32.52424 1.000 51.62474 297 VAL B N 1
ATOM 10374 C CA . VAL D 1 297 ? 43.03842 4.97328 31.23919 1.000 50.16510 297 VAL B CA 1
ATOM 10375 C C . VAL D 1 297 ? 42.25938 5.71786 30.16213 1.000 48.92393 297 VAL B C 1
ATOM 10376 O O . VAL D 1 297 ? 41.06421 5.46961 29.95946 1.000 47.45738 297 VAL B O 1
ATOM 10380 N N . LEU D 1 298 ? 42.93757 6.62781 29.46846 1.000 47.84312 298 LEU B N 1
ATOM 10381 C CA . LEU D 1 298 ? 42.34138 7.34416 28.34828 1.000 45.84061 298 LEU B CA 1
ATOM 10382 C C . LEU D 1 298 ? 42.28184 6.43823 27.12484 1.000 49.29533 298 LEU B C 1
ATOM 10383 O O . LEU D 1 298 ? 43.30764 5.90157 26.69303 1.000 50.73674 298 LEU B O 1
ATOM 10388 N N . GLU D 1 299 ? 41.08772 6.27119 26.56346 1.000 53.24464 299 GLU B N 1
ATOM 10389 C CA . GLU D 1 299 ? 40.91277 5.64618 25.25633 1.000 63.37047 299 GLU B CA 1
ATOM 10390 C C . GLU D 1 299 ? 40.37233 6.72056 24.32015 1.000 57.74788 299 GLU B C 1
ATOM 10391 O O . GLU D 1 299 ? 39.19696 7.09010 24.40406 1.000 62.80681 299 GLU B O 1
ATOM 10397 N N . TRP D 1 300 ? 41.22514 7.22274 23.43452 1.000 57.95629 300 TRP B N 1
ATOM 10398 C CA . TRP D 1 300 ? 40.91388 8.41620 22.66173 1.000 56.81854 300 TRP B CA 1
ATOM 10399 C C . TRP D 1 300 ? 40.32185 8.08458 21.29791 1.000 57.66002 300 TRP B C 1
ATOM 10400 O O . TRP D 1 300 ? 40.79391 7.18140 20.60031 1.000 59.64665 300 TRP B O 1
ATOM 10411 N N . GLU D 1 301 ? 39.28893 8.84298 20.92587 1.000 52.53535 301 GLU B N 1
ATOM 10412 C CA . GLU D 1 301 ? 38.66832 8.78796 19.60743 1.000 56.06662 301 GLU B CA 1
ATOM 10413 C C . GLU D 1 301 ? 37.74961 9.98732 19.40387 1.000 60.36114 301 GLU B C 1
ATOM 10414 O O . GLU D 1 301 ? 36.92613 10.29796 20.27090 1.000 67.61152 301 GLU B O 1
ATOM 10420 N N . CYS D 1 302 ? 37.89311 10.67881 18.27564 1.000 59.21463 302 CYS B N 1
ATOM 10421 C CA . CYS D 1 302 ? 37.03826 11.81507 17.96277 1.000 49.04392 302 CYS B CA 1
ATOM 10422 C C . CYS D 1 302 ? 36.82898 11.86605 16.46010 1.000 53.78564 302 CYS B C 1
ATOM 10423 O O . CYS D 1 302 ? 37.69553 11.45697 15.68312 1.000 59.28647 302 CYS B O 1
ATOM 10426 N N . ALA D 1 303 ? 35.65920 12.36303 16.06163 1.000 53.67965 303 ALA B N 1
ATOM 10427 C CA . ALA D 1 303 ? 35.34174 12.51621 14.64981 1.000 60.80013 303 ALA B CA 1
ATOM 10428 C C . ALA D 1 303 ? 35.93966 13.77948 14.04472 1.000 58.73438 303 ALA B C 1
ATOM 10429 O O . ALA D 1 303 ? 36.00611 13.88643 12.81491 1.000 65.66207 303 ALA B O 1
ATOM 10431 N N . LEU D 1 304 ? 36.38923 14.72643 14.86913 1.000 52.41866 304 LEU B N 1
ATOM 10432 C CA . LEU D 1 304 ? 36.80768 16.03387 14.37805 1.000 59.47252 304 LEU B CA 1
ATOM 10433 C C . LEU D 1 304 ? 38.23108 16.39745 14.77078 1.000 62.56693 304 LEU B C 1
ATOM 10434 O O . LEU D 1 304 ? 38.99257 16.88198 13.92443 1.000 63.72756 304 LEU B O 1
ATOM 10439 N N . LYS D 1 305 ? 38.61720 16.18496 16.02803 1.000 59.60020 305 LYS B N 1
ATOM 10440 C CA . LYS D 1 305 ? 39.86862 16.73554 16.53352 1.000 59.47551 305 LYS B CA 1
ATOM 10441 C C . LYS D 1 305 ? 41.07846 15.93722 16.05602 1.000 61.02591 305 LYS B C 1
ATOM 10442 O O . LYS D 1 305 ? 41.01409 14.72148 15.85173 1.000 58.64828 305 LYS B O 1
ATOM 10448 N N . HIS D 1 306 ? 42.19661 16.64413 15.90369 1.000 69.04332 306 HIS B N 1
ATOM 10449 C CA . HIS D 1 306 ? 43.45027 16.02145 15.50344 1.000 60.85729 306 HIS B CA 1
ATOM 10450 C C . HIS D 1 306 ? 43.99057 15.14282 16.63233 1.000 58.41597 306 HIS B C 1
ATOM 10451 O O . HIS D 1 306 ? 43.91279 15.52283 17.80491 1.000 56.40004 306 HIS B O 1
ATOM 10458 N N . PRO D 1 307 ? 44.53110 13.96067 16.31460 1.000 65.65304 307 PRO B N 1
ATOM 10459 C CA . PRO D 1 307 ? 44.97301 13.04418 17.38374 1.000 54.20828 307 PRO B CA 1
ATOM 10460 C C . PRO D 1 307 ? 46.10580 13.58870 18.23948 1.000 61.20424 307 PRO B C 1
ATOM 10461 O O . PRO D 1 307 ? 46.18527 13.25133 19.42782 1.000 62.06618 307 PRO B O 1
ATOM 10465 N N . GLU D 1 308 ? 46.99406 14.41232 17.67808 1.000 57.21130 308 GLU B N 1
ATOM 10466 C CA . GLU D 1 308 ? 48.05680 14.99474 18.49164 1.000 62.97452 308 GLU B CA 1
ATOM 10467 C C . GLU D 1 308 ? 47.48669 15.92169 19.55932 1.000 62.46325 308 GLU B C 1
ATOM 10468 O O . GLU D 1 308 ? 47.99410 15.97147 20.68626 1.000 61.73807 308 GLU B O 1
ATOM 10474 N N . ASP D 1 309 ? 46.42401 16.65675 19.22664 1.000 59.65042 309 ASP B N 1
ATOM 10475 C CA . ASP D 1 309 ? 45.80372 17.54337 20.20490 1.000 58.78789 309 ASP B CA 1
ATOM 10476 C C . ASP D 1 309 ? 45.02737 16.75578 21.25197 1.000 61.85731 309 ASP B C 1
ATOM 10477 O O . ASP D 1 309 ? 45.02842 17.11532 22.43519 1.000 63.39663 309 ASP B O 1
ATOM 10482 N N . GLY D 1 310 ? 44.35979 15.67880 20.83536 1.000 59.86336 310 GLY B N 1
ATOM 10483 C CA . GLY D 1 310 ? 43.59147 14.88525 21.77984 1.000 63.70701 310 GLY B CA 1
ATOM 10484 C C . GLY D 1 310 ? 44.45277 14.22135 22.83606 1.000 62.91375 310 GLY B C 1
ATOM 10485 O O . GLY D 1 310 ? 44.08969 14.18705 24.01494 1.000 60.88948 310 GLY B O 1
ATOM 10486 N N . ALA D 1 311 ? 45.60130 13.67659 22.42911 1.000 62.05660 311 ALA B N 1
ATOM 10487 C CA . ALA D 1 311 ? 46.48732 13.03192 23.39223 1.000 66.52042 311 ALA B CA 1
ATOM 10488 C C . ALA D 1 311 ? 47.06733 14.04282 24.37260 1.000 57.27479 311 ALA B C 1
ATOM 10489 O O . ALA D 1 311 ? 47.25139 13.73303 25.55583 1.000 57.33679 311 ALA B O 1
ATOM 10491 N N . ARG D 1 312 ? 47.35133 15.25940 23.90333 1.000 55.33368 312 ARG B N 1
ATOM 10492 C CA . ARG D 1 312 ? 47.96089 16.26221 24.77109 1.000 63.90817 312 ARG B CA 1
ATOM 10493 C C . ARG D 1 312 ? 46.97641 16.75013 25.82814 1.000 65.88241 312 ARG B C 1
ATOM 10494 O O . ARG D 1 312 ? 47.31650 16.83695 27.01382 1.000 68.64583 312 ARG B O 1
ATOM 10502 N N . GLU D 1 313 ? 45.74792 17.07615 25.41661 1.000 63.80447 313 GLU B N 1
ATOM 10503 C CA . GLU D 1 313 ? 44.75173 17.57213 26.35966 1.000 58.12140 313 GLU B CA 1
ATOM 10504 C C . GLU D 1 313 ? 44.28436 16.49927 27.33533 1.000 59.63979 313 GLU B C 1
ATOM 10505 O O . GLU D 1 313 ? 43.80574 16.83755 28.42341 1.000 55.84346 313 GLU B O 1
ATOM 10511 N N . GLY D 1 314 ? 44.41624 15.22113 26.97438 1.000 54.86617 314 GLY B N 1
ATOM 10512 C CA . GLY D 1 314 ? 43.89200 14.16123 27.82139 1.000 51.55747 314 GLY B CA 1
ATOM 10513 C C . GLY D 1 314 ? 44.56249 14.08277 29.18123 1.000 63.55721 314 GLY B C 1
ATOM 10514 O O . GLY D 1 314 ? 43.90187 13.83628 30.19373 1.000 58.43347 314 GLY B O 1
ATOM 10515 N N . ALA D 1 315 ? 45.88357 14.28083 29.22361 1.000 58.73282 315 ALA B N 1
ATOM 10516 C CA . ALA D 1 315 ? 46.62107 14.12073 30.47513 1.000 55.12471 315 ALA B CA 1
ATOM 10517 C C . ALA D 1 315 ? 46.18229 15.14446 31.51726 1.000 65.21680 315 ALA B C 1
ATOM 10518 O O . ALA D 1 315 ? 45.95125 14.80157 32.68289 1.000 62.01617 315 ALA B O 1
ATOM 10520 N N . GLY D 1 316 ? 46.06087 16.41041 31.11407 1.000 57.22147 316 GLY B N 1
ATOM 10521 C CA . GLY D 1 316 ? 45.60522 17.43291 32.04333 1.000 55.61843 316 GLY B CA 1
ATOM 10522 C C . GLY D 1 316 ? 44.15406 17.25238 32.44910 1.000 66.60632 316 GLY B C 1
ATOM 10523 O O . GLY D 1 316 ? 43.77978 17.53145 33.59183 1.000 63.40113 316 GLY B O 1
ATOM 10524 N N . PHE D 1 317 ? 43.31691 16.79240 31.51599 1.000 63.19877 317 PHE B N 1
ATOM 10525 C CA . PHE D 1 317 ? 41.90507 16.56543 31.81150 1.000 59.72865 317 PHE B CA 1
ATOM 10526 C C . PHE D 1 317 ? 41.72615 15.54606 32.93136 1.000 55.30573 317 PHE B C 1
ATOM 10527 O O . PHE D 1 317 ? 40.94058 15.76085 33.86192 1.000 53.24962 317 PHE B O 1
ATOM 10535 N N . ILE D 1 318 ? 42.44187 14.42249 32.85354 1.000 58.41265 318 ILE B N 1
ATOM 10536 C CA . ILE D 1 318 ? 42.28259 13.37490 33.85776 1.000 59.48649 318 ILE B CA 1
ATOM 10537 C C . ILE D 1 318 ? 42.78366 13.84448 35.21917 1.000 60.35094 318 ILE B C 1
ATOM 10538 O O . ILE D 1 318 ? 42.16953 13.55344 36.25307 1.000 57.56987 318 ILE B O 1
ATOM 10543 N N . GLU D 1 319 ? 43.89518 14.58570 35.24557 1.000 60.33920 319 GLU B N 1
ATOM 10544 C CA . GLU D 1 319 ? 44.46033 15.01739 36.52117 1.000 67.62973 319 GLU B CA 1
ATOM 10545 C C . GLU D 1 319 ? 43.54619 15.99305 37.25478 1.000 65.61418 319 GLU B C 1
ATOM 10546 O O . GLU D 1 319 ? 43.55186 16.02777 38.48998 1.000 68.64632 319 GLU B O 1
ATOM 10552 N N . ASN D 1 320 ? 42.75196 16.78293 36.52732 1.000 61.81014 320 ASN B N 1
ATOM 10553 C CA . ASN D 1 320 ? 41.83654 17.71040 37.18622 1.000 67.34726 320 ASN B CA 1
ATOM 10554 C C . ASN D 1 320 ? 40.60823 17.02451 37.77483 1.000 68.71688 320 ASN B C 1
ATOM 10555 O O . ASN D 1 320 ? 39.96871 17.59623 38.66435 1.000 64.41251 320 ASN B O 1
ATOM 10560 N N . HIS D 1 321 ? 40.25973 15.82317 37.31245 1.000 59.28421 321 HIS B N 1
ATOM 10561 C CA . HIS D 1 321 ? 39.06767 15.14437 37.80512 1.000 58.52808 321 HIS B CA 1
ATOM 10562 C C . HIS D 1 321 ? 39.35438 14.12247 38.89578 1.000 65.66045 321 HIS B C 1
ATOM 10563 O O . HIS D 1 321 ? 38.41463 13.67861 39.56567 1.000 63.13193 321 HIS B O 1
ATOM 10570 N N . ILE D 1 322 ? 40.61509 13.73810 39.09269 1.000 60.52050 322 ILE B N 1
ATOM 10571 C CA . ILE D 1 322 ? 40.95332 12.83811 40.18690 1.000 69.26532 322 ILE B CA 1
ATOM 10572 C C . ILE D 1 322 ? 40.80125 13.58370 41.50748 1.000 63.77298 322 ILE B C 1
ATOM 10573 O O . ILE D 1 322 ? 41.18391 14.75560 41.62955 1.000 59.28906 322 ILE B O 1
ATOM 10578 N N . ILE D 1 323 ? 40.21205 12.91580 42.49643 1.000 58.44915 323 ILE B N 1
ATOM 10579 C CA . ILE D 1 323 ? 39.88649 13.51293 43.78914 1.000 62.78588 323 ILE B CA 1
ATOM 10580 C C . ILE D 1 323 ? 40.86147 12.98477 44.83389 1.000 68.98044 323 ILE B C 1
ATOM 10581 O O . ILE D 1 323 ? 40.98856 11.76734 45.01449 1.000 69.36395 323 ILE B O 1
ATOM 10586 N N . ARG D 1 324 ? 41.55129 13.89451 45.52271 1.000 83.96513 324 ARG B N 1
ATOM 10587 C CA . ARG D 1 324 ? 42.39521 13.50123 46.64461 1.000 71.29601 324 ARG B CA 1
ATOM 10588 C C . ARG D 1 324 ? 41.51327 13.31353 47.87308 1.000 71.66171 324 ARG B C 1
ATOM 10589 O O . ARG D 1 324 ? 40.85425 14.25964 48.31779 1.000 85.32885 324 ARG B O 1
ATOM 10597 N N . VAL D 1 325 ? 41.49741 12.10239 48.42387 1.000 74.47352 325 VAL B N 1
ATOM 10598 C CA . VAL D 1 325 ? 40.64305 11.80971 49.56998 1.000 83.02385 325 VAL B CA 1
ATOM 10599 C C . VAL D 1 325 ? 41.36909 12.16471 50.85973 1.000 83.38484 325 VAL B C 1
ATOM 10600 O O . VAL D 1 325 ? 42.58315 12.39707 50.85943 1.000 85.97736 325 VAL B O 1
ATOM 10604 N N . THR D 1 326 ? 40.63112 12.20849 51.96433 1.000 83.71449 326 THR B N 1
ATOM 10605 C CA . THR D 1 326 ? 41.20024 12.58951 53.25137 1.000 89.99580 326 THR B CA 1
ATOM 10606 C C . THR D 1 326 ? 42.09991 11.48232 53.78789 1.000 86.55971 326 THR B C 1
ATOM 10607 O O . THR D 1 326 ? 41.86467 10.30101 53.52783 1.000 94.29455 326 THR B O 1
ATOM 10611 N N . GLY D 1 337 ? 34.07225 5.91517 71.51625 1.000 88.46666 337 GLY B N 1
ATOM 10612 C CA . GLY D 1 337 ? 33.39687 4.63240 71.56169 1.000 100.15866 337 GLY B CA 1
ATOM 10613 C C . GLY D 1 337 ? 31.89167 4.74068 71.41809 1.000 119.91707 337 GLY B C 1
ATOM 10614 O O . GLY D 1 337 ? 31.37649 4.97916 70.32563 1.000 118.16895 337 GLY B O 1
ATOM 10615 N N . THR D 1 338 ? 31.18572 4.54319 72.53067 1.000 117.49904 338 THR B N 1
ATOM 10616 C CA . THR D 1 338 ? 29.72758 4.58988 72.56709 1.000 114.41397 338 THR B CA 1
ATOM 10617 C C . THR D 1 338 ? 29.30640 4.78297 74.01562 1.000 122.16517 338 THR B C 1
ATOM 10618 O O . THR D 1 338 ? 29.73573 4.02416 74.88946 1.000 135.66549 338 THR B O 1
ATOM 10622 N N . ASP D 1 339 ? 28.48006 5.79965 74.26886 1.000 107.77145 339 ASP B N 1
ATOM 10623 C CA . ASP D 1 339 ? 28.05194 6.08815 75.63440 1.000 113.08398 339 ASP B CA 1
ATOM 10624 C C . ASP D 1 339 ? 26.83640 5.27115 76.06104 1.000 116.10225 339 ASP B C 1
ATOM 10625 O O . ASP D 1 339 ? 26.72107 4.91893 77.24078 1.000 121.75231 339 ASP B O 1
ATOM 10630 N N . ASP D 1 340 ? 25.92973 4.96703 75.13004 1.000 109.80291 340 ASP B N 1
ATOM 10631 C CA . ASP D 1 340 ? 24.70776 4.19949 75.37527 1.000 112.83456 340 ASP B CA 1
ATOM 10632 C C . ASP D 1 340 ? 23.79418 4.86640 76.39893 1.000 110.37396 340 ASP B C 1
ATOM 10633 O O . ASP D 1 340 ? 22.59190 4.99927 76.15357 1.000 110.15148 340 ASP B O 1
ATOM 10638 N N . ALA D 1 341 ? 24.33411 5.26568 77.55504 1.000 105.81142 341 ALA B N 1
ATOM 10639 C CA . ALA D 1 341 ? 23.49998 5.89867 78.57341 1.000 103.54919 341 ALA B CA 1
ATOM 10640 C C . ALA D 1 341 ? 22.91241 7.20376 78.05133 1.000 99.33954 341 ALA B C 1
ATOM 10641 O O . ALA D 1 341 ? 21.71139 7.46370 78.19286 1.000 94.16058 341 ALA B O 1
ATOM 10643 N N . ALA D 1 342 ? 23.75391 8.03824 77.43685 1.000 101.05737 342 ALA B N 1
ATOM 10644 C CA . ALA D 1 342 ? 23.26801 9.26608 76.81852 1.000 92.80117 342 ALA B CA 1
ATOM 10645 C C . ALA D 1 342 ? 22.35782 8.96196 75.63636 1.000 97.01193 342 ALA B C 1
ATOM 10646 O O . ALA D 1 342 ? 21.30394 9.59058 75.47998 1.000 95.78364 342 ALA B O 1
ATOM 10648 N N . ASN D 1 343 ? 22.75165 8.00075 74.79260 1.000 94.82256 343 ASN B N 1
ATOM 10649 C CA . ASN D 1 343 ? 21.92184 7.62420 73.65298 1.000 89.63583 343 ASN B CA 1
ATOM 10650 C C . ASN D 1 343 ? 20.55799 7.13057 74.10696 1.000 91.09488 343 ASN B C 1
ATOM 10651 O O . ASN D 1 343 ? 19.55195 7.35845 73.42454 1.000 93.85642 343 ASN B O 1
ATOM 10656 N N . ARG D 1 344 ? 20.50586 6.46046 75.25833 1.000 87.47392 344 ARG B N 1
ATOM 10657 C CA . ARG D 1 344 ? 19.23206 5.99142 75.78537 1.000 81.48608 344 ARG B CA 1
ATOM 10658 C C . ARG D 1 344 ? 18.38748 7.15323 76.29724 1.000 93.29202 344 ARG B C 1
ATOM 10659 O O . ARG D 1 344 ? 17.15658 7.13283 76.17668 1.000 84.74497 344 ARG B O 1
ATOM 10667 N N . ARG D 1 345 ? 19.03148 8.18414 76.85400 1.000 96.34937 345 ARG B N 1
ATOM 10668 C CA . ARG D 1 345 ? 18.29361 9.35822 77.31240 1.000 91.82895 345 ARG B CA 1
ATOM 10669 C C . ARG D 1 345 ? 17.75117 10.16294 76.13745 1.000 95.93727 345 ARG B C 1
ATOM 10670 O O . ARG D 1 345 ? 16.62331 10.66800 76.18987 1.000 92.08348 345 ARG B O 1
ATOM 10678 N N . LEU D 1 346 ? 18.54573 10.29564 75.07169 1.000 92.20155 346 LEU B N 1
ATOM 10679 C CA . LEU D 1 346 ? 18.13017 11.07963 73.91224 1.000 89.66155 346 LEU B CA 1
ATOM 10680 C C . LEU D 1 346 ? 16.93102 10.45209 73.21064 1.000 91.96620 346 LEU B C 1
ATOM 10681 O O . LEU D 1 346 ? 16.05352 11.16624 72.71048 1.000 88.95902 346 LEU B O 1
ATOM 10686 N N . LEU D 1 347 ? 16.87767 9.12142 73.15925 1.000 85.46359 347 LEU B N 1
ATOM 10687 C CA . LEU D 1 347 ? 15.76163 8.39712 72.56811 1.000 85.08491 347 LEU B CA 1
ATOM 10688 C C . LEU D 1 347 ? 14.66493 8.08552 73.57614 1.000 87.40212 347 LEU B C 1
ATOM 10689 O O . LEU D 1 347 ? 13.80341 7.24488 73.28983 1.000 88.89944 347 LEU B O 1
ATOM 10694 N N . GLY D 1 348 ? 14.63592 8.79652 74.70556 1.000 92.18765 348 GLY B N 1
ATOM 10695 C CA . GLY D 1 348 ? 13.76432 8.48245 75.82471 1.000 83.81923 348 GLY B CA 1
ATOM 10696 C C . GLY D 1 348 ? 13.56985 6.99400 76.03395 1.000 91.13517 348 GLY B C 1
ATOM 10697 O O . GLY D 1 348 ? 12.43800 6.50198 76.08483 1.000 92.35387 348 GLY B O 1
ATOM 10698 N N . LEU D 1 349 ? 14.68803 6.27703 76.15244 1.000 90.41509 349 LEU B N 1
ATOM 10699 C CA . LEU D 1 349 ? 14.71591 4.81924 76.28531 1.000 96.26815 349 LEU B CA 1
ATOM 10700 C C . LEU D 1 349 ? 13.99162 4.12984 75.12982 1.000 97.82420 349 LEU B C 1
ATOM 10701 O O . LEU D 1 349 ? 14.62196 3.64328 74.18804 1.000 75.36709 349 LEU B O 1
ATOM 10706 N N . MET E 1 1 ? 26.47516 50.21921 39.80209 1.000 92.23320 1 MET E N 1
ATOM 10707 C CA . MET E 1 1 ? 26.50349 48.97326 40.56399 1.000 97.80271 1 MET E CA 1
ATOM 10708 C C . MET E 1 1 ? 27.78988 48.83396 41.38210 1.000 102.05853 1 MET E C 1
ATOM 10709 O O . MET E 1 1 ? 28.69981 49.65778 41.27115 1.000 91.86057 1 MET E O 1
ATOM 10714 N N . LYS E 1 2 ? 27.85667 47.78385 42.20123 1.000 109.02965 2 LYS E N 1
ATOM 10715 C CA . LYS E 1 2 ? 28.96551 47.55972 43.11902 1.000 105.21128 2 LYS E CA 1
ATOM 10716 C C . LYS E 1 2 ? 29.69148 46.27528 42.75118 1.000 101.42483 2 LYS E C 1
ATOM 10717 O O . LYS E 1 2 ? 29.05760 45.26210 42.43800 1.000 82.40930 2 LYS E O 1
ATOM 10723 N N . THR E 1 3 ? 31.02073 46.31905 42.79849 1.000 95.72014 3 THR E N 1
ATOM 10724 C CA . THR E 1 3 ? 31.82628 45.12443 42.58702 1.000 78.80299 3 THR E CA 1
ATOM 10725 C C . THR E 1 3 ? 31.92602 44.34766 43.89467 1.000 78.78864 3 THR E C 1
ATOM 10726 O O . THR E 1 3 ? 32.31978 44.90309 44.92546 1.000 87.42969 3 THR E O 1
ATOM 10730 N N . ILE E 1 4 ? 31.56234 43.06531 43.85515 1.000 78.55882 4 ILE E N 1
ATOM 10731 C CA . ILE E 1 4 ? 31.59101 42.24303 45.05926 1.000 74.89922 4 ILE E CA 1
ATOM 10732 C C . ILE E 1 4 ? 33.03243 42.06735 45.51745 1.000 72.81538 4 ILE E C 1
ATOM 10733 O O . ILE E 1 4 ? 33.91126 41.69495 44.72822 1.000 72.07756 4 ILE E O 1
ATOM 10738 N N . LYS E 1 5 ? 33.28349 42.33319 46.79733 1.000 66.20870 5 LYS E N 1
ATOM 10739 C CA . LYS E 1 5 ? 34.62267 42.17302 47.34611 1.000 71.59847 5 LYS E CA 1
ATOM 10740 C C . LYS E 1 5 ? 34.91202 40.71464 47.68032 1.000 62.22950 5 LYS E C 1
ATOM 10741 O O . LYS E 1 5 ? 34.01952 39.94402 48.04615 1.000 65.70415 5 LYS E O 1
ATOM 10747 N N . GLY E 1 6 ? 36.18374 40.34678 47.55856 1.000 57.71108 6 GLY E N 1
ATOM 10748 C CA . GLY E 1 6 ? 36.62728 39.00321 47.83457 1.000 65.63741 6 GLY E CA 1
ATOM 10749 C C . GLY E 1 6 ? 37.93740 38.69706 47.14180 1.000 57.20575 6 GLY E C 1
ATOM 10750 O O . GLY E 1 6 ? 38.50820 39.54074 46.44350 1.000 70.68801 6 GLY E O 1
ATOM 10751 N N . PRO E 1 7 ? 38.43654 37.46930 47.30845 1.000 58.53378 7 PRO E N 1
ATOM 10752 C CA . PRO E 1 7 ? 37.84215 36.34472 48.04218 1.000 65.21125 7 PRO E CA 1
ATOM 10753 C C . PRO E 1 7 ? 38.12578 36.37522 49.54134 1.000 57.29951 7 PRO E C 1
ATOM 10754 O O . PRO E 1 7 ? 39.16116 36.86529 49.98289 1.000 55.72551 7 PRO E O 1
ATOM 10758 N N . ALA E 1 8 ? 37.20349 35.84832 50.34103 1.000 59.10311 8 ALA E N 1
ATOM 10759 C CA . ALA E 1 8 ? 37.37757 35.70514 51.77712 1.000 58.65779 8 ALA E CA 1
ATOM 10760 C C . ALA E 1 8 ? 37.10814 34.25296 52.14371 1.000 66.28451 8 ALA E C 1
ATOM 10761 O O . ALA E 1 8 ? 36.59409 33.47503 51.33559 1.000 66.53583 8 ALA E O 1
ATOM 10763 N N . ILE E 1 9 ? 37.45138 33.88058 53.37388 1.000 58.87557 9 ILE E N 1
ATOM 10764 C CA . ILE E 1 9 ? 37.34603 32.49152 53.80414 1.000 49.98700 9 ILE E CA 1
ATOM 10765 C C . ILE E 1 9 ? 36.85838 32.44393 55.24518 1.000 58.22834 9 ILE E C 1
ATOM 10766 O O . ILE E 1 9 ? 37.27823 33.24477 56.08656 1.000 58.84508 9 ILE E O 1
ATOM 10771 N N . PHE E 1 10 ? 35.96538 31.49789 55.52225 1.000 62.51652 10 PHE E N 1
ATOM 10772 C CA . PHE E 1 10 ? 35.44346 31.26777 56.86204 1.000 59.16984 10 PHE E CA 1
ATOM 10773 C C . PHE E 1 10 ? 36.34770 30.25999 57.56402 1.000 70.27099 10 PHE E C 1
ATOM 10774 O O . PHE E 1 10 ? 36.53380 29.13941 57.07604 1.000 69.07809 10 PHE E O 1
ATOM 10782 N N . LEU E 1 11 ? 36.90814 30.65786 58.70515 1.000 57.94570 11 LEU E N 1
ATOM 10783 C CA . LEU E 1 11 ? 37.92472 29.85341 59.36915 1.000 62.12091 11 LEU E CA 1
ATOM 10784 C C . LEU E 1 11 ? 37.34699 28.74482 60.24032 1.000 72.52477 11 LEU E C 1
ATOM 10785 O O . LEU E 1 11 ? 38.11967 27.94197 60.77459 1.000 82.72298 11 LEU E O 1
ATOM 10790 N N . ALA E 1 12 ? 36.02207 28.68502 60.40389 1.000 63.34824 12 ALA E N 1
ATOM 10791 C CA . ALA E 1 12 ? 35.43058 27.74174 61.35061 1.000 73.22669 12 ALA E CA 1
ATOM 10792 C C . ALA E 1 12 ? 35.74880 26.29241 60.99222 1.000 77.09472 12 ALA E C 1
ATOM 10793 O O . ALA E 1 12 ? 36.02469 25.47502 61.87871 1.000 71.78890 12 ALA E O 1
ATOM 10795 N N . GLN E 1 13 ? 35.72650 25.95316 59.70306 1.000 73.94307 13 GLN E N 1
ATOM 10796 C CA . GLN E 1 13 ? 35.92870 24.56791 59.29313 1.000 76.71050 13 GLN E CA 1
ATOM 10797 C C . GLN E 1 13 ? 37.39365 24.14984 59.28516 1.000 83.89538 13 GLN E C 1
ATOM 10798 O O . GLN E 1 13 ? 37.67980 22.97451 59.03567 1.000 90.01273 13 GLN E O 1
ATOM 10804 N N . PHE E 1 14 ? 38.32541 25.06585 59.54700 1.000 73.68510 14 PHE E N 1
ATOM 10805 C CA . PHE E 1 14 ? 39.74226 24.76247 59.43687 1.000 72.99660 14 PHE E CA 1
ATOM 10806 C C . PHE E 1 14 ? 40.50967 24.94196 60.73705 1.000 85.85499 14 PHE E C 1
ATOM 10807 O O . PHE E 1 14 ? 41.69921 24.60773 60.77942 1.000 85.65572 14 PHE E O 1
ATOM 10815 N N . VAL E 1 15 ? 39.87650 25.45607 61.79245 1.000 84.41929 15 VAL E N 1
ATOM 10816 C CA . VAL E 1 15 ? 40.57181 25.64015 63.05782 1.000 89.05899 15 VAL E CA 1
ATOM 10817 C C . VAL E 1 15 ? 40.77976 24.29136 63.73167 1.000 88.61870 15 VAL E C 1
ATOM 10818 O O . VAL E 1 15 ? 39.92973 23.39167 63.65520 1.000 87.16446 15 VAL E O 1
ATOM 10822 N N . GLY E 1 16 ? 41.93705 24.13238 64.36085 1.000 96.32693 16 GLY E N 1
ATOM 10823 C CA . GLY E 1 16 ? 42.24163 22.92012 65.08324 1.000 97.06363 16 GLY E CA 1
ATOM 10824 C C . GLY E 1 16 ? 43.13685 23.23207 66.26366 1.000 107.49544 16 GLY E C 1
ATOM 10825 O O . GLY E 1 16 ? 43.10404 24.34294 66.80538 1.000 110.90912 16 GLY E O 1
ATOM 10826 N N . ASP E 1 17 ? 43.93324 22.25234 66.68230 1.000 109.15992 17 ASP E N 1
ATOM 10827 C CA . ASP E 1 17 ? 44.84180 22.41223 67.80714 1.000 115.17585 17 ASP E CA 1
ATOM 10828 C C . ASP E 1 17 ? 46.31040 22.33812 67.41621 1.000 112.00377 17 ASP E C 1
ATOM 10829 O O . ASP E 1 17 ? 47.17414 22.50750 68.28619 1.000 112.83661 17 ASP E O 1
ATOM 10834 N N . LYS E 1 18 ? 46.61608 22.08701 66.14629 1.000 112.99289 18 LYS E N 1
ATOM 10835 C CA . LYS E 1 18 ? 47.98031 22.11899 65.63904 1.000 102.75042 18 LYS E CA 1
ATOM 10836 C C . LYS E 1 18 ? 48.18915 23.35835 64.77621 1.000 92.43936 18 LYS E C 1
ATOM 10837 O O . LYS E 1 18 ? 47.26452 23.84012 64.11631 1.000 93.53034 18 LYS E O 1
ATOM 10843 N N . ALA E 1 19 ? 49.42230 23.85992 64.76777 1.000 87.37330 19 ALA E N 1
ATOM 10844 C CA . ALA E 1 19 ? 49.75599 24.98157 63.90052 1.000 93.57404 19 ALA E CA 1
ATOM 10845 C C . ALA E 1 19 ? 49.70129 24.54589 62.43428 1.000 89.46531 19 ALA E C 1
ATOM 10846 O O . ALA E 1 19 ? 49.97107 23.38435 62.11430 1.000 85.32994 19 ALA E O 1
ATOM 10848 N N . PRO E 1 20 ? 49.35304 25.46087 61.51634 1.000 99.90633 20 PRO E N 1
ATOM 10849 C CA . PRO E 1 20 ? 48.98157 26.86487 61.71905 1.000 89.41531 20 PRO E CA 1
ATOM 10850 C C . PRO E 1 20 ? 47.47825 27.05385 61.87901 1.000 81.87663 20 PRO E C 1
ATOM 10851 O O . PRO E 1 20 ? 46.92828 28.07252 61.46948 1.000 87.53554 20 PRO E O 1
ATOM 10855 N N . PHE E 1 21 ? 46.78713 26.08424 62.47870 1.000 78.78722 21 PHE E N 1
ATOM 10856 C CA . PHE E 1 21 ? 45.33622 26.11468 62.60381 1.000 74.63942 21 PHE E CA 1
ATOM 10857 C C . PHE E 1 21 ? 44.88572 26.33199 64.04555 1.000 86.57128 21 PHE E C 1
ATOM 10858 O O . PHE E 1 21 ? 43.75954 25.97137 64.39836 1.000 92.04854 21 PHE E O 1
ATOM 10866 N N . ASP E 1 22 ? 45.73991 26.91268 64.88587 1.000 93.19073 22 ASP E N 1
ATOM 10867 C CA . ASP E 1 22 ? 45.45846 27.06191 66.30974 1.000 94.00990 22 ASP E CA 1
ATOM 10868 C C . ASP E 1 22 ? 45.19935 28.49707 66.74111 1.000 96.79463 22 ASP E C 1
ATOM 10869 O O . ASP E 1 22 ? 44.30222 28.73329 67.55284 1.000 97.81573 22 ASP E O 1
ATOM 10874 N N . THR E 1 23 ? 45.95275 29.46630 66.22976 1.000 94.33565 23 THR E N 1
ATOM 10875 C CA . THR E 1 23 ? 45.78312 30.85777 66.61601 1.000 96.64046 23 THR E CA 1
ATOM 10876 C C . THR E 1 23 ? 45.28810 31.68501 65.43665 1.000 99.68040 23 THR E C 1
ATOM 10877 O O . THR E 1 23 ? 45.48624 31.33059 64.27308 1.000 101.62910 23 THR E O 1
ATOM 10881 N N . LEU E 1 24 ? 44.64222 32.81069 65.75909 1.000 96.73692 24 LEU E N 1
ATOM 10882 C CA . LEU E 1 24 ? 44.16542 33.71704 64.71948 1.000 89.60501 24 LEU E CA 1
ATOM 10883 C C . LEU E 1 24 ? 45.31986 34.29260 63.91795 1.000 94.70235 24 LEU E C 1
ATOM 10884 O O . LEU E 1 24 ? 45.19146 34.51097 62.70472 1.000 108.05455 24 LEU E O 1
ATOM 10889 N N . ASP E 1 25 ? 46.45163 34.54707 64.57581 1.000 96.00860 25 ASP E N 1
ATOM 10890 C CA . ASP E 1 25 ? 47.61780 35.05584 63.86562 1.000 105.48120 25 ASP E CA 1
ATOM 10891 C C . ASP E 1 25 ? 48.10970 34.06566 62.81691 1.000 103.61238 25 ASP E C 1
ATOM 10892 O O . ASP E 1 25 ? 48.40501 34.45302 61.68111 1.000 93.43563 25 ASP E O 1
ATOM 10897 N N . ASN E 1 26 ? 48.20117 32.78095 63.17518 1.000 94.97133 26 ASN E N 1
ATOM 10898 C CA . ASN E 1 26 ? 48.67156 31.78650 62.21190 1.000 90.78049 26 ASN E CA 1
ATOM 10899 C C . ASN E 1 26 ? 47.64084 31.55291 61.11249 1.000 90.99613 26 ASN E C 1
ATOM 10900 O O . ASN E 1 26 ? 48.00081 31.36583 59.94333 1.000 90.38607 26 ASN E O 1
ATOM 10905 N N . LEU E 1 27 ? 46.35028 31.53648 61.47123 1.000 88.68887 27 LEU E N 1
ATOM 10906 C CA . LEU E 1 27 ? 45.29553 31.34086 60.47504 1.000 83.75267 27 LEU E CA 1
ATOM 10907 C C . LEU E 1 27 ? 45.25716 32.48271 59.46400 1.000 87.17198 27 LEU E C 1
ATOM 10908 O O . LEU E 1 27 ? 44.95797 32.26564 58.28419 1.000 87.33628 27 LEU E O 1
ATOM 10913 N N . GLY E 1 28 ? 45.54810 33.70795 59.90790 1.000 80.17257 28 GLY E N 1
ATOM 10914 C CA . GLY E 1 28 ? 45.56684 34.83162 58.98430 1.000 75.91472 28 GLY E CA 1
ATOM 10915 C C . GLY E 1 28 ? 46.67286 34.72328 57.95182 1.000 79.12066 28 GLY E C 1
ATOM 10916 O O . GLY E 1 28 ? 46.48614 35.08818 56.78740 1.000 76.59843 28 GLY E O 1
ATOM 10917 N N . GLN E 1 29 ? 47.84384 34.23395 58.36573 1.000 89.90037 29 GLN E N 1
ATOM 10918 C CA . GLN E 1 29 ? 48.93854 34.02384 57.42269 1.000 89.06774 29 GLN E CA 1
ATOM 10919 C C . GLN E 1 29 ? 48.63018 32.88760 56.45360 1.000 77.72556 29 GLN E C 1
ATOM 10920 O O . GLN E 1 29 ? 48.98164 32.96240 55.26981 1.000 71.11033 29 GLN E O 1
ATOM 10926 N N . TRP E 1 30 ? 47.99257 31.81947 56.94244 1.000 70.77524 30 TRP E N 1
ATOM 10927 C CA . TRP E 1 30 ? 47.62817 30.70494 56.07145 1.000 76.69706 30 TRP E CA 1
ATOM 10928 C C . TRP E 1 30 ? 46.64561 31.14460 54.99095 1.000 80.73633 30 TRP E C 1
ATOM 10929 O O . TRP E 1 30 ? 46.79324 30.77281 53.82051 1.000 78.58108 30 TRP E O 1
ATOM 10940 N N . ALA E 1 31 ? 45.63900 31.94071 55.36228 1.000 71.14016 31 ALA E N 1
ATOM 10941 C CA . ALA E 1 31 ? 44.67639 32.42574 54.37792 1.000 62.29286 31 ALA E CA 1
ATOM 10942 C C . ALA E 1 31 ? 45.34220 33.34242 53.36009 1.000 65.65019 31 ALA E C 1
ATOM 10943 O O . ALA E 1 31 ? 45.03324 33.28232 52.16404 1.000 66.37647 31 ALA E O 1
ATOM 10945 N N . ALA E 1 32 ? 46.24897 34.21032 53.81828 1.000 67.33677 32 ALA E N 1
ATOM 10946 C CA . ALA E 1 32 ? 46.92701 35.12496 52.90531 1.000 65.53831 32 ALA E CA 1
ATOM 10947 C C . ALA E 1 32 ? 47.87237 34.38883 51.96231 1.000 66.33746 32 ALA E C 1
ATOM 10948 O O . ALA E 1 32 ? 48.06030 34.81777 50.81816 1.000 67.88688 32 ALA E O 1
ATOM 10950 N N . SER E 1 33 ? 48.48240 33.29264 52.42246 1.000 67.45594 33 SER E N 1
ATOM 10951 C CA . SER E 1 33 ? 49.37406 32.52182 51.56143 1.000 68.81931 33 SER E CA 1
ATOM 10952 C C . SER E 1 33 ? 48.61542 31.80624 50.44774 1.000 81.70226 33 SER E C 1
ATOM 10953 O O . SER E 1 33 ? 49.19629 31.50920 49.39722 1.000 81.41492 33 SER E O 1
ATOM 10956 N N . LEU E 1 34 ? 47.32836 31.52394 50.65062 1.000 75.52522 34 LEU E N 1
ATOM 10957 C CA . LEU E 1 34 ? 46.52395 30.83641 49.64913 1.000 66.25315 34 LEU E CA 1
ATOM 10958 C C . LEU E 1 34 ? 45.85745 31.78566 48.66459 1.000 65.65197 34 LEU E C 1
ATOM 10959 O O . LEU E 1 34 ? 45.28862 31.32178 47.67125 1.000 80.43698 34 LEU E O 1
ATOM 10964 N N . GLY E 1 35 ? 45.90990 33.09220 48.91276 1.000 71.69692 35 GLY E N 1
ATOM 10965 C CA . GLY E 1 35 ? 45.35452 34.07812 48.00773 1.000 69.07457 35 GLY E CA 1
ATOM 10966 C C . GLY E 1 35 ? 44.13364 34.80807 48.52083 1.000 62.83464 35 GLY E C 1
ATOM 10967 O O . GLY E 1 35 ? 43.57276 35.62486 47.78157 1.000 74.46596 35 GLY E O 1
ATOM 10968 N N . TYR E 1 36 ? 43.70348 34.55312 49.75324 1.000 52.57572 36 TYR E N 1
ATOM 10969 C CA . TYR E 1 36 ? 42.53319 35.22343 50.29841 1.000 63.81366 36 TYR E CA 1
ATOM 10970 C C . TYR E 1 36 ? 42.91251 36.58505 50.86940 1.000 66.94338 36 TYR E C 1
ATOM 10971 O O . TYR E 1 36 ? 44.04285 36.80362 51.31217 1.000 74.72084 36 TYR E O 1
ATOM 10980 N N . LYS E 1 37 ? 41.95637 37.51321 50.83713 1.000 63.95664 37 LYS E N 1
ATOM 10981 C CA . LYS E 1 37 ? 42.16272 38.85279 51.37138 1.000 62.52909 37 LYS E CA 1
ATOM 10982 C C . LYS E 1 37 ? 41.25413 39.17758 52.54965 1.000 60.47139 37 LYS E C 1
ATOM 10983 O O . LYS E 1 37 ? 41.37895 40.26428 53.12565 1.000 65.75526 37 LYS E O 1
ATOM 10989 N N . GLY E 1 38 ? 40.34615 38.27926 52.92167 1.000 55.81263 38 GLY E N 1
ATOM 10990 C CA . GLY E 1 38 ? 39.48477 38.50612 54.06743 1.000 57.04116 38 GLY E CA 1
ATOM 10991 C C . GLY E 1 38 ? 39.21343 37.20019 54.78205 1.000 59.15916 38 GLY E C 1
ATOM 10992 O O . GLY E 1 38 ? 39.42305 36.11350 54.23225 1.000 63.36853 38 GLY E O 1
ATOM 10993 N N . ILE E 1 39 ? 38.74874 37.31617 56.02682 1.000 59.72832 39 ILE E N 1
ATOM 10994 C CA . ILE E 1 39 ? 38.44450 36.15603 56.85900 1.000 62.29719 39 ILE E CA 1
ATOM 10995 C C . ILE E 1 39 ? 37.19194 36.42761 57.67871 1.000 59.03528 39 ILE E C 1
ATOM 10996 O O . ILE E 1 39 ? 36.97425 37.54712 58.15357 1.000 65.49179 39 ILE E O 1
ATOM 11001 N N . GLN E 1 40 ? 36.37136 35.39524 57.84500 1.000 60.37071 40 GLN E N 1
ATOM 11002 C CA . GLN E 1 40 ? 35.25981 35.40722 58.78592 1.000 66.36651 40 GLN E CA 1
ATOM 11003 C C . GLN E 1 40 ? 35.68845 34.63155 60.02477 1.000 71.19344 40 GLN E C 1
ATOM 11004 O O . GLN E 1 40 ? 36.07306 33.46116 59.92432 1.000 64.60720 40 GLN E O 1
ATOM 11010 N N . VAL E 1 41 ? 35.61781 35.27433 61.18184 1.000 73.10129 41 VAL E N 1
ATOM 11011 C CA . VAL E 1 41 ? 36.21003 34.75937 62.41246 1.000 73.56304 41 VAL E CA 1
ATOM 11012 C C . VAL E 1 41 ? 35.08631 34.25904 63.31354 1.000 79.58211 41 VAL E C 1
ATOM 11013 O O . VAL E 1 41 ? 34.17737 35.03139 63.64682 1.000 76.41736 41 VAL E O 1
ATOM 11017 N N . PRO E 1 42 ? 35.10468 32.99411 63.72950 1.000 73.30699 42 PRO E N 1
ATOM 11018 C CA . PRO E 1 42 ? 34.15897 32.54011 64.75352 1.000 74.09233 42 PRO E CA 1
ATOM 11019 C C . PRO E 1 42 ? 34.55677 33.04991 66.12932 1.000 87.34441 42 PRO E C 1
ATOM 11020 O O . PRO E 1 42 ? 35.73932 33.20085 66.44644 1.000 83.72917 42 PRO E O 1
ATOM 11024 N N . THR E 1 43 ? 33.54508 33.33700 66.94574 1.000 87.95139 43 THR E N 1
ATOM 11025 C CA . THR E 1 43 ? 33.76265 33.97598 68.24342 1.000 91.00038 43 THR E CA 1
ATOM 11026 C C . THR E 1 43 ? 33.92143 32.93160 69.35206 1.000 99.22161 43 THR E C 1
ATOM 11027 O O . THR E 1 43 ? 33.12618 32.83443 70.28768 1.000 102.73377 43 THR E O 1
ATOM 11031 N N . ASP E 1 44 ? 34.99084 32.13240 69.22085 1.000 105.45972 44 ASP E N 1
ATOM 11032 C CA . ASP E 1 44 ? 35.45403 31.15807 70.20368 1.000 106.58338 44 ASP E CA 1
ATOM 11033 C C . ASP E 1 44 ? 36.54004 31.79903 71.05543 1.000 108.81083 44 ASP E C 1
ATOM 11034 O O . ASP E 1 44 ? 37.48552 32.37474 70.49523 1.000 106.25528 44 ASP E O 1
ATOM 11039 N N . PRO E 1 45 ? 36.43206 31.74530 72.39082 1.000 112.36308 45 PRO E N 1
ATOM 11040 C CA . PRO E 1 45 ? 37.43991 32.40295 73.24850 1.000 109.81903 45 PRO E CA 1
ATOM 11041 C C . PRO E 1 45 ? 38.89219 32.13938 72.87494 1.000 107.74848 45 PRO E C 1
ATOM 11042 O O . PRO E 1 45 ? 39.71545 33.05835 72.97159 1.000 107.66177 45 PRO E O 1
ATOM 11046 N N . LYS E 1 46 ? 39.23395 30.91786 72.45223 1.000 109.70687 46 LYS E N 1
ATOM 11047 C CA . LYS E 1 46 ? 40.61954 30.62077 72.09459 1.000 106.19657 46 LYS E CA 1
ATOM 11048 C C . LYS E 1 46 ? 41.11306 31.50376 70.95633 1.000 103.33130 46 LYS E C 1
ATOM 11049 O O . LYS E 1 46 ? 42.32026 31.74210 70.83327 1.000 90.31455 46 LYS E O 1
ATOM 11055 N N . LEU E 1 47 ? 40.20248 31.99330 70.11931 1.000 110.33576 47 LEU E N 1
ATOM 11056 C CA . LEU E 1 47 ? 40.54176 32.80363 68.95639 1.000 104.62872 47 LEU E CA 1
ATOM 11057 C C . LEU E 1 47 ? 40.17368 34.26960 69.10953 1.000 101.10716 47 LEU E C 1
ATOM 11058 O O . LEU E 1 47 ? 40.94818 35.13888 68.70156 1.000 93.48249 47 LEU E O 1
ATOM 11063 N N . PHE E 1 48 ? 39.00760 34.57150 69.67823 1.000 99.41609 48 PHE E N 1
ATOM 11064 C CA . PHE E 1 48 ? 38.54790 35.95421 69.77642 1.000 100.66274 48 PHE E CA 1
ATOM 11065 C C . PHE E 1 48 ? 37.62904 36.05615 70.98777 1.000 101.01798 48 PHE E C 1
ATOM 11066 O O . PHE E 1 48 ? 36.54896 35.45741 70.99748 1.000 101.40176 48 PHE E O 1
ATOM 11074 N N . ASP E 1 49 ? 38.05584 36.80579 72.00311 1.000 101.85791 49 ASP E N 1
ATOM 11075 C CA . ASP E 1 49 ? 37.29341 36.97240 73.23890 1.000 105.08593 49 ASP E CA 1
ATOM 11076 C C . ASP E 1 49 ? 36.35034 38.16519 73.10166 1.000 97.34554 49 ASP E C 1
ATOM 11077 O O . ASP E 1 49 ? 36.80149 39.30909 72.98247 1.000 90.34011 49 ASP E O 1
ATOM 11082 N N . LEU E 1 50 ? 35.03889 37.90100 73.12164 1.000 83.37722 50 LEU E N 1
ATOM 11083 C CA . LEU E 1 50 ? 34.06803 38.98583 72.98079 1.000 91.86460 50 LEU E CA 1
ATOM 11084 C C . LEU E 1 50 ? 34.06516 39.90198 74.19554 1.000 97.20764 50 LEU E C 1
ATOM 11085 O O . LEU E 1 50 ? 33.94782 41.12470 74.05198 1.000 96.21595 50 LEU E O 1
ATOM 11090 N N . GLU E 1 51 ? 34.17801 39.33328 75.39844 1.000 102.35075 51 GLU E N 1
ATOM 11091 C CA . GLU E 1 51 ? 34.12920 40.15388 76.60410 1.000 95.91235 51 GLU E CA 1
ATOM 11092 C C . GLU E 1 51 ? 35.25665 41.17767 76.61786 1.000 88.01340 51 GLU E C 1
ATOM 11093 O O . GLU E 1 51 ? 35.05039 42.33422 77.00346 1.000 100.72932 51 GLU E O 1
ATOM 11099 N N . LYS E 1 52 ? 36.45210 40.77844 76.18058 1.000 84.59660 52 LYS E N 1
ATOM 11100 C CA . LYS E 1 52 ? 37.55751 41.72732 76.10837 1.000 91.14070 52 LYS E CA 1
ATOM 11101 C C . LYS E 1 52 ? 37.40040 42.67267 74.92269 1.000 97.98145 52 LYS E C 1
ATOM 11102 O O . LYS E 1 52 ? 37.74309 43.85739 75.01753 1.000 98.12782 52 LYS E O 1
ATOM 11108 N N . ALA E 1 53 ? 36.87980 42.17082 73.79870 1.000 103.72720 53 ALA E N 1
ATOM 11109 C CA . ALA E 1 53 ? 36.74297 43.00804 72.61084 1.000 100.50709 53 ALA E CA 1
ATOM 11110 C C . ALA E 1 53 ? 35.62171 44.02810 72.75773 1.000 89.56727 53 ALA E C 1
ATOM 11111 O O . ALA E 1 53 ? 35.73195 45.14531 72.23975 1.000 84.18012 53 ALA E O 1
ATOM 11113 N N . ALA E 1 54 ? 34.54054 43.67179 73.45138 1.000 79.96563 54 ALA E N 1
ATOM 11114 C CA . ALA E 1 54 ? 33.45689 44.62070 73.67007 1.000 87.23061 54 ALA E CA 1
ATOM 11115 C C . ALA E 1 54 ? 33.78801 45.66162 74.73124 1.000 93.36676 54 ALA E C 1
ATOM 11116 O O . ALA E 1 54 ? 33.11247 46.69304 74.79754 1.000 95.51087 54 ALA E O 1
ATOM 11118 N N . ALA E 1 55 ? 34.81568 45.42912 75.54606 1.000 99.01783 55 ALA E N 1
ATOM 11119 C CA . ALA E 1 55 ? 35.16179 46.33914 76.63086 1.000 93.44166 55 ALA E CA 1
ATOM 11120 C C . ALA E 1 55 ? 36.28475 47.29973 76.27782 1.000 92.69058 55 ALA E C 1
ATOM 11121 O O . ALA E 1 55 ? 36.27010 48.44877 76.73212 1.000 91.84547 55 ALA E O 1
ATOM 11123 N N . SER E 1 56 ? 37.25769 46.85701 75.48920 1.000 95.50422 56 SER E N 1
ATOM 11124 C CA . SER E 1 56 ? 38.40822 47.67074 75.12864 1.000 100.11474 56 SER E CA 1
ATOM 11125 C C . SER E 1 56 ? 38.51529 47.74583 73.61480 1.000 99.90335 56 SER E C 1
ATOM 11126 O O . SER E 1 56 ? 38.68066 46.71912 72.94500 1.000 98.59252 56 SER E O 1
ATOM 11129 N N . LYS E 1 57 ? 38.43077 48.97046 73.09224 1.000 102.55832 57 LYS E N 1
ATOM 11130 C CA . LYS E 1 57 ? 38.70904 49.23893 71.68868 1.000 102.70961 57 LYS E CA 1
ATOM 11131 C C . LYS E 1 57 ? 40.13929 48.88278 71.32667 1.000 103.49167 57 LYS E C 1
ATOM 11132 O O . LYS E 1 57 ? 40.40903 48.42928 70.20661 1.000 106.74348 57 LYS E O 1
ATOM 11138 N N . ALA E 1 58 ? 41.05772 49.06301 72.27499 1.000 104.14206 58 ALA E N 1
ATOM 11139 C CA . ALA E 1 58 ? 42.46590 48.80804 72.00863 1.000 102.93754 58 ALA E CA 1
ATOM 11140 C C . ALA E 1 58 ? 42.70213 47.35247 71.63434 1.000 105.22223 58 ALA E C 1
ATOM 11141 O O . ALA E 1 58 ? 43.48098 47.05989 70.71896 1.000 100.36078 58 ALA E O 1
ATOM 11143 N N . TYR E 1 59 ? 42.05170 46.42630 72.34471 1.000 96.01543 59 TYR E N 1
ATOM 11144 C CA . TYR E 1 59 ? 42.13864 45.01421 71.98931 1.000 98.99478 59 TYR E CA 1
ATOM 11145 C C . TYR E 1 59 ? 41.72365 44.78589 70.54157 1.000 100.00506 59 TYR E C 1
ATOM 11146 O O . TYR E 1 59 ? 42.38463 44.04491 69.80640 1.000 101.46495 59 TYR E O 1
ATOM 11155 N N . CYS E 1 60 ? 40.62754 45.41590 70.11585 1.000 96.73877 60 CYS E N 1
ATOM 11156 C CA . CYS E 1 60 ? 40.20039 45.29881 68.72762 1.000 89.77960 60 CYS E CA 1
ATOM 11157 C C . CYS E 1 60 ? 41.23432 45.91644 67.79232 1.000 91.00516 60 CYS E C 1
ATOM 11158 O O . CYS E 1 60 ? 41.53009 45.36526 66.72567 1.000 89.73688 60 CYS E O 1
ATOM 11161 N N . ASP E 1 61 ? 41.77877 47.07860 68.17071 1.000 96.93550 61 ASP E N 1
ATOM 11162 C CA . ASP E 1 61 ? 42.80721 47.73866 67.36784 1.000 93.14203 61 ASP E CA 1
ATOM 11163 C C . ASP E 1 61 ? 44.06586 46.88569 67.23067 1.000 92.59456 61 ASP E C 1
ATOM 11164 O O . ASP E 1 61 ? 44.73764 46.94499 66.19371 1.000 90.48944 61 ASP E O 1
ATOM 11169 N N . ASP E 1 62 ? 44.39742 46.08797 68.25414 1.000 94.64139 62 ASP E N 1
ATOM 11170 C CA . ASP E 1 62 ? 45.56088 45.20334 68.17192 1.000 101.33736 62 ASP E CA 1
ATOM 11171 C C . ASP E 1 62 ? 45.36990 44.13489 67.10743 1.000 92.23513 62 ASP E C 1
ATOM 11172 O O . ASP E 1 62 ? 46.25629 43.89830 66.28453 1.000 77.51891 62 ASP E O 1
ATOM 11177 N N . ILE E 1 63 ? 44.22524 43.45696 67.13043 1.000 93.32499 63 ILE E N 1
ATOM 11178 C CA . ILE E 1 63 ? 43.96746 42.38210 66.18314 1.000 88.38902 63 ILE E CA 1
ATOM 11179 C C . ILE E 1 63 ? 43.92155 42.92400 64.76195 1.000 84.94435 63 ILE E C 1
ATOM 11180 O O . ILE E 1 63 ? 44.51260 42.34470 63.84247 1.000 83.04791 63 ILE E O 1
ATOM 11185 N N . LYS E 1 64 ? 43.21891 44.04267 64.55970 1.000 82.82654 64 LYS E N 1
ATOM 11186 C CA . LYS E 1 64 ? 43.12471 44.64117 63.22994 1.000 74.16175 64 LYS E CA 1
ATOM 11187 C C . LYS E 1 64 ? 44.50864 44.98422 62.68813 1.000 81.79167 64 LYS E C 1
ATOM 11188 O O . LYS E 1 64 ? 44.81893 44.71442 61.52097 1.000 77.12583 64 LYS E O 1
ATOM 11194 N N . GLY E 1 65 ? 45.35186 45.59341 63.52383 1.000 79.92291 65 GLY E N 1
ATOM 11195 C CA . GLY E 1 65 ? 46.69137 45.94484 63.08233 1.000 75.96654 65 GLY E CA 1
ATOM 11196 C C . GLY E 1 65 ? 47.55373 44.73081 62.79021 1.000 85.34339 65 GLY E C 1
ATOM 11197 O O . GLY E 1 65 ? 48.30947 44.71830 61.81492 1.000 73.64708 65 GLY E O 1
ATOM 11198 N N . ARG E 1 66 ? 47.45875 43.69581 63.63187 1.000 87.82601 66 ARG E N 1
ATOM 11199 C CA . ARG E 1 66 ? 48.26889 42.49911 63.42313 1.000 88.29852 66 ARG E CA 1
ATOM 11200 C C . ARG E 1 66 ? 47.83200 41.74093 62.17481 1.000 88.89536 66 ARG E C 1
ATOM 11201 O O . ARG E 1 66 ? 48.66973 41.18292 61.45829 1.000 92.46962 66 ARG E O 1
ATOM 11209 N N . LEU E 1 67 ? 46.52665 41.69947 61.89952 1.000 87.40131 67 LEU E N 1
ATOM 11210 C CA . LEU E 1 67 ? 46.05829 41.02267 60.69387 1.000 82.79831 67 LEU E CA 1
ATOM 11211 C C . LEU E 1 67 ? 46.39195 41.82584 59.44281 1.000 82.87171 67 LEU E C 1
ATOM 11212 O O . LEU E 1 67 ? 46.71610 41.24994 58.39769 1.000 89.71586 67 LEU E O 1
ATOM 11217 N N . ALA E 1 68 ? 46.32281 43.15699 59.53029 1.000 79.50773 68 ALA E N 1
ATOM 11218 C CA . ALA E 1 68 ? 46.63189 44.00229 58.38263 1.000 83.17445 68 ALA E CA 1
ATOM 11219 C C . ALA E 1 68 ? 48.10158 43.94182 57.98497 1.000 86.43545 68 ALA E C 1
ATOM 11220 O O . ALA E 1 68 ? 48.43843 44.32013 56.85809 1.000 85.93416 68 ALA E O 1
ATOM 11222 N N . GLU E 1 69 ? 48.98317 43.48387 58.87711 1.000 90.05853 69 GLU E N 1
ATOM 11223 C CA . GLU E 1 69 ? 50.39314 43.36611 58.52138 1.000 94.22677 69 GLU E CA 1
ATOM 11224 C C . GLU E 1 69 ? 50.65195 42.15832 57.62898 1.000 95.04312 69 GLU E C 1
ATOM 11225 O O . GLU E 1 69 ? 51.62517 42.15405 56.86697 1.000 94.23478 69 GLU E O 1
ATOM 11231 N N . THR E 1 70 ? 49.79624 41.13759 57.70025 1.000 89.69175 70 THR E N 1
ATOM 11232 C CA . THR E 1 70 ? 49.89949 39.98532 56.81514 1.000 92.63051 70 THR E CA 1
ATOM 11233 C C . THR E 1 70 ? 49.17424 40.19136 55.49315 1.000 89.50640 70 THR E C 1
ATOM 11234 O O . THR E 1 70 ? 49.43754 39.45497 54.53689 1.000 97.53161 70 THR E O 1
ATOM 11238 N N . GLY E 1 71 ? 48.28327 41.17112 55.41573 1.000 80.70168 71 GLY E N 1
ATOM 11239 C CA . GLY E 1 71 ? 47.49635 41.41576 54.22976 1.000 77.06756 71 GLY E CA 1
ATOM 11240 C C . GLY E 1 71 ? 46.08041 40.88889 54.28044 1.000 80.23141 71 GLY E C 1
ATOM 11241 O O . GLY E 1 71 ? 45.51580 40.58650 53.22473 1.000 89.75275 71 GLY E O 1
ATOM 11242 N N . ILE E 1 72 ? 45.49134 40.77795 55.47131 1.000 70.39764 72 ILE E N 1
ATOM 11243 C CA . ILE E 1 72 ? 44.18586 40.16709 55.68432 1.000 77.64233 72 ILE E CA 1
ATOM 11244 C C . ILE E 1 72 ? 43.31455 41.11763 56.49561 1.000 78.74143 72 ILE E C 1
ATOM 11245 O O . ILE E 1 72 ? 43.80225 41.85366 57.35684 1.000 86.23895 72 ILE E O 1
ATOM 11250 N N . GLU E 1 73 ? 42.00924 41.08332 56.21700 1.000 78.05286 73 GLU E N 1
ATOM 11251 C CA . GLU E 1 73 ? 41.00004 41.86716 56.91280 1.000 75.06534 73 GLU E CA 1
ATOM 11252 C C . GLU E 1 73 ? 39.87868 40.97234 57.42199 1.000 68.22892 73 GLU E C 1
ATOM 11253 O O . GLU E 1 73 ? 39.54240 39.95555 56.80240 1.000 73.15893 73 GLU E O 1
ATOM 11259 N N . ILE E 1 74 ? 39.30781 41.35916 58.56227 1.000 67.33150 74 ILE E N 1
ATOM 11260 C CA . ILE E 1 74 ? 38.15362 40.65420 59.10784 1.000 75.80614 74 ILE E CA 1
ATOM 11261 C C . ILE E 1 74 ? 36.91614 41.11811 58.35308 1.000 67.86204 74 ILE E C 1
ATOM 11262 O O . ILE E 1 74 ? 36.58309 42.31029 58.35299 1.000 69.67338 74 ILE E O 1
ATOM 11267 N N . THR E 1 75 ? 36.23742 40.17721 57.69678 1.000 66.04811 75 THR E N 1
ATOM 11268 C CA . THR E 1 75 ? 35.01206 40.51166 56.98006 1.000 69.50455 75 THR E CA 1
ATOM 11269 C C . THR E 1 75 ? 33.83714 40.66625 57.93851 1.000 64.63836 75 THR E C 1
ATOM 11270 O O . THR E 1 75 ? 33.18891 41.71599 57.97329 1.000 69.15378 75 THR E O 1
ATOM 11274 N N . GLU E 1 76 ? 33.54756 39.62815 58.72348 1.000 67.26231 76 GLU E N 1
ATOM 11275 C CA . GLU E 1 76 ? 32.48556 39.68310 59.71960 1.000 66.52502 76 GLU E CA 1
ATOM 11276 C C . GLU E 1 76 ? 32.87122 38.79220 60.89269 1.000 69.31446 76 GLU E C 1
ATOM 11277 O O . GLU E 1 76 ? 33.78757 37.97158 60.80375 1.000 70.11789 76 GLU E O 1
ATOM 11283 N N . LEU E 1 77 ? 32.17274 38.97621 62.00747 1.000 73.20601 77 LEU E N 1
ATOM 11284 C CA . LEU E 1 77 ? 32.23170 38.03994 63.11872 1.000 63.38245 77 LEU E CA 1
ATOM 11285 C C . LEU E 1 77 ? 31.06104 37.07066 63.01508 1.000 69.74015 77 LEU E C 1
ATOM 11286 O O . LEU E 1 77 ? 30.02160 37.38625 62.42983 1.000 71.60013 77 LEU E O 1
ATOM 11291 N N . SER E 1 78 ? 31.23270 35.88649 63.59300 1.000 63.03377 78 SER E N 1
ATOM 11292 C CA . SER E 1 78 ? 30.22248 34.84013 63.53452 1.000 62.56093 78 SER E CA 1
ATOM 11293 C C . SER E 1 78 ? 29.85705 34.39966 64.94357 1.000 64.06078 78 SER E C 1
ATOM 11294 O O . SER E 1 78 ? 30.74091 34.11505 65.75714 1.000 60.75163 78 SER E O 1
ATOM 11297 N N . THR E 1 79 ? 28.55843 34.34134 65.22514 1.000 63.16633 79 THR E N 1
ATOM 11298 C CA . THR E 1 79 ? 28.02846 33.79110 66.46921 1.000 56.28901 79 THR E CA 1
ATOM 11299 C C . THR E 1 79 ? 26.97975 32.73276 66.16094 1.000 65.29269 79 THR E C 1
ATOM 11300 O O . THR E 1 79 ? 25.88989 32.70629 66.73708 1.000 66.54403 79 THR E O 1
ATOM 11304 N N . HIS E 1 80 ? 27.31212 31.84258 65.22157 1.000 72.18308 80 HIS E N 1
ATOM 11305 C CA . HIS E 1 80 ? 26.42720 30.72911 64.89150 1.000 62.38239 80 HIS E CA 1
ATOM 11306 C C . HIS E 1 80 ? 26.17829 29.84577 66.10729 1.000 69.95521 80 HIS E C 1
ATOM 11307 O O . HIS E 1 80 ? 25.03692 29.46000 66.38725 1.000 70.75356 80 HIS E O 1
ATOM 11314 N N . ILE E 1 81 ? 27.24435 29.51326 66.84025 1.000 70.55619 81 ILE E N 1
ATOM 11315 C CA . ILE E 1 81 ? 27.12061 28.63607 68.00227 1.000 67.59071 81 ILE E CA 1
ATOM 11316 C C . ILE E 1 81 ? 26.21995 29.26829 69.05728 1.000 72.21804 81 ILE E C 1
ATOM 11317 O O . ILE E 1 81 ? 25.25580 28.65246 69.52851 1.000 60.43476 81 ILE E O 1
ATOM 11322 N N . GLN E 1 82 ? 26.52098 30.51327 69.43887 1.000 68.97471 82 GLN E N 1
ATOM 11323 C CA . GLN E 1 82 ? 25.77683 31.17155 70.50949 1.000 64.87502 82 GLN E CA 1
ATOM 11324 C C . GLN E 1 82 ? 24.33494 31.45484 70.10336 1.000 77.43099 82 GLN E C 1
ATOM 11325 O O . GLN E 1 82 ? 23.41613 31.31159 70.91977 1.000 68.66660 82 GLN E O 1
ATOM 11331 N N . GLY E 1 83 ? 24.11657 31.85746 68.84778 1.000 77.90835 83 GLY E N 1
ATOM 11332 C CA . GLY E 1 83 ? 22.76462 32.13171 68.38964 1.000 61.80308 83 GLY E CA 1
ATOM 11333 C C . GLY E 1 83 ? 21.84918 30.92704 68.46680 1.000 58.43335 83 GLY E C 1
ATOM 11334 O O . GLY E 1 83 ? 20.65293 31.06919 68.73232 1.000 64.91528 83 GLY E O 1
ATOM 11335 N N . GLN E 1 84 ? 22.39139 29.72915 68.23548 1.000 68.91580 84 GLN E N 1
ATOM 11336 C CA . GLN E 1 84 ? 21.58957 28.51702 68.36415 1.000 63.03120 84 GLN E CA 1
ATOM 11337 C C . GLN E 1 84 ? 21.10507 28.32995 69.79646 1.000 68.09825 84 GLN E C 1
ATOM 11338 O O . GLN E 1 84 ? 19.97049 27.89369 70.02589 1.000 70.64546 84 GLN E O 1
ATOM 11344 N N . LEU E 1 85 ? 21.95118 28.65932 70.77439 1.000 71.27595 85 LEU E N 1
ATOM 11345 C CA . LEU E 1 85 ? 21.61743 28.46704 72.17947 1.000 70.65183 85 LEU E CA 1
ATOM 11346 C C . LEU E 1 85 ? 20.63678 29.50513 72.70950 1.000 77.32323 85 LEU E C 1
ATOM 11347 O O . LEU E 1 85 ? 20.16034 29.35841 73.84041 1.000 80.18136 85 LEU E O 1
ATOM 11352 N N . VAL E 1 86 ? 20.32198 30.54086 71.92693 1.000 75.11307 86 VAL E N 1
ATOM 11353 C CA . VAL E 1 86 ? 19.32662 31.51951 72.35312 1.000 61.17323 86 VAL E CA 1
ATOM 11354 C C . VAL E 1 86 ? 17.94060 30.88522 72.40383 1.000 72.49780 86 VAL E C 1
ATOM 11355 O O . VAL E 1 86 ? 17.08589 31.30029 73.19758 1.000 75.33199 86 VAL E O 1
ATOM 11359 N N . SER E 1 87 ? 17.69906 29.85957 71.58869 1.000 72.42808 87 SER E N 1
ATOM 11360 C CA . SER E 1 87 ? 16.40570 29.18107 71.57743 1.000 77.96406 87 SER E CA 1
ATOM 11361 C C . SER E 1 87 ? 16.64653 27.71076 71.26047 1.000 82.26620 87 SER E C 1
ATOM 11362 O O . SER E 1 87 ? 17.03751 27.37583 70.13834 1.000 80.52104 87 SER E O 1
ATOM 11365 N N . VAL E 1 88 ? 16.41948 26.83938 72.24393 1.000 79.27381 88 VAL E N 1
ATOM 11366 C CA . VAL E 1 88 ? 16.67106 25.40670 72.11653 1.000 72.89701 88 VAL E CA 1
ATOM 11367 C C . VAL E 1 88 ? 15.45416 24.63660 72.61365 1.000 74.65848 88 VAL E C 1
ATOM 11368 O O . VAL E 1 88 ? 14.91350 24.94289 73.68194 1.000 80.96215 88 VAL E O 1
ATOM 11372 N N . HIS E 1 89 ? 15.01733 23.64313 71.83121 1.000 85.38233 89 HIS E N 1
ATOM 11373 C CA . HIS E 1 89 ? 13.96083 22.73754 72.26750 1.000 87.45986 89 HIS E CA 1
ATOM 11374 C C . HIS E 1 89 ? 14.55018 21.68938 73.21405 1.000 81.06126 89 HIS E C 1
ATOM 11375 O O . HIS E 1 89 ? 15.69121 21.26059 73.02355 1.000 80.92125 89 HIS E O 1
ATOM 11382 N N . PRO E 1 90 ? 13.80870 21.28017 74.25044 1.000 87.26180 90 PRO E N 1
ATOM 11383 C CA . PRO E 1 90 ? 14.38141 20.36347 75.25646 1.000 87.73213 90 PRO E CA 1
ATOM 11384 C C . PRO E 1 90 ? 14.95776 19.06704 74.70347 1.000 86.56362 90 PRO E C 1
ATOM 11385 O O . PRO E 1 90 ? 15.90430 18.52919 75.29248 1.000 83.98570 90 PRO E O 1
ATOM 11389 N N . ALA E 1 91 ? 14.42172 18.54401 73.59758 1.000 86.37004 91 ALA E N 1
ATOM 11390 C CA . ALA E 1 91 ? 14.92394 17.28930 73.04493 1.000 73.46770 91 ALA E CA 1
ATOM 11391 C C . ALA E 1 91 ? 16.38595 17.36934 72.61873 1.000 77.34940 91 ALA E C 1
ATOM 11392 O O . ALA E 1 91 ? 17.05228 16.33098 72.54298 1.000 82.80783 91 ALA E O 1
ATOM 11394 N N . TYR E 1 92 ? 16.90359 18.56764 72.34828 1.000 79.03185 92 TYR E N 1
ATOM 11395 C CA . TYR E 1 92 ? 18.27475 18.73882 71.88493 1.000 87.57196 92 TYR E CA 1
ATOM 11396 C C . TYR E 1 92 ? 19.17587 19.37103 72.93746 1.000 88.43910 92 TYR E C 1
ATOM 11397 O O . TYR E 1 92 ? 20.30976 19.74722 72.61994 1.000 80.71722 92 TYR E O 1
ATOM 11406 N N . ASP E 1 93 ? 18.69777 19.50085 74.17850 1.000 91.70757 93 ASP E N 1
ATOM 11407 C CA . ASP E 1 93 ? 19.44945 20.22373 75.20313 1.000 92.29992 93 ASP E CA 1
ATOM 11408 C C . ASP E 1 93 ? 20.83453 19.62448 75.41230 1.000 93.12158 93 ASP E C 1
ATOM 11409 O O . ASP E 1 93 ? 21.82838 20.35521 75.50025 1.000 93.78243 93 ASP E O 1
ATOM 11414 N N . GLU E 1 94 ? 20.92114 18.29811 75.49317 1.000 85.80791 94 GLU E N 1
ATOM 11415 C CA . GLU E 1 94 ? 22.20116 17.65383 75.75452 1.000 83.96864 94 GLU E CA 1
ATOM 11416 C C . GLU E 1 94 ? 23.09905 17.64319 74.52361 1.000 89.92302 94 GLU E C 1
ATOM 11417 O O . GLU E 1 94 ? 24.32534 17.74105 74.65498 1.000 94.55475 94 GLU E O 1
ATOM 11423 N N . MET E 1 95 ? 22.51291 17.54059 73.32808 1.000 86.51176 95 MET E N 1
ATOM 11424 C CA . MET E 1 95 ? 23.31130 17.49915 72.10646 1.000 84.43558 95 MET E CA 1
ATOM 11425 C C . MET E 1 95 ? 24.05172 18.80682 71.85614 1.000 85.71562 95 MET E C 1
ATOM 11426 O O . MET E 1 95 ? 25.11491 18.80291 71.22530 1.000 87.21908 95 MET E O 1
ATOM 11431 N N . PHE E 1 96 ? 23.51094 19.92622 72.33027 1.000 87.46128 96 PHE E N 1
ATOM 11432 C CA . PHE E 1 96 ? 24.13420 21.23090 72.15077 1.000 97.65188 96 PHE E CA 1
ATOM 11433 C C . PHE E 1 96 ? 25.01074 21.63641 73.32803 1.000 94.80448 96 PHE E C 1
ATOM 11434 O O . PHE E 1 96 ? 25.70338 22.65720 73.24303 1.000 86.22914 96 PHE E O 1
ATOM 11442 N N . ASP E 1 97 ? 24.99944 20.85909 74.41423 1.000 94.49392 97 ASP E N 1
ATOM 11443 C CA . ASP E 1 97 ? 25.75130 21.22550 75.60990 1.000 99.90620 97 ASP E CA 1
ATOM 11444 C C . ASP E 1 97 ? 27.25493 21.23051 75.36168 1.000 99.45171 97 ASP E C 1
ATOM 11445 O O . ASP E 1 97 ? 27.99237 21.95462 76.04088 1.000 104.83407 97 ASP E O 1
ATOM 11450 N N . GLY E 1 98 ? 27.72859 20.43624 74.40146 1.000 89.13923 98 GLY E N 1
ATOM 11451 C CA . GLY E 1 98 ? 29.14699 20.38881 74.08753 1.000 95.45263 98 GLY E CA 1
ATOM 11452 C C . GLY E 1 98 ? 29.72026 21.66507 73.50373 1.000 105.27532 98 GLY E C 1
ATOM 11453 O O . GLY E 1 98 ? 30.94671 21.77092 73.39131 1.000 99.19964 98 GLY E O 1
ATOM 11454 N N . PHE E 1 99 ? 28.87579 22.62756 73.13119 1.000 94.76111 99 PHE E N 1
ATOM 11455 C CA . PHE E 1 99 ? 29.33788 23.88300 72.55410 1.000 91.82641 99 PHE E CA 1
ATOM 11456 C C . PHE E 1 99 ? 29.40701 25.02512 73.55993 1.000 103.20076 99 PHE E C 1
ATOM 11457 O O . PHE E 1 99 ? 29.94667 26.08683 73.22981 1.000 102.74852 99 PHE E O 1
ATOM 11465 N N . ALA E 1 100 ? 28.88444 24.83914 74.76180 1.000 103.37036 100 ALA E N 1
ATOM 11466 C CA . ALA E 1 100 ? 28.93758 25.84514 75.80751 1.000 101.71634 100 ALA E CA 1
ATOM 11467 C C . ALA E 1 100 ? 30.05469 25.52984 76.79107 1.000 109.46167 100 ALA E C 1
ATOM 11468 O O . ALA E 1 100 ? 30.53544 24.39429 76.85762 1.000 111.72267 100 ALA E O 1
ATOM 11470 N N . PRO E 1 101 ? 30.51412 26.52129 77.55775 1.000 113.73962 101 PRO E N 1
ATOM 11471 C CA . PRO E 1 101 ? 31.49529 26.23725 78.61184 1.000 109.07628 101 PRO E CA 1
ATOM 11472 C C . PRO E 1 101 ? 30.98548 25.18427 79.58614 1.000 110.99621 101 PRO E C 1
ATOM 11473 O O . PRO E 1 101 ? 29.78183 25.04939 79.82015 1.000 105.06345 101 PRO E O 1
ATOM 11477 N N . ALA E 1 102 ? 31.93373 24.42628 80.14635 1.000 109.26947 102 ALA E N 1
ATOM 11478 C CA . ALA E 1 102 ? 31.59543 23.26069 80.96030 1.000 109.25850 102 ALA E CA 1
ATOM 11479 C C . ALA E 1 102 ? 30.72214 23.62994 82.15464 1.000 105.50510 102 ALA E C 1
ATOM 11480 O O . ALA E 1 102 ? 29.83914 22.85851 82.54760 1.000 99.92689 102 ALA E O 1
ATOM 11482 N N . GLU E 1 103 ? 30.94844 24.80688 82.74228 1.000 110.47622 103 GLU E N 1
ATOM 11483 C CA . GLU E 1 103 ? 30.21212 25.20512 83.93796 1.000 108.81523 103 GLU E CA 1
ATOM 11484 C C . GLU E 1 103 ? 28.73583 25.48676 83.67028 1.000 111.64575 103 GLU E C 1
ATOM 11485 O O . GLU E 1 103 ? 27.94583 25.50761 84.62082 1.000 99.49691 103 GLU E O 1
ATOM 11491 N N . LEU E 1 104 ? 28.34103 25.70517 82.41487 1.000 114.54029 104 LEU E N 1
ATOM 11492 C CA . LEU E 1 104 ? 26.93580 25.92843 82.09127 1.000 105.68806 104 LEU E CA 1
ATOM 11493 C C . LEU E 1 104 ? 26.20402 24.65018 81.70478 1.000 104.38668 104 LEU E C 1
ATOM 11494 O O . LEU E 1 104 ? 24.96860 24.65784 81.65085 1.000 101.10284 104 LEU E O 1
ATOM 11499 N N . ARG E 1 105 ? 26.92851 23.56295 81.43969 1.000 103.19040 105 ARG E N 1
ATOM 11500 C CA . ARG E 1 105 ? 26.31540 22.30321 81.02692 1.000 98.32798 105 ARG E CA 1
ATOM 11501 C C . ARG E 1 105 ? 25.47757 21.74572 82.17089 1.000 100.21478 105 ARG E C 1
ATOM 11502 O O . ARG E 1 105 ? 26.01494 21.35339 83.21152 1.000 112.75420 105 ARG E O 1
ATOM 11510 N N . GLY E 1 106 ? 24.16051 21.71265 81.98048 1.000 88.91866 106 GLY E N 1
ATOM 11511 C CA . GLY E 1 106 ? 23.25065 21.25250 83.00970 1.000 82.28688 106 GLY E CA 1
ATOM 11512 C C . GLY E 1 106 ? 22.16115 22.25649 83.32713 1.000 103.67634 106 GLY E C 1
ATOM 11513 O O . GLY E 1 106 ? 21.04983 21.87610 83.70943 1.000 90.28292 106 GLY E O 1
ATOM 11514 N N . ARG E 1 107 ? 22.46831 23.54532 83.16756 1.000 103.03095 107 ARG E N 1
ATOM 11515 C CA . ARG E 1 107 ? 21.52509 24.62289 83.45383 1.000 103.48049 107 ARG E CA 1
ATOM 11516 C C . ARG E 1 107 ? 21.07264 25.27514 82.15361 1.000 101.41016 107 ARG E C 1
ATOM 11517 O O . ARG E 1 107 ? 21.78019 26.14141 81.61488 1.000 100.49195 107 ARG E O 1
ATOM 11525 N N . PRO E 1 108 ? 19.90742 24.90566 81.61345 1.000 101.03432 108 PRO E N 1
ATOM 11526 C CA . PRO E 1 108 ? 19.49225 25.47272 80.31802 1.000 101.30901 108 PRO E CA 1
ATOM 11527 C C . PRO E 1 108 ? 19.25193 26.97100 80.35969 1.000 99.38948 108 PRO E C 1
ATOM 11528 O O . PRO E 1 108 ? 19.62006 27.68055 79.41445 1.000 92.35113 108 PRO E O 1
ATOM 11532 N N . GLN E 1 109 ? 18.63826 27.47432 81.43300 1.000 100.00495 109 GLN E N 1
ATOM 11533 C CA . GLN E 1 109 ? 18.32517 28.89749 81.50217 1.000 91.64492 109 GLN E CA 1
ATOM 11534 C C . GLN E 1 109 ? 19.58782 29.73635 81.65952 1.000 85.66214 109 GLN E C 1
ATOM 11535 O O . GLN E 1 109 ? 19.68553 30.83045 81.09253 1.000 91.55376 109 GLN E O 1
ATOM 11541 N N . ALA E 1 110 ? 20.56854 29.24074 82.41734 1.000 83.23269 110 ALA E N 1
ATOM 11542 C CA . ALA E 1 110 ? 21.83170 29.96111 82.53911 1.000 90.48811 110 ALA E CA 1
ATOM 11543 C C . ALA E 1 110 ? 22.59244 29.96001 81.21932 1.000 87.39296 110 ALA E C 1
ATOM 11544 O O . ALA E 1 110 ? 23.24093 30.95318 80.86797 1.000 78.67597 110 ALA E O 1
ATOM 11546 N N . ARG E 1 111 ? 22.53172 28.84865 80.48065 1.000 88.29774 111 ARG E N 1
ATOM 11547 C CA . ARG E 1 111 ? 23.17154 28.78833 79.17033 1.000 83.44952 111 ARG E CA 1
ATOM 11548 C C . ARG E 1 111 ? 22.51415 29.75470 78.19236 1.000 80.41038 111 ARG E C 1
ATOM 11549 O O . ARG E 1 111 ? 23.20201 30.41675 77.40496 1.000 74.15990 111 ARG E O 1
ATOM 11557 N N . GLN E 1 112 ? 21.18166 29.84477 78.22705 1.000 71.47393 112 GLN E N 1
ATOM 11558 C CA . GLN E 1 112 ? 20.47288 30.75385 77.33253 1.000 73.87545 112 GLN E CA 1
ATOM 11559 C C . GLN E 1 112 ? 20.79531 32.20884 77.65121 1.000 77.11851 112 GLN E C 1
ATOM 11560 O O . GLN E 1 112 ? 21.02403 33.01300 76.73992 1.000 75.82586 112 GLN E O 1
ATOM 11566 N N . GLU E 1 113 ? 20.81622 32.56618 78.93849 1.000 80.12150 113 GLU E N 1
ATOM 11567 C CA . GLU E 1 113 ? 21.15271 33.93306 79.32234 1.000 69.95608 113 GLU E CA 1
ATOM 11568 C C . GLU E 1 113 ? 22.60092 34.26710 78.99262 1.000 72.31420 113 GLU E C 1
ATOM 11569 O O . GLU E 1 113 ? 22.91681 35.42489 78.69344 1.000 67.28594 113 GLU E O 1
ATOM 11575 N N . TRP E 1 114 ? 23.49169 33.27478 79.04438 1.000 69.80842 114 TRP E N 1
ATOM 11576 C CA . TRP E 1 114 ? 24.86691 33.49942 78.61451 1.000 64.79447 114 TRP E CA 1
ATOM 11577 C C . TRP E 1 114 ? 24.93226 33.79351 77.12090 1.000 71.15429 114 TRP E C 1
ATOM 11578 O O . TRP E 1 114 ? 25.73531 34.62422 76.68086 1.000 61.08452 114 TRP E O 1
ATOM 11589 N N . ALA E 1 115 ? 24.08057 33.13448 76.32981 1.000 72.71964 115 ALA E N 1
ATOM 11590 C CA . ALA E 1 115 ? 24.09729 33.33216 74.88301 1.000 74.29042 115 ALA E CA 1
ATOM 11591 C C . ALA E 1 115 ? 23.56822 34.70883 74.49558 1.000 75.43921 115 ALA E C 1
ATOM 11592 O O . ALA E 1 115 ? 24.09294 35.34211 73.57090 1.000 70.53488 115 ALA E O 1
ATOM 11594 N N . VAL E 1 116 ? 22.52835 35.18738 75.18429 1.000 61.95954 116 VAL E N 1
ATOM 11595 C CA . VAL E 1 116 ? 21.99727 36.51782 74.89532 1.000 66.31364 116 VAL E CA 1
ATOM 11596 C C . VAL E 1 116 ? 23.05537 37.58114 75.15309 1.000 68.05877 116 VAL E C 1
ATOM 11597 O O . VAL E 1 116 ? 23.21577 38.52541 74.36907 1.000 74.26947 116 VAL E O 1
ATOM 11601 N N . ASN E 1 117 ? 23.80725 37.43250 76.24478 1.000 65.98810 117 ASN E N 1
ATOM 11602 C CA . ASN E 1 117 ? 24.85591 38.39320 76.56908 1.000 68.70097 117 ASN E CA 1
ATOM 11603 C C . ASN E 1 117 ? 25.99935 38.30818 75.55617 1.000 73.91890 117 ASN E C 1
ATOM 11604 O O . ASN E 1 117 ? 26.60155 39.32950 75.20306 1.000 70.77852 117 ASN E O 1
ATOM 11609 N N . GLN E 1 118 ? 26.31269 37.09745 75.07793 1.000 60.32534 118 GLN E N 1
ATOM 11610 C CA . GLN E 1 118 ? 27.33102 36.94411 74.03943 1.000 63.01480 118 GLN E CA 1
ATOM 11611 C C . GLN E 1 118 ? 26.95626 37.69103 72.76305 1.000 73.12960 118 GLN E C 1
ATOM 11612 O O . GLN E 1 118 ? 27.80469 38.35015 72.14899 1.000 64.62694 118 GLN E O 1
ATOM 11618 N N . LEU E 1 119 ? 25.69092 37.59744 72.34490 1.000 68.73085 119 LEU E N 1
ATOM 11619 C CA . LEU E 1 119 ? 25.26456 38.27222 71.12146 1.000 69.13141 119 LEU E CA 1
ATOM 11620 C C . LEU E 1 119 ? 25.38838 39.78395 71.24548 1.000 70.00596 119 LEU E C 1
ATOM 11621 O O . LEU E 1 119 ? 25.80104 40.45971 70.29594 1.000 64.77331 119 LEU E O 1
ATOM 11626 N N . LYS E 1 120 ? 25.03536 40.33320 72.40894 1.000 79.99309 120 LYS E N 1
ATOM 11627 C CA . LYS E 1 120 ? 25.08623 41.77992 72.58772 1.000 62.41096 120 LYS E CA 1
ATOM 11628 C C . LYS E 1 120 ? 26.52431 42.28559 72.59323 1.000 66.85454 120 LYS E C 1
ATOM 11629 O O . LYS E 1 120 ? 26.80554 43.37306 72.07522 1.000 74.56730 120 LYS E O 1
ATOM 11635 N N . CYS E 1 121 ? 27.45269 41.50915 73.16028 1.000 66.34052 121 CYS E N 1
ATOM 11636 C CA . CYS E 1 121 ? 28.85843 41.89865 73.09583 1.000 68.67692 121 CYS E CA 1
ATOM 11637 C C . CYS E 1 121 ? 29.38967 41.83865 71.67027 1.000 63.31268 121 CYS E C 1
ATOM 11638 O O . CYS E 1 121 ? 30.27909 42.61740 71.30932 1.000 61.18642 121 CYS E O 1
ATOM 11641 N N . ALA E 1 122 ? 28.85169 40.93562 70.84550 1.000 69.53718 122 ALA E N 1
ATOM 11642 C CA . ALA E 1 122 ? 29.26947 40.87357 69.45062 1.000 64.99466 122 ALA E CA 1
ATOM 11643 C C . ALA E 1 122 ? 28.81577 42.11131 68.69193 1.000 66.63673 122 ALA E C 1
ATOM 11644 O O . ALA E 1 122 ? 29.48746 42.54186 67.74712 1.000 60.01369 122 ALA E O 1
ATOM 11646 N N . ALA E 1 123 ? 27.68414 42.69568 69.09380 1.000 57.72787 123 ALA E N 1
ATOM 11647 C CA . ALA E 1 123 ? 27.23161 43.93495 68.47385 1.000 58.90865 123 ALA E CA 1
ATOM 11648 C C . ALA E 1 123 ? 28.20408 45.07325 68.75123 1.000 68.08291 123 ALA E C 1
ATOM 11649 O O . ALA E 1 123 ? 28.54099 45.84551 67.84558 1.000 71.07431 123 ALA E O 1
ATOM 11651 N N . LYS E 1 124 ? 28.67676 45.18811 69.99599 1.000 63.63158 124 LYS E N 1
ATOM 11652 C CA . LYS E 1 124 ? 29.61491 46.25680 70.32512 1.000 64.71734 124 LYS E CA 1
ATOM 11653 C C . LYS E 1 124 ? 30.99083 45.99416 69.72169 1.000 71.22436 124 LYS E C 1
ATOM 11654 O O . LYS E 1 124 ? 31.65117 46.92467 69.24632 1.000 71.35649 124 LYS E O 1
ATOM 11660 N N . ALA E 1 125 ? 31.43527 44.73411 69.71500 1.000 68.41506 125 ALA E N 1
ATOM 11661 C CA . ALA E 1 125 ? 32.73979 44.42015 69.13913 1.000 67.52589 125 ALA E CA 1
ATOM 11662 C C . ALA E 1 125 ? 32.76515 44.63371 67.62751 1.000 73.27873 125 ALA E C 1
ATOM 11663 O O . ALA E 1 125 ? 33.81347 44.99073 67.07409 1.000 63.42937 125 ALA E O 1
ATOM 11665 N N . SER E 1 126 ? 31.63405 44.41654 66.94328 1.000 69.73489 126 SER E N 1
ATOM 11666 C CA . SER E 1 126 ? 31.58150 44.66521 65.50337 1.000 76.06046 126 SER E CA 1
ATOM 11667 C C . SER E 1 126 ? 31.66203 46.15450 65.19782 1.000 75.95984 126 SER E C 1
ATOM 11668 O O . SER E 1 126 ? 32.36789 46.56426 64.26851 1.000 67.51860 126 SER E O 1
ATOM 11671 N N . GLN E 1 127 ? 30.95190 46.98017 65.97366 1.000 73.57728 127 GLN E N 1
ATOM 11672 C CA . GLN E 1 127 ? 31.11001 48.41991 65.83028 1.000 64.47869 127 GLN E CA 1
ATOM 11673 C C . GLN E 1 127 ? 32.55301 48.82469 66.08176 1.000 63.62307 127 GLN E C 1
ATOM 11674 O O . GLN E 1 127 ? 33.09776 49.67290 65.36708 1.000 70.28826 127 GLN E O 1
ATOM 11680 N N . HIS E 1 128 ? 33.19440 48.22699 67.09103 1.000 70.37175 128 HIS E N 1
ATOM 11681 C CA . HIS E 1 128 ? 34.58773 48.56791 67.35056 1.000 80.86968 128 HIS E CA 1
ATOM 11682 C C . HIS E 1 128 ? 35.48089 48.19758 66.16534 1.000 84.86989 128 HIS E C 1
ATOM 11683 O O . HIS E 1 128 ? 36.30833 49.00906 65.74172 1.000 68.97455 128 HIS E O 1
ATOM 11690 N N . LEU E 1 129 ? 35.28177 47.01750 65.55928 1.000 80.00978 129 LEU E N 1
ATOM 11691 C CA . LEU E 1 129 ? 36.11613 46.62148 64.42368 1.000 75.06450 129 LEU E CA 1
ATOM 11692 C C . LEU E 1 129 ? 35.72783 47.30150 63.11746 1.000 82.19968 129 LEU E C 1
ATOM 11693 O O . LEU E 1 129 ? 36.46082 47.17200 62.12931 1.000 72.00957 129 LEU E O 1
ATOM 11698 N N . GLY E 1 130 ? 34.64885 48.07724 63.10656 1.000 76.66895 130 GLY E N 1
ATOM 11699 C CA . GLY E 1 130 ? 34.19702 48.70507 61.88301 1.000 61.07634 130 GLY E CA 1
ATOM 11700 C C . GLY E 1 130 ? 33.47445 47.76249 60.95468 1.000 75.49559 130 GLY E C 1
ATOM 11701 O O . GLY E 1 130 ? 33.50970 47.95051 59.73492 1.000 75.07708 130 GLY E O 1
ATOM 11702 N N . LEU E 1 131 ? 32.82086 46.74433 61.50671 1.000 89.08030 131 LEU E N 1
ATOM 11703 C CA . LEU E 1 131 ? 32.08662 45.75333 60.73584 1.000 76.51754 131 LEU E CA 1
ATOM 11704 C C . LEU E 1 131 ? 30.62407 46.16113 60.62377 1.000 72.61775 131 LEU E C 1
ATOM 11705 O O . LEU E 1 131 ? 30.00842 46.58162 61.60750 1.000 70.64595 131 LEU E O 1
ATOM 11710 N N . LYS E 1 132 ? 30.06360 46.02205 59.42344 1.000 71.78641 132 LYS E N 1
ATOM 11711 C CA . LYS E 1 132 ? 28.68584 46.43121 59.18891 1.000 77.14743 132 LYS E CA 1
ATOM 11712 C C . LYS E 1 132 ? 27.69460 45.27504 59.21245 1.000 77.33232 132 LYS E C 1
ATOM 11713 O O . LYS E 1 132 ? 26.48459 45.52398 59.20171 1.000 72.52676 132 LYS E O 1
ATOM 11719 N N . SER E 1 133 ? 28.16466 44.02913 59.25076 1.000 77.73980 133 SER E N 1
ATOM 11720 C CA . SER E 1 133 ? 27.27537 42.87717 59.27804 1.000 72.71809 133 SER E CA 1
ATOM 11721 C C . SER E 1 133 ? 27.77177 41.87641 60.31293 1.000 66.31911 133 SER E C 1
ATOM 11722 O O . SER E 1 133 ? 28.93908 41.89031 60.71248 1.000 68.65266 133 SER E O 1
ATOM 11725 N N . HIS E 1 134 ? 26.86886 40.99105 60.73338 1.000 58.70892 134 HIS E N 1
ATOM 11726 C CA . HIS E 1 134 ? 27.20276 39.95960 61.70770 1.000 67.93031 134 HIS E CA 1
ATOM 11727 C C . HIS E 1 134 ? 26.38980 38.70503 61.41681 1.000 64.77637 134 HIS E C 1
ATOM 11728 O O . HIS E 1 134 ? 25.17791 38.78722 61.19505 1.000 61.07793 134 HIS E O 1
ATOM 11735 N N . ALA E 1 135 ? 27.05378 37.55080 61.44649 1.000 59.48207 135 ALA E N 1
ATOM 11736 C CA . ALA E 1 135 ? 26.45539 36.27768 61.06794 1.000 54.78744 135 ALA E CA 1
ATOM 11737 C C . ALA E 1 135 ? 26.07110 35.47053 62.30098 1.000 62.42674 135 ALA E C 1
ATOM 11738 O O . ALA E 1 135 ? 26.83530 35.39650 63.26746 1.000 62.03588 135 ALA E O 1
ATOM 11740 N N . SER E 1 136 ? 24.89765 34.84005 62.25046 1.000 56.96915 136 SER E N 1
ATOM 11741 C CA . SER E 1 136 ? 24.40239 34.07287 63.38663 1.000 61.59667 136 SER E CA 1
ATOM 11742 C C . SER E 1 136 ? 23.29778 33.12486 62.93497 1.000 58.97809 136 SER E C 1
ATOM 11743 O O . SER E 1 136 ? 22.83265 33.16879 61.79383 1.000 57.72821 136 SER E O 1
ATOM 11746 N N . PHE E 1 137 ? 22.89859 32.25227 63.85638 1.000 62.23288 137 PHE E N 1
ATOM 11747 C CA . PHE E 1 137 ? 21.73556 31.38696 63.73059 1.000 56.26686 137 PHE E CA 1
ATOM 11748 C C . PHE E 1 137 ? 20.61444 31.91824 64.61527 1.000 60.14548 137 PHE E C 1
ATOM 11749 O O . PHE E 1 137 ? 20.82576 32.77113 65.48086 1.000 73.65323 137 PHE E O 1
ATOM 11757 N N . SER E 1 138 ? 19.40578 31.40371 64.39230 1.000 54.90901 138 SER E N 1
ATOM 11758 C CA . SER E 1 138 ? 18.23871 31.87469 65.12626 1.000 52.96885 138 SER E CA 1
ATOM 11759 C C . SER E 1 138 ? 17.79641 30.93807 66.24203 1.000 70.62378 138 SER E C 1
ATOM 11760 O O . SER E 1 138 ? 17.07327 31.37620 67.14389 1.000 70.91356 138 SER E O 1
ATOM 11763 N N . GLY E 1 139 ? 18.20338 29.67309 66.20795 1.000 67.51404 139 GLY E N 1
ATOM 11764 C CA . GLY E 1 139 ? 17.67461 28.68428 67.12105 1.000 67.04451 139 GLY E CA 1
ATOM 11765 C C . GLY E 1 139 ? 16.34708 28.13135 66.63757 1.000 68.61222 139 GLY E C 1
ATOM 11766 O O . GLY E 1 139 ? 15.77320 28.57050 65.63991 1.000 71.37949 139 GLY E O 1
ATOM 11767 N N . ALA E 1 140 ? 15.84735 27.13742 67.36749 1.000 69.74292 140 ALA E N 1
ATOM 11768 C CA . ALA E 1 140 ? 14.61707 26.46960 66.96624 1.000 73.45023 140 ALA E CA 1
ATOM 11769 C C . ALA E 1 140 ? 13.83043 26.03002 68.19104 1.000 79.43939 140 ALA E C 1
ATOM 11770 O O . ALA E 1 140 ? 14.37474 25.36793 69.07944 1.000 84.07913 140 ALA E O 1
ATOM 11772 N N . LEU E 1 141 ? 12.55335 26.40521 68.23081 1.000 60.85986 141 LEU E N 1
ATOM 11773 C CA . LEU E 1 141 ? 11.61182 25.89013 69.21443 1.000 71.23073 141 LEU E CA 1
ATOM 11774 C C . LEU E 1 141 ? 10.63541 24.87733 68.64125 1.000 71.87929 141 LEU E C 1
ATOM 11775 O O . LEU E 1 141 ? 10.13594 24.03121 69.38497 1.000 68.64737 141 LEU E O 1
ATOM 11780 N N . ALA E 1 142 ? 10.34560 24.94880 67.34178 1.000 71.15292 142 ALA E N 1
ATOM 11781 C CA . ALA E 1 142 ? 9.31330 24.12649 66.72405 1.000 69.18772 142 ALA E CA 1
ATOM 11782 C C . ALA E 1 142 ? 9.86289 23.15942 65.68174 1.000 62.92782 142 ALA E C 1
ATOM 11783 O O . ALA E 1 142 ? 9.07319 22.51630 64.97933 1.000 68.43311 142 ALA E O 1
ATOM 11785 N N . TRP E 1 143 ? 11.18600 23.04501 65.55246 1.000 58.54857 143 TRP E N 1
ATOM 11786 C CA . TRP E 1 143 ? 11.75228 22.15313 64.54162 1.000 64.29702 143 TRP E CA 1
ATOM 11787 C C . TRP E 1 143 ? 11.30098 20.69839 64.66251 1.000 67.81940 143 TRP E C 1
ATOM 11788 O O . TRP E 1 143 ? 11.07673 20.07132 63.61238 1.000 64.91729 143 TRP E O 1
ATOM 11799 N N . PRO E 1 144 ? 11.15534 20.10078 65.85399 1.000 82.46667 144 PRO E N 1
ATOM 11800 C CA . PRO E 1 144 ? 10.62837 18.72321 65.91143 1.000 63.25278 144 PRO E CA 1
ATOM 11801 C C . PRO E 1 144 ? 9.25254 18.55567 65.28653 1.000 54.58331 144 PRO E C 1
ATOM 11802 O O . PRO E 1 144 ? 8.86207 17.42015 64.99106 1.000 72.35622 144 PRO E O 1
ATOM 11806 N N . PHE E 1 145 ? 8.50698 19.63897 65.06997 1.000 57.18927 145 PHE E N 1
ATOM 11807 C CA . PHE E 1 145 ? 7.16511 19.57464 64.50320 1.000 59.46559 145 PHE E CA 1
ATOM 11808 C C . PHE E 1 145 ? 7.14200 20.08638 63.06450 1.000 63.66125 145 PHE E C 1
ATOM 11809 O O . PHE E 1 145 ? 6.13777 20.64014 62.60980 1.000 65.05130 145 PHE E O 1
ATOM 11817 N N . ILE E 1 146 ? 8.24872 19.90697 62.33957 1.000 59.39155 146 ILE E N 1
ATOM 11818 C CA . ILE E 1 146 ? 8.35197 20.44296 60.98500 1.000 58.82824 146 ILE E CA 1
ATOM 11819 C C . ILE E 1 146 ? 7.34877 19.76468 60.05571 1.000 65.89893 146 ILE E C 1
ATOM 11820 O O . ILE E 1 146 ? 6.78305 20.40474 59.15982 1.000 63.30927 146 ILE E O 1
ATOM 11825 N N . TYR E 1 147 ? 7.09908 18.44972 60.25611 1.000 54.22217 147 TYR E N 1
ATOM 11826 C CA . TYR E 1 147 ? 6.07160 17.80620 59.44238 1.000 56.35161 147 TYR E CA 1
ATOM 11827 C C . TYR E 1 147 ? 4.78004 17.68630 60.23368 1.000 61.53985 147 TYR E C 1
ATOM 11828 O O . TYR E 1 147 ? 4.81213 17.26836 61.40064 1.000 61.70262 147 TYR E O 1
ATOM 11837 N N . PRO E 1 148 ? 3.63060 18.01974 59.64070 1.000 67.85453 148 PRO E N 1
ATOM 11838 C CA . PRO E 1 148 ? 2.37283 18.00764 60.40220 1.000 67.18314 148 PRO E CA 1
ATOM 11839 C C . PRO E 1 148 ? 1.85977 16.61076 60.72288 1.000 66.33607 148 PRO E C 1
ATOM 11840 O O . PRO E 1 148 ? 0.68202 16.31043 60.50275 1.000 64.36847 148 PRO E O 1
ATOM 11844 N N . TRP E 1 149 ? 2.73385 15.75165 61.24094 1.000 63.29281 149 TRP E N 1
ATOM 11845 C CA . TRP E 1 149 ? 2.34485 14.44528 61.75779 1.000 69.61887 149 TRP E CA 1
ATOM 11846 C C . TRP E 1 149 ? 3.21340 14.11834 62.96640 1.000 75.57165 149 TRP E C 1
ATOM 11847 O O . TRP E 1 149 ? 4.41442 13.86094 62.81323 1.000 84.23178 149 TRP E O 1
ATOM 11858 N N . PRO E 1 150 ? 2.65217 14.11850 64.18629 1.000 77.51812 150 PRO E N 1
ATOM 11859 C CA . PRO E 1 150 ? 1.23472 14.32783 64.53774 1.000 77.06220 150 PRO E CA 1
ATOM 11860 C C . PRO E 1 150 ? 0.72918 15.73237 64.20851 1.000 82.35177 150 PRO E C 1
ATOM 11861 O O . PRO E 1 150 ? 1.51481 16.67690 64.11551 1.000 78.41461 150 PRO E O 1
ATOM 11865 N N . GLN E 1 151 ? -0.58011 15.87751 64.00961 1.000 70.98639 151 GLN E N 1
ATOM 11866 C CA . GLN E 1 151 ? -1.15104 17.16706 63.64711 1.000 73.43017 151 GLN E CA 1
ATOM 11867 C C . GLN E 1 151 ? -0.84766 18.21093 64.71221 1.000 77.43834 151 GLN E C 1
ATOM 11868 O O . GLN E 1 151 ? -0.81027 17.91350 65.90849 1.000 76.47570 151 GLN E O 1
ATOM 11874 N N . ARG E 1 152 ? -0.63141 19.43516 64.26785 1.000 80.85535 152 ARG E N 1
ATOM 11875 C CA . ARG E 1 152 ? -0.21502 20.51144 65.15642 1.000 78.62969 152 ARG E CA 1
ATOM 11876 C C . ARG E 1 152 ? -1.43107 21.14874 65.81700 1.000 79.24138 152 ARG E C 1
ATOM 11877 O O . ARG E 1 152 ? -2.38504 21.51386 65.11977 1.000 76.49569 152 ARG E O 1
ATOM 11885 N N . PRO E 1 153 ? -1.44366 21.28762 67.14015 1.000 77.11260 153 PRO E N 1
ATOM 11886 C CA . PRO E 1 153 ? -2.55522 21.98310 67.79463 1.000 79.03600 153 PRO E CA 1
ATOM 11887 C C . PRO E 1 153 ? -2.57715 23.45342 67.40678 1.000 77.17583 153 PRO E C 1
ATOM 11888 O O . PRO E 1 153 ? -1.56809 24.03720 67.00500 1.000 77.74910 153 PRO E O 1
ATOM 11892 N N . ALA E 1 154 ? -3.76147 24.04894 67.52188 1.000 81.70360 154 ALA E N 1
ATOM 11893 C CA . ALA E 1 154 ? -3.92785 25.45132 67.16253 1.000 81.64980 154 ALA E CA 1
ATOM 11894 C C . ALA E 1 154 ? -3.09314 26.34402 68.07353 1.000 82.65162 154 ALA E C 1
ATOM 11895 O O . ALA E 1 154 ? -3.07337 26.16390 69.29454 1.000 87.33947 154 ALA E O 1
ATOM 11897 N N . GLY E 1 155 ? -2.38962 27.30206 67.47077 1.000 71.95467 155 GLY E N 1
ATOM 11898 C CA . GLY E 1 155 ? -1.59316 28.25695 68.20877 1.000 70.15096 155 GLY E CA 1
ATOM 11899 C C . GLY E 1 155 ? -0.17113 27.83146 68.50383 1.000 78.50400 155 GLY E C 1
ATOM 11900 O O . GLY E 1 155 ? 0.60600 28.64748 69.01788 1.000 83.54897 155 GLY E O 1
ATOM 11901 N N . LEU E 1 156 ? 0.19574 26.58472 68.20034 1.000 75.60734 156 LEU E N 1
ATOM 11902 C CA . LEU E 1 156 ? 1.53805 26.10437 68.51535 1.000 67.31921 156 LEU E CA 1
ATOM 11903 C C . LEU E 1 156 ? 2.59766 26.85854 67.72135 1.000 66.16544 156 LEU E C 1
ATOM 11904 O O . LEU E 1 156 ? 3.57571 27.35901 68.29074 1.000 80.35156 156 LEU E O 1
ATOM 11909 N N . VAL E 1 157 ? 2.41925 26.94966 66.40152 1.000 67.13047 157 VAL E N 1
ATOM 11910 C CA . VAL E 1 157 ? 3.40694 27.62035 65.56174 1.000 70.20225 157 VAL E CA 1
ATOM 11911 C C . VAL E 1 157 ? 3.46945 29.10427 65.89861 1.000 74.91236 157 VAL E C 1
ATOM 11912 O O . VAL E 1 157 ? 4.55418 29.69516 65.98022 1.000 66.21499 157 VAL E O 1
ATOM 11916 N N . GLU E 1 158 ? 2.30751 29.72255 66.11760 1.000 72.74682 158 GLU E N 1
ATOM 11917 C CA . GLU E 1 158 ? 2.24945 31.14988 66.40930 1.000 66.23587 158 GLU E CA 1
ATOM 11918 C C . GLU E 1 158 ? 2.90080 31.47874 67.74576 1.000 66.50733 158 GLU E C 1
ATOM 11919 O O . GLU E 1 158 ? 3.48979 32.55535 67.89704 1.000 62.42741 158 GLU E O 1
ATOM 11925 N N . MET E 1 159 ? 2.81700 30.56813 68.71924 1.000 68.43664 159 MET E N 1
ATOM 11926 C CA . MET E 1 159 ? 3.46579 30.80836 70.00379 1.000 66.49417 159 MET E CA 1
ATOM 11927 C C . MET E 1 159 ? 4.98148 30.71177 69.88092 1.000 62.63476 159 MET E C 1
ATOM 11928 O O . MET E 1 159 ? 5.71140 31.49343 70.50289 1.000 62.55967 159 MET E O 1
ATOM 11933 N N . ALA E 1 160 ? 5.47229 29.76105 69.08017 1.000 64.37993 160 ALA E N 1
ATOM 11934 C CA . ALA E 1 160 ? 6.91305 29.61968 68.89202 1.000 58.66182 160 ALA E CA 1
ATOM 11935 C C . ALA E 1 160 ? 7.51196 30.87213 68.26408 1.000 61.57619 160 ALA E C 1
ATOM 11936 O O . ALA E 1 160 ? 8.57696 31.34001 68.68458 1.000 62.46901 160 ALA E O 1
ATOM 11938 N N . PHE E 1 161 ? 6.83677 31.43768 67.26092 1.000 64.69749 161 PHE E N 1
ATOM 11939 C CA . PHE E 1 161 ? 7.35972 32.63776 66.61835 1.000 62.03507 161 PHE E CA 1
ATOM 11940 C C . PHE E 1 161 ? 7.17082 33.86492 67.49889 1.000 72.44326 161 PHE E C 1
ATOM 11941 O O . PHE E 1 161 ? 7.96090 34.81362 67.41658 1.000 63.56110 161 PHE E O 1
ATOM 11949 N N . ALA E 1 162 ? 6.13480 33.86692 68.34147 1.000 73.05751 162 ALA E N 1
ATOM 11950 C CA . ALA E 1 162 ? 5.99424 34.92907 69.33095 1.000 69.72610 162 ALA E CA 1
ATOM 11951 C C . ALA E 1 162 ? 7.15238 34.90443 70.31973 1.000 70.02812 162 ALA E C 1
ATOM 11952 O O . ALA E 1 162 ? 7.67304 35.95806 70.70466 1.000 68.62142 162 ALA E O 1
ATOM 11954 N N . GLU E 1 163 ? 7.57161 33.70714 70.74112 1.000 67.39300 163 GLU E N 1
ATOM 11955 C CA . GLU E 1 163 ? 8.70010 33.60220 71.66080 1.000 67.51408 163 GLU E CA 1
ATOM 11956 C C . GLU E 1 163 ? 10.00678 34.03487 71.00187 1.000 72.64137 163 GLU E C 1
ATOM 11957 O O . GLU E 1 163 ? 10.83617 34.69180 71.64219 1.000 78.16941 163 GLU E O 1
ATOM 11963 N N . LEU E 1 164 ? 10.21633 33.67489 69.72956 1.000 66.95407 164 LEU E N 1
ATOM 11964 C CA . LEU E 1 164 ? 11.43616 34.09683 69.03888 1.000 74.47800 164 LEU E CA 1
ATOM 11965 C C . LEU E 1 164 ? 11.53132 35.61418 68.95446 1.000 67.59013 164 LEU E C 1
ATOM 11966 O O . LEU E 1 164 ? 12.60083 36.18982 69.18755 1.000 71.77117 164 LEU E O 1
ATOM 11971 N N . GLY E 1 165 ? 10.42858 36.27928 68.60824 1.000 64.58086 165 GLY E N 1
ATOM 11972 C CA . GLY E 1 165 ? 10.43871 37.73120 68.58804 1.000 69.26545 165 GLY E CA 1
ATOM 11973 C C . GLY E 1 165 ? 10.66466 38.31748 69.96677 1.000 73.29977 165 GLY E C 1
ATOM 11974 O O . GLY E 1 165 ? 11.34680 39.33333 70.11675 1.000 73.14142 165 GLY E O 1
ATOM 11975 N N . LYS E 1 166 ? 10.09975 37.67903 70.99407 1.000 72.86325 166 LYS E N 1
ATOM 11976 C CA . LYS E 1 166 ? 10.28268 38.16063 72.35766 1.000 68.20821 166 LYS E CA 1
ATOM 11977 C C . LYS E 1 166 ? 11.73974 38.08630 72.79490 1.000 69.21654 166 LYS E C 1
ATOM 11978 O O . LYS E 1 166 ? 12.20380 38.95081 73.54678 1.000 72.63700 166 LYS E O 1
ATOM 11984 N N . ARG E 1 167 ? 12.48121 37.08085 72.32581 1.000 70.07348 167 ARG E N 1
ATOM 11985 C CA . ARG E 1 167 ? 13.87072 36.91100 72.73806 1.000 66.12387 167 ARG E CA 1
ATOM 11986 C C . ARG E 1 167 ? 14.86661 37.68616 71.88635 1.000 67.39340 167 ARG E C 1
ATOM 11987 O O . ARG E 1 167 ? 15.89654 38.12737 72.40834 1.000 72.33382 167 ARG E O 1
ATOM 11995 N N . TRP E 1 168 ? 14.59483 37.86423 70.59332 1.000 63.29460 168 TRP E N 1
ATOM 11996 C CA . TRP E 1 168 ? 15.56037 38.50314 69.70749 1.000 63.14941 168 TRP E CA 1
ATOM 11997 C C . TRP E 1 168 ? 15.37509 40.00925 69.58572 1.000 62.89173 168 TRP E C 1
ATOM 11998 O O . TRP E 1 168 ? 16.33090 40.70229 69.21532 1.000 63.67205 168 TRP E O 1
ATOM 12009 N N . THR E 1 169 ? 14.18238 40.53194 69.87517 1.000 71.84398 169 THR E N 1
ATOM 12010 C CA . THR E 1 169 ? 13.97937 41.97676 69.78718 1.000 72.20268 169 THR E CA 1
ATOM 12011 C C . THR E 1 169 ? 14.90769 42.75900 70.71280 1.000 73.14689 169 THR E C 1
ATOM 12012 O O . THR E 1 169 ? 15.47127 43.76945 70.25539 1.000 64.47979 169 THR E O 1
ATOM 12016 N N . PRO E 1 170 ? 15.11003 42.38133 71.98624 1.000 70.65708 170 PRO E N 1
ATOM 12017 C CA . PRO E 1 170 ? 16.15224 43.06507 72.77366 1.000 65.27929 170 PRO E CA 1
ATOM 12018 C C . PRO E 1 170 ? 17.52616 42.99817 72.12771 1.000 71.33169 170 PRO E C 1
ATOM 12019 O O . PRO E 1 170 ? 18.24730 44.00458 72.10453 1.000 65.65627 170 PRO E O 1
ATOM 12023 N N . ILE E 1 171 ? 17.91164 41.83226 71.60166 1.000 65.60443 171 ILE E N 1
ATOM 12024 C CA . ILE E 1 171 ? 19.19868 41.71498 70.92070 1.000 68.21767 171 ILE E CA 1
ATOM 12025 C C . ILE E 1 171 ? 19.22347 42.59284 69.67523 1.000 60.21103 171 ILE E C 1
ATOM 12026 O O . ILE E 1 171 ? 20.21940 43.27167 69.39407 1.000 54.93819 171 ILE E O 1
ATOM 12031 N N . LEU E 1 172 ? 18.12816 42.59422 68.90984 1.000 65.15904 172 LEU E N 1
ATOM 12032 C CA . LEU E 1 172 ? 18.06161 43.42661 67.71316 1.000 69.84439 172 LEU E CA 1
ATOM 12033 C C . LEU E 1 172 ? 18.12839 44.90964 68.05282 1.000 64.25779 172 LEU E C 1
ATOM 12034 O O . LEU E 1 172 ? 18.69299 45.69501 67.28315 1.000 65.10774 172 LEU E O 1
ATOM 12039 N N . ASP E 1 173 ? 17.56301 45.31362 69.19376 1.000 71.95113 173 ASP E N 1
ATOM 12040 C CA . ASP E 1 173 ? 17.66569 46.71014 69.60832 1.000 73.03402 173 ASP E CA 1
ATOM 12041 C C . ASP E 1 173 ? 19.10730 47.08548 69.92765 1.000 59.77684 173 ASP E C 1
ATOM 12042 O O . ASP E 1 173 ? 19.53331 48.21414 69.65838 1.000 67.26258 173 ASP E O 1
ATOM 12047 N N . THR E 1 174 ? 19.87389 46.14999 70.49518 1.000 68.05288 174 THR E N 1
ATOM 12048 C CA . THR E 1 174 ? 21.28556 46.40748 70.76508 1.000 67.22490 174 THR E CA 1
ATOM 12049 C C . THR E 1 174 ? 22.07112 46.60970 69.47273 1.000 63.06002 174 THR E C 1
ATOM 12050 O O . THR E 1 174 ? 22.95590 47.47139 69.40543 1.000 62.37084 174 THR E O 1
ATOM 12054 N N . PHE E 1 175 ? 21.76256 45.82574 68.43367 1.000 63.07011 175 PHE E N 1
ATOM 12055 C CA . PHE E 1 175 ? 22.44458 45.99712 67.15373 1.000 65.86972 175 PHE E CA 1
ATOM 12056 C C . PHE E 1 175 ? 22.06774 47.31302 66.48441 1.000 65.88369 175 PHE E C 1
ATOM 12057 O O . PHE E 1 175 ? 22.85728 47.85629 65.70257 1.000 61.35016 175 PHE E O 1
ATOM 12065 N N . GLU E 1 176 ? 20.87648 47.84062 66.77867 1.000 68.69398 176 GLU E N 1
ATOM 12066 C CA . GLU E 1 176 ? 20.49585 49.14835 66.25408 1.000 74.02203 176 GLU E CA 1
ATOM 12067 C C . GLU E 1 176 ? 21.34888 50.25628 66.85882 1.000 70.09503 176 GLU E C 1
ATOM 12068 O O . GLU E 1 176 ? 21.78060 51.17041 66.14736 1.000 73.17691 176 GLU E O 1
ATOM 12074 N N . GLU E 1 177 ? 21.59667 50.19397 68.17112 1.000 60.66288 177 GLU E N 1
ATOM 12075 C CA . GLU E 1 177 ? 22.41155 51.21327 68.82525 1.000 63.41812 177 GLU E CA 1
ATOM 12076 C C . GLU E 1 177 ? 23.81394 51.26494 68.23507 1.000 69.16991 177 GLU E C 1
ATOM 12077 O O . GLU E 1 177 ? 24.39765 52.34591 68.09897 1.000 68.00195 177 GLU E O 1
ATOM 12083 N N . ASN E 1 178 ? 24.37696 50.10755 67.88984 1.000 61.56663 178 ASN E N 1
ATOM 12084 C CA . ASN E 1 178 ? 25.73526 50.04760 67.36860 1.000 67.70558 178 ASN E CA 1
ATOM 12085 C C . ASN E 1 178 ? 25.79782 50.15798 65.84958 1.000 70.21391 178 ASN E C 1
ATOM 12086 O O . ASN E 1 178 ? 26.89966 50.24635 65.29734 1.000 65.14684 178 ASN E O 1
ATOM 12091 N N . GLY E 1 179 ? 24.65519 50.16443 65.16917 1.000 64.78189 179 GLY E N 1
ATOM 12092 C CA . GLY E 1 179 ? 24.62252 50.31262 63.72180 1.000 69.80649 179 GLY E CA 1
ATOM 12093 C C . GLY E 1 179 ? 25.13612 49.12499 62.93440 1.000 79.77236 179 GLY E C 1
ATOM 12094 O O . GLY E 1 179 ? 25.84037 49.31085 61.93344 1.000 75.54202 179 GLY E O 1
ATOM 12095 N N . VAL E 1 180 ? 24.79655 47.90730 63.35374 1.000 69.76559 180 VAL E N 1
ATOM 12096 C CA . VAL E 1 180 ? 25.28764 46.68493 62.72787 1.000 71.05666 180 VAL E CA 1
ATOM 12097 C C . VAL E 1 180 ? 24.10228 45.83030 62.29422 1.000 70.15427 180 VAL E C 1
ATOM 12098 O O . VAL E 1 180 ? 23.12462 45.68509 63.03662 1.000 67.65485 180 VAL E O 1
ATOM 12102 N N . ASP E 1 181 ? 24.19219 45.26133 61.09239 1.000 72.06233 181 ASP E N 1
ATOM 12103 C CA . ASP E 1 181 ? 23.15341 44.36663 60.59750 1.000 68.67156 181 ASP E CA 1
ATOM 12104 C C . ASP E 1 181 ? 23.35584 42.95562 61.13410 1.000 63.18574 181 ASP E C 1
ATOM 12105 O O . ASP E 1 181 ? 24.48113 42.45293 61.19970 1.000 56.31193 181 ASP E O 1
ATOM 12110 N N . LEU E 1 182 ? 22.25422 42.32340 61.52751 1.000 59.37388 182 LEU E N 1
ATOM 12111 C CA . LEU E 1 182 ? 22.25985 40.94961 62.01021 1.000 61.05588 182 LEU E CA 1
ATOM 12112 C C . LEU E 1 182 ? 21.73265 40.04614 60.90134 1.000 64.43355 182 LEU E C 1
ATOM 12113 O O . LEU E 1 182 ? 20.57226 40.17007 60.49240 1.000 56.96975 182 LEU E O 1
ATOM 12118 N N . CYS E 1 183 ? 22.58289 39.14473 60.41604 1.000 63.29260 183 CYS E N 1
ATOM 12119 C CA . CYS E 1 183 ? 22.27511 38.30829 59.26005 1.000 60.13301 183 CYS E CA 1
ATOM 12120 C C . CYS E 1 183 ? 22.07169 36.86934 59.72095 1.000 58.90711 183 CYS E C 1
ATOM 12121 O O . CYS E 1 183 ? 23.02482 36.20146 60.13407 1.000 60.35859 183 CYS E O 1
ATOM 12124 N N . TYR E 1 184 ? 20.83097 36.39928 59.64798 1.000 59.66569 184 TYR E N 1
ATOM 12125 C CA . TYR E 1 184 ? 20.51306 35.01302 59.95384 1.000 56.10611 184 TYR E CA 1
ATOM 12126 C C . TYR E 1 184 ? 20.76762 34.13550 58.73819 1.000 62.03247 184 TYR E C 1
ATOM 12127 O O . TYR E 1 184 ? 20.42936 34.50185 57.60896 1.000 61.55048 184 TYR E O 1
ATOM 12136 N N . GLU E 1 185 ? 21.36421 32.97140 58.97159 1.000 58.02959 185 GLU E N 1
ATOM 12137 C CA . GLU E 1 185 ? 21.55488 31.98722 57.91601 1.000 53.80385 185 GLU E CA 1
ATOM 12138 C C . GLU E 1 185 ? 20.39960 30.99509 57.95393 1.000 62.89732 185 GLU E C 1
ATOM 12139 O O . GLU E 1 185 ? 20.22905 30.26823 58.93945 1.000 56.33583 185 GLU E O 1
ATOM 12145 N N . LEU E 1 186 ? 19.60198 30.97805 56.88890 1.000 68.93115 186 LEU E N 1
ATOM 12146 C CA . LEU E 1 186 ? 18.47345 30.06003 56.80326 1.000 56.34280 186 LEU E CA 1
ATOM 12147 C C . LEU E 1 186 ? 18.99621 28.63991 56.64835 1.000 59.70931 186 LEU E C 1
ATOM 12148 O O . LEU E 1 186 ? 19.69565 28.32845 55.67903 1.000 59.71736 186 LEU E O 1
ATOM 12153 N N . HIS E 1 187 ? 18.66597 27.78283 57.61354 1.000 63.02708 187 HIS E N 1
ATOM 12154 C CA . HIS E 1 187 ? 19.36751 26.53349 57.80198 1.000 54.78524 187 HIS E CA 1
ATOM 12155 C C . HIS E 1 187 ? 18.40164 25.51857 58.39503 1.000 58.40769 187 HIS E C 1
ATOM 12156 O O . HIS E 1 187 ? 17.57566 25.88697 59.24258 1.000 67.20820 187 HIS E O 1
ATOM 12163 N N . PRO E 1 188 ? 18.44941 24.26128 57.96003 1.000 62.11545 188 PRO E N 1
ATOM 12164 C CA . PRO E 1 188 ? 17.63770 23.23107 58.61736 1.000 61.00347 188 PRO E CA 1
ATOM 12165 C C . PRO E 1 188 ? 18.03577 23.08190 60.07865 1.000 63.60405 188 PRO E C 1
ATOM 12166 O O . PRO E 1 188 ? 19.17848 23.33723 60.46759 1.000 54.56707 188 PRO E O 1
ATOM 12170 N N . GLY E 1 189 ? 17.07220 22.66433 60.89299 1.000 59.55360 189 GLY E N 1
ATOM 12171 C CA . GLY E 1 189 ? 17.26229 22.65919 62.32708 1.000 72.85668 189 GLY E CA 1
ATOM 12172 C C . GLY E 1 189 ? 17.09927 24.01295 62.97594 1.000 69.95531 189 GLY E C 1
ATOM 12173 O O . GLY E 1 189 ? 17.37720 24.15037 64.17251 1.000 72.77893 189 GLY E O 1
ATOM 12174 N N . GLU E 1 190 ? 16.67128 25.01959 62.21843 1.000 77.69500 190 GLU E N 1
ATOM 12175 C CA . GLU E 1 190 ? 16.31779 26.32698 62.74426 1.000 65.01149 190 GLU E CA 1
ATOM 12176 C C . GLU E 1 190 ? 14.87342 26.63042 62.37908 1.000 58.66126 190 GLU E C 1
ATOM 12177 O O . GLU E 1 190 ? 14.34561 26.10845 61.39205 1.000 67.90692 190 GLU E O 1
ATOM 12183 N N . ASP E 1 191 ? 14.23217 27.47723 63.18462 1.000 49.36382 191 ASP E N 1
ATOM 12184 C CA . ASP E 1 191 ? 12.90161 27.94960 62.81968 1.000 66.27934 191 ASP E CA 1
ATOM 12185 C C . ASP E 1 191 ? 12.94555 28.83204 61.57884 1.000 68.72087 191 ASP E C 1
ATOM 12186 O O . ASP E 1 191 ? 11.98166 28.86081 60.80542 1.000 65.13710 191 ASP E O 1
ATOM 12191 N N . LEU E 1 192 ? 14.04891 29.54915 61.37170 1.000 56.25543 192 LEU E N 1
ATOM 12192 C CA . LEU E 1 192 ? 14.26889 30.32763 60.15382 1.000 62.88793 192 LEU E CA 1
ATOM 12193 C C . LEU E 1 192 ? 15.04874 29.44675 59.18634 1.000 62.51170 192 LEU E C 1
ATOM 12194 O O . LEU E 1 192 ? 16.27977 29.41772 59.18941 1.000 60.86668 192 LEU E O 1
ATOM 12199 N N . HIS E 1 193 ? 14.32119 28.71728 58.34225 1.000 52.65815 193 HIS E N 1
ATOM 12200 C CA . HIS E 1 193 ? 14.94072 27.80798 57.39189 1.000 64.16708 193 HIS E CA 1
ATOM 12201 C C . HIS E 1 193 ? 14.53294 28.05032 55.94454 1.000 65.68512 193 HIS E C 1
ATOM 12202 O O . HIS E 1 193 ? 15.01474 27.33304 55.06041 1.000 63.39228 193 HIS E O 1
ATOM 12209 N N . ASP E 1 194 ? 13.67130 29.02625 55.67484 1.000 61.19464 194 ASP E N 1
ATOM 12210 C CA . ASP E 1 194 ? 13.34357 29.41520 54.30704 1.000 64.69779 194 ASP E CA 1
ATOM 12211 C C . ASP E 1 194 ? 12.75917 30.82511 54.33471 1.000 62.85504 194 ASP E C 1
ATOM 12212 O O . ASP E 1 194 ? 12.74422 31.49008 55.37640 1.000 61.78751 194 ASP E O 1
ATOM 12217 N N . GLY E 1 195 ? 12.25881 31.27668 53.18300 1.000 65.01782 195 GLY E N 1
ATOM 12218 C CA . GLY E 1 195 ? 11.77669 32.64277 53.07918 1.000 53.46589 195 GLY E CA 1
ATOM 12219 C C . GLY E 1 195 ? 10.46256 32.87731 53.79372 1.000 51.99902 195 GLY E C 1
ATOM 12220 O O . GLY E 1 195 ? 10.23791 33.95983 54.34224 1.000 55.64038 195 GLY E O 1
ATOM 12221 N N . ILE E 1 196 ? 9.57390 31.88131 53.78953 1.000 56.55095 196 ILE E N 1
ATOM 12222 C CA . ILE E 1 196 ? 8.28220 32.03338 54.45629 1.000 63.40426 196 ILE E CA 1
ATOM 12223 C C . ILE E 1 196 ? 8.46604 32.25179 55.95418 1.000 63.01040 196 ILE E C 1
ATOM 12224 O O . ILE E 1 196 ? 7.82077 33.12257 56.55138 1.000 55.35160 196 ILE E O 1
ATOM 12229 N N . THR E 1 197 ? 9.35371 31.47722 56.58460 1.000 58.51166 197 THR E N 1
ATOM 12230 C CA . THR E 1 197 ? 9.55870 31.62892 58.02166 1.000 56.14599 197 THR E CA 1
ATOM 12231 C C . THR E 1 197 ? 10.28425 32.92587 58.36071 1.000 60.67501 197 THR E C 1
ATOM 12232 O O . THR E 1 197 ? 10.03609 33.50966 59.42148 1.000 64.95163 197 THR E O 1
ATOM 12236 N N . PHE E 1 198 ? 11.18051 33.39257 57.48749 1.000 56.76223 198 PHE E N 1
ATOM 12237 C CA . PHE E 1 198 ? 11.84004 34.66985 57.73998 1.000 58.33114 198 PHE E CA 1
ATOM 12238 C C . PHE E 1 198 ? 10.84247 35.82167 57.70993 1.000 50.20571 198 PHE E C 1
ATOM 12239 O O . PHE E 1 198 ? 10.92792 36.74748 58.52469 1.000 59.62932 198 PHE E O 1
ATOM 12247 N N . GLU E 1 199 ? 9.89869 35.79055 56.76534 1.000 55.63076 199 GLU E N 1
ATOM 12248 C CA . GLU E 1 199 ? 8.86360 36.81837 56.71790 1.000 57.99726 199 GLU E CA 1
ATOM 12249 C C . GLU E 1 199 ? 7.99127 36.77261 57.96446 1.000 62.07047 199 GLU E C 1
ATOM 12250 O O . GLU E 1 199 ? 7.55903 37.81496 58.47065 1.000 56.73907 199 GLU E O 1
ATOM 12256 N N . ARG E 1 200 ? 7.70934 35.56717 58.46253 1.000 54.18193 200 ARG E N 1
ATOM 12257 C CA . ARG E 1 200 ? 6.91643 35.42643 59.67834 1.000 56.25343 200 ARG E CA 1
ATOM 12258 C C . ARG E 1 200 ? 7.68059 35.95869 60.88399 1.000 58.87565 200 ARG E C 1
ATOM 12259 O O . ARG E 1 200 ? 7.09261 36.57747 61.77837 1.000 66.20054 200 ARG E O 1
ATOM 12267 N N . PHE E 1 201 ? 8.99379 35.71716 60.92438 1.000 58.53795 201 PHE E N 1
ATOM 12268 C CA . PHE E 1 201 ? 9.82858 36.25537 61.99386 1.000 66.94672 201 PHE E CA 1
ATOM 12269 C C . PHE E 1 201 ? 9.90244 37.77689 61.91625 1.000 66.43902 201 PHE E C 1
ATOM 12270 O O . PHE E 1 201 ? 9.90829 38.45754 62.94928 1.000 57.29431 201 PHE E O 1
ATOM 12278 N N . LEU E 1 202 ? 9.96862 38.32641 60.69873 1.000 68.71506 202 LEU E N 1
ATOM 12279 C CA . LEU E 1 202 ? 9.96021 39.77756 60.53388 1.000 69.89213 202 LEU E CA 1
ATOM 12280 C C . LEU E 1 202 ? 8.67913 40.38488 61.09261 1.000 73.49828 202 LEU E C 1
ATOM 12281 O O . LEU E 1 202 ? 8.70042 41.47334 61.67933 1.000 68.13051 202 LEU E O 1
ATOM 12286 N N . GLU E 1 203 ? 7.54994 39.69573 60.90879 1.000 74.23514 203 GLU E N 1
ATOM 12287 C CA . GLU E 1 203 ? 6.27699 40.19400 61.41878 1.000 75.67951 203 GLU E CA 1
ATOM 12288 C C . GLU E 1 203 ? 6.26313 40.21668 62.94219 1.000 75.15105 203 GLU E C 1
ATOM 12289 O O . GLU E 1 203 ? 5.67527 41.11821 63.55065 1.000 79.74135 203 GLU E O 1
ATOM 12295 N N . ALA E 1 204 ? 6.90716 39.23552 63.57428 1.000 69.10146 204 ALA E N 1
ATOM 12296 C CA . ALA E 1 204 ? 6.92775 39.13783 65.02733 1.000 78.13315 204 ALA E CA 1
ATOM 12297 C C . ALA E 1 204 ? 7.91393 40.09947 65.67961 1.000 85.52164 204 ALA E C 1
ATOM 12298 O O . ALA E 1 204 ? 7.86110 40.27713 66.90157 1.000 88.65403 204 ALA E O 1
ATOM 12300 N N . THR E 1 205 ? 8.80352 40.72253 64.90720 1.000 77.40354 205 THR E N 1
ATOM 12301 C CA . THR E 1 205 ? 9.74473 41.70201 65.43498 1.000 69.82323 205 THR E CA 1
ATOM 12302 C C . THR E 1 205 ? 9.40582 43.12554 65.01163 1.000 72.99991 205 THR E C 1
ATOM 12303 O O . THR E 1 205 ? 10.24274 44.02206 65.16208 1.000 71.13221 205 THR E O 1
ATOM 12307 N N . GLY E 1 206 ? 8.21006 43.35430 64.47530 1.000 65.16903 206 GLY E N 1
ATOM 12308 C CA . GLY E 1 206 ? 7.84842 44.68537 64.02968 1.000 63.99759 206 GLY E CA 1
ATOM 12309 C C . GLY E 1 206 ? 8.61371 45.16580 62.81958 1.000 68.95538 206 GLY E C 1
ATOM 12310 O O . GLY E 1 206 ? 8.91169 46.36103 62.71959 1.000 64.22164 206 GLY E O 1
ATOM 12311 N N . ASN E 1 207 ? 8.94804 44.25869 61.89948 1.000 71.67336 207 ASN E N 1
ATOM 12312 C CA . ASN E 1 207 ? 9.68789 44.58961 60.68162 1.000 76.73294 207 ASN E CA 1
ATOM 12313 C C . ASN E 1 207 ? 11.00896 45.27490 61.02522 1.000 71.49740 207 ASN E C 1
ATOM 12314 O O . ASN E 1 207 ? 11.40374 46.25141 60.38463 1.000 76.28291 207 ASN E O 1
ATOM 12319 N N . HIS E 1 208 ? 11.69393 44.75959 62.04749 1.000 62.51654 208 HIS E N 1
ATOM 12320 C CA . HIS E 1 208 ? 12.90866 45.39857 62.54060 1.000 64.67093 208 HIS E CA 1
ATOM 12321 C C . HIS E 1 208 ? 13.93052 45.54288 61.41946 1.000 64.82706 208 HIS E C 1
ATOM 12322 O O . HIS E 1 208 ? 14.20949 44.58882 60.68753 1.000 68.75943 208 HIS E O 1
ATOM 12329 N N . SER E 1 209 ? 14.49275 46.74666 61.29138 1.000 59.41106 209 SER E N 1
ATOM 12330 C CA . SER E 1 209 ? 15.36818 47.05961 60.16787 1.000 65.47195 209 SER E CA 1
ATOM 12331 C C . SER E 1 209 ? 16.71431 46.35182 60.23704 1.000 62.82951 209 SER E C 1
ATOM 12332 O O . SER E 1 209 ? 17.44520 46.35949 59.24111 1.000 68.45109 209 SER E O 1
ATOM 12335 N N . ARG E 1 210 ? 17.06423 45.75069 61.37111 1.000 63.77131 210 ARG E N 1
ATOM 12336 C CA . ARG E 1 210 ? 18.34575 45.07580 61.52263 1.000 66.80327 210 ARG E CA 1
ATOM 12337 C C . ARG E 1 210 ? 18.26228 43.56850 61.31220 1.000 54.52359 210 ARG E C 1
ATOM 12338 O O . ARG E 1 210 ? 19.29460 42.89328 61.36089 1.000 55.04547 210 ARG E O 1
ATOM 12346 N N . ALA E 1 211 ? 17.07109 43.02606 61.07285 1.000 51.12509 211 ALA E N 1
ATOM 12347 C CA . ALA E 1 211 ? 16.90780 41.60419 60.79009 1.000 59.81286 211 ALA E CA 1
ATOM 12348 C C . ALA E 1 211 ? 17.11832 41.38546 59.29601 1.000 57.43481 211 ALA E C 1
ATOM 12349 O O . ALA E 1 211 ? 16.31764 41.84430 58.47587 1.000 57.84512 211 ALA E O 1
ATOM 12351 N N . ASN E 1 212 ? 18.19858 40.69642 58.93935 1.000 59.91940 212 ASN E N 1
ATOM 12352 C CA . ASN E 1 212 ? 18.54287 40.48033 57.54063 1.000 54.84705 212 ASN E CA 1
ATOM 12353 C C . ASN E 1 212 ? 18.95032 39.02098 57.36591 1.000 57.19442 212 ASN E C 1
ATOM 12354 O O . ASN E 1 212 ? 18.82516 38.20478 58.28469 1.000 53.60723 212 ASN E O 1
ATOM 12359 N N . ILE E 1 213 ? 19.44417 38.69151 56.17455 1.000 55.38180 213 ILE E N 1
ATOM 12360 C CA . ILE E 1 213 ? 19.67502 37.31161 55.76310 1.000 58.79442 213 ILE E CA 1
ATOM 12361 C C . ILE E 1 213 ? 21.13232 37.12764 55.36325 1.000 54.32947 213 ILE E C 1
ATOM 12362 O O . ILE E 1 213 ? 21.72018 37.99254 54.70353 1.000 63.30569 213 ILE E O 1
ATOM 12367 N N . LEU E 1 214 ? 21.71608 36.00455 55.78249 1.000 52.82141 214 LEU E N 1
ATOM 12368 C CA . LEU E 1 214 ? 22.95249 35.49251 55.20469 1.000 60.47428 214 LEU E CA 1
ATOM 12369 C C . LEU E 1 214 ? 22.57541 34.45772 54.14982 1.000 59.09363 214 LEU E C 1
ATOM 12370 O O . LEU E 1 214 ? 22.01862 33.40423 54.47933 1.000 58.02607 214 LEU E O 1
ATOM 12375 N N . TYR E 1 215 ? 22.88839 34.75118 52.89182 1.000 52.11135 215 TYR E N 1
ATOM 12376 C CA . TYR E 1 215 ? 22.48508 33.90483 51.77549 1.000 55.26642 215 TYR E CA 1
ATOM 12377 C C . TYR E 1 215 ? 23.51273 32.79751 51.56026 1.000 48.10282 215 TYR E C 1
ATOM 12378 O O . TYR E 1 215 ? 24.68636 33.07482 51.29001 1.000 53.07989 215 TYR E O 1
ATOM 12387 N N . ASP E 1 216 ? 23.06854 31.55107 51.67564 1.000 52.08362 216 ASP E N 1
ATOM 12388 C CA . ASP E 1 216 ? 23.89942 30.37763 51.40341 1.000 52.72045 216 ASP E CA 1
ATOM 12389 C C . ASP E 1 216 ? 23.08460 29.43005 50.53258 1.000 50.25138 216 ASP E C 1
ATOM 12390 O O . ASP E 1 216 ? 22.14678 28.78088 51.04139 1.000 47.66267 216 ASP E O 1
ATOM 12395 N N . PRO E 1 217 ? 23.39208 29.31775 49.23650 1.000 47.51832 217 PRO E N 1
ATOM 12396 C CA . PRO E 1 217 ? 22.52435 28.53341 48.34019 1.000 57.49581 217 PRO E CA 1
ATOM 12397 C C . PRO E 1 217 ? 22.56409 27.03294 48.58178 1.000 55.11981 217 PRO E C 1
ATOM 12398 O O . PRO E 1 217 ? 21.63435 26.33784 48.15443 1.000 57.77533 217 PRO E O 1
ATOM 12402 N N . SER E 1 218 ? 23.59170 26.51054 49.25505 1.000 48.83881 218 SER E N 1
ATOM 12403 C CA . SER E 1 218 ? 23.71135 25.06278 49.40905 1.000 57.91096 218 SER E CA 1
ATOM 12404 C C . SER E 1 218 ? 22.53985 24.48475 50.19672 1.000 56.42205 218 SER E C 1
ATOM 12405 O O . SER E 1 218 ? 22.04295 23.39768 49.87864 1.000 55.57045 218 SER E O 1
ATOM 12408 N N . HIS E 1 219 ? 22.08344 25.19727 51.22742 1.000 53.67466 219 HIS E N 1
ATOM 12409 C CA . HIS E 1 219 ? 20.99043 24.68980 52.04875 1.000 53.34520 219 HIS E CA 1
ATOM 12410 C C . HIS E 1 219 ? 19.66492 24.69461 51.29739 1.000 58.20965 219 HIS E C 1
ATOM 12411 O O . HIS E 1 219 ? 18.79410 23.86242 51.57641 1.000 63.25373 219 HIS E O 1
ATOM 12418 N N . PHE E 1 220 ? 19.49926 25.60092 50.33136 1.000 60.71109 220 PHE E N 1
ATOM 12419 C CA . PHE E 1 220 ? 18.28885 25.58988 49.51474 1.000 57.90394 220 PHE E CA 1
ATOM 12420 C C . PHE E 1 220 ? 18.30428 24.43151 48.52608 1.000 54.40989 220 PHE E C 1
ATOM 12421 O O . PHE E 1 220 ? 17.25696 23.84116 48.23529 1.000 52.26122 220 PHE E O 1
ATOM 12429 N N . VAL E 1 221 ? 19.48450 24.09828 47.99803 1.000 51.08392 221 VAL E N 1
ATOM 12430 C CA . VAL E 1 221 ? 19.61316 22.96755 47.08359 1.000 49.04586 221 VAL E CA 1
ATOM 12431 C C . VAL E 1 221 ? 19.28977 21.65951 47.79625 1.000 56.10385 221 VAL E C 1
ATOM 12432 O O . VAL E 1 221 ? 18.66659 20.75813 47.22116 1.000 52.66008 221 VAL E O 1
ATOM 12436 N N . LEU E 1 222 ? 19.68905 21.54020 49.06455 1.000 58.42390 222 LEU E N 1
ATOM 12437 C CA . LEU E 1 222 ? 19.50527 20.29256 49.79680 1.000 54.02284 222 LEU E CA 1
ATOM 12438 C C . LEU E 1 222 ? 18.04750 20.00574 50.12916 1.000 52.36163 222 LEU E C 1
ATOM 12439 O O . LEU E 1 222 ? 17.72892 18.86915 50.49379 1.000 65.98174 222 LEU E O 1
ATOM 12444 N N . GLN E 1 223 ? 17.15872 20.99436 50.01060 1.000 51.42708 223 GLN E N 1
ATOM 12445 C CA . GLN E 1 223 ? 15.73228 20.79384 50.24180 1.000 51.52904 223 GLN E CA 1
ATOM 12446 C C . GLN E 1 223 ? 14.91444 21.06012 48.98167 1.000 53.82923 223 GLN E C 1
ATOM 12447 O O . GLN E 1 223 ? 13.70201 21.29297 49.06880 1.000 47.52946 223 GLN E O 1
ATOM 12453 N N . ALA E 1 224 ? 15.56603 21.05155 47.81481 1.000 50.05581 224 ALA E N 1
ATOM 12454 C CA . ALA E 1 224 ? 14.91224 21.21041 46.51387 1.000 55.38234 224 ALA E CA 1
ATOM 12455 C C . ALA E 1 224 ? 14.12700 22.52328 46.44121 1.000 64.00386 224 ALA E C 1
ATOM 12456 O O . ALA E 1 224 ? 12.93099 22.55588 46.14800 1.000 80.10934 224 ALA E O 1
ATOM 12458 N N . MET E 1 225 ? 14.83378 23.61744 46.69726 1.000 63.94661 225 MET E N 1
ATOM 12459 C CA . MET E 1 225 ? 14.25043 24.95071 46.70658 1.000 56.33854 225 MET E CA 1
ATOM 12460 C C . MET E 1 225 ? 14.97549 25.82746 45.69360 1.000 60.02170 225 MET E C 1
ATOM 12461 O O . MET E 1 225 ? 16.19188 25.70832 45.51688 1.000 64.28765 225 MET E O 1
ATOM 12466 N N . ASP E 1 226 ? 14.22653 26.70349 45.02562 1.000 58.62991 226 ASP E N 1
ATOM 12467 C CA . ASP E 1 226 ? 14.77078 27.52480 43.94351 1.000 61.72041 226 ASP E CA 1
ATOM 12468 C C . ASP E 1 226 ? 15.59389 28.65783 44.54556 1.000 62.95033 226 ASP E C 1
ATOM 12469 O O . ASP E 1 226 ? 15.05290 29.68287 44.96753 1.000 64.86747 226 ASP E O 1
ATOM 12474 N N . TYR E 1 227 ? 16.91751 28.48294 44.55698 1.000 52.57506 227 TYR E N 1
ATOM 12475 C CA . TYR E 1 227 ? 17.81757 29.44652 45.17904 1.000 54.73743 227 TYR E CA 1
ATOM 12476 C C . TYR E 1 227 ? 18.02549 30.70704 44.34305 1.000 58.01203 227 TYR E C 1
ATOM 12477 O O . TYR E 1 227 ? 18.46583 31.72571 44.88757 1.000 53.27699 227 TYR E O 1
ATOM 12486 N N . LEU E 1 228 ? 17.73123 30.66697 43.04049 1.000 52.03308 228 LEU E N 1
ATOM 12487 C CA . LEU E 1 228 ? 17.86641 31.86519 42.21544 1.000 59.46436 228 LEU E CA 1
ATOM 12488 C C . LEU E 1 228 ? 16.65361 32.77920 42.34895 1.000 56.18616 228 LEU E C 1
ATOM 12489 O O . LEU E 1 228 ? 16.79775 34.00724 42.36570 1.000 57.21256 228 LEU E O 1
ATOM 12494 N N . ASP E 1 229 ? 15.45209 32.20329 42.42682 1.000 56.38362 229 ASP E N 1
ATOM 12495 C CA . ASP E 1 229 ? 14.26708 33.01642 42.67695 1.000 63.99413 229 ASP E CA 1
ATOM 12496 C C . ASP E 1 229 ? 14.31153 33.65895 44.05769 1.000 56.28371 229 ASP E C 1
ATOM 12497 O O . ASP E 1 229 ? 13.71003 34.71851 44.26343 1.000 59.22564 229 ASP E O 1
ATOM 12502 N N . PHE E 1 230 ? 15.00647 33.03009 45.01161 1.000 53.71895 230 PHE E N 1
ATOM 12503 C CA . PHE E 1 230 ? 15.15293 33.60998 46.34403 1.000 51.20345 230 PHE E CA 1
ATOM 12504 C C . PHE E 1 230 ? 15.82572 34.97817 46.29076 1.000 54.81769 230 PHE E C 1
ATOM 12505 O O . PHE E 1 230 ? 15.41284 35.90831 46.99463 1.000 48.19023 230 PHE E O 1
ATOM 12513 N N . ILE E 1 231 ? 16.86250 35.12268 45.46086 1.000 45.65111 231 ILE E N 1
ATOM 12514 C CA . ILE E 1 231 ? 17.57281 36.39709 45.37743 1.000 48.87486 231 ILE E CA 1
ATOM 12515 C C . ILE E 1 231 ? 16.66062 37.48416 44.82358 1.000 54.88360 231 ILE E C 1
ATOM 12516 O O . ILE E 1 231 ? 16.68617 38.63202 45.28378 1.000 56.80833 231 ILE E O 1
ATOM 12521 N N . ASP E 1 232 ? 15.83364 37.13799 43.83474 1.000 48.19817 232 ASP E N 1
ATOM 12522 C CA . ASP E 1 232 ? 14.94567 38.12163 43.22348 1.000 58.04039 232 ASP E CA 1
ATOM 12523 C C . ASP E 1 232 ? 13.92468 38.65301 44.21837 1.000 61.24680 232 ASP E C 1
ATOM 12524 O O . ASP E 1 232 ? 13.49082 39.80574 44.11113 1.000 59.00209 232 ASP E O 1
ATOM 12529 N N . ILE E 1 233 ? 13.54882 37.84226 45.20021 1.000 58.05430 233 ILE E N 1
ATOM 12530 C CA . ILE E 1 233 ? 12.49888 38.21820 46.13791 1.000 47.61314 233 ILE E CA 1
ATOM 12531 C C . ILE E 1 233 ? 13.06209 38.95600 47.34826 1.000 57.27433 233 ILE E C 1
ATOM 12532 O O . ILE E 1 233 ? 12.43797 39.89194 47.85337 1.000 56.35188 233 ILE E O 1
ATOM 12537 N N . TYR E 1 234 ? 14.23942 38.55662 47.83983 1.000 58.91007 234 TYR E N 1
ATOM 12538 C CA . TYR E 1 234 ? 14.74083 39.03669 49.12407 1.000 55.25787 234 TYR E CA 1
ATOM 12539 C C . TYR E 1 234 ? 16.03831 39.83560 49.02023 1.000 52.86200 234 TYR E C 1
ATOM 12540 O O . TYR E 1 234 ? 16.71771 40.01255 50.03680 1.000 50.01649 234 TYR E O 1
ATOM 12549 N N . HIS E 1 235 ? 16.40512 40.32980 47.83060 1.000 53.26737 235 HIS E N 1
ATOM 12550 C CA . HIS E 1 235 ? 17.71905 40.96093 47.68695 1.000 54.84327 235 HIS E CA 1
ATOM 12551 C C . HIS E 1 235 ? 17.87310 42.18941 48.57894 1.000 50.91200 235 HIS E C 1
ATOM 12552 O O . HIS E 1 235 ? 18.99542 42.53123 48.96889 1.000 63.34141 235 HIS E O 1
ATOM 12559 N N . GLU E 1 236 ? 16.77143 42.85874 48.92459 1.000 60.59855 236 GLU E N 1
ATOM 12560 C CA . GLU E 1 236 ? 16.86289 44.04743 49.76778 1.000 52.18071 236 GLU E CA 1
ATOM 12561 C C . GLU E 1 236 ? 17.21496 43.72592 51.21654 1.000 64.54586 236 GLU E C 1
ATOM 12562 O O . GLU E 1 236 ? 17.53344 44.64757 51.97472 1.000 55.72610 236 GLU E O 1
ATOM 12568 N N . ARG E 1 237 ? 17.17149 42.45343 51.61624 1.000 71.70065 237 ARG E N 1
ATOM 12569 C CA . ARG E 1 237 ? 17.51259 42.03798 52.97269 1.000 55.67074 237 ARG E CA 1
ATOM 12570 C C . ARG E 1 237 ? 18.73513 41.12902 53.01927 1.000 54.17296 237 ARG E C 1
ATOM 12571 O O . ARG E 1 237 ? 19.03771 40.56993 54.07987 1.000 58.22214 237 ARG E O 1
ATOM 12579 N N . ILE E 1 238 ? 19.43046 40.94503 51.90319 1.000 57.04683 238 ILE E N 1
ATOM 12580 C CA . ILE E 1 238 ? 20.60421 40.08114 51.85453 1.000 58.24986 238 ILE E CA 1
ATOM 12581 C C . ILE E 1 238 ? 21.84003 40.93852 52.08768 1.000 58.82815 238 ILE E C 1
ATOM 12582 O O . ILE E 1 238 ? 22.13802 41.83948 51.29642 1.000 61.61954 238 ILE E O 1
ATOM 12587 N N . ARG E 1 239 ? 22.56233 40.66128 53.17456 1.000 59.07656 239 ARG E N 1
ATOM 12588 C CA . ARG E 1 239 ? 23.72380 41.45767 53.54347 1.000 56.19058 239 ARG E CA 1
ATOM 12589 C C . ARG E 1 239 ? 25.00104 40.64251 53.68723 1.000 60.84729 239 ARG E C 1
ATOM 12590 O O . ARG E 1 239 ? 26.06475 41.22998 53.91553 1.000 68.06376 239 ARG E O 1
ATOM 12598 N N . ALA E 1 240 ? 24.93338 39.31730 53.55975 1.000 65.60246 240 ALA E N 1
ATOM 12599 C CA . ALA E 1 240 ? 26.11555 38.47039 53.64634 1.000 66.49566 240 ALA E CA 1
ATOM 12600 C C . ALA E 1 240 ? 25.94785 37.29212 52.69447 1.000 61.21903 240 ALA E C 1
ATOM 12601 O O . ALA E 1 240 ? 24.83165 36.93589 52.30557 1.000 53.34398 240 ALA E O 1
ATOM 12603 N N . PHE E 1 241 ? 27.07482 36.67473 52.33953 1.000 42.67327 241 PHE E N 1
ATOM 12604 C CA . PHE E 1 241 ? 27.12349 35.71156 51.24421 1.000 55.13846 241 PHE E CA 1
ATOM 12605 C C . PHE E 1 241 ? 28.11679 34.60881 51.57527 1.000 41.49616 241 PHE E C 1
ATOM 12606 O O . PHE E 1 241 ? 29.30771 34.87862 51.75311 1.000 55.85147 241 PHE E O 1
ATOM 12614 N N . HIS E 1 242 ? 27.62786 33.37249 51.64678 1.000 51.50708 242 HIS E N 1
ATOM 12615 C CA . HIS E 1 242 ? 28.47043 32.18919 51.77949 1.000 59.86698 242 HIS E CA 1
ATOM 12616 C C . HIS E 1 242 ? 28.55248 31.47779 50.43281 1.000 60.52962 242 HIS E C 1
ATOM 12617 O O . HIS E 1 242 ? 27.52104 31.11718 49.85272 1.000 54.52792 242 HIS E O 1
ATOM 12624 N N . VAL E 1 243 ? 29.77096 31.26529 49.94516 1.000 58.21869 243 VAL E N 1
ATOM 12625 C CA . VAL E 1 243 ? 29.98958 30.50662 48.71915 1.000 53.91400 243 VAL E CA 1
ATOM 12626 C C . VAL E 1 243 ? 30.20778 29.05414 49.12140 1.000 57.27728 243 VAL E C 1
ATOM 12627 O O . VAL E 1 243 ? 31.26239 28.69523 49.64966 1.000 63.43946 243 VAL E O 1
ATOM 12631 N N . LYS E 1 244 ? 29.20790 28.21729 48.87113 1.000 58.78538 244 LYS E N 1
ATOM 12632 C CA . LYS E 1 244 ? 29.24362 26.82683 49.29623 1.000 48.58220 244 LYS E CA 1
ATOM 12633 C C . LYS E 1 244 ? 28.44627 26.00709 48.29562 1.000 62.71014 244 LYS E C 1
ATOM 12634 O O . LYS E 1 244 ? 27.32015 26.37689 47.95041 1.000 61.18226 244 LYS E O 1
ATOM 12640 N N . ASP E 1 245 ? 29.02182 24.90084 47.84263 1.000 51.74583 245 ASP E N 1
ATOM 12641 C CA . ASP E 1 245 ? 28.41211 24.07766 46.81099 1.000 42.02688 245 ASP E CA 1
ATOM 12642 C C . ASP E 1 245 ? 27.73238 22.85529 47.41531 1.000 58.61380 245 ASP E C 1
ATOM 12643 O O . ASP E 1 245 ? 28.06026 22.40640 48.51734 1.000 51.56794 245 ASP E O 1
ATOM 12648 N N . ALA E 1 246 ? 26.77475 22.31637 46.66444 1.000 58.25784 246 ALA E N 1
ATOM 12649 C CA . ALA E 1 246 ? 26.01270 21.15374 47.09546 1.000 51.47561 246 ALA E CA 1
ATOM 12650 C C . ALA E 1 246 ? 25.33903 20.53615 45.88094 1.000 56.37321 246 ALA E C 1
ATOM 12651 O O . ALA E 1 246 ? 25.22881 21.16117 44.82283 1.000 55.80388 246 ALA E O 1
ATOM 12653 N N . GLU E 1 247 ? 24.90097 19.29120 46.04572 1.000 52.63744 247 GLU E N 1
ATOM 12654 C CA . GLU E 1 247 ? 24.20215 18.56821 44.99557 1.000 52.72255 247 GLU E CA 1
ATOM 12655 C C . GLU E 1 247 ? 23.07426 17.75965 45.61719 1.000 45.95063 247 GLU E C 1
ATOM 12656 O O . GLU E 1 247 ? 23.12621 17.39775 46.79399 1.000 49.35231 247 GLU E O 1
ATOM 12662 N N . PHE E 1 248 ? 22.04449 17.49197 44.81882 1.000 53.04471 248 PHE E N 1
ATOM 12663 C CA . PHE E 1 248 ? 20.90766 16.68023 45.24437 1.000 55.49921 248 PHE E CA 1
ATOM 12664 C C . PHE E 1 248 ? 20.56872 15.69052 44.13660 1.000 55.84296 248 PHE E C 1
ATOM 12665 O O . PHE E 1 248 ? 20.09262 16.08770 43.06879 1.000 51.89520 248 PHE E O 1
ATOM 12673 N N . ASN E 1 249 ? 20.81219 14.40333 44.39129 1.000 53.65350 249 ASN E N 1
ATOM 12674 C CA . ASN E 1 249 ? 20.57514 13.33371 43.42258 1.000 55.45058 249 ASN E CA 1
ATOM 12675 C C . ASN E 1 249 ? 19.61476 12.32096 44.03119 1.000 56.78046 249 ASN E C 1
ATOM 12676 O O . ASN E 1 249 ? 20.04609 11.34650 44.66844 1.000 61.30712 249 ASN E O 1
ATOM 12681 N N . PRO E 1 250 ? 18.30806 12.50775 43.86189 1.000 60.42518 250 PRO E N 1
ATOM 12682 C CA . PRO E 1 250 ? 17.34899 11.56451 44.44425 1.000 52.91779 250 PRO E CA 1
ATOM 12683 C C . PRO E 1 250 ? 17.38688 10.22370 43.73129 1.000 62.15686 250 PRO E C 1
ATOM 12684 O O . PRO E 1 250 ? 17.61727 10.13778 42.52253 1.000 57.26639 250 PRO E O 1
ATOM 12688 N N . THR E 1 251 ? 17.15174 9.16911 44.49951 1.000 57.73513 251 THR E N 1
ATOM 12689 C CA . THR E 1 251 ? 17.15716 7.80660 43.99139 1.000 55.28067 251 THR E CA 1
ATOM 12690 C C . THR E 1 251 ? 15.79752 7.16510 44.25734 1.000 51.96948 251 THR E C 1
ATOM 12691 O O . THR E 1 251 ? 14.85552 7.81607 44.71822 1.000 64.66707 251 THR E O 1
ATOM 12695 N N . GLY E 1 252 ? 15.70072 5.87416 43.95849 1.000 62.88075 252 GLY E N 1
ATOM 12696 C CA . GLY E 1 252 ? 14.52602 5.12063 44.33240 1.000 63.97933 252 GLY E CA 1
ATOM 12697 C C . GLY E 1 252 ? 14.52799 4.64159 45.76156 1.000 59.25516 252 GLY E C 1
ATOM 12698 O O . GLY E 1 252 ? 13.57601 3.98735 46.19453 1.000 58.17050 252 GLY E O 1
ATOM 12699 N N . ARG E 1 253 ? 15.58036 4.96389 46.51715 1.000 62.55879 253 ARG E N 1
ATOM 12700 C CA . ARG E 1 253 ? 15.71137 4.52615 47.89707 1.000 68.95164 253 ARG E CA 1
ATOM 12701 C C . ARG E 1 253 ? 15.63479 5.65957 48.91006 1.000 71.36554 253 ARG E C 1
ATOM 12702 O O . ARG E 1 253 ? 15.30300 5.40090 50.07046 1.000 64.94876 253 ARG E O 1
ATOM 12710 N N . SER E 1 254 ? 15.91791 6.89799 48.50967 1.000 67.67674 254 SER E N 1
ATOM 12711 C CA . SER E 1 254 ? 15.99442 7.98953 49.47117 1.000 63.44160 254 SER E CA 1
ATOM 12712 C C . SER E 1 254 ? 15.74031 9.31708 48.76888 1.000 63.07115 254 SER E C 1
ATOM 12713 O O . SER E 1 254 ? 15.92714 9.45070 47.55599 1.000 61.29850 254 SER E O 1
ATOM 12716 N N . GLY E 1 255 ? 15.31158 10.29930 49.55892 1.000 57.89101 255 GLY E N 1
ATOM 12717 C CA . GLY E 1 255 ? 15.01257 11.63722 49.08361 1.000 52.41914 255 GLY E CA 1
ATOM 12718 C C . GLY E 1 255 ? 15.63836 12.68624 49.98494 1.000 52.39453 255 GLY E C 1
ATOM 12719 O O . GLY E 1 255 ? 16.76009 12.53993 50.46857 1.000 55.92732 255 GLY E O 1
ATOM 12720 N N . VAL E 1 256 ? 14.88667 13.76567 50.20716 1.000 57.67567 256 VAL E N 1
ATOM 12721 C CA . VAL E 1 256 ? 15.42107 14.91276 50.93552 1.000 52.95898 256 VAL E CA 1
ATOM 12722 C C . VAL E 1 256 ? 15.69835 14.55592 52.39334 1.000 48.73074 256 VAL E C 1
ATOM 12723 O O . VAL E 1 256 ? 16.69227 15.00734 52.97600 1.000 52.37709 256 VAL E O 1
ATOM 12727 N N . TYR E 1 257 ? 14.83919 13.73285 53.00221 1.000 53.91601 257 TYR E N 1
ATOM 12728 C CA . TYR E 1 257 ? 14.99557 13.42042 54.42129 1.000 51.68154 257 TYR E CA 1
ATOM 12729 C C . TYR E 1 257 ? 16.30199 12.68635 54.69668 1.000 50.38604 257 TYR E C 1
ATOM 12730 O O . TYR E 1 257 ? 16.97550 12.96447 55.69512 1.000 66.72500 257 TYR E O 1
ATOM 12739 N N . GLY E 1 258 ? 16.68576 11.75775 53.82237 1.000 54.81616 258 GLY E N 1
ATOM 12740 C CA . GLY E 1 258 ? 18.01327 11.18060 53.84844 1.000 47.03109 258 GLY E CA 1
ATOM 12741 C C . GLY E 1 258 ? 18.13235 9.83252 54.52921 1.000 54.05628 258 GLY E C 1
ATOM 12742 O O . GLY E 1 258 ? 19.16995 9.17501 54.37582 1.000 55.60680 258 GLY E O 1
ATOM 12743 N N . GLY E 1 259 ? 17.12403 9.40989 55.28711 1.000 54.68819 259 GLY E N 1
ATOM 12744 C CA . GLY E 1 259 ? 17.14925 8.08740 55.88542 1.000 60.71207 259 GLY E CA 1
ATOM 12745 C C . GLY E 1 259 ? 18.22885 7.86182 56.92234 1.000 65.61354 259 GLY E C 1
ATOM 12746 O O . GLY E 1 259 ? 18.75475 6.74879 57.01872 1.000 65.80495 259 GLY E O 1
ATOM 12747 N N . TYR E 1 260 ? 18.58097 8.89174 57.69606 1.000 52.10676 260 TYR E N 1
ATOM 12748 C CA . TYR E 1 260 ? 19.60604 8.82089 58.74012 1.000 60.65625 260 TYR E CA 1
ATOM 12749 C C . TYR E 1 260 ? 20.97724 8.41868 58.20342 1.000 56.12872 260 TYR E C 1
ATOM 12750 O O . TYR E 1 260 ? 21.83395 7.96105 58.96609 1.000 65.46134 260 TYR E O 1
ATOM 12759 N N . GLN E 1 261 ? 21.20906 8.58191 56.90638 1.000 59.93409 261 GLN E N 1
ATOM 12760 C CA . GLN E 1 261 ? 22.47980 8.20329 56.31304 1.000 59.76092 261 GLN E CA 1
ATOM 12761 C C . GLN E 1 261 ? 23.54680 9.24965 56.61771 1.000 58.01266 261 GLN E C 1
ATOM 12762 O O . GLN E 1 261 ? 23.25139 10.39851 56.95716 1.000 61.68423 261 GLN E O 1
ATOM 12768 N N . GLY E 1 262 ? 24.80367 8.83428 56.49484 1.000 53.49296 262 GLY E N 1
ATOM 12769 C CA . GLY E 1 262 ? 25.90652 9.76202 56.61626 1.000 45.60259 262 GLY E CA 1
ATOM 12770 C C . GLY E 1 262 ? 26.03648 10.64947 55.39203 1.000 61.79498 262 GLY E C 1
ATOM 12771 O O . GLY E 1 262 ? 25.37042 10.47041 54.37177 1.000 68.39565 262 GLY E O 1
ATOM 12772 N N . TRP E 1 263 ? 26.92997 11.63446 55.50119 1.000 58.46455 263 TRP E N 1
ATOM 12773 C CA . TRP E 1 263 ? 27.04599 12.63829 54.44839 1.000 68.35433 263 TRP E CA 1
ATOM 12774 C C . TRP E 1 263 ? 27.54086 12.04625 53.13755 1.000 69.56871 263 TRP E C 1
ATOM 12775 O O . TRP E 1 263 ? 27.23155 12.58153 52.06683 1.000 73.45759 263 TRP E O 1
ATOM 12786 N N . VAL E 1 264 ? 28.31340 10.96048 53.19122 1.000 67.85675 264 VAL E N 1
ATOM 12787 C CA . VAL E 1 264 ? 28.82815 10.39547 51.95010 1.000 72.81126 264 VAL E CA 1
ATOM 12788 C C . VAL E 1 264 ? 27.70933 9.73996 51.14860 1.000 68.00331 264 VAL E C 1
ATOM 12789 O O . VAL E 1 264 ? 27.71987 9.78113 49.91272 1.000 78.23587 264 VAL E O 1
ATOM 12793 N N . ASP E 1 265 ? 26.71853 9.14866 51.81804 1.000 63.46377 265 ASP E N 1
ATOM 12794 C CA . ASP E 1 265 ? 25.68852 8.39249 51.11674 1.000 62.46149 265 ASP E CA 1
ATOM 12795 C C . ASP E 1 265 ? 24.36857 9.13996 50.95578 1.000 62.47251 265 ASP E C 1
ATOM 12796 O O . ASP E 1 265 ? 23.46182 8.61331 50.30334 1.000 75.64498 265 ASP E O 1
ATOM 12801 N N . ARG E 1 266 ? 24.22349 10.32759 51.53752 1.000 62.97267 266 ARG E N 1
ATOM 12802 C CA . ARG E 1 266 ? 22.96322 11.05050 51.42542 1.000 52.70997 266 ARG E CA 1
ATOM 12803 C C . ARG E 1 266 ? 22.72004 11.48327 49.98079 1.000 59.23271 266 ARG E C 1
ATOM 12804 O O . ARG E 1 266 ? 23.66832 11.82248 49.26534 1.000 65.16645 266 ARG E O 1
ATOM 12812 N N . PRO E 1 267 ? 21.46428 11.46804 49.51911 1.000 56.64374 267 PRO E N 1
ATOM 12813 C CA . PRO E 1 267 ? 21.17165 12.04175 48.19339 1.000 61.79746 267 PRO E CA 1
ATOM 12814 C C . PRO E 1 267 ? 21.55733 13.50533 48.09633 1.000 60.99874 267 PRO E C 1
ATOM 12815 O O . PRO E 1 267 ? 22.09767 13.93679 47.06813 1.000 58.08831 267 PRO E O 1
ATOM 12819 N N . GLY E 1 268 ? 21.29172 14.27837 49.14261 1.000 55.01422 268 GLY E N 1
ATOM 12820 C CA . GLY E 1 268 ? 21.70521 15.65927 49.20959 1.000 48.22910 268 GLY E CA 1
ATOM 12821 C C . GLY E 1 268 ? 22.89125 15.80932 50.14020 1.000 56.08280 268 GLY E C 1
ATOM 12822 O O . GLY E 1 268 ? 22.79749 15.52185 51.33629 1.000 55.47925 268 GLY E O 1
ATOM 12823 N N . ARG E 1 269 ? 24.01111 16.26534 49.58226 1.000 53.11688 269 ARG E N 1
ATOM 12824 C CA . ARG E 1 269 ? 25.25893 16.37881 50.32370 1.000 58.58429 269 ARG E CA 1
ATOM 12825 C C . ARG E 1 269 ? 26.04088 17.58251 49.81734 1.000 60.29163 269 ARG E C 1
ATOM 12826 O O . ARG E 1 269 ? 25.83532 18.05974 48.69817 1.000 55.34784 269 ARG E O 1
ATOM 12834 N N . PHE E 1 270 ? 26.94930 18.06324 50.66074 1.000 63.39973 270 PHE E N 1
ATOM 12835 C CA . PHE E 1 270 ? 27.80889 19.18220 50.30828 1.000 54.42144 270 PHE E CA 1
ATOM 12836 C C . PHE E 1 270 ? 29.00594 18.70750 49.49192 1.000 50.87155 270 PHE E C 1
ATOM 12837 O O . PHE E 1 270 ? 29.51800 17.60094 49.68311 1.000 59.33487 270 PHE E O 1
ATOM 12845 N N . ARG E 1 271 ? 29.45126 19.56364 48.57347 1.000 48.48722 271 ARG E N 1
ATOM 12846 C CA . ARG E 1 271 ? 30.57773 19.25732 47.70415 1.000 54.91257 271 ARG E CA 1
ATOM 12847 C C . ARG E 1 271 ? 31.48900 20.47255 47.59473 1.000 49.71673 271 ARG E C 1
ATOM 12848 O O . ARG E 1 271 ? 31.07000 21.61222 47.81148 1.000 52.25178 271 ARG E O 1
ATOM 12856 N N . SER E 1 272 ? 32.74995 20.20769 47.25353 1.000 56.64433 272 SER E N 1
ATOM 12857 C CA . SER E 1 272 ? 33.72726 21.26320 47.02280 1.000 65.02478 272 SER E CA 1
ATOM 12858 C C . SER E 1 272 ? 33.30686 22.13912 45.84084 1.000 62.24689 272 SER E C 1
ATOM 12859 O O . SER E 1 272 ? 32.56426 21.71315 44.95152 1.000 59.08987 272 SER E O 1
ATOM 12862 N N . LEU E 1 273 ? 33.79201 23.38337 45.84326 1.000 60.38478 273 LEU E N 1
ATOM 12863 C CA . LEU E 1 273 ? 33.39337 24.35283 44.82600 1.000 69.37665 273 LEU E CA 1
ATOM 12864 C C . LEU E 1 273 ? 33.66234 23.82863 43.42149 1.000 63.98008 273 LEU E C 1
ATOM 12865 O O . LEU E 1 273 ? 34.77911 23.41242 43.10006 1.000 59.64962 273 LEU E O 1
ATOM 12870 N N . GLY E 1 274 ? 32.63040 23.86887 42.57915 1.000 61.65515 274 GLY E N 1
ATOM 12871 C CA . GLY E 1 274 ? 32.72011 23.36984 41.22748 1.000 65.71615 274 GLY E CA 1
ATOM 12872 C C . GLY E 1 274 ? 32.28104 21.93255 41.05061 1.000 67.28745 274 GLY E C 1
ATOM 12873 O O . GLY E 1 274 ? 32.08640 21.49721 39.90841 1.000 66.79665 274 GLY E O 1
ATOM 12874 N N . ASP E 1 275 ? 32.11599 21.18221 42.13897 1.000 65.17517 275 ASP E N 1
ATOM 12875 C CA . ASP E 1 275 ? 31.74339 19.77726 42.07298 1.000 57.08496 275 ASP E CA 1
ATOM 12876 C C . ASP E 1 275 ? 30.28211 19.53761 42.43118 1.000 62.37169 275 ASP E C 1
ATOM 12877 O O . ASP E 1 275 ? 29.87377 18.38025 42.57836 1.000 62.93770 275 ASP E O 1
ATOM 12882 N N . GLY E 1 276 ? 29.48620 20.59801 42.56067 1.000 52.33367 276 GLY E N 1
ATOM 12883 C CA . GLY E 1 276 ? 28.07912 20.46260 42.88770 1.000 51.50460 276 GLY E CA 1
ATOM 12884 C C . GLY E 1 276 ? 27.16099 20.95552 41.78732 1.000 57.00955 276 GLY E C 1
ATOM 12885 O O . GLY E 1 276 ? 27.55310 20.99292 40.61834 1.000 62.22497 276 GLY E O 1
ATOM 12886 N N . HIS E 1 277 ? 25.94418 21.36161 42.14987 1.000 60.02759 277 HIS E N 1
ATOM 12887 C CA . HIS E 1 277 ? 24.93583 21.77697 41.18377 1.000 54.17491 277 HIS E CA 1
ATOM 12888 C C . HIS E 1 277 ? 24.68758 23.27870 41.16823 1.000 54.17465 277 HIS E C 1
ATOM 12889 O O . HIS E 1 277 ? 23.90815 23.74879 40.33293 1.000 65.69078 277 HIS E O 1
ATOM 12896 N N . VAL E 1 278 ? 25.31488 24.04541 42.06036 1.000 53.75252 278 VAL E N 1
ATOM 12897 C CA . VAL E 1 278 ? 25.01429 25.46987 42.15345 1.000 58.45904 278 VAL E CA 1
ATOM 12898 C C . VAL E 1 278 ? 25.57953 26.19903 40.94116 1.000 48.35430 278 VAL E C 1
ATOM 12899 O O . VAL E 1 278 ? 26.75703 26.04130 40.59203 1.000 53.90167 278 VAL E O 1
ATOM 12903 N N . ASP E 1 279 ? 24.73200 26.99672 40.28792 1.000 50.65034 279 ASP E N 1
ATOM 12904 C CA . ASP E 1 279 ? 25.13127 27.85843 39.17325 1.000 50.17286 279 ASP E CA 1
ATOM 12905 C C . ASP E 1 279 ? 25.63663 29.17378 39.75031 1.000 51.47769 279 ASP E C 1
ATOM 12906 O O . ASP E 1 279 ? 24.88195 30.13316 39.92460 1.000 52.01018 279 ASP E O 1
ATOM 12911 N N . PHE E 1 280 ? 26.93846 29.22630 40.03835 1.000 50.90251 280 PHE E N 1
ATOM 12912 C CA . PHE E 1 280 ? 27.49669 30.41414 40.67673 1.000 49.28519 280 PHE E CA 1
ATOM 12913 C C . PHE E 1 280 ? 27.60234 31.58127 39.70280 1.000 53.81297 280 PHE E C 1
ATOM 12914 O O . PHE E 1 280 ? 27.58956 32.74185 40.12836 1.000 50.87326 280 PHE E O 1
ATOM 12922 N N . GLY E 1 281 ? 27.70750 31.30119 38.40156 1.000 55.87236 281 GLY E N 1
ATOM 12923 C CA . GLY E 1 281 ? 27.62833 32.37272 37.42152 1.000 39.67539 281 GLY E CA 1
ATOM 12924 C C . GLY E 1 281 ? 26.32686 33.14559 37.52387 1.000 51.96507 281 GLY E C 1
ATOM 12925 O O . GLY E 1 281 ? 26.31473 34.37697 37.45827 1.000 52.05757 281 GLY E O 1
ATOM 12926 N N . ALA E 1 282 ? 25.21237 32.43222 37.69305 1.000 49.11940 282 ALA E N 1
ATOM 12927 C CA . ALA E 1 282 ? 23.93009 33.10379 37.86052 1.000 52.51485 282 ALA E CA 1
ATOM 12928 C C . ALA E 1 282 ? 23.84323 33.79475 39.21702 1.000 55.88901 282 ALA E C 1
ATOM 12929 O O . ALA E 1 282 ? 23.23229 34.86352 39.33665 1.000 55.47447 282 ALA E O 1
ATOM 12931 N N . VAL E 1 283 ? 24.43883 33.19462 40.25113 1.000 47.03047 283 VAL E N 1
ATOM 12932 C CA . VAL E 1 283 ? 24.39332 33.78288 41.58797 1.000 45.02470 283 VAL E CA 1
ATOM 12933 C C . VAL E 1 283 ? 25.17867 35.09027 41.62667 1.000 47.28879 283 VAL E C 1
ATOM 12934 O O . VAL E 1 283 ? 24.69488 36.11059 42.13217 1.000 49.13955 283 VAL E O 1
ATOM 12938 N N . PHE E 1 284 ? 26.40245 35.08123 41.09079 1.000 47.79667 284 PHE E N 1
ATOM 12939 C CA . PHE E 1 284 ? 27.22092 36.28995 41.10178 1.000 44.89835 284 PHE E CA 1
ATOM 12940 C C . PHE E 1 284 ? 26.63492 37.38681 40.22254 1.000 51.79409 284 PHE E C 1
ATOM 12941 O O . PHE E 1 284 ? 26.77956 38.57251 40.54152 1.000 54.13769 284 PHE E O 1
ATOM 12949 N N . SER E 1 285 ? 25.97918 37.02078 39.11865 1.000 52.62933 285 SER E N 1
ATOM 12950 C CA . SER E 1 285 ? 25.34606 38.02579 38.26878 1.000 55.20608 285 SER E CA 1
ATOM 12951 C C . SER E 1 285 ? 24.19795 38.71487 38.99517 1.000 55.14285 285 SER E C 1
ATOM 12952 O O . SER E 1 285 ? 24.08084 39.94597 38.96635 1.000 58.21118 285 SER E O 1
ATOM 12955 N N . LYS E 1 286 ? 23.34135 37.93473 39.65890 1.000 42.79967 286 LYS E N 1
ATOM 12956 C CA . LYS E 1 286 ? 22.19320 38.51936 40.34296 1.000 46.53196 286 LYS E CA 1
ATOM 12957 C C . LYS E 1 286 ? 22.62708 39.38886 41.51829 1.000 53.05164 286 LYS E C 1
ATOM 12958 O O . LYS E 1 286 ? 22.08347 40.47993 41.71925 1.000 57.33926 286 LYS E O 1
ATOM 12964 N N . LEU E 1 287 ? 23.60659 38.93221 42.30314 1.000 52.12243 287 LEU E N 1
ATOM 12965 C CA . LEU E 1 287 ? 24.08362 39.74599 43.41831 1.000 56.07973 287 LEU E CA 1
ATOM 12966 C C . LEU E 1 287 ? 24.72407 41.03831 42.92607 1.000 57.91455 287 LEU E C 1
ATOM 12967 O O . LEU E 1 287 ? 24.55583 42.09775 43.54177 1.000 54.39713 287 LEU E O 1
ATOM 12972 N N . THR E 1 288 ? 25.43905 40.97615 41.80043 1.000 49.19498 288 THR E N 1
ATOM 12973 C CA . THR E 1 288 ? 26.06899 42.17249 41.25030 1.000 50.73089 288 THR E CA 1
ATOM 12974 C C . THR E 1 288 ? 25.03258 43.16713 40.74170 1.000 52.40510 288 THR E C 1
ATOM 12975 O O . THR E 1 288 ? 25.21410 44.38108 40.88394 1.000 62.72724 288 THR E O 1
ATOM 12979 N N . GLN E 1 289 ? 23.93057 42.67428 40.18147 1.000 51.82626 289 GLN E N 1
ATOM 12980 C CA . GLN E 1 289 ? 22.91681 43.53912 39.59447 1.000 55.06918 289 GLN E CA 1
ATOM 12981 C C . GLN E 1 289 ? 22.05514 44.23070 40.64561 1.000 52.48385 289 GLN E C 1
ATOM 12982 O O . GLN E 1 289 ? 21.52291 45.31316 40.37771 1.000 55.16897 289 GLN E O 1
ATOM 12988 N N . TYR E 1 290 ? 21.93828 43.65639 41.84222 1.000 47.94066 290 TYR E N 1
ATOM 12989 C CA . TYR E 1 290 ? 21.13619 44.22210 42.91861 1.000 51.09208 290 TYR E CA 1
ATOM 12990 C C . TYR E 1 290 ? 21.97050 45.02500 43.91614 1.000 60.52968 290 TYR E C 1
ATOM 12991 O O . TYR E 1 290 ? 21.49628 45.31222 45.02129 1.000 55.73282 290 TYR E O 1
ATOM 13000 N N . ASP E 1 291 ? 23.20615 45.37441 43.55097 1.000 62.13690 291 ASP E N 1
ATOM 13001 C CA . ASP E 1 291 ? 24.10732 46.20313 44.35698 1.000 77.16375 291 ASP E CA 1
ATOM 13002 C C . ASP E 1 291 ? 24.31193 45.59361 45.74915 1.000 79.74525 291 ASP E C 1
ATOM 13003 O O . ASP E 1 291 ? 23.92403 46.15118 46.77714 1.000 73.66433 291 ASP E O 1
ATOM 13008 N N . PHE E 1 292 ? 24.95170 44.42916 45.75007 1.000 72.06132 292 PHE E N 1
ATOM 13009 C CA . PHE E 1 292 ? 25.31474 43.74573 46.98276 1.000 63.13758 292 PHE E CA 1
ATOM 13010 C C . PHE E 1 292 ? 26.66869 44.26631 47.44510 1.000 65.91379 292 PHE E C 1
ATOM 13011 O O . PHE E 1 292 ? 27.67227 44.12244 46.73742 1.000 71.92885 292 PHE E O 1
ATOM 13019 N N . GLU E 1 293 ? 26.68776 44.87032 48.62960 1.000 74.15773 293 GLU E N 1
ATOM 13020 C CA . GLU E 1 293 ? 27.89681 45.46659 49.19445 1.000 77.43910 293 GLU E CA 1
ATOM 13021 C C . GLU E 1 293 ? 28.45825 44.58291 50.31177 1.000 80.21866 293 GLU E C 1
ATOM 13022 O O . GLU E 1 293 ? 28.46269 44.92748 51.49118 1.000 100.08235 293 GLU E O 1
ATOM 13028 N N . GLY E 1 294 ? 28.95425 43.41765 49.91928 1.000 76.66930 294 GLY E N 1
ATOM 13029 C CA . GLY E 1 294 ? 29.48070 42.51293 50.91330 1.000 73.31497 294 GLY E CA 1
ATOM 13030 C C . GLY E 1 294 ? 30.68197 41.73351 50.43544 1.000 67.80455 294 GLY E C 1
ATOM 13031 O O . GLY E 1 294 ? 31.32929 42.09467 49.44603 1.000 63.17134 294 GLY E O 1
ATOM 13032 N N . TRP E 1 295 ? 30.98578 40.65337 51.14321 1.000 65.92772 295 TRP E N 1
ATOM 13033 C CA . TRP E 1 295 ? 32.12638 39.80764 50.84063 1.000 64.04621 295 TRP E CA 1
ATOM 13034 C C . TRP E 1 295 ? 31.64352 38.44996 50.35638 1.000 56.43193 295 TRP E C 1
ATOM 13035 O O . TRP E 1 295 ? 30.63584 37.92539 50.84359 1.000 58.69311 295 TRP E O 1
ATOM 13046 N N . ALA E 1 296 ? 32.36764 37.88924 49.39446 1.000 50.45365 296 ALA E N 1
ATOM 13047 C CA . ALA E 1 296 ? 32.14938 36.51334 48.96269 1.000 53.68204 296 ALA E CA 1
ATOM 13048 C C . ALA E 1 296 ? 33.01609 35.63192 49.85291 1.000 47.29826 296 ALA E C 1
ATOM 13049 O O . ALA E 1 296 ? 34.22888 35.52679 49.65638 1.000 51.20205 296 ALA E O 1
ATOM 13051 N N . VAL E 1 297 ? 32.39524 35.01475 50.85105 1.000 47.25675 297 VAL E N 1
ATOM 13052 C CA . VAL E 1 297 ? 33.10061 34.24490 51.86743 1.000 52.11060 297 VAL E CA 1
ATOM 13053 C C . VAL E 1 297 ? 32.92410 32.76447 51.56037 1.000 61.17862 297 VAL E C 1
ATOM 13054 O O . VAL E 1 297 ? 31.79385 32.27063 51.46531 1.000 56.71632 297 VAL E O 1
ATOM 13058 N N . LEU E 1 298 ? 34.03900 32.05642 51.40349 1.000 59.18696 298 LEU E N 1
ATOM 13059 C CA . LEU E 1 298 ? 34.01127 30.61636 51.18241 1.000 47.56071 298 LEU E CA 1
ATOM 13060 C C . LEU E 1 298 ? 33.73348 29.88458 52.49157 1.000 57.21956 298 LEU E C 1
ATOM 13061 O O . LEU E 1 298 ? 34.45798 30.06348 53.47604 1.000 57.62383 298 LEU E O 1
ATOM 13066 N N . GLU E 1 299 ? 32.69629 29.05057 52.49829 1.000 54.86212 299 GLU E N 1
ATOM 13067 C CA . GLU E 1 299 ? 32.44637 28.10085 53.57820 1.000 64.46998 299 GLU E CA 1
ATOM 13068 C C . GLU E 1 299 ? 32.62550 26.70660 52.99140 1.000 61.26138 299 GLU E C 1
ATOM 13069 O O . GLU E 1 299 ? 31.76481 26.22517 52.24732 1.000 65.36965 299 GLU E O 1
ATOM 13075 N N . TRP E 1 300 ? 33.73708 26.05915 53.32531 1.000 64.81917 300 TRP E N 1
ATOM 13076 C CA . TRP E 1 300 ? 34.13094 24.83765 52.64170 1.000 73.48535 300 TRP E CA 1
ATOM 13077 C C . TRP E 1 300 ? 33.63386 23.60249 53.38139 1.000 72.42767 300 TRP E C 1
ATOM 13078 O O . TRP E 1 300 ? 33.72907 23.51229 54.60896 1.000 68.09452 300 TRP E O 1
ATOM 13089 N N . GLU E 1 301 ? 33.11709 22.64390 52.61322 1.000 65.84466 301 GLU E N 1
ATOM 13090 C CA . GLU E 1 301 ? 32.69988 21.34852 53.13333 1.000 70.28660 301 GLU E CA 1
ATOM 13091 C C . GLU E 1 301 ? 32.45624 20.38706 51.97650 1.000 75.89953 301 GLU E C 1
ATOM 13092 O O . GLU E 1 301 ? 31.74431 20.72329 51.02442 1.000 79.03872 301 GLU E O 1
ATOM 13098 N N . CYS E 1 302 ? 33.04033 19.19309 52.04465 1.000 75.24091 302 CYS E N 1
ATOM 13099 C CA . CYS E 1 302 ? 32.87439 18.20308 50.99130 1.000 69.31333 302 CYS E CA 1
ATOM 13100 C C . CYS E 1 302 ? 32.88321 16.81495 51.60758 1.000 76.05885 302 CYS E C 1
ATOM 13101 O O . CYS E 1 302 ? 33.53476 16.57575 52.62777 1.000 85.33924 302 CYS E O 1
ATOM 13104 N N . ALA E 1 303 ? 32.15447 15.89938 50.97010 1.000 72.00629 303 ALA E N 1
ATOM 13105 C CA . ALA E 1 303 ? 32.09668 14.52398 51.44332 1.000 73.79056 303 ALA E CA 1
ATOM 13106 C C . ALA E 1 303 ? 33.30734 13.69826 51.02463 1.000 71.81581 303 ALA E C 1
ATOM 13107 O O . ALA E 1 303 ? 33.52755 12.62365 51.59392 1.000 72.98019 303 ALA E O 1
ATOM 13109 N N . LEU E 1 304 ? 34.09434 14.16437 50.05154 1.000 62.24280 304 LEU E N 1
ATOM 13110 C CA . LEU E 1 304 ? 35.16616 13.33672 49.50795 1.000 67.32467 304 LEU E CA 1
ATOM 13111 C C . LEU E 1 304 ? 36.53535 14.01109 49.53987 1.000 68.92715 304 LEU E C 1
ATOM 13112 O O . LEU E 1 304 ? 37.52420 13.38783 49.93938 1.000 75.91254 304 LEU E O 1
ATOM 13117 N N . LYS E 1 305 ? 36.60996 15.27519 49.12993 1.000 77.71980 305 LYS E N 1
ATOM 13118 C CA . LYS E 1 305 ? 37.89796 15.90716 48.87246 1.000 79.04363 305 LYS E CA 1
ATOM 13119 C C . LYS E 1 305 ? 38.61979 16.29478 50.16017 1.000 75.17494 305 LYS E C 1
ATOM 13120 O O . LYS E 1 305 ? 38.00218 16.59542 51.18631 1.000 67.74460 305 LYS E O 1
ATOM 13126 N N . HIS E 1 306 ? 39.94954 16.28459 50.08363 1.000 69.32906 306 HIS E N 1
ATOM 13127 C CA . HIS E 1 306 ? 40.78729 16.68537 51.20408 1.000 81.44848 306 HIS E CA 1
ATOM 13128 C C . HIS E 1 306 ? 40.66503 18.18982 51.44669 1.000 81.69914 306 HIS E C 1
ATOM 13129 O O . HIS E 1 306 ? 40.63985 18.97342 50.49200 1.000 83.01255 306 HIS E O 1
ATOM 13136 N N . PRO E 1 307 ? 40.60029 18.62318 52.70949 1.000 77.28672 307 PRO E N 1
ATOM 13137 C CA . PRO E 1 307 ? 40.34600 20.04851 52.99095 1.000 77.59212 307 PRO E CA 1
ATOM 13138 C C . PRO E 1 307 ? 41.41768 20.99790 52.47903 1.000 76.18194 307 PRO E C 1
ATOM 13139 O O . PRO E 1 307 ? 41.11248 22.17596 52.25237 1.000 72.50628 307 PRO E O 1
ATOM 13143 N N . GLU E 1 308 ? 42.65820 20.53989 52.29340 1.000 83.27143 308 GLU E N 1
ATOM 13144 C CA . GLU E 1 308 ? 43.69815 21.44541 51.81335 1.000 86.34092 308 GLU E CA 1
ATOM 13145 C C . GLU E 1 308 ? 43.50133 21.79063 50.34266 1.000 81.14619 308 GLU E C 1
ATOM 13146 O O . GLU E 1 308 ? 43.67580 22.94883 49.94455 1.000 84.18105 308 GLU E O 1
ATOM 13152 N N . ASP E 1 309 ? 43.14116 20.80379 49.51914 1.000 85.56468 309 ASP E N 1
ATOM 13153 C CA . ASP E 1 309 ? 42.89551 21.08663 48.10917 1.000 83.43071 309 ASP E CA 1
ATOM 13154 C C . ASP E 1 309 ? 41.72276 22.04245 47.93821 1.000 80.38719 309 ASP E C 1
ATOM 13155 O O . ASP E 1 309 ? 41.75448 22.92777 47.07561 1.000 79.17411 309 ASP E O 1
ATOM 13160 N N . GLY E 1 310 ? 40.68470 21.88959 48.76247 1.000 70.94929 310 GLY E N 1
ATOM 13161 C CA . GLY E 1 310 ? 39.53900 22.77711 48.66006 1.000 75.88438 310 GLY E CA 1
ATOM 13162 C C . GLY E 1 310 ? 39.87562 24.21865 48.99057 1.000 74.78654 310 GLY E C 1
ATOM 13163 O O . GLY E 1 310 ? 39.43433 25.14194 48.30148 1.000 72.62635 310 GLY E O 1
ATOM 13164 N N . ALA E 1 311 ? 40.66303 24.43315 50.04849 1.000 69.23493 311 ALA E N 1
ATOM 13165 C CA . ALA E 1 311 ? 41.04545 25.79235 50.41863 1.000 62.22535 311 ALA E CA 1
ATOM 13166 C C . ALA E 1 311 ? 41.94554 26.42932 49.36792 1.000 64.16947 311 ALA E C 1
ATOM 13167 O O . ALA E 1 311 ? 41.86467 27.64144 49.13504 1.000 57.61261 311 ALA E O 1
ATOM 13169 N N . ARG E 1 312 ? 42.80141 25.63471 48.72224 1.000 59.44944 312 ARG E N 1
ATOM 13170 C CA . ARG E 1 312 ? 43.67400 26.18021 47.68846 1.000 72.46294 312 ARG E CA 1
ATOM 13171 C C . ARG E 1 312 ? 42.88277 26.57656 46.44633 1.000 71.59362 312 ARG E C 1
ATOM 13172 O O . ARG E 1 312 ? 43.13622 27.63163 45.85338 1.000 76.45263 312 ARG E O 1
ATOM 13180 N N . GLU E 1 313 ? 41.91263 25.75275 46.04438 1.000 68.19313 313 GLU E N 1
ATOM 13181 C CA . GLU E 1 313 ? 41.14104 26.02614 44.83727 1.000 77.88629 313 GLU E CA 1
ATOM 13182 C C . GLU E 1 313 ? 40.06288 27.08402 45.03814 1.000 72.42745 313 GLU E C 1
ATOM 13183 O O . GLU E 1 313 ? 39.64252 27.70890 44.05736 1.000 65.17989 313 GLU E O 1
ATOM 13189 N N . GLY E 1 314 ? 39.61164 27.30147 46.27588 1.000 65.70385 314 GLY E N 1
ATOM 13190 C CA . GLY E 1 314 ? 38.50326 28.21751 46.50030 1.000 57.38641 314 GLY E CA 1
ATOM 13191 C C . GLY E 1 314 ? 38.80963 29.64510 46.08555 1.000 62.84523 314 GLY E C 1
ATOM 13192 O O . GLY E 1 314 ? 37.95117 30.33660 45.53363 1.000 70.08873 314 GLY E O 1
ATOM 13193 N N . ALA E 1 315 ? 40.03465 30.10779 46.34821 1.000 59.32329 315 ALA E N 1
ATOM 13194 C CA . ALA E 1 315 ? 40.38180 31.49501 46.05199 1.000 58.23262 315 ALA E CA 1
ATOM 13195 C C . ALA E 1 315 ? 40.31304 31.77787 44.55609 1.000 61.54406 315 ALA E C 1
ATOM 13196 O O . ALA E 1 315 ? 39.78940 32.81729 44.13685 1.000 64.87339 315 ALA E O 1
ATOM 13198 N N . GLY E 1 316 ? 40.84818 30.87110 43.73603 1.000 66.58942 316 GLY E N 1
ATOM 13199 C CA . GLY E 1 316 ? 40.78112 31.06120 42.29633 1.000 62.56008 316 GLY E CA 1
ATOM 13200 C C . GLY E 1 316 ? 39.36567 30.96461 41.76055 1.000 64.03271 316 GLY E C 1
ATOM 13201 O O . GLY E 1 316 ? 38.99536 31.68438 40.82881 1.000 56.34134 316 GLY E O 1
ATOM 13202 N N . PHE E 1 317 ? 38.55906 30.06717 42.33254 1.000 62.86186 317 PHE E N 1
ATOM 13203 C CA . PHE E 1 317 ? 37.16862 29.93695 41.90715 1.000 62.59624 317 PHE E CA 1
ATOM 13204 C C . PHE E 1 317 ? 36.40924 31.23801 42.13437 1.000 61.25569 317 PHE E C 1
ATOM 13205 O O . PHE E 1 317 ? 35.66454 31.69801 41.26066 1.000 71.29348 317 PHE E O 1
ATOM 13213 N N . ILE E 1 318 ? 36.58709 31.84557 43.31047 1.000 59.11404 318 ILE E N 1
ATOM 13214 C CA . ILE E 1 318 ? 35.88092 33.08366 43.62627 1.000 59.12687 318 ILE E CA 1
ATOM 13215 C C . ILE E 1 318 ? 36.34635 34.20436 42.70621 1.000 62.34797 318 ILE E C 1
ATOM 13216 O O . ILE E 1 318 ? 35.55471 35.06068 42.29237 1.000 61.05041 318 ILE E O 1
ATOM 13221 N N . GLU E 1 319 ? 37.63311 34.20153 42.35318 1.000 66.59169 319 GLU E N 1
ATOM 13222 C CA . GLU E 1 319 ? 38.19378 35.28777 41.55747 1.000 66.16341 319 GLU E CA 1
ATOM 13223 C C . GLU E 1 319 ? 37.61984 35.30587 40.14651 1.000 70.21742 319 GLU E C 1
ATOM 13224 O O . GLU E 1 319 ? 37.40569 36.37984 39.57435 1.000 77.02684 319 GLU E O 1
ATOM 13230 N N . ASN E 1 320 ? 37.36039 34.13347 39.56863 1.000 67.31116 320 ASN E N 1
ATOM 13231 C CA . ASN E 1 320 ? 36.87162 34.07962 38.19686 1.000 74.19324 320 ASN E CA 1
ATOM 13232 C C . ASN E 1 320 ? 35.39624 34.44414 38.07927 1.000 68.50996 320 ASN E C 1
ATOM 13233 O O . ASN E 1 320 ? 34.94145 34.77401 36.97909 1.000 67.86778 320 ASN E O 1
ATOM 13238 N N . HIS E 1 321 ? 34.63877 34.38435 39.17476 1.000 58.66340 321 HIS E N 1
ATOM 13239 C CA . HIS E 1 321 ? 33.21132 34.67368 39.14290 1.000 59.61994 321 HIS E CA 1
ATOM 13240 C C . HIS E 1 321 ? 32.87147 36.10123 39.55380 1.000 57.38170 321 HIS E C 1
ATOM 13241 O O . HIS E 1 321 ? 31.73857 36.53805 39.32520 1.000 60.34369 321 HIS E O 1
ATOM 13248 N N . ILE E 1 322 ? 33.81100 36.83589 40.15066 1.000 60.50271 322 ILE E N 1
ATOM 13249 C CA . ILE E 1 322 ? 33.56814 38.23797 40.46550 1.000 53.00767 322 ILE E CA 1
ATOM 13250 C C . ILE E 1 322 ? 33.52353 39.04702 39.17621 1.000 63.80587 322 ILE E C 1
ATOM 13251 O O . ILE E 1 322 ? 34.36118 38.87346 38.28019 1.000 66.30345 322 ILE E O 1
ATOM 13256 N N . ILE E 1 323 ? 32.53580 39.93322 39.07390 1.000 53.38130 323 ILE E N 1
ATOM 13257 C CA . ILE E 1 323 ? 32.30154 40.73596 37.87904 1.000 52.34888 323 ILE E CA 1
ATOM 13258 C C . ILE E 1 323 ? 32.71369 42.17310 38.16956 1.000 65.33955 323 ILE E C 1
ATOM 13259 O O . ILE E 1 323 ? 32.19120 42.80193 39.09910 1.000 66.39749 323 ILE E O 1
ATOM 13264 N N . ARG E 1 324 ? 33.64521 42.69327 37.37124 1.000 70.92309 324 ARG E N 1
ATOM 13265 C CA . ARG E 1 324 ? 34.01697 44.10319 37.43286 1.000 66.67483 324 ARG E CA 1
ATOM 13266 C C . ARG E 1 324 ? 33.00387 44.93295 36.65353 1.000 62.00086 324 ARG E C 1
ATOM 13267 O O . ARG E 1 324 ? 32.81450 44.72248 35.45068 1.000 65.18850 324 ARG E O 1
ATOM 13275 N N . VAL E 1 325 ? 32.36021 45.87928 37.33509 1.000 65.96018 325 VAL E N 1
ATOM 13276 C CA . VAL E 1 325 ? 31.31131 46.68686 36.72357 1.000 68.69093 325 VAL E CA 1
ATOM 13277 C C . VAL E 1 325 ? 31.93399 47.86914 35.99282 1.000 74.89827 325 VAL E C 1
ATOM 13278 O O . VAL E 1 325 ? 33.11503 48.18097 36.18360 1.000 72.95979 325 VAL E O 1
ATOM 13282 N N . THR E 1 326 ? 31.14136 48.53496 35.15724 1.000 77.46781 326 THR E N 1
ATOM 13283 C CA . THR E 1 326 ? 31.62873 49.64449 34.34415 1.000 78.68761 326 THR E CA 1
ATOM 13284 C C . THR E 1 326 ? 31.88871 50.88187 35.19835 1.000 77.64494 326 THR E C 1
ATOM 13285 O O . THR E 1 326 ? 31.12024 51.19186 36.10933 1.000 76.18209 326 THR E O 1
ATOM 13289 N N . GLY E 1 337 ? 19.16930 65.03357 28.67664 1.000 92.16296 337 GLY E N 1
ATOM 13290 C CA . GLY E 1 337 ? 18.08612 65.88892 28.22934 1.000 99.37564 337 GLY E CA 1
ATOM 13291 C C . GLY E 1 337 ? 17.03571 65.14835 27.42545 1.000 101.23819 337 GLY E C 1
ATOM 13292 O O . GLY E 1 337 ? 17.27318 64.03565 26.95692 1.000 97.76142 337 GLY E O 1
ATOM 13293 N N . THR E 1 338 ? 15.86781 65.76705 27.26113 1.000 97.12186 338 THR E N 1
ATOM 13294 C CA . THR E 1 338 ? 14.75772 65.16158 26.53465 1.000 86.58709 338 THR E CA 1
ATOM 13295 C C . THR E 1 338 ? 14.24086 66.14572 25.49620 1.000 84.07708 338 THR E C 1
ATOM 13296 O O . THR E 1 338 ? 13.87291 67.27441 25.83647 1.000 105.21215 338 THR E O 1
ATOM 13300 N N . ASP E 1 339 ? 14.23655 65.72274 24.23251 1.000 77.30589 339 ASP E N 1
ATOM 13301 C CA . ASP E 1 339 ? 13.72256 66.52798 23.12316 1.000 77.61897 339 ASP E CA 1
ATOM 13302 C C . ASP E 1 339 ? 12.22822 66.26199 22.91141 1.000 77.08134 339 ASP E C 1
ATOM 13303 O O . ASP E 1 339 ? 11.80948 65.75145 21.87039 1.000 81.99155 339 ASP E O 1
ATOM 13308 N N . ASP E 1 340 ? 11.44349 66.53196 23.96498 1.000 64.19788 340 ASP E N 1
ATOM 13309 C CA . ASP E 1 340 ? 9.98325 66.41166 23.96003 1.000 74.48051 340 ASP E CA 1
ATOM 13310 C C . ASP E 1 340 ? 9.36329 66.57339 22.57730 1.000 74.67407 340 ASP E C 1
ATOM 13311 O O . ASP E 1 340 ? 8.52091 65.76810 22.17113 1.000 75.08178 340 ASP E O 1
ATOM 13316 N N . ALA E 1 341 ? 9.77489 67.61899 21.85383 1.000 61.51983 341 ALA E N 1
ATOM 13317 C CA . ALA E 1 341 ? 9.21152 67.88488 20.53337 1.000 63.49697 341 ALA E CA 1
ATOM 13318 C C . ALA E 1 341 ? 9.48536 66.73170 19.57440 1.000 69.18291 341 ALA E C 1
ATOM 13319 O O . ALA E 1 341 ? 8.58539 66.27368 18.85915 1.000 70.30182 341 ALA E O 1
ATOM 13321 N N . ALA E 1 342 ? 10.72790 66.24523 19.54765 1.000 66.16176 342 ALA E N 1
ATOM 13322 C CA . ALA E 1 342 ? 11.04638 65.09681 18.70637 1.000 67.33566 342 ALA E CA 1
ATOM 13323 C C . ALA E 1 342 ? 10.29876 63.85533 19.17194 1.000 64.55138 342 ALA E C 1
ATOM 13324 O O . ALA E 1 342 ? 9.77873 63.09115 18.35006 1.000 73.38913 342 ALA E O 1
ATOM 13326 N N . ASN E 1 343 ? 10.25015 63.62628 20.48804 1.000 56.00362 343 ASN E N 1
ATOM 13327 C CA . ASN E 1 343 ? 9.50979 62.48063 21.00801 1.000 62.60363 343 ASN E CA 1
ATOM 13328 C C . ASN E 1 343 ? 8.02819 62.56053 20.65897 1.000 67.99889 343 ASN E C 1
ATOM 13329 O O . ASN E 1 343 ? 7.39140 61.52697 20.42581 1.000 65.96412 343 ASN E O 1
ATOM 13334 N N . ARG E 1 344 ? 7.46373 63.76976 20.60257 1.000 59.76890 344 ARG E N 1
ATOM 13335 C CA . ARG E 1 344 ? 6.05685 63.89895 20.23716 1.000 58.01492 344 ARG E CA 1
ATOM 13336 C C . ARG E 1 344 ? 5.82121 63.59238 18.76223 1.000 61.32337 344 ARG E C 1
ATOM 13337 O O . ARG E 1 344 ? 4.75753 63.07499 18.40447 1.000 60.70280 344 ARG E O 1
ATOM 13345 N N . ARG E 1 345 ? 6.78741 63.90098 17.89354 1.000 60.48833 345 ARG E N 1
ATOM 13346 C CA . ARG E 1 345 ? 6.64767 63.53747 16.48544 1.000 58.67894 345 ARG E CA 1
ATOM 13347 C C . ARG E 1 345 ? 6.75244 62.02895 16.28442 1.000 57.60823 345 ARG E C 1
ATOM 13348 O O . ARG E 1 345 ? 6.02269 61.45681 15.46648 1.000 67.77261 345 ARG E O 1
ATOM 13356 N N . LEU E 1 346 ? 7.65419 61.36744 17.01596 1.000 58.95564 346 LEU E N 1
ATOM 13357 C CA . LEU E 1 346 ? 7.82066 59.92399 16.85815 1.000 56.23123 346 LEU E CA 1
ATOM 13358 C C . LEU E 1 346 ? 6.57514 59.15641 17.28974 1.000 49.80521 346 LEU E C 1
ATOM 13359 O O . LEU E 1 346 ? 6.24875 58.11842 16.70292 1.000 59.06386 346 LEU E O 1
ATOM 13364 N N . LEU E 1 347 ? 5.87835 59.63130 18.32010 1.000 53.07716 347 LEU E N 1
ATOM 13365 C CA . LEU E 1 347 ? 4.64995 58.98464 18.76229 1.000 62.38624 347 LEU E CA 1
ATOM 13366 C C . LEU E 1 347 ? 3.40295 59.50997 18.06285 1.000 66.15957 347 LEU E C 1
ATOM 13367 O O . LEU E 1 347 ? 2.31707 58.95714 18.27367 1.000 64.58209 347 LEU E O 1
ATOM 13372 N N . GLY E 1 348 ? 3.52730 60.54311 17.23628 1.000 59.15024 348 GLY E N 1
ATOM 13373 C CA . GLY E 1 348 ? 2.35821 61.16133 16.64115 1.000 61.12120 348 GLY E CA 1
ATOM 13374 C C . GLY E 1 348 ? 1.60082 62.04774 17.60454 1.000 66.30821 348 GLY E C 1
ATOM 13375 O O . GLY E 1 348 ? 0.36303 62.04108 17.60262 1.000 66.95897 348 GLY E O 1
ATOM 13376 N N . LEU E 1 349 ? 2.31839 62.82349 18.41744 1.000 64.55289 349 LEU E N 1
ATOM 13377 C CA . LEU E 1 349 ? 1.76598 63.57369 19.54864 1.000 65.86360 349 LEU E CA 1
ATOM 13378 C C . LEU E 1 349 ? 1.13418 62.62729 20.56932 1.000 81.38625 349 LEU E C 1
ATOM 13379 O O . LEU E 1 349 ? 1.67120 62.43322 21.66165 1.000 71.80238 349 LEU E O 1
ATOM 13385 N N . MET F 1 1 ? 1.33911 -13.12079 35.27126 1.000 91.77812 1 MET F N 1
ATOM 13386 C CA . MET F 1 1 ? 0.81776 -11.78871 35.55680 1.000 94.35398 1 MET F CA 1
ATOM 13387 C C . MET F 1 1 ? -0.65012 -11.86432 35.96314 1.000 96.56176 1 MET F C 1
ATOM 13388 O O . MET F 1 1 ? -1.35382 -12.81198 35.61079 1.000 78.48966 1 MET F O 1
ATOM 13393 N N . LYS F 1 2 ? -1.10549 -10.86483 36.71625 1.000 87.13254 2 LYS F N 1
ATOM 13394 C CA . LYS F 1 2 ? -2.43391 -10.88128 37.31231 1.000 91.98794 2 LYS F CA 1
ATOM 13395 C C . LYS F 1 2 ? -3.06627 -9.50118 37.22568 1.000 79.54504 2 LYS F C 1
ATOM 13396 O O . LYS F 1 2 ? -2.37965 -8.48132 37.33845 1.000 75.42534 2 LYS F O 1
ATOM 13402 N N . THR F 1 3 ? -4.38065 -9.48624 37.01639 1.000 70.09497 3 THR F N 1
ATOM 13403 C CA . THR F 1 3 ? -5.14255 -8.24711 36.95137 1.000 80.36718 3 THR F CA 1
ATOM 13404 C C . THR F 1 3 ? -5.37846 -7.69860 38.35286 1.000 75.95606 3 THR F C 1
ATOM 13405 O O . THR F 1 3 ? -5.83179 -8.42079 39.24673 1.000 71.69534 3 THR F O 1
ATOM 13409 N N . ILE F 1 4 ? -5.04045 -6.42306 38.54401 1.000 67.90849 4 ILE F N 1
ATOM 13410 C CA . ILE F 1 4 ? -5.19131 -5.77794 39.84231 1.000 69.96812 4 ILE F CA 1
ATOM 13411 C C . ILE F 1 4 ? -6.66811 -5.69675 40.20303 1.000 70.27259 4 ILE F C 1
ATOM 13412 O O . ILE F 1 4 ? -7.50631 -5.30561 39.37983 1.000 65.70467 4 ILE F O 1
ATOM 13417 N N . LYS F 1 5 ? -6.99617 -6.08877 41.43065 1.000 71.93152 5 LYS F N 1
ATOM 13418 C CA . LYS F 1 5 ? -8.36771 -6.01834 41.90761 1.000 76.46626 5 LYS F CA 1
ATOM 13419 C C . LYS F 1 5 ? -8.71401 -4.59259 42.32328 1.000 69.54866 5 LYS F C 1
ATOM 13420 O O . LYS F 1 5 ? -7.86486 -3.83881 42.80875 1.000 65.57901 5 LYS F O 1
ATOM 13426 N N . GLY F 1 6 ? -9.97822 -4.22674 42.12575 1.000 65.65513 6 GLY F N 1
ATOM 13427 C CA . GLY F 1 6 ? -10.45276 -2.90752 42.47122 1.000 67.30327 6 GLY F CA 1
ATOM 13428 C C . GLY F 1 6 ? -11.69477 -2.52436 41.69727 1.000 61.06475 6 GLY F C 1
ATOM 13429 O O . GLY F 1 6 ? -12.20136 -3.29237 40.87374 1.000 64.64327 6 GLY F O 1
ATOM 13430 N N . PRO F 1 7 ? -12.21291 -1.31549 41.94408 1.000 74.58402 7 PRO F N 1
ATOM 13431 C CA . PRO F 1 7 ? -11.70087 -0.28424 42.86077 1.000 61.88171 7 PRO F CA 1
ATOM 13432 C C . PRO F 1 7 ? -12.13892 -0.47961 44.31470 1.000 68.53131 7 PRO F C 1
ATOM 13433 O O . PRO F 1 7 ? -13.21770 -0.99944 44.57968 1.000 63.89124 7 PRO F O 1
ATOM 13437 N N . ALA F 1 8 ? -11.30814 -0.06848 45.27244 1.000 65.43983 8 ALA F N 1
ATOM 13438 C CA . ALA F 1 8 ? -11.62465 -0.11413 46.69357 1.000 57.64764 8 ALA F CA 1
ATOM 13439 C C . ALA F 1 8 ? -11.38557 1.26505 47.29586 1.000 63.19665 8 ALA F C 1
ATOM 13440 O O . ALA F 1 8 ? -10.80746 2.14916 46.65826 1.000 67.05306 8 ALA F O 1
ATOM 13442 N N . ILE F 1 9 ? -11.83194 1.45275 48.53841 1.000 61.88046 9 ILE F N 1
ATOM 13443 C CA . ILE F 1 9 ? -11.76747 2.75720 49.19158 1.000 63.58075 9 ILE F CA 1
ATOM 13444 C C . ILE F 1 9 ? -11.41006 2.58749 50.66402 1.000 64.45036 9 ILE F C 1
ATOM 13445 O O . ILE F 1 9 ? -11.86605 1.64953 51.32622 1.000 63.29591 9 ILE F O 1
ATOM 13450 N N . PHE F 1 10 ? -10.56560 3.48991 51.16207 1.000 61.48977 10 PHE F N 1
ATOM 13451 C CA . PHE F 1 10 ? -10.18169 3.54413 52.56839 1.000 61.34509 10 PHE F CA 1
ATOM 13452 C C . PHE F 1 10 ? -11.14230 4.47363 53.30605 1.000 74.91800 10 PHE F C 1
ATOM 13453 O O . PHE F 1 10 ? -11.26734 5.65124 52.95138 1.000 81.04952 10 PHE F O 1
ATOM 13461 N N . LEU F 1 11 ? -11.81376 3.94634 54.33277 1.000 81.61297 11 LEU F N 1
ATOM 13462 C CA . LEU F 1 11 ? -12.89566 4.65803 55.00735 1.000 79.74868 11 LEU F CA 1
ATOM 13463 C C . LEU F 1 11 ? -12.42504 5.62853 56.08517 1.000 74.06729 11 LEU F C 1
ATOM 13464 O O . LEU F 1 11 ? -13.25864 6.36166 56.62867 1.000 76.26000 11 LEU F O 1
ATOM 13469 N N . ALA F 1 12 ? -11.12796 5.65539 56.40580 1.000 75.41790 12 ALA F N 1
ATOM 13470 C CA . ALA F 1 12 ? -10.65825 6.42933 57.55426 1.000 75.35129 12 ALA F CA 1
ATOM 13471 C C . ALA F 1 12 ? -10.97649 7.91506 57.41392 1.000 86.87518 12 ALA F C 1
ATOM 13472 O O . ALA F 1 12 ? -11.32163 8.57776 58.40011 1.000 82.68872 12 ALA F O 1
ATOM 13474 N N . GLN F 1 13 ? -10.86431 8.45863 56.20348 1.000 87.19034 13 GLN F N 1
ATOM 13475 C CA . GLN F 1 13 ? -11.06866 9.88698 55.99532 1.000 78.55199 13 GLN F CA 1
ATOM 13476 C C . GLN F 1 13 ? -12.53958 10.28615 55.93179 1.000 79.88854 13 GLN F C 1
ATOM 13477 O O . GLN F 1 13 ? -12.82908 11.48428 55.84549 1.000 77.37110 13 GLN F O 1
ATOM 13483 N N . PHE F 1 14 ? -13.47288 9.33274 55.98445 1.000 81.69538 14 PHE F N 1
ATOM 13484 C CA . PHE F 1 14 ? -14.88131 9.62535 55.74766 1.000 87.37228 14 PHE F CA 1
ATOM 13485 C C . PHE F 1 14 ? -15.81038 9.30004 56.91357 1.000 86.80126 14 PHE F C 1
ATOM 13486 O O . PHE F 1 14 ? -17.01241 9.57277 56.81410 1.000 90.79301 14 PHE F O 1
ATOM 13494 N N . VAL F 1 15 ? -15.30371 8.73371 58.00972 1.000 87.43103 15 VAL F N 1
ATOM 13495 C CA . VAL F 1 15 ? -16.15925 8.39461 59.14211 1.000 88.02700 15 VAL F CA 1
ATOM 13496 C C . VAL F 1 15 ? -16.61939 9.66836 59.84490 1.000 94.65914 15 VAL F C 1
ATOM 13497 O O . VAL F 1 15 ? -15.86627 10.64736 59.96318 1.000 99.55507 15 VAL F O 1
ATOM 13501 N N . GLY F 1 16 ? -17.86718 9.66901 60.29990 1.000 91.22386 16 GLY F N 1
ATOM 13502 C CA . GLY F 1 16 ? -18.44905 10.81634 60.97723 1.000 98.85321 16 GLY F CA 1
ATOM 13503 C C . GLY F 1 16 ? -19.43531 10.38511 62.04716 1.000 111.87550 16 GLY F C 1
ATOM 13504 O O . GLY F 1 16 ? -19.29134 9.31222 62.64239 1.000 110.99673 16 GLY F O 1
ATOM 13505 N N . ASP F 1 17 ? -20.44198 11.23192 62.29664 1.000 121.29523 17 ASP F N 1
ATOM 13506 C CA . ASP F 1 17 ? -21.44285 10.97880 63.32731 1.000 114.53499 17 ASP F CA 1
ATOM 13507 C C . ASP F 1 17 ? -22.83024 10.69580 62.77795 1.000 108.60057 17 ASP F C 1
ATOM 13508 O O . ASP F 1 17 ? -23.61881 10.02131 63.44733 1.000 114.37074 17 ASP F O 1
ATOM 13513 N N . LYS F 1 18 ? -23.14943 11.20405 61.59260 1.000 111.55997 18 LYS F N 1
ATOM 13514 C CA . LYS F 1 18 ? -24.45764 11.01402 60.98734 1.000 117.04728 18 LYS F CA 1
ATOM 13515 C C . LYS F 1 18 ? -24.36212 10.06798 59.79710 1.000 109.54166 18 LYS F C 1
ATOM 13516 O O . LYS F 1 18 ? -23.27858 9.74132 59.30896 1.000 105.33075 18 LYS F O 1
ATOM 13522 N N . ALA F 1 19 ? -25.52797 9.63812 59.32384 1.000 108.96288 19 ALA F N 1
ATOM 13523 C CA . ALA F 1 19 ? -25.58003 8.68066 58.23508 1.000 100.60716 19 ALA F CA 1
ATOM 13524 C C . ALA F 1 19 ? -25.14362 9.33429 56.92381 1.000 101.26127 19 ALA F C 1
ATOM 13525 O O . ALA F 1 19 ? -25.34468 10.53399 56.71929 1.000 100.06213 19 ALA F O 1
ATOM 13527 N N . PRO F 1 20 ? -24.53293 8.56450 56.01791 1.000 92.23254 20 PRO F N 1
ATOM 13528 C CA . PRO F 1 20 ? -24.16320 7.15266 56.15168 1.000 92.33860 20 PRO F CA 1
ATOM 13529 C C . PRO F 1 20 ? -22.72434 6.96342 56.62384 1.000 97.28031 20 PRO F C 1
ATOM 13530 O O . PRO F 1 20 ? -22.07680 5.98636 56.25416 1.000 103.70558 20 PRO F O 1
ATOM 13534 N N . PHE F 1 21 ? -22.19511 7.86747 57.45041 1.000 86.21583 21 PHE F N 1
ATOM 13535 C CA . PHE F 1 21 ? -20.79572 7.82490 57.85782 1.000 88.39023 21 PHE F CA 1
ATOM 13536 C C . PHE F 1 21 ? -20.62154 7.44360 59.32471 1.000 93.49362 21 PHE F C 1
ATOM 13537 O O . PHE F 1 21 ? -19.60025 7.78128 59.93020 1.000 89.97581 21 PHE F O 1
ATOM 13545 N N . ASP F 1 22 ? -21.59331 6.74609 59.90850 1.000 101.59924 22 ASP F N 1
ATOM 13546 C CA . ASP F 1 22 ? -21.56687 6.40804 61.32765 1.000 98.03988 22 ASP F CA 1
ATOM 13547 C C . ASP F 1 22 ? -21.32732 4.92969 61.60228 1.000 94.90978 22 ASP F C 1
ATOM 13548 O O . ASP F 1 22 ? -20.56722 4.59736 62.51333 1.000 91.90956 22 ASP F O 1
ATOM 13553 N N . THR F 1 23 ? -21.94382 4.03266 60.83636 1.000 95.01267 23 THR F N 1
ATOM 13554 C CA . THR F 1 23 ? -21.82124 2.59522 61.02538 1.000 91.03599 23 THR F CA 1
ATOM 13555 C C . THR F 1 23 ? -21.13473 1.94863 59.82785 1.000 89.53836 23 THR F C 1
ATOM 13556 O O . THR F 1 23 ? -21.10620 2.49617 58.72577 1.000 87.17466 23 THR F O 1
ATOM 13560 N N . LEU F 1 24 ? -20.56170 0.76794 60.06667 1.000 96.87028 24 LEU F N 1
ATOM 13561 C CA . LEU F 1 24 ? -19.90639 0.02353 58.99296 1.000 83.81172 24 LEU F CA 1
ATOM 13562 C C . LEU F 1 24 ? -20.90904 -0.41864 57.92849 1.000 87.34382 24 LEU F C 1
ATOM 13563 O O . LEU F 1 24 ? -20.58928 -0.44177 56.73406 1.000 94.35646 24 LEU F O 1
ATOM 13568 N N . ASP F 1 25 ? -22.12548 -0.78282 58.34071 1.000 92.16303 25 ASP F N 1
ATOM 13569 C CA . ASP F 1 25 ? -23.14757 -1.15010 57.36695 1.000 93.15428 25 ASP F CA 1
ATOM 13570 C C . ASP F 1 25 ? -23.49833 0.03530 56.47709 1.000 91.03459 25 ASP F C 1
ATOM 13571 O O . ASP F 1 25 ? -23.60771 -0.10835 55.25494 1.000 93.26579 25 ASP F O 1
ATOM 13576 N N . ASN F 1 26 ? -23.66812 1.21906 57.07220 1.000 86.39221 26 ASN F N 1
ATOM 13577 C CA . ASN F 1 26 ? -23.99827 2.39980 56.28141 1.000 95.32283 26 ASN F CA 1
ATOM 13578 C C . ASN F 1 26 ? -22.83581 2.80635 55.38360 1.000 94.98256 26 ASN F C 1
ATOM 13579 O O . ASN F 1 26 ? -23.04716 3.20707 54.23294 1.000 91.04848 26 ASN F O 1
ATOM 13584 N N . LEU F 1 27 ? -21.60147 2.71479 55.88934 1.000 85.96817 27 LEU F N 1
ATOM 13585 C CA . LEU F 1 27 ? -20.44431 3.03942 55.05973 1.000 86.93048 27 LEU F CA 1
ATOM 13586 C C . LEU F 1 27 ? -20.32228 2.07202 53.88998 1.000 88.39748 27 LEU F C 1
ATOM 13587 O O . LEU F 1 27 ? -19.92642 2.46528 52.78587 1.000 87.77629 27 LEU F O 1
ATOM 13592 N N . GLY F 1 28 ? -20.66270 0.80116 54.11471 1.000 87.13696 28 GLY F N 1
ATOM 13593 C CA . GLY F 1 28 ? -20.61652 -0.17245 53.03668 1.000 78.89923 28 GLY F CA 1
ATOM 13594 C C . GLY F 1 28 ? -21.64743 0.09763 51.95897 1.000 81.95901 28 GLY F C 1
ATOM 13595 O O . GLY F 1 28 ? -21.37005 -0.06672 50.76782 1.000 81.91552 28 GLY F O 1
ATOM 13596 N N . GLN F 1 29 ? -22.85105 0.51355 52.35908 1.000 81.59236 29 GLN F N 1
ATOM 13597 C CA . GLN F 1 29 ? -23.87026 0.86469 51.37653 1.000 82.03480 29 GLN F CA 1
ATOM 13598 C C . GLN F 1 29 ? -23.47995 2.12375 50.61439 1.000 82.79613 29 GLN F C 1
ATOM 13599 O O . GLN F 1 29 ? -23.69159 2.21245 49.39873 1.000 74.21773 29 GLN F O 1
ATOM 13605 N N . TRP F 1 30 ? -22.91440 3.11027 51.31589 1.000 80.29194 30 TRP F N 1
ATOM 13606 C CA . TRP F 1 30 ? -22.45658 4.32569 50.65147 1.000 75.97151 30 TRP F CA 1
ATOM 13607 C C . TRP F 1 30 ? -21.31448 4.02842 49.68704 1.000 77.80092 30 TRP F C 1
ATOM 13608 O O . TRP F 1 30 ? -21.30662 4.51785 48.55056 1.000 67.23452 30 TRP F O 1
ATOM 13619 N N . ALA F 1 31 ? -20.34329 3.21916 50.12014 1.000 69.78673 31 ALA F N 1
ATOM 13620 C CA . ALA F 1 31 ? -19.21633 2.89081 49.25284 1.000 73.39850 31 ALA F CA 1
ATOM 13621 C C . ALA F 1 31 ? -19.66654 2.08951 48.03780 1.000 73.95005 31 ALA F C 1
ATOM 13622 O O . ALA F 1 31 ? -19.20529 2.33575 46.91696 1.000 76.34217 31 ALA F O 1
ATOM 13624 N N . ALA F 1 32 ? -20.57113 1.12775 48.23838 1.000 79.50378 32 ALA F N 1
ATOM 13625 C CA . ALA F 1 32 ? -21.04945 0.32022 47.12152 1.000 73.13638 32 ALA F CA 1
ATOM 13626 C C . ALA F 1 32 ? -21.89577 1.13968 46.15772 1.000 78.53663 32 ALA F C 1
ATOM 13627 O O . ALA F 1 32 ? -21.89757 0.86875 44.95186 1.000 83.21475 32 ALA F O 1
ATOM 13629 N N . SER F 1 33 ? -22.62273 2.13645 46.66460 1.000 71.23893 33 SER F N 1
ATOM 13630 C CA . SER F 1 33 ? -23.43686 2.97280 45.79306 1.000 75.86419 33 SER F CA 1
ATOM 13631 C C . SER F 1 33 ? -22.59347 3.83116 44.86116 1.000 78.35639 33 SER F C 1
ATOM 13632 O O . SER F 1 33 ? -23.08043 4.22891 43.79784 1.000 74.78107 33 SER F O 1
ATOM 13635 N N . LEU F 1 34 ? -21.34553 4.11944 45.22840 1.000 82.81718 34 LEU F N 1
ATOM 13636 C CA . LEU F 1 34 ? -20.47345 4.94564 44.40599 1.000 74.79868 34 LEU F CA 1
ATOM 13637 C C . LEU F 1 34 ? -19.67710 4.14277 43.38511 1.000 78.90837 34 LEU F C 1
ATOM 13638 O O . LEU F 1 34 ? -19.02602 4.74150 42.52310 1.000 81.60937 34 LEU F O 1
ATOM 13643 N N . GLY F 1 35 ? -19.71098 2.81338 43.45654 1.000 75.90935 35 GLY F N 1
ATOM 13644 C CA . GLY F 1 35 ? -19.02856 1.96840 42.49660 1.000 69.28798 35 GLY F CA 1
ATOM 13645 C C . GLY F 1 35 ? -17.85501 1.18800 43.04326 1.000 70.85048 35 GLY F C 1
ATOM 13646 O O . GLY F 1 35 ? -17.18354 0.49714 42.26776 1.000 65.63859 35 GLY F O 1
ATOM 13647 N N . TYR F 1 36 ? -17.58339 1.26445 44.34227 1.000 66.90278 36 TYR F N 1
ATOM 13648 C CA . TYR F 1 36 ? -16.46577 0.53480 44.91941 1.000 66.49470 36 TYR F CA 1
ATOM 13649 C C . TYR F 1 36 ? -16.85990 -0.90665 45.22082 1.000 68.18230 36 TYR F C 1
ATOM 13650 O O . TYR F 1 36 ? -18.02384 -1.21496 45.49340 1.000 70.17121 36 TYR F O 1
ATOM 13659 N N . LYS F 1 37 ? -15.86454 -1.79296 45.16985 1.000 70.99261 37 LYS F N 1
ATOM 13660 C CA . LYS F 1 37 ? -16.06306 -3.21746 45.39179 1.000 72.69523 37 LYS F CA 1
ATOM 13661 C C . LYS F 1 37 ? -15.36961 -3.73208 46.64351 1.000 76.65158 37 LYS F C 1
ATOM 13662 O O . LYS F 1 37 ? -15.56188 -4.89919 47.00182 1.000 81.10939 37 LYS F O 1
ATOM 13668 N N . GLY F 1 38 ? -14.56780 -2.90364 47.30533 1.000 66.74664 38 GLY F N 1
ATOM 13669 C CA . GLY F 1 38 ? -13.88942 -3.30366 48.52267 1.000 65.23170 38 GLY F CA 1
ATOM 13670 C C . GLY F 1 38 ? -13.73090 -2.10583 49.43088 1.000 67.73197 38 GLY F C 1
ATOM 13671 O O . GLY F 1 38 ? -13.88348 -0.95633 49.00504 1.000 78.26236 38 GLY F O 1
ATOM 13672 N N . ILE F 1 39 ? -13.41863 -2.38370 50.69478 1.000 70.17925 39 ILE F N 1
ATOM 13673 C CA . ILE F 1 39 ? -13.21810 -1.33579 51.68920 1.000 64.35931 39 ILE F CA 1
ATOM 13674 C C . ILE F 1 39 ? -12.03880 -1.71433 52.57123 1.000 68.41346 39 ILE F C 1
ATOM 13675 O O . ILE F 1 39 ? -11.83781 -2.89082 52.89068 1.000 76.94967 39 ILE F O 1
ATOM 13680 N N . GLN F 1 40 ? -11.24545 -0.71437 52.94229 1.000 58.46001 40 GLN F N 1
ATOM 13681 C CA . GLN F 1 40 ? -10.21417 -0.85531 53.96138 1.000 70.90645 40 GLN F CA 1
ATOM 13682 C C . GLN F 1 40 ? -10.73692 -0.23117 55.24946 1.000 83.41732 40 GLN F C 1
ATOM 13683 O O . GLN F 1 40 ? -11.12272 0.94301 55.25960 1.000 89.09630 40 GLN F O 1
ATOM 13689 N N . VAL F 1 41 ? -10.75924 -1.01063 56.32171 1.000 78.47575 41 VAL F N 1
ATOM 13690 C CA . VAL F 1 41 ? -11.43948 -0.63956 57.55892 1.000 81.02206 41 VAL F CA 1
ATOM 13691 C C . VAL F 1 41 ? -10.38741 -0.29426 58.60699 1.000 81.47178 41 VAL F C 1
ATOM 13692 O O . VAL F 1 41 ? -9.51342 -1.12231 58.89862 1.000 83.97430 41 VAL F O 1
ATOM 13696 N N . PRO F 1 42 ? -10.42153 0.90235 59.18255 1.000 82.20672 42 PRO F N 1
ATOM 13697 C CA . PRO F 1 42 ? -9.58492 1.19198 60.34837 1.000 79.52790 42 PRO F CA 1
ATOM 13698 C C . PRO F 1 42 ? -10.14357 0.53893 61.59935 1.000 87.91297 42 PRO F C 1
ATOM 13699 O O . PRO F 1 42 ? -11.35722 0.39828 61.77641 1.000 81.89761 42 PRO F O 1
ATOM 13703 N N . THR F 1 43 ? -9.23021 0.14056 62.48245 1.000 79.98687 43 THR F N 1
ATOM 13704 C CA . THR F 1 43 ? -9.61275 -0.63347 63.66362 1.000 78.04447 43 THR F CA 1
ATOM 13705 C C . THR F 1 43 ? -9.98564 0.32869 64.79295 1.000 96.29139 43 THR F C 1
ATOM 13706 O O . THR F 1 43 ? -9.33599 0.42391 65.83538 1.000 94.26820 43 THR F O 1
ATOM 13710 N N . ASP F 1 44 ? -11.08475 1.06930 64.55043 1.000 100.70389 44 ASP F N 1
ATOM 13711 C CA . ASP F 1 44 ? -11.62592 1.95753 65.57854 1.000 101.31161 44 ASP F CA 1
ATOM 13712 C C . ASP F 1 44 ? -12.69525 1.22748 66.39072 1.000 113.23524 44 ASP F C 1
ATOM 13713 O O . ASP F 1 44 ? -13.59743 0.62899 65.80155 1.000 109.92983 44 ASP F O 1
ATOM 13718 N N . PRO F 1 45 ? -12.59735 1.22909 67.73202 1.000 108.25700 45 PRO F N 1
ATOM 13719 C CA . PRO F 1 45 ? -13.57117 0.46786 68.53762 1.000 106.92487 45 PRO F CA 1
ATOM 13720 C C . PRO F 1 45 ? -15.04091 0.66824 68.16243 1.000 107.69877 45 PRO F C 1
ATOM 13721 O O . PRO F 1 45 ? -15.83326 -0.28229 68.27452 1.000 112.86539 45 PRO F O 1
ATOM 13725 N N . LYS F 1 46 ? -15.44112 1.87272 67.75621 1.000 105.70592 46 LYS F N 1
ATOM 13726 C CA . LYS F 1 46 ? -16.84865 2.15605 67.49226 1.000 108.07775 46 LYS F CA 1
ATOM 13727 C C . LYS F 1 46 ? -17.36722 1.40657 66.27365 1.000 105.23569 46 LYS F C 1
ATOM 13728 O O . LYS F 1 46 ? -18.58499 1.22420 66.13791 1.000 107.80021 46 LYS F O 1
ATOM 13734 N N . LEU F 1 47 ? -16.46613 0.95612 65.40488 1.000 106.63674 47 LEU F N 1
ATOM 13735 C CA . LEU F 1 47 ? -16.76650 0.38079 64.10308 1.000 108.88976 47 LEU F CA 1
ATOM 13736 C C . LEU F 1 47 ? -16.43636 -1.09751 64.03221 1.000 106.39307 47 LEU F C 1
ATOM 13737 O O . LEU F 1 47 ? -17.21651 -1.88353 63.48623 1.000 95.95976 47 LEU F O 1
ATOM 13742 N N . PHE F 1 48 ? -15.31441 -1.49033 64.62282 1.000 109.01593 48 PHE F N 1
ATOM 13743 C CA . PHE F 1 48 ? -14.80546 -2.85385 64.54198 1.000 108.44946 48 PHE F CA 1
ATOM 13744 C C . PHE F 1 48 ? -14.04440 -3.11515 65.83074 1.000 110.01102 48 PHE F C 1
ATOM 13745 O O . PHE F 1 48 ? -12.98570 -2.52131 66.06416 1.000 112.53033 48 PHE F O 1
ATOM 13753 N N . ASP F 1 49 ? -14.58415 -4.00019 66.65820 1.000 110.65024 49 ASP F N 1
ATOM 13754 C CA . ASP F 1 49 ? -13.97165 -4.34343 67.93101 1.000 109.83337 49 ASP F CA 1
ATOM 13755 C C . ASP F 1 49 ? -13.00876 -5.49886 67.69549 1.000 99.97132 49 ASP F C 1
ATOM 13756 O O . ASP F 1 49 ? -13.42956 -6.60140 67.32648 1.000 99.64813 49 ASP F O 1
ATOM 13761 N N . LEU F 1 50 ? -11.71840 -5.24438 67.90768 1.000 99.86539 50 LEU F N 1
ATOM 13762 C CA . LEU F 1 50 ? -10.72231 -6.27585 67.64878 1.000 100.48999 50 LEU F CA 1
ATOM 13763 C C . LEU F 1 50 ? -10.85689 -7.43565 68.62746 1.000 106.20008 50 LEU F C 1
ATOM 13764 O O . LEU F 1 50 ? -10.65096 -8.59468 68.25127 1.000 110.10020 50 LEU F O 1
ATOM 13769 N N . GLU F 1 51 ? -11.22466 -7.14876 69.87861 1.000 107.52963 51 GLU F N 1
ATOM 13770 C CA . GLU F 1 51 ? -11.28868 -8.19722 70.89338 1.000 103.49571 51 GLU F CA 1
ATOM 13771 C C . GLU F 1 51 ? -12.38715 -9.20673 70.58217 1.000 102.48768 51 GLU F C 1
ATOM 13772 O O . GLU F 1 51 ? -12.16329 -10.42129 70.64864 1.000 100.53678 51 GLU F O 1
ATOM 13778 N N . LYS F 1 52 ? -13.58491 -8.72405 70.24336 1.000 101.13854 52 LYS F N 1
ATOM 13779 C CA . LYS F 1 52 ? -14.66426 -9.63726 69.88283 1.000 99.22688 52 LYS F CA 1
ATOM 13780 C C . LYS F 1 52 ? -14.34515 -10.38094 68.59183 1.000 103.84806 52 LYS F C 1
ATOM 13781 O O . LYS F 1 52 ? -14.67575 -11.56425 68.45090 1.000 107.30939 52 LYS F O 1
ATOM 13787 N N . ALA F 1 53 ? -13.70168 -9.70118 67.63930 1.000 106.35403 53 ALA F N 1
ATOM 13788 C CA . ALA F 1 53 ? -13.36186 -10.33293 66.36992 1.000 104.62547 53 ALA F CA 1
ATOM 13789 C C . ALA F 1 53 ? -12.21069 -11.31816 66.52517 1.000 104.73504 53 ALA F C 1
ATOM 13790 O O . ALA F 1 53 ? -12.18098 -12.34964 65.84276 1.000 103.71513 53 ALA F O 1
ATOM 13792 N N . ALA F 1 54 ? -11.26069 -11.02739 67.41795 1.000 92.94746 54 ALA F N 1
ATOM 13793 C CA . ALA F 1 54 ? -10.15966 -11.95440 67.64862 1.000 104.42227 54 ALA F CA 1
ATOM 13794 C C . ALA F 1 54 ? -10.59038 -13.16749 68.46021 1.000 111.36272 54 ALA F C 1
ATOM 13795 O O . ALA F 1 54 ? -9.85519 -14.15890 68.50711 1.000 107.98207 54 ALA F O 1
ATOM 13797 N N . ALA F 1 55 ? -11.74644 -13.10364 69.11683 1.000 110.24257 55 ALA F N 1
ATOM 13798 C CA . ALA F 1 55 ? -12.23519 -14.20025 69.94160 1.000 105.42425 55 ALA F CA 1
ATOM 13799 C C . ALA F 1 55 ? -13.28156 -15.05152 69.24192 1.000 103.74009 55 ALA F C 1
ATOM 13800 O O . ALA F 1 55 ? -13.30444 -16.26996 69.42861 1.000 108.37795 55 ALA F O 1
ATOM 13802 N N . SER F 1 56 ? -14.14411 -14.43622 68.43464 1.000 102.04946 56 SER F N 1
ATOM 13803 C CA . SER F 1 56 ? -15.25363 -15.13582 67.79904 1.000 104.53521 56 SER F CA 1
ATOM 13804 C C . SER F 1 56 ? -15.18181 -14.97689 66.28973 1.000 105.06449 56 SER F C 1
ATOM 13805 O O . SER F 1 56 ? -15.23897 -13.85781 65.76963 1.000 108.20753 56 SER F O 1
ATOM 13808 N N . LYS F 1 57 ? -15.05346 -16.11016 65.60095 1.000 106.40547 57 LYS F N 1
ATOM 13809 C CA . LYS F 1 57 ? -15.17459 -16.15023 64.15174 1.000 109.53206 57 LYS F CA 1
ATOM 13810 C C . LYS F 1 57 ? -16.56788 -15.74315 63.68528 1.000 106.56076 57 LYS F C 1
ATOM 13811 O O . LYS F 1 57 ? -16.70913 -15.12305 62.62795 1.000 108.82755 57 LYS F O 1
ATOM 13817 N N . ALA F 1 58 ? -17.60244 -16.05797 64.46789 1.000 107.30591 58 ALA F N 1
ATOM 13818 C CA . ALA F 1 58 ? -18.97430 -15.71844 64.08693 1.000 109.27590 58 ALA F CA 1
ATOM 13819 C C . ALA F 1 58 ? -19.17071 -14.21098 63.94631 1.000 109.67878 58 ALA F C 1
ATOM 13820 O O . ALA F 1 58 ? -19.86554 -13.74578 63.03237 1.000 106.42071 58 ALA F O 1
ATOM 13822 N N . TYR F 1 59 ? -18.61892 -13.43930 64.88270 1.000 102.17137 59 TYR F N 1
ATOM 13823 C CA . TYR F 1 59 ? -18.67007 -11.98778 64.77959 1.000 105.47895 59 TYR F CA 1
ATOM 13824 C C . TYR F 1 59 ? -18.06987 -11.52287 63.46122 1.000 104.56706 59 TYR F C 1
ATOM 13825 O O . TYR F 1 59 ? -18.63869 -10.66620 62.77489 1.000 106.58807 59 TYR F O 1
ATOM 13834 N N . CYS F 1 60 ? -16.92075 -12.09187 63.08474 1.000 93.46145 60 CYS F N 1
ATOM 13835 C CA . CYS F 1 60 ? -16.30923 -11.75211 61.80319 1.000 93.80885 60 CYS F CA 1
ATOM 13836 C C . CYS F 1 60 ? -17.17665 -12.20526 60.63643 1.000 98.42172 60 CYS F C 1
ATOM 13837 O O . CYS F 1 60 ? -17.32598 -11.47434 59.65038 1.000 98.83750 60 CYS F O 1
ATOM 13840 N N . ASP F 1 61 ? -17.74135 -13.41084 60.72099 1.000 96.98422 61 ASP F N 1
ATOM 13841 C CA . ASP F 1 61 ? -18.62599 -13.88952 59.66526 1.000 106.05818 61 ASP F CA 1
ATOM 13842 C C . ASP F 1 61 ? -19.83850 -12.98036 59.47617 1.000 103.16594 61 ASP F C 1
ATOM 13843 O O . ASP F 1 61 ? -20.36056 -12.87810 58.36044 1.000 99.40613 61 ASP F O 1
ATOM 13848 N N . ASP F 1 62 ? -20.31462 -12.32575 60.54117 1.000 106.71224 62 ASP F N 1
ATOM 13849 C CA . ASP F 1 62 ? -21.43210 -11.39799 60.38408 1.000 109.54778 62 ASP F CA 1
ATOM 13850 C C . ASP F 1 62 ? -21.02630 -10.22514 59.50188 1.000 112.90231 62 ASP F C 1
ATOM 13851 O O . ASP F 1 62 ? -21.72200 -9.88769 58.53134 1.000 106.06891 62 ASP F O 1
ATOM 13856 N N . ILE F 1 63 ? -19.87333 -9.61939 59.80405 1.000 104.23587 63 ILE F N 1
ATOM 13857 C CA . ILE F 1 63 ? -19.41169 -8.47249 59.02444 1.000 97.43814 63 ILE F CA 1
ATOM 13858 C C . ILE F 1 63 ? -19.21689 -8.87538 57.56745 1.000 98.97157 63 ILE F C 1
ATOM 13859 O O . ILE F 1 63 ? -19.62532 -8.15296 56.65041 1.000 102.69015 63 ILE F O 1
ATOM 13864 N N . LYS F 1 64 ? -18.58555 -10.03107 57.32993 1.000 89.56588 64 LYS F N 1
ATOM 13865 C CA . LYS F 1 64 ? -18.47542 -10.54135 55.96613 1.000 84.50937 64 LYS F CA 1
ATOM 13866 C C . LYS F 1 64 ? -19.85105 -10.74495 55.34438 1.000 99.78590 64 LYS F C 1
ATOM 13867 O O . LYS F 1 64 ? -20.08416 -10.37314 54.18887 1.000 101.64526 64 LYS F O 1
ATOM 13873 N N . GLY F 1 65 ? -20.77265 -11.34973 56.09712 1.000 99.01829 65 GLY F N 1
ATOM 13874 C CA . GLY F 1 65 ? -22.08656 -11.64809 55.54802 1.000 88.80251 65 GLY F CA 1
ATOM 13875 C C . GLY F 1 65 ? -22.88405 -10.40642 55.19557 1.000 89.37211 65 GLY F C 1
ATOM 13876 O O . GLY F 1 65 ? -23.39212 -10.27678 54.07875 1.000 90.01914 65 GLY F O 1
ATOM 13877 N N . ARG F 1 66 ? -23.00908 -9.47515 56.14558 1.000 89.62257 66 ARG F N 1
ATOM 13878 C CA . ARG F 1 66 ? -23.84529 -8.29907 55.91558 1.000 96.98482 66 ARG F CA 1
ATOM 13879 C C . ARG F 1 66 ? -23.24673 -7.38551 54.85092 1.000 104.46254 66 ARG F C 1
ATOM 13880 O O . ARG F 1 66 ? -23.98175 -6.77837 54.06134 1.000 102.16116 66 ARG F O 1
ATOM 13888 N N . LEU F 1 67 ? -21.91695 -7.27251 54.81169 1.000 96.69079 67 LEU F N 1
ATOM 13889 C CA . LEU F 1 67 ? -21.28529 -6.47481 53.76653 1.000 91.64098 67 LEU F CA 1
ATOM 13890 C C . LEU F 1 67 ? -21.46311 -7.12310 52.39788 1.000 90.28834 67 LEU F C 1
ATOM 13891 O O . LEU F 1 67 ? -21.62033 -6.42362 51.39072 1.000 88.34003 67 LEU F O 1
ATOM 13896 N N . ALA F 1 68 ? -21.43497 -8.45784 52.33808 1.000 88.38805 68 ALA F N 1
ATOM 13897 C CA . ALA F 1 68 ? -21.62274 -9.14024 51.06239 1.000 86.64917 68 ALA F CA 1
ATOM 13898 C C . ALA F 1 68 ? -23.03910 -8.95505 50.53318 1.000 87.12571 68 ALA F C 1
ATOM 13899 O O . ALA F 1 68 ? -23.24691 -8.94394 49.31377 1.000 86.48127 68 ALA F O 1
ATOM 13901 N N . GLU F 1 69 ? -24.02114 -8.79927 51.42629 1.000 90.95647 69 GLU F N 1
ATOM 13902 C CA . GLU F 1 69 ? -25.37159 -8.45632 50.98921 1.000 101.39086 69 GLU F CA 1
ATOM 13903 C C . GLU F 1 69 ? -25.44076 -7.09068 50.32519 1.000 99.52172 69 GLU F C 1
ATOM 13904 O O . GLU F 1 69 ? -26.40087 -6.81017 49.60438 1.000 87.75233 69 GLU F O 1
ATOM 13910 N N . THR F 1 70 ? -24.44292 -6.24691 50.54135 1.000 101.02522 70 THR F N 1
ATOM 13911 C CA . THR F 1 70 ? -24.35769 -4.95136 49.88324 1.000 106.26172 70 THR F CA 1
ATOM 13912 C C . THR F 1 70 ? -23.48898 -4.97107 48.63418 1.000 103.00469 70 THR F C 1
ATOM 13913 O O . THR F 1 70 ? -23.59761 -4.05626 47.81051 1.000 99.81254 70 THR F O 1
ATOM 13917 N N . GLY F 1 71 ? -22.63624 -5.97506 48.47696 1.000 91.86462 71 GLY F N 1
ATOM 13918 C CA . GLY F 1 71 ? -21.72468 -6.04931 47.35833 1.000 90.92381 71 GLY F CA 1
ATOM 13919 C C . GLY F 1 71 ? -20.32332 -5.58045 47.67200 1.000 90.85916 71 GLY F C 1
ATOM 13920 O O . GLY F 1 71 ? -19.61952 -5.13193 46.75959 1.000 94.26783 71 GLY F O 1
ATOM 13921 N N . ILE F 1 72 ? -19.90230 -5.67293 48.93225 1.000 84.40450 72 ILE F N 1
ATOM 13922 C CA . ILE F 1 72 ? -18.64617 -5.11956 49.42162 1.000 86.41205 72 ILE F CA 1
ATOM 13923 C C . ILE F 1 72 ? -17.90205 -6.19894 50.19345 1.000 82.47073 72 ILE F C 1
ATOM 13924 O O . ILE F 1 72 ? -18.52036 -7.03448 50.85926 1.000 87.97331 72 ILE F O 1
ATOM 13929 N N . GLU F 1 73 ? -16.57489 -6.18565 50.09634 1.000 83.35743 73 GLU F N 1
ATOM 13930 C CA . GLU F 1 73 ? -15.72154 -7.08245 50.85842 1.000 83.78481 73 GLU F CA 1
ATOM 13931 C C . GLU F 1 73 ? -14.61620 -6.28784 51.53655 1.000 87.68011 73 GLU F C 1
ATOM 13932 O O . GLU F 1 73 ? -14.16689 -5.25318 51.02779 1.000 87.02933 73 GLU F O 1
ATOM 13938 N N . ILE F 1 74 ? -14.19251 -6.78441 52.69536 1.000 83.05960 74 ILE F N 1
ATOM 13939 C CA . ILE F 1 74 ? -13.10826 -6.16184 53.44286 1.000 80.74486 74 ILE F CA 1
ATOM 13940 C C . ILE F 1 74 ? -11.79707 -6.56373 52.78627 1.000 87.05254 74 ILE F C 1
ATOM 13941 O O . ILE F 1 74 ? -11.47588 -7.75514 52.69184 1.000 94.11686 74 ILE F O 1
ATOM 13946 N N . THR F 1 75 ? -11.04171 -5.57041 52.31838 1.000 84.06755 75 THR F N 1
ATOM 13947 C CA . THR F 1 75 ? -9.75915 -5.85043 51.68504 1.000 79.40119 75 THR F CA 1
ATOM 13948 C C . THR F 1 75 ? -8.68347 -6.15583 52.72434 1.000 77.92464 75 THR F C 1
ATOM 13949 O O . THR F 1 75 ? -8.08992 -7.23854 52.71473 1.000 83.06403 75 THR F O 1
ATOM 13953 N N . GLU F 1 76 ? -8.42914 -5.21509 53.63475 1.000 78.68868 76 GLU F N 1
ATOM 13954 C CA . GLU F 1 76 ? -7.50072 -5.41219 54.74377 1.000 76.63130 76 GLU F CA 1
ATOM 13955 C C . GLU F 1 76 ? -7.95667 -4.57333 55.93069 1.000 78.11512 76 GLU F C 1
ATOM 13956 O O . GLU F 1 76 ? -8.80704 -3.68897 55.80379 1.000 85.85413 76 GLU F O 1
ATOM 13962 N N . LEU F 1 77 ? -7.38962 -4.87244 57.09716 1.000 72.97910 77 LEU F N 1
ATOM 13963 C CA . LEU F 1 77 ? -7.51526 -4.02232 58.27375 1.000 80.31730 77 LEU F CA 1
ATOM 13964 C C . LEU F 1 77 ? -6.32124 -3.08411 58.39485 1.000 80.41198 77 LEU F C 1
ATOM 13965 O O . LEU F 1 77 ? -5.22818 -3.35528 57.89210 1.000 84.55570 77 LEU F O 1
ATOM 13970 N N . SER F 1 78 ? -6.54962 -1.96947 59.08463 1.000 78.03836 78 SER F N 1
ATOM 13971 C CA . SER F 1 78 ? -5.54976 -0.92944 59.27824 1.000 74.13929 78 SER F CA 1
ATOM 13972 C C . SER F 1 78 ? -5.36100 -0.68567 60.76757 1.000 71.78672 78 SER F C 1
ATOM 13973 O O . SER F 1 78 ? -6.33870 -0.49453 61.49781 1.000 73.24963 78 SER F O 1
ATOM 13976 N N . THR F 1 79 ? -4.10774 -0.68874 61.21068 1.000 71.75955 79 THR F N 1
ATOM 13977 C CA . THR F 1 79 ? -3.73129 -0.32697 62.57416 1.000 75.66913 79 THR F CA 1
ATOM 13978 C C . THR F 1 79 ? -2.64570 0.73977 62.54453 1.000 79.82307 79 THR F C 1
ATOM 13979 O O . THR F 1 79 ? -1.62935 0.65499 63.23899 1.000 74.53599 79 THR F O 1
ATOM 13983 N N . HIS F 1 80 ? -2.86248 1.76550 61.71413 1.000 78.92336 80 HIS F N 1
ATOM 13984 C CA . HIS F 1 80 ? -1.92067 2.87789 61.62308 1.000 72.38592 80 HIS F CA 1
ATOM 13985 C C . HIS F 1 80 ? -1.74813 3.56117 62.97094 1.000 74.27972 80 HIS F C 1
ATOM 13986 O O . HIS F 1 80 ? -0.62263 3.83841 63.40243 1.000 78.71069 80 HIS F O 1
ATOM 13993 N N . ILE F 1 81 ? -2.86264 3.83767 63.65093 1.000 78.49310 81 ILE F N 1
ATOM 13994 C CA . ILE F 1 81 ? -2.81153 4.52028 64.94133 1.000 86.12503 81 ILE F CA 1
ATOM 13995 C C . ILE F 1 81 ? -2.03634 3.69019 65.95469 1.000 86.01607 81 ILE F C 1
ATOM 13996 O O . ILE F 1 81 ? -1.11212 4.18394 66.61266 1.000 87.67126 81 ILE F O 1
ATOM 14001 N N . GLN F 1 82 ? -2.40330 2.41530 66.09577 1.000 82.99897 82 GLN F N 1
ATOM 14002 C CA . GLN F 1 82 ? -1.75736 1.56801 67.09092 1.000 75.33114 82 GLN F CA 1
ATOM 14003 C C . GLN F 1 82 ? -0.29484 1.32688 66.74187 1.000 75.04766 82 GLN F C 1
ATOM 14004 O O . GLN F 1 82 ? 0.56563 1.31383 67.62978 1.000 78.73958 82 GLN F O 1
ATOM 14010 N N . GLY F 1 83 ? 0.00770 1.14368 65.45404 1.000 74.19668 83 GLY F N 1
ATOM 14011 C CA . GLY F 1 83 ? 1.38934 0.94786 65.05069 1.000 68.46489 83 GLY F CA 1
ATOM 14012 C C . GLY F 1 83 ? 2.27674 2.12803 65.38929 1.000 77.98686 83 GLY F C 1
ATOM 14013 O O . GLY F 1 83 ? 3.45583 1.95243 65.71128 1.000 76.16881 83 GLY F O 1
ATOM 14014 N N . GLN F 1 84 ? 1.72880 3.34349 65.31838 1.000 80.64325 84 GLN F N 1
ATOM 14015 C CA . GLN F 1 84 ? 2.49398 4.52479 65.70143 1.000 75.78990 84 GLN F CA 1
ATOM 14016 C C . GLN F 1 84 ? 2.86457 4.48776 67.17783 1.000 74.31367 84 GLN F C 1
ATOM 14017 O O . GLN F 1 84 ? 3.97757 4.87118 67.55802 1.000 75.72280 84 GLN F O 1
ATOM 14023 N N . LEU F 1 85 ? 1.94785 4.01650 68.02325 1.000 81.25190 85 LEU F N 1
ATOM 14024 C CA . LEU F 1 85 ? 2.15668 4.00651 69.46475 1.000 82.19912 85 LEU F CA 1
ATOM 14025 C C . LEU F 1 85 ? 3.10443 2.90793 69.92916 1.000 82.01571 85 LEU F C 1
ATOM 14026 O O . LEU F 1 85 ? 3.46401 2.88531 71.11161 1.000 81.64850 85 LEU F O 1
ATOM 14031 N N . VAL F 1 86 ? 3.51679 2.00354 69.03779 1.000 77.22269 86 VAL F N 1
ATOM 14032 C CA . VAL F 1 86 ? 4.49151 0.98659 69.41840 1.000 79.04297 86 VAL F CA 1
ATOM 14033 C C . VAL F 1 86 ? 5.84713 1.62201 69.70187 1.000 69.42498 86 VAL F C 1
ATOM 14034 O O . VAL F 1 86 ? 6.62040 1.11456 70.52382 1.000 78.49724 86 VAL F O 1
ATOM 14038 N N . SER F 1 87 ? 6.14609 2.75366 69.06759 1.000 75.99312 87 SER F N 1
ATOM 14039 C CA . SER F 1 87 ? 7.42226 3.42995 69.28476 1.000 80.95792 87 SER F CA 1
ATOM 14040 C C . SER F 1 87 ? 7.19659 4.93084 69.16993 1.000 83.75032 87 SER F C 1
ATOM 14041 O O . SER F 1 87 ? 6.92564 5.43405 68.07565 1.000 87.03255 87 SER F O 1
ATOM 14044 N N . VAL F 1 88 ? 7.30957 5.64090 70.29269 1.000 83.50592 88 VAL F N 1
ATOM 14045 C CA . VAL F 1 88 ? 7.05584 7.07662 70.35489 1.000 74.10819 88 VAL F CA 1
ATOM 14046 C C . VAL F 1 88 ? 8.20651 7.75332 71.08734 1.000 80.79033 88 VAL F C 1
ATOM 14047 O O . VAL F 1 88 ? 8.60992 7.30650 72.16690 1.000 93.61340 88 VAL F O 1
ATOM 14051 N N . HIS F 1 89 ? 8.73361 8.82942 70.49929 1.000 79.19286 89 HIS F N 1
ATOM 14052 C CA . HIS F 1 89 ? 9.73127 9.65335 71.16914 1.000 82.92237 89 HIS F CA 1
ATOM 14053 C C . HIS F 1 89 ? 9.03810 10.59664 72.15457 1.000 83.30608 89 HIS F C 1
ATOM 14054 O O . HIS F 1 89 ? 7.92407 11.05602 71.88794 1.000 79.27946 89 HIS F O 1
ATOM 14061 N N . PRO F 1 90 ? 9.65875 10.87821 73.30605 1.000 86.22350 90 PRO F N 1
ATOM 14062 C CA . PRO F 1 90 ? 8.98084 11.69124 74.33500 1.000 92.60672 90 PRO F CA 1
ATOM 14063 C C . PRO F 1 90 ? 8.46127 13.04181 73.85972 1.000 86.77226 90 PRO F C 1
ATOM 14064 O O . PRO F 1 90 ? 7.45594 13.52220 74.40042 1.000 87.69498 90 PRO F O 1
ATOM 14068 N N . ALA F 1 91 ? 9.10309 13.67074 72.87030 1.000 78.91950 91 ALA F N 1
ATOM 14069 C CA . ALA F 1 91 ? 8.64527 14.97544 72.39954 1.000 70.01006 91 ALA F CA 1
ATOM 14070 C C . ALA F 1 91 ? 7.22758 14.93154 71.84396 1.000 77.41820 91 ALA F C 1
ATOM 14071 O O . ALA F 1 91 ? 6.55550 15.96799 71.80901 1.000 78.97330 91 ALA F O 1
ATOM 14073 N N . TYR F 1 92 ? 6.75462 13.75951 71.42372 1.000 69.81033 92 TYR F N 1
ATOM 14074 C CA . TYR F 1 92 ? 5.42991 13.60642 70.83884 1.000 71.27880 92 TYR F CA 1
ATOM 14075 C C . TYR F 1 92 ? 4.46660 12.87136 71.76416 1.000 84.75021 92 TYR F C 1
ATOM 14076 O O . TYR F 1 92 ? 3.37623 12.48630 71.32801 1.000 84.66964 92 TYR F O 1
ATOM 14085 N N . ASP F 1 93 ? 4.84844 12.65931 73.02758 1.000 89.46902 93 ASP F N 1
ATOM 14086 C CA . ASP F 1 93 ? 4.02822 11.86555 73.94136 1.000 88.62065 93 ASP F CA 1
ATOM 14087 C C . ASP F 1 93 ? 2.63137 12.45509 74.09390 1.000 89.74551 93 ASP F C 1
ATOM 14088 O O . ASP F 1 93 ? 1.62871 11.73590 74.01624 1.000 88.21618 93 ASP F O 1
ATOM 14093 N N . GLU F 1 94 ? 2.54551 13.76821 74.30196 1.000 91.13143 94 GLU F N 1
ATOM 14094 C CA . GLU F 1 94 ? 1.25032 14.39520 74.52975 1.000 87.79254 94 GLU F CA 1
ATOM 14095 C C . GLU F 1 94 ? 0.45122 14.56068 73.24511 1.000 92.88698 94 GLU F C 1
ATOM 14096 O O . GLU F 1 94 ? -0.77913 14.43051 73.26302 1.000 90.65024 94 GLU F O 1
ATOM 14102 N N . MET F 1 95 ? 1.12661 14.83433 72.12746 1.000 96.17311 95 MET F N 1
ATOM 14103 C CA . MET F 1 95 ? 0.42370 15.03600 70.86466 1.000 96.61792 95 MET F CA 1
ATOM 14104 C C . MET F 1 95 ? -0.23231 13.75390 70.36162 1.000 89.02942 95 MET F C 1
ATOM 14105 O O . MET F 1 95 ? -1.24376 13.81655 69.65348 1.000 88.53823 95 MET F O 1
ATOM 14110 N N . PHE F 1 96 ? 0.31676 12.59135 70.71404 1.000 87.97306 96 PHE F N 1
ATOM 14111 C CA . PHE F 1 96 ? -0.23715 11.31235 70.28490 1.000 102.81687 96 PHE F CA 1
ATOM 14112 C C . PHE F 1 96 ? -1.19876 10.69169 71.28884 1.000 109.40291 96 PHE F C 1
ATOM 14113 O O . PHE F 1 96 ? -1.84062 9.68638 70.96264 1.000 105.25603 96 PHE F O 1
ATOM 14121 N N . ASP F 1 97 ? -1.31565 11.25578 72.49208 1.000 108.93410 97 ASP F N 1
ATOM 14122 C CA . ASP F 1 97 ? -2.18307 10.66877 73.50665 1.000 108.79652 97 ASP F CA 1
ATOM 14123 C C . ASP F 1 97 ? -3.65520 10.71829 73.11301 1.000 106.04710 97 ASP F C 1
ATOM 14124 O O . ASP F 1 97 ? -4.43932 9.89399 73.59535 1.000 111.93859 97 ASP F O 1
ATOM 14129 N N . GLY F 1 98 ? -4.04620 11.65992 72.25268 1.000 96.20750 98 GLY F N 1
ATOM 14130 C CA . GLY F 1 98 ? -5.42362 11.76631 71.79757 1.000 95.47727 98 GLY F CA 1
ATOM 14131 C C . GLY F 1 98 ? -5.91942 10.59409 70.97053 1.000 111.72532 98 GLY F C 1
ATOM 14132 O O . GLY F 1 98 ? -7.12181 10.52638 70.69125 1.000 98.25805 98 GLY F O 1
ATOM 14133 N N . PHE F 1 99 ? -5.03332 9.68010 70.57216 1.000 112.09204 99 PHE F N 1
ATOM 14134 C CA . PHE F 1 99 ? -5.40732 8.51663 69.77659 1.000 118.20573 99 PHE F CA 1
ATOM 14135 C C . PHE F 1 99 ? -5.61532 7.25030 70.59739 1.000 117.94689 99 PHE F C 1
ATOM 14136 O O . PHE F 1 99 ? -6.06867 6.24240 70.04361 1.000 103.94398 99 PHE F O 1
ATOM 14144 N N . ALA F 1 100 ? -5.30298 7.27161 71.87814 1.000 115.45767 100 ALA F N 1
ATOM 14145 C CA . ALA F 1 100 ? -5.50900 6.13178 72.75307 1.000 108.57215 100 ALA F CA 1
ATOM 14146 C C . ALA F 1 100 ? -6.80106 6.30299 73.53824 1.000 121.10138 100 ALA F C 1
ATOM 14147 O O . ALA F 1 100 ? -7.33699 7.41140 73.63327 1.000 120.51792 100 ALA F O 1
ATOM 14149 N N . PRO F 1 101 ? -7.35351 5.21907 74.08977 1.000 120.41680 101 PRO F N 1
ATOM 14150 C CA . PRO F 1 101 ? -8.52791 5.35588 74.96007 1.000 121.98444 101 PRO F CA 1
ATOM 14151 C C . PRO F 1 101 ? -8.25502 6.33109 76.09768 1.000 120.97193 101 PRO F C 1
ATOM 14152 O O . PRO F 1 101 ? -7.11360 6.50712 76.53092 1.000 119.03185 101 PRO F O 1
ATOM 14156 N N . ALA F 1 102 ? -9.32981 6.96720 76.57589 1.000 115.19921 102 ALA F N 1
ATOM 14157 C CA . ALA F 1 102 ? -9.19509 8.09746 77.49308 1.000 122.34002 102 ALA F CA 1
ATOM 14158 C C . ALA F 1 102 ? -8.38168 7.74062 78.73255 1.000 120.72311 102 ALA F C 1
ATOM 14159 O O . ALA F 1 102 ? -7.61555 8.57000 79.23745 1.000 114.61205 102 ALA F O 1
ATOM 14161 N N . GLU F 1 103 ? -8.52073 6.51193 79.23250 1.000 119.34887 103 GLU F N 1
ATOM 14162 C CA . GLU F 1 103 ? -7.79933 6.12395 80.43965 1.000 113.41138 103 GLU F CA 1
ATOM 14163 C C . GLU F 1 103 ? -6.29845 5.98461 80.20522 1.000 115.82419 103 GLU F C 1
ATOM 14164 O O . GLU F 1 103 ? -5.53385 5.97922 81.17590 1.000 114.40196 103 GLU F O 1
ATOM 14170 N N . LEU F 1 104 ? -5.85635 5.88864 78.94914 1.000 113.68509 104 LEU F N 1
ATOM 14171 C CA . LEU F 1 104 ? -4.43974 5.71711 78.64854 1.000 111.25731 104 LEU F CA 1
ATOM 14172 C C . LEU F 1 104 ? -3.69394 7.03165 78.46521 1.000 114.19474 104 LEU F C 1
ATOM 14173 O O . LEU F 1 104 ? -2.46255 7.01042 78.35435 1.000 114.07704 104 LEU F O 1
ATOM 14178 N N . ARG F 1 105 ? -4.39350 8.16406 78.42704 1.000 113.27413 105 ARG F N 1
ATOM 14179 C CA . ARG F 1 105 ? -3.71220 9.44884 78.33400 1.000 109.11220 105 ARG F CA 1
ATOM 14180 C C . ARG F 1 105 ? -2.83452 9.65568 79.56134 1.000 107.29492 105 ARG F C 1
ATOM 14181 O O . ARG F 1 105 ? -3.26086 9.41380 80.69446 1.000 110.30082 105 ARG F O 1
ATOM 14189 N N . GLY F 1 106 ? -1.59667 10.08966 79.33042 1.000 106.79643 106 GLY F N 1
ATOM 14190 C CA . GLY F 1 106 ? -0.63336 10.25162 80.39528 1.000 90.86450 106 GLY F CA 1
ATOM 14191 C C . GLY F 1 106 ? 0.02536 8.97461 80.86459 1.000 105.10618 106 GLY F C 1
ATOM 14192 O O . GLY F 1 106 ? 0.94137 9.04156 81.69473 1.000 113.93341 106 GLY F O 1
ATOM 14193 N N . ARG F 1 107 ? -0.40884 7.81272 80.36996 1.000 98.91666 107 ARG F N 1
ATOM 14194 C CA . ARG F 1 107 ? 0.17734 6.52069 80.71671 1.000 107.97142 107 ARG F CA 1
ATOM 14195 C C . ARG F 1 107 ? 0.99865 6.02892 79.53119 1.000 106.80066 107 ARG F C 1
ATOM 14196 O O . ARG F 1 107 ? 0.46972 5.33689 78.64896 1.000 107.27326 107 ARG F O 1
ATOM 14204 N N . PRO F 1 108 ? 2.29758 6.35672 79.45940 1.000 99.35119 108 PRO F N 1
ATOM 14205 C CA . PRO F 1 108 ? 3.08612 6.00972 78.26752 1.000 91.98714 108 PRO F CA 1
ATOM 14206 C C . PRO F 1 108 ? 3.27260 4.51231 78.08472 1.000 98.77539 108 PRO F C 1
ATOM 14207 O O . PRO F 1 108 ? 2.92397 3.96100 77.03568 1.000 94.91215 108 PRO F O 1
ATOM 14211 N N . GLN F 1 109 ? 3.82816 3.84829 79.10287 1.000 104.31765 109 GLN F N 1
ATOM 14212 C CA . GLN F 1 109 ? 4.13602 2.42624 78.98386 1.000 100.15504 109 GLN F CA 1
ATOM 14213 C C . GLN F 1 109 ? 2.87760 1.58992 78.79972 1.000 95.03080 109 GLN F C 1
ATOM 14214 O O . GLN F 1 109 ? 2.91503 0.55271 78.12704 1.000 97.96088 109 GLN F O 1
ATOM 14220 N N . ALA F 1 110 ? 1.75905 2.01830 79.38778 1.000 90.50902 110 ALA F N 1
ATOM 14221 C CA . ALA F 1 110 ? 0.49525 1.33018 79.15174 1.000 91.46799 110 ALA F CA 1
ATOM 14222 C C . ALA F 1 110 ? -0.00727 1.58241 77.73683 1.000 95.09216 110 ALA F C 1
ATOM 14223 O O . ALA F 1 110 ? -0.58602 0.68838 77.10890 1.000 91.05960 110 ALA F O 1
ATOM 14225 N N . ARG F 1 111 ? 0.20391 2.79753 77.22241 1.000 103.83809 111 ARG F N 1
ATOM 14226 C CA . ARG F 1 111 ? -0.19392 3.11403 75.85361 1.000 100.96252 111 ARG F CA 1
ATOM 14227 C C . ARG F 1 111 ? 0.58954 2.28308 74.84489 1.000 88.51280 111 ARG F C 1
ATOM 14228 O O . ARG F 1 111 ? 0.03021 1.81607 73.84508 1.000 87.85425 111 ARG F O 1
ATOM 14236 N N . GLN F 1 112 ? 1.88875 2.09344 75.08938 1.000 78.60516 112 GLN F N 1
ATOM 14237 C CA . GLN F 1 112 ? 2.71707 1.31086 74.17734 1.000 88.42822 112 GLN F CA 1
ATOM 14238 C C . GLN F 1 112 ? 2.28340 -0.14926 74.14678 1.000 92.19125 112 GLN F C 1
ATOM 14239 O O . GLN F 1 112 ? 2.16546 -0.75220 73.07331 1.000 88.48245 112 GLN F O 1
ATOM 14245 N N . GLU F 1 113 ? 2.05061 -0.73809 75.31815 1.000 99.00978 113 GLU F N 1
ATOM 14246 C CA . GLU F 1 113 ? 1.72314 -2.15572 75.38075 1.000 93.34322 113 GLU F CA 1
ATOM 14247 C C . GLU F 1 113 ? 0.27126 -2.42613 74.99826 1.000 84.56064 113 GLU F C 1
ATOM 14248 O O . GLU F 1 113 ? -0.03904 -3.51443 74.49947 1.000 90.95790 113 GLU F O 1
ATOM 14254 N N . TRP F 1 114 ? -0.62651 -1.45998 75.21503 1.000 75.73234 114 TRP F N 1
ATOM 14255 C CA . TRP F 1 114 ? -1.98089 -1.58416 74.68262 1.000 78.73510 114 TRP F CA 1
ATOM 14256 C C . TRP F 1 114 ? -1.95581 -1.68718 73.16268 1.000 95.84044 114 TRP F C 1
ATOM 14257 O O . TRP F 1 114 ? -2.76776 -2.40401 72.56503 1.000 95.82464 114 TRP F O 1
ATOM 14268 N N . ALA F 1 115 ? -1.03131 -0.96732 72.52125 1.000 91.29255 115 ALA F N 1
ATOM 14269 C CA . ALA F 1 115 ? -0.92149 -1.01144 71.06714 1.000 90.56676 115 ALA F CA 1
ATOM 14270 C C . ALA F 1 115 ? -0.37696 -2.35522 70.59732 1.000 91.93194 115 ALA F C 1
ATOM 14271 O O . ALA F 1 115 ? -0.80474 -2.87574 69.56023 1.000 94.01666 115 ALA F O 1
ATOM 14273 N N . VAL F 1 116 ? 0.57355 -2.92678 71.34315 1.000 87.38061 116 VAL F N 1
ATOM 14274 C CA . VAL F 1 116 ? 1.09964 -4.24703 71.00258 1.000 85.62844 116 VAL F CA 1
ATOM 14275 C C . VAL F 1 116 ? -0.01869 -5.28034 71.04354 1.000 86.65510 116 VAL F C 1
ATOM 14276 O O . VAL F 1 116 ? -0.08394 -6.18633 70.20321 1.000 84.85205 116 VAL F O 1
ATOM 14280 N N . ASN F 1 117 ? -0.92070 -5.15428 72.01840 1.000 85.50774 117 ASN F N 1
ATOM 14281 C CA . ASN F 1 117 ? -2.07094 -6.04722 72.08962 1.000 89.44570 117 ASN F CA 1
ATOM 14282 C C . ASN F 1 117 ? -3.00587 -5.85345 70.90658 1.000 85.95417 117 ASN F C 1
ATOM 14283 O O . ASN F 1 117 ? -3.52525 -6.82952 70.35227 1.000 92.15442 117 ASN F O 1
ATOM 14288 N N . GLN F 1 118 ? -3.23008 -4.60263 70.50476 1.000 84.16899 118 GLN F N 1
ATOM 14289 C CA . GLN F 1 118 ? -4.08049 -4.34071 69.35045 1.000 85.08747 118 GLN F CA 1
ATOM 14290 C C . GLN F 1 118 ? -3.49203 -4.95021 68.08402 1.000 88.18460 118 GLN F C 1
ATOM 14291 O O . GLN F 1 118 ? -4.22125 -5.51925 67.26309 1.000 84.06716 118 GLN F O 1
ATOM 14297 N N . LEU F 1 119 ? -2.17291 -4.83102 67.90396 1.000 91.60506 119 LEU F N 1
ATOM 14298 C CA . LEU F 1 119 ? -1.52942 -5.39790 66.72172 1.000 95.62021 119 LEU F CA 1
ATOM 14299 C C . LEU F 1 119 ? -1.63015 -6.91872 66.69735 1.000 90.82375 119 LEU F C 1
ATOM 14300 O O . LEU F 1 119 ? -1.91611 -7.51006 65.64926 1.000 84.80571 119 LEU F O 1
ATOM 14305 N N . LYS F 1 120 ? -1.40802 -7.57069 67.84295 1.000 92.24680 120 LYS F N 1
ATOM 14306 C CA . LYS F 1 120 ? -1.44019 -9.03079 67.87408 1.000 83.21864 120 LYS F CA 1
ATOM 14307 C C . LYS F 1 120 ? -2.85538 -9.56152 67.68673 1.000 81.45424 120 LYS F C 1
ATOM 14308 O O . LYS F 1 120 ? -3.05521 -10.59167 67.03252 1.000 87.62424 120 LYS F O 1
ATOM 14314 N N . CYS F 1 121 ? -3.85039 -8.87062 68.24597 1.000 78.34292 121 CYS F N 1
ATOM 14315 C CA . CYS F 1 121 ? -5.23652 -9.26744 68.02496 1.000 85.08949 121 CYS F CA 1
ATOM 14316 C C . CYS F 1 121 ? -5.65874 -9.05525 66.57649 1.000 82.21533 121 CYS F C 1
ATOM 14317 O O . CYS F 1 121 ? -6.54152 -9.76430 66.08022 1.000 88.74733 121 CYS F O 1
ATOM 14320 N N . ALA F 1 122 ? -5.04531 -8.08862 65.88711 1.000 92.77674 122 ALA F N 1
ATOM 14321 C CA . ALA F 1 122 ? -5.38083 -7.83976 64.48845 1.000 84.90580 122 ALA F CA 1
ATOM 14322 C C . ALA F 1 122 ? -4.94744 -8.98798 63.58567 1.000 75.58809 122 ALA F C 1
ATOM 14323 O O . ALA F 1 122 ? -5.59101 -9.24319 62.56148 1.000 78.74309 122 ALA F O 1
ATOM 14325 N N . ALA F 1 123 ? -3.86040 -9.68054 63.93559 1.000 81.17428 123 ALA F N 1
ATOM 14326 C CA . ALA F 1 123 ? -3.44558 -10.84269 63.15549 1.000 87.71979 123 ALA F CA 1
ATOM 14327 C C . ALA F 1 123 ? -4.47279 -11.96357 63.24720 1.000 86.10900 123 ALA F C 1
ATOM 14328 O O . ALA F 1 123 ? -4.80085 -12.59746 62.23727 1.000 83.78474 123 ALA F O 1
ATOM 14330 N N . LYS F 1 124 ? -4.98925 -12.22381 64.44969 1.000 82.72364 124 LYS F N 1
ATOM 14331 C CA . LYS F 1 124 ? -6.01259 -13.25172 64.61038 1.000 84.35074 124 LYS F CA 1
ATOM 14332 C C . LYS F 1 124 ? -7.26495 -12.90256 63.81312 1.000 87.28940 124 LYS F C 1
ATOM 14333 O O . LYS F 1 124 ? -7.77462 -13.72781 63.04699 1.000 90.59394 124 LYS F O 1
ATOM 14339 N N . ALA F 1 125 ? -7.76623 -11.67152 63.96752 1.000 83.59735 125 ALA F N 1
ATOM 14340 C CA . ALA F 1 125 ? -8.96698 -11.26792 63.24244 1.000 85.58847 125 ALA F CA 1
ATOM 14341 C C . ALA F 1 125 ? -8.75821 -11.31195 61.73734 1.000 88.17674 125 ALA F C 1
ATOM 14342 O O . ALA F 1 125 ? -9.69548 -11.62653 60.99412 1.000 81.06993 125 ALA F O 1
ATOM 14344 N N . SER F 1 126 ? -7.54338 -11.01159 61.27025 1.000 93.69072 126 SER F N 1
ATOM 14345 C CA . SER F 1 126 ? -7.25687 -11.12429 59.84475 1.000 90.49700 126 SER F CA 1
ATOM 14346 C C . SER F 1 126 ? -7.22844 -12.58729 59.42005 1.000 91.04887 126 SER F C 1
ATOM 14347 O O . SER F 1 126 ? -7.70672 -12.94006 58.33791 1.000 87.98152 126 SER F O 1
ATOM 14350 N N . GLN F 1 127 ? -6.66377 -13.45562 60.26395 1.000 93.76366 127 GLN F N 1
ATOM 14351 C CA . GLN F 1 127 ? -6.68919 -14.88912 59.99018 1.000 93.45667 127 GLN F CA 1
ATOM 14352 C C . GLN F 1 127 ? -8.12842 -15.37350 59.87389 1.000 90.74571 127 GLN F C 1
ATOM 14353 O O . GLN F 1 127 ? -8.45565 -16.19071 59.00855 1.000 94.36854 127 GLN F O 1
ATOM 14359 N N . HIS F 1 128 ? -9.00070 -14.87694 60.74839 1.000 87.77919 128 HIS F N 1
ATOM 14360 C CA . HIS F 1 128 ? -10.41426 -15.23594 60.71016 1.000 85.31744 128 HIS F CA 1
ATOM 14361 C C . HIS F 1 128 ? -11.12370 -14.74823 59.45752 1.000 90.30839 128 HIS F C 1
ATOM 14362 O O . HIS F 1 128 ? -11.88823 -15.49384 58.84000 1.000 88.65441 128 HIS F O 1
ATOM 14369 N N . LEU F 1 129 ? -10.89380 -13.49650 59.06364 1.000 93.33222 129 LEU F N 1
ATOM 14370 C CA . LEU F 1 129 ? -11.59908 -12.95442 57.90239 1.000 85.46308 129 LEU F CA 1
ATOM 14371 C C . LEU F 1 129 ? -11.06716 -13.46607 56.56195 1.000 91.61890 129 LEU F C 1
ATOM 14372 O O . LEU F 1 129 ? -11.62758 -13.10254 55.52224 1.000 85.69871 129 LEU F O 1
ATOM 14377 N N . GLY F 1 130 ? -10.01620 -14.28511 56.55316 1.000 91.24459 130 GLY F N 1
ATOM 14378 C CA . GLY F 1 130 ? -9.44637 -14.78068 55.31313 1.000 94.00935 130 GLY F CA 1
ATOM 14379 C C . GLY F 1 130 ? -8.63363 -13.75571 54.56050 1.000 96.19165 130 GLY F C 1
ATOM 14380 O O . GLY F 1 130 ? -8.54919 -13.81504 53.32847 1.000 93.98277 130 GLY F O 1
ATOM 14381 N N . LEU F 1 131 ? -8.05694 -12.79406 55.26849 1.000 88.60205 131 LEU F N 1
ATOM 14382 C CA . LEU F 1 131 ? -7.27361 -11.73589 54.65677 1.000 81.53599 131 LEU F CA 1
ATOM 14383 C C . LEU F 1 131 ? -5.79872 -12.10287 54.65617 1.000 78.60640 131 LEU F C 1
ATOM 14384 O O . LEU F 1 131 ? -5.30242 -12.75504 55.57786 1.000 87.99730 131 LEU F O 1
ATOM 14389 N N . LYS F 1 132 ? -5.09812 -11.66803 53.60868 1.000 80.41073 132 LYS F N 1
ATOM 14390 C CA . LYS F 1 132 ? -3.67999 -11.95696 53.45204 1.000 82.96369 132 LYS F CA 1
ATOM 14391 C C . LYS F 1 132 ? -2.76931 -10.81151 53.87528 1.000 84.77193 132 LYS F C 1
ATOM 14392 O O . LYS F 1 132 ? -1.59621 -11.05997 54.17399 1.000 76.00767 132 LYS F O 1
ATOM 14398 N N . SER F 1 133 ? -3.26716 -9.57532 53.91360 1.000 91.00744 133 SER F N 1
ATOM 14399 C CA . SER F 1 133 ? -2.43353 -8.41441 54.19329 1.000 87.73236 133 SER F CA 1
ATOM 14400 C C . SER F 1 133 ? -3.00897 -7.60750 55.35066 1.000 83.12050 133 SER F C 1
ATOM 14401 O O . SER F 1 133 ? -4.19259 -7.71232 55.68577 1.000 67.29847 133 SER F O 1
ATOM 14404 N N . HIS F 1 134 ? -2.14416 -6.79401 55.95912 1.000 72.69530 134 HIS F N 1
ATOM 14405 C CA . HIS F 1 134 ? -2.53610 -5.90414 57.04586 1.000 71.56468 134 HIS F CA 1
ATOM 14406 C C . HIS F 1 134 ? -1.67501 -4.64781 57.01641 1.000 78.69359 134 HIS F C 1
ATOM 14407 O O . HIS F 1 134 ? -0.45012 -4.73656 56.88487 1.000 69.31053 134 HIS F O 1
ATOM 14414 N N . ALA F 1 135 ? -2.31562 -3.48917 57.16099 1.000 71.23416 135 ALA F N 1
ATOM 14415 C CA . ALA F 1 135 ? -1.65990 -2.19172 57.05381 1.000 65.49395 135 ALA F CA 1
ATOM 14416 C C . ALA F 1 135 ? -1.41546 -1.59402 58.43449 1.000 73.42839 135 ALA F C 1
ATOM 14417 O O . ALA F 1 135 ? -2.26844 -1.68938 59.32188 1.000 74.69533 135 ALA F O 1
ATOM 14419 N N . SER F 1 136 ? -0.25123 -0.96989 58.60945 1.000 68.90387 136 SER F N 1
ATOM 14420 C CA . SER F 1 136 ? 0.11014 -0.38793 59.89602 1.000 75.16939 136 SER F CA 1
ATOM 14421 C C . SER F 1 136 ? 1.23888 0.61856 59.70387 1.000 74.10095 136 SER F C 1
ATOM 14422 O O . SER F 1 136 ? 1.81895 0.73953 58.62251 1.000 77.01176 136 SER F O 1
ATOM 14425 N N . PHE F 1 137 ? 1.53381 1.34633 60.77764 1.000 74.78932 137 PHE F N 1
ATOM 14426 C CA . PHE F 1 137 ? 2.69352 2.22163 60.87548 1.000 70.84517 137 PHE F CA 1
ATOM 14427 C C . PHE F 1 137 ? 3.76155 1.57835 61.75723 1.000 71.41195 137 PHE F C 1
ATOM 14428 O O . PHE F 1 137 ? 3.50894 0.60903 62.47557 1.000 69.82840 137 PHE F O 1
ATOM 14436 N N . SER F 1 138 ? 4.97334 2.13541 61.69883 1.000 58.39279 138 SER F N 1
ATOM 14437 C CA . SER F 1 138 ? 6.10031 1.57396 62.43413 1.000 61.99942 138 SER F CA 1
ATOM 14438 C C . SER F 1 138 ? 6.46490 2.33979 63.70181 1.000 73.63919 138 SER F C 1
ATOM 14439 O O . SER F 1 138 ? 7.12400 1.76870 64.57733 1.000 70.26171 138 SER F O 1
ATOM 14442 N N . GLY F 1 139 ? 6.05834 3.60031 63.82867 1.000 69.13894 139 GLY F N 1
ATOM 14443 C CA . GLY F 1 139 ? 6.51037 4.44418 64.91565 1.000 67.08880 139 GLY F CA 1
ATOM 14444 C C . GLY F 1 139 ? 7.86760 5.07171 64.64039 1.000 75.94318 139 GLY F C 1
ATOM 14445 O O . GLY F 1 139 ? 8.55556 4.75772 63.66747 1.000 73.19386 139 GLY F O 1
ATOM 14446 N N . ALA F 1 140 ? 8.27051 5.97187 65.53828 1.000 78.49542 140 ALA F N 1
ATOM 14447 C CA . ALA F 1 140 ? 9.51100 6.71458 65.34706 1.000 80.20700 140 ALA F CA 1
ATOM 14448 C C . ALA F 1 140 ? 10.17641 7.01307 66.68245 1.000 80.12539 140 ALA F C 1
ATOM 14449 O O . ALA F 1 140 ? 9.54410 7.56832 67.58547 1.000 75.81078 140 ALA F O 1
ATOM 14451 N N . LEU F 1 141 ? 11.45588 6.65310 66.79184 1.000 82.10628 141 LEU F N 1
ATOM 14452 C CA . LEU F 1 141 ? 12.29972 7.03800 67.91576 1.000 71.74930 141 LEU F CA 1
ATOM 14453 C C . LEU F 1 141 ? 13.30881 8.12203 67.58050 1.000 76.79573 141 LEU F C 1
ATOM 14454 O O . LEU F 1 141 ? 13.69621 8.88196 68.47002 1.000 83.54456 141 LEU F O 1
ATOM 14459 N N . ALA F 1 142 ? 13.73995 8.21652 66.32369 1.000 67.29626 142 ALA F N 1
ATOM 14460 C CA . ALA F 1 142 ? 14.81986 9.11645 65.94012 1.000 72.36785 142 ALA F CA 1
ATOM 14461 C C . ALA F 1 142 ? 14.36668 10.21574 64.98756 1.000 67.94418 142 ALA F C 1
ATOM 14462 O O . ALA F 1 142 ? 15.21309 10.95498 64.47044 1.000 65.54076 142 ALA F O 1
ATOM 14464 N N . TRP F 1 143 ? 13.06388 10.33811 64.73145 1.000 59.50455 143 TRP F N 1
ATOM 14465 C CA . TRP F 1 143 ? 12.59636 11.36660 63.80626 1.000 65.04115 143 TRP F CA 1
ATOM 14466 C C . TRP F 1 143 ? 13.01787 12.77873 64.20024 1.000 74.98262 143 TRP F C 1
ATOM 14467 O O . TRP F 1 143 ? 13.34229 13.56375 63.29178 1.000 72.11999 143 TRP F O 1
ATOM 14478 N N . PRO F 1 144 ? 13.03480 13.17532 65.47991 1.000 73.47648 144 PRO F N 1
ATOM 14479 C CA . PRO F 1 144 ? 13.56230 14.50991 65.81224 1.000 63.66872 144 PRO F CA 1
ATOM 14480 C C . PRO F 1 144 ? 14.99767 14.72975 65.36279 1.000 59.74884 144 PRO F C 1
ATOM 14481 O O . PRO F 1 144 ? 15.43919 15.88291 65.29733 1.000 67.31351 144 PRO F O 1
ATOM 14485 N N . PHE F 1 145 ? 15.74189 13.66785 65.05579 1.000 62.17603 145 PHE F N 1
ATOM 14486 C CA . PHE F 1 145 ? 17.13876 13.77126 64.65335 1.000 67.10839 145 PHE F CA 1
ATOM 14487 C C . PHE F 1 145 ? 17.33503 13.45229 63.17144 1.000 58.92094 145 PHE F C 1
ATOM 14488 O O . PHE F 1 145 ? 18.38074 12.93385 62.77337 1.000 60.50458 145 PHE F O 1
ATOM 14496 N N . ILE F 1 146 ? 16.32969 13.75662 62.34613 1.000 61.18934 146 ILE F N 1
ATOM 14497 C CA . ILE F 1 146 ? 16.39108 13.41485 60.92687 1.000 72.60689 146 ILE F CA 1
ATOM 14498 C C . ILE F 1 146 ? 17.49132 14.20282 60.21728 1.000 72.11246 146 ILE F C 1
ATOM 14499 O O . ILE F 1 146 ? 18.16564 13.67829 59.32201 1.000 62.10747 146 ILE F O 1
ATOM 14504 N N . TYR F 1 147 ? 17.70705 15.47297 60.61175 1.000 59.93750 147 TYR F N 1
ATOM 14505 C CA . TYR F 1 147 ? 18.80183 16.23331 60.01898 1.000 59.37737 147 TYR F CA 1
ATOM 14506 C C . TYR F 1 147 ? 19.99346 16.21364 60.95840 1.000 67.30062 147 TYR F C 1
ATOM 14507 O O . TYR F 1 147 ? 19.81871 16.43541 62.16586 1.000 72.66901 147 TYR F O 1
ATOM 14516 N N . PRO F 1 148 ? 21.21200 15.97058 60.47080 1.000 68.80747 148 PRO F N 1
ATOM 14517 C CA . PRO F 1 148 ? 22.36146 15.89399 61.38289 1.000 67.38376 148 PRO F CA 1
ATOM 14518 C C . PRO F 1 148 ? 22.78639 17.24844 61.93082 1.000 66.49790 148 PRO F C 1
ATOM 14519 O O . PRO F 1 148 ? 23.97441 17.58656 61.90819 1.000 66.69583 148 PRO F O 1
ATOM 14523 N N . TRP F 1 149 ? 21.82692 18.03033 62.42763 1.000 70.15948 149 TRP F N 1
ATOM 14524 C CA . TRP F 1 149 ? 22.14530 19.25730 63.14549 1.000 72.45368 149 TRP F CA 1
ATOM 14525 C C . TRP F 1 149 ? 21.14453 19.44021 64.27957 1.000 84.07875 149 TRP F C 1
ATOM 14526 O O . TRP F 1 149 ? 19.96626 19.72599 64.02819 1.000 82.11455 149 TRP F O 1
ATOM 14537 N N . PRO F 1 150 ? 21.57001 19.28538 65.54197 1.000 84.95257 150 PRO F N 1
ATOM 14538 C CA . PRO F 1 150 ? 22.94276 19.01594 66.00873 1.000 73.18521 150 PRO F CA 1
ATOM 14539 C C . PRO F 1 150 ? 23.46585 17.65205 65.55795 1.000 71.15058 150 PRO F C 1
ATOM 14540 O O . PRO F 1 150 ? 22.68061 16.76496 65.23111 1.000 67.10891 150 PRO F O 1
ATOM 14544 N N . GLN F 1 151 ? 24.78618 17.48166 65.50589 1.000 67.96512 151 GLN F N 1
ATOM 14545 C CA . GLN F 1 151 ? 25.36845 16.21924 65.07101 1.000 69.85986 151 GLN F CA 1
ATOM 14546 C C . GLN F 1 151 ? 24.86359 15.06197 65.92273 1.000 84.28265 151 GLN F C 1
ATOM 14547 O O . GLN F 1 151 ? 24.72470 15.17874 67.14392 1.000 76.77787 151 GLN F O 1
ATOM 14553 N N . ARG F 1 152 ? 24.59302 13.93923 65.26953 1.000 77.20947 152 ARG F N 1
ATOM 14554 C CA . ARG F 1 152 ? 24.11395 12.76512 65.98460 1.000 76.51610 152 ARG F CA 1
ATOM 14555 C C . ARG F 1 152 ? 25.28824 12.03719 66.62995 1.000 78.64279 152 ARG F C 1
ATOM 14556 O O . ARG F 1 152 ? 26.28123 11.75150 65.95267 1.000 75.36135 152 ARG F O 1
ATOM 14564 N N . PRO F 1 153 ? 25.22031 11.74031 67.92448 1.000 80.21829 153 PRO F N 1
ATOM 14565 C CA . PRO F 1 153 ? 26.29449 10.97963 68.56903 1.000 80.52616 153 PRO F CA 1
ATOM 14566 C C . PRO F 1 153 ? 26.36712 9.55395 68.04308 1.000 80.43587 153 PRO F C 1
ATOM 14567 O O . PRO F 1 153 ? 25.40147 9.00323 67.50768 1.000 79.76105 153 PRO F O 1
ATOM 14571 N N . ALA F 1 154 ? 27.54730 8.95812 68.20346 1.000 73.94001 154 ALA F N 1
ATOM 14572 C CA . ALA F 1 154 ? 27.77014 7.59821 67.73028 1.000 81.68627 154 ALA F CA 1
ATOM 14573 C C . ALA F 1 154 ? 26.85499 6.62135 68.45926 1.000 89.03518 154 ALA F C 1
ATOM 14574 O O . ALA F 1 154 ? 26.71611 6.67458 69.68518 1.000 88.13445 154 ALA F O 1
ATOM 14576 N N . GLY F 1 155 ? 26.22634 5.72682 67.69552 1.000 75.07990 155 GLY F N 1
ATOM 14577 C CA . GLY F 1 155 ? 25.34411 4.72523 68.24989 1.000 74.97078 155 GLY F CA 1
ATOM 14578 C C . GLY F 1 155 ? 23.89937 5.15213 68.39826 1.000 90.33529 155 GLY F C 1
ATOM 14579 O O . GLY F 1 155 ? 23.05888 4.31735 68.76034 1.000 91.38732 155 GLY F O 1
ATOM 14580 N N . LEU F 1 156 ? 23.58279 6.42266 68.13697 1.000 79.74068 156 LEU F N 1
ATOM 14581 C CA . LEU F 1 156 ? 22.21874 6.90503 68.33022 1.000 79.33674 156 LEU F CA 1
ATOM 14582 C C . LEU F 1 156 ? 21.24387 6.22408 67.37507 1.000 73.80458 156 LEU F C 1
ATOM 14583 O O . LEU F 1 156 ? 20.21376 5.68849 67.80064 1.000 71.49609 156 LEU F O 1
ATOM 14588 N N . VAL F 1 157 ? 21.54676 6.24799 66.07528 1.000 82.78627 157 VAL F N 1
ATOM 14589 C CA . VAL F 1 157 ? 20.65855 5.63996 65.08789 1.000 85.00676 157 VAL F CA 1
ATOM 14590 C C . VAL F 1 157 ? 20.62829 4.12494 65.25203 1.000 78.37375 157 VAL F C 1
ATOM 14591 O O . VAL F 1 157 ? 19.56812 3.49488 65.14721 1.000 73.87143 157 VAL F O 1
ATOM 14595 N N . GLU F 1 158 ? 21.78784 3.52021 65.52211 1.000 81.46311 158 GLU F N 1
ATOM 14596 C CA . GLU F 1 158 ? 21.87610 2.06631 65.61831 1.000 83.00513 158 GLU F CA 1
ATOM 14597 C C . GLU F 1 158 ? 21.05530 1.53823 66.78767 1.000 80.67947 158 GLU F C 1
ATOM 14598 O O . GLU F 1 158 ? 20.35599 0.52587 66.65912 1.000 77.64988 158 GLU F O 1
ATOM 14604 N N . MET F 1 159 ? 21.12729 2.21324 67.93694 1.000 74.47800 159 MET F N 1
ATOM 14605 C CA . MET F 1 159 ? 20.31129 1.82238 69.08160 1.000 78.37719 159 MET F CA 1
ATOM 14606 C C . MET F 1 159 ? 18.82509 1.97994 68.78075 1.000 75.77114 159 MET F C 1
ATOM 14607 O O . MET F 1 159 ? 18.00734 1.15650 69.20825 1.000 74.58649 159 MET F O 1
ATOM 14612 N N . ALA F 1 160 ? 18.45579 3.04063 68.05552 1.000 77.81940 160 ALA F N 1
ATOM 14613 C CA . ALA F 1 160 ? 17.05309 3.26006 67.71289 1.000 75.26798 160 ALA F CA 1
ATOM 14614 C C . ALA F 1 160 ? 16.50640 2.13120 66.84746 1.000 78.59886 160 ALA F C 1
ATOM 14615 O O . ALA F 1 160 ? 15.37758 1.67015 67.05513 1.000 79.94858 160 ALA F O 1
ATOM 14617 N N . PHE F 1 161 ? 17.28113 1.68720 65.85610 1.000 75.56866 161 PHE F N 1
ATOM 14618 C CA . PHE F 1 161 ? 16.82509 0.60012 64.99682 1.000 83.37734 161 PHE F CA 1
ATOM 14619 C C . PHE F 1 161 ? 16.92307 -0.75663 65.67953 1.000 86.37495 161 PHE F C 1
ATOM 14620 O O . PHE F 1 161 ? 16.14010 -1.65925 65.35979 1.000 92.90603 161 PHE F O 1
ATOM 14628 N N . ALA F 1 162 ? 17.87020 -0.92697 66.60642 1.000 78.70818 162 ALA F N 1
ATOM 14629 C CA . ALA F 1 162 ? 17.90256 -2.15217 67.40114 1.000 77.93968 162 ALA F CA 1
ATOM 14630 C C . ALA F 1 162 ? 16.65433 -2.27435 68.26654 1.000 79.40676 162 ALA F C 1
ATOM 14631 O O . ALA F 1 162 ? 16.06966 -3.35723 68.38244 1.000 76.48934 162 ALA F O 1
ATOM 14633 N N . GLU F 1 163 ? 16.22299 -1.16674 68.87127 1.000 85.61925 163 GLU F N 1
ATOM 14634 C CA . GLU F 1 163 ? 15.00798 -1.18759 69.67707 1.000 84.67528 163 GLU F CA 1
ATOM 14635 C C . GLU F 1 163 ? 13.76685 -1.43200 68.82564 1.000 85.10170 163 GLU F C 1
ATOM 14636 O O . GLU F 1 163 ? 12.85262 -2.13361 69.26962 1.000 92.02584 163 GLU F O 1
ATOM 14642 N N . LEU F 1 164 ? 13.71256 -0.87470 67.61118 1.000 87.80647 164 LEU F N 1
ATOM 14643 C CA . LEU F 1 164 ? 12.55055 -1.08715 66.75346 1.000 89.72943 164 LEU F CA 1
ATOM 14644 C C . LEU F 1 164 ? 12.33453 -2.56416 66.44708 1.000 82.97077 164 LEU F C 1
ATOM 14645 O O . LEU F 1 164 ? 11.21081 -3.06731 66.55440 1.000 78.14621 164 LEU F O 1
ATOM 14650 N N . GLY F 1 165 ? 13.39861 -3.27625 66.06933 1.000 85.26317 165 GLY F N 1
ATOM 14651 C CA . GLY F 1 165 ? 13.26339 -4.69937 65.80692 1.000 87.08540 165 GLY F CA 1
ATOM 14652 C C . GLY F 1 165 ? 12.90533 -5.49176 67.04980 1.000 88.18383 165 GLY F C 1
ATOM 14653 O O . GLY F 1 165 ? 12.10079 -6.42521 66.99104 1.000 85.44296 165 GLY F O 1
ATOM 14654 N N . LYS F 1 166 ? 13.48307 -5.12071 68.19465 1.000 89.45993 166 LYS F N 1
ATOM 14655 C CA . LYS F 1 166 ? 13.18675 -5.81865 69.44037 1.000 85.21449 166 LYS F CA 1
ATOM 14656 C C . LYS F 1 166 ? 11.71953 -5.66844 69.82131 1.000 78.39569 166 LYS F C 1
ATOM 14657 O O . LYS F 1 166 ? 11.14276 -6.56463 70.44761 1.000 87.29809 166 LYS F O 1
ATOM 14663 N N . ARG F 1 167 ? 11.09679 -4.55605 69.43983 1.000 79.43064 167 ARG F N 1
ATOM 14664 C CA . ARG F 1 167 ? 9.69663 -4.32707 69.76303 1.000 81.82384 167 ARG F CA 1
ATOM 14665 C C . ARG F 1 167 ? 8.75322 -4.96899 68.75381 1.000 81.70803 167 ARG F C 1
ATOM 14666 O O . ARG F 1 167 ? 7.65936 -5.40530 69.13153 1.000 88.09519 167 ARG F O 1
ATOM 14674 N N . TRP F 1 168 ? 9.15438 -5.04483 67.48268 1.000 76.56055 168 TRP F N 1
ATOM 14675 C CA . TRP F 1 168 ? 8.28609 -5.54946 66.42450 1.000 81.65700 168 TRP F CA 1
ATOM 14676 C C . TRP F 1 168 ? 8.45804 -7.03643 66.13618 1.000 80.03901 168 TRP F C 1
ATOM 14677 O O . TRP F 1 168 ? 7.53365 -7.65042 65.58883 1.000 70.45184 168 TRP F O 1
ATOM 14688 N N . THR F 1 169 ? 9.60830 -7.62659 66.47746 1.000 76.29419 169 THR F N 1
ATOM 14689 C CA . THR F 1 169 ? 9.83015 -9.04380 66.18608 1.000 83.68388 169 THR F CA 1
ATOM 14690 C C . THR F 1 169 ? 8.81591 -9.96328 66.85902 1.000 88.26158 169 THR F C 1
ATOM 14691 O O . THR F 1 169 ? 8.31593 -10.88246 66.18655 1.000 79.45332 169 THR F O 1
ATOM 14695 N N . PRO F 1 170 ? 8.47685 -9.80599 68.14787 1.000 82.04477 170 PRO F N 1
ATOM 14696 C CA . PRO F 1 170 ? 7.37473 -10.61816 68.69441 1.000 72.84810 170 PRO F CA 1
ATOM 14697 C C . PRO F 1 170 ? 6.07387 -10.45017 67.92947 1.000 81.22984 170 PRO F C 1
ATOM 14698 O O . PRO F 1 170 ? 5.37557 -11.43850 67.66990 1.000 82.40433 170 PRO F O 1
ATOM 14702 N N . ILE F 1 171 ? 5.72663 -9.21396 67.56582 1.000 87.90185 171 ILE F N 1
ATOM 14703 C CA . ILE F 1 171 ? 4.50850 -8.97192 66.79742 1.000 86.74855 171 ILE F CA 1
ATOM 14704 C C . ILE F 1 171 ? 4.60091 -9.63448 65.42756 1.000 79.36880 171 ILE F C 1
ATOM 14705 O O . ILE F 1 171 ? 3.62903 -10.22598 64.94060 1.000 72.51417 171 ILE F O 1
ATOM 14710 N N . LEU F 1 172 ? 5.76627 -9.53687 64.77880 1.000 82.97076 172 LEU F N 1
ATOM 14711 C CA . LEU F 1 172 ? 5.93912 -10.16464 63.47194 1.000 85.41019 172 LEU F CA 1
ATOM 14712 C C . LEU F 1 172 ? 5.83469 -11.68222 63.55571 1.000 83.97199 172 LEU F C 1
ATOM 14713 O O . LEU F 1 172 ? 5.32978 -12.31935 62.62409 1.000 81.86583 172 LEU F O 1
ATOM 14718 N N . ASP F 1 173 ? 6.29891 -12.27894 64.65709 1.000 83.29432 173 ASP F N 1
ATOM 14719 C CA . ASP F 1 173 ? 6.15821 -13.72280 64.82180 1.000 86.44436 173 ASP F CA 1
ATOM 14720 C C . ASP F 1 173 ? 4.69475 -14.12090 64.95663 1.000 79.45009 173 ASP F C 1
ATOM 14721 O O . ASP F 1 173 ? 4.28886 -15.18679 64.47787 1.000 82.03159 173 ASP F O 1
ATOM 14726 N N . THR F 1 174 ? 3.88746 -13.27827 65.60442 1.000 69.78787 174 THR F N 1
ATOM 14727 C CA . THR F 1 174 ? 2.45782 -13.55409 65.69086 1.000 74.91243 174 THR F CA 1
ATOM 14728 C C . THR F 1 174 ? 1.81849 -13.52994 64.30878 1.000 84.24845 174 THR F C 1
ATOM 14729 O O . THR F 1 174 ? 0.94201 -14.34885 64.00608 1.000 83.05238 174 THR F O 1
ATOM 14733 N N . PHE F 1 175 ? 2.25163 -12.59953 63.45224 1.000 90.09927 175 PHE F N 1
ATOM 14734 C CA . PHE F 1 175 ? 1.73934 -12.55508 62.08739 1.000 89.83025 175 PHE F CA 1
ATOM 14735 C C . PHE F 1 175 ? 2.20659 -13.75825 61.28044 1.000 88.44050 175 PHE F C 1
ATOM 14736 O O . PHE F 1 175 ? 1.53059 -14.16492 60.32752 1.000 84.58417 175 PHE F O 1
ATOM 14744 N N . GLU F 1 176 ? 3.34973 -14.34286 61.64966 1.000 89.32678 176 GLU F N 1
ATOM 14745 C CA . GLU F 1 176 ? 3.80709 -15.55417 60.97935 1.000 87.46661 176 GLU F CA 1
ATOM 14746 C C . GLU F 1 176 ? 2.85902 -16.71242 61.25962 1.000 89.01614 176 GLU F C 1
ATOM 14747 O O . GLU F 1 176 ? 2.48535 -17.45827 60.34695 1.000 84.23355 176 GLU F O 1
ATOM 14753 N N . GLU F 1 177 ? 2.44447 -16.86286 62.52040 1.000 87.19956 177 GLU F N 1
ATOM 14754 C CA . GLU F 1 177 ? 1.60402 -17.98186 62.92853 1.000 82.63433 177 GLU F CA 1
ATOM 14755 C C . GLU F 1 177 ? 0.19388 -17.90002 62.35771 1.000 87.71722 177 GLU F C 1
ATOM 14756 O O . GLU F 1 177 ? -0.48645 -18.92802 62.27693 1.000 90.21312 177 GLU F O 1
ATOM 14762 N N . ASN F 1 178 ? -0.26309 -16.71144 61.96445 1.000 86.93597 178 ASN F N 1
ATOM 14763 C CA . ASN F 1 178 ? -1.58483 -16.55498 61.37244 1.000 85.06599 178 ASN F CA 1
ATOM 14764 C C . ASN F 1 178 ? -1.55184 -16.44138 59.85345 1.000 88.46642 178 ASN F C 1
ATOM 14765 O O . ASN F 1 178 ? -2.61696 -16.44037 59.22595 1.000 82.43074 178 ASN F O 1
ATOM 14770 N N . GLY F 1 179 ? -0.36873 -16.35747 59.25315 1.000 82.19408 179 GLY F N 1
ATOM 14771 C CA . GLY F 1 179 ? -0.24758 -16.28031 57.80620 1.000 83.03859 179 GLY F CA 1
ATOM 14772 C C . GLY F 1 179 ? -0.70326 -14.97580 57.18631 1.000 89.07733 179 GLY F C 1
ATOM 14773 O O . GLY F 1 179 ? -1.34414 -14.98927 56.12718 1.000 83.51343 179 GLY F O 1
ATOM 14774 N N . VAL F 1 180 ? -0.39142 -13.84660 57.81849 1.000 85.94351 180 VAL F N 1
ATOM 14775 C CA . VAL F 1 180 ? -0.80319 -12.53081 57.34471 1.000 80.46624 180 VAL F CA 1
ATOM 14776 C C . VAL F 1 180 ? 0.43687 -11.66329 57.17426 1.000 86.73061 180 VAL F C 1
ATOM 14777 O O . VAL F 1 180 ? 1.32931 -11.66162 58.02992 1.000 78.90566 180 VAL F O 1
ATOM 14781 N N . ASP F 1 181 ? 0.48963 -10.92795 56.06603 1.000 85.76365 181 ASP F N 1
ATOM 14782 C CA . ASP F 1 181 ? 1.59522 -10.01780 55.80557 1.000 77.07801 181 ASP F CA 1
ATOM 14783 C C . ASP F 1 181 ? 1.36675 -8.68060 56.49889 1.000 79.25337 181 ASP F C 1
ATOM 14784 O O . ASP F 1 181 ? 0.25553 -8.14252 56.49510 1.000 82.33299 181 ASP F O 1
ATOM 14789 N N . LEU F 1 182 ? 2.42941 -8.14255 57.09040 1.000 74.86011 182 LEU F N 1
ATOM 14790 C CA . LEU F 1 182 ? 2.38916 -6.84104 57.74480 1.000 81.39922 182 LEU F CA 1
ATOM 14791 C C . LEU F 1 182 ? 3.04080 -5.81653 56.82248 1.000 72.61385 182 LEU F C 1
ATOM 14792 O O . LEU F 1 182 ? 4.23888 -5.91018 56.53268 1.000 71.74014 182 LEU F O 1
ATOM 14797 N N . CYS F 1 183 ? 2.25466 -4.84170 56.36833 1.000 71.06888 183 CYS F N 1
ATOM 14798 C CA . CYS F 1 183 ? 2.68502 -3.87316 55.36323 1.000 64.91011 183 CYS F CA 1
ATOM 14799 C C . CYS F 1 183 ? 2.85586 -2.51080 56.02471 1.000 69.03962 183 CYS F C 1
ATOM 14800 O O . CYS F 1 183 ? 1.87040 -1.87540 56.41651 1.000 61.31334 183 CYS F O 1
ATOM 14803 N N . TYR F 1 184 ? 4.10207 -2.06155 56.13973 1.000 59.20375 184 TYR F N 1
ATOM 14804 C CA . TYR F 1 184 ? 4.37684 -0.73364 56.66380 1.000 62.98327 184 TYR F CA 1
ATOM 14805 C C . TYR F 1 184 ? 4.24422 0.29610 55.55170 1.000 67.51492 184 TYR F C 1
ATOM 14806 O O . TYR F 1 184 ? 4.70220 0.07773 54.42604 1.000 62.25049 184 TYR F O 1
ATOM 14815 N N . GLU F 1 185 ? 3.60783 1.42013 55.86995 1.000 68.31589 185 GLU F N 1
ATOM 14816 C CA . GLU F 1 185 ? 3.50298 2.53981 54.94179 1.000 52.75759 185 GLU F CA 1
ATOM 14817 C C . GLU F 1 185 ? 4.63607 3.51289 55.24082 1.000 62.82088 185 GLU F C 1
ATOM 14818 O O . GLU F 1 185 ? 4.66759 4.13245 56.30964 1.000 63.02599 185 GLU F O 1
ATOM 14824 N N . LEU F 1 186 ? 5.55992 3.65350 54.29458 1.000 57.41419 186 LEU F N 1
ATOM 14825 C CA . LEU F 1 186 ? 6.68351 4.56219 54.47175 1.000 50.77126 186 LEU F CA 1
ATOM 14826 C C . LEU F 1 186 ? 6.18194 6.00023 54.41723 1.000 60.94247 186 LEU F C 1
ATOM 14827 O O . LEU F 1 186 ? 5.64063 6.44246 53.39867 1.000 60.72488 186 LEU F O 1
ATOM 14832 N N . HIS F 1 187 ? 6.37423 6.73045 55.51740 1.000 62.39666 187 HIS F N 1
ATOM 14833 C CA . HIS F 1 187 ? 5.64210 7.94954 55.80934 1.000 59.03799 187 HIS F CA 1
ATOM 14834 C C . HIS F 1 187 ? 6.52347 8.88845 56.61750 1.000 66.94643 187 HIS F C 1
ATOM 14835 O O . HIS F 1 187 ? 7.30124 8.41747 57.46039 1.000 54.56154 187 HIS F O 1
ATOM 14842 N N . PRO F 1 188 ? 6.45219 10.19801 56.37398 1.000 67.51716 188 PRO F N 1
ATOM 14843 C CA . PRO F 1 188 ? 7.20050 11.14030 57.21404 1.000 63.61300 188 PRO F CA 1
ATOM 14844 C C . PRO F 1 188 ? 6.75789 11.04646 58.66678 1.000 67.77921 188 PRO F C 1
ATOM 14845 O O . PRO F 1 188 ? 5.61165 10.70799 58.97044 1.000 64.23646 188 PRO F O 1
ATOM 14849 N N . GLY F 1 189 ? 7.68511 11.35192 59.57123 1.000 62.09621 189 GLY F N 1
ATOM 14850 C CA . GLY F 1 189 ? 7.42930 11.17211 60.98475 1.000 69.22735 189 GLY F CA 1
ATOM 14851 C C . GLY F 1 189 ? 7.55164 9.75110 61.48498 1.000 78.86617 189 GLY F C 1
ATOM 14852 O O . GLY F 1 189 ? 7.20083 9.48649 62.64000 1.000 83.32804 189 GLY F O 1
ATOM 14853 N N . GLU F 1 190 ? 8.02884 8.82781 60.65496 1.000 80.08373 190 GLU F N 1
ATOM 14854 C CA . GLU F 1 190 ? 8.32546 7.46544 61.06625 1.000 61.81631 190 GLU F CA 1
ATOM 14855 C C . GLU F 1 190 ? 9.79674 7.16829 60.82953 1.000 68.27689 190 GLU F C 1
ATOM 14856 O O . GLU F 1 190 ? 10.44057 7.77986 59.97172 1.000 77.84308 190 GLU F O 1
ATOM 14862 N N . ASP F 1 191 ? 10.32586 6.21651 61.59915 1.000 66.93373 191 ASP F N 1
ATOM 14863 C CA . ASP F 1 191 ? 11.67545 5.74242 61.32592 1.000 74.90732 191 ASP F CA 1
ATOM 14864 C C . ASP F 1 191 ? 11.73958 5.03384 59.97830 1.000 73.53106 191 ASP F C 1
ATOM 14865 O O . ASP F 1 191 ? 12.78290 5.05652 59.31628 1.000 69.63208 191 ASP F O 1
ATOM 14870 N N . LEU F 1 192 ? 10.63742 4.41008 59.55745 1.000 68.78414 192 LEU F N 1
ATOM 14871 C CA . LEU F 1 192 ? 10.51017 3.82979 58.21950 1.000 69.31381 192 LEU F CA 1
ATOM 14872 C C . LEU F 1 192 ? 9.85473 4.87168 57.32198 1.000 64.01125 192 LEU F C 1
ATOM 14873 O O . LEU F 1 192 ? 8.62991 4.95148 57.21755 1.000 67.80673 192 LEU F O 1
ATOM 14878 N N . HIS F 1 193 ? 10.68027 5.68652 56.66309 1.000 64.45702 193 HIS F N 1
ATOM 14879 C CA . HIS F 1 193 ? 10.17243 6.74049 55.79876 1.000 68.41440 193 HIS F CA 1
ATOM 14880 C C . HIS F 1 193 ? 10.72725 6.69560 54.38204 1.000 60.88473 193 HIS F C 1
ATOM 14881 O O . HIS F 1 193 ? 10.34101 7.53814 53.56521 1.000 62.14363 193 HIS F O 1
ATOM 14888 N N . ASP F 1 194 ? 11.61131 5.75310 54.06598 1.000 61.81360 194 ASP F N 1
ATOM 14889 C CA . ASP F 1 194 ? 12.08904 5.56417 52.69943 1.000 62.11098 194 ASP F CA 1
ATOM 14890 C C . ASP F 1 194 ? 12.63965 4.14720 52.56886 1.000 62.60286 194 ASP F C 1
ATOM 14891 O O . ASP F 1 194 ? 12.52851 3.33134 53.49004 1.000 61.15755 194 ASP F O 1
ATOM 14896 N N . GLY F 1 195 ? 13.24959 3.85892 51.41791 1.000 63.07415 195 GLY F N 1
ATOM 14897 C CA . GLY F 1 195 ? 13.71861 2.50738 51.15846 1.000 56.82857 195 GLY F CA 1
ATOM 14898 C C . GLY F 1 195 ? 14.96197 2.14679 51.94796 1.000 62.59487 195 GLY F C 1
ATOM 14899 O O . GLY F 1 195 ? 15.13111 0.99647 52.36167 1.000 66.89224 195 GLY F O 1
ATOM 14900 N N . ILE F 1 196 ? 15.85689 3.11691 52.15184 1.000 66.19079 196 ILE F N 1
ATOM 14901 C CA . ILE F 1 196 ? 17.08708 2.85532 52.89513 1.000 60.95158 196 ILE F CA 1
ATOM 14902 C C . ILE F 1 196 ? 16.77171 2.46125 54.33373 1.000 63.37074 196 ILE F C 1
ATOM 14903 O O . ILE F 1 196 ? 17.36317 1.52078 54.87822 1.000 62.09067 196 ILE F O 1
ATOM 14908 N N . THR F 1 197 ? 15.83351 3.16724 54.97211 1.000 63.62547 197 THR F N 1
ATOM 14909 C CA . THR F 1 197 ? 15.48512 2.83899 56.35158 1.000 67.62983 197 THR F CA 1
ATOM 14910 C C . THR F 1 197 ? 14.74072 1.51336 56.44205 1.000 59.01920 197 THR F C 1
ATOM 14911 O O . THR F 1 197 ? 14.85600 0.80914 57.45162 1.000 65.71504 197 THR F O 1
ATOM 14915 N N . PHE F 1 198 ? 13.96717 1.16146 55.41250 1.000 59.80348 198 PHE F N 1
ATOM 14916 C CA . PHE F 1 198 ? 13.29995 -0.13633 55.41096 1.000 70.75658 198 PHE F CA 1
ATOM 14917 C C . PHE F 1 198 ? 14.31106 -1.27463 55.37273 1.000 66.93232 198 PHE F C 1
ATOM 14918 O O . PHE F 1 198 ? 14.13829 -2.28897 56.05816 1.000 66.45105 198 PHE F O 1
ATOM 14926 N N . GLU F 1 199 ? 15.37435 -1.12636 54.57702 1.000 63.62145 199 GLU F N 1
ATOM 14927 C CA . GLU F 1 199 ? 16.40707 -2.15676 54.53561 1.000 66.33013 199 GLU F CA 1
ATOM 14928 C C . GLU F 1 199 ? 17.10062 -2.29144 55.88535 1.000 73.56201 199 GLU F C 1
ATOM 14929 O O . GLU F 1 199 ? 17.45672 -3.40042 56.30088 1.000 77.72831 199 GLU F O 1
ATOM 14935 N N . ARG F 1 200 ? 17.30805 -1.17020 56.58195 1.000 63.68694 200 ARG F N 1
ATOM 14936 C CA . ARG F 1 200 ? 17.94412 -1.22403 57.89416 1.000 68.09910 200 ARG F CA 1
ATOM 14937 C C . ARG F 1 200 ? 17.05211 -1.92644 58.91278 1.000 71.12528 200 ARG F C 1
ATOM 14938 O O . ARG F 1 200 ? 17.54085 -2.70618 59.73938 1.000 67.03461 200 ARG F O 1
ATOM 14946 N N . PHE F 1 201 ? 15.74066 -1.66882 58.86238 1.000 70.25551 201 PHE F N 1
ATOM 14947 C CA . PHE F 1 201 ? 14.80768 -2.35649 59.75130 1.000 72.57200 201 PHE F CA 1
ATOM 14948 C C . PHE F 1 201 ? 14.72103 -3.84228 59.43777 1.000 77.84986 201 PHE F C 1
ATOM 14949 O O . PHE F 1 201 ? 14.62499 -4.67031 60.35177 1.000 77.26912 201 PHE F O 1
ATOM 14957 N N . LEU F 1 202 ? 14.74484 -4.19689 58.15324 1.000 78.74442 202 LEU F N 1
ATOM 14958 C CA . LEU F 1 202 ? 14.68689 -5.60269 57.77305 1.000 73.82077 202 LEU F CA 1
ATOM 14959 C C . LEU F 1 202 ? 15.87717 -6.37359 58.33188 1.000 79.87096 202 LEU F C 1
ATOM 14960 O O . LEU F 1 202 ? 15.72852 -7.50947 58.79790 1.000 75.79418 202 LEU F O 1
ATOM 14965 N N . GLU F 1 203 ? 17.06572 -5.76422 58.30736 1.000 76.21208 203 GLU F N 1
ATOM 14966 C CA . GLU F 1 203 ? 18.25114 -6.42925 58.83642 1.000 81.68205 203 GLU F CA 1
ATOM 14967 C C . GLU F 1 203 ? 18.18431 -6.57816 60.35138 1.000 88.37872 203 GLU F C 1
ATOM 14968 O O . GLU F 1 203 ? 18.78354 -7.50417 60.90931 1.000 92.98942 203 GLU F O 1
ATOM 14974 N N . ALA F 1 204 ? 17.46629 -5.68426 61.03028 1.000 86.88794 204 ALA F N 1
ATOM 14975 C CA . ALA F 1 204 ? 17.33763 -5.74275 62.48001 1.000 88.99391 204 ALA F CA 1
ATOM 14976 C C . ALA F 1 204 ? 16.29899 -6.75513 62.94790 1.000 82.72528 204 ALA F C 1
ATOM 14977 O O . ALA F 1 204 ? 16.24692 -7.05468 64.14545 1.000 81.90370 204 ALA F O 1
ATOM 14979 N N . THR F 1 205 ? 15.47615 -7.28643 62.04491 1.000 75.72355 205 THR F N 1
ATOM 14980 C CA . THR F 1 205 ? 14.48545 -8.29740 62.38945 1.000 73.54052 205 THR F CA 1
ATOM 14981 C C . THR F 1 205 ? 14.86225 -9.67624 61.86605 1.000 75.12326 205 THR F C 1
ATOM 14982 O O . THR F 1 205 ? 14.02338 -10.58389 61.87378 1.000 80.10328 205 THR F O 1
ATOM 14986 N N . GLY F 1 206 ? 16.09996 -9.85610 61.41465 1.000 73.21850 206 GLY F N 1
ATOM 14987 C CA . GLY F 1 206 ? 16.49933 -11.12552 60.84171 1.000 78.15687 206 GLY F CA 1
ATOM 14988 C C . GLY F 1 206 ? 15.83806 -11.42442 59.51662 1.000 79.82957 206 GLY F C 1
ATOM 14989 O O . GLY F 1 206 ? 15.55405 -12.59057 59.22356 1.000 74.77909 206 GLY F O 1
ATOM 14990 N N . ASN F 1 207 ? 15.57668 -10.39296 58.70982 1.000 77.31975 207 ASN F N 1
ATOM 14991 C CA . ASN F 1 207 ? 14.93973 -10.54734 57.40105 1.000 76.55230 207 ASN F CA 1
ATOM 14992 C C . ASN F 1 207 ? 13.60684 -11.28227 57.50865 1.000 71.19539 207 ASN F C 1
ATOM 14993 O O . ASN F 1 207 ? 13.30648 -12.18103 56.71992 1.000 71.89385 207 ASN F O 1
ATOM 14998 N N . HIS F 1 208 ? 12.80357 -10.89838 58.50084 1.000 63.87725 208 HIS F N 1
ATOM 14999 C CA . HIS F 1 208 ? 11.53061 -11.56746 58.73482 1.000 65.93934 208 HIS F CA 1
ATOM 15000 C C . HIS F 1 208 ? 10.68010 -11.53307 57.47201 1.000 68.89223 208 HIS F C 1
ATOM 15001 O O . HIS F 1 208 ? 10.51090 -10.48143 56.84861 1.000 75.91458 208 HIS F O 1
ATOM 15008 N N . SER F 1 209 ? 10.14688 -12.69538 57.09445 1.000 74.03876 209 SER F N 1
ATOM 15009 C CA . SER F 1 209 ? 9.43461 -12.82619 55.83025 1.000 70.67105 209 SER F CA 1
ATOM 15010 C C . SER F 1 209 ? 8.08061 -12.13025 55.83057 1.000 67.70730 209 SER F C 1
ATOM 15011 O O . SER F 1 209 ? 7.49545 -11.95914 54.75575 1.000 76.80102 209 SER F O 1
ATOM 15014 N N . ARG F 1 210 ? 7.57321 -11.72334 56.99205 1.000 70.18113 210 ARG F N 1
ATOM 15015 C CA . ARG F 1 210 ? 6.27495 -11.06940 57.08960 1.000 81.49638 210 ARG F CA 1
ATOM 15016 C C . ARG F 1 210 ? 6.37014 -9.54935 57.14393 1.000 77.40103 210 ARG F C 1
ATOM 15017 O O . ARG F 1 210 ? 5.33294 -8.87965 57.18664 1.000 69.43753 210 ARG F O 1
ATOM 15025 N N . ALA F 1 211 ? 7.57828 -8.99032 57.14261 1.000 69.90219 211 ALA F N 1
ATOM 15026 C CA . ALA F 1 211 ? 7.77079 -7.54391 57.12453 1.000 70.49645 211 ALA F CA 1
ATOM 15027 C C . ALA F 1 211 ? 7.73363 -7.07577 55.67299 1.000 74.76517 211 ALA F C 1
ATOM 15028 O O . ALA F 1 211 ? 8.62852 -7.39946 54.88520 1.000 70.77410 211 ALA F O 1
ATOM 15030 N N . ASN F 1 212 ? 6.70162 -6.31020 55.31844 1.000 73.01772 212 ASN F N 1
ATOM 15031 C CA . ASN F 1 212 ? 6.51478 -5.89528 53.93291 1.000 71.77740 212 ASN F CA 1
ATOM 15032 C C . ASN F 1 212 ? 6.17401 -4.41356 53.83501 1.000 68.38149 212 ASN F C 1
ATOM 15033 O O . ASN F 1 212 ? 6.23892 -3.68705 54.83242 1.000 57.84292 212 ASN F O 1
ATOM 15038 N N . ILE F 1 213 ? 5.81267 -3.95820 52.63711 1.000 67.45479 213 ILE F N 1
ATOM 15039 C CA . ILE F 1 213 ? 5.66068 -2.53959 52.33997 1.000 58.86733 213 ILE F CA 1
ATOM 15040 C C . ILE F 1 213 ? 4.24561 -2.28088 51.84382 1.000 57.45818 213 ILE F C 1
ATOM 15041 O O . ILE F 1 213 ? 3.71037 -3.04985 51.03774 1.000 59.83832 213 ILE F O 1
ATOM 15046 N N . LEU F 1 214 ? 3.63931 -1.20051 52.33250 1.000 54.94844 214 LEU F N 1
ATOM 15047 C CA . LEU F 1 214 ? 2.46318 -0.61068 51.70436 1.000 68.91987 214 LEU F CA 1
ATOM 15048 C C . LEU F 1 214 ? 2.94204 0.52972 50.81366 1.000 59.46787 214 LEU F C 1
ATOM 15049 O O . LEU F 1 214 ? 3.49538 1.51817 51.30776 1.000 53.95905 214 LEU F O 1
ATOM 15054 N N . TYR F 1 215 ? 2.73169 0.39034 49.50975 1.000 53.38095 215 TYR F N 1
ATOM 15055 C CA . TYR F 1 215 ? 3.23837 1.34877 48.53788 1.000 53.85601 215 TYR F CA 1
ATOM 15056 C C . TYR F 1 215 ? 2.25208 2.50097 48.38790 1.000 47.28935 215 TYR F C 1
ATOM 15057 O O . TYR F 1 215 ? 1.09826 2.29401 47.99622 1.000 52.54561 215 TYR F O 1
ATOM 15066 N N . ASP F 1 216 ? 2.71004 3.70843 48.69671 1.000 54.53921 216 ASP F N 1
ATOM 15067 C CA . ASP F 1 216 ? 1.92248 4.92693 48.51755 1.000 56.84409 216 ASP F CA 1
ATOM 15068 C C . ASP F 1 216 ? 2.82273 5.95764 47.85089 1.000 51.24482 216 ASP F C 1
ATOM 15069 O O . ASP F 1 216 ? 3.72600 6.50584 48.51589 1.000 57.74192 216 ASP F O 1
ATOM 15074 N N . PRO F 1 217 ? 2.63183 6.24475 46.56017 1.000 56.61283 217 PRO F N 1
ATOM 15075 C CA . PRO F 1 217 ? 3.57802 7.12666 45.85812 1.000 59.49082 217 PRO F CA 1
ATOM 15076 C C . PRO F 1 217 ? 3.51243 8.57893 46.29549 1.000 49.15424 217 PRO F C 1
ATOM 15077 O O . PRO F 1 217 ? 4.46963 9.32021 46.04303 1.000 55.44442 217 PRO F O 1
ATOM 15081 N N . SER F 1 218 ? 2.42541 9.01138 46.93894 1.000 59.00686 218 SER F N 1
ATOM 15082 C CA . SER F 1 218 ? 2.28523 10.42473 47.28065 1.000 61.90482 218 SER F CA 1
ATOM 15083 C C . SER F 1 218 ? 3.36016 10.87094 48.26517 1.000 54.03939 218 SER F C 1
ATOM 15084 O O . SER F 1 218 ? 3.88409 11.98638 48.15944 1.000 63.89565 218 SER F O 1
ATOM 15087 N N . HIS F 1 219 ? 3.70249 10.01543 49.23111 1.000 50.74961 219 HIS F N 1
ATOM 15088 C CA . HIS F 1 219 ? 4.69991 10.39201 50.22916 1.000 58.07234 219 HIS F CA 1
ATOM 15089 C C . HIS F 1 219 ? 6.10239 10.47718 49.63790 1.000 52.99390 219 HIS F C 1
ATOM 15090 O O . HIS F 1 219 ? 6.94912 11.20861 50.16293 1.000 57.57922 219 HIS F O 1
ATOM 15097 N N . PHE F 1 220 ? 6.37526 9.73603 48.56393 1.000 52.61132 220 PHE F N 1
ATOM 15098 C CA . PHE F 1 220 ? 7.67053 9.86036 47.90196 1.000 60.53360 220 PHE F CA 1
ATOM 15099 C C . PHE F 1 220 ? 7.75201 11.15546 47.10061 1.000 59.68238 220 PHE F C 1
ATOM 15100 O O . PHE F 1 220 ? 8.81727 11.77860 47.01956 1.000 51.07454 220 PHE F O 1
ATOM 15108 N N . VAL F 1 221 ? 6.63296 11.57240 46.50248 1.000 53.30642 221 VAL F N 1
ATOM 15109 C CA . VAL F 1 221 ? 6.59483 12.82539 45.75326 1.000 45.38972 221 VAL F CA 1
ATOM 15110 C C . VAL F 1 221 ? 6.83494 14.01342 46.67850 1.000 55.69627 221 VAL F C 1
ATOM 15111 O O . VAL F 1 221 ? 7.50233 14.98616 46.30357 1.000 58.20956 221 VAL F O 1
ATOM 15115 N N . LEU F 1 222 ? 6.31136 13.94989 47.90686 1.000 58.38746 222 LEU F N 1
ATOM 15116 C CA . LEU F 1 222 ? 6.41450 15.07762 48.82764 1.000 51.43563 222 LEU F CA 1
ATOM 15117 C C . LEU F 1 222 ? 7.82990 15.30160 49.33720 1.000 47.42001 222 LEU F C 1
ATOM 15118 O O . LEU F 1 222 ? 8.10185 16.36700 49.90087 1.000 58.36645 222 LEU F O 1
ATOM 15123 N N . GLN F 1 223 ? 8.73056 14.33314 49.16485 1.000 48.24212 223 GLN F N 1
ATOM 15124 C CA . GLN F 1 223 ? 10.13003 14.50118 49.53874 1.000 55.61304 223 GLN F CA 1
ATOM 15125 C C . GLN F 1 223 ? 11.06178 14.38168 48.33419 1.000 55.40062 223 GLN F C 1
ATOM 15126 O O . GLN F 1 223 ? 12.26716 14.16703 48.50493 1.000 48.28981 223 GLN F O 1
ATOM 15132 N N . ALA F 1 224 ? 10.51895 14.52405 47.12027 1.000 57.41916 224 ALA F N 1
ATOM 15133 C CA . ALA F 1 224 ? 11.28675 14.53518 45.87067 1.000 56.06171 224 ALA F CA 1
ATOM 15134 C C . ALA F 1 224 ? 12.10344 13.25187 45.69918 1.000 54.74076 224 ALA F C 1
ATOM 15135 O O . ALA F 1 224 ? 13.32135 13.27337 45.52290 1.000 66.17439 224 ALA F O 1
ATOM 15137 N N . MET F 1 225 ? 11.39762 12.12539 45.73765 1.000 66.03930 225 MET F N 1
ATOM 15138 C CA . MET F 1 225 ? 11.98924 10.79989 45.61729 1.000 57.22956 225 MET F CA 1
ATOM 15139 C C . MET F 1 225 ? 11.36846 10.07383 44.42881 1.000 60.14236 225 MET F C 1
ATOM 15140 O O . MET F 1 225 ? 10.17940 10.24245 44.14200 1.000 64.20196 225 MET F O 1
ATOM 15145 N N . ASP F 1 226 ? 12.17519 9.26977 43.73587 1.000 69.32970 226 ASP F N 1
ATOM 15146 C CA . ASP F 1 226 ? 11.74181 8.58397 42.51707 1.000 57.88617 226 ASP F CA 1
ATOM 15147 C C . ASP F 1 226 ? 10.85122 7.40649 42.89860 1.000 56.60328 226 ASP F C 1
ATOM 15148 O O . ASP F 1 226 ? 11.33635 6.33075 43.25656 1.000 61.38484 226 ASP F O 1
ATOM 15153 N N . TYR F 1 227 ? 9.53625 7.60144 42.79312 1.000 52.56231 227 TYR F N 1
ATOM 15154 C CA . TYR F 1 227 ? 8.57889 6.58237 43.20628 1.000 55.57897 227 TYR F CA 1
ATOM 15155 C C . TYR F 1 227 ? 8.45876 5.42876 42.21595 1.000 56.68979 227 TYR F C 1
ATOM 15156 O O . TYR F 1 227 ? 7.96523 4.36030 42.59388 1.000 58.62075 227 TYR F O 1
ATOM 15165 N N . LEU F 1 228 ? 8.87876 5.61194 40.96153 1.000 52.00523 228 LEU F N 1
ATOM 15166 C CA . LEU F 1 228 ? 8.80776 4.50647 40.00921 1.000 55.18082 228 LEU F CA 1
ATOM 15167 C C . LEU F 1 228 ? 9.99709 3.56231 40.14749 1.000 50.27326 228 LEU F C 1
ATOM 15168 O O . LEU F 1 228 ? 9.82736 2.34000 40.07023 1.000 50.21042 228 LEU F O 1
ATOM 15173 N N . ASP F 1 229 ? 11.20341 4.10159 40.36122 1.000 49.90018 229 ASP F N 1
ATOM 15174 C CA . ASP F 1 229 ? 12.35413 3.23834 40.62283 1.000 61.53102 229 ASP F CA 1
ATOM 15175 C C . ASP F 1 229 ? 12.19882 2.47768 41.93045 1.000 57.09077 229 ASP F C 1
ATOM 15176 O O . ASP F 1 229 ? 12.78340 1.40088 42.09182 1.000 62.58414 229 ASP F O 1
ATOM 15181 N N . PHE F 1 230 ? 11.43840 3.02749 42.88010 1.000 65.20489 230 PHE F N 1
ATOM 15182 C CA . PHE F 1 230 ? 11.16276 2.30161 44.11426 1.000 58.65709 230 PHE F CA 1
ATOM 15183 C C . PHE F 1 230 ? 10.48581 0.96786 43.82065 1.000 57.58264 230 PHE F C 1
ATOM 15184 O O . PHE F 1 230 ? 10.80259 -0.04944 44.44915 1.000 56.95073 230 PHE F O 1
ATOM 15192 N N . ILE F 1 231 ? 9.54950 0.95378 42.86771 1.000 50.29919 231 ILE F N 1
ATOM 15193 C CA . ILE F 1 231 ? 8.85094 -0.28288 42.52709 1.000 60.16092 231 ILE F CA 1
ATOM 15194 C C . ILE F 1 231 ? 9.81384 -1.30181 41.92545 1.000 59.52068 231 ILE F C 1
ATOM 15195 O O . ILE F 1 231 ? 9.72502 -2.50080 42.21198 1.000 59.49133 231 ILE F O 1
ATOM 15200 N N . ASP F 1 232 ? 10.75354 -0.84565 41.09222 1.000 61.10967 232 ASP F N 1
ATOM 15201 C CA . ASP F 1 232 ? 11.69120 -1.76954 40.45965 1.000 67.66135 232 ASP F CA 1
ATOM 15202 C C . ASP F 1 232 ? 12.58642 -2.45999 41.47871 1.000 65.92173 232 ASP F C 1
ATOM 15203 O O . ASP F 1 232 ? 13.03485 -3.58818 41.24608 1.000 67.62021 232 ASP F O 1
ATOM 15208 N N . ILE F 1 233 ? 12.85637 -1.80803 42.60469 1.000 59.80665 233 ILE F N 1
ATOM 15209 C CA . ILE F 1 233 ? 13.79607 -2.34223 43.58441 1.000 57.16653 233 ILE F CA 1
ATOM 15210 C C . ILE F 1 233 ? 13.10051 -3.23827 44.60401 1.000 59.44018 233 ILE F C 1
ATOM 15211 O O . ILE F 1 233 ? 13.64243 -4.27319 44.99842 1.000 63.49572 233 ILE F O 1
ATOM 15216 N N . TYR F 1 234 ? 11.89091 -2.87132 45.03497 1.000 63.78976 234 TYR F N 1
ATOM 15217 C CA . TYR F 1 234 ? 11.24526 -3.49943 46.18324 1.000 58.09214 234 TYR F CA 1
ATOM 15218 C C . TYR F 1 234 ? 9.96862 -4.24892 45.81191 1.000 56.68160 234 TYR F C 1
ATOM 15219 O O . TYR F 1 234 ? 9.15211 -4.52969 46.69431 1.000 62.02252 234 TYR F O 1
ATOM 15228 N N . HIS F 1 235 ? 9.76957 -4.57535 44.52939 1.000 55.59109 235 HIS F N 1
ATOM 15229 C CA . HIS F 1 235 ? 8.50321 -5.17488 44.11148 1.000 53.51945 235 HIS F CA 1
ATOM 15230 C C . HIS F 1 235 ? 8.24085 -6.49823 44.81826 1.000 63.65989 235 HIS F C 1
ATOM 15231 O O . HIS F 1 235 ? 7.07996 -6.87993 45.00776 1.000 70.43737 235 HIS F O 1
ATOM 15238 N N . GLU F 1 236 ? 9.29879 -7.20291 45.22632 1.000 63.17120 236 GLU F N 1
ATOM 15239 C CA . GLU F 1 236 ? 9.12214 -8.46973 45.92874 1.000 65.05593 236 GLU F CA 1
ATOM 15240 C C . GLU F 1 236 ? 8.46751 -8.27864 47.29225 1.000 71.67564 236 GLU F C 1
ATOM 15241 O O . GLU F 1 236 ? 7.80222 -9.19361 47.78860 1.000 71.05900 236 GLU F O 1
ATOM 15247 N N . ARG F 1 237 ? 8.63859 -7.10894 47.90841 1.000 65.62971 237 ARG F N 1
ATOM 15248 C CA . ARG F 1 237 ? 8.13215 -6.84042 49.24803 1.000 57.05933 237 ARG F CA 1
ATOM 15249 C C . ARG F 1 237 ? 6.90191 -5.93828 49.26053 1.000 67.48302 237 ARG F C 1
ATOM 15250 O O . ARG F 1 237 ? 6.47468 -5.50961 50.33705 1.000 71.06510 237 ARG F O 1
ATOM 15258 N N . ILE F 1 238 ? 6.32585 -5.63529 48.10369 1.000 56.53809 238 ILE F N 1
ATOM 15259 C CA . ILE F 1 238 ? 5.14873 -4.77726 48.03105 1.000 64.19790 238 ILE F CA 1
ATOM 15260 C C . ILE F 1 238 ? 3.90028 -5.65263 48.05582 1.000 61.18197 238 ILE F C 1
ATOM 15261 O O . ILE F 1 238 ? 3.67606 -6.45794 47.14619 1.000 58.14219 238 ILE F O 1
ATOM 15266 N N . ARG F 1 239 ? 3.07985 -5.48661 49.09655 1.000 67.13131 239 ARG F N 1
ATOM 15267 C CA . ARG F 1 239 ? 1.88111 -6.29056 49.28779 1.000 62.00756 239 ARG F CA 1
ATOM 15268 C C . ARG F 1 239 ? 0.59712 -5.48202 49.38846 1.000 61.58788 239 ARG F C 1
ATOM 15269 O O . ARG F 1 239 ? -0.48252 -6.08239 49.43551 1.000 73.91717 239 ARG F O 1
ATOM 15277 N N . ALA F 1 240 ? 0.67261 -4.15398 49.41988 1.000 71.30457 240 ALA F N 1
ATOM 15278 C CA . ALA F 1 240 ? -0.51858 -3.32136 49.48985 1.000 73.27676 240 ALA F CA 1
ATOM 15279 C C . ALA F 1 240 ? -0.25925 -2.04144 48.71039 1.000 59.72736 240 ALA F C 1
ATOM 15280 O O . ALA F 1 240 ? 0.88944 -1.65494 48.48060 1.000 52.62858 240 ALA F O 1
ATOM 15282 N N . PHE F 1 241 ? -1.34379 -1.37524 48.31947 1.000 55.12590 241 PHE F N 1
ATOM 15283 C CA . PHE F 1 241 ? -1.26789 -0.27839 47.36183 1.000 57.79990 241 PHE F CA 1
ATOM 15284 C C . PHE F 1 241 ? -2.29828 0.78147 47.72207 1.000 56.96515 241 PHE F C 1
ATOM 15285 O O . PHE F 1 241 ? -3.50247 0.50765 47.71940 1.000 55.69958 241 PHE F O 1
ATOM 15293 N N . HIS F 1 242 ? -1.82356 1.98965 48.01286 1.000 48.62411 242 HIS F N 1
ATOM 15294 C CA . HIS F 1 242 ? -2.67832 3.15172 48.21945 1.000 54.47711 242 HIS F CA 1
ATOM 15295 C C . HIS F 1 242 ? -2.65562 4.03170 46.97520 1.000 53.99434 242 HIS F C 1
ATOM 15296 O O . HIS F 1 242 ? -1.58190 4.42087 46.50353 1.000 59.89207 242 HIS F O 1
ATOM 15303 N N . VAL F 1 243 ? -3.83650 4.33397 46.44434 1.000 56.16093 243 VAL F N 1
ATOM 15304 C CA . VAL F 1 243 ? -3.97528 5.24690 45.31521 1.000 56.93202 243 VAL F CA 1
ATOM 15305 C C . VAL F 1 243 ? -4.18726 6.64679 45.88186 1.000 58.71475 243 VAL F C 1
ATOM 15306 O O . VAL F 1 243 ? -5.27222 6.97359 46.36899 1.000 56.51464 243 VAL F O 1
ATOM 15310 N N . LYS F 1 244 ? -3.15413 7.48197 45.80754 1.000 56.32305 244 LYS F N 1
ATOM 15311 C CA . LYS F 1 244 ? -3.21230 8.80687 46.40779 1.000 56.49785 244 LYS F CA 1
ATOM 15312 C C . LYS F 1 244 ? -2.33200 9.74534 45.59708 1.000 62.74577 244 LYS F C 1
ATOM 15313 O O . LYS F 1 244 ? -1.18430 9.40823 45.29342 1.000 66.34864 244 LYS F O 1
ATOM 15319 N N . ASP F 1 245 ? -2.86757 10.91053 45.24536 1.000 58.49354 245 ASP F N 1
ATOM 15320 C CA . ASP F 1 245 ? -2.16822 11.85565 44.38773 1.000 53.48046 245 ASP F CA 1
ATOM 15321 C C . ASP F 1 245 ? -1.57532 13.00261 45.20299 1.000 60.57059 245 ASP F C 1
ATOM 15322 O O . ASP F 1 245 ? -2.03835 13.32533 46.30052 1.000 55.40089 245 ASP F O 1
ATOM 15327 N N . ALA F 1 246 ? -0.54510 13.62894 44.63579 1.000 56.48111 246 ALA F N 1
ATOM 15328 C CA . ALA F 1 246 ? 0.14611 14.73391 45.28675 1.000 61.01677 246 ALA F CA 1
ATOM 15329 C C . ALA F 1 246 ? 0.96672 15.48801 44.25007 1.000 66.55912 246 ALA F C 1
ATOM 15330 O O . ALA F 1 246 ? 1.22571 14.98896 43.15087 1.000 61.57472 246 ALA F O 1
ATOM 15332 N N . GLU F 1 247 ? 1.37390 16.70165 44.61839 1.000 51.08709 247 GLU F N 1
ATOM 15333 C CA . GLU F 1 247 ? 2.19836 17.53738 43.75928 1.000 49.12103 247 GLU F CA 1
ATOM 15334 C C . GLU F 1 247 ? 3.25312 18.23736 44.60157 1.000 55.10676 247 GLU F C 1
ATOM 15335 O O . GLU F 1 247 ? 3.06596 18.45956 45.80041 1.000 53.32568 247 GLU F O 1
ATOM 15341 N N . PHE F 1 248 ? 4.37006 18.57627 43.96130 1.000 50.40745 248 PHE F N 1
ATOM 15342 C CA . PHE F 1 248 ? 5.45673 19.31311 44.59997 1.000 55.01220 248 PHE F CA 1
ATOM 15343 C C . PHE F 1 248 ? 5.90968 20.41967 43.65769 1.000 54.87853 248 PHE F C 1
ATOM 15344 O O . PHE F 1 248 ? 6.49714 20.14261 42.60788 1.000 42.10489 248 PHE F O 1
ATOM 15352 N N . ASN F 1 249 ? 5.63631 21.67098 44.03113 1.000 53.11822 249 ASN F N 1
ATOM 15353 C CA . ASN F 1 249 ? 5.97723 22.84309 43.22509 1.000 53.55507 249 ASN F CA 1
ATOM 15354 C C . ASN F 1 249 ? 6.85634 23.77627 44.04689 1.000 52.80224 249 ASN F C 1
ATOM 15355 O O . ASN F 1 249 ? 6.35044 24.66730 44.74753 1.000 58.61911 249 ASN F O 1
ATOM 15360 N N . PRO F 1 250 ? 8.17460 23.61154 43.99426 1.000 54.94531 250 PRO F N 1
ATOM 15361 C CA . PRO F 1 250 ? 9.05100 24.47482 44.78859 1.000 52.80252 250 PRO F CA 1
ATOM 15362 C C . PRO F 1 250 ? 9.05731 25.89794 44.25743 1.000 63.23648 250 PRO F C 1
ATOM 15363 O O . PRO F 1 250 ? 8.93344 26.14225 43.05393 1.000 51.19138 250 PRO F O 1
ATOM 15367 N N . THR F 1 251 ? 9.18795 26.84211 45.18175 1.000 60.44782 251 THR F N 1
ATOM 15368 C CA . THR F 1 251 ? 9.23185 28.26283 44.87303 1.000 56.12233 251 THR F CA 1
ATOM 15369 C C . THR F 1 251 ? 10.53705 28.84619 45.41181 1.000 59.13704 251 THR F C 1
ATOM 15370 O O . THR F 1 251 ? 11.41108 28.12635 45.90297 1.000 59.51595 251 THR F O 1
ATOM 15374 N N . GLY F 1 252 ? 10.66168 30.16563 45.31741 1.000 62.05115 252 GLY F N 1
ATOM 15375 C CA . GLY F 1 252 ? 11.77243 30.86276 45.92636 1.000 66.14314 252 GLY F CA 1
ATOM 15376 C C . GLY F 1 252 ? 11.61915 31.14940 47.40007 1.000 64.34332 252 GLY F C 1
ATOM 15377 O O . GLY F 1 252 ? 12.50850 31.76085 47.99862 1.000 59.78378 252 GLY F O 1
ATOM 15378 N N . ARG F 1 253 ? 10.51015 30.72004 48.00790 1.000 51.80525 253 ARG F N 1
ATOM 15379 C CA . ARG F 1 253 ? 10.23569 30.98845 49.41113 1.000 60.01071 253 ARG F CA 1
ATOM 15380 C C . ARG F 1 253 ? 10.24281 29.75020 50.29473 1.000 56.22283 253 ARG F C 1
ATOM 15381 O O . ARG F 1 253 ? 10.45510 29.88028 51.50365 1.000 49.32837 253 ARG F O 1
ATOM 15389 N N . SER F 1 254 ? 10.03143 28.56422 49.73071 1.000 55.23292 254 SER F N 1
ATOM 15390 C CA . SER F 1 254 ? 9.86143 27.36394 50.53537 1.000 50.53856 254 SER F CA 1
ATOM 15391 C C . SER F 1 254 ? 10.22294 26.14467 49.69858 1.000 64.11149 254 SER F C 1
ATOM 15392 O O . SER F 1 254 ? 10.19235 26.18328 48.46511 1.000 57.99413 254 SER F O 1
ATOM 15395 N N . GLY F 1 255 ? 10.56572 25.05760 50.39082 1.000 55.40987 255 GLY F N 1
ATOM 15396 C CA . GLY F 1 255 ? 10.94038 23.80775 49.75531 1.000 54.20322 255 GLY F CA 1
ATOM 15397 C C . GLY F 1 255 ? 10.22307 22.62891 50.38753 1.000 54.40254 255 GLY F C 1
ATOM 15398 O O . GLY F 1 255 ? 9.04314 22.69446 50.72735 1.000 56.67938 255 GLY F O 1
ATOM 15399 N N . VAL F 1 256 ? 10.96205 21.52707 50.53387 1.000 57.86431 256 VAL F N 1
ATOM 15400 C CA . VAL F 1 256 ? 10.36401 20.27923 50.99953 1.000 52.38873 256 VAL F CA 1
ATOM 15401 C C . VAL F 1 256 ? 9.88781 20.41024 52.44348 1.000 58.52886 256 VAL F C 1
ATOM 15402 O O . VAL F 1 256 ? 8.83101 19.88266 52.81427 1.000 47.04176 256 VAL F O 1
ATOM 15406 N N . TYR F 1 257 ? 10.64687 21.12610 53.27646 1.000 57.09450 257 TYR F N 1
ATOM 15407 C CA . TYR F 1 257 ? 10.30519 21.22499 54.69339 1.000 53.33265 257 TYR F CA 1
ATOM 15408 C C . TYR F 1 257 ? 8.97258 21.94069 54.90189 1.000 59.25099 257 TYR F C 1
ATOM 15409 O O . TYR F 1 257 ? 8.16909 21.53325 55.74898 1.000 59.37255 257 TYR F O 1
ATOM 15418 N N . GLY F 1 258 ? 8.71198 22.99902 54.13178 1.000 60.35178 258 GLY F N 1
ATOM 15419 C CA . GLY F 1 258 ? 7.39554 23.60150 54.05875 1.000 55.68062 258 GLY F CA 1
ATOM 15420 C C . GLY F 1 258 ? 7.18494 24.84900 54.89445 1.000 53.85175 258 GLY F C 1
ATOM 15421 O O . GLY F 1 258 ? 6.18548 25.54684 54.68325 1.000 58.11433 258 GLY F O 1
ATOM 15422 N N . GLY F 1 259 ? 8.07742 25.14848 55.83368 1.000 53.92469 259 GLY F N 1
ATOM 15423 C CA . GLY F 1 259 ? 7.96217 26.37475 56.60358 1.000 64.08355 259 GLY F CA 1
ATOM 15424 C C . GLY F 1 259 ? 6.76434 26.46499 57.52634 1.000 58.20202 259 GLY F C 1
ATOM 15425 O O . GLY F 1 259 ? 6.21801 27.55660 57.70720 1.000 52.90692 259 GLY F O 1
ATOM 15426 N N . TYR F 1 260 ? 6.33670 25.34398 58.11086 1.000 51.23689 260 TYR F N 1
ATOM 15427 C CA . TYR F 1 260 ? 5.20229 25.27907 59.03586 1.000 59.52338 260 TYR F CA 1
ATOM 15428 C C . TYR F 1 260 ? 3.89829 25.76053 58.40638 1.000 54.60060 260 TYR F C 1
ATOM 15429 O O . TYR F 1 260 ? 2.95220 26.10627 59.12284 1.000 62.23793 260 TYR F O 1
ATOM 15438 N N . GLN F 1 261 ? 3.82394 25.78917 57.07966 1.000 55.61288 261 GLN F N 1
ATOM 15439 C CA . GLN F 1 261 ? 2.62871 26.25774 56.39766 1.000 62.93716 261 GLN F CA 1
ATOM 15440 C C . GLN F 1 261 ? 1.54429 25.18244 56.39979 1.000 59.04283 261 GLN F C 1
ATOM 15441 O O . GLN F 1 261 ? 1.80939 23.99174 56.58891 1.000 67.43080 261 GLN F O 1
ATOM 15447 N N . GLY F 1 262 ? 0.30569 25.62191 56.18434 1.000 66.14870 262 GLY F N 1
ATOM 15448 C CA . GLY F 1 262 ? -0.79825 24.69778 56.02711 1.000 46.11589 262 GLY F CA 1
ATOM 15449 C C . GLY F 1 262 ? -0.75738 23.99493 54.68353 1.000 56.22650 262 GLY F C 1
ATOM 15450 O O . GLY F 1 262 ? 0.03415 24.31395 53.79656 1.000 68.47482 262 GLY F O 1
ATOM 15451 N N . TRP F 1 263 ? -1.64671 23.01182 54.53129 1.000 62.99118 263 TRP F N 1
ATOM 15452 C CA . TRP F 1 263 ? -1.59440 22.15028 53.35354 1.000 65.13912 263 TRP F CA 1
ATOM 15453 C C . TRP F 1 263 ? -1.90788 22.89890 52.06287 1.000 70.42097 263 TRP F C 1
ATOM 15454 O O . TRP F 1 263 ? -1.39657 22.52893 51.00050 1.000 72.45511 263 TRP F O 1
ATOM 15465 N N . VAL F 1 264 ? -2.72799 23.94925 52.12474 1.000 72.65407 264 VAL F N 1
ATOM 15466 C CA . VAL F 1 264 ? -3.09826 24.65149 50.89871 1.000 64.43611 264 VAL F CA 1
ATOM 15467 C C . VAL F 1 264 ? -1.91885 25.44563 50.34071 1.000 64.29015 264 VAL F C 1
ATOM 15468 O O . VAL F 1 264 ? -1.77321 25.57674 49.11917 1.000 64.98516 264 VAL F O 1
ATOM 15472 N N . ASP F 1 265 ? -1.05232 25.96380 51.21243 1.000 64.41179 265 ASP F N 1
ATOM 15473 C CA . ASP F 1 265 ? 0.05883 26.82962 50.83476 1.000 66.69967 265 ASP F CA 1
ATOM 15474 C C . ASP F 1 265 ? 1.40659 26.12230 50.78127 1.000 67.29300 265 ASP F C 1
ATOM 15475 O O . ASP F 1 265 ? 2.38780 26.73556 50.34517 1.000 65.51061 265 ASP F O 1
ATOM 15480 N N . ARG F 1 266 ? 1.48535 24.86461 51.20260 1.000 63.71890 266 ARG F N 1
ATOM 15481 C CA . ARG F 1 266 ? 2.75684 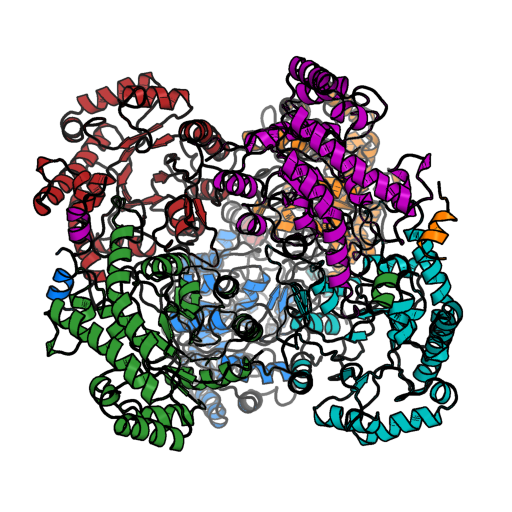24.15726 51.15738 1.000 60.98199 266 ARG F CA 1
ATOM 15482 C C . ARG F 1 266 ? 3.16908 23.90843 49.70821 1.000 50.85485 266 ARG F C 1
ATOM 15483 O O . ARG F 1 266 ? 2.31320 23.66765 48.85030 1.000 60.07405 266 ARG F O 1
ATOM 15491 N N . PRO F 1 267 ? 4.46619 23.97402 49.40013 1.000 48.09306 267 PRO F N 1
ATOM 15492 C CA . PRO F 1 267 ? 4.90762 23.57884 48.05143 1.000 52.32562 267 PRO F CA 1
ATOM 15493 C C . PRO F 1 267 ? 4.54762 22.14402 47.71374 1.000 60.29781 267 PRO F C 1
ATOM 15494 O O . PRO F 1 267 ? 4.12658 21.86261 46.58443 1.000 56.96186 267 PRO F O 1
ATOM 15498 N N . GLY F 1 268 ? 4.70474 21.22695 48.66827 1.000 59.89030 268 GLY F N 1
ATOM 15499 C CA . GLY F 1 268 ? 4.29553 19.85175 48.49775 1.000 52.54177 268 GLY F CA 1
ATOM 15500 C C . GLY F 1 268 ? 3.02441 19.57565 49.27718 1.000 58.62614 268 GLY F C 1
ATOM 15501 O O . GLY F 1 268 ? 3.00143 19.69050 50.50420 1.000 51.23631 268 GLY F O 1
ATOM 15502 N N . ARG F 1 269 ? 1.96820 19.20620 48.55523 1.000 54.90767 269 ARG F N 1
ATOM 15503 C CA . ARG F 1 269 ? 0.66077 19.01799 49.16582 1.000 49.87982 269 ARG F CA 1
ATOM 15504 C C . ARG F 1 269 ? -0.08533 17.90049 48.44741 1.000 54.71954 269 ARG F C 1
ATOM 15505 O O . ARG F 1 269 ? 0.23429 17.54135 47.31030 1.000 46.74503 269 ARG F O 1
ATOM 15513 N N . PHE F 1 270 ? -1.08699 17.35034 49.13332 1.000 54.96611 270 PHE F N 1
ATOM 15514 C CA . PHE F 1 270 ? -1.92541 16.30196 48.56668 1.000 46.00093 270 PHE F CA 1
ATOM 15515 C C . PHE F 1 270 ? -3.01655 16.89220 47.68172 1.000 41.27314 270 PHE F C 1
ATOM 15516 O O . PHE F 1 270 ? -3.52304 17.99054 47.92738 1.000 53.11506 270 PHE F O 1
ATOM 15524 N N . ARG F 1 271 ? -3.37829 16.14423 46.64104 1.000 47.68291 271 ARG F N 1
ATOM 15525 C CA . ARG F 1 271 ? -4.40979 16.56090 45.70199 1.000 47.62603 271 ARG F CA 1
ATOM 15526 C C . ARG F 1 271 ? -5.31446 15.37845 45.37823 1.000 56.47338 271 ARG F C 1
ATOM 15527 O O . ARG F 1 271 ? -4.92982 14.21561 45.52626 1.000 61.91098 271 ARG F O 1
ATOM 15535 N N . SER F 1 272 ? -6.53224 15.69317 44.93904 1.000 55.61555 272 SER F N 1
ATOM 15536 C CA . SER F 1 272 ? -7.46452 14.67326 44.47786 1.000 64.27329 272 SER F CA 1
ATOM 15537 C C . SER F 1 272 ? -6.90518 13.95694 43.24740 1.000 72.94813 272 SER F C 1
ATOM 15538 O O . SER F 1 272 ? -6.07424 14.49473 42.50823 1.000 64.32895 272 SER F O 1
ATOM 15541 N N . LEU F 1 273 ? -7.36877 12.72136 43.03797 1.000 56.45140 273 LEU F N 1
ATOM 15542 C CA . LEU F 1 273 ? -6.85645 11.89225 41.94981 1.000 54.63343 273 LEU F CA 1
ATOM 15543 C C . LEU F 1 273 ? -6.99678 12.59751 40.60612 1.000 64.06081 273 LEU F C 1
ATOM 15544 O O . LEU F 1 273 ? -8.08315 13.05510 40.23951 1.000 61.63060 273 LEU F O 1
ATOM 15549 N N . GLY F 1 274 ? -5.88879 12.66833 39.86621 1.000 55.80392 274 GLY F N 1
ATOM 15550 C CA . GLY F 1 274 ? -5.84936 13.32588 38.57879 1.000 62.95888 274 GLY F CA 1
ATOM 15551 C C . GLY F 1 274 ? -5.39607 14.77156 38.59561 1.000 65.02887 274 GLY F C 1
ATOM 15552 O O . GLY F 1 274 ? -5.08762 15.31728 37.52854 1.000 63.91781 274 GLY F O 1
ATOM 15553 N N . ASP F 1 275 ? -5.34473 15.41131 39.76196 1.000 70.34503 275 ASP F N 1
ATOM 15554 C CA . ASP F 1 275 ? -4.94330 16.80695 39.87294 1.000 65.95913 275 ASP F CA 1
ATOM 15555 C C . ASP F 1 275 ? -3.53255 16.96899 40.42750 1.000 59.87495 275 ASP F C 1
ATOM 15556 O O . ASP F 1 275 ? -3.13602 18.08794 40.76807 1.000 57.81576 275 ASP F O 1
ATOM 15561 N N . GLY F 1 276 ? -2.76797 15.88333 40.52039 1.000 57.19375 276 GLY F N 1
ATOM 15562 C CA . GLY F 1 276 ? -1.40894 15.95273 41.01774 1.000 48.98236 276 GLY F CA 1
ATOM 15563 C C . GLY F 1 276 ? -0.38527 15.60022 39.95821 1.000 51.42489 276 GLY F C 1
ATOM 15564 O O . GLY F 1 276 ? -0.65047 15.74933 38.76221 1.000 67.01775 276 GLY F O 1
ATOM 15565 N N . HIS F 1 277 ? 0.78761 15.13141 40.38004 1.000 55.82723 277 HIS F N 1
ATOM 15566 C CA . HIS F 1 277 ? 1.88878 14.84795 39.46942 1.000 60.66991 277 HIS F CA 1
ATOM 15567 C C . HIS F 1 277 ? 2.17897 13.36185 39.29279 1.000 60.30034 277 HIS F C 1
ATOM 15568 O O . HIS F 1 277 ? 3.06483 13.01257 38.50500 1.000 68.31111 277 HIS F O 1
ATOM 15575 N N . VAL F 1 278 ? 1.47791 12.47862 40.00429 1.000 46.12006 278 VAL F N 1
ATOM 15576 C CA . VAL F 1 278 ? 1.79057 11.05399 39.94041 1.000 57.96744 278 VAL F CA 1
ATOM 15577 C C . VAL F 1 278 ? 1.37139 10.49067 38.58703 1.000 54.64315 278 VAL F C 1
ATOM 15578 O O . VAL F 1 278 ? 0.24245 10.70471 38.12550 1.000 44.49566 278 VAL F O 1
ATOM 15582 N N . ASP F 1 279 ? 2.29060 9.77479 37.93821 1.000 50.38323 279 ASP F N 1
ATOM 15583 C CA . ASP F 1 279 ? 2.02421 9.07730 36.67870 1.000 56.34910 279 ASP F CA 1
ATOM 15584 C C . ASP F 1 279 ? 1.44841 7.70297 37.01356 1.000 58.05953 279 ASP F C 1
ATOM 15585 O O . ASP F 1 279 ? 2.17320 6.71688 37.15332 1.000 51.63078 279 ASP F O 1
ATOM 15590 N N . PHE F 1 280 ? 0.11998 7.63240 37.13909 1.000 59.53670 280 PHE F N 1
ATOM 15591 C CA . PHE F 1 280 ? -0.51118 6.38608 37.56738 1.000 54.98640 280 PHE F CA 1
ATOM 15592 C C . PHE F 1 280 ? -0.51929 5.32758 36.47309 1.000 61.91589 280 PHE F C 1
ATOM 15593 O O . PHE F 1 280 ? -0.56584 4.12984 36.77950 1.000 59.45722 280 PHE F O 1
ATOM 15601 N N . GLY F 1 281 ? -0.47776 5.73504 35.20458 1.000 61.49667 281 GLY F N 1
ATOM 15602 C CA . GLY F 1 281 ? -0.32956 4.75764 34.13952 1.000 40.77601 281 GLY F CA 1
ATOM 15603 C C . GLY F 1 281 ? 0.91907 3.91339 34.30318 1.000 51.63757 281 GLY F C 1
ATOM 15604 O O . GLY F 1 281 ? 0.87989 2.69118 34.14186 1.000 58.74933 281 GLY F O 1
ATOM 15605 N N . ALA F 1 282 ? 2.03883 4.55028 34.65480 1.000 48.70494 282 ALA F N 1
ATOM 15606 C CA . ALA F 1 282 ? 3.27614 3.80798 34.87308 1.000 53.42298 282 ALA F CA 1
ATOM 15607 C C . ALA F 1 282 ? 3.21080 2.96906 36.14536 1.000 49.61074 282 ALA F C 1
ATOM 15608 O O . ALA F 1 282 ? 3.76442 1.86428 36.19452 1.000 52.05221 282 ALA F O 1
ATOM 15610 N N . VAL F 1 283 ? 2.53917 3.47312 37.18251 1.000 60.43125 283 VAL F N 1
ATOM 15611 C CA . VAL F 1 283 ? 2.46013 2.74333 38.44551 1.000 57.12766 283 VAL F CA 1
ATOM 15612 C C . VAL F 1 283 ? 1.67395 1.44881 38.26830 1.000 52.95351 283 VAL F C 1
ATOM 15613 O O . VAL F 1 283 ? 2.10682 0.37547 38.70362 1.000 49.70147 283 VAL F O 1
ATOM 15617 N N . PHE F 1 284 ? 0.50729 1.53010 37.62375 1.000 58.40804 284 PHE F N 1
ATOM 15618 C CA . PHE F 1 284 ? -0.30550 0.33761 37.40778 1.000 48.59680 284 PHE F CA 1
ATOM 15619 C C . PHE F 1 284 ? 0.37349 -0.64593 36.46174 1.000 56.44972 284 PHE F C 1
ATOM 15620 O O . PHE F 1 284 ? 0.21484 -1.86187 36.61825 1.000 63.36467 284 PHE F O 1
ATOM 15628 N N . SER F 1 285 ? 1.13235 -0.14578 35.48294 1.000 56.14050 285 SER F N 1
ATOM 15629 C CA . SER F 1 285 ? 1.85323 -1.03504 34.57605 1.000 51.00520 285 SER F CA 1
ATOM 15630 C C . SER F 1 285 ? 2.92502 -1.82432 35.31495 1.000 49.78861 285 SER F C 1
ATOM 15631 O O . SER F 1 285 ? 3.06686 -3.03562 35.10885 1.000 57.22418 285 SER F O 1
ATOM 15634 N N . LYS F 1 286 ? 3.69367 -1.15353 36.17478 1.000 52.17834 286 LYS F N 1
ATOM 15635 C CA . LYS F 1 286 ? 4.75731 -1.83687 36.90129 1.000 51.40548 286 LYS F CA 1
ATOM 15636 C C . LYS F 1 286 ? 4.19028 -2.85290 37.88668 1.000 60.10698 286 LYS F C 1
ATOM 15637 O O . LYS F 1 286 ? 4.70781 -3.97002 37.99935 1.000 66.61560 286 LYS F O 1
ATOM 15643 N N . LEU F 1 287 ? 3.12414 -2.48906 38.60447 1.000 58.12128 287 LEU F N 1
ATOM 15644 C CA . LEU F 1 287 ? 2.50786 -3.43184 39.53449 1.000 66.70403 287 LEU F CA 1
ATOM 15645 C C . LEU F 1 287 ? 1.92261 -4.63086 38.79770 1.000 63.06934 287 LEU F C 1
ATOM 15646 O O . LEU F 1 287 ? 1.95707 -5.75823 39.30369 1.000 60.81431 287 LEU F O 1
ATOM 15651 N N . THR F 1 288 ? 1.37514 -4.40703 37.60201 1.000 60.10421 288 THR F N 1
ATOM 15652 C CA . THR F 1 288 ? 0.83754 -5.51366 36.81706 1.000 56.86991 288 THR F CA 1
ATOM 15653 C C . THR F 1 288 ? 1.95300 -6.43245 36.32864 1.000 68.21989 288 THR F C 1
ATOM 15654 O O . THR F 1 288 ? 1.78834 -7.65753 36.29159 1.000 66.02582 288 THR F O 1
ATOM 15658 N N . GLN F 1 289 ? 3.10768 -5.85816 35.98523 1.000 68.46006 289 GLN F N 1
ATOM 15659 C CA . GLN F 1 289 ? 4.21396 -6.62317 35.41998 1.000 70.84098 289 GLN F CA 1
ATOM 15660 C C . GLN F 1 289 ? 4.97625 -7.42470 36.47273 1.000 65.57876 289 GLN F C 1
ATOM 15661 O O . GLN F 1 289 ? 5.55514 -8.46868 36.15128 1.000 66.43477 289 GLN F O 1
ATOM 15667 N N . TYR F 1 290 ? 4.95832 -6.98373 37.72966 1.000 67.96948 290 TYR F N 1
ATOM 15668 C CA . TYR F 1 290 ? 5.69582 -7.63126 38.80669 1.000 57.02071 290 TYR F CA 1
ATOM 15669 C C . TYR F 1 290 ? 4.83470 -8.57702 39.63609 1.000 56.55218 290 TYR F C 1
ATOM 15670 O O . TYR F 1 290 ? 5.22077 -8.93103 40.75605 1.000 76.63378 290 TYR F O 1
ATOM 15679 N N . ASP F 1 291 ? 3.67822 -8.98311 39.11067 1.000 68.27180 291 ASP F N 1
ATOM 15680 C CA . ASP F 1 291 ? 2.79758 -9.96719 39.74251 1.000 80.92048 291 ASP F CA 1
ATOM 15681 C C . ASP F 1 291 ? 2.32910 -9.48997 41.11974 1.000 91.16510 291 ASP F C 1
ATOM 15682 O O . ASP F 1 291 ? 2.61525 -10.10240 42.14982 1.000 101.17656 291 ASP F O 1
ATOM 15687 N N . PHE F 1 292 ? 1.59600 -8.37951 41.12410 1.000 76.18169 292 PHE F N 1
ATOM 15688 C CA . PHE F 1 292 ? 1.00176 -7.85707 42.34846 1.000 73.33886 292 PHE F CA 1
ATOM 15689 C C . PHE F 1 292 ? -0.41183 -8.41235 42.49826 1.000 79.21968 292 PHE F C 1
ATOM 15690 O O . PHE F 1 292 ? -1.28352 -8.13481 41.66667 1.000 71.02876 292 PHE F O 1
ATOM 15698 N N . GLU F 1 293 ? -0.63907 -9.19455 43.54846 1.000 86.89512 293 GLU F N 1
ATOM 15699 C CA . GLU F 1 293 ? -1.94073 -9.80999 43.80098 1.000 88.94837 293 GLU F CA 1
ATOM 15700 C C . GLU F 1 293 ? -2.61089 -9.09815 44.97427 1.000 83.41969 293 GLU F C 1
ATOM 15701 O O . GLU F 1 293 ? -2.73117 -9.63479 46.07772 1.000 106.52953 293 GLU F O 1
ATOM 15707 N N . GLY F 1 294 ? -3.02543 -7.85680 44.73645 1.000 65.78322 294 GLY F N 1
ATOM 15708 C CA . GLY F 1 294 ? -3.62928 -7.06405 45.78848 1.000 68.05531 294 GLY F CA 1
ATOM 15709 C C . GLY F 1 294 ? -4.74865 -6.15273 45.32956 1.000 65.58028 294 GLY F C 1
ATOM 15710 O O . GLY F 1 294 ? -5.33777 -6.35827 44.26387 1.000 71.09581 294 GLY F O 1
ATOM 15711 N N . TRP F 1 295 ? -5.06170 -5.15027 46.14546 1.000 77.03695 295 TRP F N 1
ATOM 15712 C CA . TRP F 1 295 ? -6.13915 -4.21073 45.87728 1.000 65.69103 295 TRP F CA 1
ATOM 15713 C C . TRP F 1 295 ? -5.60832 -2.80985 45.61679 1.000 64.54255 295 TRP F C 1
ATOM 15714 O O . TRP F 1 295 ? -4.62754 -2.37765 46.23194 1.000 67.60317 295 TRP F O 1
ATOM 15725 N N . ALA F 1 296 ? -6.26469 -2.11100 44.69451 1.000 59.74012 296 ALA F N 1
ATOM 15726 C CA . ALA F 1 296 ? -6.03176 -0.68679 44.47372 1.000 63.38812 296 ALA F CA 1
ATOM 15727 C C . ALA F 1 296 ? -6.99051 0.06764 45.38695 1.000 56.00988 296 ALA F C 1
ATOM 15728 O O . ALA F 1 296 ? -8.17986 0.19832 45.08620 1.000 49.36789 296 ALA F O 1
ATOM 15730 N N . VAL F 1 297 ? -6.47477 0.55637 46.51103 1.000 53.54601 297 VAL F N 1
ATOM 15731 C CA . VAL F 1 297 ? -7.28334 1.18354 47.55117 1.000 63.77109 297 VAL F CA 1
ATOM 15732 C C . VAL F 1 297 ? -7.11531 2.69304 47.45497 1.000 59.91291 297 VAL F C 1
ATOM 15733 O O . VAL F 1 297 ? -5.99536 3.20837 47.55522 1.000 60.62388 297 VAL F O 1
ATOM 15737 N N . LEU F 1 298 ? -8.22472 3.40603 47.27386 1.000 58.37392 298 LEU F N 1
ATOM 15738 C CA . LEU F 1 298 ? -8.19233 4.86381 47.24144 1.000 58.94767 298 LEU F CA 1
ATOM 15739 C C . LEU F 1 298 ? -8.08045 5.42596 48.65446 1.000 57.22214 298 LEU F C 1
ATOM 15740 O O . LEU F 1 298 ? -8.91219 5.12956 49.51820 1.000 63.96224 298 LEU F O 1
ATOM 15745 N N . GLU F 1 299 ? -7.05595 6.23954 48.88556 1.000 56.11135 299 GLU F N 1
ATOM 15746 C CA . GLU F 1 299 ? -6.93230 7.04615 50.09435 1.000 54.76323 299 GLU F CA 1
ATOM 15747 C C . GLU F 1 299 ? -7.01824 8.50577 49.67178 1.000 63.12171 299 GLU F C 1
ATOM 15748 O O . GLU F 1 299 ? -6.06715 9.04602 49.09683 1.000 54.47588 299 GLU F O 1
ATOM 15754 N N . TRP F 1 300 ? -8.15121 9.14157 49.95519 1.000 66.62899 300 TRP F N 1
ATOM 15755 C CA . TRP F 1 300 ? -8.44944 10.45653 49.40806 1.000 55.74655 300 TRP F CA 1
ATOM 15756 C C . TRP F 1 300 ? -8.02918 11.57668 50.34838 1.000 69.59914 300 TRP F C 1
ATOM 15757 O O . TRP F 1 300 ? -8.25282 11.51172 51.56068 1.000 65.01145 300 TRP F O 1
ATOM 15768 N N . GLU F 1 301 ? -7.43529 12.61726 49.76438 1.000 66.81190 301 GLU F N 1
ATOM 15769 C CA . GLU F 1 301 ? -7.08436 13.83871 50.47666 1.000 59.56847 301 GLU F CA 1
ATOM 15770 C C . GLU F 1 301 ? -6.73984 14.93133 49.47408 1.000 72.69445 301 GLU F C 1
ATOM 15771 O O . GLU F 1 301 ? -5.93509 14.71147 48.56213 1.000 67.49096 301 GLU F O 1
ATOM 15777 N N . CYS F 1 302 ? -7.34119 16.10835 49.63059 1.000 69.87804 302 CYS F N 1
ATOM 15778 C CA . CYS F 1 302 ? -7.07790 17.21918 48.72986 1.000 63.02273 302 CYS F CA 1
ATOM 15779 C C . CYS F 1 302 ? -7.15960 18.51910 49.51125 1.000 61.67702 302 CYS F C 1
ATOM 15780 O O . CYS F 1 302 ? -7.92283 18.63615 50.47338 1.000 63.23738 302 CYS F O 1
ATOM 15783 N N . ALA F 1 303 ? -6.36125 19.49709 49.08160 1.000 63.81807 303 ALA F N 1
ATOM 15784 C CA . ALA F 1 303 ? -6.35685 20.80868 49.71395 1.000 63.48610 303 ALA F CA 1
ATOM 15785 C C . ALA F 1 303 ? -7.49973 21.69657 49.24007 1.000 65.53450 303 ALA F C 1
ATOM 15786 O O . ALA F 1 303 ? -7.78880 22.70788 49.88792 1.000 72.90979 303 ALA F O 1
ATOM 15788 N N . LEU F 1 304 ? -8.15038 21.34833 48.13994 1.000 59.99528 304 LEU F N 1
ATOM 15789 C CA . LEU F 1 304 ? -9.14387 22.22692 47.53196 1.000 67.64287 304 LEU F CA 1
ATOM 15790 C C . LEU F 1 304 ? -10.49947 21.56640 47.33167 1.000 60.48530 304 LEU F C 1
ATOM 15791 O O . LEU F 1 304 ? -11.52504 22.18635 47.62120 1.000 64.68620 304 LEU F O 1
ATOM 15796 N N . LYS F 1 305 ? -10.53021 20.32823 46.84912 1.000 64.29474 305 LYS F N 1
ATOM 15797 C CA . LYS F 1 305 ? -11.76081 19.71938 46.36647 1.000 62.16416 305 LYS F CA 1
ATOM 15798 C C . LYS F 1 305 ? -12.67000 19.27580 47.51154 1.000 69.05508 305 LYS F C 1
ATOM 15799 O O . LYS F 1 305 ? -12.21372 18.91418 48.60079 1.000 58.88676 305 LYS F O 1
ATOM 15805 N N . HIS F 1 306 ? -13.97393 19.30716 47.24297 1.000 63.93069 306 HIS F N 1
ATOM 15806 C CA . HIS F 1 306 ? -14.96547 18.85851 48.21087 1.000 71.55022 306 HIS F CA 1
ATOM 15807 C C . HIS F 1 306 ? -14.89019 17.33983 48.37743 1.000 78.11702 306 HIS F C 1
ATOM 15808 O O . HIS F 1 306 ? -14.70802 16.61572 47.39269 1.000 74.63544 306 HIS F O 1
ATOM 15815 N N . PRO F 1 307 ? -15.02661 16.82881 49.60661 1.000 76.27129 307 PRO F N 1
ATOM 15816 C CA . PRO F 1 307 ? -14.82099 15.38532 49.83092 1.000 81.11721 307 PRO F CA 1
ATOM 15817 C C . PRO F 1 307 ? -15.79625 14.48325 49.09001 1.000 78.20002 307 PRO F C 1
ATOM 15818 O O . PRO F 1 307 ? -15.42921 13.34965 48.75600 1.000 80.31670 307 PRO F O 1
ATOM 15822 N N . GLU F 1 308 ? -17.02529 14.93301 48.82622 1.000 71.82147 308 GLU F N 1
ATOM 15823 C CA . GLU F 1 308 ? -17.95482 14.09913 48.06818 1.000 81.48447 308 GLU F CA 1
ATOM 15824 C C . GLU F 1 308 ? -17.48214 13.91732 46.63150 1.000 78.39861 308 GLU F C 1
ATOM 15825 O O . GLU F 1 308 ? -17.38486 12.78706 46.13906 1.000 80.12091 308 GLU F O 1
ATOM 15831 N N . ASP F 1 309 ? -17.18205 15.02348 45.94410 1.000 90.76534 309 ASP F N 1
ATOM 15832 C CA . ASP F 1 309 ? -16.75476 14.94213 44.55022 1.000 89.82109 309 ASP F CA 1
ATOM 15833 C C . ASP F 1 309 ? -15.52917 14.04942 44.39803 1.000 78.32614 309 ASP F C 1
ATOM 15834 O O . ASP F 1 309 ? -15.40467 13.31615 43.41025 1.000 80.02399 309 ASP F O 1
ATOM 15839 N N . GLY F 1 310 ? -14.60976 14.10309 45.36291 1.000 72.61014 310 GLY F N 1
ATOM 15840 C CA . GLY F 1 310 ? -13.44051 13.24282 45.30059 1.000 78.71796 310 GLY F CA 1
ATOM 15841 C C . GLY F 1 310 ? -13.79013 11.77091 45.41548 1.000 80.05090 310 GLY F C 1
ATOM 15842 O O . GLY F 1 310 ? -13.24869 10.93577 44.68678 1.000 81.58730 310 GLY F O 1
ATOM 15843 N N . ALA F 1 311 ? -14.70367 11.43230 46.33085 1.000 75.42617 311 ALA F N 1
ATOM 15844 C CA . ALA F 1 311 ? -15.10171 10.03782 46.50168 1.000 69.25946 311 ALA F CA 1
ATOM 15845 C C . ALA F 1 311 ? -15.84536 9.50457 45.28414 1.000 61.62842 311 ALA F C 1
ATOM 15846 O O . ALA F 1 311 ? -15.73025 8.31717 44.96182 1.000 65.56151 311 ALA F O 1
ATOM 15848 N N . ARG F 1 312 ? -16.60763 10.35727 44.59750 1.000 70.86040 312 ARG F N 1
ATOM 15849 C CA . ARG F 1 312 ? -17.35123 9.90041 43.42750 1.000 76.86878 312 ARG F CA 1
ATOM 15850 C C . ARG F 1 312 ? -16.42696 9.65603 42.23864 1.000 78.42913 312 ARG F C 1
ATOM 15851 O O . ARG F 1 312 ? -16.54554 8.63162 41.55499 1.000 80.77348 312 ARG F O 1
ATOM 15859 N N . GLU F 1 313 ? -15.49542 10.57880 41.97971 1.000 71.37032 313 GLU F N 1
ATOM 15860 C CA . GLU F 1 313 ? -14.61008 10.44339 40.82759 1.000 68.00299 313 GLU F CA 1
ATOM 15861 C C . GLU F 1 313 ? -13.54301 9.37673 41.02749 1.000 69.72111 313 GLU F C 1
ATOM 15862 O O . GLU F 1 313 ? -12.99880 8.87535 40.03762 1.000 64.01133 313 GLU F O 1
ATOM 15868 N N . GLY F 1 314 ? -13.22821 9.02550 42.27615 1.000 62.57932 314 GLY F N 1
ATOM 15869 C CA . GLY F 1 314 ? -12.14425 8.08657 42.52000 1.000 57.06420 314 GLY F CA 1
ATOM 15870 C C . GLY F 1 314 ? -12.39528 6.71680 41.91634 1.000 64.08404 314 GLY F C 1
ATOM 15871 O O . GLY F 1 314 ? -11.47470 6.07956 41.39840 1.000 68.65222 314 GLY F O 1
ATOM 15872 N N . ALA F 1 315 ? -13.64166 6.24010 41.98370 1.000 64.27133 315 ALA F N 1
ATOM 15873 C CA . ALA F 1 315 ? -13.94955 4.90150 41.48832 1.000 57.57294 315 ALA F CA 1
ATOM 15874 C C . ALA F 1 315 ? -13.72007 4.79685 39.98428 1.000 59.72868 315 ALA F C 1
ATOM 15875 O O . ALA F 1 315 ? -13.13395 3.81860 39.50576 1.000 54.85445 315 ALA F O 1
ATOM 15877 N N . GLY F 1 316 ? -14.17513 5.79536 39.22311 1.000 70.46385 316 GLY F N 1
ATOM 15878 C CA . GLY F 1 316 ? -13.96868 5.77225 37.78282 1.000 65.97817 316 GLY F CA 1
ATOM 15879 C C . GLY F 1 316 ? -12.50957 5.91454 37.39063 1.000 66.50016 316 GLY F C 1
ATOM 15880 O O . GLY F 1 316 ? -12.05826 5.30927 36.41385 1.000 57.58518 316 GLY F O 1
ATOM 15881 N N . PHE F 1 317 ? -11.75504 6.71933 38.14187 1.000 59.03518 317 PHE F N 1
ATOM 15882 C CA . PHE F 1 317 ? -10.33729 6.90811 37.85222 1.000 59.14694 317 PHE F CA 1
ATOM 15883 C C . PHE F 1 317 ? -9.57427 5.59059 37.93449 1.000 68.71394 317 PHE F C 1
ATOM 15884 O O . PHE F 1 317 ? -8.76075 5.27679 37.05754 1.000 66.08201 317 PHE F O 1
ATOM 15892 N N . ILE F 1 318 ? -9.82427 4.80510 38.98635 1.000 63.42243 318 ILE F N 1
ATOM 15893 C CA . ILE F 1 318 ? -9.09576 3.55270 39.17535 1.000 61.91601 318 ILE F CA 1
ATOM 15894 C C . ILE F 1 318 ? -9.43673 2.54740 38.07750 1.000 67.93999 318 ILE F C 1
ATOM 15895 O O . ILE F 1 318 ? -8.56241 1.81063 37.60423 1.000 60.79100 318 ILE F O 1
ATOM 15900 N N . GLU F 1 319 ? -10.70429 2.50434 37.65013 1.000 62.64188 319 GLU F N 1
ATOM 15901 C CA . GLU F 1 319 ? -11.12049 1.53724 36.63516 1.000 62.45832 319 GLU F CA 1
ATOM 15902 C C . GLU F 1 319 ? -10.34880 1.72617 35.33544 1.000 67.36875 319 GLU F C 1
ATOM 15903 O O . GLU F 1 319 ? -9.94563 0.74824 34.69413 1.000 60.51291 319 GLU F O 1
ATOM 15909 N N . ASN F 1 320 ? -10.13973 2.98108 34.93144 1.000 65.72454 320 ASN F N 1
ATOM 15910 C CA . ASN F 1 320 ? -9.42959 3.28727 33.69623 1.000 67.27362 320 ASN F CA 1
ATOM 15911 C C . ASN F 1 320 ? -7.96415 2.87495 33.72583 1.000 65.61628 320 ASN F C 1
ATOM 15912 O O . ASN F 1 320 ? -7.36889 2.68717 32.65954 1.000 66.22784 320 ASN F O 1
ATOM 15917 N N . HIS F 1 321 ? -7.36960 2.72105 34.90678 1.000 61.46036 321 HIS F N 1
ATOM 15918 C CA . HIS F 1 321 ? -5.95878 2.37601 34.99877 1.000 61.38887 321 HIS F CA 1
ATOM 15919 C C . HIS F 1 321 ? -5.70415 0.89406 35.24523 1.000 64.57423 321 HIS F C 1
ATOM 15920 O O . HIS F 1 321 ? -4.56752 0.44283 35.06774 1.000 64.71046 321 HIS F O 1
ATOM 15927 N N . ILE F 1 322 ? -6.71978 0.12641 35.63847 1.000 60.61262 322 ILE F N 1
ATOM 15928 C CA . ILE F 1 322 ? -6.54372 -1.31170 35.78720 1.000 59.00899 322 ILE F CA 1
ATOM 15929 C C . ILE F 1 322 ? -6.38656 -1.93597 34.40801 1.000 64.39005 322 ILE F C 1
ATOM 15930 O O . ILE F 1 322 ? -7.13102 -1.61330 33.47244 1.000 55.29983 322 ILE F O 1
ATOM 15935 N N . ILE F 1 323 ? -5.40734 -2.82432 34.27027 1.000 63.89575 323 ILE F N 1
ATOM 15936 C CA . ILE F 1 323 ? -5.09994 -3.46935 33.00011 1.000 62.76866 323 ILE F CA 1
ATOM 15937 C C . ILE F 1 323 ? -5.55507 -4.91626 33.09615 1.000 60.98968 323 ILE F C 1
ATOM 15938 O O . ILE F 1 323 ? -5.09437 -5.66159 33.97015 1.000 59.75547 323 ILE F O 1
ATOM 15943 N N . ARG F 1 324 ? -6.44882 -5.31751 32.19751 1.000 56.26690 324 ARG F N 1
ATOM 15944 C CA . ARG F 1 324 ? -6.84095 -6.71668 32.09803 1.000 72.03018 324 ARG F CA 1
ATOM 15945 C C . ARG F 1 324 ? -5.79381 -7.47604 31.29119 1.000 71.49682 324 ARG F C 1
ATOM 15946 O O . ARG F 1 324 ? -5.54393 -7.15365 30.12420 1.000 69.95173 324 ARG F O 1
ATOM 15954 N N . VAL F 1 325 ? -5.17870 -8.47716 31.91902 1.000 65.92422 325 VAL F N 1
ATOM 15955 C CA . VAL F 1 325 ? -4.11081 -9.25943 31.30648 1.000 71.95030 325 VAL F CA 1
ATOM 15956 C C . VAL F 1 325 ? -4.70322 -10.40728 30.50145 1.000 78.57501 325 VAL F C 1
ATOM 15957 O O . VAL F 1 325 ? -5.90230 -10.69463 30.59415 1.000 68.20811 325 VAL F O 1
ATOM 15961 N N . THR F 1 326 ? -3.86445 -11.06918 29.71067 1.000 76.48167 326 THR F N 1
ATOM 15962 C CA . THR F 1 326 ? -4.31425 -12.14122 28.83321 1.000 83.71403 326 THR F CA 1
ATOM 15963 C C . THR F 1 326 ? -4.71589 -13.37489 29.63649 1.000 76.18578 326 THR F C 1
ATOM 15964 O O . THR F 1 326 ? -3.91455 -13.92564 30.38635 1.000 73.92478 326 THR F O 1
ATOM 15968 N N . GLY F 1 337 ? 8.13022 -26.97979 22.92590 1.000 89.53898 337 GLY F N 1
ATOM 15969 C CA . GLY F 1 337 ? 9.35139 -27.66021 22.53788 1.000 96.83673 337 GLY F CA 1
ATOM 15970 C C . GLY F 1 337 ? 10.40304 -26.73170 21.96220 1.000 97.93244 337 GLY F C 1
ATOM 15971 O O . GLY F 1 337 ? 10.10292 -25.60160 21.57695 1.000 98.84349 337 GLY F O 1
ATOM 15972 N N . THR F 1 338 ? 11.64195 -27.21811 21.89648 1.000 88.73972 338 THR F N 1
ATOM 15973 C CA . THR F 1 338 ? 12.77493 -26.44659 21.39666 1.000 76.40997 338 THR F CA 1
ATOM 15974 C C . THR F 1 338 ? 13.50722 -27.26854 20.34603 1.000 81.33580 338 THR F C 1
ATOM 15975 O O . THR F 1 338 ? 13.90668 -28.40676 20.61138 1.000 89.62835 338 THR F O 1
ATOM 15979 N N . ASP F 1 339 ? 13.65696 -26.69689 19.14987 1.000 70.22831 339 ASP F N 1
ATOM 15980 C CA . ASP F 1 339 ? 14.34842 -27.33508 18.02652 1.000 66.47170 339 ASP F CA 1
ATOM 15981 C C . ASP F 1 339 ? 15.83814 -27.00024 18.09839 1.000 67.69150 339 ASP F C 1
ATOM 15982 O O . ASP F 1 339 ? 16.35232 -26.15846 17.35821 1.000 74.56383 339 ASP F O 1
ATOM 15987 N N . ASP F 1 340 ? 16.50508 -27.57917 19.10390 1.000 63.16821 340 ASP F N 1
ATOM 15988 C CA . ASP F 1 340 ? 17.95145 -27.41145 19.27181 1.000 72.16464 340 ASP F CA 1
ATOM 15989 C C . ASP F 1 340 ? 18.70450 -27.41705 17.94327 1.000 64.30241 340 ASP F C 1
ATOM 15990 O O . ASP F 1 340 ? 19.58519 -26.57797 17.72114 1.000 68.90880 340 ASP F O 1
ATOM 15995 N N . ALA F 1 341 ? 18.38981 -28.37101 17.05796 1.000 61.39543 341 ALA F N 1
ATOM 15996 C CA . ALA F 1 341 ? 19.12241 -28.49527 15.79791 1.000 56.92126 341 ALA F CA 1
ATOM 15997 C C . ALA F 1 341 ? 19.01742 -27.22136 14.96973 1.000 61.72058 341 ALA F C 1
ATOM 15998 O O . ALA F 1 341 ? 20.01339 -26.74401 14.41369 1.000 57.25863 341 ALA F O 1
ATOM 16000 N N . ALA F 1 342 ? 17.81108 -26.66009 14.86898 1.000 64.95110 342 ALA F N 1
ATOM 16001 C CA . ALA F 1 342 ? 17.64728 -25.39251 14.16712 1.000 57.90669 342 ALA F CA 1
ATOM 16002 C C . ALA F 1 342 ? 18.38669 -24.26887 14.88411 1.000 61.70710 342 ALA F C 1
ATOM 16003 O O . ALA F 1 342 ? 19.05015 -23.44558 14.24207 1.000 60.30492 342 ALA F O 1
ATOM 16005 N N . ASN F 1 343 ? 18.27959 -24.21636 16.21686 1.000 57.50165 343 ASN F N 1
ATOM 16006 C CA . ASN F 1 343 ? 18.98628 -23.19284 16.98397 1.000 50.33398 343 ASN F CA 1
ATOM 16007 C C . ASN F 1 343 ? 20.49496 -23.29742 16.79641 1.000 55.16933 343 ASN F C 1
ATOM 16008 O O . ASN F 1 343 ? 21.19068 -22.27729 16.73861 1.000 59.43666 343 ASN F O 1
ATOM 16013 N N . ARG F 1 344 ? 21.02051 -24.52212 16.69665 1.000 55.11326 344 ARG F N 1
ATOM 16014 C CA . ARG F 1 344 ? 22.45809 -24.69334 16.50499 1.000 61.65965 344 ARG F CA 1
ATOM 16015 C C . ARG F 1 344 ? 22.90766 -24.21680 15.12869 1.000 63.53691 344 ARG F C 1
ATOM 16016 O O . ARG F 1 344 ? 24.03411 -23.72730 14.98272 1.000 58.09277 344 ARG F O 1
ATOM 16024 N N . ARG F 1 345 ? 22.05159 -24.35075 14.11218 1.000 53.49837 345 ARG F N 1
ATOM 16025 C CA . ARG F 1 345 ? 22.41593 -23.87930 12.77992 1.000 57.75580 345 ARG F CA 1
ATOM 16026 C C . ARG F 1 345 ? 22.39804 -22.35732 12.70677 1.000 59.04107 345 ARG F C 1
ATOM 16027 O O . ARG F 1 345 ? 23.26189 -21.75427 12.05840 1.000 59.17006 345 ARG F O 1
ATOM 16035 N N . LEU F 1 346 ? 21.42460 -21.71816 13.36472 1.000 53.92383 346 LEU F N 1
ATOM 16036 C CA . LEU F 1 346 ? 21.34710 -20.26010 13.33412 1.000 49.44810 346 LEU F CA 1
ATOM 16037 C C . LEU F 1 346 ? 22.55801 -19.61866 13.99432 1.000 50.68539 346 LEU F C 1
ATOM 16038 O O . LEU F 1 346 ? 23.00313 -18.54876 13.56476 1.000 60.05902 346 LEU F O 1
ATOM 16043 N N . LEU F 1 347 ? 23.10275 -20.25063 15.03029 1.000 52.85992 347 LEU F N 1
ATOM 16044 C CA . LEU F 1 347 ? 24.28220 -19.74763 15.71889 1.000 50.51878 347 LEU F CA 1
ATOM 16045 C C . LEU F 1 347 ? 25.58309 -20.19514 15.06675 1.000 59.25917 347 LEU F C 1
ATOM 16046 O O . LEU F 1 347 ? 26.65752 -19.81401 15.54188 1.000 67.67509 347 LEU F O 1
ATOM 16051 N N . GLY F 1 348 ? 25.51568 -20.99254 14.00140 1.000 52.56422 348 GLY F N 1
ATOM 16052 C CA . GLY F 1 348 ? 26.71054 -21.50781 13.36105 1.000 60.90897 348 GLY F CA 1
ATOM 16053 C C . GLY F 1 348 ? 27.28776 -22.74371 14.01763 1.000 62.77576 348 GLY F C 1
ATOM 16054 O O . GLY F 1 348 ? 27.71996 -23.67492 13.33184 1.000 85.89704 348 GLY F O 1
ATOM 16055 N N . LEU F 1 349 ? 27.30631 -22.76010 15.34515 1.000 71.62085 349 LEU F N 1
ATOM 16056 C CA . LEU F 1 349 ? 27.79751 -23.90778 16.09484 1.000 79.76877 349 LEU F CA 1
ATOM 16057 C C . LEU F 1 349 ? 27.34461 -23.81691 17.54728 1.000 83.72608 349 LEU F C 1
ATOM 16058 O O . LEU F 1 349 ? 26.45311 -24.54835 17.97577 1.000 89.28984 349 LEU F O 1
#

Nearest PDB structures (foldseek):
  8ro4-assembly1_C  TM=1.001E+00  e=1.385E-67  Agrobacterium tumefaciens
  2zds-assembly1_E  TM=9.376E-01  e=1.964E-27  Streptomyces coelicolor
  3cny-assembly2_B  TM=7.008E-01  e=1.526E-12  Lactiplantibacillus plantarum WCFS1
  5tnv-assembly1_A  TM=7.333E-01  e=5.974E-10  Mycolicibacterium smegmatis MC2 155
  5hmq-assembly3_D  TM=6.242E-01  e=3.581E-10  Pseudomonas putida KT2440

Radius of gyration: 38.71 Å; Cα contacts (8 Å, |Δi|>4): 4241; chains: 6; bounding box: 99×96×99 Å

Sequence (2033 aa):
MKTIKGPAIFLAQFVGDKAPFDTLDNLGQWAASLGYKGIQVPTDPKLFDLEKAAASKAYCDDIKGRLAETGIEITELSTHIQGQLVSVHPAYDEMFDGFAPAELRGRPQARQEWAVNQLKCAAKASQHLGLKSHASFSGALAWPFIYPWPQRPAGLVEMAFAELGKRWTPILDTFEENGVDLCYELHPGEDLHDGITFERFLEATGNHSRANILYDPSHFVLQAMDYLDFIDIYHERIRAFHVKDAEFNPTGRSGVYGGYQGWVDRPGRFRSLGDGHVDFGAVFSKLTQYDFEGWAVLEWECALKHPEDGAREGAGFIENHIIRVTGTDDAANRRLLGLMKTIKGPAIFLAQFVGDKAPFDTLDNLGQWAASLGYKGIQVPTDPKLFDLEKAAASKAYCDDIKGRLAETGIEITELSTHIQGQLVSVHPAYDEMFDGFAPAELRGRPQARQEWAVNQLKCAAKASQHLGLKSHASFSGALAWPFIYPWPQRPAGLVEMAFAELGKRWTPILDTFEENGVDLCYELHPGEDLHDGITFERFLEATGNHSRANILYDPSHFVLQAMDYLDFIDIYHERIRAFHVKDAEFNPTGRSGVYGGYQGWVDRPGRFRSLGDGHVDFGAVFSKLTQYDFEGWAVLEWECALKHPEDGAREGAGFIENHIIRVTGTDDAANRRLLGMKTIKGPAIFLAQFVGDKAPFDTLDNLGQWAASLGYKGIQVPTDPKLFDLEKAAASKAYCDDIKGRLAETGIEITELSTHIQGQLVSVHPAYDEMFDGFAPAELRGRPQARQEWAVNQLKCAAKASQHLGLKSHASFSGALAWPFIYPWPQRPAGLVEMAFAELGKRWTPILDTFEENGVDLCYELHPGEDLHDGITFERFLEATGNHSRANILYDPSHFVLQAMDYLDFIDIYHERIRAFHVKDAEFNPTGRSGVYGGYQGWVDRPGRFRSLGDGHVDFGAVFSKLTQYDFEGWAVLEWECALKHPEDGAREGAGFIENHIIRVTGTDDAANRRLLGLMKTIKGPAIFLAQFVGDKAPFDTLDNLGQWAASLGYKGIQVPTDPKLFDLEKAAASKAYCDDIKGRLAETGIEITELSTHIQGQLVSVHPAYDEMFDGFAPAELRGRPQARQEWAVNQLKCAAKASQHLGLKSHASFSGALAWPFIYPWPQRPAGLVEMAFAELGKRWTPILDTFEENGVDLCYELHPGEDLHDGITFERFLEATGNHSRANILYDPSHFVLQAMDYLDFIDIYHERIRAFHVKDAEFNPTGRSGVYGGYQGWVDRPGRFRSLGDGHVDFGAVFSKLTQYDFEGWAVLEWECALKHPEDGAREGAGFIENHIIRVTGTDDAANRRLLGLMKTIKGPAIFLAQFVGDKAPFDTLDNLGQWAASLGYKGIQVPTDPKLFDLEKAAASKAYCDDIKGRLAETGIEITELSTHIQGQLVSVHPAYDEMFDGFAPAELRGRPQARQEWAVNQLKCAAKASQHLGLKSHASFSGALAWPFIYPWPQRPAGLVEMAFAELGKRWTPILDTFEENGVDLCYELHPGEDLHDGITFERFLEATGNHSRANILYDPSHFVLQAMDYLDFIDIYHERIRAFHVKDAEFNPTGRSGVYGGYQGWVDRPGRFRSLGDGHVDFGAVFSKLTQYDFEGWAVLEWECALKHPEDGAREGAGFIENHIIRVTGTDDAANRRLLGLMKTIKGPAIFLAQFVGDKAPFDTLDNLGQWAASLGYKGIQVPTDPKLFDLEKAAASKAYCDDIKGRLAETGIEITELSTHIQGQLVSVHPAYDEMFDGFAPAELRGRPQARQEWAVNQLKCAAKASQHLGLKSHASFSGALAWPFIYPWPQRPAGLVEMAFAELGKRWTPILDTFEENGVDLCYELHPGEDLHDGITFERFLEATGNHSRANILYDPSHFVLQAMDYLDFIDIYHERIRAFHVKDAEFNPTGRSGVYGGYQGWVDRPGRFRSLGDGHVDFGAVFSKLTQYDFEGWAVLEWECALKHPEDGAREGAGFIENHIIRVTGTDDAANRRLLGL

=== Feature glossary ===
The record interleaves many kinds of information about one protein. Here is each kind framed as the question it answers.

Q: What known structures does this most resemble?
A: Structural nearest neighbors (via Foldseek easy-search vs the PDB). Reported per hit: target PDB id, E-value, and alignment TM-score. A TM-score above ~0.5 is the conventional threshold for 'same fold'.

Q: Where is each backbone atom in 3D?
A: The mmCIF table is the protein's shape written out atom by atom. For each backbone N, Cα, C, and carbonyl O, it records an (x, y, z) coordinate triple in Å plus the residue type, chain letter, and residue number.

Q: What are the backbone torsion angles?
A: The φ/ψ torsion pair specifies the backbone conformation at each residue. φ rotates about the N–Cα bond, ψ about the Cα–C bond. Steric clashes forbid most of the (φ, ψ) plane — the allowed regions (α-helix basin, β-sheet basin, left-handed helix) are the Ramachandran-allowed regions.

Q: Which residues are buried vs exposed?
A: Solvent-accessible surface area (SASA) is the area in Å² traced out by the centre of a 1.4 Å probe sphere (a water molecule) rolled over the protein's van der Waals surface (Shrake–Rupley / Lee–Richards construction). Buried residues have near-zero SASA; fully exposed residues can exceed 200 Å². The total SASA scales roughly with the number of surface residues.

Q: How confident is the AlphaFold model at each residue?
A: pLDDT is the predicted lDDT-Cα score: AlphaFold's confidence that the local environment of each residue (all inter-atomic distances within 15 Å) is correctly placed. It is a per-residue number between 0 and 100, with higher meaning more reliable.

Q: What does the local fold look like, residue by residue?
A: 3Di is Foldseek's structural alphabet. Each residue is assigned one of twenty discrete states based on how its Cα sits relative to its spatial (not sequential) neighbors. Aligning 3Di strings finds structural homologs roughly as well as full 3D superposition, but orders of magnitude faster.

Q: How big and how compact is the whole molecule?
A: Radius of gyration (Rg) is the root-mean-square distance of Cα atoms from their centroid — a single number for overall size and compactness. A globular domain of N residues has Rg ≈ 2.2·N^0.38 Å; an extended or disordered chain has a much larger Rg. The Cα contact count is the number of residue pairs whose Cα atoms are within 8 Å and are more than four positions apart in sequence — a standard proxy for tertiary packing density. The bounding box is the smallest axis-aligned box enclosing all Cα atoms.

Q: Which residues are in helices, strands, or loops?
A: DSSP 8-state secondary structure assigns each residue one of H (α-helix), G (3₁₀-helix), I (π-helix), E (extended β-strand), B (isolated β-bridge), T (hydrogen-bonded turn), S (bend), or '-' (coil). The assignment is computed from backbone hydrogen-bond geometry via the Kabsch–Sander algorithm.

Q: How mobile is each atom in the crystal?
A: Crystallographic B-factors measure how much each atom's electron density is smeared out, in Å². They rise in mobile loops and surface residues and fall in the buried interior. In AlphaFold models this column is repurposed to hold pLDDT instead.

Q: What if only a Cα trace is available?
A: P-SEA three-state annotation labels each residue as helix, strand, or coil based purely on the geometry of the Cα trace. It serves as a fallback when the full backbone (and thus DSSP) is unavailable.

Q: What family and function is it annotated with?
A: Database cross-references. InterPro integrates a dozen domain/family signature databases into unified entries with residue-range hits. GO terms attach function/process/location labels with evidence codes. CATH codes position the fold in a four-level structural taxonomy. Organism is the NCBI-taxonomy species name.

Q: Are the domains correctly placed relative to each other?
A: Predicted Aligned Error (PAE) is an AlphaFold confidence matrix: entry (i, j) is the expected error in the position of residue j, in ångströms, when the prediction is superimposed on the true structure at residue i. Low PAE within a block of residues means that block is internally rigid and well-predicted; high PAE between two blocks means their relative placement is uncertain even if each block individually is confident.

Q: What do the diagnostic plots show?
A: Three diagnostic plots accompany the record. The Cα contact map visualizes the tertiary structure as a 2D adjacency matrix (8 Å cutoff, sequence-local contacts suppressed). The Ramachandran plot shows the distribution of backbone (φ, ψ) torsions, with points in the α and β basins reflecting secondary structure content. The PAE plot shows AlphaFold's inter-residue confidence as a color matrix.

Q: What is the amino-acid chain?
A: Primary structure: the covalent order of the twenty standard amino acids along the backbone. Two proteins with the same sequence will (almost always) fold to the same structure; two with 30% identity often share a fold but not the details.

Q: What do the rendered images show?
A: The six renders are orthographic views along the three Cartesian axes in both directions. Representation (cartoon, sticks, or surface) and color scheme (sequence-rainbow or by-chain) vary across proteins so the training set covers all the common visualization conventions.